Protein AF-P16271-F1 (afdb_monomer_lite)

Foldseek 3Di:
DDDDDDDDDDDDDDDDDDDDDDDDDDDDDDDDDPVDDDDDDDDDDDDDDPVVVVVVVVVVVVVVLLVQLCVQVVLVVHRCVPDDPVRLQQDKFKKKFFFPQDALQPNPQADPPDRDPVSLVVSQVVLQVVCVVLQVVVCVQAVWHWAAAGRRHTGITMTIHGNNSLVVSCPRPGTPHIGGDGQDFDDDDQLNVLQVLSVCCRNVVAQLAQAEEEQAFAAAFCPFPQLDAPDLPRYNDDQVLQVVLCVVVVDWHQDDSQAGTEAALQFGHHPRQAPDQVRQLSHQLSFQQAGHFDDNDNQQGGGHSRNNHHYYRLRQADNAPVFRDGFPLSLLVSLVSCLVSPHQEYFEADFFWQDFADCLRSQLVSQQVSLQQNYQYFYEQFQQQFQQDQFASFQFHLQPFLAGFTGGPVLLRPRYQYAFAFAGQKAFAWFKWKALVPDDTFDSDHKAKLAPVCQPLQFQFFEDQQADPVRDRACQDLVSADLLQAAGEYEHEPDDDAPANSQVSSVVSNHSAYEYEYDPCDQDWDHPHPHHSPGTYMTGYNVRSVVVVVVCVVVRPGTMGMGIDGDMDGDVVCVVWRGDGRTTFDDRLLLHQDDAAYGHFHNDWGDGHPSDIDTDHGSSSGRSSVSSLLSSVVVLCCPPPAPCVVVSVVQGRNSNNQLSSQLQLFQADFAFTPVPPRATFFCRNGRSHYGNSVLSSCCRRPWSKGKAWPVSHLAARQAEDADLKGKTKMKIFGAAQAKKWKDWDFCDGQNPKWWWDADPPPSRIGIDGQPPWHKDWPDTRIAGHRGMDMTMMMTGHDPPDDFSIKIWGKIWMAMPVRRITIYIYIYGNYASQVRDFFADFVGSQPDVVSVTRAKFKWFALPVPRDIDTAQWAQDPVRDTGRDLLLGEAECPNPFRGQKMWIWTQTSAKFAQKWKFKAAPVRHTQFIADTAGIDGGWRQDNVVSGIDTDIGDIDRQWFADQQVGDIDHHDWHKMKTKMWGAGNSGDDIDMDIRIYTYDHDWKDKDDFEKDWDQDPNDIWIKTKIWIDDDGSAWNNNQFKWKDKLNNIDRRWGWDFPDADPVGTTITIITDDPVSVVSQDAAWIWMWIWTGGSNRRIDIDIDGYGDVPHHHAAKFWRPRDDDQEDEPPDPQWDDDPVQWTKRKTKTAHQAFKWKWKAAQVRDIDTWPKDADNVRNMIMTMDIYHQDWDKMKMWIARDPVRPHTRDIDIHIYHRPAKDKDPWDWQNPALEEADQWGKTKTAIDPQFPWKDWDPDTFDADPRRITIDTGGDAAAWDKIKIWTAGPVGHIDIDIGIRHYNYHPCCQVPQKDKPQPFDFDEDQDAQVPRPQADLVQQKGKIKTFGPDPQKWKDKQNHTWDQDPVRMTIDMDRRHQWAWDKIKMWIDGNPPRDIRITIRIYHHHNDAKDWFWPADLPDAAAAQDQKDWTWTKIKAQFQWKWKDKSNHTDDIRHLSGRRVPSDMHMDTGTDIDGDDAAKGKIKIWMAGNSGRIDITIHIYHYDHADAAAFWDWDWPDQAQDQKIFIDIGGPDPQKFKWKDQPVPPDTDTAPPRGHIDRDWGKMWMWIAHSHGHIYDIDIDTHDRYDADDDVLVVVLLVLLVVLLVVLVVVLPPPFFDPVLSVQLVVLSVLSVVLSPDPRRHSCSSVVSSVSNVVSVVPGHGADPPVLLVVLLVLLVLLVVLCPDVQQQDAQPVPRDRLVVLSVVLNVCSVVVVDHSVVSFVSLLVSLLSSLVVLLVVLVVVADPVQQQDADPVPRHGLNVQSVVLSVQLNPDSGSVSSSVSSVVSVVSSVVRVVSRVVVVVPPDDDDDDDDDDDDDDDDDDDDDDDDDDDDDDDDDDDDDDDDDDDDDDDDDDDDDDDDDDDDDDDDDDDDDDDDDDDDDDDDDDDDDDDDDDDDVVPPDDDDDDDPVD

pLDDT: mean 82.27, std 19.94, range [18.84, 98.81]

Organism: Lactococcus lactis subsp. cremoris (NCBI:txid1359)

Radius of gyration: 49.62 Å; chains: 1; bounding box: 126×154×128 Å

InterPro domains:
  IPR000209 Peptidase S8/S53 domain [PF00082] (208-689)
  IPR003137 PA domain [PF02225] (477-548)
  IPR010435 C5a peptidase/Subtilisin-like protease SBT2-like, Fn3-like domain [PF06280] (716-826)
  IPR013783 Immunoglobulin-like fold [G3DSA:2.60.40.10] (1212-1295)
  IPR013783 Immunoglobulin-like fold [G3DSA:2.60.40.10] (1399-1495)
  IPR015500 Peptidase S8, subtilisin-related [PR00723] (208-227)
  IPR015500 Peptidase S8, subtilisin-related [PR00723] (277-290)
  IPR015500 Peptidase S8, subtilisin-related [PR00723] (617-633)
  IPR019931 LPXTG cell wall anchor motif [PF00746] (1861-1901)
  IPR019931 LPXTG cell wall anchor motif [PS50847] (1867-1902)
  IPR022398 Peptidase S8, subtilisin, His-active site [PS00137] (281-291)
  IPR023827 Peptidase S8, subtilisin, Asp-active site [PS00136] (213-224)
  IPR023828 Peptidase S8, subtilisin, Ser-active site [PS00138] (618-628)
  IPR034216 C5a peptidase-like domain [cd07475] (199-698)
  IPR036852 Peptidase S8/S53 domain superfamily [G3DSA:3.40.50.200] (207-693)
  IPR036852 Peptidase S8/S53 domain superfamily [SSF52743] (173-700)
  IPR046450 PA domain superfamily [SSF52025] (476-555)
  IPR050131 Subtilisin-like serine protease [PTHR43806] (94-988)

Secondary structure (DSSP, 8-state):
---------------------------------SS-S--------S---THHHHHHHHHHHHHHHHHHHHHHHHHTT--GGGS-HHHHHHSEEEEEEEESSPPTTTSS-S-TTT--HHHHHHHHHHHHHTTHHHHHHHHHHHSS----EE-SSS-EEEEEEEGGGHHHHTTSTTEEEEEEPP----S--HHHHHTTHHHHHHHT--S-TT-EEEEEES---TTSTTS--S--TT-SS-HHHHHHHHHHHS--B---SSS-EEEETTTTBS--S-SSSSSTHHHHHHHHHH-B---S-GGG--B-SSTTSEEEEEE-S-S-TT-----HHHHHHHHHHHHHHT-SEEEE---BTT----TTSHHHHHHHHHHHHT-EEEEE--S---TT-SSS-SSB-SS--S----PPBSTT-SSSEEEEEEEPSEEEEEEEEEE-SSS-EEEEEE--BS-GGGGGSSTTEEEEE-B-TTSSB----GGG--GGGTTSEEEEE-SSS-HHHHHHHHHHTT-SEEEEE-SSSSS---------TTS-EEEE-HHHHHHHHHHHHH-TTPEEEEEEEEEEEE-HHHHH-SB-TTPPP--BTTTB----EEEEEESEEEEETTTEEEEE-SHHHHHHHHHHHHHHHHHHHH-TTSTTHHHHTT--THHHHHHHHHHHHHH-BPPB-TTTTT-BPPHHHHTT-B--HHHHHHHHHH---EEEETTS-SSEEEEEE--SEEEEEEEEEE-SSS-EEEEEPPSSGGGS-EEEEE-TTT-BEEEEE-TT-EEEESS-EEE-TTEEEEEEEEEE--TTS-SSEEEEEEEEEEETTS-EEEEEEEEEEB-GGGS-SBPPBT-TT-BGGGTB--BEEEEE-TTT--EEETTEEE-TTS-EEE-GGG-EE-SSTTSS--EEEEEE-BSS-EEEEEEEEEETTS-EEEEEEEEEEEPPPEEETTTTEEE-EEPPPB-SEEEETTTTEEEEPPSEEEEEEEEEEETT--S-EEEEEEEEE---PPEEEEEEEEEEEETTEEEEEEEEEEE-SSS-B-TT-EEEEEETTEEEEEEE-EEEEE-TTS-EEEEEEPPHHHHHH--SSEEEEEEEEEBTT--EEEEEEEEE-TT--S---EEGGGSS-SEE-TTSTTEEE-TTS-EEEEEEEE-SSPPEEEEE-TTS-EEE-EEEEETTTTEEEEEEEE-SS-EEEEEEEESSTTS-SEEEEEEEEE------EEEEEEGGG-SEE-SSEEEEEEEE-TTEEEEEETTEEEPP-TTSEEEEEEE--SEEEEEEEEEEESSS-EEEEEEEEEE---S-TTTT-EEESTT--SEEEE--TTT-TTEETTTTEEEEEEEES-TTEEEEETTEEEPBPTTSEEEEEEE--SEEEEEEEEEEEETTTTEEEEEEEEEEEE-SPPEEEESS-SSS-EEES-SEEEEEEEEEESSS--EEEETTEEEEE--SS--TTS-PPEEEEEEEEEEPPSEEEEEEEEEE-TT--EEEEEEEEEE----BPPPPEEEES--SSBS-EEEEEE-SSTTPEEEEESSSSS--EEPPTT-EEE-S-EEEEEEEE-TT--BPPPEEEEE--B-PPPHHHHHHHHHHHHHHHHHHHHHHTTS-B-HHHHHHHHHHHHHHHHHHH-TT--HHHHHHHHHHHHHHHHT-PBPPPHHHHHHHHHHHHHHHHHHHHHHHTSB-TTTSSBHHHHHHHHHHHHHHT-S-HHHHHHHHHHHHHHHHHHHHHHHHHHS-HHHHHSBPTTTSSBHHHHHHHHHHHHHH-S-HHHHHHHHHHHHHHHHHHHHHHHHHHHS------------------------------------------------------------------------------------S-----S-STT-SS---------

Structure (mmCIF, N/CA/C/O backbone):
data_AF-P16271-F1
#
_entry.id   AF-P16271-F1
#
loop_
_atom_site.group_PDB
_atom_site.id
_atom_site.type_symbol
_atom_site.label_atom_id
_atom_site.label_alt_id
_atom_site.label_comp_id
_atom_site.label_asym_id
_atom_site.label_entity_id
_atom_site.label_seq_id
_atom_site.pdbx_PDB_ins_code
_atom_site.Cartn_x
_atom_site.Cartn_y
_atom_site.Cartn_z
_atom_site.occupancy
_atom_site.B_iso_or_equiv
_atom_site.auth_seq_id
_atom_site.auth_comp_id
_atom_site.auth_asym_id
_atom_site.auth_atom_id
_atom_site.pdbx_PDB_model_num
ATOM 1 N N . MET A 1 1 ? 18.907 -43.573 24.670 1.00 30.30 1 MET A N 1
ATOM 2 C CA . MET A 1 1 ? 19.884 -44.484 24.027 1.00 30.30 1 MET A CA 1
ATOM 3 C C . MET A 1 1 ? 20.541 -43.751 22.867 1.00 30.30 1 MET A C 1
ATOM 5 O O . MET A 1 1 ? 19.871 -42.983 22.195 1.00 30.30 1 MET A O 1
ATOM 9 N N . GLN A 1 2 ? 21.852 -43.914 22.699 1.00 26.58 2 GLN A N 1
ATOM 10 C CA . GLN A 1 2 ? 22.681 -43.221 21.710 1.00 26.58 2 GLN A CA 1
ATOM 11 C C . GLN A 1 2 ? 22.597 -43.835 20.293 1.00 26.58 2 GLN A C 1
ATOM 13 O O . GLN A 1 2 ? 22.656 -45.047 20.157 1.00 26.58 2 GLN A O 1
ATOM 18 N N . ARG A 1 3 ? 22.644 -42.943 19.287 1.00 27.95 3 ARG A N 1
ATOM 19 C CA . ARG A 1 3 ? 23.506 -42.929 18.074 1.00 27.95 3 ARG A CA 1
ATOM 20 C C . ARG A 1 3 ? 23.448 -44.038 16.988 1.00 27.95 3 ARG A C 1
ATOM 22 O O . ARG A 1 3 ? 23.826 -45.173 17.219 1.00 27.95 3 ARG A O 1
ATOM 29 N N . LYS A 1 4 ? 23.375 -43.505 15.750 1.00 28.52 4 LYS A N 1
ATOM 30 C CA . LYS A 1 4 ? 24.268 -43.695 14.568 1.00 28.52 4 LYS A CA 1
ATOM 31 C C . LYS A 1 4 ? 24.007 -44.824 13.546 1.00 28.52 4 LYS A C 1
ATOM 33 O O . LYS A 1 4 ? 24.262 -45.987 13.804 1.00 28.52 4 LYS A O 1
ATOM 38 N N . LYS A 1 5 ? 23.750 -44.356 12.309 1.00 26.22 5 LYS A N 1
ATOM 39 C CA . LYS A 1 5 ? 24.573 -44.475 11.073 1.00 26.22 5 LYS A CA 1
ATOM 40 C C . LYS A 1 5 ? 25.250 -45.828 10.762 1.00 26.22 5 LYS A C 1
ATOM 42 O O . LYS A 1 5 ? 26.248 -46.144 11.400 1.00 26.22 5 LYS A O 1
ATOM 47 N N . LYS A 1 6 ? 24.928 -46.421 9.603 1.00 26.91 6 LYS A N 1
ATOM 48 C CA . LYS A 1 6 ? 25.711 -46.444 8.331 1.00 26.91 6 LYS A CA 1
ATOM 49 C C . LYS A 1 6 ? 25.159 -47.534 7.396 1.00 26.91 6 LYS A C 1
ATOM 51 O O . LYS A 1 6 ? 24.576 -48.502 7.862 1.00 26.91 6 LYS A O 1
ATOM 56 N N . GLY A 1 7 ? 25.334 -47.323 6.092 1.00 22.89 7 GLY A N 1
ATOM 57 C CA . GLY A 1 7 ? 24.807 -48.161 5.017 1.00 22.89 7 GLY A CA 1
ATOM 58 C C . GLY A 1 7 ? 25.713 -49.291 4.525 1.00 22.89 7 GLY A C 1
ATOM 59 O O . GLY A 1 7 ? 26.643 -49.708 5.211 1.00 22.89 7 GLY A O 1
ATOM 60 N N . LEU A 1 8 ? 25.429 -49.643 3.264 1.00 23.62 8 LEU A N 1
ATOM 61 C CA . LEU A 1 8 ? 26.090 -50.547 2.313 1.00 23.62 8 LEU A CA 1
ATOM 62 C C . LEU A 1 8 ? 25.452 -51.947 2.141 1.00 23.62 8 LEU A C 1
ATOM 64 O O . LEU A 1 8 ? 25.565 -52.821 2.991 1.00 23.62 8 LEU A O 1
ATOM 68 N N . SER A 1 9 ? 24.793 -52.091 0.986 1.00 23.56 9 SER A N 1
ATOM 69 C CA . SER A 1 9 ? 24.764 -53.198 0.013 1.00 23.56 9 SER A CA 1
ATOM 70 C C . SER A 1 9 ? 25.055 -54.642 0.460 1.00 23.56 9 SER A C 1
ATOM 72 O O . SER A 1 9 ? 26.163 -54.931 0.894 1.00 23.56 9 SER A O 1
ATOM 74 N N . ILE A 1 10 ? 24.124 -55.568 0.166 1.00 23.67 10 ILE A N 1
ATOM 75 C CA . ILE A 1 10 ? 24.326 -56.812 -0.621 1.00 23.67 10 ILE A CA 1
ATOM 76 C C . ILE A 1 10 ? 22.968 -57.507 -0.871 1.00 23.67 10 ILE A C 1
ATOM 78 O O . ILE A 1 10 ? 22.095 -57.576 -0.011 1.00 23.67 10 ILE A O 1
ATOM 82 N N . LEU A 1 11 ? 22.838 -57.996 -2.103 1.00 23.11 11 LEU A N 1
ATOM 83 C CA . LE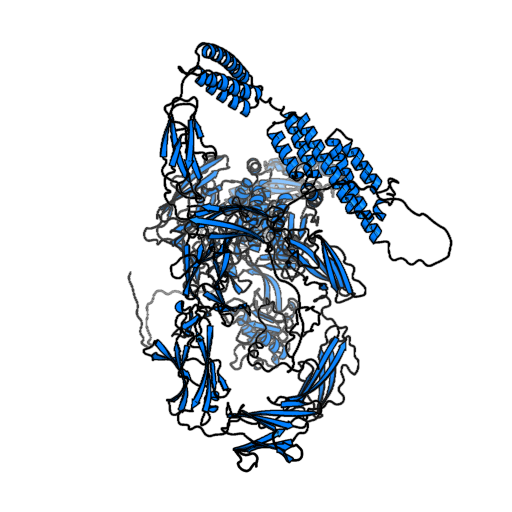U A 1 11 ? 21.774 -58.786 -2.722 1.00 23.11 11 LEU A CA 1
ATOM 84 C C . LEU A 1 11 ? 21.730 -60.227 -2.160 1.00 23.11 11 LEU A C 1
ATOM 86 O O . LEU A 1 11 ? 22.790 -60.831 -2.035 1.00 23.11 11 LEU A O 1
ATOM 90 N N . LEU A 1 12 ? 20.545 -60.799 -1.906 1.00 22.03 12 LEU A N 1
ATOM 91 C CA . LEU A 1 12 ? 20.050 -62.089 -2.443 1.00 22.03 12 LEU A CA 1
ATOM 92 C C . LEU A 1 12 ? 18.858 -62.642 -1.642 1.00 22.03 12 LEU A C 1
ATOM 94 O O . LEU A 1 12 ? 18.803 -62.594 -0.417 1.00 22.03 12 LEU A O 1
ATOM 98 N N . ALA A 1 13 ? 17.926 -63.214 -2.402 1.00 22.41 13 ALA A N 1
ATOM 99 C CA . ALA A 1 13 ? 16.731 -63.922 -1.974 1.00 22.41 13 ALA A CA 1
ATOM 100 C C . ALA A 1 13 ? 17.018 -65.176 -1.130 1.00 22.41 13 ALA A C 1
ATOM 102 O O . ALA A 1 13 ? 18.011 -65.869 -1.344 1.00 22.41 13 ALA A O 1
ATOM 103 N N . GLY A 1 14 ? 16.074 -65.526 -0.251 1.00 21.47 14 GLY A N 1
ATOM 104 C CA . GLY A 1 14 ? 16.083 -66.814 0.437 1.00 21.47 14 GLY A CA 1
ATOM 105 C C . GLY A 1 14 ? 15.136 -66.891 1.630 1.00 21.47 14 GLY A C 1
ATOM 106 O O . GLY A 1 14 ? 15.549 -66.674 2.757 1.00 21.47 14 GLY A O 1
ATOM 107 N N . THR A 1 15 ? 13.875 -67.219 1.348 1.00 21.70 15 THR A N 1
ATOM 108 C CA . THR A 1 15 ? 13.084 -68.267 2.023 1.00 21.70 15 THR A CA 1
ATOM 109 C C . THR A 1 15 ? 13.298 -68.583 3.518 1.00 21.70 15 THR A C 1
ATOM 111 O O . THR A 1 15 ? 14.366 -69.028 3.917 1.00 21.70 15 THR A O 1
ATOM 114 N N . VAL A 1 16 ? 12.148 -68.647 4.213 1.00 20.41 16 VAL A N 1
ATOM 115 C CA . VAL A 1 16 ? 11.731 -69.681 5.194 1.00 20.41 16 VAL A CA 1
ATOM 116 C C . VAL A 1 16 ? 11.721 -69.310 6.690 1.00 20.41 16 VAL A C 1
ATOM 118 O O . VAL A 1 16 ? 12.720 -68.940 7.288 1.00 20.41 16 VAL A O 1
ATOM 121 N N . ALA A 1 17 ? 10.544 -69.607 7.261 1.00 21.38 17 ALA A N 1
ATOM 122 C CA . ALA A 1 17 ? 10.263 -70.139 8.600 1.00 21.38 17 ALA A CA 1
ATOM 123 C C . ALA A 1 17 ? 9.949 -69.196 9.779 1.00 21.38 17 ALA A C 1
ATOM 125 O O . ALA A 1 17 ? 10.828 -68.702 10.469 1.00 21.38 17 ALA A O 1
ATOM 126 N N . LEU A 1 18 ? 8.645 -69.211 10.097 1.00 21.56 18 LEU A N 1
ATOM 127 C CA . LEU A 1 18 ? 8.053 -69.714 11.352 1.00 21.56 18 LEU A CA 1
ATOM 128 C C . LEU A 1 18 ? 8.235 -68.909 12.650 1.00 21.56 18 LEU A C 1
ATOM 130 O O . LEU A 1 18 ? 9.320 -68.776 13.198 1.00 21.56 18 LEU A O 1
ATOM 134 N N . GLY A 1 19 ? 7.081 -68.560 13.225 1.00 24.30 19 GLY A N 1
ATOM 135 C CA . GLY A 1 19 ? 6.902 -68.110 14.606 1.00 24.30 19 GLY A CA 1
ATOM 136 C C . GLY A 1 19 ? 5.531 -67.446 14.770 1.00 24.30 19 GLY A C 1
ATOM 137 O O . GLY A 1 19 ? 5.444 -66.235 14.870 1.00 24.30 19 GLY A O 1
ATOM 138 N N . ALA A 1 20 ? 4.424 -68.131 14.477 1.00 22.17 20 ALA A N 1
ATOM 139 C CA . ALA A 1 20 ? 3.672 -68.936 15.444 1.00 22.17 20 ALA A CA 1
ATOM 140 C C . ALA A 1 20 ? 3.196 -68.138 16.673 1.00 22.17 20 ALA A C 1
ATOM 142 O O . ALA A 1 20 ? 3.945 -68.013 17.631 1.00 22.17 20 ALA A O 1
ATOM 143 N N . LEU A 1 21 ? 1.924 -67.714 16.683 1.00 25.03 21 LEU A N 1
ATOM 144 C CA . LEU A 1 21 ? 1.039 -67.898 17.843 1.00 25.03 21 LEU A CA 1
ATOM 145 C C . LEU A 1 21 ? -0.445 -67.653 17.491 1.00 25.03 21 LEU A C 1
ATOM 147 O O . LEU A 1 21 ? -0.822 -66.560 17.091 1.00 25.03 21 LEU A O 1
ATOM 151 N N . ALA A 1 22 ? -1.233 -68.725 17.680 1.00 25.67 22 ALA A N 1
ATOM 152 C CA . ALA A 1 22 ? -2.682 -68.817 17.946 1.00 25.67 22 ALA A CA 1
ATOM 153 C C . ALA A 1 22 ? -3.642 -68.132 16.941 1.00 25.67 22 ALA A C 1
ATOM 155 O O . ALA A 1 22 ? -3.884 -66.939 17.021 1.00 25.67 22 ALA A O 1
ATOM 156 N N . VAL A 1 23 ? -4.171 -68.796 15.901 1.00 22.84 23 VAL A N 1
ATOM 157 C CA . VAL A 1 23 ? -5.180 -69.888 15.878 1.00 22.84 23 VAL A CA 1
ATOM 158 C C . VAL A 1 23 ? -6.489 -69.525 16.604 1.00 22.84 23 VAL A C 1
ATOM 160 O O . VAL A 1 23 ? -6.549 -69.627 17.824 1.00 22.84 23 VAL A O 1
ATOM 163 N N . LEU A 1 24 ? -7.543 -69.184 15.846 1.00 24.95 24 LEU A N 1
ATOM 164 C CA . LEU A 1 24 ? -8.841 -69.897 15.739 1.00 24.95 24 LEU A CA 1
ATOM 165 C C . LEU A 1 24 ? -9.947 -68.981 15.150 1.00 24.95 24 LEU A C 1
ATOM 167 O O . LEU A 1 24 ? -9.813 -67.763 15.196 1.00 24.95 24 LEU A O 1
ATOM 171 N N . PRO A 1 25 ? -10.984 -69.549 14.502 1.00 27.70 25 PRO A N 1
ATOM 172 C CA . PRO A 1 25 ? -11.387 -69.112 13.169 1.00 27.70 25 PRO A CA 1
ATOM 173 C C . PRO A 1 25 ? -12.895 -68.809 13.045 1.00 27.70 25 PRO A C 1
ATOM 175 O O . PRO A 1 25 ? -13.660 -68.954 13.992 1.00 27.70 25 PRO A O 1
ATOM 178 N N . VAL A 1 26 ? -13.294 -68.561 11.794 1.00 23.06 26 VAL A N 1
ATOM 179 C CA . VAL A 1 26 ? -14.635 -68.768 11.221 1.00 23.06 26 VAL A CA 1
ATOM 180 C C . VAL A 1 26 ? -15.675 -67.695 11.529 1.00 23.06 26 VAL A C 1
ATOM 182 O O . VAL A 1 26 ? -16.070 -67.483 12.669 1.00 23.06 26 VAL A O 1
ATOM 185 N N . GLY A 1 27 ? -16.250 -67.165 10.449 1.00 23.34 27 GLY A N 1
ATOM 186 C CA . GLY A 1 27 ? -17.696 -66.997 10.409 1.00 23.34 27 GLY A CA 1
ATOM 187 C C . GLY A 1 27 ? -18.163 -65.603 10.065 1.00 23.34 27 GLY A C 1
ATOM 188 O O . GLY A 1 27 ? -18.620 -64.864 10.930 1.00 23.34 27 GLY A O 1
ATOM 189 N N . GLU A 1 28 ? -18.172 -65.315 8.766 1.00 22.66 28 GLU A N 1
ATOM 190 C CA . GLU A 1 28 ? -19.334 -64.666 8.172 1.00 22.66 28 GLU A CA 1
ATOM 191 C C . GLU A 1 28 ? -20.638 -65.303 8.683 1.00 22.66 28 GLU A C 1
ATOM 193 O O . GLU A 1 28 ? -20.677 -66.467 9.084 1.00 22.66 28 GLU A O 1
ATOM 198 N N . ILE A 1 29 ? -21.718 -64.550 8.489 1.00 21.89 29 ILE A N 1
ATOM 199 C CA . ILE A 1 29 ? -23.119 -64.966 8.581 1.00 21.89 29 ILE A CA 1
ATOM 200 C C . ILE A 1 29 ? -23.750 -64.644 9.935 1.00 21.89 29 ILE A C 1
ATOM 202 O O . ILE A 1 29 ? -23.698 -65.382 10.912 1.00 21.89 29 ILE A O 1
ATOM 206 N N . GLN A 1 30 ? -24.424 -63.493 9.905 1.00 21.39 30 GLN A N 1
ATOM 207 C CA . GLN A 1 30 ? -25.817 -63.344 10.314 1.00 21.39 30 GLN A CA 1
ATOM 208 C C . GLN A 1 30 ? -26.260 -64.237 11.475 1.00 21.39 30 GLN A C 1
ATOM 210 O O . GLN A 1 30 ? -26.710 -65.359 11.283 1.00 21.39 30 GLN A O 1
ATOM 215 N N . ALA A 1 31 ? -26.329 -63.647 12.656 1.00 18.84 31 ALA A N 1
ATOM 216 C CA . ALA A 1 31 ? -27.568 -63.623 13.421 1.00 18.84 31 ALA A CA 1
ATOM 217 C C . ALA A 1 31 ? -27.328 -62.670 14.592 1.00 18.84 31 ALA A C 1
ATOM 219 O O . ALA A 1 31 ? -26.396 -62.826 15.367 1.00 18.84 31 ALA A O 1
ATOM 220 N N . LYS A 1 32 ? -28.147 -61.640 14.797 1.00 22.62 32 LYS A N 1
ATOM 221 C CA . LYS A 1 32 ? -29.484 -61.866 15.361 1.00 22.62 32 LYS A CA 1
ATOM 222 C C . LYS A 1 32 ? -29.489 -62.993 16.410 1.00 22.62 32 LYS A C 1
ATOM 224 O O . LYS A 1 32 ? -30.338 -63.869 16.360 1.00 22.62 32 LYS A O 1
ATOM 229 N N . ALA A 1 33 ? -28.551 -62.958 17.360 1.00 24.48 33 ALA A N 1
ATOM 230 C CA . ALA A 1 33 ? -28.642 -63.691 18.623 1.00 24.48 33 ALA A CA 1
ATOM 231 C C . ALA A 1 33 ? -27.707 -63.115 19.716 1.00 24.48 33 ALA A C 1
ATOM 233 O O . ALA A 1 33 ? -26.926 -63.840 20.314 1.00 24.48 33 ALA A O 1
ATOM 234 N N . ALA A 1 34 ? -27.805 -61.810 20.011 1.00 23.86 34 ALA A N 1
ATOM 235 C CA . ALA A 1 34 ? -27.271 -61.202 21.250 1.00 23.86 34 ALA A CA 1
ATOM 236 C C . ALA A 1 34 ? -28.275 -60.240 21.925 1.00 23.86 34 ALA A C 1
ATOM 238 O O . ALA A 1 34 ? -27.911 -59.362 22.696 1.00 23.86 34 ALA A O 1
ATOM 239 N N . ILE A 1 35 ? -29.569 -60.464 21.666 1.00 29.59 35 ILE A N 1
ATOM 240 C CA . ILE A 1 35 ? -30.663 -60.123 22.596 1.00 29.59 35 ILE A CA 1
ATOM 241 C C . ILE A 1 35 ? -31.205 -61.424 23.251 1.00 29.59 35 ILE A C 1
ATOM 243 O O . ILE A 1 35 ? -32.216 -61.426 23.941 1.00 29.59 35 ILE A O 1
ATOM 247 N N . SER A 1 36 ? -30.532 -62.574 23.085 1.00 26.09 36 SER A N 1
ATOM 248 C CA . SER A 1 36 ? -30.991 -63.866 23.624 1.00 26.09 36 SER A CA 1
ATOM 249 C C . SER A 1 36 ? -29.842 -64.721 24.166 1.00 26.09 36 SER A C 1
ATOM 251 O O . SER A 1 36 ? -29.452 -65.727 23.590 1.00 26.09 36 SER A O 1
ATOM 253 N N . GLN A 1 37 ? -29.293 -64.314 25.305 1.00 21.45 37 GLN A N 1
ATOM 254 C CA . GLN A 1 37 ? -28.611 -65.195 26.248 1.00 21.45 37 GLN A CA 1
ATOM 255 C C . GLN A 1 37 ? -28.754 -64.551 27.616 1.00 21.45 37 GLN A C 1
ATOM 257 O O . GLN A 1 37 ? -28.249 -63.460 27.824 1.00 21.45 37 GLN A O 1
ATOM 262 N N . GLN A 1 38 ? -29.424 -65.259 28.526 1.00 22.64 38 GLN A N 1
ATOM 263 C CA . GLN A 1 38 ? -29.393 -65.006 29.966 1.00 22.64 38 GLN A CA 1
ATOM 264 C C . GLN A 1 38 ? -29.994 -63.633 30.370 1.00 22.64 38 GLN A C 1
ATOM 266 O O . GLN A 1 38 ? -29.521 -62.558 30.053 1.00 22.64 38 GLN A O 1
ATOM 271 N N . THR A 1 39 ? -31.020 -63.561 31.209 1.00 27.06 39 THR A N 1
ATOM 272 C CA . THR A 1 39 ? -30.933 -64.139 32.545 1.00 27.06 39 THR A CA 1
ATOM 273 C C . THR A 1 39 ? -32.335 -64.276 33.152 1.00 27.06 39 THR A C 1
ATOM 275 O O . THR A 1 39 ? -32.933 -63.305 33.590 1.00 27.06 39 THR A O 1
ATOM 278 N N . LYS A 1 40 ? -32.791 -65.535 33.218 1.00 25.27 40 LYS A N 1
ATOM 279 C CA . LYS A 1 40 ? -33.761 -66.115 34.169 1.00 25.27 40 LYS A CA 1
ATOM 280 C C . LYS A 1 40 ? -35.234 -65.664 34.105 1.00 25.27 40 LYS A C 1
ATOM 282 O O . LYS A 1 40 ? -35.616 -64.674 34.712 1.00 25.27 40 LYS A O 1
ATOM 287 N N . GLY A 1 41 ? -36.080 -66.550 33.555 1.00 23.39 41 GLY A N 1
ATOM 288 C CA . GLY A 1 41 ? -37.463 -66.734 34.034 1.00 23.39 41 GLY A CA 1
ATOM 289 C C . GLY A 1 41 ? -38.575 -66.792 32.976 1.00 23.39 41 GLY A C 1
ATOM 290 O O . GLY A 1 41 ? -39.411 -65.906 32.934 1.00 23.39 41 GLY A O 1
ATOM 291 N N . SER A 1 42 ? -38.577 -67.841 32.149 1.00 22.64 42 SER A N 1
ATOM 292 C CA . SER A 1 42 ? -39.686 -68.433 31.360 1.00 22.64 42 SER A CA 1
ATOM 293 C C . SER A 1 42 ? -41.125 -67.874 31.472 1.00 22.64 42 SER A C 1
ATOM 295 O O . SER A 1 42 ? -41.731 -67.941 32.537 1.00 22.64 42 SER A O 1
ATOM 297 N N . SER A 1 43 ? -41.755 -67.550 30.335 1.00 26.02 43 SER A N 1
ATOM 298 C CA . SER A 1 43 ? -42.948 -68.232 29.769 1.00 26.02 43 SER A CA 1
ATOM 299 C C . SER A 1 43 ? -43.553 -67.395 28.628 1.00 26.02 43 SER A C 1
ATOM 301 O O . SER A 1 43 ? -43.331 -66.193 28.578 1.00 26.02 43 SER A O 1
ATOM 303 N N . LEU A 1 44 ? -44.336 -68.041 27.757 1.00 24.08 44 LEU A N 1
ATOM 304 C CA . LEU A 1 44 ? -45.149 -67.484 26.657 1.00 24.08 44 LEU A CA 1
ATOM 305 C C . LEU A 1 44 ? -44.516 -67.541 25.263 1.00 24.08 44 LEU A C 1
ATOM 307 O O . LEU A 1 44 ? -44.215 -66.545 24.613 1.00 24.08 44 LEU A O 1
ATOM 311 N N . ALA A 1 45 ? -44.441 -68.771 24.762 1.00 22.64 45 ALA A N 1
ATOM 312 C CA . ALA A 1 45 ? -44.728 -69.017 23.361 1.00 22.64 45 ALA A CA 1
ATOM 313 C C . ALA A 1 45 ? -46.235 -68.790 23.084 1.00 22.64 45 ALA A C 1
ATOM 315 O O . ALA A 1 45 ? -47.079 -69.243 23.855 1.00 22.64 45 ALA A O 1
ATOM 316 N N . ASN A 1 46 ? -46.514 -68.188 21.924 1.00 26.22 46 ASN A N 1
ATOM 317 C CA . ASN A 1 46 ? -47.672 -68.405 21.043 1.00 26.22 46 ASN A CA 1
ATOM 318 C C . ASN A 1 46 ? -48.906 -67.472 21.100 1.00 26.22 46 ASN A C 1
ATOM 320 O O . ASN A 1 46 ? -49.733 -67.506 22.005 1.00 26.22 46 ASN A O 1
ATOM 324 N N . THR A 1 47 ? -49.096 -66.822 19.939 1.00 26.77 47 THR A N 1
ATOM 325 C CA . THR A 1 47 ? -50.341 -66.319 19.319 1.00 26.77 47 THR A CA 1
ATOM 326 C C . THR A 1 47 ? -50.895 -64.992 19.830 1.00 26.77 47 THR A C 1
ATOM 328 O O . THR A 1 47 ? -51.942 -64.945 20.470 1.00 26.77 47 THR A O 1
ATOM 331 N N . VAL A 1 48 ? -50.263 -63.872 19.457 1.00 29.94 48 VAL A N 1
ATOM 332 C CA . VAL A 1 48 ? -50.916 -62.571 19.622 1.00 29.94 48 VAL A CA 1
ATOM 333 C C . VAL A 1 48 ? -51.718 -62.218 18.364 1.00 29.94 48 VAL A C 1
ATOM 335 O O . VAL A 1 48 ? -51.224 -61.773 17.329 1.00 29.94 48 VAL A O 1
ATOM 338 N N . THR A 1 49 ? -52.994 -62.557 18.511 1.00 28.23 49 THR A N 1
ATOM 339 C CA . THR A 1 49 ? -54.210 -62.103 17.825 1.00 28.23 49 THR A CA 1
ATOM 340 C C . THR A 1 49 ? -54.391 -60.581 17.862 1.00 28.23 49 THR A C 1
ATOM 342 O O . THR A 1 49 ? -53.650 -59.911 18.560 1.00 28.23 49 THR A O 1
ATOM 345 N N . ALA A 1 50 ? -55.423 -60.042 17.201 1.00 31.27 50 ALA A N 1
ATOM 346 C CA . ALA A 1 50 ? -55.808 -58.619 17.089 1.00 31.27 50 ALA A CA 1
ATOM 347 C C . ALA A 1 50 ? -55.594 -57.685 18.316 1.00 31.27 50 ALA A C 1
ATOM 349 O O . ALA A 1 50 ? -55.528 -56.468 18.152 1.00 31.27 50 ALA A O 1
ATOM 350 N N . ALA A 1 51 ? -55.424 -58.215 19.529 1.00 33.69 51 ALA A N 1
ATOM 351 C CA . ALA A 1 51 ? -54.900 -57.487 20.682 1.00 33.69 51 ALA A CA 1
ATOM 352 C C . ALA A 1 51 ? -53.460 -56.933 20.494 1.00 33.69 51 ALA A C 1
ATOM 354 O O . ALA A 1 51 ? -53.207 -55.807 20.918 1.00 33.69 51 ALA A O 1
ATOM 355 N N . THR A 1 52 ? -52.533 -57.633 19.815 1.00 33.53 52 THR A N 1
ATOM 356 C CA . THR A 1 52 ? -51.152 -57.143 19.546 1.00 33.53 52 THR A CA 1
ATOM 357 C C . THR A 1 52 ? -51.143 -55.937 18.643 1.00 33.53 52 THR A C 1
ATOM 359 O O . THR A 1 52 ? -50.321 -55.056 18.835 1.00 33.53 52 THR A O 1
ATOM 362 N N . ALA A 1 53 ? -52.019 -55.897 17.637 1.00 32.97 53 ALA A N 1
ATOM 363 C CA . ALA A 1 53 ? -52.094 -54.762 16.722 1.00 32.97 53 ALA A CA 1
ATOM 364 C C . ALA A 1 53 ? -52.516 -53.493 17.479 1.00 32.97 53 ALA A C 1
ATOM 366 O O . ALA A 1 53 ? -51.997 -52.406 17.233 1.00 32.97 53 ALA A O 1
ATOM 367 N N . LYS A 1 54 ? -53.391 -53.653 18.480 1.00 30.58 54 LYS A N 1
ATOM 368 C CA . LYS A 1 54 ? -53.773 -52.584 19.405 1.00 30.58 54 LYS A CA 1
ATOM 369 C C . LYS A 1 54 ? -52.608 -52.181 20.317 1.00 30.58 54 LYS A C 1
ATOM 371 O O . LYS A 1 54 ? -52.402 -50.990 20.533 1.00 30.58 54 LYS A O 1
ATOM 376 N N . GLN A 1 55 ? -51.811 -53.141 20.791 1.00 33.09 55 GLN A N 1
ATOM 377 C CA . GLN A 1 55 ? -50.618 -52.868 21.600 1.00 33.09 55 GLN A CA 1
ATOM 378 C C . GLN A 1 55 ? -49.513 -52.174 20.788 1.00 33.09 55 GLN A C 1
ATOM 380 O O . GLN A 1 55 ? -49.018 -51.152 21.229 1.00 33.09 55 GLN A O 1
ATOM 385 N N . ALA A 1 56 ? -49.211 -52.619 19.567 1.00 35.09 56 ALA A N 1
ATOM 386 C CA . ALA A 1 56 ? -48.219 -51.991 18.693 1.00 35.09 56 ALA A CA 1
ATOM 387 C C . ALA A 1 56 ? -48.602 -50.550 18.314 1.00 35.09 56 ALA A C 1
ATOM 389 O O . ALA A 1 56 ? -47.748 -49.664 18.307 1.00 35.09 56 ALA A O 1
ATOM 390 N N . ALA A 1 57 ? -49.890 -50.275 18.072 1.00 30.02 57 ALA A N 1
ATOM 391 C CA . ALA A 1 57 ? -50.376 -48.904 17.905 1.00 30.02 57 ALA A CA 1
ATOM 392 C C . ALA A 1 57 ? -50.192 -48.069 19.190 1.00 30.02 57 ALA A C 1
ATOM 394 O O . ALA A 1 57 ? -49.821 -46.896 19.125 1.00 30.02 57 ALA A O 1
ATOM 395 N N . THR A 1 58 ? -50.384 -48.681 20.362 1.00 35.75 58 THR A N 1
ATOM 396 C CA . THR A 1 58 ? -50.160 -48.036 21.668 1.00 35.75 58 THR A CA 1
ATOM 397 C C . THR A 1 58 ? -48.669 -47.759 21.911 1.00 35.75 58 THR A C 1
ATOM 399 O O . THR A 1 58 ? -48.313 -46.653 22.314 1.00 35.75 58 THR A O 1
ATOM 402 N N . ASP A 1 59 ? -47.790 -48.705 21.579 1.00 34.62 59 ASP A N 1
ATOM 403 C CA . ASP A 1 59 ? -46.337 -48.617 21.762 1.00 34.62 59 ASP A CA 1
ATOM 404 C C . ASP A 1 59 ? -45.703 -47.605 20.791 1.00 34.62 59 ASP A C 1
ATOM 406 O O . ASP A 1 59 ? -44.836 -46.824 21.184 1.00 34.62 59 ASP A O 1
ATOM 410 N N . THR A 1 60 ? -46.193 -47.539 19.546 1.00 31.42 60 THR A N 1
ATOM 411 C CA . THR A 1 60 ? -45.764 -46.526 18.562 1.00 31.42 60 THR A CA 1
ATOM 412 C C . THR A 1 60 ? -46.136 -45.121 19.039 1.00 31.42 60 THR A C 1
ATOM 414 O O . THR A 1 60 ? -45.306 -44.215 19.009 1.00 31.42 60 THR A O 1
ATOM 417 N N . THR A 1 61 ? -47.351 -44.950 19.574 1.00 37.28 61 THR A N 1
ATOM 418 C CA . THR A 1 61 ? -47.809 -43.671 20.144 1.00 37.28 61 THR A CA 1
ATOM 419 C C . THR A 1 61 ? -46.988 -43.276 21.383 1.00 37.28 61 THR A C 1
ATOM 421 O O . THR A 1 61 ? -46.678 -42.097 21.579 1.00 37.28 61 THR A O 1
ATOM 424 N N . ALA A 1 62 ? -46.589 -44.249 22.212 1.00 50.00 62 ALA A N 1
ATOM 425 C CA . ALA A 1 62 ? -45.743 -44.014 23.382 1.00 50.00 62 ALA A CA 1
ATOM 426 C C . ALA A 1 62 ? -44.320 -43.572 22.996 1.00 50.00 62 ALA A C 1
ATOM 428 O O . ALA A 1 62 ? -43.782 -42.653 23.613 1.00 50.00 62 ALA A O 1
ATOM 429 N N . ALA A 1 63 ? -43.731 -44.157 21.947 1.00 49.88 63 ALA A N 1
ATOM 430 C CA . ALA A 1 63 ? -42.402 -43.782 21.462 1.00 49.88 63 ALA A CA 1
ATOM 431 C C . ALA A 1 63 ? -42.353 -42.331 20.950 1.00 49.88 63 ALA A C 1
ATOM 433 O O . ALA A 1 63 ? -41.465 -41.573 21.341 1.00 49.88 63 ALA A O 1
ATOM 434 N N . THR A 1 64 ? -43.335 -41.904 20.146 1.00 51.50 64 THR A N 1
ATOM 435 C CA . THR A 1 64 ? -43.395 -40.520 19.638 1.00 51.50 64 THR A CA 1
ATOM 436 C C . THR A 1 64 ? -43.610 -39.511 20.767 1.00 51.50 64 THR A C 1
ATOM 438 O O . THR A 1 64 ? -43.019 -38.432 20.764 1.00 51.50 64 THR A O 1
ATOM 441 N N . THR A 1 65 ? -44.426 -39.875 21.761 1.00 63.47 65 THR A N 1
ATOM 442 C CA . THR A 1 65 ? -44.672 -39.043 22.947 1.00 63.47 65 THR A CA 1
ATOM 443 C C . THR A 1 65 ? -43.398 -38.890 23.780 1.00 63.47 65 THR A C 1
ATOM 445 O O . THR A 1 65 ? -43.034 -37.769 24.125 1.00 63.47 65 THR A O 1
ATOM 448 N N . ASN A 1 66 ? -42.674 -39.985 24.041 1.00 70.31 66 ASN A N 1
ATOM 449 C CA . ASN A 1 66 ? -41.405 -39.951 24.772 1.00 70.31 66 ASN A CA 1
ATOM 450 C C . ASN A 1 66 ? -40.334 -39.143 24.035 1.00 70.31 66 ASN A C 1
ATOM 452 O O . ASN A 1 66 ? -39.591 -38.419 24.684 1.00 70.31 66 ASN A O 1
ATOM 456 N N . GLN A 1 67 ? -40.277 -39.214 22.702 1.00 63.78 67 GLN A N 1
ATOM 457 C CA . GLN A 1 67 ? -39.358 -38.392 21.914 1.00 63.78 67 GLN A CA 1
ATOM 458 C C . GLN A 1 67 ? -39.691 -36.904 22.044 1.00 63.78 67 GLN A C 1
ATOM 460 O O . GLN A 1 67 ? -38.799 -36.107 22.296 1.00 63.78 67 GLN A O 1
ATOM 465 N N . ALA A 1 68 ? -40.964 -36.519 21.930 1.00 62.72 68 ALA A N 1
ATOM 466 C CA . ALA A 1 68 ? -41.375 -35.125 22.096 1.00 62.72 68 ALA A CA 1
ATOM 467 C C . ALA A 1 68 ? -41.110 -34.604 23.521 1.00 62.72 68 ALA A C 1
ATOM 469 O O . ALA A 1 68 ? -40.682 -33.462 23.687 1.00 62.72 68 ALA A O 1
ATOM 470 N N . ILE A 1 69 ? -41.301 -35.449 24.541 1.00 78.12 69 ILE A N 1
ATOM 471 C CA . ILE A 1 69 ? -40.899 -35.162 25.925 1.00 78.12 69 ILE A CA 1
ATOM 472 C C . ILE A 1 69 ? -39.381 -34.994 26.001 1.00 78.12 69 ILE A C 1
ATOM 474 O O . ILE A 1 69 ? -38.917 -33.991 26.528 1.00 78.12 69 ILE A O 1
ATOM 478 N N . ALA A 1 70 ? -38.604 -35.918 25.436 1.00 70.69 70 ALA A N 1
ATOM 479 C CA . ALA A 1 70 ? -37.150 -35.837 25.411 1.00 70.69 70 ALA A CA 1
ATOM 480 C C . ALA A 1 70 ? -36.657 -34.577 24.693 1.00 70.69 70 ALA A C 1
ATOM 482 O O . ALA A 1 70 ? -35.723 -33.955 25.171 1.00 70.69 70 ALA A O 1
ATOM 483 N N . THR A 1 71 ? -37.303 -34.146 23.609 1.00 62.44 71 THR A N 1
ATOM 484 C CA . THR A 1 71 ? -36.967 -32.901 22.909 1.00 62.44 71 THR A CA 1
ATOM 485 C C . THR A 1 71 ? -37.342 -31.666 23.734 1.00 62.44 71 THR A C 1
ATOM 487 O O . THR A 1 71 ? -36.535 -30.747 23.826 1.00 62.44 71 THR A O 1
ATOM 490 N N . GLN A 1 72 ? -38.506 -31.644 24.399 1.00 65.88 72 GLN A N 1
ATOM 491 C CA . GLN A 1 72 ? -38.845 -30.576 25.356 1.00 65.88 72 GLN A CA 1
ATOM 492 C C . GLN A 1 72 ? -37.863 -30.514 26.529 1.00 65.88 72 GLN A C 1
ATOM 494 O O . GLN A 1 72 ? -37.506 -29.431 26.984 1.00 65.88 72 GLN A O 1
ATOM 499 N N . LEU A 1 73 ? -37.436 -31.668 27.036 1.00 69.38 73 LEU A N 1
ATOM 500 C CA . LEU A 1 73 ? -36.489 -31.760 28.139 1.00 69.38 73 LEU A CA 1
ATOM 501 C C . LEU A 1 73 ? -35.079 -31.395 27.700 1.00 69.38 73 LEU A C 1
ATOM 503 O O . LEU A 1 73 ? -34.434 -30.633 28.404 1.00 69.38 73 LEU A O 1
ATOM 507 N N . ALA A 1 74 ? -34.642 -31.822 26.519 1.00 57.59 74 ALA A N 1
ATOM 508 C CA . ALA A 1 74 ? -33.378 -31.413 25.921 1.00 57.59 74 ALA A CA 1
ATOM 509 C C . ALA A 1 74 ? -33.342 -29.898 25.679 1.00 57.59 74 ALA A C 1
ATOM 511 O O . ALA A 1 74 ? -32.343 -29.261 25.995 1.00 57.59 74 ALA A O 1
ATOM 512 N N . ALA A 1 75 ? -34.451 -29.297 25.232 1.00 49.09 75 ALA A N 1
ATOM 513 C CA . ALA A 1 75 ? -34.597 -27.841 25.158 1.00 49.09 75 ALA A CA 1
ATOM 514 C C . ALA A 1 75 ? -34.531 -27.157 26.540 1.00 49.09 75 ALA A C 1
ATOM 516 O O . ALA A 1 75 ? -34.136 -26.001 26.636 1.00 49.09 75 ALA A O 1
ATOM 517 N N . LYS A 1 76 ? -34.869 -27.876 27.620 1.00 50.97 76 LYS A N 1
ATOM 518 C CA . LYS A 1 76 ? -34.663 -27.468 29.023 1.00 50.97 76 LYS A CA 1
ATOM 519 C C . LYS A 1 76 ? -33.317 -27.947 29.604 1.00 50.97 76 LYS A C 1
ATOM 521 O O . LYS A 1 76 ? -33.109 -27.824 30.808 1.00 50.97 76 LYS A O 1
ATOM 526 N N . GLY A 1 77 ? -32.420 -28.521 28.797 1.00 45.38 77 GLY A N 1
ATOM 527 C CA . GLY A 1 77 ? -31.121 -29.054 29.236 1.00 45.38 77 GLY A CA 1
ATOM 528 C C . GLY A 1 77 ? -31.177 -30.335 30.086 1.00 45.38 77 GLY A C 1
ATOM 529 O O . GLY A 1 77 ? -30.185 -30.708 30.707 1.00 45.38 77 GLY A O 1
ATOM 530 N N . ILE A 1 78 ? -32.318 -31.021 30.140 1.00 61.25 78 ILE A N 1
ATOM 531 C CA . ILE A 1 78 ? -32.528 -32.257 30.897 1.00 61.25 78 ILE A CA 1
ATOM 532 C C . ILE A 1 78 ? -32.393 -33.450 29.948 1.00 61.25 78 ILE A C 1
ATOM 534 O O . ILE A 1 78 ? -33.213 -33.658 29.055 1.00 61.25 78 ILE A O 1
ATOM 538 N N . ASP A 1 79 ? -31.372 -34.273 30.174 1.00 67.00 79 ASP A N 1
ATOM 539 C CA . ASP A 1 79 ? -31.205 -35.537 29.459 1.00 67.00 79 ASP A CA 1
ATOM 540 C C . ASP A 1 79 ? -32.249 -36.553 29.943 1.00 67.00 79 ASP A C 1
ATOM 542 O O . ASP A 1 79 ? -32.133 -37.136 31.026 1.00 67.00 79 ASP A O 1
ATOM 546 N N . TYR A 1 80 ? -33.277 -36.769 29.122 1.00 71.75 80 TYR A N 1
ATOM 547 C CA . TYR A 1 80 ? -34.365 -37.708 29.391 1.00 71.75 80 TYR A CA 1
ATOM 548 C C . TYR A 1 80 ? -33.875 -39.127 29.719 1.00 71.75 80 TYR A C 1
ATOM 550 O O . TYR A 1 80 ? -34.511 -39.826 30.511 1.00 71.75 80 TYR A O 1
ATOM 558 N N . ASN A 1 81 ? -32.732 -39.550 29.168 1.00 72.94 81 ASN A N 1
ATOM 559 C CA . ASN A 1 81 ? -32.187 -40.890 29.391 1.00 72.94 81 ASN A CA 1
ATOM 560 C C . ASN A 1 81 ? -31.507 -41.042 30.758 1.00 72.94 81 ASN A C 1
ATOM 562 O O . ASN A 1 81 ? -31.382 -42.162 31.252 1.00 72.94 81 ASN A O 1
ATOM 566 N N . LYS A 1 82 ? -31.092 -39.938 31.394 1.00 70.19 82 LYS A N 1
ATOM 567 C CA . LYS A 1 82 ? -30.561 -39.949 32.769 1.00 70.19 82 LYS A CA 1
ATOM 568 C C . LYS A 1 82 ? -31.661 -39.987 33.830 1.00 70.19 82 LYS A C 1
ATOM 570 O O . LYS A 1 82 ? -31.369 -40.251 34.995 1.00 70.19 82 LYS A O 1
ATOM 575 N N . LEU A 1 83 ? -32.913 -39.737 33.446 1.00 71.69 83 LEU A N 1
ATOM 576 C CA . LEU A 1 83 ? -34.061 -39.840 34.338 1.00 71.69 83 LEU A CA 1
ATOM 577 C C . LEU A 1 83 ? -34.485 -41.307 34.476 1.00 71.69 83 LEU A C 1
ATOM 579 O O . LEU A 1 83 ? -34.690 -42.011 33.489 1.00 71.69 83 LEU A O 1
ATOM 583 N N . ASN A 1 84 ? -34.678 -41.775 35.706 1.00 70.06 84 ASN A N 1
ATOM 584 C CA . ASN A 1 84 ? -35.310 -43.072 35.939 1.00 70.06 84 ASN A CA 1
ATOM 585 C C . ASN A 1 84 ? -36.809 -43.028 35.562 1.00 70.06 84 ASN A C 1
ATOM 587 O O . ASN A 1 84 ? -37.397 -41.958 35.423 1.00 70.06 84 ASN A O 1
ATOM 591 N N . LYS A 1 85 ? -37.470 -44.188 35.432 1.00 69.88 85 LYS A N 1
ATOM 592 C CA . LYS A 1 85 ? -38.892 -44.256 35.021 1.00 69.88 85 LYS A CA 1
ATOM 593 C C . LYS A 1 85 ? -39.846 -43.443 35.906 1.00 69.88 85 LYS A C 1
ATOM 595 O O . LYS A 1 85 ? -40.848 -42.954 35.398 1.00 69.88 85 LYS A O 1
ATOM 600 N N . VAL A 1 86 ? -39.555 -43.311 37.204 1.00 69.00 86 VAL A N 1
ATOM 601 C CA . VAL A 1 86 ? -40.367 -42.494 38.121 1.00 69.00 86 VAL A CA 1
ATOM 602 C C . VAL A 1 86 ? -40.186 -41.017 37.779 1.00 69.00 86 VAL A C 1
ATOM 604 O O . VAL A 1 86 ? -41.169 -40.320 37.569 1.00 69.00 86 VAL A O 1
ATOM 607 N N . GLN A 1 87 ? -38.942 -40.563 37.606 1.00 72.69 87 GLN A N 1
ATOM 608 C CA . GLN A 1 87 ? -38.621 -39.193 37.199 1.00 72.69 87 GLN A CA 1
ATOM 609 C C . GLN A 1 87 ? -39.189 -38.844 35.815 1.00 72.69 87 GLN A C 1
ATOM 611 O O . GLN A 1 87 ? -39.721 -37.755 35.643 1.00 72.69 87 GLN A O 1
ATOM 616 N N . GLN A 1 88 ? -39.135 -39.763 34.844 1.00 77.69 88 GLN A N 1
ATOM 617 C CA . GLN A 1 88 ? -39.733 -39.568 33.514 1.00 77.69 88 GLN A CA 1
ATOM 618 C C . GLN A 1 88 ? -41.258 -39.389 33.572 1.00 77.69 88 GLN A C 1
ATOM 620 O O . GLN A 1 88 ? -41.824 -38.717 32.716 1.00 77.69 88 GLN A O 1
ATOM 625 N N . GLN A 1 89 ? -41.929 -39.981 34.566 1.00 77.31 89 GLN A N 1
ATOM 626 C CA . GLN A 1 89 ? -43.371 -39.838 34.775 1.00 77.31 89 GLN A CA 1
ATOM 627 C C . GLN A 1 89 ? -43.744 -38.600 35.604 1.00 77.31 89 GLN A C 1
ATOM 629 O O . GLN A 1 89 ? -44.761 -37.967 35.312 1.00 77.31 89 GLN A O 1
ATOM 634 N N . ASP A 1 90 ? -42.929 -38.245 36.600 1.00 78.31 90 ASP A N 1
ATOM 635 C CA . ASP A 1 90 ? -43.158 -37.098 37.490 1.00 78.31 90 ASP A CA 1
ATOM 636 C C . ASP A 1 90 ? -42.721 -35.752 36.897 1.00 78.31 90 ASP A C 1
ATOM 638 O O . ASP A 1 90 ? -43.063 -34.699 37.438 1.00 78.31 90 ASP A O 1
ATOM 642 N N . ILE A 1 91 ? -41.971 -35.751 35.793 1.00 85.69 91 ILE A N 1
ATOM 643 C CA . ILE A 1 91 ? -41.491 -34.510 35.191 1.00 85.69 91 ILE A CA 1
ATOM 644 C C . ILE A 1 91 ? -42.620 -33.725 34.526 1.00 85.69 91 ILE A C 1
ATOM 646 O O . ILE A 1 91 ? -43.478 -34.285 33.841 1.00 85.69 91 ILE A O 1
ATOM 650 N N . TYR A 1 92 ? -42.602 -32.407 34.710 1.00 83.44 92 TYR A N 1
ATOM 651 C CA . TYR A 1 92 ? -43.548 -31.505 34.069 1.00 83.44 92 TYR A CA 1
ATOM 652 C C . TYR A 1 92 ? -43.124 -31.174 32.637 1.00 83.44 92 TYR A C 1
ATOM 654 O O . TYR A 1 92 ? -42.002 -30.729 32.385 1.00 83.44 92 TYR A O 1
ATOM 662 N N . VAL A 1 93 ? -44.067 -31.321 31.713 1.00 83.12 93 VAL A N 1
ATOM 663 C CA . VAL A 1 93 ? -43.951 -30.933 30.305 1.00 83.12 93 VAL A CA 1
ATOM 664 C C . VAL A 1 93 ? -45.037 -29.932 29.945 1.00 83.12 93 VAL A C 1
ATOM 666 O O . VAL A 1 93 ? -46.096 -29.887 30.578 1.00 83.12 93 VAL A O 1
ATOM 669 N N . ASP A 1 94 ? -44.757 -29.107 28.944 1.00 80.19 94 ASP A N 1
ATOM 670 C CA . ASP A 1 94 ? -45.688 -28.089 28.476 1.00 80.19 94 ASP A CA 1
ATOM 671 C C . ASP A 1 94 ? -46.650 -28.714 27.458 1.00 80.19 94 ASP A C 1
ATOM 673 O O . ASP A 1 94 ? -46.239 -29.395 26.507 1.00 80.19 94 ASP A O 1
ATOM 677 N N . VAL A 1 95 ? -47.948 -28.494 27.662 1.00 84.00 95 VAL A N 1
ATOM 678 C CA . VAL A 1 95 ? -49.015 -28.982 26.783 1.00 84.00 95 VAL A CA 1
ATOM 679 C C . VAL A 1 95 ? -49.973 -27.859 26.407 1.00 84.00 95 VAL A C 1
ATOM 681 O O . VAL A 1 95 ? -50.187 -26.916 27.166 1.00 84.00 95 VAL A O 1
ATOM 684 N N . ILE A 1 96 ? -50.603 -28.002 25.245 1.00 80.38 96 ILE A N 1
ATOM 685 C CA . ILE A 1 96 ? -51.760 -27.215 24.825 1.00 80.38 96 ILE A CA 1
ATOM 686 C C . ILE A 1 96 ? -53.015 -28.067 25.014 1.00 80.38 96 ILE A C 1
ATOM 688 O O . ILE A 1 96 ? -53.125 -29.163 24.456 1.00 80.38 96 ILE A O 1
ATOM 692 N N . VAL A 1 97 ? -53.964 -27.557 25.795 1.00 86.25 97 VAL A N 1
ATOM 693 C CA . VAL A 1 97 ? -55.296 -28.129 26.009 1.00 86.25 97 VAL A CA 1
ATOM 694 C C . VAL A 1 97 ? -56.267 -27.415 25.072 1.00 86.25 97 VAL A C 1
ATOM 696 O O . VAL A 1 97 ? -56.633 -26.265 25.300 1.00 86.25 97 VAL A O 1
ATOM 699 N N . GLN A 1 98 ? -56.674 -28.078 23.991 1.00 84.75 98 GLN A N 1
ATOM 700 C CA . GLN A 1 98 ? -57.675 -27.556 23.060 1.00 84.75 98 GLN A CA 1
ATOM 701 C C . GLN A 1 98 ? -59.076 -27.940 23.536 1.00 84.75 98 GLN A C 1
ATOM 703 O O . GLN A 1 98 ? -59.310 -29.076 23.946 1.00 84.75 98 GLN A O 1
ATOM 708 N N . MET A 1 99 ? -60.021 -27.016 23.435 1.00 85.69 99 MET A N 1
ATOM 709 C CA . MET A 1 99 ? -61.420 -27.183 23.818 1.00 85.69 99 MET A CA 1
ATOM 710 C C . MET A 1 99 ? -62.254 -27.747 22.660 1.00 85.69 99 MET A C 1
ATOM 712 O O . MET A 1 99 ? -61.917 -27.584 21.488 1.00 85.69 99 MET A O 1
ATOM 716 N N . SER A 1 100 ? -63.365 -28.413 22.982 1.00 82.75 100 SER A N 1
ATOM 717 C CA . SER A 1 100 ? -64.310 -28.952 21.983 1.00 82.75 100 SER A CA 1
ATOM 718 C C . SER A 1 100 ? -65.212 -27.884 21.373 1.00 82.75 100 SER A C 1
ATOM 720 O O . SER A 1 100 ? -65.677 -28.050 20.249 1.00 82.75 100 SER A O 1
ATOM 722 N N . ALA A 1 101 ? -65.462 -26.795 22.100 1.00 84.44 101 ALA A N 1
ATOM 723 C CA . ALA A 1 101 ? -66.244 -25.674 21.598 1.00 84.44 101 ALA A CA 1
ATOM 724 C C . ALA A 1 101 ? -65.461 -24.895 20.529 1.00 84.44 101 ALA A C 1
ATOM 726 O O . ALA A 1 101 ? -64.249 -24.709 20.658 1.00 84.44 101 ALA A O 1
ATOM 727 N N . ALA A 1 102 ? -66.165 -24.418 19.502 1.00 79.06 102 ALA A N 1
ATOM 728 C CA . ALA A 1 102 ? -65.573 -23.648 18.414 1.00 79.06 102 ALA A CA 1
ATOM 729 C C . ALA A 1 102 ? -64.909 -22.347 18.919 1.00 79.06 102 ALA A C 1
ATOM 731 O O . ALA A 1 102 ? -65.369 -21.769 19.912 1.00 79.06 102 ALA A O 1
ATOM 732 N N . PRO A 1 103 ? -63.827 -21.891 18.267 1.00 82.94 103 PRO A N 1
ATOM 733 C CA . PRO A 1 103 ? -63.242 -20.575 18.512 1.00 82.94 103 PRO A CA 1
ATOM 734 C C . PRO A 1 103 ? -64.145 -19.451 17.973 1.00 82.94 103 PRO A C 1
ATOM 736 O O . PRO A 1 103 ? -65.062 -19.706 17.193 1.00 82.94 103 PRO A O 1
ATOM 739 N N . ALA A 1 104 ? -63.898 -18.201 18.375 1.00 73.69 104 ALA A N 1
ATOM 740 C CA . ALA A 1 104 ? -64.727 -17.055 17.984 1.00 73.69 104 ALA A CA 1
ATOM 741 C C . ALA A 1 104 ? -64.775 -16.832 16.460 1.00 73.69 104 ALA A C 1
ATOM 743 O O . ALA A 1 104 ? -65.793 -16.380 15.946 1.00 73.69 104 ALA A O 1
ATOM 744 N N . SER A 1 105 ? -63.722 -17.203 15.724 1.00 75.38 105 SER A N 1
ATOM 745 C CA . SER A 1 105 ? -63.702 -17.136 14.257 1.00 75.38 105 SER A CA 1
ATOM 746 C C . SER A 1 105 ? -64.658 -18.120 13.567 1.00 75.38 105 SER A C 1
ATOM 748 O O . SER A 1 105 ? -64.971 -17.933 12.397 1.00 75.38 105 SER A O 1
ATOM 750 N N . GLU A 1 106 ? -65.113 -19.172 14.256 1.00 77.69 106 GLU A N 1
ATOM 751 C CA . GLU A 1 106 ? -65.899 -20.270 13.662 1.00 77.69 106 GLU A CA 1
ATOM 752 C C . GLU A 1 106 ? -67.232 -20.538 14.375 1.00 77.69 106 GLU A C 1
ATOM 754 O O . GLU A 1 106 ? -68.072 -21.279 13.869 1.00 77.69 106 GLU A O 1
ATOM 759 N N . ASN A 1 107 ? -67.462 -19.962 15.556 1.00 82.88 107 ASN A N 1
ATOM 760 C CA . ASN A 1 107 ? -68.675 -20.213 16.340 1.00 82.88 107 ASN A CA 1
ATOM 761 C C . ASN A 1 107 ? -69.931 -19.493 15.792 1.00 82.88 107 ASN A C 1
ATOM 763 O O . ASN A 1 107 ? -71.016 -19.665 16.348 1.00 82.88 107 ASN A O 1
ATOM 767 N N . GLY A 1 108 ? -69.783 -18.686 14.734 1.00 80.50 108 GLY A N 1
ATOM 768 C CA . GLY A 1 108 ? -70.858 -17.939 14.081 1.00 80.50 108 GLY A CA 1
ATOM 769 C C . GLY A 1 108 ? -71.294 -16.651 14.790 1.00 80.50 108 GLY A C 1
ATOM 770 O O . GLY A 1 108 ? -72.307 -16.077 14.392 1.00 80.50 108 GLY A O 1
ATOM 771 N N . THR A 1 109 ? -70.588 -16.186 15.830 1.00 77.56 109 THR A N 1
ATOM 772 C CA . THR A 1 109 ? -70.945 -14.936 16.530 1.00 77.56 109 THR A CA 1
ATOM 773 C C . THR A 1 109 ? -70.376 -13.682 15.868 1.00 77.56 109 THR A C 1
ATOM 775 O O . THR A 1 109 ? -70.930 -12.597 16.049 1.00 77.56 109 THR A O 1
ATOM 778 N N . LEU A 1 110 ? -69.319 -13.827 15.065 1.00 76.56 110 LEU A N 1
ATOM 779 C CA . LEU A 1 110 ? -68.728 -12.759 14.261 1.00 76.56 110 LEU A CA 1
ATOM 780 C C . LEU A 1 110 ? -69.302 -12.757 12.838 1.00 76.56 110 LEU A C 1
ATOM 782 O O . LEU A 1 110 ? -69.575 -13.806 12.253 1.00 76.56 110 LEU A O 1
ATOM 786 N N . ARG A 1 111 ? -69.476 -11.562 12.269 1.00 70.06 111 ARG A N 1
ATOM 787 C CA . ARG A 1 111 ? -69.877 -11.388 10.871 1.00 70.06 111 ARG A CA 1
ATOM 788 C C . ARG A 1 111 ? -68.668 -11.639 9.977 1.00 70.06 111 ARG A C 1
ATOM 790 O O . ARG A 1 111 ? -67.606 -11.060 10.194 1.00 70.06 111 ARG A O 1
ATOM 797 N N . THR A 1 112 ? -68.842 -12.487 8.966 1.00 60.91 112 THR A N 1
ATOM 798 C CA . THR A 1 112 ? -67.765 -12.940 8.069 1.00 60.91 112 THR A CA 1
ATOM 799 C C . THR A 1 112 ? -67.138 -11.823 7.237 1.00 60.91 112 THR A C 1
ATOM 801 O O . THR A 1 112 ? -66.061 -12.017 6.689 1.00 60.91 112 THR A O 1
ATOM 804 N N . ASP A 1 113 ? -67.808 -10.679 7.111 1.00 68.44 113 ASP A N 1
ATOM 805 C CA . ASP A 1 113 ? -67.457 -9.605 6.189 1.00 68.44 113 ASP A CA 1
ATOM 806 C C . ASP A 1 113 ? -66.901 -8.329 6.843 1.00 68.44 113 ASP A C 1
ATOM 808 O O . ASP A 1 113 ? -66.220 -7.579 6.148 1.00 68.44 113 ASP A O 1
ATOM 812 N N . TYR A 1 114 ? -67.134 -8.051 8.136 1.00 59.38 114 TYR A N 1
ATOM 813 C CA . TYR A 1 114 ? -66.679 -6.773 8.730 1.00 59.38 114 TYR A CA 1
ATOM 814 C C . TYR A 1 114 ? -66.648 -6.693 10.266 1.00 59.38 114 TYR A C 1
ATOM 816 O O . TYR A 1 114 ? -66.764 -5.596 10.817 1.00 59.38 114 TYR A O 1
ATOM 824 N N . SER A 1 115 ? -66.503 -7.802 10.995 1.00 65.88 115 SER A N 1
ATOM 825 C CA . SER A 1 115 ? -66.430 -7.708 12.460 1.00 65.88 115 SER A CA 1
ATOM 826 C C . SER A 1 115 ? -65.303 -6.785 12.934 1.00 65.88 115 SER A C 1
ATOM 828 O O . SER A 1 115 ? -64.136 -6.961 12.588 1.00 65.88 115 SER A O 1
ATOM 830 N N . SER A 1 116 ? -65.668 -5.792 13.741 1.00 75.62 116 SER A N 1
ATOM 831 C CA . SER A 1 116 ? -64.723 -4.816 14.285 1.00 75.62 116 SER A CA 1
ATOM 832 C C . SER A 1 116 ? -63.775 -5.465 15.296 1.00 75.62 116 SER A C 1
ATOM 834 O O . SER A 1 116 ? -64.127 -6.445 15.953 1.00 75.62 116 SER A O 1
ATOM 836 N N . THR A 1 117 ? -62.590 -4.884 15.507 1.00 73.44 117 THR A N 1
ATOM 837 C CA . THR A 1 117 ? -61.630 -5.369 16.517 1.00 73.44 117 THR A CA 1
ATOM 838 C C . THR A 1 117 ? -62.257 -5.472 17.914 1.00 73.44 117 THR A C 1
ATOM 840 O O . THR A 1 117 ? -61.949 -6.398 18.660 1.00 73.44 117 THR A O 1
ATOM 843 N N . ALA A 1 118 ? -63.181 -4.567 18.266 1.00 72.31 118 ALA A N 1
ATOM 844 C CA . ALA A 1 118 ? -63.904 -4.609 19.537 1.00 72.31 118 ALA A CA 1
ATOM 845 C C . ALA A 1 118 ? -64.887 -5.791 19.623 1.00 72.31 118 ALA A C 1
ATOM 847 O O . ALA A 1 118 ? -64.936 -6.456 20.656 1.00 72.31 118 ALA A O 1
ATOM 848 N N . GLU A 1 119 ? -65.624 -6.089 18.547 1.00 74.81 119 GLU A N 1
ATOM 849 C CA . GLU A 1 119 ? -66.486 -7.280 18.462 1.00 74.81 119 GLU A CA 1
ATOM 850 C C . GLU A 1 119 ? -65.651 -8.566 18.508 1.00 74.81 119 GLU A C 1
ATOM 852 O O . GLU A 1 119 ? -65.954 -9.459 19.297 1.00 74.81 119 GLU A O 1
ATOM 857 N N . ILE A 1 120 ? -64.554 -8.635 17.742 1.00 77.31 120 ILE A N 1
ATOM 858 C CA . ILE A 1 120 ? -63.604 -9.759 17.750 1.00 77.31 120 ILE A CA 1
ATOM 859 C C . ILE A 1 120 ? -63.065 -9.997 19.161 1.00 77.31 120 ILE A C 1
ATOM 861 O O . ILE A 1 120 ? -63.071 -11.132 19.643 1.00 77.31 120 ILE A O 1
ATOM 865 N N . GLN A 1 121 ? -62.628 -8.941 19.849 1.00 77.38 121 GLN A N 1
ATOM 866 C CA . GLN A 1 121 ? -62.109 -9.051 21.208 1.00 77.38 121 GLN A CA 1
ATOM 867 C C . GLN A 1 121 ? -63.207 -9.439 22.205 1.00 77.38 121 GLN A C 1
ATOM 869 O O . GLN A 1 121 ? -62.963 -10.263 23.085 1.00 77.38 121 GLN A O 1
ATOM 874 N N . GLN A 1 122 ? -64.420 -8.889 22.078 1.00 82.19 122 GLN A N 1
ATOM 875 C CA . GLN A 1 122 ? -65.551 -9.239 22.938 1.00 82.19 122 GLN A CA 1
ATOM 876 C C . GLN A 1 122 ? -65.929 -10.719 22.788 1.00 82.19 122 GLN A C 1
ATOM 878 O O . GLN A 1 122 ? -66.105 -11.408 23.794 1.00 82.19 122 GLN A O 1
ATOM 883 N N . GLU A 1 123 ? -66.017 -11.225 21.558 1.00 83.44 123 GLU A N 1
ATOM 884 C CA . GLU A 1 123 ? -66.313 -12.634 21.284 1.00 83.44 123 GLU A CA 1
ATOM 885 C C . GLU A 1 123 ? -65.161 -13.555 21.707 1.00 83.44 123 GLU A C 1
ATOM 887 O O . GLU A 1 123 ? -65.393 -14.580 22.349 1.00 83.44 123 GLU A O 1
ATOM 892 N N . THR A 1 124 ? -63.910 -13.150 21.476 1.00 85.88 124 THR A N 1
ATOM 893 C CA . THR A 1 124 ? -62.723 -13.864 21.976 1.00 85.88 124 THR A CA 1
ATOM 894 C C . THR A 1 124 ? -62.731 -13.957 23.505 1.00 85.88 124 THR A C 1
ATOM 896 O O . THR A 1 124 ? -62.517 -15.035 24.059 1.00 85.88 124 THR A O 1
ATOM 899 N N . ASN A 1 125 ? -63.059 -12.865 24.205 1.00 86.81 125 ASN A N 1
ATOM 900 C CA . ASN A 1 125 ? -63.170 -12.838 25.665 1.00 86.81 125 ASN A CA 1
ATOM 901 C C . ASN A 1 125 ? -64.312 -13.726 26.177 1.00 86.81 125 ASN A C 1
ATOM 903 O O . ASN A 1 125 ? -64.146 -14.373 27.210 1.00 86.81 125 ASN A O 1
ATOM 907 N N . LYS A 1 126 ? -65.450 -13.807 25.468 1.00 89.12 126 LYS A N 1
ATOM 908 C CA . LYS A 1 126 ? -66.537 -14.748 25.802 1.00 89.12 126 LYS A CA 1
ATOM 909 C C . LYS A 1 126 ? -66.070 -16.200 25.693 1.00 89.12 126 LYS A C 1
ATOM 911 O O . LYS A 1 126 ? -66.332 -16.985 26.604 1.00 89.12 126 LYS A O 1
ATOM 916 N N . VAL A 1 127 ? -65.344 -16.544 24.625 1.00 88.44 127 VAL A N 1
ATOM 917 C CA . VAL A 1 127 ? -64.762 -17.885 24.445 1.00 88.44 127 VAL A CA 1
ATOM 918 C C . VAL A 1 127 ? -63.762 -18.201 25.561 1.00 88.44 127 VAL A C 1
ATOM 920 O O . VAL A 1 127 ? -63.848 -19.269 26.162 1.00 88.44 127 VAL A O 1
ATOM 923 N N . ILE A 1 128 ? -62.870 -17.265 25.908 1.00 87.94 128 ILE A N 1
ATOM 924 C CA . ILE A 1 128 ? -61.885 -17.442 26.990 1.00 87.94 128 ILE A CA 1
ATOM 925 C C . ILE A 1 128 ? -62.561 -17.555 28.366 1.00 87.94 128 ILE A C 1
ATOM 927 O O . ILE A 1 128 ? -62.177 -18.412 29.165 1.00 87.94 128 ILE A O 1
ATOM 931 N N . ALA A 1 129 ? -63.580 -16.739 28.654 1.00 85.31 129 ALA A N 1
ATOM 932 C CA . ALA A 1 129 ? -64.341 -16.807 29.903 1.00 85.31 129 ALA A CA 1
ATOM 933 C C . ALA A 1 129 ? -65.047 -18.164 30.066 1.00 85.31 129 ALA A C 1
ATOM 935 O O . ALA A 1 129 ? -65.065 -18.729 31.160 1.00 85.31 129 ALA A O 1
ATOM 936 N N . ALA A 1 130 ? -65.556 -18.737 28.971 1.00 89.25 130 ALA A N 1
ATOM 937 C CA . ALA A 1 130 ? -66.180 -20.059 28.970 1.00 89.25 130 ALA A CA 1
ATOM 938 C C . ALA A 1 130 ? -65.200 -21.212 29.280 1.00 89.25 130 ALA A C 1
ATOM 940 O O . ALA A 1 130 ? -65.639 -22.316 29.597 1.00 89.25 130 ALA A O 1
ATOM 941 N N . GLN A 1 131 ? -63.882 -20.978 29.244 1.00 92.50 131 GLN A N 1
ATOM 942 C CA . GLN A 1 131 ? -62.876 -21.985 29.609 1.00 92.50 131 GLN A CA 1
ATOM 943 C C . GLN A 1 131 ? -62.724 -22.165 31.127 1.00 92.50 131 GLN A C 1
ATOM 945 O O . GLN A 1 131 ? -62.091 -23.130 31.549 1.00 92.50 131 GLN A O 1
ATOM 950 N N . ALA A 1 132 ? -63.265 -21.261 31.955 1.00 88.38 132 ALA A N 1
ATOM 951 C CA . ALA A 1 132 ? -62.975 -21.187 33.391 1.00 88.38 132 ALA A CA 1
ATOM 952 C C . ALA A 1 132 ? -63.213 -22.505 34.155 1.00 88.38 132 ALA A C 1
ATOM 954 O O . ALA A 1 132 ? -62.390 -22.890 34.983 1.00 88.38 132 ALA A O 1
ATOM 955 N N . SER A 1 133 ? -64.296 -23.229 33.855 1.00 88.81 133 SER A N 1
ATOM 956 C CA . SER A 1 133 ? -64.596 -24.513 34.507 1.00 88.81 133 SER A CA 1
ATOM 957 C C . SER A 1 133 ? -63.595 -25.610 34.134 1.00 88.81 133 SER A C 1
ATOM 959 O O . SER A 1 133 ? -63.166 -26.372 34.999 1.00 88.81 133 SER A O 1
ATOM 961 N N . VAL A 1 134 ? -63.181 -25.669 32.865 1.00 91.94 134 VAL A N 1
ATOM 962 C CA . VAL A 1 134 ? -62.178 -26.633 32.391 1.00 91.94 134 VAL A CA 1
ATOM 963 C C . VAL A 1 134 ? -60.799 -26.276 32.925 1.00 91.94 134 VAL A C 1
ATOM 965 O O . VAL A 1 134 ? -60.083 -27.174 33.346 1.00 91.94 134 VAL A O 1
ATOM 968 N N . LYS A 1 135 ? -60.445 -24.989 32.996 1.00 91.25 135 LYS A N 1
ATOM 969 C CA . LYS A 1 135 ? -59.209 -24.531 33.646 1.00 91.25 135 LYS A CA 1
ATOM 970 C C . LYS A 1 135 ? -59.158 -24.952 35.108 1.00 91.25 135 LYS A C 1
ATOM 972 O O . LYS A 1 135 ? -58.192 -25.592 35.492 1.00 91.25 135 LYS A O 1
ATOM 977 N N . ALA A 1 136 ? -60.218 -24.708 35.879 1.00 86.88 136 ALA A N 1
ATOM 978 C CA . ALA A 1 136 ? -60.285 -25.138 37.276 1.00 86.88 136 ALA A CA 1
ATOM 979 C C . ALA A 1 136 ? -60.137 -26.666 37.425 1.00 86.88 136 ALA A C 1
ATOM 981 O O . ALA A 1 136 ? -59.448 -27.142 38.325 1.00 86.88 136 ALA A O 1
ATOM 982 N N . ALA A 1 137 ? -60.742 -27.450 36.525 1.00 88.88 137 ALA A N 1
ATOM 983 C CA . ALA A 1 137 ? -60.585 -28.905 36.514 1.00 88.88 137 ALA A CA 1
ATOM 984 C C . ALA A 1 137 ? -59.163 -29.344 36.117 1.00 88.88 137 ALA A C 1
ATOM 986 O O . ALA A 1 137 ? -58.616 -30.269 36.714 1.00 88.88 137 ALA A O 1
ATOM 987 N N . VAL A 1 138 ? -58.551 -28.681 35.132 1.00 91.12 138 VAL A N 1
ATOM 988 C CA . VAL A 1 138 ? -57.163 -28.931 34.723 1.00 91.12 138 VAL A CA 1
ATOM 989 C C . VAL A 1 138 ? -56.216 -28.598 35.872 1.00 91.12 138 VAL A C 1
ATOM 991 O O . VAL A 1 138 ? -55.395 -29.437 36.215 1.00 91.12 138 VAL A O 1
ATOM 994 N N . GLU A 1 139 ? -56.385 -27.451 36.527 1.00 88.31 139 GLU A N 1
ATOM 995 C CA . GLU A 1 139 ? -55.601 -27.016 37.688 1.00 88.31 139 GLU A CA 1
ATOM 996 C C . GLU A 1 139 ? -55.709 -27.987 38.867 1.00 88.31 139 GLU A C 1
ATOM 998 O O . GLU A 1 139 ? -54.706 -28.274 39.514 1.00 88.31 139 GLU A O 1
ATOM 1003 N N . GLN A 1 140 ? -56.888 -28.566 39.126 1.00 86.06 140 GLN A N 1
ATOM 1004 C CA . GLN A 1 140 ? -57.031 -29.625 40.135 1.00 86.06 140 GLN A CA 1
ATOM 1005 C C . GLN A 1 140 ? -56.196 -30.870 39.810 1.00 86.06 140 GLN A C 1
ATOM 1007 O O . GLN A 1 140 ? -55.696 -31.532 40.720 1.00 86.06 140 GLN A O 1
ATOM 1012 N N . VAL A 1 141 ? -56.050 -31.206 38.526 1.00 87.38 141 VAL A N 1
ATOM 1013 C CA . VAL A 1 141 ? -55.291 -32.381 38.079 1.00 87.38 141 VAL A CA 1
ATOM 1014 C C . VAL A 1 141 ? -53.792 -32.095 38.032 1.00 87.38 141 VAL A C 1
ATOM 1016 O O . VAL A 1 141 ? -53.001 -32.902 38.519 1.00 87.38 141 VAL A O 1
ATOM 1019 N N . THR A 1 142 ? -53.390 -30.970 37.444 1.00 90.12 142 THR A N 1
ATOM 1020 C CA . THR A 1 142 ? -51.981 -30.613 37.242 1.00 90.12 142 THR A CA 1
ATOM 1021 C C . THR A 1 142 ? -51.342 -29.998 38.480 1.00 90.12 142 THR A C 1
ATOM 1023 O O . THR A 1 142 ? -50.122 -30.036 38.601 1.00 90.12 142 THR A O 1
ATOM 1026 N N . GLN A 1 143 ? -52.141 -29.415 39.382 1.00 84.12 143 GLN A N 1
ATOM 1027 C CA . GLN A 1 143 ? -51.693 -28.456 40.400 1.00 84.12 143 GLN A CA 1
ATOM 1028 C C . GLN A 1 143 ? -50.879 -27.290 39.813 1.00 84.12 143 GLN A C 1
ATOM 1030 O O . GLN A 1 143 ? -50.046 -26.695 40.492 1.00 84.12 143 GLN A O 1
ATOM 1035 N N . GLN A 1 144 ? -51.094 -26.983 38.533 1.00 82.69 144 GLN A N 1
ATOM 1036 C CA . GLN A 1 144 ? -50.452 -25.894 37.810 1.00 82.69 144 GLN A CA 1
ATOM 1037 C C . GLN A 1 144 ? -51.538 -24.992 37.264 1.00 82.69 144 GLN A C 1
ATOM 1039 O O . GLN A 1 144 ? -52.424 -25.475 36.556 1.00 82.69 144 GLN A O 1
ATOM 1044 N N . THR A 1 145 ? -51.432 -23.698 37.555 1.00 78.06 145 THR A N 1
ATOM 1045 C CA . THR A 1 145 ? -52.301 -22.675 36.975 1.00 78.06 145 THR A CA 1
ATOM 1046 C C . THR A 1 145 ? -52.346 -22.833 35.455 1.00 78.06 145 THR A C 1
ATOM 1048 O O . THR A 1 145 ? -51.324 -23.113 34.816 1.00 78.06 145 THR A O 1
ATOM 1051 N N . ALA A 1 146 ? -53.528 -22.679 34.862 1.00 81.44 146 ALA A N 1
ATOM 1052 C CA . ALA A 1 146 ? -53.637 -22.597 33.414 1.00 81.44 146 ALA A CA 1
ATOM 1053 C C . ALA A 1 146 ? -52.784 -21.421 32.904 1.00 81.44 146 ALA A C 1
ATOM 1055 O O . ALA A 1 146 ? -52.814 -20.323 33.458 1.00 81.44 146 ALA A O 1
ATOM 1056 N N . GLY A 1 147 ? -51.997 -21.673 31.865 1.00 71.56 147 GLY A N 1
ATOM 1057 C CA . GLY A 1 147 ? -51.207 -20.669 31.174 1.00 71.56 147 GLY A CA 1
ATOM 1058 C C . GLY A 1 147 ? -52.049 -19.853 30.197 1.00 71.56 147 GLY A C 1
ATOM 1059 O O . GLY A 1 147 ? -53.257 -19.648 30.357 1.00 71.56 147 GLY A O 1
ATOM 1060 N N . GLU A 1 148 ? -51.387 -19.379 29.151 1.00 73.00 148 GLU A N 1
ATOM 1061 C CA . GLU A 1 148 ? -51.989 -18.509 28.153 1.00 73.00 148 GLU A CA 1
ATOM 1062 C C . GLU A 1 148 ? -53.189 -19.160 27.462 1.00 73.00 148 GLU A C 1
ATOM 1064 O O . GLU A 1 148 ? -53.180 -20.352 27.153 1.00 73.00 148 GLU A O 1
ATOM 1069 N N . SER A 1 149 ? -54.241 -18.368 27.265 1.00 82.00 149 SER A N 1
ATOM 1070 C CA . SER A 1 149 ? -55.532 -18.818 26.755 1.00 82.00 149 SER A CA 1
ATOM 1071 C C . SER A 1 149 ? -55.808 -18.248 25.378 1.00 82.00 149 SER A C 1
ATOM 1073 O O . SER A 1 149 ? -55.636 -17.059 25.137 1.00 82.00 149 SER A O 1
ATOM 1075 N N . TYR A 1 150 ? -56.308 -19.100 24.500 1.00 75.88 150 TYR A N 1
ATOM 1076 C CA . TYR A 1 150 ? -56.592 -18.820 23.104 1.00 75.88 150 TYR A CA 1
ATOM 1077 C C . TYR A 1 150 ? -58.105 -18.920 22.902 1.00 75.88 150 TYR A C 1
ATOM 1079 O O . TYR A 1 150 ? -58.721 -19.893 23.347 1.00 75.88 150 TYR A O 1
ATOM 1087 N N . GLY A 1 151 ? -58.718 -17.918 22.269 1.00 72.31 151 GLY A N 1
ATOM 1088 C CA . GLY A 1 151 ? -60.159 -17.924 21.978 1.00 72.31 151 GLY A CA 1
ATOM 1089 C C . GLY A 1 151 ? -60.542 -17.559 20.544 1.00 72.31 151 GLY A C 1
ATOM 1090 O O . GLY A 1 151 ? -61.657 -17.880 20.140 1.00 72.31 151 GLY A O 1
ATOM 1091 N N . TYR A 1 152 ? -59.656 -16.908 19.776 1.00 72.81 152 TYR A N 1
ATOM 1092 C CA . TYR A 1 152 ? -60.018 -16.322 18.479 1.00 72.81 152 TYR A CA 1
ATOM 1093 C C . TYR A 1 152 ? -59.933 -17.301 17.305 1.00 72.81 152 TYR A C 1
ATOM 1095 O O . TYR A 1 152 ? -60.960 -17.568 16.698 1.00 72.81 152 TYR A O 1
ATOM 1103 N N . VAL A 1 153 ? -58.743 -17.850 17.018 1.00 72.19 153 VAL A N 1
ATOM 1104 C CA . VAL A 1 153 ? -58.496 -18.856 15.954 1.00 72.19 153 VAL A CA 1
ATOM 1105 C C . VAL A 1 153 ? -58.499 -20.293 16.477 1.00 72.19 153 VAL A C 1
ATOM 1107 O O . VAL A 1 153 ? -58.767 -21.246 15.756 1.00 72.19 153 VAL A O 1
ATOM 1110 N N . VAL A 1 154 ? -58.197 -20.461 17.761 1.00 69.50 154 VAL A N 1
ATOM 1111 C CA . VAL A 1 154 ? -58.194 -21.736 18.479 1.00 69.50 154 VAL A CA 1
ATOM 1112 C C . VAL A 1 154 ? -58.835 -21.479 19.832 1.00 69.50 154 VAL A C 1
ATOM 1114 O O . VAL A 1 154 ? -58.518 -20.480 20.467 1.00 69.50 154 VAL A O 1
ATOM 1117 N N . ASN A 1 155 ? -59.720 -22.373 20.279 1.00 83.88 155 ASN A N 1
ATOM 1118 C CA . ASN A 1 155 ? -60.264 -22.364 21.634 1.00 83.88 155 ASN A CA 1
ATOM 1119 C C . ASN A 1 155 ? -59.449 -23.338 22.490 1.00 83.88 155 ASN A C 1
ATOM 1121 O O . ASN A 1 155 ? -59.509 -24.548 22.270 1.00 83.88 155 ASN A O 1
ATOM 1125 N N . GLY A 1 156 ? -58.656 -22.833 23.426 1.00 89.62 156 GLY A N 1
ATOM 1126 C CA . GLY A 1 156 ? -57.747 -23.648 24.228 1.00 89.62 156 GLY A CA 1
ATOM 1127 C C . GLY A 1 156 ? -56.927 -22.832 25.211 1.00 89.62 156 GLY A C 1
ATOM 1128 O O . GLY A 1 156 ? -57.073 -21.619 25.293 1.00 89.62 156 GLY A O 1
ATOM 1129 N N . PHE A 1 157 ? -56.048 -23.496 25.948 1.00 80.75 157 PHE A N 1
ATOM 1130 C CA . PHE A 1 157 ? -55.059 -22.847 26.804 1.00 80.75 157 PHE A CA 1
ATOM 1131 C C . PHE A 1 157 ? -53.836 -23.745 27.002 1.00 80.75 157 PHE A C 1
ATOM 1133 O O . PHE A 1 157 ? -53.921 -24.967 26.866 1.00 80.75 157 PHE A O 1
ATOM 1140 N N . SER A 1 158 ? -52.685 -23.150 27.300 1.00 81.31 158 SER A N 1
ATOM 1141 C CA . SER A 1 158 ? -51.478 -23.888 27.685 1.00 81.31 158 SER A CA 1
ATOM 1142 C C . SER A 1 158 ? -51.514 -24.268 29.168 1.00 81.31 158 SER A C 1
ATOM 1144 O O . SER A 1 158 ? -52.173 -23.617 29.972 1.00 81.31 158 SER A O 1
ATOM 1146 N N . THR A 1 159 ? -50.833 -25.339 29.569 1.00 82.75 159 THR A N 1
ATOM 1147 C CA . THR A 1 159 ? -50.549 -25.633 30.984 1.00 82.75 159 THR A CA 1
ATOM 1148 C C . THR A 1 159 ? -49.322 -26.534 31.094 1.00 82.75 159 THR A C 1
ATOM 1150 O O . THR A 1 159 ? -48.911 -27.176 30.124 1.00 82.75 159 THR A O 1
ATOM 1153 N N . LYS A 1 160 ? -48.756 -26.608 32.296 1.00 84.69 160 LYS A N 1
ATOM 1154 C CA . LYS A 1 160 ? -47.746 -27.601 32.656 1.00 84.69 160 LYS A CA 1
ATOM 1155 C C . LYS A 1 160 ? -48.437 -28.805 33.262 1.00 84.69 160 LYS A C 1
ATOM 1157 O O . LYS A 1 160 ? -49.314 -28.670 34.107 1.00 84.69 160 LYS A O 1
ATOM 1162 N N . VAL A 1 161 ? -48.014 -29.996 32.872 1.00 87.62 161 VAL A N 1
ATOM 1163 C CA . VAL A 1 161 ? -48.569 -31.242 33.401 1.00 87.62 161 VAL A CA 1
ATOM 1164 C C . VAL A 1 161 ? -47.453 -32.247 33.598 1.00 87.62 161 VAL A C 1
ATOM 1166 O O . VAL A 1 161 ? -46.541 -32.328 32.776 1.00 87.62 161 VAL A O 1
ATOM 1169 N N . ARG A 1 162 ? -47.510 -33.021 34.684 1.00 86.75 162 ARG A N 1
ATOM 1170 C CA . ARG A 1 162 ? -46.627 -34.181 34.808 1.00 86.75 162 ARG A CA 1
ATOM 1171 C C . ARG A 1 162 ? -46.929 -35.148 33.678 1.00 86.75 162 ARG A C 1
ATOM 1173 O O . ARG A 1 162 ? -48.099 -35.375 33.377 1.00 86.75 162 ARG A O 1
ATOM 1180 N N . VAL A 1 163 ? -45.914 -35.759 33.082 1.00 82.62 163 VAL A N 1
ATOM 1181 C CA . VAL A 1 163 ? -46.103 -36.731 31.991 1.00 82.62 163 VAL A CA 1
ATOM 1182 C C . VAL A 1 163 ? -47.158 -37.794 32.351 1.00 82.62 163 VAL A C 1
ATOM 1184 O O . VAL A 1 163 ? -48.004 -38.126 31.519 1.00 82.62 163 VAL A O 1
ATOM 1187 N N . VAL A 1 164 ? -47.189 -38.252 33.610 1.00 82.31 164 VAL A N 1
ATOM 1188 C CA . VAL A 1 164 ? -48.184 -39.211 34.132 1.00 82.31 164 VAL A CA 1
ATOM 1189 C C . VAL A 1 164 ? -49.636 -38.707 34.125 1.00 82.31 164 VAL A C 1
ATOM 1191 O O . VAL A 1 164 ? -50.568 -39.504 34.022 1.00 82.31 164 VAL A O 1
ATOM 1194 N N . ASP A 1 165 ? -49.856 -37.395 34.206 1.00 88.31 165 ASP A N 1
ATOM 1195 C CA . ASP A 1 165 ? -51.180 -36.781 34.332 1.00 88.31 165 ASP A CA 1
ATOM 1196 C C . ASP A 1 165 ? -51.782 -36.350 32.975 1.00 88.31 165 ASP A C 1
ATOM 1198 O O . ASP A 1 165 ? -52.973 -36.038 32.908 1.00 88.31 165 ASP A O 1
ATOM 1202 N N . ILE A 1 166 ? -51.028 -36.412 31.864 1.00 84.94 166 ILE A N 1
ATOM 1203 C CA . ILE A 1 166 ? -51.520 -36.071 30.509 1.00 84.94 166 ILE A CA 1
ATOM 1204 C C . ILE A 1 166 ? -52.819 -36.822 30.137 1.00 84.94 166 ILE A C 1
ATOM 1206 O O . ILE A 1 166 ? -53.750 -36.183 29.634 1.00 84.94 166 ILE A O 1
ATOM 1210 N N . PRO A 1 167 ? -52.957 -38.148 30.369 1.00 78.31 167 PRO A N 1
ATOM 1211 C CA . PRO A 1 167 ? -54.194 -38.864 30.056 1.00 78.31 167 PRO A CA 1
ATOM 1212 C C . PRO A 1 167 ? -55.400 -38.387 30.873 1.00 78.31 167 PRO A C 1
ATOM 1214 O O . PRO A 1 167 ? -56.518 -38.425 30.363 1.00 78.31 167 PRO A O 1
ATOM 1217 N N . LYS A 1 168 ? -55.190 -37.913 32.111 1.00 86.38 168 LYS A N 1
ATOM 1218 C CA . LYS A 1 168 ? -56.267 -37.395 32.971 1.00 86.38 168 LYS A CA 1
ATOM 1219 C C . LYS A 1 168 ? -56.846 -36.103 32.400 1.00 86.38 168 LYS A C 1
ATOM 1221 O O . LYS A 1 168 ? -58.060 -35.936 32.400 1.00 86.38 168 LYS A O 1
ATOM 1226 N N . LEU A 1 169 ? -56.004 -35.237 31.830 1.00 88.75 169 LEU A N 1
ATOM 1227 C CA . LEU A 1 169 ? -56.466 -34.009 31.176 1.00 88.75 169 LEU A CA 1
ATOM 1228 C C . LEU A 1 169 ? -57.361 -34.293 29.964 1.00 88.75 169 LEU A C 1
ATOM 1230 O O . LEU A 1 169 ? -58.357 -33.605 29.764 1.00 88.75 169 LEU A O 1
ATOM 1234 N N . LYS A 1 170 ? -57.061 -35.347 29.192 1.00 80.75 170 LYS A N 1
ATOM 1235 C CA . LYS A 1 170 ? -57.885 -35.770 28.044 1.00 80.75 170 LYS A CA 1
ATOM 1236 C C . LYS A 1 170 ? -59.281 -36.273 28.445 1.00 80.75 170 LYS A C 1
ATOM 1238 O O . LYS A 1 170 ? -60.145 -36.362 27.582 1.00 80.75 170 LYS A O 1
ATOM 1243 N N . GLN A 1 171 ? -59.501 -36.623 29.716 1.00 83.75 171 GLN A N 1
ATOM 1244 C CA . GLN A 1 171 ? -60.796 -37.086 30.237 1.00 83.75 171 GLN A CA 1
ATOM 1245 C C . GLN A 1 171 ? -61.673 -35.951 30.785 1.00 83.75 171 GLN A C 1
ATOM 1247 O O . GLN A 1 171 ? -62.841 -36.184 31.095 1.00 83.75 171 GLN A O 1
ATOM 1252 N N . ILE A 1 172 ? -61.139 -34.733 30.924 1.00 89.19 172 ILE A N 1
ATOM 1253 C CA . ILE A 1 172 ? -61.912 -33.593 31.420 1.00 89.19 172 ILE A CA 1
ATOM 1254 C C . ILE A 1 172 ? -62.962 -33.213 30.370 1.00 89.19 172 ILE A C 1
ATOM 1256 O O . ILE A 1 172 ? -62.638 -32.910 29.220 1.00 89.19 172 ILE A O 1
ATOM 1260 N N . ALA A 1 173 ? -64.236 -33.216 30.768 1.00 83.69 173 ALA A N 1
ATOM 1261 C CA . ALA A 1 173 ? -65.339 -32.843 29.890 1.00 83.69 173 ALA A CA 1
ATOM 1262 C C . ALA A 1 173 ? -65.136 -31.422 29.332 1.00 83.69 173 ALA A C 1
ATOM 1264 O O . ALA A 1 173 ? -64.930 -30.474 30.086 1.00 83.69 173 ALA A O 1
ATOM 1265 N N . GLY A 1 174 ? -65.191 -31.285 28.004 1.00 86.94 174 GLY A N 1
ATOM 1266 C CA . GLY A 1 174 ? -64.924 -30.030 27.290 1.00 86.94 174 GLY A CA 1
ATOM 1267 C C . GLY A 1 174 ? -63.534 -29.951 26.649 1.00 86.94 174 GLY A C 1
ATOM 1268 O O . GLY A 1 174 ? -63.360 -29.168 25.715 1.00 86.94 174 GLY A O 1
ATOM 1269 N N . VAL A 1 175 ? -62.581 -30.796 27.052 1.00 89.19 175 VAL A N 1
ATOM 1270 C CA . VAL A 1 175 ? -61.274 -30.931 26.390 1.00 89.19 175 VAL A CA 1
ATOM 1271 C C . VAL A 1 175 ? -61.421 -31.768 25.116 1.00 89.19 175 VAL A C 1
ATOM 1273 O O . VAL A 1 175 ? -61.899 -32.896 25.153 1.00 89.19 175 VAL A O 1
ATOM 1276 N N . LYS A 1 176 ? -61.017 -31.207 23.972 1.00 76.19 176 LYS A N 1
ATOM 1277 C CA . LYS A 1 176 ? -60.966 -31.874 22.660 1.00 76.19 176 LYS A CA 1
ATOM 1278 C C . LYS A 1 176 ? -59.689 -32.687 22.506 1.00 76.19 176 LYS A C 1
ATOM 1280 O O . LYS A 1 176 ? -59.738 -33.862 22.158 1.00 76.19 176 LYS A O 1
ATOM 1285 N N . THR A 1 177 ? -58.542 -32.063 22.772 1.00 80.62 177 THR A N 1
ATOM 1286 C CA . THR A 1 177 ? -57.219 -32.694 22.683 1.00 80.62 177 THR A CA 1
ATOM 1287 C C . THR A 1 177 ? -56.249 -32.079 23.682 1.00 80.62 177 THR A C 1
ATOM 1289 O O . THR A 1 177 ? -56.358 -30.907 24.030 1.00 80.62 177 THR A O 1
ATOM 1292 N N . VAL A 1 178 ? -55.257 -32.868 24.096 1.00 81.00 178 VAL A N 1
ATOM 1293 C CA . VAL A 1 178 ? -54.096 -32.405 24.867 1.00 81.00 178 VAL A CA 1
ATOM 1294 C C . VAL A 1 178 ? -52.852 -32.797 24.086 1.00 81.00 178 VAL A C 1
ATOM 1296 O O . VAL A 1 178 ? -52.610 -33.994 23.885 1.00 81.00 178 VAL A O 1
ATOM 1299 N N . THR A 1 179 ? -52.106 -31.798 23.627 1.00 81.00 179 THR A N 1
ATOM 1300 C CA . THR A 1 179 ? -50.962 -31.963 22.722 1.00 81.00 179 THR A CA 1
ATOM 1301 C C . THR A 1 179 ? -49.707 -31.422 23.392 1.00 81.00 179 THR A C 1
ATOM 1303 O O . THR A 1 179 ? -49.737 -30.318 23.926 1.00 81.00 179 THR A O 1
ATOM 1306 N N . LEU A 1 180 ? -48.601 -32.171 23.361 1.00 77.81 180 LEU A N 1
ATOM 1307 C CA . LEU A 1 180 ? -47.297 -31.652 23.790 1.00 77.81 180 LEU A CA 1
ATOM 1308 C C . LEU A 1 180 ? -46.926 -30.435 22.939 1.00 77.81 180 LEU A C 1
ATOM 1310 O O . LEU A 1 180 ? -47.032 -30.487 21.712 1.00 77.81 180 LEU A O 1
ATOM 1314 N N . ALA A 1 181 ? -46.476 -29.356 23.578 1.00 63.94 181 ALA A N 1
ATOM 1315 C CA . ALA A 1 181 ? -45.891 -28.233 22.857 1.00 63.94 181 ALA A CA 1
ATOM 1316 C C . ALA A 1 181 ? -44.697 -28.730 22.017 1.00 63.94 181 ALA A C 1
ATOM 1318 O O . ALA A 1 181 ? -43.846 -29.476 22.509 1.00 63.94 181 ALA A O 1
ATOM 1319 N N . LYS A 1 182 ? -44.654 -28.370 20.732 1.00 55.34 182 LYS A N 1
ATOM 1320 C CA . LYS A 1 182 ? -43.549 -28.745 19.839 1.00 55.34 182 LYS A CA 1
ATOM 1321 C C . LYS A 1 182 ? -42.346 -27.832 20.073 1.00 55.34 182 LYS A C 1
ATOM 1323 O O . LYS A 1 182 ? -42.516 -26.644 20.331 1.00 55.34 182 LYS A O 1
ATOM 1328 N N . VAL A 1 183 ? -41.151 -28.391 19.921 1.00 41.25 183 VAL A N 1
ATOM 1329 C CA . VAL A 1 183 ? -39.874 -27.665 19.907 1.00 41.25 183 VAL A CA 1
ATOM 1330 C C . VAL A 1 183 ? -39.371 -27.629 18.462 1.00 41.25 183 VAL A C 1
ATOM 1332 O O . VAL A 1 183 ? -39.377 -28.665 17.800 1.00 41.25 183 VAL A O 1
ATOM 1335 N N . TYR A 1 184 ? -38.962 -26.456 17.976 1.00 38.09 184 TYR A N 1
ATOM 1336 C CA . TYR A 1 184 ? -38.458 -26.234 16.614 1.00 38.09 184 TYR A CA 1
ATOM 1337 C C . TYR A 1 184 ? -37.004 -25.733 16.644 1.00 38.09 184 TYR A C 1
ATOM 1339 O O . TYR A 1 184 ? -36.649 -24.971 17.546 1.00 38.09 184 TYR A O 1
ATOM 1347 N N . TYR A 1 185 ? -36.203 -26.124 15.641 1.00 33.25 185 TYR A N 1
ATOM 1348 C CA . TYR A 1 185 ? -34.811 -25.696 15.425 1.00 33.25 185 TYR A CA 1
ATOM 1349 C C . TYR A 1 185 ? -34.629 -25.132 13.992 1.00 33.25 185 TYR A C 1
ATOM 1351 O O . TYR A 1 185 ? -35.285 -25.654 13.089 1.00 33.25 185 TYR A O 1
ATOM 1359 N N . PRO A 1 186 ? -33.795 -24.091 13.772 1.00 28.00 186 PRO A N 1
ATOM 1360 C CA . PRO A 1 186 ? -33.638 -23.415 12.470 1.00 28.00 186 PRO A CA 1
ATOM 1361 C C . PRO A 1 186 ? -32.819 -24.184 11.409 1.00 28.00 186 PRO A C 1
ATOM 1363 O O . PRO A 1 186 ? -31.991 -25.026 11.758 1.00 28.00 186 PRO A O 1
ATOM 1366 N N . THR A 1 187 ? -33.030 -23.821 10.134 1.00 28.52 187 THR A N 1
ATOM 1367 C CA . THR A 1 187 ? -32.388 -24.289 8.885 1.00 28.52 187 THR A CA 1
ATOM 1368 C C . THR A 1 187 ? -31.384 -23.271 8.299 1.00 28.52 187 THR A C 1
ATOM 1370 O O . THR A 1 187 ? -31.604 -22.069 8.397 1.00 28.52 187 THR A O 1
ATOM 1373 N N . ASP A 1 188 ? -30.340 -23.834 7.671 1.00 36.12 188 ASP A N 1
ATOM 1374 C CA . ASP A 1 188 ? -29.115 -23.316 7.013 1.00 36.12 188 ASP A CA 1
ATOM 1375 C C . ASP A 1 188 ? -28.004 -22.699 7.887 1.00 36.12 188 ASP A C 1
ATOM 1377 O O . ASP A 1 188 ? -28.249 -21.786 8.680 1.00 36.12 188 ASP A O 1
ATOM 1381 N N . ALA A 1 189 ? -26.804 -23.317 7.883 1.00 51.03 189 ALA A N 1
ATOM 1382 C CA . ALA A 1 189 ? -26.059 -23.311 9.136 1.00 51.03 189 ALA A CA 1
ATOM 1383 C C . ALA A 1 189 ? -24.551 -23.553 9.272 1.00 51.03 189 ALA A C 1
ATOM 1385 O O . ALA A 1 189 ? -24.112 -23.351 10.394 1.00 51.03 189 ALA A O 1
ATOM 1386 N N . LYS A 1 190 ? -23.717 -23.990 8.326 1.00 64.81 190 LYS A N 1
ATOM 1387 C CA . LYS A 1 190 ? -22.441 -24.608 8.778 1.00 64.81 190 LYS A CA 1
ATOM 1388 C C . LYS A 1 190 ? -21.364 -23.659 9.319 1.00 64.81 190 LYS A C 1
ATOM 1390 O O . LYS A 1 190 ? -20.885 -23.916 10.422 1.00 64.81 190 LYS A O 1
ATOM 1395 N N . ALA A 1 191 ? -21.099 -22.525 8.669 1.00 77.44 191 ALA A N 1
ATOM 1396 C CA . ALA A 1 191 ? -20.253 -21.486 9.268 1.00 77.44 191 ALA A CA 1
ATOM 1397 C C . ALA A 1 191 ? -20.850 -21.013 10.604 1.00 77.44 191 ALA A C 1
ATOM 1399 O O . ALA A 1 191 ? -20.179 -21.043 11.635 1.00 77.44 191 ALA A O 1
ATOM 1400 N N . ASN A 1 192 ? -22.157 -20.708 10.639 1.00 82.06 192 ASN A N 1
ATOM 1401 C CA . ASN A 1 192 ? -22.767 -20.280 11.897 1.00 82.06 192 ASN A CA 1
ATOM 1402 C C . ASN A 1 192 ? -22.836 -21.403 12.963 1.00 82.06 192 ASN A C 1
ATOM 1404 O O . ASN A 1 192 ? -22.847 -21.109 14.154 1.00 82.06 192 ASN A O 1
ATOM 1408 N N . SER A 1 193 ? -22.778 -22.681 12.567 1.00 82.56 193 SER A N 1
ATOM 1409 C CA . SER A 1 193 ? -22.736 -23.850 13.460 1.00 82.56 193 SER A CA 1
ATOM 1410 C C . SER A 1 193 ? -21.364 -24.016 14.082 1.00 82.56 193 SER A C 1
ATOM 1412 O O . SER A 1 193 ? -21.291 -24.378 15.251 1.00 82.56 193 SER A O 1
ATOM 1414 N N . MET A 1 194 ? -20.291 -23.730 13.332 1.00 88.44 194 MET A N 1
ATOM 1415 C CA . MET A 1 194 ? -18.927 -23.732 13.870 1.00 88.44 194 MET A CA 1
ATOM 1416 C C . MET A 1 194 ? -18.799 -22.798 15.078 1.00 88.44 194 MET A C 1
ATOM 1418 O O . MET A 1 194 ? -18.078 -23.129 16.012 1.00 88.44 194 MET A O 1
ATOM 1422 N N . ALA A 1 195 ? -19.548 -21.689 15.083 1.00 90.75 195 ALA A N 1
ATOM 1423 C CA . ALA A 1 195 ? -19.581 -20.717 16.175 1.00 90.75 195 ALA A CA 1
ATOM 1424 C C . ALA A 1 195 ? -20.885 -20.729 17.007 1.00 90.75 195 ALA A C 1
ATOM 1426 O O . ALA A 1 195 ? -21.177 -19.772 17.726 1.00 90.75 195 ALA A O 1
ATOM 1427 N N . ASN A 1 196 ? -21.698 -21.788 16.908 1.00 92.31 196 ASN A N 1
ATOM 1428 C CA . ASN A 1 196 ? -22.945 -21.985 17.664 1.00 92.31 196 ASN A CA 1
ATOM 1429 C C . ASN A 1 196 ? -24.024 -20.878 17.538 1.00 92.31 196 ASN A C 1
ATOM 1431 O O . ASN A 1 196 ? -24.892 -20.745 18.405 1.00 92.31 196 ASN A O 1
ATOM 1435 N N . VAL A 1 197 ? -24.055 -20.108 16.456 1.00 93.94 197 VAL A N 1
ATOM 1436 C CA . VAL A 1 197 ? -25.005 -18.998 16.253 1.00 93.94 197 VAL A CA 1
ATOM 1437 C C . VAL A 1 197 ? -26.463 -19.475 16.201 1.00 93.94 197 VAL A C 1
ATOM 1439 O O . VAL A 1 197 ? -27.343 -18.845 16.785 1.00 93.94 197 VAL A O 1
ATOM 1442 N N . GLN A 1 198 ? -26.764 -20.634 15.601 1.00 88.56 198 GLN A N 1
ATOM 1443 C CA . GLN A 1 198 ? -28.137 -21.174 15.596 1.00 88.56 198 GLN A CA 1
ATOM 1444 C C . GLN A 1 198 ? -28.635 -21.462 17.009 1.00 88.56 198 GLN A C 1
ATOM 1446 O O . GLN A 1 198 ? -29.838 -21.386 17.277 1.00 88.56 198 GLN A O 1
ATOM 1451 N N . ALA A 1 199 ? -27.729 -21.801 17.929 1.00 87.81 199 ALA A N 1
ATOM 1452 C CA . ALA A 1 199 ? -28.075 -21.975 19.329 1.00 87.81 199 ALA A CA 1
ATOM 1453 C C . ALA A 1 199 ? -28.454 -20.635 19.978 1.00 87.81 199 ALA A C 1
ATOM 1455 O O . ALA A 1 199 ? -29.313 -20.622 20.855 1.00 87.81 199 ALA A O 1
ATOM 1456 N N . VAL A 1 200 ? -27.898 -19.510 19.520 1.00 94.00 200 VAL A N 1
ATOM 1457 C CA . VAL A 1 200 ? -28.325 -18.166 19.937 1.00 94.00 200 VAL A CA 1
ATOM 1458 C C . VAL A 1 200 ? -29.733 -17.867 19.424 1.00 94.00 200 VAL A C 1
ATOM 1460 O O . VAL A 1 200 ? -30.634 -17.587 20.218 1.00 94.00 200 VAL A O 1
ATOM 1463 N N . TRP A 1 201 ? -29.973 -18.047 18.124 1.00 93.56 201 TRP A N 1
ATOM 1464 C CA . TRP A 1 201 ? -31.291 -17.821 17.519 1.00 93.56 201 TRP A CA 1
ATOM 1465 C C . TRP A 1 201 ? -32.383 -18.709 18.127 1.00 93.56 201 TRP A C 1
ATOM 1467 O O . TRP A 1 201 ? -33.531 -18.294 18.284 1.00 93.56 201 TRP A O 1
ATOM 1477 N N . SER A 1 202 ? -32.050 -19.959 18.461 1.00 90.56 202 SER A N 1
ATOM 1478 C CA . SER A 1 202 ? -33.008 -20.921 19.012 1.00 90.56 202 SER A CA 1
ATOM 1479 C C . SER A 1 202 ? -33.221 -20.766 20.518 1.00 90.56 202 SER A C 1
ATOM 1481 O O . SER A 1 202 ? -34.381 -20.803 20.937 1.00 90.56 202 SER A O 1
ATOM 1483 N N . ASN A 1 203 ? -32.171 -20.547 21.317 1.00 90.50 203 ASN A N 1
ATOM 1484 C CA . ASN A 1 203 ? -32.277 -20.482 22.780 1.00 90.50 203 ASN A CA 1
ATOM 1485 C C . ASN A 1 203 ? -32.615 -19.079 23.300 1.00 90.50 203 ASN A C 1
ATOM 1487 O O . ASN A 1 203 ? -33.378 -18.969 24.255 1.00 90.50 203 ASN A O 1
ATOM 1491 N N . TYR A 1 204 ? -32.079 -18.029 22.671 1.00 91.88 204 TYR A N 1
ATOM 1492 C CA . TYR A 1 204 ? -32.202 -16.640 23.136 1.00 91.88 204 TYR A CA 1
ATOM 1493 C C . TYR A 1 204 ? -33.100 -15.770 22.259 1.00 91.88 204 TYR A C 1
ATOM 1495 O O . TYR A 1 204 ? -33.607 -14.757 22.727 1.00 91.88 204 TYR A O 1
ATOM 1503 N N . LYS A 1 205 ? -33.353 -16.192 21.013 1.00 93.88 205 LYS A N 1
ATOM 1504 C CA . LYS A 1 205 ? -34.147 -15.446 20.017 1.00 93.88 205 LYS A CA 1
ATOM 1505 C C . LYS A 1 205 ? -33.526 -14.117 19.583 1.00 93.88 205 LYS A C 1
ATOM 1507 O O . LYS A 1 205 ? -34.212 -13.323 18.958 1.00 93.88 205 LYS A O 1
ATOM 1512 N N . TYR A 1 206 ? -32.245 -13.900 19.868 1.00 96.75 206 TYR A N 1
ATOM 1513 C CA . TYR A 1 206 ? -31.502 -12.764 19.336 1.00 96.75 206 TYR A CA 1
ATOM 1514 C C . TYR A 1 206 ? -31.160 -13.017 17.876 1.00 96.75 206 TYR A C 1
ATOM 1516 O O . TYR A 1 206 ? -30.611 -14.074 17.571 1.00 96.75 206 TYR A O 1
ATOM 1524 N N . LYS A 1 207 ? -31.501 -12.084 16.987 1.00 96.56 207 LYS A N 1
ATOM 1525 C CA . LYS A 1 207 ? -31.186 -12.124 15.556 1.00 96.56 207 LYS A CA 1
ATOM 1526 C C . LYS A 1 207 ? -30.634 -10.792 15.031 1.00 96.56 207 LYS A C 1
ATOM 1528 O O . LYS A 1 207 ? -30.481 -10.640 13.825 1.00 96.56 207 LYS A O 1
ATOM 1533 N N . GLY A 1 208 ? -30.302 -9.848 15.906 1.00 97.12 208 GLY A N 1
ATOM 1534 C CA . GLY A 1 208 ? -29.751 -8.537 15.558 1.00 97.12 208 GLY A CA 1
ATOM 1535 C C . GLY A 1 208 ? -30.777 -7.405 15.564 1.00 97.12 208 GLY A C 1
ATOM 1536 O O . GLY A 1 208 ? -30.445 -6.294 15.156 1.00 97.12 208 GLY A O 1
ATOM 1537 N N . GLU A 1 209 ? -32.007 -7.645 16.024 1.00 96.94 209 GLU A N 1
ATOM 1538 C CA . GLU A 1 209 ? -33.050 -6.621 16.076 1.00 96.94 209 GLU A CA 1
ATOM 1539 C C . GLU A 1 209 ? -32.581 -5.378 16.854 1.00 96.94 209 GLU A C 1
ATOM 1541 O O . GLU A 1 209 ? -32.024 -5.478 17.952 1.00 96.94 209 GLU A O 1
ATOM 1546 N N . GLY A 1 210 ? -32.838 -4.192 16.294 1.00 95.31 210 GLY A N 1
ATOM 1547 C CA . GLY A 1 210 ? -32.474 -2.914 16.910 1.00 95.31 210 GLY A CA 1
ATOM 1548 C C . GLY A 1 210 ? -30.976 -2.594 16.882 1.00 95.31 210 GLY A C 1
ATOM 1549 O O . GLY A 1 210 ? -30.539 -1.725 17.637 1.00 95.31 210 GLY A O 1
ATOM 1550 N N . THR A 1 211 ? -30.195 -3.271 16.036 1.00 98.00 211 THR A N 1
ATOM 1551 C CA . THR A 1 211 ? -28.765 -2.991 15.837 1.00 98.00 211 THR A CA 1
ATOM 1552 C C . THR A 1 211 ? -28.459 -2.559 14.407 1.00 98.00 211 THR A C 1
ATOM 1554 O O . THR A 1 211 ? -29.211 -2.860 13.478 1.00 98.00 211 THR A O 1
ATOM 1557 N N . VAL A 1 212 ? -27.366 -1.817 14.241 1.00 98.69 212 VAL A N 1
ATOM 1558 C CA . VAL A 1 212 ? -26.877 -1.312 12.952 1.00 98.69 212 VAL A CA 1
ATOM 1559 C C . VAL A 1 212 ? -25.414 -1.706 12.795 1.00 98.69 212 VAL A C 1
ATOM 1561 O O . VAL A 1 212 ? -24.594 -1.370 13.650 1.00 98.69 212 VAL A O 1
ATOM 1564 N N . VAL A 1 213 ? -25.077 -2.372 11.696 1.00 98.81 213 VAL A N 1
ATOM 1565 C CA . VAL A 1 213 ? -23.695 -2.687 11.321 1.00 98.81 213 VAL A CA 1
ATOM 1566 C C . VAL A 1 213 ? -23.327 -1.877 10.084 1.00 98.81 213 VAL A C 1
ATOM 1568 O O . VAL A 1 213 ? -24.031 -1.918 9.080 1.00 98.81 213 VAL A O 1
ATOM 1571 N N . SER A 1 214 ? -22.237 -1.125 10.152 1.00 98.62 214 SER A N 1
ATOM 1572 C CA . SER A 1 214 ? -21.707 -0.409 8.997 1.00 98.62 214 SER A CA 1
ATOM 1573 C C . SER A 1 214 ? -20.804 -1.319 8.180 1.00 98.62 214 SER A C 1
ATOM 1575 O O . SER A 1 214 ? -19.881 -1.908 8.739 1.00 98.62 214 SER A O 1
ATOM 1577 N N . VAL A 1 215 ? -21.062 -1.444 6.881 1.00 98.62 215 VAL A N 1
ATOM 1578 C CA . VAL A 1 215 ? -20.201 -2.164 5.940 1.00 98.62 215 VAL A CA 1
ATOM 1579 C C . VAL A 1 215 ? -19.402 -1.125 5.167 1.00 98.62 215 VAL A C 1
ATOM 1581 O O . VAL A 1 215 ? -19.954 -0.433 4.312 1.00 98.62 215 VAL A O 1
ATOM 1584 N N . ILE A 1 216 ? -18.120 -1.003 5.507 1.00 96.62 216 ILE A N 1
ATOM 1585 C CA . ILE A 1 216 ? -17.174 -0.120 4.825 1.00 96.62 216 ILE A CA 1
ATOM 1586 C C . ILE A 1 216 ? -16.359 -0.984 3.860 1.00 96.62 216 ILE A C 1
ATOM 1588 O O . ILE A 1 216 ? -15.450 -1.696 4.289 1.00 96.62 216 ILE A O 1
ATOM 1592 N N . ASP A 1 217 ? -16.776 -1.014 2.592 1.00 94.38 217 ASP A N 1
ATOM 1593 C CA . ASP A 1 217 ? -16.326 -2.004 1.597 1.00 94.38 217 ASP A CA 1
ATOM 1594 C C . ASP A 1 217 ? -16.639 -1.549 0.148 1.00 94.38 217 ASP A C 1
ATOM 1596 O O . ASP A 1 217 ? -16.749 -0.350 -0.105 1.00 94.38 217 ASP A O 1
ATOM 1600 N N . SER A 1 218 ? -16.779 -2.467 -0.816 1.00 90.81 218 SER A N 1
ATOM 1601 C CA . SER A 1 218 ? -17.076 -2.168 -2.224 1.00 90.81 218 SER A CA 1
ATOM 1602 C C . SER A 1 218 ? -18.536 -1.794 -2.490 1.00 90.81 218 SER A C 1
ATOM 1604 O O . SER A 1 218 ? -18.805 -1.082 -3.438 1.00 90.81 218 SER A O 1
ATOM 1606 N N . GLY A 1 219 ? -19.502 -2.181 -1.657 1.00 92.12 219 GLY A N 1
ATOM 1607 C CA . GLY A 1 219 ? -20.906 -1.825 -1.886 1.00 92.12 219 GLY A CA 1
ATOM 1608 C C . GLY A 1 219 ? -21.898 -2.885 -1.428 1.00 92.12 219 GLY A C 1
ATOM 1609 O O . GLY A 1 219 ? -21.519 -3.954 -0.970 1.00 92.12 219 GLY A O 1
ATOM 1610 N N . ILE A 1 220 ? -23.191 -2.579 -1.518 1.00 96.88 220 ILE A N 1
ATOM 1611 C CA . ILE A 1 220 ? -24.302 -3.481 -1.202 1.00 96.88 220 ILE A CA 1
ATOM 1612 C C . ILE A 1 220 ? -25.401 -3.269 -2.242 1.00 96.88 220 ILE A C 1
ATOM 1614 O O . ILE A 1 220 ? -25.812 -2.135 -2.472 1.00 96.88 220 ILE A O 1
ATOM 1618 N N . ASP A 1 221 ? -25.952 -4.351 -2.793 1.00 96.62 221 ASP A N 1
ATOM 1619 C CA . ASP A 1 221 ? -27.232 -4.340 -3.507 1.00 96.62 221 ASP A CA 1
ATOM 1620 C C . ASP A 1 221 ? -28.405 -4.381 -2.510 1.00 96.62 221 ASP A C 1
ATOM 1622 O O . ASP A 1 221 ? -28.761 -5.454 -2.002 1.00 96.62 221 ASP A O 1
ATOM 1626 N N . PRO A 1 222 ? -29.064 -3.236 -2.226 1.00 96.56 222 PRO A N 1
ATOM 1627 C CA . PRO A 1 222 ? -30.180 -3.196 -1.289 1.00 96.56 222 PRO A CA 1
ATOM 1628 C C . PRO A 1 222 ? -31.428 -3.903 -1.839 1.00 96.56 222 PRO A C 1
ATOM 1630 O O . PRO A 1 222 ? -32.375 -4.123 -1.087 1.00 96.56 222 PRO A O 1
ATOM 1633 N N . THR A 1 223 ? -31.471 -4.226 -3.136 1.00 96.00 223 THR A N 1
ATOM 1634 C CA . THR A 1 223 ? -32.618 -4.864 -3.799 1.00 96.00 223 THR A CA 1
ATOM 1635 C C . THR A 1 223 ? -32.544 -6.389 -3.803 1.00 96.00 223 THR A C 1
ATOM 1637 O O . THR A 1 223 ? -33.521 -7.050 -4.168 1.00 96.00 223 THR A O 1
ATOM 1640 N N . HIS A 1 224 ? -31.426 -6.959 -3.348 1.00 96.44 224 HIS A N 1
ATOM 1641 C CA . HIS A 1 224 ? -31.276 -8.395 -3.183 1.00 96.44 224 HIS A CA 1
ATOM 1642 C C . HIS A 1 224 ? -32.381 -8.956 -2.273 1.00 96.44 224 HIS A C 1
ATOM 1644 O O . HIS A 1 224 ? -32.630 -8.459 -1.178 1.00 96.44 224 HIS A O 1
ATOM 1650 N N . LYS A 1 225 ? -33.037 -10.041 -2.684 1.00 95.94 225 LYS A N 1
ATOM 1651 C CA . LYS A 1 225 ? -34.223 -10.606 -2.015 1.00 95.94 225 LYS A CA 1
ATOM 1652 C C . LYS A 1 225 ? -33.976 -11.062 -0.571 1.00 95.94 225 LYS A C 1
ATOM 1654 O O . LYS A 1 225 ? -34.908 -11.100 0.231 1.00 95.94 225 LYS A O 1
ATOM 1659 N N . ASP A 1 226 ? -32.732 -11.416 -0.248 1.00 96.75 226 ASP A N 1
ATOM 1660 C CA . ASP A 1 226 ? -32.315 -11.770 1.115 1.00 96.75 226 ASP A CA 1
ATOM 1661 C C . ASP A 1 226 ? -31.918 -10.525 1.945 1.00 96.75 226 ASP A C 1
ATOM 1663 O O . ASP A 1 226 ? -31.817 -10.620 3.165 1.00 96.75 226 ASP A O 1
ATOM 1667 N N . MET A 1 227 ? -31.752 -9.340 1.340 1.00 97.31 227 MET A N 1
ATOM 1668 C CA . MET A 1 227 ? -31.519 -8.067 2.042 1.00 97.31 227 MET A CA 1
ATOM 1669 C C . MET A 1 227 ? -32.839 -7.457 2.512 1.00 97.31 227 MET A C 1
ATOM 1671 O O . MET A 1 227 ? -33.318 -6.440 2.018 1.00 97.31 227 MET A O 1
ATOM 1675 N N . ARG A 1 228 ? -33.429 -8.090 3.527 1.00 95.88 228 ARG A N 1
ATOM 1676 C CA . ARG A 1 228 ? -34.703 -7.674 4.118 1.00 95.88 228 ARG A CA 1
ATOM 1677 C C . ARG A 1 228 ? -34.674 -7.769 5.648 1.00 95.88 228 ARG A C 1
ATOM 1679 O O . ARG A 1 228 ? -33.891 -8.526 6.222 1.00 95.88 228 ARG A O 1
ATOM 1686 N N . LEU A 1 229 ? -35.615 -7.093 6.296 1.00 97.00 229 LEU A N 1
ATOM 1687 C CA . LEU A 1 229 ? -36.008 -7.364 7.683 1.00 97.00 229 LEU A CA 1
ATOM 1688 C C . LEU A 1 229 ? -37.290 -8.203 7.699 1.00 97.00 229 LEU A C 1
ATOM 1690 O O . LEU A 1 229 ? -38.060 -8.166 6.737 1.00 97.00 229 LEU A O 1
ATOM 1694 N N . SER A 1 230 ? -37.505 -9.018 8.733 1.00 94.38 230 SER A N 1
ATOM 1695 C CA . SER A 1 230 ? -38.778 -9.745 8.881 1.00 94.38 230 SER A CA 1
ATOM 1696 C C . SER A 1 230 ? -39.888 -8.883 9.492 1.00 94.38 230 SER A C 1
ATOM 1698 O O . SER A 1 230 ? -41.054 -9.072 9.143 1.00 94.38 230 SER A O 1
ATOM 1700 N N . ASP A 1 231 ? -39.529 -7.917 10.343 1.00 90.44 231 ASP A N 1
ATOM 1701 C CA . ASP A 1 231 ? -40.389 -6.826 10.819 1.00 90.44 231 ASP A CA 1
ATOM 1702 C C . ASP A 1 231 ? -39.583 -5.515 10.794 1.00 90.44 231 ASP A C 1
ATOM 1704 O O . ASP A 1 231 ? -38.487 -5.445 11.346 1.00 90.44 231 ASP A O 1
ATOM 1708 N N . ASP A 1 232 ? -40.107 -4.485 10.133 1.00 89.00 232 ASP A N 1
ATOM 1709 C CA . ASP A 1 232 ? -39.461 -3.180 9.963 1.00 89.00 232 ASP A CA 1
ATOM 1710 C C . ASP A 1 232 ? -40.057 -2.075 10.856 1.00 89.00 232 ASP A C 1
ATOM 1712 O O . ASP A 1 232 ? -39.683 -0.908 10.724 1.00 89.00 232 ASP A O 1
ATOM 1716 N N . LYS A 1 233 ? -40.960 -2.417 11.789 1.00 85.75 233 LYS A N 1
ATOM 1717 C CA . LYS A 1 233 ? -41.606 -1.435 12.683 1.00 85.75 233 LYS A CA 1
ATOM 1718 C C . LYS A 1 233 ? -40.673 -0.854 13.739 1.00 85.75 233 LYS A C 1
ATOM 1720 O O . LYS A 1 233 ? -40.764 0.334 14.031 1.00 85.75 233 LYS A O 1
ATOM 1725 N N . ASP A 1 234 ? -39.810 -1.693 14.309 1.00 83.81 234 ASP A N 1
ATOM 1726 C CA . ASP A 1 234 ? -38.941 -1.356 15.444 1.00 83.81 234 ASP A CA 1
ATOM 1727 C C . ASP A 1 234 ? -37.461 -1.302 15.016 1.00 83.81 234 ASP A C 1
ATOM 1729 O O . ASP A 1 234 ? -36.570 -1.841 15.676 1.00 83.81 234 ASP A O 1
ATOM 1733 N N . VAL A 1 235 ? -37.195 -0.666 13.871 1.00 95.12 235 VAL A N 1
ATOM 1734 C CA . VAL A 1 235 ? -35.833 -0.416 13.374 1.00 95.12 235 VAL A CA 1
ATOM 1735 C C . VAL A 1 235 ? -35.100 0.638 14.208 1.00 95.12 235 VAL A C 1
ATOM 1737 O O . VAL A 1 235 ? -35.720 1.534 14.781 1.00 95.12 235 VAL A O 1
ATOM 1740 N N . LYS A 1 236 ? -33.764 0.561 14.257 1.00 96.31 236 LYS A N 1
ATOM 1741 C CA . LYS A 1 236 ? -32.931 1.544 14.969 1.00 96.31 236 LYS A CA 1
ATOM 1742 C C . LYS A 1 236 ? -32.809 2.860 14.196 1.00 96.31 236 LYS A C 1
ATOM 1744 O O . LYS A 1 236 ? -32.866 3.918 14.814 1.00 96.31 236 LYS A O 1
ATOM 1749 N N . LEU A 1 237 ? -32.649 2.790 12.874 1.00 96.88 237 LEU A N 1
ATOM 1750 C CA . LEU A 1 237 ? -32.627 3.936 11.968 1.00 96.88 237 LEU A CA 1
ATOM 1751 C C . LEU A 1 237 ? -33.885 3.936 11.109 1.00 96.88 237 LEU A C 1
ATOM 1753 O O . LEU A 1 237 ? -34.082 3.061 10.259 1.00 96.88 237 LEU A O 1
ATOM 1757 N N . THR A 1 238 ? -34.734 4.934 11.328 1.00 96.62 238 THR A N 1
ATOM 1758 C CA . THR A 1 238 ? -35.890 5.204 10.477 1.00 96.62 238 THR A CA 1
ATOM 1759 C C . THR A 1 238 ? -35.480 6.043 9.268 1.00 96.62 238 THR A C 1
ATOM 1761 O O . THR A 1 238 ? -34.435 6.694 9.259 1.00 96.62 238 THR A O 1
ATOM 1764 N N . LYS A 1 239 ? -36.347 6.107 8.251 1.00 96.19 239 LYS A N 1
ATOM 1765 C CA . LYS A 1 239 ? -36.150 7.009 7.108 1.00 96.19 239 LYS A CA 1
ATOM 1766 C C . LYS A 1 239 ? -35.935 8.468 7.537 1.00 96.19 239 LYS A C 1
ATOM 1768 O O . LYS A 1 239 ? -35.069 9.133 6.987 1.00 96.19 239 LYS A O 1
ATOM 1773 N N . SER A 1 240 ? -36.660 8.932 8.558 1.00 95.88 240 SER A N 1
ATOM 1774 C CA . SER A 1 240 ? -36.515 10.297 9.077 1.00 95.88 240 SER A CA 1
ATOM 1775 C C . SER A 1 240 ? -35.169 10.533 9.765 1.00 95.88 240 SER A C 1
ATOM 1777 O O . SER A 1 240 ? -34.664 11.654 9.710 1.00 95.88 240 SER A O 1
ATOM 1779 N N . ASP A 1 241 ? -34.601 9.520 10.428 1.00 95.00 241 ASP A N 1
ATOM 1780 C CA . ASP A 1 241 ? -33.276 9.632 11.051 1.00 95.00 241 ASP A CA 1
ATOM 1781 C C . ASP A 1 241 ? -32.197 9.783 9.977 1.00 95.00 241 ASP A C 1
ATOM 1783 O O . ASP A 1 241 ? -31.321 10.640 10.093 1.00 95.00 241 ASP A O 1
ATOM 1787 N N . VAL A 1 242 ? -32.317 9.005 8.897 1.00 97.06 242 VAL A N 1
ATOM 1788 C CA . VAL A 1 242 ? -31.407 9.064 7.749 1.00 97.06 242 VAL A CA 1
ATOM 1789 C C . VAL A 1 242 ? -31.537 10.386 7.002 1.00 97.06 242 VAL A C 1
ATOM 1791 O O . VAL A 1 242 ? -30.524 11.022 6.755 1.00 97.06 242 VAL A O 1
ATOM 1794 N N . GLU A 1 243 ? -32.752 10.851 6.702 1.00 96.25 243 GLU A N 1
ATOM 1795 C CA . GLU A 1 243 ? -32.971 12.140 6.024 1.00 96.25 243 GLU A CA 1
ATOM 1796 C C . GLU A 1 243 ? -32.388 13.317 6.830 1.00 96.25 243 GLU A C 1
ATOM 1798 O O . GLU A 1 243 ? -31.748 14.214 6.281 1.00 96.25 243 GLU A O 1
ATOM 1803 N N . LYS A 1 244 ? -32.518 13.282 8.163 1.00 94.38 244 LYS A N 1
ATOM 1804 C CA . LYS A 1 244 ? -31.896 14.276 9.050 1.00 94.38 244 LYS A CA 1
ATOM 1805 C C . LYS A 1 244 ? -30.365 14.196 9.033 1.00 94.38 244 LYS A C 1
ATOM 1807 O O . LYS A 1 244 ? -29.692 15.228 9.121 1.00 94.38 244 LYS A O 1
ATOM 1812 N N . PHE A 1 245 ? -29.813 12.984 8.962 1.00 90.06 245 PHE A N 1
ATOM 1813 C CA . PHE A 1 245 ? -28.376 12.784 8.819 1.00 90.06 245 PHE A CA 1
ATOM 1814 C C . PHE A 1 245 ? -27.883 13.327 7.473 1.00 90.06 245 PHE A C 1
ATOM 1816 O O . PHE A 1 245 ? -26.964 14.140 7.473 1.00 90.06 245 PHE A O 1
ATOM 1823 N N . THR A 1 246 ? -28.541 12.999 6.358 1.00 91.75 246 THR A N 1
ATOM 1824 C CA . THR A 1 246 ? -28.179 13.476 5.009 1.00 91.75 246 THR A CA 1
ATOM 1825 C C . THR A 1 246 ? -28.305 14.993 4.876 1.00 91.75 246 THR A C 1
ATOM 1827 O O . THR A 1 246 ? -27.458 15.626 4.253 1.00 91.75 246 THR A O 1
ATOM 1830 N N . ASP A 1 247 ? -29.289 15.617 5.536 1.00 87.31 247 ASP A N 1
ATOM 1831 C CA . ASP A 1 247 ? -29.406 17.081 5.606 1.00 87.31 247 ASP A CA 1
ATOM 1832 C C . ASP A 1 247 ? -28.198 17.737 6.292 1.00 87.31 247 ASP A C 1
ATOM 1834 O O . ASP A 1 247 ? -27.865 18.888 5.994 1.00 87.31 247 ASP A O 1
ATOM 1838 N N . THR A 1 248 ? -27.548 17.021 7.212 1.00 80.62 248 THR A N 1
ATOM 1839 C CA . THR A 1 248 ? -26.366 17.492 7.945 1.00 80.62 248 THR A CA 1
ATOM 1840 C C . THR A 1 248 ? -25.077 17.152 7.199 1.00 80.62 248 THR A C 1
ATOM 1842 O O . THR A 1 248 ? -24.251 18.039 7.007 1.00 80.62 248 THR A O 1
ATOM 1845 N N . ALA A 1 249 ? -24.927 15.898 6.764 1.00 77.69 249 ALA A N 1
ATOM 1846 C CA . ALA A 1 249 ? -23.753 15.376 6.067 1.00 77.69 249 ALA A CA 1
ATOM 1847 C C . ALA A 1 249 ? -23.595 15.966 4.656 1.00 77.69 249 ALA A C 1
ATOM 1849 O O . ALA A 1 249 ? -22.477 16.216 4.235 1.00 77.69 249 ALA A O 1
ATOM 1850 N N . LYS A 1 250 ? -24.714 16.292 3.990 1.00 83.19 250 LYS A N 1
ATOM 1851 C CA . LYS A 1 250 ? -24.814 16.765 2.594 1.00 83.19 250 LYS A CA 1
ATOM 1852 C C . LYS A 1 250 ? -24.574 15.699 1.518 1.00 83.19 250 LYS A C 1
ATOM 1854 O O . LYS A 1 250 ? -24.524 16.053 0.344 1.00 83.19 250 LYS A O 1
ATOM 1859 N N . HIS A 1 251 ? -24.542 14.421 1.891 1.00 85.06 251 HIS A N 1
ATOM 1860 C CA . HIS A 1 251 ? -24.396 13.287 0.974 1.00 85.06 251 HIS A CA 1
ATOM 1861 C C . HIS A 1 251 ? -25.089 12.016 1.482 1.00 85.06 251 HIS A C 1
ATOM 1863 O O . HIS A 1 251 ? -25.417 11.885 2.668 1.00 85.06 251 HIS A O 1
ATOM 1869 N N . GLY A 1 252 ? -25.289 11.070 0.563 1.00 91.44 252 GLY A N 1
ATOM 1870 C CA . GLY A 1 252 ? -25.980 9.807 0.791 1.00 91.44 252 GLY A CA 1
ATOM 1871 C C . GLY A 1 252 ? -27.500 9.939 0.799 1.00 91.44 252 GLY A C 1
ATOM 1872 O O . GLY A 1 252 ? -28.072 11.033 0.799 1.00 91.44 252 GLY A O 1
ATOM 1873 N N . ARG A 1 253 ? -28.180 8.791 0.834 1.00 94.69 253 ARG A N 1
ATOM 1874 C CA . ARG A 1 253 ? -29.6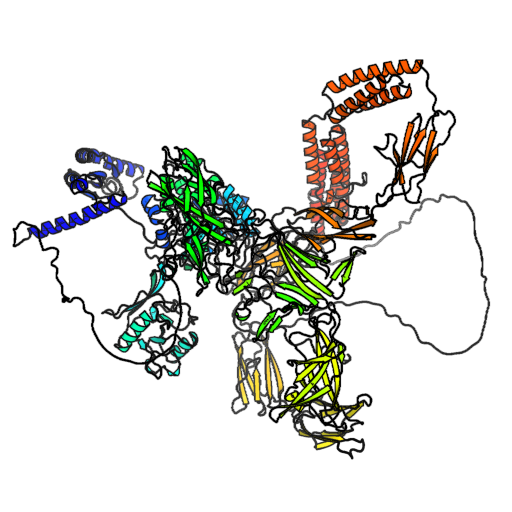48 8.733 0.830 1.00 94.69 253 ARG A CA 1
ATOM 1875 C C . ARG A 1 253 ? -30.202 7.502 1.535 1.00 94.69 253 ARG A C 1
ATOM 1877 O O . ARG A 1 253 ? -29.486 6.546 1.825 1.00 94.69 253 ARG A O 1
ATOM 1884 N N . TYR A 1 254 ? -31.516 7.520 1.748 1.00 97.31 254 TYR A N 1
ATOM 1885 C CA . TYR A 1 254 ? -32.270 6.364 2.220 1.00 97.31 254 TYR A CA 1
ATOM 1886 C C . TYR A 1 254 ? -32.611 5.387 1.084 1.00 97.31 254 TYR A C 1
ATOM 1888 O O . TYR A 1 254 ? -33.178 5.812 0.075 1.00 97.31 254 TYR A O 1
ATOM 1896 N N . PHE A 1 255 ? -32.347 4.086 1.275 1.00 97.38 255 PHE A N 1
ATOM 1897 C CA . PHE A 1 255 ? -32.692 3.032 0.305 1.00 97.38 255 PHE A CA 1
ATOM 1898 C C . PHE A 1 255 ? -33.900 2.199 0.760 1.00 97.38 255 PHE A C 1
ATOM 1900 O O . PHE A 1 255 ? -34.960 2.268 0.136 1.00 97.38 255 PHE A O 1
ATOM 1907 N N . ASN A 1 256 ? -33.776 1.423 1.843 1.00 97.00 256 ASN A N 1
ATOM 1908 C CA . ASN A 1 256 ? -34.881 0.645 2.422 1.00 97.00 256 ASN A CA 1
ATOM 1909 C C . ASN A 1 256 ? -34.668 0.369 3.923 1.00 97.00 256 ASN A C 1
ATOM 1911 O O . ASN A 1 256 ? -33.716 0.851 4.521 1.00 97.00 256 ASN A O 1
ATOM 1915 N N . SER A 1 257 ? -35.558 -0.380 4.580 1.00 96.94 257 SER A N 1
ATOM 1916 C CA . SER A 1 257 ? -35.454 -0.627 6.026 1.00 96.94 257 SER A CA 1
ATOM 1917 C C . SER A 1 257 ? -34.270 -1.517 6.425 1.00 96.94 257 SER A C 1
ATOM 1919 O O . SER A 1 257 ? -33.770 -1.363 7.538 1.00 96.94 257 SER A O 1
ATOM 1921 N N . LYS A 1 258 ? -33.786 -2.399 5.538 1.00 98.06 258 LYS A N 1
ATOM 1922 C CA . LYS A 1 258 ? -32.607 -3.247 5.773 1.00 98.06 258 LYS A CA 1
ATOM 1923 C C . LYS A 1 258 ? -31.301 -2.486 5.574 1.00 98.06 258 LYS A C 1
ATOM 1925 O O . LYS A 1 258 ? -30.410 -2.607 6.408 1.00 98.06 258 LYS A O 1
ATOM 1930 N N . VAL A 1 259 ? -31.216 -1.719 4.491 1.00 98.31 259 VAL A N 1
ATOM 1931 C CA . VAL A 1 259 ? -30.088 -0.859 4.127 1.00 98.31 259 VAL A CA 1
ATOM 1932 C C . VAL A 1 259 ? -30.552 0.600 4.220 1.00 98.31 259 VAL A C 1
ATOM 1934 O O . VAL A 1 259 ? -30.899 1.208 3.204 1.00 98.31 259 VAL A O 1
ATOM 1937 N N . PRO A 1 260 ? -30.682 1.162 5.439 1.00 97.88 260 PRO A N 1
ATOM 1938 C CA . PRO A 1 260 ? -31.290 2.475 5.634 1.00 97.88 260 PRO A CA 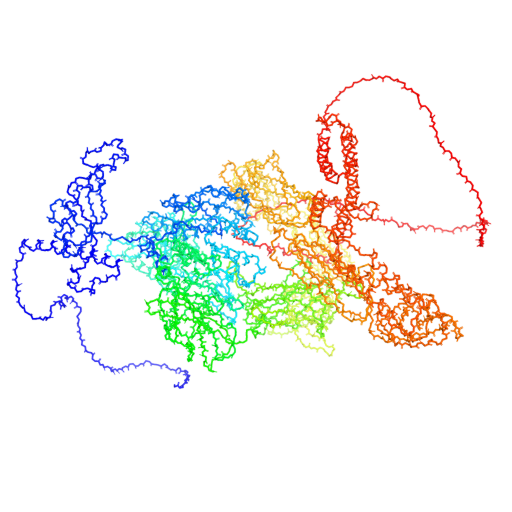1
ATOM 1939 C C . PRO A 1 260 ? -30.458 3.625 5.082 1.00 97.88 260 PRO A C 1
ATOM 1941 O O . PRO A 1 260 ? -31.055 4.618 4.695 1.00 97.88 260 PRO A O 1
ATOM 1944 N N . TYR A 1 261 ? -29.131 3.520 5.014 1.00 98.25 261 TYR A N 1
ATOM 1945 C CA . TYR A 1 261 ? -28.254 4.570 4.491 1.00 98.25 261 TYR A CA 1
ATOM 1946 C C . TYR A 1 261 ? -27.141 3.966 3.640 1.00 98.25 261 TYR A C 1
ATOM 1948 O O . TYR A 1 261 ? -26.640 2.881 3.945 1.00 98.25 261 TYR A O 1
ATOM 1956 N N . GLY A 1 262 ? -26.736 4.698 2.608 1.00 97.12 262 GLY A N 1
ATOM 1957 C CA . GLY A 1 262 ? -25.522 4.401 1.871 1.00 97.12 262 GLY A CA 1
ATOM 1958 C C . GLY A 1 262 ? -25.031 5.579 1.041 1.00 97.12 262 GLY A C 1
ATOM 1959 O O . GLY A 1 262 ? -25.817 6.448 0.649 1.00 97.12 262 GLY A O 1
ATOM 1960 N N . PHE A 1 263 ? -23.727 5.584 0.796 1.00 93.69 263 PHE A N 1
ATOM 1961 C CA . PHE A 1 263 ? -23.029 6.559 -0.030 1.00 93.69 263 PHE A CA 1
ATOM 1962 C C . PHE A 1 263 ? -21.747 5.938 -0.593 1.00 93.69 263 PHE A C 1
ATOM 1964 O O . PHE A 1 263 ? -21.117 5.110 0.068 1.00 93.69 263 PHE A O 1
ATOM 1971 N N . ASN A 1 264 ? -21.377 6.328 -1.810 1.00 87.94 264 ASN A N 1
ATOM 1972 C CA . ASN A 1 264 ? -20.100 5.988 -2.419 1.00 87.94 264 ASN A CA 1
ATOM 1973 C C . ASN A 1 264 ? -19.119 7.136 -2.187 1.00 87.94 264 ASN A C 1
ATOM 1975 O O . ASN A 1 264 ? -19.163 8.157 -2.871 1.00 87.94 264 ASN A O 1
ATOM 1979 N N . TYR A 1 265 ? -18.255 6.952 -1.192 1.00 80.75 265 TYR A N 1
ATOM 1980 C CA . TYR A 1 265 ? -17.226 7.901 -0.784 1.00 80.75 265 TYR A CA 1
ATOM 1981 C C . TYR A 1 265 ? -16.081 7.988 -1.800 1.00 80.75 265 TYR A C 1
ATOM 1983 O O . TYR A 1 265 ? -15.413 9.017 -1.850 1.00 80.75 265 TYR A O 1
ATOM 1991 N N . ALA A 1 266 ? -15.852 6.941 -2.601 1.00 74.62 266 ALA A N 1
ATOM 1992 C CA . ALA A 1 266 ? -14.818 6.941 -3.635 1.00 74.62 266 ALA A CA 1
ATOM 1993 C C . ALA A 1 266 ? -15.215 7.816 -4.832 1.00 74.62 266 ALA A C 1
ATOM 1995 O O . ALA A 1 266 ? -14.435 8.653 -5.276 1.00 74.62 266 ALA A O 1
ATOM 1996 N N . ASP A 1 267 ? -16.461 7.670 -5.294 1.00 74.25 267 ASP A N 1
ATOM 1997 C CA . ASP A 1 267 ? -16.965 8.340 -6.504 1.00 74.25 267 ASP A CA 1
ATOM 1998 C C . ASP A 1 267 ? -17.863 9.549 -6.209 1.00 74.25 267 ASP A C 1
ATOM 2000 O O . ASP A 1 267 ? -18.425 10.156 -7.128 1.00 74.25 267 ASP A O 1
ATOM 2004 N N . ASN A 1 268 ? -18.022 9.879 -4.924 1.00 74.81 268 ASN A N 1
ATOM 2005 C CA . ASN A 1 268 ? -18.828 10.981 -4.407 1.00 74.81 268 ASN A CA 1
ATOM 2006 C C . ASN A 1 268 ? -20.276 10.979 -4.948 1.00 74.81 268 ASN A C 1
ATOM 2008 O O . ASN A 1 268 ? -20.783 11.993 -5.430 1.00 74.81 268 ASN A O 1
ATOM 2012 N N . ASN A 1 269 ? -20.952 9.824 -4.912 1.00 81.38 269 ASN A N 1
ATOM 2013 C CA . ASN A 1 269 ? -22.310 9.665 -5.449 1.00 81.38 269 ASN A CA 1
ATOM 2014 C C . ASN A 1 269 ? -23.158 8.619 -4.687 1.00 81.38 269 ASN A C 1
ATOM 2016 O O . ASN A 1 269 ? -22.700 7.972 -3.750 1.00 81.38 269 ASN A O 1
ATOM 2020 N N . ASP A 1 270 ? -24.422 8.442 -5.085 1.00 85.69 270 ASP A N 1
ATOM 2021 C CA . ASP A 1 270 ? -25.369 7.519 -4.429 1.00 85.69 270 ASP A CA 1
ATOM 2022 C C . ASP A 1 270 ? -25.373 6.085 -5.018 1.00 85.69 270 ASP A C 1
ATOM 2024 O O . ASP A 1 270 ? -26.268 5.285 -4.711 1.00 85.69 270 ASP A O 1
ATOM 2028 N N . THR A 1 271 ? -24.419 5.745 -5.893 1.00 87.06 271 THR A N 1
ATOM 2029 C CA . THR A 1 271 ? -24.267 4.397 -6.466 1.00 87.06 271 THR A CA 1
ATOM 2030 C C . THR A 1 271 ? -23.505 3.510 -5.492 1.00 87.06 271 THR A C 1
ATOM 2032 O O . THR A 1 271 ? -22.283 3.464 -5.499 1.00 87.06 271 THR A O 1
ATOM 2035 N N . ILE A 1 272 ? -24.240 2.775 -4.661 1.00 92.00 272 ILE A N 1
ATOM 2036 C CA . ILE A 1 272 ? -23.674 1.885 -3.635 1.00 92.00 272 ILE A CA 1
ATOM 2037 C C . ILE A 1 272 ? -23.506 0.431 -4.096 1.00 92.00 272 ILE A C 1
ATOM 2039 O O . ILE A 1 272 ? -23.273 -0.435 -3.264 1.00 92.00 272 ILE A O 1
ATOM 2043 N N . THR A 1 273 ? -23.670 0.147 -5.388 1.00 91.62 273 THR A N 1
ATOM 2044 C CA . THR A 1 273 ? -23.558 -1.198 -5.973 1.00 91.62 273 THR A CA 1
ATOM 2045 C C . THR A 1 273 ? -22.398 -1.264 -6.952 1.00 91.62 273 THR A C 1
ATOM 2047 O O . THR A 1 273 ? -22.293 -0.392 -7.816 1.00 91.62 273 THR A O 1
ATOM 2050 N N . ASP A 1 274 ? -21.604 -2.328 -6.861 1.00 88.38 274 ASP A N 1
ATOM 2051 C CA . ASP A 1 274 ? -20.591 -2.679 -7.862 1.00 88.38 274 ASP A CA 1
ATOM 2052 C C . ASP A 1 274 ? -21.255 -3.055 -9.199 1.00 88.38 274 ASP A C 1
ATOM 2054 O O . ASP A 1 274 ? -22.291 -3.737 -9.220 1.00 88.38 274 ASP A O 1
ATOM 2058 N N . ASP A 1 275 ? -20.677 -2.602 -10.310 1.00 78.06 275 ASP A N 1
ATOM 2059 C CA . ASP A 1 275 ? -21.170 -2.823 -11.674 1.00 78.06 275 ASP A CA 1
ATOM 2060 C C . ASP A 1 275 ? -20.520 -4.029 -12.374 1.00 78.06 275 ASP A C 1
ATOM 2062 O O . ASP A 1 275 ? -21.138 -4.618 -13.269 1.00 78.06 275 ASP A O 1
ATOM 2066 N N . THR A 1 276 ? -19.347 -4.472 -11.915 1.00 70.19 276 THR A N 1
ATOM 2067 C CA . THR A 1 276 ? -18.694 -5.709 -12.364 1.00 70.19 276 THR A CA 1
ATOM 2068 C C . THR A 1 276 ? -19.015 -6.897 -11.448 1.00 70.19 276 THR A C 1
ATOM 2070 O O . THR A 1 276 ? -19.448 -6.743 -10.305 1.00 70.19 276 THR A O 1
ATOM 2073 N N . VAL A 1 277 ? -18.870 -8.129 -11.951 1.00 64.75 277 VAL A N 1
ATOM 2074 C CA . VAL A 1 277 ? -19.123 -9.356 -11.161 1.00 64.75 277 VAL A CA 1
ATOM 2075 C C . VAL A 1 277 ? -17.987 -9.706 -10.200 1.00 64.75 277 VAL A C 1
ATOM 2077 O O . VAL A 1 277 ? -18.246 -10.379 -9.199 1.00 64.75 277 VAL A O 1
ATOM 2080 N N . ASP A 1 278 ? -16.771 -9.242 -10.491 1.00 62.69 278 ASP A N 1
ATOM 2081 C CA . ASP A 1 278 ? -15.548 -9.588 -9.762 1.00 62.69 278 ASP A CA 1
ATOM 2082 C C . ASP A 1 278 ? -15.309 -8.679 -8.541 1.00 62.69 278 ASP A C 1
ATOM 2084 O O . ASP A 1 278 ? -14.616 -9.078 -7.608 1.00 62.69 278 ASP A O 1
ATOM 2088 N N . GLU A 1 279 ? -15.952 -7.509 -8.486 1.00 69.81 279 GLU A N 1
ATOM 2089 C CA . GLU A 1 279 ? -15.777 -6.511 -7.417 1.00 69.81 279 GLU A CA 1
ATOM 2090 C C . GLU A 1 279 ? -16.849 -6.569 -6.319 1.00 69.81 279 GLU A C 1
ATOM 2092 O O . GLU A 1 279 ? -16.826 -5.766 -5.396 1.00 69.81 279 GLU A O 1
ATOM 2097 N N . GLN A 1 280 ? -17.778 -7.532 -6.364 1.00 87.69 280 GLN A N 1
ATOM 2098 C CA . GLN A 1 280 ? -18.970 -7.592 -5.488 1.00 87.69 280 GLN A CA 1
ATOM 2099 C C . GLN A 1 280 ? -18.679 -8.077 -4.053 1.00 87.69 280 GLN A C 1
ATOM 2101 O O . GLN A 1 280 ? -19.458 -8.824 -3.448 1.00 87.69 280 GLN A O 1
ATOM 2106 N N . HIS A 1 281 ? -17.530 -7.679 -3.516 1.00 90.62 281 HIS A N 1
ATOM 2107 C CA . HIS A 1 281 ? -16.973 -8.110 -2.242 1.00 90.62 281 HIS A CA 1
ATOM 2108 C C . HIS A 1 281 ? -17.815 -7.625 -1.050 1.00 90.62 281 HIS A C 1
ATOM 2110 O O . HIS A 1 281 ? -18.240 -8.433 -0.220 1.00 90.62 281 HIS A O 1
ATOM 2116 N N . GLY A 1 282 ? -18.170 -6.340 -1.010 1.00 94.38 282 GLY A N 1
ATOM 2117 C CA . GLY A 1 282 ? -19.011 -5.751 0.033 1.00 94.38 282 GLY A CA 1
ATOM 2118 C C . GLY A 1 282 ? -20.405 -6.376 0.109 1.00 94.38 282 GLY A C 1
ATOM 2119 O O . GLY A 1 282 ? -20.960 -6.538 1.200 1.00 94.38 282 GLY A O 1
ATOM 2120 N N . MET A 1 283 ? -20.950 -6.822 -1.028 1.00 96.81 283 MET A N 1
ATOM 2121 C CA . MET A 1 283 ? -22.232 -7.520 -1.062 1.00 96.81 283 MET A CA 1
ATOM 2122 C C . MET A 1 283 ? -22.131 -8.909 -0.422 1.00 96.81 283 MET A C 1
ATOM 2124 O O . MET A 1 283 ? -23.048 -9.343 0.284 1.00 96.81 283 MET A O 1
ATOM 2128 N N . HIS A 1 284 ? -21.008 -9.602 -0.621 1.00 96.12 284 HIS A N 1
ATOM 2129 C CA . HIS A 1 284 ? -20.723 -10.886 0.023 1.00 96.12 284 HIS A CA 1
ATOM 2130 C C . HIS A 1 284 ? -20.583 -10.726 1.540 1.00 96.12 284 HIS A C 1
ATOM 2132 O O . HIS A 1 284 ? -21.241 -11.435 2.310 1.00 96.12 284 HIS A O 1
ATOM 2138 N N . VAL A 1 285 ? -19.831 -9.710 1.965 1.00 98.00 285 VAL A N 1
ATOM 2139 C CA . VAL A 1 285 ? -19.648 -9.291 3.363 1.00 98.00 285 VAL A CA 1
ATOM 2140 C C . VAL A 1 285 ? -20.988 -8.961 4.035 1.00 98.00 285 VAL A C 1
ATOM 2142 O O . VAL A 1 285 ? -21.296 -9.490 5.108 1.00 98.00 285 VAL A O 1
ATOM 2145 N N . ALA A 1 286 ? -21.833 -8.151 3.391 1.00 98.44 286 ALA A N 1
ATOM 2146 C CA . ALA A 1 286 ? -23.165 -7.799 3.881 1.00 98.44 286 ALA A CA 1
ATOM 2147 C C . ALA A 1 286 ? -24.045 -9.036 4.114 1.00 98.44 286 ALA A C 1
ATOM 2149 O O . ALA A 1 286 ? -24.789 -9.107 5.101 1.00 98.44 286 ALA A O 1
ATOM 2150 N N . GLY A 1 287 ? -23.935 -10.039 3.238 1.00 97.81 287 GLY A N 1
ATOM 2151 C CA . GLY A 1 287 ? -24.658 -11.298 3.379 1.00 97.81 287 GLY A CA 1
ATOM 2152 C C . GLY A 1 287 ? -24.257 -12.100 4.616 1.00 97.81 287 GLY A C 1
ATOM 2153 O O . GLY A 1 287 ? -25.137 -12.600 5.320 1.00 97.81 287 GLY A O 1
ATOM 2154 N N . ILE A 1 288 ? -22.962 -12.140 4.946 1.00 97.81 288 ILE A N 1
ATOM 2155 C CA . ILE A 1 288 ? -22.443 -12.836 6.135 1.00 97.81 288 ILE A CA 1
ATOM 2156 C C . ILE A 1 288 ? -22.955 -12.170 7.414 1.00 97.81 288 ILE A C 1
ATOM 2158 O O . ILE A 1 288 ? -23.360 -12.859 8.353 1.00 97.81 288 ILE A O 1
ATOM 2162 N N . ILE A 1 289 ? -22.986 -10.835 7.447 1.00 98.62 289 ILE A N 1
ATOM 2163 C CA . ILE A 1 289 ? -23.478 -10.082 8.606 1.00 98.62 289 ILE A CA 1
ATOM 2164 C C . ILE A 1 289 ? -24.979 -10.300 8.767 1.00 98.62 289 ILE A C 1
ATOM 2166 O O . ILE A 1 289 ? -25.438 -10.683 9.843 1.00 98.62 289 ILE A O 1
ATOM 2170 N N . GLY A 1 290 ? -25.749 -10.033 7.708 1.00 97.50 290 GLY A N 1
ATOM 2171 C CA . GLY A 1 290 ? -27.165 -9.730 7.854 1.00 97.50 290 GLY A CA 1
ATOM 2172 C C . GLY A 1 290 ? -28.091 -10.236 6.757 1.00 97.50 290 GLY A C 1
ATOM 2173 O O . GLY A 1 290 ? -29.248 -9.830 6.786 1.00 97.50 290 GLY A O 1
ATOM 2174 N N . ALA A 1 291 ? -27.693 -11.097 5.815 1.00 97.44 291 ALA A N 1
ATOM 2175 C CA . ALA A 1 291 ? -28.693 -11.674 4.908 1.00 97.44 291 ALA A CA 1
ATOM 2176 C C . ALA A 1 291 ? -29.801 -12.383 5.705 1.00 97.44 291 ALA A C 1
ATOM 2178 O O . ALA A 1 291 ? -29.556 -13.051 6.707 1.00 97.44 291 ALA A O 1
ATOM 2179 N N . ASN A 1 292 ? -31.039 -12.225 5.266 1.00 96.12 292 ASN A N 1
ATOM 2180 C CA . ASN A 1 292 ? -32.225 -12.792 5.886 1.00 96.12 292 ASN A CA 1
ATOM 2181 C C . ASN A 1 292 ? -33.008 -13.555 4.814 1.00 96.12 292 ASN A C 1
ATOM 2183 O O . ASN A 1 292 ? -34.121 -13.197 4.431 1.00 96.12 292 ASN A O 1
ATOM 2187 N N . GLY A 1 293 ? -32.411 -14.606 4.266 1.00 93.25 293 GLY A N 1
ATOM 2188 C CA . GLY A 1 293 ? -33.069 -15.491 3.315 1.00 93.25 293 GLY A CA 1
ATOM 2189 C C . GLY A 1 293 ? -34.300 -16.184 3.915 1.00 93.25 293 GLY A C 1
ATOM 2190 O O . GLY A 1 293 ? -34.420 -16.357 5.127 1.00 93.25 293 GLY A O 1
ATOM 2191 N N . THR A 1 294 ? -35.270 -16.536 3.068 1.00 86.69 294 THR A N 1
ATOM 2192 C CA . THR A 1 294 ? -36.491 -17.289 3.459 1.00 86.69 294 THR A CA 1
ATOM 2193 C C . THR A 1 294 ? -36.651 -18.611 2.723 1.00 86.69 294 THR A C 1
ATOM 2195 O O . THR A 1 294 ? -37.614 -19.332 2.975 1.00 86.69 294 THR A O 1
ATOM 2198 N N . GLY A 1 295 ? -35.758 -18.916 1.780 1.00 78.81 295 GLY A N 1
ATOM 2199 C CA . GLY A 1 295 ? -35.833 -20.137 0.992 1.00 78.81 295 GLY A CA 1
ATOM 2200 C C . GLY A 1 295 ? -35.318 -21.346 1.768 1.00 78.81 295 GLY A C 1
ATOM 2201 O O . GLY A 1 295 ? -34.390 -21.231 2.563 1.00 78.81 295 GLY A O 1
ATOM 2202 N N . ASP A 1 296 ? -35.891 -22.516 1.483 1.00 76.81 296 ASP A N 1
ATOM 2203 C CA . ASP A 1 296 ? -35.441 -23.797 2.048 1.00 76.81 296 ASP A CA 1
ATOM 2204 C C . ASP A 1 296 ? -34.181 -24.353 1.346 1.00 76.81 296 ASP A C 1
ATOM 2206 O O . ASP A 1 296 ? -33.576 -25.310 1.830 1.00 76.81 296 ASP A O 1
ATOM 2210 N N . ASP A 1 297 ? -33.807 -23.793 0.186 1.00 80.88 297 ASP A N 1
ATOM 2211 C CA . ASP A 1 297 ? -32.617 -24.182 -0.580 1.00 80.88 297 ASP A CA 1
ATOM 2212 C C . ASP A 1 297 ? -31.408 -23.318 -0.168 1.00 80.88 297 ASP A C 1
ATOM 2214 O O . ASP A 1 297 ? -31.376 -22.135 -0.529 1.00 80.88 297 ASP A O 1
ATOM 2218 N N . PRO A 1 298 ? -30.404 -23.884 0.532 1.00 79.00 298 PRO A N 1
ATOM 2219 C CA . PRO A 1 298 ? -29.228 -23.139 0.988 1.00 79.00 298 PRO A CA 1
ATOM 2220 C C . PRO A 1 298 ? -28.376 -22.600 -0.174 1.00 79.00 298 PRO A C 1
ATOM 2222 O O . PRO A 1 298 ? -27.661 -21.611 -0.038 1.00 79.00 298 PRO A O 1
ATOM 2225 N N . ALA A 1 299 ? -28.485 -23.190 -1.372 1.00 83.56 299 ALA A N 1
ATOM 2226 C CA . ALA A 1 299 ? -27.790 -22.692 -2.558 1.00 83.56 299 ALA A CA 1
ATOM 2227 C C . ALA A 1 299 ? -28.441 -21.429 -3.158 1.00 83.56 299 ALA A C 1
ATOM 2229 O O . ALA A 1 299 ? -27.915 -20.866 -4.114 1.00 83.56 299 ALA A O 1
ATOM 2230 N N . LYS A 1 300 ? -29.606 -21.001 -2.648 1.00 85.25 300 LYS A N 1
ATOM 2231 C CA . LYS A 1 300 ? -30.384 -19.863 -3.173 1.00 85.25 300 LYS A CA 1
ATOM 2232 C C . LYS A 1 300 ? -30.955 -18.968 -2.077 1.00 85.25 300 LYS A C 1
ATOM 2234 O O . LYS A 1 300 ? -31.894 -18.211 -2.338 1.00 85.25 300 LYS A O 1
ATOM 2239 N N . SER A 1 301 ? -30.492 -19.114 -0.843 1.00 90.69 301 SER A N 1
ATOM 2240 C CA . SER A 1 301 ? -31.000 -18.387 0.315 1.00 90.69 301 SER A CA 1
ATOM 2241 C C . SER A 1 301 ? -29.936 -18.402 1.400 1.00 90.69 301 SER A C 1
ATOM 2243 O O . SER A 1 301 ? -29.570 -19.478 1.851 1.00 90.69 301 SER A O 1
ATOM 2245 N N . VAL A 1 302 ? -29.464 -17.232 1.830 1.00 92.19 302 VAL A N 1
ATOM 2246 C CA . VAL A 1 302 ? -28.427 -17.106 2.869 1.00 92.19 302 VAL A CA 1
ATOM 2247 C C . VAL A 1 302 ? -29.012 -16.452 4.115 1.00 92.19 302 VAL A C 1
ATOM 2249 O O . VAL A 1 302 ? -29.771 -15.487 4.025 1.00 92.19 302 VAL A O 1
ATOM 2252 N N . VAL A 1 303 ? -28.651 -16.967 5.292 1.00 93.75 303 VAL A N 1
ATOM 2253 C CA . VAL A 1 303 ? -28.962 -16.344 6.585 1.00 93.75 303 VAL A CA 1
ATOM 2254 C C . VAL A 1 303 ? -27.649 -15.973 7.276 1.00 93.75 303 VAL A C 1
ATOM 2256 O O . VAL A 1 303 ? -26.915 -16.851 7.739 1.00 93.75 303 VAL A O 1
ATOM 2259 N N . GLY A 1 304 ? -27.360 -14.673 7.325 1.00 96.12 304 GLY A N 1
ATOM 2260 C CA . GLY A 1 304 ? -26.203 -14.104 8.015 1.00 96.12 304 GLY A CA 1
ATOM 2261 C C . GLY A 1 304 ? -26.298 -14.264 9.532 1.00 96.12 304 GLY A C 1
ATOM 2262 O O . GLY A 1 304 ? -27.318 -14.711 10.053 1.00 96.12 304 GLY A O 1
ATOM 2263 N N . VAL A 1 305 ? -25.240 -13.903 10.257 1.00 97.81 305 VAL A N 1
ATOM 2264 C CA . VAL A 1 305 ? -25.127 -14.099 11.716 1.00 97.81 305 VAL A CA 1
ATOM 2265 C C . VAL A 1 305 ? -26.186 -13.298 12.493 1.00 97.81 305 VAL A C 1
ATOM 2267 O O . VAL A 1 305 ? -26.819 -13.832 13.410 1.00 97.81 305 VAL A O 1
ATOM 2270 N N . ALA A 1 306 ? -26.429 -12.050 12.092 1.00 98.06 306 ALA A N 1
ATOM 2271 C CA . ALA A 1 306 ? -27.427 -11.134 12.643 1.00 98.06 306 ALA A CA 1
ATOM 2272 C C . ALA A 1 306 ? -28.456 -10.732 11.560 1.00 98.06 306 ALA A C 1
ATOM 2274 O O . ALA A 1 306 ? -28.459 -9.595 11.077 1.00 98.06 306 ALA A O 1
ATOM 2275 N N . PRO A 1 307 ? -29.351 -11.652 11.147 1.00 97.19 307 PRO A N 1
ATOM 2276 C CA . PRO A 1 307 ? -30.217 -11.461 9.980 1.00 97.19 307 PRO A CA 1
ATOM 2277 C C . PRO A 1 307 ? -31.233 -10.308 10.121 1.00 97.19 307 PRO A C 1
ATOM 2279 O O . PRO A 1 307 ? -31.747 -9.813 9.120 1.00 97.19 307 PRO A O 1
ATOM 2282 N N . GLU A 1 308 ? -31.507 -9.829 11.335 1.00 97.81 308 GLU A N 1
ATOM 2283 C CA . GLU A 1 308 ? -32.402 -8.695 11.617 1.00 97.81 308 GLU A CA 1
ATOM 2284 C C . GLU A 1 308 ? -31.659 -7.380 11.931 1.00 97.81 308 GLU A C 1
ATOM 2286 O O . GLU A 1 308 ? -32.295 -6.382 12.265 1.00 97.81 308 GLU A O 1
ATOM 2291 N N . ALA A 1 309 ? -30.326 -7.341 11.811 1.00 98.44 309 ALA A N 1
ATOM 2292 C CA . ALA A 1 309 ? -29.566 -6.093 11.919 1.00 98.44 309 ALA A CA 1
ATOM 2293 C C . ALA A 1 309 ? -29.760 -5.215 10.673 1.00 98.44 309 ALA A C 1
ATOM 2295 O O . ALA A 1 309 ? -29.851 -5.725 9.556 1.00 98.44 309 ALA A O 1
ATOM 2296 N N . GLN A 1 310 ? -29.785 -3.895 10.832 1.00 98.75 310 GLN A N 1
ATOM 2297 C CA . GLN A 1 310 ? -29.690 -2.975 9.695 1.00 98.75 310 GLN A CA 1
ATOM 2298 C C . GLN A 1 310 ? -28.236 -2.864 9.224 1.00 98.75 310 GLN A C 1
ATOM 2300 O O . GLN A 1 310 ? -27.319 -2.968 10.038 1.00 98.75 310 GLN A O 1
ATOM 2305 N N . LEU A 1 311 ? -28.025 -2.637 7.927 1.00 98.81 311 LEU A N 1
ATOM 2306 C CA . LEU A 1 311 ? -26.703 -2.516 7.310 1.00 98.81 311 LEU A CA 1
ATOM 2307 C C . LEU A 1 311 ? -26.516 -1.123 6.702 1.00 98.81 311 LEU A C 1
ATOM 2309 O O . LEU A 1 311 ? -27.399 -0.644 5.999 1.00 98.81 311 LEU A O 1
ATOM 2313 N N . LEU A 1 312 ? -25.384 -0.466 6.937 1.00 98.69 312 LEU A N 1
ATOM 2314 C CA . LEU A 1 312 ? -25.028 0.764 6.216 1.00 98.69 312 LEU A CA 1
ATOM 2315 C C . LEU A 1 312 ? -24.109 0.408 5.049 1.00 98.69 312 LEU A C 1
ATOM 2317 O O . LEU A 1 312 ? -23.173 -0.362 5.245 1.00 98.69 312 LEU A O 1
ATOM 2321 N N . ALA A 1 313 ? -24.370 0.956 3.864 1.00 98.19 313 ALA A N 1
ATOM 2322 C CA . ALA A 1 313 ? -23.548 0.731 2.676 1.00 98.19 313 ALA A CA 1
ATOM 2323 C C . ALA A 1 313 ? -22.564 1.894 2.484 1.00 98.19 313 ALA A C 1
ATOM 2325 O O . ALA A 1 313 ? -22.879 2.877 1.812 1.00 98.19 313 ALA A O 1
ATOM 2326 N N . MET A 1 314 ? -21.387 1.795 3.102 1.00 94.94 314 MET A N 1
ATOM 2327 C CA . MET A 1 314 ? -20.343 2.818 3.034 1.00 94.94 314 MET A CA 1
ATOM 2328 C C . MET A 1 314 ? -19.313 2.400 1.981 1.00 94.94 314 MET A C 1
ATOM 2330 O O . MET A 1 314 ? -18.292 1.792 2.300 1.00 94.94 314 MET A O 1
ATOM 2334 N N . LYS A 1 315 ? -19.614 2.657 0.704 1.00 91.94 315 LYS A N 1
ATOM 2335 C CA . LYS A 1 315 ? -18.755 2.226 -0.406 1.00 91.94 315 LYS A CA 1
ATOM 2336 C C . LYS A 1 315 ? -17.496 3.094 -0.456 1.00 91.94 315 LYS A C 1
ATOM 2338 O O . LYS A 1 315 ? -17.602 4.310 -0.582 1.00 91.94 315 LYS A O 1
ATOM 2343 N N . VAL A 1 316 ? -16.325 2.474 -0.329 1.00 85.44 316 VAL A N 1
ATOM 2344 C CA . VAL A 1 316 ? -15.008 3.144 -0.338 1.00 85.44 316 VAL A CA 1
ATOM 2345 C C . VAL A 1 316 ? -14.128 2.732 -1.517 1.00 85.44 316 VAL A C 1
ATOM 2347 O O . VAL A 1 316 ? -13.111 3.367 -1.756 1.00 85.44 316 VAL A O 1
ATOM 2350 N N . PHE A 1 317 ? -14.535 1.722 -2.287 1.00 82.75 317 PHE A N 1
ATOM 2351 C CA . PHE A 1 317 ? -13.907 1.372 -3.563 1.00 82.75 317 PHE A CA 1
ATOM 2352 C C . PHE A 1 317 ? -14.725 1.942 -4.719 1.00 82.75 317 PHE A C 1
ATOM 2354 O O . PHE A 1 317 ? -15.954 1.890 -4.682 1.00 82.75 317 PHE A O 1
ATOM 2361 N N . THR A 1 318 ? -14.048 2.485 -5.725 1.00 76.94 318 THR A N 1
ATOM 2362 C CA . THR A 1 318 ? -14.665 3.052 -6.934 1.00 76.94 318 THR A CA 1
ATOM 2363 C C . THR A 1 318 ? -15.259 1.969 -7.847 1.00 76.94 318 THR A C 1
ATOM 2365 O O . THR A 1 318 ? -14.890 0.806 -7.726 1.00 76.94 318 THR A O 1
ATOM 2368 N N . ASN A 1 319 ? -16.153 2.356 -8.762 1.00 77.88 319 ASN A N 1
ATOM 2369 C CA . ASN A 1 319 ? -16.509 1.563 -9.955 1.00 77.88 319 ASN A CA 1
ATOM 2370 C C . ASN A 1 319 ? -15.657 1.943 -11.195 1.00 77.88 319 ASN A C 1
ATOM 2372 O O . ASN A 1 319 ? -15.984 1.580 -12.320 1.00 77.88 319 ASN A O 1
ATOM 2376 N N . SER A 1 320 ? -14.612 2.757 -11.023 1.00 73.81 320 SER A N 1
ATOM 2377 C CA . SER A 1 320 ? -13.680 3.148 -12.084 1.00 73.81 320 SER A CA 1
ATOM 2378 C C . SER A 1 320 ? -12.638 2.057 -12.328 1.00 73.81 320 SER A C 1
ATOM 2380 O O . SER A 1 320 ? -11.782 1.803 -11.476 1.00 73.81 320 SER A O 1
ATOM 2382 N N . ASP A 1 321 ? -12.629 1.516 -13.548 1.00 68.56 321 ASP A N 1
ATOM 2383 C CA . ASP A 1 321 ? -11.608 0.572 -14.025 1.00 68.56 321 ASP A CA 1
ATOM 2384 C C . ASP A 1 321 ? -10.178 1.154 -13.943 1.00 68.56 321 ASP A C 1
ATOM 2386 O O . ASP A 1 321 ? -9.198 0.414 -13.829 1.00 68.56 321 ASP A O 1
ATOM 2390 N N . THR A 1 322 ? -10.029 2.486 -14.006 1.00 63.72 322 THR A N 1
ATOM 2391 C CA . THR A 1 322 ? -8.721 3.166 -13.963 1.00 63.72 322 THR A CA 1
ATOM 2392 C C . THR A 1 322 ? -8.224 3.485 -12.552 1.00 63.72 322 THR A C 1
ATOM 2394 O O . THR A 1 322 ? -7.061 3.860 -12.397 1.00 63.72 322 THR A O 1
ATOM 2397 N N . SER A 1 323 ? -9.060 3.330 -11.519 1.00 56.06 323 SER A N 1
ATOM 2398 C CA . SER A 1 323 ? -8.768 3.807 -10.162 1.00 56.06 323 SER A CA 1
ATOM 2399 C C . SER A 1 323 ? -9.171 2.818 -9.060 1.00 56.06 323 SER A C 1
ATOM 2401 O O . SER A 1 323 ? -9.537 3.276 -7.983 1.00 56.06 323 SER A O 1
ATOM 2403 N N . ALA A 1 324 ? -9.090 1.500 -9.295 1.00 59.62 324 ALA A N 1
ATOM 2404 C CA . ALA A 1 324 ? -9.557 0.401 -8.420 1.00 59.62 324 ALA A CA 1
ATOM 2405 C C . ALA A 1 324 ? -8.893 0.283 -7.014 1.00 59.62 324 ALA A C 1
ATOM 2407 O O . ALA A 1 324 ? -8.609 -0.807 -6.517 1.00 59.62 324 ALA A O 1
ATOM 2408 N N . THR A 1 325 ? -8.624 1.400 -6.346 1.00 62.41 325 THR A N 1
ATOM 2409 C CA . THR A 1 325 ? -8.046 1.536 -5.011 1.00 62.41 325 THR A CA 1
ATOM 2410 C C . THR A 1 325 ? -8.938 2.427 -4.135 1.00 62.41 325 THR A C 1
ATOM 2412 O O . THR A 1 325 ? -9.836 3.121 -4.610 1.00 62.41 325 THR A O 1
ATOM 2415 N N . THR A 1 326 ? -8.706 2.393 -2.822 1.00 64.62 326 THR A N 1
ATOM 2416 C CA . THR A 1 326 ? -9.274 3.337 -1.844 1.00 64.62 326 THR A CA 1
ATOM 2417 C C . THR A 1 326 ? -8.130 4.070 -1.148 1.00 64.62 326 THR A C 1
ATOM 2419 O O . THR A 1 326 ? -7.024 3.539 -1.066 1.00 64.62 326 THR A O 1
ATOM 2422 N N . GLY A 1 327 ? -8.387 5.270 -0.627 1.00 62.09 327 GLY A N 1
ATOM 2423 C CA . GLY A 1 327 ? -7.420 6.049 0.152 1.00 62.09 327 GLY A CA 1
ATOM 2424 C C . GLY A 1 327 ? -7.881 6.319 1.586 1.00 62.09 327 GLY A C 1
ATOM 2425 O O . GLY A 1 327 ? -9.065 6.178 1.913 1.00 62.09 327 GLY A O 1
ATOM 2426 N N . SER A 1 328 ? -6.955 6.769 2.437 1.00 64.12 328 SER A N 1
ATOM 2427 C CA . SER A 1 328 ? -7.214 7.044 3.857 1.00 64.12 328 SER A CA 1
ATOM 2428 C C . SER A 1 328 ? -8.272 8.126 4.083 1.00 64.12 328 SER A C 1
ATOM 2430 O O . SER A 1 328 ? -9.043 8.044 5.035 1.00 64.12 328 SER A O 1
ATOM 2432 N N . SER A 1 329 ? -8.368 9.131 3.203 1.00 58.12 329 SER A N 1
ATOM 2433 C CA . SER A 1 329 ? -9.393 10.183 3.294 1.00 58.12 329 SER A CA 1
ATOM 2434 C C . SER A 1 329 ? -10.810 9.606 3.152 1.00 58.12 329 SER A C 1
ATOM 2436 O O . SER A 1 329 ? -11.661 9.852 4.008 1.00 58.12 329 SER A O 1
ATOM 2438 N N . THR A 1 330 ? -11.027 8.766 2.137 1.00 67.19 330 THR A N 1
ATOM 2439 C CA . THR A 1 330 ? -12.272 8.029 1.876 1.00 67.19 330 THR A CA 1
ATOM 2440 C C . THR A 1 330 ? -12.645 7.125 3.052 1.00 67.19 330 THR A C 1
ATOM 2442 O O . THR A 1 330 ? -13.785 7.151 3.527 1.00 67.19 330 THR A O 1
ATOM 2445 N N . LEU A 1 331 ? -11.674 6.364 3.568 1.00 71.38 331 LEU A N 1
ATOM 2446 C CA . LEU A 1 331 ? -11.887 5.433 4.674 1.00 71.38 331 LEU A CA 1
ATOM 2447 C C . LEU A 1 331 ? -12.240 6.158 5.982 1.00 71.38 331 LEU A C 1
ATOM 2449 O O . LEU A 1 331 ? -13.207 5.794 6.654 1.00 71.38 331 LEU A O 1
ATOM 2453 N N . VAL A 1 332 ? -11.505 7.220 6.328 1.00 74.25 332 VAL A N 1
ATOM 2454 C CA . VAL A 1 332 ? -11.760 8.028 7.531 1.00 74.25 332 VAL A CA 1
ATOM 2455 C C . VAL A 1 332 ? -13.138 8.690 7.471 1.00 74.25 332 VAL A C 1
ATOM 2457 O O . VAL A 1 332 ? -13.853 8.663 8.474 1.00 74.25 332 VAL A O 1
ATOM 2460 N N . SER A 1 333 ? -13.556 9.223 6.316 1.00 74.88 333 SER A N 1
ATOM 2461 C CA . SER A 1 333 ? -14.902 9.789 6.145 1.00 74.88 333 SER A CA 1
ATOM 2462 C C . SER A 1 333 ? -16.004 8.749 6.366 1.00 74.88 333 SER A C 1
ATOM 2464 O O . SER A 1 333 ? -16.967 9.020 7.086 1.00 74.88 333 SER A O 1
ATOM 2466 N N . ALA A 1 334 ? -15.841 7.538 5.826 1.00 83.94 334 ALA A N 1
ATOM 2467 C CA . ALA A 1 334 ? -16.789 6.448 6.033 1.00 83.94 334 ALA A CA 1
ATOM 2468 C C . ALA A 1 334 ? -16.863 6.001 7.507 1.00 83.94 334 ALA A C 1
ATOM 2470 O O . ALA A 1 334 ? -17.960 5.784 8.032 1.00 83.94 334 ALA A O 1
ATOM 2471 N N . ILE A 1 335 ? -15.723 5.895 8.203 1.00 84.44 335 ILE A N 1
ATOM 2472 C CA . ILE A 1 335 ? -15.664 5.579 9.643 1.00 84.44 335 ILE A CA 1
ATOM 2473 C C . ILE A 1 335 ? -16.373 6.665 10.460 1.00 84.44 335 ILE A C 1
ATOM 2475 O O . ILE A 1 335 ? -17.196 6.359 11.330 1.00 84.44 335 ILE A O 1
ATOM 2479 N N . GLU A 1 336 ? -16.073 7.932 10.173 1.00 84.31 336 GLU A N 1
ATOM 2480 C CA . GLU A 1 336 ? -16.631 9.074 10.888 1.00 84.31 336 GLU A CA 1
ATOM 2481 C C . GLU A 1 336 ? -18.158 9.138 10.741 1.00 84.31 336 GLU A C 1
ATOM 2483 O O . GLU A 1 336 ? -18.873 9.244 11.742 1.00 84.31 336 GLU A O 1
ATOM 2488 N N . ASP A 1 337 ? -18.676 9.013 9.520 1.00 87.75 337 ASP A N 1
ATOM 2489 C CA . ASP A 1 337 ? -20.117 9.027 9.268 1.00 87.75 337 ASP A CA 1
ATOM 2490 C C . ASP A 1 337 ? -20.827 7.815 9.868 1.00 87.75 337 ASP A C 1
ATOM 2492 O O . ASP A 1 337 ? -21.920 7.957 10.420 1.00 87.75 337 ASP A O 1
ATOM 2496 N N . SER A 1 338 ? -20.187 6.643 9.849 1.00 92.75 338 SER A N 1
ATOM 2497 C CA . SER A 1 338 ? -20.717 5.443 10.501 1.00 92.75 338 SER A CA 1
ATOM 2498 C C . SER A 1 338 ? -20.913 5.656 12.004 1.00 92.75 338 SER A C 1
ATOM 2500 O O . SER A 1 338 ? -21.956 5.297 12.559 1.00 92.75 338 SER A O 1
ATOM 2502 N N . ALA A 1 339 ? -19.939 6.277 12.674 1.00 86.56 339 ALA A N 1
ATOM 2503 C CA . ALA A 1 339 ? -20.051 6.616 14.089 1.00 86.56 339 ALA A CA 1
ATOM 2504 C C . ALA A 1 339 ? -21.107 7.714 14.333 1.00 86.56 339 ALA A C 1
ATOM 2506 O O . ALA A 1 339 ? -21.913 7.598 15.259 1.00 86.56 339 ALA A O 1
ATOM 2507 N N . LYS A 1 340 ? -21.161 8.755 13.485 1.00 87.50 340 LYS A N 1
ATOM 2508 C CA . LYS A 1 340 ? -22.122 9.871 13.605 1.00 87.50 340 LYS A CA 1
ATOM 2509 C C . LYS A 1 340 ? -23.576 9.443 13.410 1.00 87.50 340 LYS A C 1
ATOM 2511 O O . LYS A 1 340 ? -24.439 9.904 14.158 1.00 87.50 340 LYS A O 1
ATOM 2516 N N . ILE A 1 341 ? -23.861 8.586 12.426 1.00 91.88 341 ILE A N 1
ATOM 2517 C CA . ILE A 1 341 ? -25.219 8.072 12.180 1.00 91.88 341 ILE A CA 1
ATOM 2518 C C . ILE A 1 341 ? -25.634 7.033 13.236 1.00 91.88 341 ILE A C 1
ATOM 2520 O O . ILE A 1 341 ? -26.817 6.733 13.388 1.00 91.88 341 ILE A O 1
ATOM 2524 N N . GLY A 1 342 ? -24.680 6.534 14.028 1.00 90.50 342 GLY A N 1
ATOM 2525 C CA . GLY A 1 342 ? -24.935 5.694 15.193 1.00 90.50 342 GLY A CA 1
ATOM 2526 C C . GLY A 1 342 ? -24.883 4.198 14.904 1.00 90.50 342 GLY A C 1
ATOM 2527 O O . GLY A 1 342 ? -25.683 3.448 15.474 1.00 90.50 342 GLY A O 1
ATOM 2528 N N . ALA A 1 343 ? -23.961 3.745 14.049 1.00 96.81 343 ALA A N 1
ATOM 2529 C CA . ALA A 1 343 ? -23.641 2.325 13.924 1.00 96.81 343 ALA A CA 1
ATOM 2530 C C . ALA A 1 343 ? -23.269 1.719 15.295 1.00 96.81 343 ALA A C 1
ATOM 2532 O O . ALA A 1 343 ? -22.722 2.388 16.167 1.00 96.81 343 ALA A O 1
ATOM 2533 N N . ASP A 1 344 ? -23.599 0.449 15.525 1.00 98.12 344 ASP A N 1
ATOM 2534 C CA . ASP A 1 344 ? -23.136 -0.288 16.709 1.00 98.12 344 ASP A CA 1
ATOM 2535 C C . ASP A 1 344 ? -21.777 -0.940 16.473 1.00 98.12 344 ASP A C 1
ATOM 2537 O O . ASP A 1 344 ? -20.984 -1.066 17.412 1.00 98.12 344 ASP A O 1
ATOM 2541 N N . VAL A 1 345 ? -21.550 -1.372 15.231 1.00 98.69 345 VAL A N 1
ATOM 2542 C CA . VAL A 1 345 ? -20.370 -2.107 14.786 1.00 98.69 345 VAL A CA 1
ATOM 2543 C C . VAL A 1 345 ? -19.948 -1.588 13.412 1.00 98.69 345 VAL A C 1
ATOM 2545 O O . VAL A 1 345 ? -20.801 -1.377 12.552 1.00 98.69 345 VAL A O 1
ATOM 2548 N N . LEU A 1 346 ? -18.651 -1.392 13.201 1.00 98.06 346 LEU A N 1
ATOM 2549 C CA . LEU A 1 346 ? -18.040 -1.204 11.888 1.00 98.06 346 LEU A CA 1
ATOM 2550 C C . LEU A 1 346 ? -17.459 -2.538 11.444 1.00 98.06 346 LEU A C 1
ATOM 2552 O O . LEU A 1 346 ? -16.697 -3.143 12.194 1.00 98.06 346 LEU A O 1
ATOM 2556 N N . ASN A 1 347 ? -17.779 -2.969 10.233 1.00 98.69 347 ASN A N 1
ATOM 2557 C CA . ASN A 1 347 ? -17.047 -4.014 9.545 1.00 98.69 347 ASN A CA 1
ATOM 2558 C C . ASN A 1 347 ? -16.164 -3.380 8.473 1.00 98.69 347 ASN A C 1
ATOM 2560 O O . ASN A 1 347 ? -16.682 -2.729 7.564 1.00 98.69 347 ASN A O 1
ATOM 2564 N N . MET A 1 348 ? -14.861 -3.636 8.552 1.00 95.88 348 MET A N 1
ATOM 2565 C CA . MET A 1 348 ? -13.896 -3.261 7.519 1.00 95.88 348 MET A CA 1
ATOM 2566 C C . MET A 1 348 ? -13.153 -4.518 7.076 1.00 95.88 348 MET A C 1
ATOM 2568 O O . MET A 1 348 ? -12.394 -5.114 7.839 1.00 95.88 348 MET A O 1
ATOM 2572 N N . SER A 1 349 ? -13.441 -4.985 5.868 1.00 94.75 349 SER A N 1
ATOM 2573 C CA . SER A 1 349 ? -12.859 -6.204 5.291 1.00 94.75 349 SER A CA 1
ATOM 2574 C C . SER A 1 349 ? -11.798 -5.854 4.250 1.00 94.75 349 SER A C 1
ATOM 2576 O O . SER A 1 349 ? -11.809 -6.336 3.121 1.00 94.75 349 SER A O 1
ATOM 2578 N N . LEU A 1 350 ? -10.906 -4.962 4.674 1.00 84.75 350 LEU A N 1
ATOM 2579 C CA . LEU A 1 350 ? -9.866 -4.298 3.902 1.00 84.75 350 LEU A CA 1
ATOM 2580 C C . LEU A 1 350 ? -8.649 -4.036 4.799 1.00 84.75 350 LEU A C 1
ATOM 2582 O O . LEU A 1 350 ? -8.751 -4.108 6.029 1.00 84.75 350 LEU A O 1
ATOM 2586 N N . GLY A 1 351 ? -7.515 -3.717 4.184 1.00 85.69 351 GLY A N 1
ATOM 2587 C CA . GLY A 1 351 ? -6.317 -3.250 4.873 1.00 85.69 351 GLY A CA 1
ATOM 2588 C C . GLY A 1 351 ? -5.056 -3.359 4.018 1.00 85.69 351 GLY A C 1
ATOM 2589 O O . GLY A 1 351 ? -5.097 -3.926 2.928 1.00 85.69 351 GLY A O 1
ATOM 2590 N N . SER A 1 352 ? -3.944 -2.831 4.525 1.00 80.50 352 SER A N 1
ATOM 2591 C CA . SER A 1 352 ? -2.612 -2.938 3.915 1.00 80.50 352 SER A CA 1
ATOM 2592 C C . SER A 1 352 ? -1.650 -3.722 4.806 1.00 80.50 352 SER A C 1
ATOM 2594 O O . SER A 1 352 ? -1.774 -3.711 6.030 1.00 80.50 352 SER A O 1
ATOM 2596 N N . ASP A 1 353 ? -0.714 -4.444 4.193 1.00 87.06 353 ASP A N 1
ATOM 2597 C CA . ASP A 1 353 ? 0.111 -5.443 4.874 1.00 87.06 353 ASP A CA 1
ATOM 2598 C C . ASP A 1 353 ? 1.124 -4.840 5.859 1.00 87.06 353 ASP A C 1
ATOM 2600 O O . ASP A 1 353 ? 1.827 -3.878 5.552 1.00 87.06 353 ASP A O 1
ATOM 2604 N N . SER A 1 354 ? 1.259 -5.484 7.025 1.00 89.38 354 SER A N 1
ATOM 2605 C CA . SER A 1 354 ? 2.324 -5.238 8.007 1.00 89.38 354 SER A CA 1
ATOM 2606 C C . SER A 1 354 ? 2.395 -3.791 8.524 1.00 89.38 354 SER A C 1
ATOM 2608 O O . SER A 1 354 ? 3.472 -3.196 8.586 1.00 89.38 354 SER A O 1
ATOM 2610 N N . GLY A 1 355 ? 1.260 -3.200 8.906 1.00 82.25 355 GLY A N 1
ATOM 2611 C CA . GLY A 1 355 ? 1.219 -1.822 9.409 1.00 82.25 355 GLY A CA 1
ATOM 2612 C C . GLY A 1 355 ? 1.773 -1.642 10.832 1.00 82.25 355 GLY A C 1
ATOM 2613 O O . GLY A 1 355 ? 1.819 -2.568 11.642 1.00 82.25 355 GLY A O 1
ATOM 2614 N N . ASN A 1 356 ? 2.158 -0.411 11.182 1.00 85.56 356 ASN A N 1
ATOM 2615 C CA . ASN A 1 356 ? 2.523 -0.060 12.561 1.00 85.56 356 ASN A CA 1
ATOM 2616 C C . ASN A 1 356 ? 1.268 0.180 13.424 1.00 85.56 356 ASN A C 1
ATOM 2618 O O . ASN A 1 356 ? 0.177 0.418 12.913 1.00 85.56 356 ASN A O 1
ATOM 2622 N N . GLN A 1 357 ? 1.412 0.137 14.753 1.00 87.75 357 GLN A N 1
ATOM 2623 C CA . GLN A 1 357 ? 0.344 0.494 15.700 1.00 87.75 357 GLN A CA 1
ATOM 2624 C C . GLN A 1 357 ? 0.635 1.873 16.319 1.00 87.75 357 GLN A C 1
ATOM 2626 O O . GLN A 1 357 ? 1.019 1.964 17.484 1.00 87.75 357 GLN A O 1
ATOM 2631 N N . THR A 1 358 ? 0.461 2.947 15.541 1.00 80.19 358 THR A N 1
ATOM 2632 C CA . THR A 1 358 ? 0.617 4.344 15.996 1.00 80.19 358 THR A CA 1
ATOM 2633 C C . THR A 1 358 ? -0.669 5.143 15.774 1.00 80.19 358 THR A C 1
ATOM 2635 O O . THR A 1 358 ? -1.315 5.003 14.746 1.00 80.19 358 THR A O 1
ATOM 2638 N N . LEU A 1 359 ? -1.056 5.996 16.730 1.00 74.50 359 LEU A N 1
ATOM 2639 C CA . LEU A 1 359 ? -2.208 6.907 16.578 1.00 74.50 359 LEU A CA 1
ATOM 2640 C C . LEU A 1 359 ? -1.888 8.142 15.725 1.00 74.50 359 LEU A C 1
ATOM 2642 O O . LEU A 1 359 ? -2.746 9.000 15.532 1.00 74.50 359 LEU A O 1
ATOM 2646 N N . GLU A 1 360 ? -0.649 8.255 15.259 1.00 65.94 360 GLU A N 1
ATOM 2647 C CA . GLU A 1 360 ? -0.262 9.262 14.279 1.00 65.94 360 GLU A CA 1
ATOM 2648 C C . GLU A 1 360 ? -0.789 8.910 12.878 1.00 65.94 360 GLU A C 1
ATOM 2650 O O . GLU A 1 360 ? -0.969 9.801 12.053 1.00 65.94 360 GLU A O 1
ATOM 2655 N N . ASP A 1 361 ? -1.105 7.630 12.646 1.00 70.50 361 ASP A N 1
ATOM 2656 C CA . ASP A 1 361 ? -1.861 7.162 11.488 1.00 70.50 361 ASP A CA 1
ATOM 2657 C C . ASP A 1 361 ? -3.350 7.570 11.640 1.00 70.50 361 ASP A C 1
ATOM 2659 O O . ASP A 1 361 ? -4.002 7.213 12.638 1.00 70.50 361 ASP A O 1
ATOM 2663 N N . PRO A 1 362 ? -3.915 8.329 10.678 1.00 65.50 362 PRO A N 1
ATOM 2664 C CA . PRO A 1 362 ? -5.280 8.838 10.760 1.00 65.50 362 PRO A CA 1
ATOM 2665 C C . PRO A 1 362 ? -6.354 7.741 10.707 1.00 65.50 362 PRO A C 1
ATOM 2667 O O . PRO A 1 362 ? -7.426 7.932 11.286 1.00 65.50 362 PRO A O 1
ATOM 2670 N N . GLU A 1 363 ? -6.095 6.597 10.069 1.00 76.94 363 GLU A N 1
ATOM 2671 C CA . GLU A 1 363 ? -7.028 5.467 10.024 1.00 76.94 363 GLU A CA 1
ATOM 2672 C C . GLU A 1 363 ? -7.111 4.791 11.394 1.00 76.94 363 GLU A C 1
ATOM 2674 O O . GLU A 1 363 ? -8.205 4.544 11.913 1.00 76.94 363 GLU A O 1
ATOM 2679 N N . LEU A 1 364 ? -5.960 4.575 12.041 1.00 82.81 364 LEU A N 1
ATOM 2680 C CA . LEU A 1 364 ? -5.889 4.044 13.406 1.00 82.81 364 LEU A CA 1
ATOM 2681 C C . LEU A 1 364 ? -6.564 4.981 14.406 1.00 82.81 364 LEU A C 1
ATOM 2683 O O . LEU A 1 364 ? -7.305 4.512 15.278 1.00 82.81 364 LEU A O 1
ATOM 2687 N N . ALA A 1 365 ? -6.346 6.291 14.265 1.00 76.00 365 ALA A N 1
ATOM 2688 C CA . ALA A 1 365 ? -7.010 7.304 15.074 1.00 76.00 365 ALA A CA 1
ATOM 2689 C C . ALA A 1 365 ? -8.532 7.314 14.847 1.00 76.00 365 ALA A C 1
ATOM 2691 O O . ALA A 1 365 ? -9.291 7.394 15.812 1.00 76.00 365 ALA A O 1
ATOM 2692 N N . ALA A 1 366 ? -9.004 7.191 13.601 1.00 78.00 366 ALA A N 1
ATOM 2693 C CA . ALA A 1 366 ? -10.431 7.126 13.287 1.00 78.00 366 ALA A CA 1
ATOM 2694 C C . ALA A 1 366 ? -11.094 5.879 13.889 1.00 78.00 366 ALA A C 1
ATOM 2696 O O . ALA A 1 366 ? -12.151 5.988 14.512 1.00 78.00 366 ALA A O 1
ATOM 2697 N N . VAL A 1 367 ? -10.447 4.714 13.783 1.00 87.44 367 VAL A N 1
ATOM 2698 C CA . VAL A 1 367 ? -10.899 3.474 14.430 1.00 87.44 367 VAL A CA 1
ATOM 2699 C C . VAL A 1 367 ? -10.972 3.642 15.944 1.00 87.44 367 VAL A C 1
ATOM 2701 O O . VAL A 1 367 ? -12.006 3.356 16.548 1.00 87.44 367 VAL A O 1
ATOM 2704 N N . GLN A 1 368 ? -9.909 4.164 16.559 1.00 87.06 368 GLN A N 1
ATOM 2705 C CA . GLN A 1 368 ? -9.865 4.397 17.999 1.00 87.06 368 GLN A CA 1
ATOM 2706 C C . GLN A 1 368 ? -10.982 5.355 18.450 1.00 87.06 368 GLN A C 1
ATOM 2708 O O . GLN A 1 368 ? -11.686 5.063 19.416 1.00 87.06 368 GLN A O 1
ATOM 2713 N N . ASN A 1 369 ? -11.221 6.440 17.711 1.00 84.38 369 ASN A N 1
ATOM 2714 C CA . ASN A 1 369 ? -12.301 7.390 17.985 1.00 84.38 369 ASN A CA 1
ATOM 2715 C C . ASN A 1 369 ? -13.697 6.767 17.798 1.00 84.38 369 ASN A C 1
ATOM 2717 O O . ASN A 1 369 ? -14.611 7.041 18.580 1.00 84.38 369 ASN A O 1
ATOM 2721 N N . ALA A 1 370 ? -13.882 5.896 16.801 1.00 86.69 370 ALA A N 1
ATOM 2722 C CA . ALA A 1 370 ? -15.126 5.152 16.622 1.00 86.69 370 ALA A CA 1
ATOM 2723 C C . ALA A 1 370 ? -15.387 4.222 17.818 1.00 86.69 370 ALA A C 1
ATOM 2725 O O . ALA A 1 370 ? -16.481 4.260 18.394 1.00 86.69 370 ALA A O 1
ATOM 2726 N N . ASN A 1 371 ? -14.369 3.486 18.275 1.00 92.38 371 ASN A N 1
ATOM 2727 C CA . ASN A 1 371 ? -14.439 2.688 19.499 1.00 92.38 371 ASN A CA 1
ATOM 2728 C C . ASN A 1 371 ? -14.782 3.551 20.728 1.00 92.38 371 ASN A C 1
ATOM 2730 O O . ASN A 1 371 ? -15.695 3.220 21.490 1.00 92.38 371 ASN A O 1
ATOM 2734 N N . GLU A 1 372 ? -14.120 4.699 20.886 1.00 88.19 372 GLU A N 1
ATOM 2735 C CA . GLU A 1 372 ? -14.369 5.669 21.961 1.00 88.19 372 GLU A CA 1
ATOM 2736 C C . GLU A 1 372 ? -15.783 6.266 21.925 1.00 88.19 372 GLU A C 1
ATOM 2738 O O . GLU A 1 372 ? -16.354 6.561 22.978 1.00 88.19 372 GLU A O 1
ATOM 2743 N N . SER A 1 373 ? -16.401 6.360 20.744 1.00 82.38 373 SER A N 1
ATOM 2744 C CA . SER A 1 373 ? -17.808 6.755 20.581 1.00 82.38 373 SER A CA 1
ATOM 2745 C C . SER A 1 373 ? -18.810 5.640 20.934 1.00 82.38 373 SER A C 1
ATOM 2747 O O . SER A 1 373 ? -20.000 5.903 21.112 1.00 82.38 373 SER A O 1
ATOM 2749 N N . GLY A 1 374 ? -18.340 4.398 21.108 1.00 90.75 374 GLY A N 1
ATOM 2750 C CA . GLY A 1 374 ? -19.153 3.219 21.427 1.00 90.75 374 GLY A CA 1
ATOM 2751 C C . GLY A 1 374 ? -19.503 2.343 20.219 1.00 90.75 374 GLY A C 1
ATOM 2752 O O . GLY A 1 374 ? -20.266 1.377 20.377 1.00 90.75 374 GLY A O 1
ATOM 2753 N N . THR A 1 375 ? -18.937 2.664 19.054 1.00 93.50 375 THR A N 1
ATOM 2754 C CA . THR A 1 375 ? -19.046 1.902 17.809 1.00 93.50 375 THR A CA 1
ATOM 2755 C C . THR A 1 375 ? -17.888 0.909 17.740 1.00 93.50 375 THR A C 1
ATOM 2757 O O . THR A 1 375 ? -16.734 1.308 17.633 1.00 93.50 375 THR A O 1
ATOM 2760 N N . ALA A 1 376 ? -18.160 -0.390 17.850 1.00 98.12 376 ALA A N 1
ATOM 2761 C CA . ALA A 1 376 ? -17.094 -1.390 17.869 1.00 98.12 376 ALA A CA 1
ATOM 2762 C C . ALA A 1 376 ? -16.515 -1.598 16.463 1.00 98.12 376 ALA A C 1
ATOM 2764 O O . ALA A 1 376 ? -17.264 -1.884 15.539 1.00 98.12 376 ALA A O 1
ATOM 2765 N N . ALA A 1 377 ? -15.202 -1.476 16.284 1.00 97.94 377 ALA A N 1
ATOM 2766 C CA . ALA A 1 377 ? -14.568 -1.773 15.003 1.00 97.94 377 ALA A CA 1
ATOM 2767 C C . ALA A 1 377 ? -14.150 -3.247 14.913 1.00 97.94 377 ALA A C 1
ATOM 2769 O O . ALA A 1 377 ? -13.438 -3.751 15.786 1.00 97.94 377 ALA A O 1
ATOM 2770 N N . VAL A 1 378 ? -14.570 -3.922 13.846 1.00 98.75 378 VAL A N 1
ATOM 2771 C CA . VAL A 1 378 ? -14.212 -5.299 13.498 1.00 98.75 378 VAL A CA 1
ATOM 2772 C C . VAL A 1 378 ? -13.520 -5.276 12.141 1.00 98.75 378 VAL A C 1
ATOM 2774 O O . VAL A 1 378 ? -14.062 -4.750 11.167 1.00 98.75 378 VAL A O 1
ATOM 2777 N N . ILE A 1 379 ? -12.286 -5.777 12.102 1.00 98.25 379 ILE A N 1
ATOM 2778 C CA . ILE A 1 379 ? -11.387 -5.605 10.958 1.00 98.25 379 ILE A CA 1
ATOM 2779 C C . ILE A 1 379 ? -10.723 -6.939 10.615 1.00 98.25 379 ILE A C 1
ATOM 2781 O O . ILE A 1 379 ? -10.342 -7.707 11.499 1.00 98.25 379 ILE A O 1
ATOM 2785 N N . SER A 1 380 ? -10.584 -7.241 9.329 1.00 96.94 380 SER A N 1
ATOM 2786 C CA . SER A 1 380 ? -9.862 -8.427 8.853 1.00 96.94 380 SER A CA 1
ATOM 2787 C C . SER A 1 380 ? -8.374 -8.389 9.222 1.00 96.94 380 SER A C 1
ATOM 2789 O O . SER A 1 380 ? -7.756 -7.329 9.205 1.00 96.94 380 SER A O 1
ATOM 2791 N N . ALA A 1 381 ? -7.776 -9.544 9.531 1.00 96.06 381 ALA A N 1
ATOM 2792 C CA . ALA A 1 381 ? -6.347 -9.628 9.850 1.00 96.06 381 ALA A CA 1
ATOM 2793 C C . ALA A 1 381 ? -5.416 -9.468 8.637 1.00 96.06 381 ALA A C 1
ATOM 2795 O O . ALA A 1 381 ? -4.249 -9.153 8.841 1.00 96.06 381 ALA A O 1
ATOM 2796 N N . GLY A 1 382 ? -5.901 -9.682 7.411 1.00 90.75 382 GLY A N 1
ATOM 2797 C CA . GLY A 1 382 ? -5.077 -9.720 6.200 1.00 90.75 382 GLY A CA 1
ATOM 2798 C C . GLY A 1 382 ? -4.889 -11.142 5.665 1.00 90.75 382 GLY A C 1
ATOM 2799 O O . GLY A 1 382 ? -5.096 -12.131 6.377 1.00 90.75 382 GLY A O 1
ATOM 2800 N N . ASN A 1 383 ? -4.545 -11.239 4.380 1.00 90.12 383 ASN A N 1
ATOM 2801 C CA . ASN A 1 383 ? -4.468 -12.501 3.633 1.00 90.12 383 ASN A CA 1
ATOM 2802 C C . ASN A 1 383 ? -3.046 -12.790 3.121 1.00 90.12 383 ASN A C 1
ATOM 2804 O O . ASN A 1 383 ? -2.883 -13.367 2.047 1.00 90.12 383 ASN A O 1
ATOM 2808 N N . SER A 1 384 ? -2.037 -12.358 3.877 1.00 89.31 384 SER A N 1
ATOM 2809 C CA . SER A 1 384 ? -0.639 -12.336 3.430 1.00 89.31 384 SER A CA 1
ATOM 2810 C C . SER A 1 384 ? 0.239 -13.352 4.161 1.00 89.31 384 SER A C 1
ATOM 2812 O O . SER A 1 384 ? 1.452 -13.378 3.963 1.00 89.31 384 SER A O 1
ATOM 2814 N N . GLY A 1 385 ? -0.363 -14.209 4.997 1.00 92.00 385 GLY A N 1
ATOM 2815 C CA . GLY A 1 385 ? 0.339 -15.273 5.707 1.00 92.00 385 GLY A CA 1
ATOM 2816 C C . GLY A 1 385 ? 1.491 -14.724 6.547 1.00 92.00 385 GLY A C 1
ATOM 2817 O O . GLY A 1 385 ? 1.263 -14.130 7.601 1.00 92.00 385 GLY A O 1
ATOM 2818 N N . THR A 1 386 ? 2.722 -14.936 6.084 1.00 93.25 386 THR A N 1
ATOM 2819 C CA . THR A 1 386 ? 3.963 -14.517 6.749 1.00 93.25 386 THR A CA 1
ATOM 2820 C C . THR A 1 386 ? 4.949 -13.844 5.794 1.00 93.25 386 THR A C 1
ATOM 2822 O O . THR A 1 386 ? 5.035 -14.187 4.609 1.00 93.25 386 THR A O 1
ATOM 2825 N N . SER A 1 387 ? 5.771 -12.938 6.339 1.00 90.19 387 SER A N 1
ATOM 2826 C CA . SER A 1 387 ? 6.844 -12.245 5.597 1.00 90.19 387 SER A CA 1
ATOM 2827 C C . SER A 1 387 ? 7.905 -13.193 5.028 1.00 90.19 387 SER A C 1
ATOM 2829 O O . SER A 1 387 ? 8.501 -12.904 3.993 1.00 90.19 387 SER A O 1
ATOM 2831 N N . GLY A 1 388 ? 8.120 -14.343 5.677 1.00 86.12 388 GLY A N 1
ATOM 2832 C CA . GLY A 1 388 ? 9.058 -15.380 5.249 1.00 86.12 388 GLY A CA 1
ATOM 2833 C C . GLY A 1 388 ? 8.568 -16.280 4.107 1.00 86.12 388 GLY A C 1
ATOM 2834 O O . GLY A 1 388 ? 9.252 -17.250 3.764 1.00 86.12 388 GLY A O 1
ATOM 2835 N N . SER A 1 389 ? 7.391 -16.018 3.528 1.00 81.75 389 SER A N 1
ATOM 2836 C CA . SER A 1 389 ? 6.872 -16.809 2.409 1.00 81.75 389 SER A CA 1
ATOM 2837 C C . SER A 1 389 ? 7.581 -16.451 1.090 1.00 81.75 389 SER A C 1
ATOM 2839 O O . SER A 1 389 ? 7.880 -15.291 0.814 1.00 81.75 389 SER A O 1
ATOM 2841 N N . ALA A 1 390 ? 7.904 -17.463 0.273 1.00 68.88 390 ALA A N 1
ATOM 2842 C CA . ALA A 1 390 ? 8.709 -17.263 -0.936 1.00 68.88 390 ALA A CA 1
ATOM 2843 C C . ALA A 1 390 ? 7.878 -16.803 -2.151 1.00 68.88 390 ALA A C 1
ATOM 2845 O O . ALA A 1 390 ? 8.300 -15.948 -2.919 1.00 68.88 390 ALA A O 1
ATOM 2846 N N . THR A 1 391 ? 6.705 -17.408 -2.359 1.00 67.19 391 THR A N 1
ATOM 2847 C CA . THR A 1 391 ? 5.938 -17.245 -3.610 1.00 67.19 391 THR A CA 1
ATOM 2848 C C . THR A 1 391 ? 4.421 -17.282 -3.429 1.00 67.19 391 THR A C 1
ATOM 2850 O O . THR A 1 391 ? 3.690 -17.253 -4.413 1.00 67.19 391 THR A O 1
ATOM 2853 N N . GLU A 1 392 ? 3.923 -17.415 -2.199 1.00 63.78 392 GLU A N 1
ATOM 2854 C CA . GLU A 1 392 ? 2.522 -17.802 -1.972 1.00 63.78 392 GLU A CA 1
ATOM 2855 C C . GLU A 1 392 ? 1.770 -16.905 -0.978 1.00 63.78 392 GLU A C 1
ATOM 2857 O O . GLU A 1 392 ? 0.545 -16.914 -1.009 1.00 63.78 392 GLU A O 1
ATOM 2862 N N . GLY A 1 393 ? 2.441 -16.138 -0.104 1.00 67.12 393 GLY A N 1
ATOM 2863 C CA . GLY A 1 393 ? 1.737 -15.361 0.932 1.00 67.12 393 GLY A CA 1
ATOM 2864 C C . GLY A 1 393 ? 0.995 -16.243 1.948 1.00 67.12 393 GLY A C 1
ATOM 2865 O O . GLY A 1 393 ? -0.099 -15.911 2.389 1.00 67.12 393 GLY A O 1
ATOM 2866 N N . VAL A 1 394 ? 1.552 -17.411 2.283 1.00 83.75 394 VAL A N 1
ATOM 2867 C CA . VAL A 1 394 ? 0.940 -18.415 3.181 1.00 83.75 394 VAL A CA 1
ATOM 2868 C C . VAL A 1 394 ? 1.765 -18.604 4.452 1.00 83.75 394 VAL A C 1
ATOM 2870 O O . VAL A 1 394 ? 2.876 -18.095 4.537 1.00 83.75 394 VAL A O 1
ATOM 2873 N N . ASN A 1 395 ? 1.247 -19.376 5.414 1.00 88.88 395 ASN A N 1
ATOM 2874 C CA . ASN A 1 395 ? 1.899 -19.742 6.682 1.00 88.88 395 ASN A CA 1
ATOM 2875 C C . ASN A 1 395 ? 3.220 -20.545 6.519 1.00 88.88 395 ASN A C 1
ATOM 2877 O O . ASN A 1 395 ? 3.291 -21.737 6.845 1.00 88.88 395 ASN A O 1
ATOM 2881 N N . LYS A 1 396 ? 4.270 -19.908 5.994 1.00 90.44 396 LYS A N 1
ATOM 2882 C CA . LYS A 1 396 ? 5.585 -20.503 5.736 1.00 90.44 396 LYS A CA 1
ATOM 2883 C C . LYS A 1 396 ? 6.718 -19.518 6.004 1.00 90.44 396 LYS A C 1
ATOM 2885 O O . LYS A 1 396 ? 6.634 -18.340 5.682 1.00 90.44 396 LYS A O 1
ATOM 2890 N N . ASP A 1 397 ? 7.823 -20.033 6.510 1.00 90.44 397 ASP A N 1
ATOM 2891 C CA . ASP A 1 397 ? 9.043 -19.274 6.739 1.00 90.44 397 ASP A CA 1
ATOM 2892 C C . ASP A 1 397 ? 10.232 -20.003 6.114 1.00 90.44 397 ASP A C 1
ATOM 2894 O O . ASP A 1 397 ? 10.838 -20.890 6.717 1.00 90.44 397 ASP A O 1
ATOM 2898 N N . TYR A 1 398 ? 10.546 -19.646 4.870 1.00 85.06 398 TYR A N 1
ATOM 2899 C CA . TYR A 1 398 ? 11.672 -20.228 4.141 1.00 85.06 398 TYR A CA 1
ATOM 2900 C C . TYR A 1 398 ? 13.027 -19.654 4.579 1.00 85.06 398 TYR A C 1
ATOM 2902 O O . TYR A 1 398 ? 14.058 -20.252 4.268 1.00 85.06 398 TYR A O 1
ATOM 2910 N N . TYR A 1 399 ? 13.037 -18.529 5.304 1.00 85.88 399 TYR A N 1
ATOM 2911 C CA . TYR A 1 399 ? 14.255 -17.786 5.642 1.00 85.88 399 TYR A CA 1
ATOM 2912 C C . TYR A 1 399 ? 14.612 -17.838 7.138 1.00 85.88 399 TYR A C 1
ATOM 2914 O O . TYR A 1 399 ? 15.736 -17.507 7.508 1.00 85.88 399 TYR A O 1
ATOM 2922 N N . GLY A 1 400 ? 13.702 -18.291 8.004 1.00 86.69 400 GLY A N 1
ATOM 2923 C CA . GLY A 1 400 ? 13.899 -18.333 9.455 1.00 86.69 400 GLY A CA 1
ATOM 2924 C C . GLY A 1 400 ? 13.814 -16.950 10.106 1.00 86.69 400 GLY A C 1
ATOM 2925 O O . GLY A 1 400 ? 14.635 -16.628 10.971 1.00 86.69 400 GLY A O 1
ATOM 2926 N N . LEU A 1 401 ? 12.876 -16.109 9.659 1.00 89.44 401 LEU A N 1
ATOM 2927 C CA . LEU A 1 401 ? 12.736 -14.728 10.121 1.00 89.44 401 LEU A CA 1
ATOM 2928 C C . LEU A 1 401 ? 12.210 -14.653 11.564 1.00 89.44 401 LEU A C 1
ATOM 2930 O O . LEU A 1 401 ? 11.311 -15.382 11.979 1.00 89.44 401 LEU A O 1
ATOM 2934 N N . GLN A 1 402 ? 12.752 -13.720 12.351 1.00 88.69 402 GLN A N 1
ATOM 2935 C CA . GLN A 1 402 ? 12.262 -13.454 13.713 1.00 88.69 402 GLN A CA 1
ATOM 2936 C C . GLN A 1 402 ? 10.927 -12.701 13.705 1.00 88.69 402 GLN A C 1
ATOM 2938 O O . GLN A 1 402 ? 10.087 -12.921 14.573 1.00 88.69 402 GLN A O 1
ATOM 2943 N N . ASP A 1 403 ? 10.733 -11.826 12.722 1.00 92.88 403 ASP A N 1
ATOM 2944 C CA . ASP A 1 403 ? 9.538 -11.009 12.550 1.00 92.88 403 ASP A CA 1
ATOM 2945 C C . ASP A 1 403 ? 8.784 -11.456 11.287 1.00 92.88 403 ASP A C 1
ATOM 2947 O O . ASP A 1 403 ? 9.029 -10.985 10.176 1.00 92.88 403 ASP A O 1
ATOM 2951 N N . ASN A 1 404 ? 7.893 -12.431 11.478 1.00 91.12 404 ASN A N 1
ATOM 2952 C CA . ASN A 1 404 ? 7.085 -13.041 10.418 1.00 91.12 404 ASN A CA 1
ATOM 2953 C C . ASN A 1 404 ? 5.723 -12.355 10.210 1.00 91.12 404 ASN A C 1
ATOM 2955 O O . ASN A 1 404 ? 4.909 -12.853 9.434 1.00 91.12 404 ASN A O 1
ATOM 2959 N N . GLU A 1 405 ? 5.440 -11.266 10.927 1.00 93.56 405 GLU A N 1
ATOM 2960 C CA . GLU A 1 405 ? 4.104 -10.676 10.957 1.00 93.56 405 GLU A CA 1
ATOM 2961 C C . GLU A 1 405 ? 3.701 -9.993 9.650 1.00 93.56 405 GLU A C 1
ATOM 2963 O O . GLU A 1 405 ? 4.512 -9.303 9.040 1.00 93.56 405 GLU A O 1
ATOM 2968 N N . MET A 1 406 ? 2.426 -10.166 9.291 1.00 93.81 406 MET A N 1
ATOM 2969 C CA . MET A 1 406 ? 1.733 -9.588 8.139 1.00 93.81 406 MET A CA 1
ATOM 2970 C C . MET A 1 406 ? 0.321 -9.074 8.498 1.00 93.81 406 MET A C 1
ATOM 2972 O O . MET A 1 406 ? -0.580 -9.101 7.657 1.00 93.81 406 MET A O 1
ATOM 2976 N N . VAL A 1 407 ? 0.064 -8.674 9.751 1.00 94.62 407 VAL A N 1
ATOM 2977 C CA . VAL A 1 407 ? -1.273 -8.210 10.159 1.00 94.62 407 VAL A CA 1
ATOM 2978 C C . VAL A 1 407 ? -1.561 -6.871 9.487 1.00 94.62 407 VAL A C 1
ATOM 2980 O O . VAL A 1 407 ? -0.778 -5.928 9.578 1.00 94.62 407 VAL A O 1
ATOM 2983 N N . GLY A 1 408 ? -2.707 -6.780 8.819 1.00 89.56 408 GLY A N 1
ATOM 2984 C CA . GLY A 1 408 ? -3.063 -5.597 8.053 1.00 89.56 408 GLY A CA 1
ATOM 2985 C C . GLY A 1 408 ? -3.473 -4.400 8.920 1.00 89.56 408 GLY A C 1
ATOM 2986 O O . GLY A 1 408 ? -4.156 -4.566 9.934 1.00 89.56 408 GLY A O 1
ATOM 2987 N N . THR A 1 409 ? -3.107 -3.182 8.513 1.00 86.25 409 THR A N 1
ATOM 2988 C CA . THR A 1 409 ? -3.673 -1.921 9.037 1.00 86.25 409 THR A CA 1
ATOM 2989 C C . THR A 1 409 ? -4.947 -1.555 8.257 1.00 86.25 409 THR A C 1
ATOM 2991 O O . THR A 1 409 ? -4.994 -1.856 7.066 1.00 86.25 409 THR A O 1
ATOM 2994 N N . PRO A 1 410 ? -6.016 -1.005 8.874 1.00 89.62 410 PRO A N 1
ATOM 2995 C CA . PRO A 1 410 ? -6.134 -0.539 10.263 1.00 89.62 410 PRO A CA 1
ATOM 2996 C C . PRO A 1 410 ? -6.448 -1.625 11.306 1.00 89.62 410 PRO A C 1
ATOM 2998 O O . PRO A 1 410 ? -6.703 -1.319 12.475 1.00 89.62 410 PRO A O 1
ATOM 3001 N N . GLY A 1 411 ? -6.388 -2.909 10.936 1.00 94.12 411 GLY A N 1
ATOM 3002 C CA . GLY A 1 411 ? -6.522 -4.043 11.860 1.00 94.12 411 GLY A CA 1
ATOM 3003 C C . GLY A 1 411 ? -5.431 -4.099 12.939 1.00 94.12 411 GLY A C 1
ATOM 3004 O O . GLY A 1 411 ? -5.612 -4.734 13.977 1.00 94.12 411 GLY A O 1
ATOM 3005 N N . THR A 1 412 ? -4.322 -3.387 12.780 1.00 94.44 412 THR A N 1
ATOM 3006 C CA . THR A 1 412 ? -3.311 -3.214 13.831 1.00 94.44 412 THR A CA 1
ATOM 3007 C C . THR A 1 412 ? -3.808 -2.333 14.979 1.00 94.44 412 THR A C 1
ATOM 3009 O O . THR A 1 412 ? -3.249 -2.415 16.072 1.00 94.44 412 THR A O 1
ATOM 3012 N N . SER A 1 413 ? -4.880 -1.546 14.800 1.00 93.44 413 SER A N 1
ATOM 3013 C CA . SER A 1 413 ? -5.445 -0.688 15.848 1.00 93.44 413 SER A CA 1
ATOM 3014 C C . SER A 1 413 ? -5.796 -1.471 17.118 1.00 93.44 413 SER A C 1
ATOM 3016 O O . SER A 1 413 ? -6.399 -2.551 17.094 1.00 93.44 413 SER A O 1
ATOM 3018 N N . ARG A 1 414 ? -5.444 -0.901 18.273 1.00 93.06 414 ARG A N 1
ATOM 3019 C CA . ARG A 1 414 ? -5.699 -1.498 19.591 1.00 93.06 414 ARG A CA 1
ATOM 3020 C C . ARG A 1 414 ? -7.197 -1.578 19.910 1.00 93.06 414 ARG A C 1
ATOM 3022 O O . ARG A 1 414 ? -7.643 -2.561 20.507 1.00 93.06 414 ARG A O 1
ATOM 3029 N N . GLY A 1 415 ? -7.978 -0.593 19.461 1.00 90.56 415 GLY A N 1
ATOM 3030 C CA . GLY A 1 415 ? -9.439 -0.572 19.580 1.00 90.56 415 GLY A CA 1
ATOM 3031 C C . GLY A 1 415 ? -10.142 -1.611 18.698 1.00 90.56 415 GLY A C 1
ATOM 3032 O O . GLY A 1 415 ? -11.147 -2.192 19.119 1.00 90.56 415 GLY A O 1
ATOM 3033 N N . ALA A 1 416 ? -9.566 -1.959 17.544 1.00 96.25 416 ALA A N 1
ATOM 3034 C CA . ALA A 1 416 ? -10.142 -2.924 16.606 1.00 96.25 416 ALA A CA 1
ATOM 3035 C C . ALA A 1 416 ? -10.165 -4.357 17.147 1.00 96.25 416 ALA A C 1
ATOM 3037 O O . ALA A 1 416 ? -9.231 -4.781 17.827 1.00 96.25 416 ALA A O 1
ATOM 3038 N N . THR A 1 417 ? -11.219 -5.102 16.822 1.00 98.56 417 THR A N 1
ATOM 3039 C CA . THR A 1 417 ? -11.279 -6.564 16.945 1.00 98.56 417 THR A CA 1
ATOM 3040 C C . THR A 1 417 ? -10.801 -7.163 15.629 1.00 98.56 417 THR A C 1
ATOM 3042 O O . THR A 1 417 ? -11.523 -7.122 14.636 1.00 98.56 417 THR A O 1
ATOM 3045 N N . THR A 1 418 ? -9.576 -7.676 15.613 1.00 98.56 418 THR A N 1
ATOM 3046 C CA . THR A 1 418 ? -8.904 -8.126 14.388 1.00 98.56 418 THR A CA 1
ATOM 3047 C C . THR A 1 418 ? -9.072 -9.620 14.190 1.00 98.56 418 THR A C 1
ATOM 3049 O O . THR A 1 418 ? -8.771 -10.396 15.099 1.00 98.56 418 THR A O 1
ATOM 3052 N N . VAL A 1 419 ? -9.544 -10.033 13.015 1.00 98.75 419 VAL A N 1
ATOM 3053 C CA . VAL A 1 419 ? -10.112 -11.374 12.830 1.00 98.75 419 VAL A CA 1
ATOM 3054 C C . VAL A 1 419 ? -9.303 -12.225 11.851 1.00 98.75 419 VAL A C 1
ATOM 3056 O O . VAL A 1 419 ? -9.165 -11.880 10.677 1.00 98.75 419 VAL A O 1
ATOM 3059 N N . ALA A 1 420 ? -8.803 -13.361 12.336 1.00 98.50 420 ALA A N 1
ATOM 3060 C CA . ALA A 1 420 ? -8.180 -14.416 11.540 1.00 98.50 420 ALA A CA 1
ATOM 3061 C C . ALA A 1 420 ? -9.220 -15.340 10.888 1.00 98.50 420 ALA A C 1
ATOM 3063 O O . ALA A 1 420 ? -10.358 -15.449 11.354 1.00 98.50 420 ALA A O 1
ATOM 3064 N N . SER A 1 421 ? -8.810 -16.049 9.834 1.00 97.62 421 SER A N 1
ATOM 3065 C CA . SER A 1 421 ? -9.686 -16.934 9.059 1.00 97.62 421 SER A CA 1
ATOM 3066 C C . SER A 1 421 ? -9.459 -18.411 9.379 1.00 97.62 421 SER A C 1
ATOM 3068 O O . SER A 1 421 ? -8.344 -18.924 9.268 1.00 97.62 421 SER A O 1
ATOM 3070 N N . ALA A 1 422 ? -10.547 -19.110 9.703 1.00 97.44 422 ALA A N 1
ATOM 3071 C CA . ALA A 1 422 ? -10.626 -20.568 9.702 1.00 97.44 422 ALA A CA 1
ATOM 3072 C C . ALA A 1 422 ? -11.354 -21.091 8.457 1.00 97.44 422 ALA A C 1
ATOM 3074 O O . ALA A 1 422 ? -12.272 -20.449 7.937 1.00 97.44 422 ALA A O 1
ATOM 3075 N N . GLU A 1 423 ? -10.999 -22.298 8.021 1.00 94.81 423 GLU A N 1
ATOM 3076 C CA . GLU A 1 423 ? -11.716 -22.998 6.959 1.00 94.81 423 GLU A CA 1
ATOM 3077 C C . GLU A 1 423 ? -13.117 -23.396 7.430 1.00 94.81 423 GLU A C 1
ATOM 3079 O O . GLU A 1 423 ? -13.292 -23.962 8.511 1.00 94.81 423 GLU A O 1
ATOM 3084 N N . ASN A 1 424 ? -14.139 -23.134 6.615 1.00 94.00 424 ASN A N 1
ATOM 3085 C CA . ASN A 1 424 ? -15.480 -23.629 6.896 1.00 94.00 424 ASN A CA 1
ATOM 3086 C C . ASN A 1 424 ? -15.509 -25.162 6.800 1.00 94.00 424 ASN A C 1
ATOM 3088 O O . ASN A 1 424 ? -14.870 -25.739 5.927 1.00 94.00 424 ASN A O 1
ATOM 3092 N N . THR A 1 425 ? -16.275 -25.833 7.661 1.00 91.38 425 THR A N 1
ATOM 3093 C CA . THR A 1 425 ? -16.406 -27.309 7.664 1.00 91.38 425 THR A CA 1
ATOM 3094 C C . THR A 1 425 ? -16.982 -27.890 6.367 1.00 91.38 425 THR A C 1
ATOM 3096 O O . THR A 1 425 ? -16.677 -29.024 5.991 1.00 91.38 425 THR A O 1
ATOM 3099 N N . ASP A 1 426 ? -17.788 -27.112 5.650 1.00 88.56 426 ASP A N 1
ATOM 3100 C CA . ASP A 1 426 ? -18.469 -27.515 4.424 1.00 88.56 426 ASP A CA 1
ATOM 3101 C C . ASP A 1 426 ? -18.602 -26.336 3.464 1.00 88.56 426 ASP A C 1
ATOM 3103 O O . ASP A 1 426 ? -18.605 -25.184 3.884 1.00 88.56 426 ASP A O 1
ATOM 3107 N N . VAL A 1 427 ? -18.768 -26.633 2.180 1.00 89.00 427 VAL A N 1
ATOM 3108 C CA . VAL A 1 427 ? -18.808 -25.653 1.092 1.00 89.00 427 VAL A CA 1
ATOM 3109 C C . VAL A 1 427 ? -19.963 -25.958 0.139 1.00 89.00 427 VAL A C 1
ATOM 3111 O O . VAL A 1 427 ? -20.247 -27.123 -0.149 1.00 89.00 427 VAL A O 1
ATOM 3114 N N . ILE A 1 428 ? -20.644 -24.923 -0.361 1.00 90.38 428 ILE A N 1
ATOM 3115 C CA . ILE A 1 428 ? -21.638 -25.063 -1.434 1.00 90.38 428 ILE A CA 1
ATOM 3116 C C . ILE A 1 428 ? -20.907 -24.932 -2.756 1.00 90.38 428 ILE A C 1
ATOM 3118 O O . ILE A 1 428 ? -20.513 -23.846 -3.140 1.00 90.38 428 ILE A O 1
ATOM 3122 N N . THR A 1 429 ? -20.707 -26.025 -3.471 1.00 89.00 429 THR A N 1
ATOM 3123 C CA . THR A 1 429 ? -19.954 -26.006 -4.731 1.00 89.00 429 THR A CA 1
ATOM 3124 C C . THR A 1 429 ? -20.697 -26.771 -5.808 1.00 89.00 429 THR A C 1
ATOM 3126 O O . THR A 1 429 ? -21.654 -27.498 -5.522 1.00 89.00 429 THR A O 1
ATOM 3129 N N . GLN A 1 430 ? -20.280 -26.619 -7.063 1.00 90.38 430 GLN A N 1
ATOM 3130 C CA . GLN A 1 430 ? -20.776 -27.498 -8.110 1.00 90.38 430 GLN A CA 1
ATOM 3131 C C . GLN A 1 430 ? -20.317 -28.917 -7.821 1.00 90.38 430 GLN A C 1
ATOM 3133 O O . GLN A 1 430 ? -19.123 -29.211 -7.766 1.00 90.38 430 GLN A O 1
ATOM 3138 N N . ALA A 1 431 ? -21.286 -29.805 -7.647 1.00 92.69 431 ALA A N 1
ATOM 3139 C CA . ALA A 1 431 ? -21.032 -31.212 -7.445 1.00 92.69 431 ALA A CA 1
ATOM 3140 C C . ALA A 1 431 ? -21.748 -32.035 -8.509 1.00 92.69 431 ALA A C 1
ATOM 3142 O O . ALA A 1 431 ? -22.888 -31.750 -8.890 1.00 92.69 431 ALA A O 1
ATOM 3143 N N . VAL A 1 432 ? -21.076 -33.090 -8.959 1.00 95.81 432 VAL A N 1
ATOM 3144 C CA . VAL A 1 432 ? -21.637 -34.081 -9.869 1.00 95.81 432 VAL A CA 1
ATOM 3145 C C . VAL A 1 432 ? -22.027 -35.338 -9.105 1.00 95.81 432 VAL A C 1
ATOM 3147 O O . VAL A 1 432 ? -21.277 -35.835 -8.263 1.00 95.81 432 VAL A O 1
ATOM 3150 N N . THR A 1 433 ? -23.208 -35.866 -9.411 1.00 95.88 433 THR A N 1
ATOM 3151 C CA . THR A 1 433 ? -23.609 -37.233 -9.063 1.00 95.88 433 THR A CA 1
ATOM 3152 C C . THR A 1 433 ? -23.813 -38.021 -10.350 1.00 95.88 433 THR A C 1
ATOM 3154 O O . THR A 1 433 ? -24.601 -37.605 -11.199 1.00 95.88 433 THR A O 1
ATOM 3157 N N . ILE A 1 434 ? -23.109 -39.144 -10.489 1.00 97.12 434 ILE A N 1
ATOM 3158 C CA . ILE A 1 434 ? -23.190 -40.047 -11.644 1.00 97.12 434 ILE A CA 1
ATOM 3159 C C . ILE A 1 434 ? -23.793 -41.369 -11.177 1.00 97.12 434 ILE A C 1
ATOM 3161 O O . ILE A 1 434 ? -23.309 -41.966 -10.211 1.00 97.12 434 ILE A O 1
ATOM 3165 N N . THR A 1 435 ? -24.844 -41.835 -11.847 1.00 96.31 435 THR A N 1
ATOM 3166 C CA . THR A 1 435 ? -25.533 -43.075 -11.482 1.00 96.31 435 THR A CA 1
ATOM 3167 C C . THR A 1 435 ? -26.042 -43.851 -12.690 1.00 96.31 435 THR A C 1
ATOM 3169 O O . THR A 1 435 ? -26.385 -43.269 -13.714 1.00 96.31 435 THR A O 1
ATOM 3172 N N . ASP A 1 436 ? -26.122 -45.171 -12.553 1.00 93.19 436 ASP A N 1
ATOM 3173 C CA . ASP A 1 436 ? -26.797 -46.067 -13.501 1.00 93.19 436 ASP A CA 1
ATOM 3174 C C . ASP A 1 436 ? -28.254 -46.384 -13.090 1.00 93.19 436 ASP A C 1
ATOM 3176 O O . ASP A 1 436 ? -28.969 -47.082 -13.802 1.00 93.19 436 ASP A O 1
ATOM 3180 N N . GLY A 1 437 ? -28.703 -45.904 -11.922 1.00 85.69 437 GLY A N 1
ATOM 3181 C CA . GLY A 1 437 ? -30.024 -46.192 -11.355 1.00 85.69 437 GLY A CA 1
ATOM 3182 C C . GLY A 1 437 ? -30.200 -47.589 -10.737 1.00 85.69 437 GLY A C 1
ATOM 3183 O O . GLY A 1 437 ? -31.270 -47.863 -10.192 1.00 85.69 437 GLY A O 1
ATOM 3184 N N . THR A 1 438 ? -29.191 -48.467 -10.777 1.00 82.06 438 THR A N 1
ATOM 3185 C CA . THR A 1 438 ? -29.285 -49.864 -10.299 1.00 82.06 438 THR A CA 1
ATOM 3186 C C . THR A 1 438 ? -28.191 -50.298 -9.320 1.00 82.06 438 THR A C 1
ATOM 3188 O O . THR A 1 438 ? -28.413 -51.246 -8.565 1.00 82.06 438 THR A O 1
ATOM 3191 N N . GLY A 1 439 ? -27.041 -49.615 -9.275 1.00 81.88 439 GLY A N 1
ATOM 3192 C CA . GLY A 1 439 ? -25.938 -49.958 -8.373 1.00 81.88 439 GLY A CA 1
ATOM 3193 C C . GLY A 1 439 ? -24.722 -49.022 -8.402 1.00 81.88 439 GLY A C 1
ATOM 3194 O O . GLY A 1 439 ? -24.079 -48.856 -7.364 1.00 81.88 439 GLY A O 1
ATOM 3195 N N . LEU A 1 440 ? -24.402 -48.376 -9.530 1.00 91.56 440 LEU A N 1
ATOM 3196 C CA . LEU A 1 440 ? -23.378 -47.330 -9.576 1.00 91.56 440 LEU A CA 1
ATOM 3197 C C . LEU A 1 440 ? -23.933 -46.032 -8.984 1.00 91.56 440 LEU A C 1
ATOM 3199 O O . LEU A 1 440 ? -24.907 -45.464 -9.480 1.00 91.56 440 LEU A O 1
ATOM 3203 N N . GLN A 1 441 ? -23.258 -45.523 -7.958 1.00 93.56 441 GLN A N 1
ATOM 3204 C CA . GLN A 1 441 ? -23.472 -44.178 -7.444 1.00 93.56 441 GLN A CA 1
ATOM 3205 C C . GLN A 1 441 ? -22.116 -43.554 -7.113 1.00 93.56 441 GLN A C 1
ATOM 3207 O O . GLN A 1 441 ? -21.449 -43.945 -6.155 1.00 93.56 441 GLN A O 1
ATOM 3212 N N . LEU A 1 442 ? -21.696 -42.599 -7.938 1.00 93.50 442 LEU A N 1
ATOM 3213 C CA . LEU A 1 442 ? -20.499 -41.795 -7.726 1.00 93.50 442 LEU A CA 1
ATOM 3214 C C . LEU A 1 442 ? -20.929 -40.379 -7.357 1.00 93.50 442 LEU A C 1
ATOM 3216 O O . LEU A 1 442 ? -21.727 -39.769 -8.064 1.00 93.50 442 LEU A O 1
ATOM 3220 N N . GLY A 1 443 ? -20.378 -39.853 -6.269 1.00 89.50 443 GLY A N 1
ATOM 3221 C CA . GLY A 1 443 ? -20.694 -38.516 -5.778 1.00 89.50 443 GLY A CA 1
ATOM 3222 C C . GLY A 1 443 ? -21.876 -38.449 -4.793 1.00 89.50 443 GLY A C 1
ATOM 3223 O O . GLY A 1 443 ? -22.409 -39.492 -4.397 1.00 89.50 443 GLY A O 1
ATOM 3224 N N . PRO A 1 444 ? -22.260 -37.231 -4.361 1.00 90.31 444 PRO A N 1
ATOM 3225 C CA . PRO A 1 444 ? -21.835 -35.940 -4.918 1.00 90.31 444 PRO A CA 1
ATOM 3226 C C . PRO A 1 444 ? -20.331 -35.683 -4.740 1.00 90.31 444 PRO A C 1
ATOM 3228 O O . PRO A 1 444 ? -19.789 -35.885 -3.657 1.00 90.31 444 PRO A O 1
ATOM 3231 N N . GLY A 1 445 ? -19.648 -35.295 -5.819 1.00 88.44 445 GLY A N 1
ATOM 3232 C CA . GLY A 1 445 ? -18.227 -34.930 -5.808 1.00 88.44 445 GLY A CA 1
ATOM 3233 C C . GLY A 1 445 ? -17.999 -33.584 -6.487 1.00 88.44 445 GLY A C 1
ATOM 3234 O O . GLY A 1 445 ? -18.617 -33.320 -7.515 1.00 88.44 445 GLY A O 1
ATOM 3235 N N . THR A 1 446 ? -17.137 -32.747 -5.909 1.00 89.56 446 THR A N 1
ATOM 3236 C CA . THR A 1 446 ? -16.842 -31.390 -6.396 1.00 89.56 446 THR A CA 1
ATOM 3237 C C . THR A 1 446 ? -16.246 -31.396 -7.803 1.00 89.56 446 THR A C 1
ATOM 3239 O O . THR A 1 446 ? -15.370 -32.211 -8.099 1.00 89.56 446 THR A O 1
ATOM 3242 N N . ILE A 1 447 ? -16.700 -30.470 -8.651 1.00 92.50 447 ILE A N 1
ATOM 3243 C CA . ILE A 1 447 ? -16.217 -30.256 -10.019 1.00 92.50 447 ILE A CA 1
ATOM 3244 C C . ILE A 1 447 ? -16.113 -28.757 -10.348 1.00 92.50 447 ILE A C 1
ATOM 3246 O O . ILE A 1 447 ? -16.753 -27.930 -9.707 1.00 92.50 447 ILE A O 1
ATOM 3250 N N . GLN A 1 448 ? -15.353 -28.424 -11.393 1.00 90.81 448 GLN A N 1
ATOM 3251 C CA . GLN A 1 448 ? -15.425 -27.140 -12.097 1.00 90.81 448 GLN A CA 1
ATOM 3252 C C . GLN A 1 448 ? -15.919 -27.423 -13.517 1.00 90.81 448 GLN A C 1
ATOM 3254 O O . GLN A 1 448 ? -15.258 -28.146 -14.267 1.00 90.81 448 GLN A O 1
ATOM 3259 N N . LEU A 1 449 ? -17.095 -26.903 -13.860 1.00 93.06 449 LEU A N 1
ATOM 3260 C CA . LEU A 1 449 ? -17.675 -27.020 -15.193 1.00 93.06 449 LEU A CA 1
ATOM 3261 C C . LEU A 1 449 ? -17.198 -25.862 -16.079 1.00 93.06 449 LEU A C 1
ATOM 3263 O O . LEU A 1 449 ? -17.079 -24.737 -15.607 1.00 93.06 449 LEU A O 1
ATOM 3267 N N . SER A 1 450 ? -16.965 -26.123 -17.365 1.00 92.44 450 SER A N 1
ATOM 3268 C CA . SER A 1 450 ? -16.533 -25.097 -18.325 1.00 92.44 450 SER A CA 1
ATOM 3269 C C . SER A 1 450 ? -17.525 -23.940 -18.505 1.00 92.44 450 SER A C 1
ATOM 3271 O O . SER A 1 450 ? -17.105 -22.826 -18.788 1.00 92.44 450 SER A O 1
ATOM 3273 N N . SER A 1 451 ? -18.830 -24.185 -18.354 1.00 89.75 451 SER A N 1
ATOM 3274 C CA . SER A 1 451 ? -19.878 -23.156 -18.297 1.00 89.75 451 SER A CA 1
ATOM 3275 C C . SER A 1 451 ? -21.116 -23.692 -17.577 1.00 89.75 451 SER A C 1
ATOM 3277 O O . SER A 1 451 ? -21.492 -24.852 -17.762 1.00 89.75 451 SER A O 1
ATOM 3279 N N . ASN A 1 452 ? -21.799 -22.841 -16.806 1.00 84.44 452 ASN A N 1
ATOM 3280 C CA . ASN A 1 452 ? -23.044 -23.180 -16.104 1.00 84.44 452 ASN A CA 1
ATOM 3281 C C . ASN A 1 452 ? -24.185 -23.585 -17.054 1.00 84.44 452 ASN A C 1
ATOM 3283 O O . ASN A 1 452 ? -25.066 -24.359 -16.662 1.00 84.44 452 ASN A O 1
ATOM 3287 N N . ASP A 1 453 ? -24.133 -23.151 -18.315 1.00 86.94 453 ASP A N 1
ATOM 3288 C CA . ASP A 1 453 ? -25.094 -23.551 -19.350 1.00 86.94 453 ASP A CA 1
ATOM 3289 C C . ASP A 1 453 ? -25.055 -25.063 -19.624 1.00 86.94 453 ASP A C 1
ATOM 3291 O O . ASP A 1 453 ? -26.030 -25.660 -20.084 1.00 86.94 453 ASP A O 1
ATOM 3295 N N . PHE A 1 454 ? -23.941 -25.724 -19.299 1.00 94.06 454 PHE A N 1
ATOM 3296 C CA . PHE A 1 454 ? -23.738 -27.140 -19.585 1.00 94.06 454 PHE A CA 1
ATOM 3297 C C . PHE A 1 454 ? -24.179 -28.093 -18.473 1.00 94.06 454 PHE A C 1
ATOM 3299 O O . PHE A 1 454 ? -23.966 -29.300 -18.600 1.00 94.06 454 PHE A O 1
ATOM 3306 N N . THR A 1 455 ? -24.835 -27.606 -17.416 1.00 90.88 455 THR A N 1
ATOM 3307 C CA . THR A 1 455 ? -25.306 -28.442 -16.291 1.00 90.88 455 THR A CA 1
ATOM 3308 C C . THR A 1 455 ? -26.157 -29.643 -16.732 1.00 90.88 455 THR A C 1
ATOM 3310 O O . THR A 1 455 ? -26.078 -30.705 -16.116 1.00 90.88 455 THR A O 1
ATOM 3313 N N . GLY A 1 456 ? -26.911 -29.518 -17.832 1.00 92.81 456 GLY A N 1
ATOM 3314 C CA . GLY A 1 456 ? -27.694 -30.607 -18.436 1.00 92.81 456 GLY A CA 1
ATOM 3315 C C . GLY A 1 456 ? -27.004 -31.397 -19.561 1.00 92.81 456 GLY A C 1
ATOM 3316 O O . GLY A 1 456 ? -27.601 -32.324 -20.101 1.00 92.81 456 GLY A O 1
ATOM 3317 N N . SER A 1 457 ? -25.770 -31.060 -19.955 1.00 95.31 457 SER A N 1
ATOM 3318 C CA . SER A 1 457 ? -25.143 -31.598 -21.183 1.00 95.31 457 SER A CA 1
ATOM 3319 C C . SER A 1 457 ? -24.692 -33.061 -21.084 1.00 95.31 457 SER A C 1
ATOM 3321 O O . SER A 1 457 ? -24.534 -33.731 -22.108 1.00 95.31 457 SER A O 1
ATOM 3323 N N . PHE A 1 458 ? -24.503 -33.566 -19.864 1.00 96.75 458 PHE A N 1
ATOM 3324 C CA . PHE A 1 458 ? -23.953 -34.899 -19.592 1.00 96.75 458 PHE A CA 1
ATOM 3325 C C . PHE A 1 458 ? -25.018 -35.953 -19.270 1.00 96.75 458 PHE A C 1
ATOM 3327 O O . PHE A 1 458 ? -24.720 -37.147 -19.323 1.00 96.75 458 PHE A O 1
ATOM 3334 N N . ASP A 1 459 ? -26.236 -35.530 -18.925 1.00 95.88 459 ASP A N 1
ATOM 3335 C CA . ASP A 1 459 ? -27.280 -36.440 -18.458 1.00 95.88 459 ASP A CA 1
ATOM 3336 C C . ASP A 1 459 ? -27.786 -37.350 -19.586 1.00 95.88 459 ASP A C 1
ATOM 3338 O O . ASP A 1 459 ? -27.963 -36.923 -20.731 1.00 95.88 459 ASP A O 1
ATOM 3342 N N . GLN A 1 460 ? -28.016 -38.623 -19.256 1.00 94.88 460 GLN A N 1
ATOM 3343 C CA . GLN A 1 460 ? -28.495 -39.658 -20.179 1.00 94.88 460 GLN A CA 1
ATOM 3344 C C . GLN A 1 460 ? -27.616 -39.836 -21.434 1.00 94.88 460 GLN A C 1
ATOM 3346 O O . GLN A 1 460 ? -28.107 -40.167 -22.518 1.00 94.88 460 GLN A O 1
ATOM 3351 N N . LYS A 1 461 ? -26.298 -39.626 -21.313 1.00 95.00 461 LYS A N 1
ATOM 3352 C CA . LYS A 1 461 ? -25.324 -39.837 -22.398 1.00 95.00 461 LYS A CA 1
ATOM 3353 C C . LYS A 1 461 ? -24.554 -41.144 -22.227 1.00 95.00 461 LYS A C 1
ATOM 3355 O O . LYS A 1 461 ? -24.370 -41.633 -21.115 1.00 95.00 461 LYS A O 1
ATOM 3360 N N . LYS A 1 462 ? -24.068 -41.690 -23.347 1.00 96.62 462 LYS A N 1
ATOM 3361 C CA . LYS A 1 462 ? -23.047 -42.749 -23.359 1.00 96.62 462 LYS A CA 1
ATOM 3362 C C . LYS A 1 462 ? -21.657 -42.137 -23.194 1.00 96.62 462 LYS A C 1
ATOM 3364 O O . LYS A 1 462 ? -21.424 -41.002 -23.616 1.00 96.62 462 LYS A O 1
ATOM 3369 N N . PHE A 1 463 ? -20.730 -42.912 -22.648 1.00 97.25 463 PHE A N 1
ATOM 3370 C CA . PHE A 1 463 ? -19.363 -42.480 -22.357 1.00 97.25 463 PHE A CA 1
ATOM 3371 C C . PHE A 1 463 ? -18.352 -43.241 -23.224 1.00 97.25 463 PHE A C 1
ATOM 3373 O O . PHE A 1 463 ? -18.620 -44.347 -23.691 1.00 97.25 463 PHE A O 1
ATOM 3380 N N . TYR A 1 464 ? -17.192 -42.636 -23.468 1.00 97.31 464 TYR A N 1
ATOM 3381 C CA . TYR A 1 464 ? -16.099 -43.200 -24.256 1.00 97.31 464 TYR A CA 1
ATOM 3382 C C . TYR A 1 464 ? -14.769 -42.995 -23.529 1.00 97.31 464 TYR A C 1
ATOM 3384 O O . TYR A 1 464 ? -14.327 -41.866 -23.327 1.00 97.31 464 TYR A O 1
ATOM 3392 N N . VAL A 1 465 ? -14.119 -44.091 -23.139 1.00 97.75 465 VAL A N 1
ATOM 3393 C CA . VAL A 1 465 ? -12.775 -44.061 -22.547 1.00 97.75 465 VAL A CA 1
ATOM 3394 C C . VAL A 1 465 ? -11.752 -43.929 -23.673 1.00 97.75 465 VAL A C 1
ATOM 3396 O O . VAL A 1 465 ? -11.570 -44.868 -24.447 1.00 97.75 465 VAL A O 1
ATOM 3399 N N . VAL A 1 466 ? -11.074 -42.782 -23.757 1.00 97.81 466 VAL A N 1
ATOM 3400 C CA . VAL A 1 466 ? -10.009 -42.564 -24.745 1.00 97.81 466 VAL A CA 1
ATOM 3401 C C . VAL A 1 466 ? -8.771 -43.331 -24.290 1.00 97.81 466 VAL A C 1
ATOM 3403 O O . VAL A 1 466 ? -8.307 -43.150 -23.161 1.00 97.81 466 VAL A O 1
ATOM 3406 N N . LYS A 1 467 ? -8.234 -44.197 -25.151 1.00 96.94 467 LYS A N 1
ATOM 3407 C CA . LYS A 1 467 ? -7.071 -45.032 -24.836 1.00 96.94 467 LYS A CA 1
ATOM 3408 C C . LYS A 1 467 ? -5.876 -44.639 -25.688 1.00 96.94 467 LYS A C 1
ATOM 3410 O O . LYS A 1 467 ? -6.036 -44.402 -26.878 1.00 96.94 467 LYS A O 1
ATOM 3415 N N . ASP A 1 468 ? -4.701 -44.584 -25.074 1.00 93.75 468 ASP A N 1
ATOM 3416 C CA . ASP A 1 468 ? -3.443 -44.421 -25.799 1.00 93.75 468 ASP A CA 1
ATOM 3417 C C . ASP A 1 468 ? -3.062 -45.709 -26.553 1.00 93.75 468 ASP A C 1
ATOM 3419 O O . ASP A 1 468 ? -3.699 -46.759 -26.414 1.00 93.75 468 ASP A O 1
ATOM 3423 N N . ALA A 1 469 ? -1.974 -45.655 -27.323 1.00 88.88 469 ALA A N 1
ATOM 3424 C CA . ALA A 1 469 ? -1.449 -46.810 -28.054 1.00 88.88 469 ALA A CA 1
ATOM 3425 C C . ALA A 1 469 ? -1.097 -48.026 -27.162 1.00 88.88 469 ALA A C 1
ATOM 3427 O O . ALA A 1 469 ? -0.992 -49.141 -27.671 1.00 88.88 469 ALA A O 1
ATOM 3428 N N . SER A 1 470 ? -0.922 -47.837 -25.847 1.00 91.19 470 SER A N 1
ATOM 3429 C CA . SER A 1 470 ? -0.665 -48.914 -24.876 1.00 91.19 470 SER A CA 1
ATOM 3430 C C . SER A 1 470 ? -1.948 -49.479 -24.252 1.00 91.19 470 SER A C 1
ATOM 3432 O O . SER A 1 470 ? -1.882 -50.420 -23.462 1.00 91.19 470 SER A O 1
ATOM 3434 N N . GLY A 1 471 ? -3.116 -48.927 -24.590 1.00 90.44 471 GLY A N 1
ATOM 3435 C CA . GLY A 1 471 ? -4.411 -49.318 -24.039 1.00 90.44 471 GLY A CA 1
ATOM 3436 C C . GLY A 1 471 ? -4.750 -48.673 -22.691 1.00 90.44 471 GLY A C 1
ATOM 3437 O O . GLY A 1 471 ? -5.774 -49.030 -22.103 1.00 90.44 471 GLY A O 1
ATOM 3438 N N . ASN A 1 472 ? -3.932 -47.733 -22.206 1.00 93.75 472 ASN A N 1
ATOM 3439 C CA . ASN A 1 472 ? -4.168 -47.007 -20.957 1.00 93.75 472 ASN A CA 1
ATOM 3440 C C . ASN A 1 472 ? -5.020 -45.759 -21.202 1.00 93.75 472 ASN A C 1
ATOM 3442 O O . ASN A 1 472 ? -5.119 -45.288 -22.330 1.00 93.75 472 ASN A O 1
ATOM 3446 N N . LEU A 1 473 ? -5.610 -45.189 -20.145 1.00 96.38 473 LEU A N 1
ATOM 3447 C CA . LEU A 1 473 ? -6.351 -43.926 -20.239 1.00 96.38 473 LEU A CA 1
ATOM 3448 C C . LEU A 1 473 ? -5.451 -42.816 -20.814 1.00 96.38 473 LEU A C 1
ATOM 3450 O O . LEU A 1 473 ? -4.469 -42.416 -20.184 1.00 96.38 473 LEU A O 1
ATOM 3454 N N . SER A 1 474 ? -5.810 -42.325 -22.000 1.00 96.94 474 SER A N 1
ATOM 3455 C CA . SER A 1 474 ? -5.031 -41.355 -22.771 1.00 96.94 474 SER A CA 1
ATOM 3456 C C . SER A 1 474 ? -4.916 -40.011 -22.051 1.00 96.94 474 SER A C 1
ATOM 3458 O O . SER A 1 474 ? -5.856 -39.557 -21.399 1.00 96.94 474 SER A O 1
ATOM 3460 N N . LYS A 1 475 ? -3.792 -39.309 -22.252 1.00 95.94 475 LYS A N 1
ATOM 3461 C CA . LYS A 1 475 ? -3.631 -37.889 -21.886 1.00 95.94 475 LYS A CA 1
ATOM 3462 C C . LYS A 1 475 ? -4.432 -36.942 -22.809 1.00 95.94 475 LYS A C 1
ATOM 3464 O O . LYS A 1 475 ? -4.305 -35.732 -22.668 1.00 95.94 475 LYS A O 1
ATOM 3469 N N . GLY A 1 476 ? -5.251 -37.445 -23.732 1.00 96.00 476 GLY A N 1
ATOM 3470 C CA . GLY A 1 476 ? -6.132 -36.671 -24.609 1.00 96.00 476 GLY A CA 1
ATOM 3471 C C . GLY A 1 476 ? -5.486 -36.186 -25.908 1.00 96.00 476 GLY A C 1
ATOM 3472 O O . GLY A 1 476 ? -5.893 -35.143 -26.405 1.00 96.00 476 GLY A O 1
ATOM 3473 N N . ALA A 1 477 ? -4.487 -36.892 -26.446 1.00 94.81 477 ALA A N 1
ATOM 3474 C CA . ALA A 1 477 ? -3.882 -36.533 -27.731 1.00 94.81 477 ALA A CA 1
ATOM 3475 C C . ALA A 1 477 ? -4.857 -36.776 -28.895 1.00 94.81 477 ALA A C 1
ATOM 3477 O O . ALA A 1 477 ? -5.613 -37.745 -28.877 1.00 94.81 477 ALA A O 1
ATOM 3478 N N . LEU A 1 478 ? -4.806 -35.938 -29.939 1.00 92.12 478 LEU A N 1
ATOM 3479 C CA . LEU A 1 478 ? -5.698 -36.042 -31.104 1.00 92.12 478 LEU A CA 1
ATOM 3480 C C . LEU A 1 478 ? -5.688 -37.440 -31.752 1.00 92.12 478 LEU A C 1
ATOM 3482 O O . LEU A 1 478 ? -6.738 -37.942 -32.141 1.00 92.12 478 LEU A O 1
ATOM 3486 N N . ALA A 1 479 ? -4.516 -38.079 -31.828 1.00 93.81 479 ALA A N 1
ATOM 3487 C CA . ALA A 1 479 ? -4.345 -39.401 -32.437 1.00 93.81 479 ALA A CA 1
ATOM 3488 C C . ALA A 1 479 ? -4.990 -40.553 -31.640 1.00 93.81 479 ALA A C 1
ATOM 3490 O O . ALA A 1 479 ? -5.211 -41.622 -32.205 1.00 93.81 479 ALA A O 1
ATOM 3491 N N . ASP A 1 480 ? -5.305 -40.342 -30.358 1.00 96.44 480 ASP A N 1
ATOM 3492 C CA . ASP A 1 480 ? -5.911 -41.362 -29.492 1.00 96.44 480 ASP A CA 1
ATOM 3493 C C . ASP A 1 480 ? -7.448 -41.417 -29.639 1.00 96.44 480 ASP A C 1
ATOM 3495 O O . ASP A 1 480 ? -8.108 -42.348 -29.165 1.00 96.44 480 ASP A O 1
ATOM 3499 N N . TYR A 1 481 ? -8.051 -40.422 -30.301 1.00 95.88 481 TYR A N 1
ATOM 3500 C CA . TYR A 1 481 ? -9.484 -40.405 -30.580 1.00 95.88 481 TYR A CA 1
ATOM 3501 C C . TYR A 1 481 ? -9.827 -41.277 -31.793 1.00 95.88 481 TYR A C 1
ATOM 3503 O O . TYR A 1 481 ? -9.172 -41.240 -32.831 1.00 95.88 481 TYR A O 1
ATOM 3511 N N . THR A 1 482 ? -10.921 -42.032 -31.681 1.00 92.12 482 THR A N 1
ATOM 3512 C CA . THR A 1 482 ? -11.497 -42.815 -32.781 1.00 92.12 482 THR A CA 1
ATOM 3513 C C . THR A 1 482 ? -12.898 -42.300 -33.114 1.00 92.12 482 THR A C 1
ATOM 3515 O O . THR A 1 482 ? -13.468 -41.491 -32.378 1.00 92.12 482 THR A O 1
ATOM 3518 N N . ALA A 1 483 ? -13.491 -42.799 -34.203 1.00 89.19 483 ALA A N 1
ATOM 3519 C CA . ALA A 1 483 ? -14.860 -42.452 -34.591 1.00 89.19 483 ALA A CA 1
ATOM 3520 C C . ALA A 1 483 ? -15.915 -42.781 -33.509 1.00 89.19 483 ALA A C 1
ATOM 3522 O O . ALA A 1 483 ? -17.003 -42.203 -33.532 1.00 89.19 483 ALA A O 1
ATOM 3523 N N . ASP A 1 484 ? -15.596 -43.650 -32.541 1.00 91.81 484 ASP A N 1
ATOM 3524 C CA . ASP A 1 484 ? -16.495 -44.046 -31.450 1.00 91.81 484 ASP A CA 1
ATOM 3525 C C . ASP A 1 484 ? -16.758 -42.932 -30.431 1.00 91.81 484 ASP A C 1
ATOM 3527 O O . ASP A 1 484 ? -17.741 -43.015 -29.688 1.00 91.81 484 ASP A O 1
ATOM 3531 N N . ALA A 1 485 ? -15.913 -41.894 -30.394 1.00 95.00 485 ALA A N 1
ATOM 3532 C CA . ALA A 1 485 ? -16.111 -40.728 -29.535 1.00 95.00 485 ALA A CA 1
ATOM 3533 C C . ALA A 1 485 ? -17.345 -39.904 -29.946 1.00 95.00 485 ALA A C 1
ATOM 3535 O O . ALA A 1 485 ? -17.927 -39.201 -29.116 1.00 95.00 485 ALA A O 1
ATOM 3536 N N . LYS A 1 486 ? -17.771 -40.003 -31.214 1.00 96.12 486 LYS A N 1
ATOM 3537 C CA . LYS A 1 486 ? -18.825 -39.163 -31.785 1.00 96.12 486 LYS A CA 1
ATOM 3538 C C . LYS A 1 486 ? -20.141 -39.285 -31.007 1.00 96.12 486 LYS A C 1
ATOM 3540 O O . LYS A 1 486 ? -20.730 -40.359 -30.913 1.00 96.12 486 LYS A O 1
ATOM 3545 N N . GLY A 1 487 ? -20.631 -38.159 -30.486 1.00 95.44 487 GLY A N 1
ATOM 3546 C CA . GLY A 1 487 ? -21.881 -38.061 -29.726 1.00 95.44 487 GLY A CA 1
ATOM 3547 C C . GLY A 1 487 ? -21.830 -38.624 -28.298 1.00 95.44 487 GLY A C 1
ATOM 3548 O O . GLY A 1 487 ? -22.866 -38.645 -27.632 1.00 95.44 487 GLY A O 1
ATOM 3549 N N . LYS A 1 488 ? -20.661 -39.070 -27.820 1.00 97.75 488 LYS A N 1
ATOM 3550 C CA . LYS A 1 488 ? -20.442 -39.601 -26.463 1.00 97.75 488 LYS A CA 1
ATOM 3551 C C . LYS A 1 488 ? -19.646 -38.618 -25.604 1.00 97.75 488 LYS A C 1
ATOM 3553 O O . LYS A 1 488 ? -19.013 -37.706 -26.128 1.00 97.75 488 LYS A O 1
ATOM 3558 N N . ILE A 1 489 ? -19.656 -38.814 -24.288 1.00 98.06 489 ILE A N 1
ATOM 3559 C CA . ILE A 1 489 ? -18.784 -38.081 -23.362 1.00 98.06 489 ILE A CA 1
ATOM 3560 C C . ILE A 1 489 ? -17.412 -38.760 -23.325 1.00 98.06 489 ILE A C 1
ATOM 3562 O O . ILE A 1 489 ? -17.307 -39.911 -22.903 1.00 98.06 489 ILE A O 1
ATOM 3566 N N . ALA A 1 490 ? -16.366 -38.070 -23.773 1.00 98.25 490 ALA A N 1
ATOM 3567 C CA . ALA A 1 490 ? -15.002 -38.589 -23.750 1.00 98.25 490 ALA A CA 1
ATOM 3568 C C . ALA A 1 490 ? -14.403 -38.511 -22.335 1.00 98.25 490 ALA A C 1
ATOM 3570 O O . ALA A 1 490 ? -14.614 -37.530 -21.629 1.00 98.25 490 ALA A O 1
ATOM 3571 N N . ILE A 1 491 ? -13.631 -39.521 -21.926 1.00 98.38 491 ILE A N 1
ATOM 3572 C CA . ILE A 1 491 ? -12.901 -39.552 -20.651 1.00 98.38 491 ILE A CA 1
ATOM 3573 C C . ILE A 1 491 ? -11.402 -39.647 -20.947 1.00 98.38 491 ILE A C 1
ATOM 3575 O O . ILE A 1 491 ? -10.967 -40.586 -21.618 1.00 98.38 491 ILE A O 1
ATOM 3579 N N . VAL A 1 492 ? -10.621 -38.694 -20.433 1.00 98.19 492 VAL A N 1
ATOM 3580 C CA . VAL A 1 492 ? -9.156 -38.604 -20.593 1.00 98.19 492 VAL A CA 1
ATOM 3581 C C . VAL A 1 492 ? -8.469 -38.368 -19.247 1.00 98.19 492 VAL A C 1
ATOM 3583 O O . VAL A 1 492 ? -9.116 -38.057 -18.251 1.00 98.19 492 VAL A O 1
ATOM 3586 N N . LYS A 1 493 ? -7.141 -38.471 -19.211 1.00 97.00 493 LYS A N 1
ATOM 3587 C CA . LYS A 1 493 ? -6.292 -38.206 -18.045 1.00 97.00 493 LYS A CA 1
ATOM 3588 C C . LYS A 1 493 ? -5.616 -36.830 -18.125 1.00 97.00 493 LYS A C 1
ATOM 3590 O O . LYS A 1 493 ? -5.217 -36.359 -19.199 1.00 97.00 493 LYS A O 1
ATOM 3595 N N . ARG A 1 494 ? -5.406 -36.191 -16.972 1.00 94.06 494 ARG A N 1
ATOM 3596 C CA . ARG A 1 494 ? -4.502 -35.041 -16.820 1.00 94.06 494 ARG A CA 1
ATOM 3597 C C . ARG A 1 494 ? -3.063 -35.439 -17.191 1.00 94.06 494 ARG A C 1
ATOM 3599 O O . ARG A 1 494 ? -2.613 -36.549 -16.905 1.00 94.06 494 ARG A O 1
ATOM 3606 N N . GLY A 1 495 ? -2.342 -34.536 -17.855 1.00 91.81 495 GLY A N 1
ATOM 3607 C CA . GLY A 1 495 ? -0.984 -34.760 -18.361 1.00 91.81 495 GLY A CA 1
ATOM 3608 C C . GLY A 1 495 ? -0.395 -33.485 -18.967 1.00 91.81 495 GLY A C 1
ATOM 3609 O O . GLY A 1 495 ? -0.905 -32.411 -18.686 1.00 91.81 495 GLY A O 1
ATOM 3610 N N . GLU A 1 496 ? 0.633 -33.619 -19.807 1.00 88.38 496 GLU A N 1
ATOM 3611 C CA . GLU A 1 496 ? 1.394 -32.492 -20.389 1.00 88.38 496 GLU A CA 1
ATOM 3612 C C . GLU A 1 496 ? 0.611 -31.614 -21.379 1.00 88.38 496 GLU A C 1
ATOM 3614 O O . GLU A 1 496 ? 0.954 -30.452 -21.549 1.00 88.38 496 GLU A O 1
ATOM 3619 N N . LEU A 1 497 ? -0.437 -32.142 -22.026 1.00 90.69 497 LEU A N 1
ATOM 3620 C CA . LEU A 1 497 ? -1.301 -31.343 -22.906 1.00 90.69 497 LEU A CA 1
ATOM 3621 C C . LEU A 1 497 ? -2.114 -30.325 -22.100 1.00 90.69 497 LEU A C 1
ATOM 3623 O O . LEU A 1 497 ? -2.651 -30.672 -21.041 1.00 90.69 497 LEU A O 1
ATOM 3627 N N . SER A 1 498 ? -2.268 -29.118 -22.651 1.00 91.38 498 SER A N 1
ATOM 3628 C CA . SER A 1 498 ? -3.133 -28.082 -22.085 1.00 91.38 498 SER A CA 1
ATOM 3629 C C . SER A 1 498 ? -4.594 -28.553 -22.017 1.00 91.38 498 SER A C 1
ATOM 3631 O O . SER A 1 498 ? -5.010 -29.474 -22.729 1.00 91.38 498 SER A O 1
ATOM 3633 N N . PHE A 1 499 ? -5.391 -27.960 -21.125 1.00 93.31 499 PHE A N 1
ATOM 3634 C CA . PHE A 1 499 ? -6.811 -28.304 -21.023 1.00 93.31 499 PHE A CA 1
ATOM 3635 C C . PHE A 1 499 ? -7.596 -27.875 -22.274 1.00 93.31 499 PHE A C 1
ATOM 3637 O O . PHE A 1 499 ? -8.439 -28.645 -22.735 1.00 93.31 499 PHE A O 1
ATOM 3644 N N . ASP A 1 500 ? -7.248 -26.729 -22.868 1.00 91.94 500 ASP A N 1
ATOM 3645 C CA . ASP A 1 500 ? -7.839 -26.239 -24.118 1.00 91.94 500 ASP A CA 1
ATOM 3646 C C . ASP A 1 500 ? -7.564 -27.181 -25.302 1.00 91.94 500 ASP A C 1
ATOM 3648 O O . ASP A 1 500 ? -8.490 -27.582 -26.006 1.00 91.94 500 ASP A O 1
ATOM 3652 N N . ASP A 1 501 ? -6.325 -27.668 -25.456 1.00 94.38 501 ASP A N 1
ATOM 3653 C CA . ASP A 1 501 ? -6.003 -28.663 -26.487 1.00 94.38 501 ASP A CA 1
ATOM 3654 C C . ASP A 1 501 ? -6.858 -29.927 -26.337 1.00 94.38 501 ASP A C 1
ATOM 3656 O O . ASP A 1 501 ? -7.372 -30.463 -27.320 1.00 94.38 501 ASP A O 1
ATOM 3660 N N . LYS A 1 502 ? -7.068 -30.399 -25.100 1.00 96.19 502 LYS A N 1
ATOM 3661 C CA . LYS A 1 502 ? -7.933 -31.562 -24.847 1.00 96.19 502 LYS A CA 1
ATOM 3662 C C . LYS A 1 502 ? -9.383 -31.279 -25.253 1.00 96.19 502 LYS A C 1
ATOM 3664 O O . LYS A 1 502 ? -9.997 -32.161 -25.856 1.00 96.19 502 LYS A O 1
ATOM 3669 N N . GLN A 1 503 ? -9.924 -30.090 -24.952 1.00 96.88 503 GLN A N 1
ATOM 3670 C CA . GLN A 1 503 ? -11.272 -29.679 -25.378 1.00 96.88 503 GLN A CA 1
ATOM 3671 C C . GLN A 1 503 ? -11.372 -29.648 -26.904 1.00 96.88 503 GLN A C 1
ATOM 3673 O O . GLN A 1 503 ? -12.247 -30.300 -27.476 1.00 96.88 503 GLN A O 1
ATOM 3678 N N . LYS A 1 504 ? -10.423 -28.978 -27.563 1.00 95.62 504 LYS A N 1
ATOM 3679 C CA . LYS A 1 504 ? -10.329 -28.874 -29.021 1.00 95.62 504 LYS A CA 1
ATOM 3680 C C . LYS A 1 504 ? -10.271 -30.243 -29.694 1.00 95.62 504 LYS A C 1
ATOM 3682 O O . LYS A 1 504 ? -10.992 -30.476 -30.663 1.00 95.62 504 LYS A O 1
ATOM 3687 N N . TYR A 1 505 ? -9.455 -31.171 -29.190 1.00 97.12 505 TYR A N 1
ATOM 3688 C CA . TYR A 1 505 ? -9.329 -32.511 -29.772 1.00 97.12 505 TYR A CA 1
ATOM 3689 C C . TYR A 1 505 ? -10.571 -33.377 -29.541 1.00 97.12 505 TYR A C 1
ATOM 3691 O O . TYR A 1 505 ? -11.014 -34.054 -30.468 1.00 97.12 505 TYR A O 1
ATOM 3699 N N . ALA A 1 506 ? -11.186 -33.313 -28.355 1.00 97.25 506 ALA A N 1
ATOM 3700 C CA . ALA A 1 506 ? -12.449 -34.000 -28.088 1.00 97.25 506 ALA A CA 1
ATOM 3701 C C . ALA A 1 506 ? -13.582 -33.478 -28.988 1.00 97.25 506 ALA A C 1
ATOM 3703 O O . ALA A 1 506 ? -14.331 -34.263 -29.576 1.00 97.25 506 ALA A O 1
ATOM 3704 N N . GLN A 1 507 ? -13.677 -32.155 -29.139 1.00 95.75 507 GLN A N 1
ATOM 3705 C CA . GLN A 1 507 ? -14.661 -31.505 -29.997 1.00 95.75 507 GLN A CA 1
ATOM 3706 C C . GLN A 1 507 ? -14.431 -31.845 -31.476 1.00 95.75 507 GLN A C 1
ATOM 3708 O O . GLN A 1 507 ? -15.381 -32.199 -32.174 1.00 95.75 507 GLN A O 1
ATOM 3713 N N . ALA A 1 508 ? -13.179 -31.825 -31.946 1.00 93.56 508 ALA A N 1
ATOM 3714 C CA . ALA A 1 508 ? -12.816 -32.232 -33.306 1.00 93.56 508 ALA A CA 1
ATOM 3715 C C . ALA A 1 508 ? -13.146 -33.711 -33.586 1.00 93.56 508 ALA A C 1
ATOM 3717 O O . ALA A 1 508 ? -13.564 -34.052 -34.692 1.00 93.56 508 ALA A O 1
ATOM 3718 N N . ALA A 1 509 ? -13.032 -34.582 -32.578 1.00 95.12 509 ALA A N 1
ATOM 3719 C CA . ALA A 1 509 ? -13.463 -35.979 -32.654 1.00 95.12 509 ALA A CA 1
ATOM 3720 C C . ALA A 1 509 ? -14.998 -36.158 -32.618 1.00 95.12 509 ALA A C 1
ATOM 3722 O O . ALA A 1 509 ? -15.505 -37.273 -32.769 1.00 95.12 509 ALA A O 1
ATOM 3723 N N . GLY A 1 510 ? -15.758 -35.073 -32.433 1.00 95.44 510 GLY A N 1
ATOM 3724 C CA . GLY A 1 510 ? -17.217 -35.070 -32.389 1.00 95.44 510 GLY A CA 1
ATOM 3725 C C . GLY A 1 510 ? -17.812 -35.526 -31.056 1.00 95.44 510 GLY A C 1
ATOM 3726 O O . GLY A 1 510 ? -18.981 -35.922 -31.034 1.00 95.44 510 GLY A O 1
ATOM 3727 N N . ALA A 1 511 ? -17.039 -35.517 -29.965 1.00 97.88 511 ALA A N 1
ATOM 3728 C CA . ALA A 1 511 ? -17.549 -35.823 -28.630 1.00 97.88 511 ALA A CA 1
ATOM 3729 C C . ALA A 1 511 ? -18.627 -34.811 -28.199 1.00 97.88 511 ALA A C 1
ATOM 3731 O O . ALA A 1 511 ? -18.602 -33.646 -28.587 1.00 97.88 511 ALA A O 1
ATOM 3732 N N . ALA A 1 512 ? -19.582 -35.260 -27.384 1.00 96.88 512 ALA A N 1
ATOM 3733 C CA . ALA A 1 512 ? -20.640 -34.415 -26.823 1.00 96.88 512 ALA A CA 1
ATOM 3734 C C . ALA A 1 512 ? -20.194 -33.646 -25.562 1.00 96.88 512 ALA A C 1
ATOM 3736 O O . ALA A 1 512 ? -20.883 -32.728 -25.129 1.00 96.88 512 ALA A O 1
ATOM 3737 N N . GLY A 1 513 ? -19.064 -34.036 -24.974 1.00 97.69 513 GLY A N 1
ATOM 3738 C CA . GLY A 1 513 ? -18.447 -33.407 -23.811 1.00 97.69 513 GLY A CA 1
ATOM 3739 C C . GLY A 1 513 ? -17.192 -34.170 -23.383 1.00 97.69 513 GLY A C 1
ATOM 3740 O O . GLY A 1 513 ? -16.896 -35.237 -23.933 1.00 97.69 513 GLY A O 1
ATOM 3741 N N . LEU A 1 514 ? -16.463 -33.637 -22.405 1.00 98.38 514 LEU A N 1
ATOM 3742 C CA . LEU A 1 514 ? -15.181 -34.165 -21.934 1.00 98.38 514 LEU A CA 1
ATOM 3743 C C . LEU A 1 514 ? -15.123 -34.259 -20.400 1.00 98.38 514 LEU A C 1
ATOM 3745 O O . LEU A 1 514 ? -15.510 -33.338 -19.689 1.00 98.38 514 LEU A O 1
ATOM 3749 N N . ILE A 1 515 ? -14.585 -35.364 -19.886 1.00 98.00 515 ILE A N 1
ATOM 3750 C CA . ILE A 1 515 ? -14.222 -35.542 -18.478 1.00 98.00 515 ILE A CA 1
ATOM 3751 C C . ILE A 1 515 ? -12.717 -35.754 -18.368 1.00 98.00 515 ILE A C 1
ATOM 3753 O O . ILE A 1 515 ? -12.155 -36.635 -19.023 1.00 98.00 515 ILE A O 1
ATOM 3757 N N . ILE A 1 516 ? -12.071 -34.978 -17.500 1.00 97.69 516 ILE A N 1
ATOM 3758 C CA . ILE A 1 516 ? -10.627 -35.046 -17.262 1.00 97.69 516 ILE A CA 1
ATOM 3759 C C . ILE A 1 516 ? -10.365 -35.644 -15.878 1.00 97.69 516 ILE A C 1
ATOM 3761 O O . ILE A 1 516 ? -10.665 -35.042 -14.853 1.00 97.69 516 ILE A O 1
ATOM 3765 N N . VAL A 1 517 ? -9.783 -36.838 -15.833 1.00 97.19 517 VAL A N 1
ATOM 3766 C CA . VAL A 1 517 ? -9.401 -37.523 -14.593 1.00 97.19 517 VAL A CA 1
ATOM 3767 C C . VAL A 1 517 ? -8.044 -37.006 -14.122 1.00 97.19 517 VAL A C 1
ATOM 3769 O O . VAL A 1 517 ? -7.080 -36.997 -14.894 1.00 97.19 517 VAL A O 1
ATOM 3772 N N . ASN A 1 518 ? -7.955 -36.579 -12.862 1.00 94.75 518 ASN A N 1
ATOM 3773 C CA . ASN A 1 518 ? -6.704 -36.142 -12.243 1.00 94.75 518 ASN A CA 1
ATOM 3774 C C . ASN A 1 518 ? -5.641 -37.267 -12.256 1.00 94.75 518 ASN A C 1
ATOM 3776 O O . ASN A 1 518 ? -5.936 -38.439 -12.500 1.00 94.75 518 ASN A O 1
ATOM 3780 N N . ASN A 1 519 ? -4.372 -36.910 -12.064 1.00 91.00 519 ASN A N 1
ATOM 3781 C CA . ASN A 1 519 ? -3.233 -37.826 -12.180 1.00 91.00 519 ASN A CA 1
ATOM 3782 C C . ASN A 1 519 ? -2.379 -37.929 -10.905 1.00 91.00 519 ASN A C 1
ATOM 3784 O O . ASN A 1 519 ? -1.296 -38.506 -10.959 1.00 91.00 519 ASN A O 1
ATOM 3788 N N . ASP A 1 520 ? -2.874 -37.407 -9.784 1.00 85.62 520 ASP A N 1
ATOM 3789 C CA . ASP A 1 520 ? -2.188 -37.331 -8.487 1.00 85.62 520 ASP A CA 1
ATOM 3790 C C . ASP A 1 520 ? -2.387 -38.567 -7.584 1.00 85.62 520 ASP A C 1
ATOM 3792 O O . ASP A 1 520 ? -1.747 -38.689 -6.545 1.00 85.62 520 ASP A O 1
ATOM 3796 N N . GLY A 1 521 ? -3.277 -39.491 -7.961 1.00 84.88 521 GLY A N 1
ATOM 3797 C CA . GLY A 1 521 ? -3.619 -40.672 -7.162 1.00 84.88 521 GLY A CA 1
ATOM 3798 C C . GLY A 1 521 ? -4.524 -40.403 -5.952 1.00 84.88 521 GLY A C 1
ATOM 3799 O O . GLY A 1 521 ? -4.809 -41.340 -5.206 1.00 84.88 521 GLY A O 1
ATOM 3800 N N . THR A 1 522 ? -5.008 -39.173 -5.756 1.00 84.75 522 THR A N 1
ATOM 3801 C CA . THR A 1 522 ? -5.800 -38.784 -4.580 1.00 84.75 522 THR A CA 1
ATOM 3802 C C . THR A 1 522 ? -7.310 -38.744 -4.868 1.00 84.75 522 THR A C 1
ATOM 3804 O O . THR A 1 522 ? -7.780 -38.932 -5.999 1.00 84.75 522 THR A O 1
ATOM 3807 N N . ALA A 1 523 ? -8.102 -38.514 -3.817 1.00 82.38 523 ALA A N 1
ATOM 3808 C CA . ALA A 1 523 ? -9.531 -38.232 -3.932 1.00 82.38 523 ALA A CA 1
ATOM 3809 C C . ALA A 1 523 ? -9.829 -36.766 -4.315 1.00 82.38 523 ALA A C 1
ATOM 3811 O O . ALA A 1 523 ? -11.002 -36.432 -4.493 1.00 82.38 523 ALA A O 1
ATOM 3812 N N . THR A 1 524 ? -8.802 -35.932 -4.515 1.00 81.06 524 THR A N 1
ATOM 3813 C CA . THR A 1 524 ? -8.921 -34.507 -4.839 1.00 81.06 524 THR A CA 1
ATOM 3814 C C . THR A 1 524 ? -9.266 -34.303 -6.319 1.00 81.06 524 THR A C 1
ATOM 3816 O O . THR A 1 524 ? -8.563 -34.808 -7.207 1.00 81.06 524 THR A O 1
ATOM 3819 N N . PRO A 1 525 ? -10.377 -33.614 -6.630 1.00 82.12 525 PRO A N 1
ATOM 3820 C CA . PRO A 1 525 ? -10.755 -33.314 -8.004 1.00 82.12 525 PRO A CA 1
ATOM 3821 C C . PRO A 1 525 ? -9.844 -32.246 -8.614 1.00 82.12 525 PRO A C 1
ATOM 3823 O O . PRO A 1 525 ? -9.217 -31.463 -7.908 1.00 82.12 525 PRO A O 1
ATOM 3826 N N . VAL A 1 526 ? -9.791 -32.195 -9.945 1.00 81.25 526 VAL A N 1
ATOM 3827 C CA . VAL A 1 526 ? -9.134 -31.098 -10.664 1.00 81.25 526 VAL A CA 1
ATOM 3828 C C . VAL A 1 526 ? -10.173 -30.009 -10.961 1.00 81.25 526 VAL A C 1
ATOM 3830 O O . VAL A 1 526 ? -11.084 -30.225 -11.755 1.00 81.25 526 VAL A O 1
ATOM 3833 N N . THR A 1 527 ? -10.075 -28.867 -10.275 1.00 81.19 527 THR A N 1
ATOM 3834 C CA . THR A 1 527 ? -11.077 -27.775 -10.313 1.00 81.19 527 THR A CA 1
ATOM 3835 C C . THR A 1 527 ? -10.496 -26.399 -10.642 1.00 81.19 527 THR A C 1
ATOM 3837 O O . THR A 1 527 ? -11.238 -25.426 -10.645 1.00 81.19 527 THR A O 1
ATOM 3840 N N . SER A 1 528 ? -9.189 -26.309 -10.894 1.00 75.94 528 SER A N 1
ATOM 3841 C CA . SER A 1 528 ? -8.499 -25.080 -11.317 1.00 75.94 528 SER A CA 1
ATOM 3842 C C . SER A 1 528 ? -7.977 -25.255 -12.742 1.00 75.94 528 SER A C 1
ATOM 3844 O O . SER A 1 528 ? -6.777 -25.200 -13.004 1.00 75.94 528 SER A O 1
ATOM 3846 N N . MET A 1 529 ? -8.881 -25.596 -13.659 1.00 80.94 529 MET A N 1
ATOM 3847 C CA . MET A 1 529 ? -8.574 -25.791 -15.071 1.00 80.94 529 MET A CA 1
ATOM 3848 C C . MET A 1 529 ? -8.910 -24.519 -15.845 1.00 80.94 529 MET A C 1
ATOM 3850 O O . MET A 1 529 ? -10.030 -24.016 -15.771 1.00 80.94 529 MET A O 1
ATOM 3854 N N . ALA A 1 530 ? -7.956 -24.027 -16.633 1.00 81.81 530 ALA A N 1
ATOM 3855 C CA . ALA A 1 530 ? -8.230 -23.026 -17.657 1.00 81.81 530 ALA A CA 1
ATOM 3856 C C . ALA A 1 530 ? -8.988 -23.702 -18.813 1.00 81.81 530 ALA A C 1
ATOM 3858 O O . ALA A 1 530 ? -8.373 -24.327 -19.678 1.00 81.81 530 ALA A O 1
ATOM 3859 N N . LEU A 1 531 ? -10.320 -23.651 -18.764 1.00 87.88 531 LEU A N 1
ATOM 3860 C CA . LEU A 1 531 ? -11.220 -24.231 -19.761 1.00 87.88 531 LEU A CA 1
ATOM 3861 C C . LEU A 1 531 ? -11.855 -23.130 -20.609 1.00 87.88 531 LEU A C 1
ATOM 3863 O O . LEU A 1 531 ? -12.203 -22.070 -20.095 1.00 87.88 531 LEU A O 1
ATOM 3867 N N . THR A 1 532 ? -12.094 -23.411 -21.886 1.00 86.25 532 THR A N 1
ATOM 3868 C CA . THR A 1 532 ? -12.963 -22.574 -22.719 1.00 86.25 532 THR A CA 1
ATOM 3869 C C . THR A 1 532 ? -14.428 -22.841 -22.391 1.00 86.25 532 THR A C 1
ATOM 3871 O O . THR A 1 532 ? -14.834 -23.985 -22.166 1.00 86.25 532 THR A O 1
ATOM 3874 N N . THR A 1 533 ? -15.251 -21.793 -22.410 1.00 87.88 533 THR A N 1
ATOM 3875 C CA . THR A 1 533 ? -16.687 -21.852 -22.082 1.00 87.88 533 THR A CA 1
ATOM 3876 C C . THR A 1 533 ? -17.550 -22.448 -23.201 1.00 87.88 533 THR A C 1
ATOM 3878 O O . THR A 1 533 ? -18.759 -22.586 -23.042 1.00 87.88 533 THR A O 1
ATOM 3881 N N . THR A 1 534 ? -16.952 -22.830 -24.336 1.00 91.44 534 THR A N 1
ATOM 3882 C CA . THR A 1 534 ? -17.658 -23.242 -25.562 1.00 91.44 534 THR A CA 1
ATOM 3883 C C . THR A 1 534 ? -17.893 -24.749 -25.681 1.00 91.44 534 THR A C 1
ATOM 3885 O O . THR A 1 534 ? -18.688 -25.172 -26.523 1.00 91.44 534 THR A O 1
ATOM 3888 N N . PHE A 1 535 ? -17.241 -25.576 -24.852 1.00 96.69 535 PHE A N 1
ATOM 3889 C CA . PHE A 1 535 ? -17.363 -27.037 -24.913 1.00 96.69 535 PHE A CA 1
ATOM 3890 C C . PHE A 1 535 ? -17.584 -27.671 -23.523 1.00 96.69 535 PHE A C 1
ATOM 3892 O O . PHE A 1 535 ? -16.767 -27.430 -22.626 1.00 96.69 535 PHE A O 1
ATOM 3899 N N . PRO A 1 536 ? -18.623 -28.513 -23.315 1.00 97.25 536 PRO A N 1
ATOM 3900 C CA . PRO A 1 536 ? -18.946 -29.103 -22.011 1.00 97.25 536 PRO A CA 1
ATOM 3901 C C . PRO A 1 536 ? -17.792 -29.932 -21.447 1.00 97.25 536 PRO A C 1
ATOM 3903 O O . PRO A 1 536 ? -17.481 -31.004 -21.968 1.00 97.25 536 PRO A O 1
ATOM 3906 N N . THR A 1 537 ? -17.158 -29.458 -20.374 1.00 97.75 537 THR A N 1
ATOM 3907 C CA . THR A 1 537 ? -15.986 -30.120 -19.784 1.00 97.75 537 THR A CA 1
ATOM 3908 C C . THR A 1 537 ? -15.961 -29.973 -18.270 1.00 97.75 537 THR A C 1
ATOM 3910 O O . THR A 1 537 ? -16.216 -28.883 -17.768 1.00 97.75 537 THR A O 1
ATOM 3913 N N . PHE A 1 538 ? -15.626 -31.041 -17.541 1.00 96.69 538 PHE A N 1
ATOM 3914 C CA . PHE A 1 538 ? -15.294 -30.956 -16.114 1.00 96.69 538 PHE A CA 1
ATOM 3915 C C . PHE A 1 538 ? -14.241 -31.988 -15.687 1.00 96.69 538 PHE A C 1
ATOM 3917 O O . PHE A 1 538 ? -13.949 -32.954 -16.395 1.00 96.69 538 PHE A O 1
ATOM 3924 N N . GLY A 1 539 ? -13.655 -31.774 -14.511 1.00 95.62 539 GLY A N 1
ATOM 3925 C CA . GLY A 1 539 ? -12.614 -32.622 -13.937 1.00 95.62 539 GLY A CA 1
ATOM 3926 C C . GLY A 1 539 ? -13.123 -33.559 -12.843 1.00 95.62 539 GLY A C 1
ATOM 3927 O O . GLY A 1 539 ? -14.039 -33.211 -12.107 1.00 95.62 539 GLY A O 1
ATOM 3928 N N . LEU A 1 540 ? -12.507 -34.734 -12.696 1.00 96.25 540 LEU A N 1
ATOM 3929 C CA . LEU A 1 540 ? -12.744 -35.671 -11.590 1.00 96.25 540 LEU A CA 1
ATOM 3930 C C . LEU A 1 540 ? -11.441 -36.006 -10.865 1.00 96.25 540 LEU A C 1
ATOM 3932 O O . LEU A 1 540 ? -10.355 -35.917 -11.437 1.00 96.25 540 LEU A O 1
ATOM 3936 N N . SER A 1 541 ? -11.551 -36.451 -9.613 1.00 93.44 541 SER A N 1
ATOM 3937 C CA . SER A 1 541 ? -10.404 -36.975 -8.868 1.00 93.44 541 SER A CA 1
ATOM 3938 C C . SER A 1 541 ? -9.883 -38.283 -9.449 1.00 93.44 541 SER A C 1
ATOM 3940 O O . SER A 1 541 ? -10.610 -38.991 -10.150 1.00 93.44 541 SER A O 1
ATOM 3942 N N . SER A 1 542 ? -8.642 -38.638 -9.115 1.00 94.56 542 SER A N 1
ATOM 3943 C CA . SER A 1 542 ? -8.036 -39.899 -9.552 1.00 94.56 542 SER A CA 1
ATOM 3944 C C . SER A 1 542 ? -8.879 -41.102 -9.092 1.00 94.56 542 SER A C 1
ATOM 3946 O O . SER A 1 542 ? -9.163 -42.004 -9.879 1.00 94.56 542 SER A O 1
ATOM 3948 N N . VAL A 1 543 ? -9.363 -41.084 -7.842 1.00 93.25 543 VAL A N 1
ATOM 3949 C CA . VAL A 1 543 ? -10.179 -42.167 -7.256 1.00 93.25 543 VAL A CA 1
ATOM 3950 C C . VAL A 1 543 ? -11.564 -42.281 -7.901 1.00 93.25 543 VAL A C 1
ATOM 3952 O O . VAL A 1 543 ? -11.990 -43.381 -8.262 1.00 93.25 543 VAL A O 1
ATOM 3955 N N . THR A 1 544 ? -12.294 -41.172 -8.041 1.00 94.62 544 THR A N 1
ATOM 3956 C CA . THR A 1 544 ? -13.648 -41.191 -8.622 1.00 94.62 544 THR A CA 1
ATOM 3957 C C . THR A 1 544 ? -13.596 -41.447 -10.125 1.00 94.62 544 THR A C 1
ATOM 3959 O O . THR A 1 544 ? -14.385 -42.236 -10.645 1.00 94.62 544 THR A O 1
ATOM 3962 N N . GLY A 1 545 ? -12.634 -40.831 -10.816 1.00 96.38 545 GLY A N 1
ATOM 3963 C CA . GLY A 1 545 ? -12.415 -41.015 -12.243 1.00 96.38 545 GLY A CA 1
ATOM 3964 C C . GLY A 1 545 ? -12.051 -42.454 -12.598 1.00 96.38 545 GLY A C 1
ATOM 3965 O O . GLY A 1 545 ? -12.598 -42.983 -13.561 1.00 96.38 545 GLY A O 1
ATOM 3966 N N . GLN A 1 546 ? -11.225 -43.132 -11.792 1.00 96.00 546 GLN A N 1
ATOM 3967 C CA . GLN A 1 546 ? -10.908 -44.543 -12.030 1.00 96.00 546 GLN A CA 1
ATOM 3968 C C . GLN A 1 546 ? -12.147 -45.442 -11.905 1.00 96.00 546 GLN A C 1
ATOM 3970 O O . GLN A 1 546 ? -12.387 -46.262 -12.785 1.00 96.00 546 GLN A O 1
ATOM 3975 N N . LYS A 1 547 ? -12.990 -45.239 -10.879 1.00 96.00 547 LYS A N 1
ATOM 3976 C CA . LYS A 1 547 ? -14.254 -45.991 -10.734 1.00 96.00 547 LYS A CA 1
ATOM 3977 C C . LYS A 1 547 ? -15.181 -45.803 -11.939 1.00 96.00 547 LYS A C 1
ATOM 3979 O O . LYS A 1 547 ? -15.836 -46.756 -12.356 1.00 96.00 547 LYS A O 1
ATOM 3984 N N . LEU A 1 548 ? -15.232 -44.591 -12.498 1.00 96.94 548 LEU A N 1
ATOM 3985 C CA . LEU A 1 548 ? -16.001 -44.306 -13.709 1.00 96.94 548 LEU A CA 1
ATOM 3986 C C . LEU A 1 548 ? -15.406 -45.019 -14.934 1.00 96.94 548 LEU A C 1
ATOM 3988 O O . LEU A 1 548 ? -16.145 -45.655 -15.680 1.00 96.94 548 LEU A O 1
ATOM 3992 N N . VAL A 1 549 ? -14.085 -44.950 -15.128 1.00 97.44 549 VAL A N 1
ATOM 3993 C CA . VAL A 1 549 ? -13.383 -45.619 -16.239 1.00 97.44 549 VAL A CA 1
ATOM 3994 C C . VAL A 1 549 ? -13.592 -47.133 -16.198 1.00 97.44 549 VAL A C 1
ATOM 3996 O O . VAL A 1 549 ? -13.892 -47.731 -17.235 1.00 97.44 549 VAL A O 1
ATOM 3999 N N . ASP A 1 550 ? -13.483 -47.743 -15.018 1.00 96.00 550 ASP A N 1
ATOM 4000 C CA . ASP A 1 550 ? -13.695 -49.180 -14.825 1.00 96.00 550 ASP A CA 1
ATOM 4001 C C . ASP A 1 550 ? -15.133 -49.575 -15.187 1.00 96.00 550 ASP A C 1
ATOM 4003 O O . ASP A 1 550 ? -15.352 -50.539 -15.925 1.00 96.00 550 ASP A O 1
ATOM 4007 N N . TRP A 1 551 ? -16.120 -48.795 -14.730 1.00 95.62 551 TRP A N 1
ATOM 4008 C CA . TRP A 1 551 ? -17.529 -49.065 -15.011 1.00 95.62 551 TRP A CA 1
ATOM 4009 C C . TRP A 1 551 ? -17.868 -48.903 -16.497 1.00 95.62 551 TRP A C 1
ATOM 4011 O O . TRP A 1 551 ? -18.479 -49.802 -17.073 1.00 95.62 551 TRP A O 1
ATOM 4021 N N . VAL A 1 552 ? -17.426 -47.814 -17.141 1.00 96.25 552 VAL A N 1
ATOM 4022 C CA . VAL A 1 552 ? -17.679 -47.548 -18.572 1.00 96.25 552 VAL A CA 1
ATOM 4023 C C . VAL A 1 552 ? -16.980 -48.577 -19.459 1.00 96.25 552 VAL A C 1
ATOM 4025 O O . VAL A 1 552 ? -17.526 -48.982 -20.481 1.00 96.25 552 VAL A O 1
ATOM 4028 N N . THR A 1 553 ? -15.796 -49.053 -19.066 1.00 94.81 553 THR A N 1
ATOM 4029 C CA . THR A 1 553 ? -15.102 -50.126 -19.797 1.00 94.81 553 THR A CA 1
ATOM 4030 C C . THR A 1 553 ? -15.890 -51.440 -19.752 1.00 94.81 553 THR A C 1
ATOM 4032 O O . THR A 1 553 ? -15.880 -52.184 -20.732 1.00 94.81 553 THR A O 1
ATOM 4035 N N . ALA A 1 554 ? -16.585 -51.720 -18.645 1.00 94.06 554 ALA A N 1
ATOM 4036 C CA . ALA A 1 554 ? -17.450 -52.890 -18.505 1.00 94.06 554 ALA A CA 1
ATOM 4037 C C . ALA A 1 554 ? -18.839 -52.715 -19.159 1.00 94.06 554 ALA A C 1
ATOM 4039 O O . ALA A 1 554 ? -19.432 -53.709 -19.574 1.00 94.06 554 ALA A O 1
ATOM 4040 N N . HIS A 1 555 ? -19.330 -51.477 -19.292 1.00 93.69 555 HIS A N 1
ATOM 4041 C CA . HIS A 1 555 ? -20.676 -51.147 -19.785 1.00 93.69 555 HIS A CA 1
ATOM 4042 C C . HIS A 1 555 ? -20.646 -50.044 -20.871 1.00 93.69 555 HIS A C 1
ATOM 4044 O O . HIS A 1 555 ? -21.241 -48.979 -20.700 1.00 93.69 555 HIS A O 1
ATOM 4050 N N . PRO A 1 556 ? -19.956 -50.255 -22.010 1.00 90.56 556 PRO A N 1
ATOM 4051 C CA . PRO A 1 556 ? -19.694 -49.196 -22.999 1.00 90.56 556 PRO A CA 1
ATOM 4052 C C . PRO A 1 556 ? -20.942 -48.698 -23.750 1.00 90.56 556 PRO A C 1
ATOM 4054 O O . PRO A 1 556 ? -20.897 -47.654 -24.409 1.00 90.56 556 PRO A O 1
ATOM 4057 N N . ASP A 1 557 ? -22.042 -49.451 -23.689 1.00 91.50 557 ASP A N 1
ATOM 4058 C CA . ASP A 1 557 ? -23.295 -49.142 -24.375 1.00 91.50 557 ASP A CA 1
ATOM 4059 C C . ASP A 1 557 ? -24.363 -48.503 -23.487 1.00 91.50 557 ASP A C 1
ATOM 4061 O O . ASP A 1 557 ? -25.366 -48.025 -24.029 1.00 91.50 557 ASP A O 1
ATOM 4065 N N . ASP A 1 558 ? -24.142 -48.444 -22.177 1.00 93.19 558 ASP A N 1
ATOM 4066 C CA . ASP A 1 558 ? -25.113 -47.910 -21.232 1.00 93.19 558 ASP A CA 1
ATOM 4067 C C . ASP A 1 558 ? -25.011 -46.381 -21.141 1.00 93.19 558 ASP A C 1
ATOM 4069 O O . ASP A 1 558 ? -23.944 -45.776 -21.294 1.00 93.19 558 ASP A O 1
ATOM 4073 N N . SER A 1 559 ? -26.154 -45.737 -20.913 1.00 94.00 559 SER A N 1
ATOM 4074 C CA . SER A 1 559 ? -26.218 -44.311 -20.600 1.00 94.00 559 SER A CA 1
ATOM 4075 C C . SER A 1 559 ? -26.188 -44.103 -19.091 1.00 94.00 559 SER A C 1
ATOM 4077 O O . SER A 1 559 ? -26.902 -44.794 -18.367 1.00 94.00 559 SER A O 1
ATOM 4079 N N . LEU A 1 560 ? -25.426 -43.116 -18.622 1.00 96.62 560 LEU A N 1
ATOM 4080 C CA . LEU A 1 560 ? -25.398 -42.743 -17.207 1.00 96.62 560 LEU A CA 1
ATOM 4081 C C . LEU A 1 560 ? -26.270 -41.513 -16.955 1.00 96.62 560 LEU A C 1
ATOM 4083 O O . LEU A 1 560 ? -26.266 -40.560 -17.737 1.00 96.62 560 LEU A O 1
ATOM 4087 N N . GLY A 1 561 ? -26.991 -41.530 -15.836 1.00 96.12 561 GLY A N 1
ATOM 4088 C CA . GLY A 1 561 ? -27.610 -40.339 -15.276 1.00 96.12 561 GLY A CA 1
ATOM 4089 C C . GLY A 1 561 ? -26.540 -39.449 -14.652 1.00 96.12 561 GLY A C 1
ATOM 4090 O O . GLY A 1 561 ? -25.735 -39.925 -13.847 1.00 96.12 561 GLY A O 1
ATOM 4091 N N . VAL A 1 562 ? -26.525 -38.169 -15.013 1.00 96.94 562 VAL A N 1
ATOM 4092 C CA . VAL A 1 562 ? -25.560 -37.188 -14.506 1.00 96.94 562 VAL A CA 1
ATOM 4093 C C . VAL A 1 562 ? -26.307 -35.961 -14.025 1.00 96.94 562 VAL A C 1
ATOM 4095 O O . VAL A 1 562 ? -26.878 -35.214 -14.812 1.00 96.94 562 VAL A O 1
ATOM 4098 N N . LYS A 1 563 ? -26.268 -35.725 -12.715 1.00 95.50 563 LYS A N 1
ATOM 4099 C CA . LYS A 1 563 ? -26.823 -34.518 -12.105 1.00 95.50 563 LYS A CA 1
ATOM 4100 C C . LYS A 1 563 ? -25.684 -33.613 -11.658 1.00 95.50 563 LYS A C 1
ATOM 4102 O O . LYS A 1 563 ? -24.941 -33.987 -10.752 1.00 95.50 563 LYS A O 1
ATOM 4107 N N . ILE A 1 564 ? -25.587 -32.430 -12.260 1.00 94.81 564 ILE A N 1
ATOM 4108 C CA . ILE A 1 564 ? -24.698 -31.350 -11.821 1.00 94.81 564 ILE A CA 1
ATOM 4109 C C . ILE A 1 564 ? -25.557 -30.278 -11.157 1.00 94.81 564 ILE A C 1
ATOM 4111 O O . ILE A 1 564 ? -26.490 -29.759 -11.766 1.00 94.81 564 ILE A O 1
ATOM 4115 N N . ALA A 1 565 ? -25.269 -29.973 -9.895 1.00 91.38 565 ALA A N 1
ATOM 4116 C CA . ALA A 1 565 ? -25.960 -28.930 -9.147 1.00 91.38 565 ALA A CA 1
ATOM 4117 C C . ALA A 1 565 ? -25.044 -28.344 -8.070 1.00 91.38 565 ALA A C 1
ATOM 4119 O O . ALA A 1 565 ? -24.144 -29.027 -7.574 1.00 91.38 565 ALA A O 1
ATOM 4120 N N . LEU A 1 566 ? -25.319 -27.106 -7.660 1.00 89.38 566 LEU A N 1
ATOM 4121 C CA . LEU A 1 566 ? -24.766 -26.567 -6.421 1.00 89.38 566 LEU A CA 1
ATOM 4122 C C . LEU A 1 566 ? -25.241 -27.436 -5.254 1.00 89.38 566 LEU A C 1
ATOM 4124 O O . LEU A 1 566 ? -26.439 -27.654 -5.077 1.00 89.38 566 LEU A O 1
ATOM 4128 N N . THR A 1 567 ? -24.293 -27.995 -4.511 1.00 87.88 567 THR A N 1
ATOM 4129 C CA . THR A 1 567 ? -24.547 -28.938 -3.422 1.00 87.88 567 THR A CA 1
ATOM 4130 C C . THR A 1 567 ? -23.617 -28.619 -2.260 1.00 87.88 567 THR A C 1
ATOM 4132 O O . THR A 1 567 ? -22.436 -28.345 -2.467 1.00 87.88 567 THR A O 1
ATOM 4135 N N . LEU A 1 568 ? -24.140 -28.692 -1.036 1.00 86.38 568 LEU A N 1
ATOM 4136 C CA . LEU A 1 568 ? -23.340 -28.601 0.182 1.00 86.38 568 LEU A CA 1
ATOM 4137 C C . LEU A 1 568 ? -22.546 -29.902 0.383 1.00 86.38 568 LEU A C 1
ATOM 4139 O O . LEU A 1 568 ? -23.142 -30.975 0.515 1.00 86.38 568 LEU A O 1
ATOM 4143 N N . VAL A 1 569 ? -21.218 -29.812 0.411 1.00 86.75 569 VAL A N 1
ATOM 4144 C CA . VAL A 1 569 ? -20.295 -30.948 0.591 1.00 86.75 569 VAL A CA 1
ATOM 4145 C C . VAL A 1 569 ? -19.233 -30.629 1.655 1.00 86.75 569 VAL A C 1
ATOM 4147 O O . VAL A 1 569 ? -18.935 -29.452 1.860 1.00 86.75 569 VAL A O 1
ATOM 4150 N N . PRO A 1 570 ? -18.619 -31.635 2.309 1.00 85.94 570 PRO A N 1
ATOM 4151 C CA . PRO A 1 570 ? -17.515 -31.397 3.239 1.00 85.94 570 PRO A CA 1
ATOM 4152 C C . PRO A 1 570 ? -16.357 -30.654 2.567 1.00 85.94 570 PRO A C 1
ATOM 4154 O O . PRO A 1 570 ? -15.899 -31.059 1.494 1.00 85.94 570 PRO A O 1
ATOM 4157 N N . ASN A 1 571 ? -15.862 -29.596 3.209 1.00 87.12 571 ASN A N 1
ATOM 4158 C CA . ASN A 1 571 ? -14.715 -28.844 2.719 1.00 87.12 571 ASN A CA 1
ATOM 4159 C C . ASN A 1 571 ? -13.442 -29.653 2.989 1.00 87.12 571 ASN A C 1
ATOM 4161 O O . ASN A 1 571 ? -13.087 -29.899 4.142 1.00 87.12 571 ASN A O 1
ATOM 4165 N N . GLN A 1 572 ? -12.748 -30.071 1.930 1.00 82.06 572 GLN A N 1
ATOM 4166 C CA . GLN A 1 572 ? -11.505 -30.832 2.073 1.00 82.06 572 GLN A CA 1
ATOM 4167 C C . GLN A 1 572 ? -10.404 -29.999 2.740 1.00 82.06 572 GLN A C 1
ATOM 4169 O O . GLN A 1 572 ? -9.675 -30.548 3.565 1.00 82.06 572 GLN A O 1
ATOM 4174 N N . LYS A 1 573 ? -10.352 -28.677 2.499 1.00 85.44 573 LYS A N 1
ATOM 4175 C CA . LYS A 1 573 ? -9.348 -27.802 3.121 1.00 85.44 573 LYS A CA 1
ATOM 4176 C C . LYS A 1 573 ? -9.414 -27.843 4.647 1.00 85.44 573 LYS A C 1
ATOM 4178 O O . LYS A 1 573 ? -8.380 -27.984 5.276 1.00 85.44 573 LYS A O 1
ATOM 4183 N N . TYR A 1 574 ? -10.613 -27.878 5.239 1.00 88.56 574 TYR A N 1
ATOM 4184 C CA . TYR A 1 574 ? -10.785 -28.005 6.696 1.00 88.56 574 TYR A CA 1
ATOM 4185 C C . TYR A 1 574 ? -10.168 -29.288 7.285 1.00 88.56 574 TYR A C 1
ATOM 4187 O O . TYR A 1 574 ? -9.807 -29.338 8.462 1.00 88.56 574 TYR A O 1
ATOM 4195 N N . THR A 1 575 ? -10.080 -30.356 6.484 1.00 83.69 575 THR A N 1
ATOM 4196 C CA . THR A 1 575 ? -9.453 -31.621 6.898 1.00 83.69 575 THR A CA 1
ATOM 4197 C C . THR A 1 575 ? -7.938 -31.636 6.704 1.00 83.69 575 THR A C 1
ATOM 4199 O O . THR A 1 575 ? -7.278 -32.490 7.293 1.00 83.69 575 THR A O 1
ATOM 4202 N N . GLU A 1 576 ? -7.407 -30.704 5.908 1.00 85.75 576 GLU A N 1
ATOM 4203 C CA . GLU A 1 576 ? -5.976 -30.486 5.683 1.00 85.75 576 GLU A CA 1
ATOM 4204 C C . GLU A 1 576 ? -5.414 -29.511 6.722 1.00 85.75 576 GLU A C 1
ATOM 4206 O O . GLU A 1 576 ? -4.460 -29.843 7.414 1.00 85.75 576 GLU A O 1
ATOM 4211 N N . ASP A 1 577 ? -6.037 -28.345 6.893 1.00 90.06 577 ASP A N 1
ATOM 4212 C CA . ASP A 1 577 ? -5.766 -27.379 7.958 1.00 90.06 577 ASP A CA 1
ATOM 4213 C C . ASP A 1 577 ? -7.090 -26.722 8.383 1.00 90.06 577 ASP A C 1
ATOM 4215 O O . ASP A 1 577 ? -7.909 -26.309 7.563 1.00 90.06 577 ASP A O 1
ATOM 4219 N N . LYS A 1 578 ? -7.330 -26.631 9.693 1.00 93.31 578 LYS A N 1
ATOM 4220 C CA . LYS A 1 578 ? -8.533 -25.969 10.219 1.00 93.31 578 LYS A CA 1
ATOM 4221 C C . LYS A 1 578 ? -8.461 -24.453 10.057 1.00 93.31 578 LYS A C 1
ATOM 4223 O O . LYS A 1 578 ? -9.503 -23.801 10.018 1.00 93.31 578 LYS A O 1
ATOM 4228 N N . MET A 1 579 ? -7.253 -23.900 10.016 1.00 95.62 579 MET A N 1
ATOM 4229 C CA . MET A 1 579 ? -7.005 -22.493 9.734 1.00 95.62 579 MET A CA 1
ATOM 4230 C C . MET A 1 579 ? -6.817 -22.296 8.235 1.00 95.62 579 MET A C 1
ATOM 4232 O O . MET A 1 579 ? -6.224 -23.143 7.572 1.00 95.62 579 MET A O 1
ATOM 4236 N N . SER A 1 580 ? -7.250 -21.153 7.709 1.00 93.94 580 SER A N 1
ATOM 4237 C CA . SER A 1 580 ? -6.910 -20.795 6.334 1.00 93.94 580 SER A CA 1
ATOM 4238 C C . SER A 1 580 ? -5.398 -20.572 6.208 1.00 93.94 580 SER A C 1
ATOM 4240 O O . SER A 1 580 ? -4.752 -20.020 7.103 1.00 93.94 580 SER A O 1
ATOM 4242 N N . ASP A 1 581 ? -4.815 -21.030 5.107 1.00 90.38 581 ASP A N 1
ATOM 4243 C CA . ASP A 1 581 ? -3.384 -20.931 4.790 1.00 90.38 581 ASP A CA 1
ATOM 4244 C C . ASP A 1 581 ? -2.914 -19.482 4.591 1.00 90.38 581 ASP A C 1
ATOM 4246 O O . ASP A 1 581 ? -1.807 -19.141 5.010 1.00 90.38 581 ASP A O 1
ATOM 4250 N N . PHE A 1 582 ? -3.780 -18.643 4.016 1.00 89.44 582 PHE A N 1
ATOM 4251 C CA . PHE A 1 582 ? -3.544 -17.223 3.737 1.00 89.44 582 PHE A CA 1
ATOM 4252 C C . PHE A 1 582 ? -3.670 -16.298 4.959 1.00 89.44 582 PHE A C 1
ATOM 4254 O O . PHE A 1 582 ? -3.275 -15.141 4.881 1.00 89.44 582 PHE A O 1
ATOM 4261 N N . THR A 1 583 ? -4.258 -16.740 6.081 1.00 94.94 583 THR A N 1
ATOM 4262 C CA . THR A 1 583 ? -4.535 -15.830 7.211 1.00 94.94 583 THR A CA 1
ATOM 4263 C C . THR A 1 583 ? -3.241 -15.209 7.746 1.00 94.94 583 THR A C 1
ATOM 4265 O O . THR A 1 583 ? -2.305 -15.934 8.087 1.00 94.94 583 THR A O 1
ATOM 4268 N N . SER A 1 584 ? -3.194 -13.879 7.840 1.00 94.62 584 SER A N 1
ATOM 4269 C CA . SER A 1 584 ? -2.003 -13.164 8.303 1.00 94.62 584 SER A CA 1
ATOM 4270 C C . SER A 1 584 ? -1.616 -13.521 9.741 1.00 94.62 584 SER A C 1
ATOM 4272 O O . SER A 1 584 ? -2.463 -13.629 10.632 1.00 94.62 584 SER A O 1
ATOM 4274 N N . TYR A 1 585 ? -0.312 -13.675 9.958 1.00 94.62 585 TYR A N 1
ATOM 4275 C CA . TYR A 1 585 ? 0.318 -13.971 11.243 1.00 94.62 585 TYR A CA 1
ATOM 4276 C C . TYR A 1 585 ? 0.718 -12.682 11.972 1.00 94.62 585 TYR A C 1
ATOM 4278 O O . TYR A 1 585 ? 1.124 -11.720 11.331 1.00 94.62 585 TYR A O 1
ATOM 4286 N N . GLY A 1 586 ? 0.664 -12.668 13.303 1.00 95.62 586 GLY A N 1
ATOM 4287 C CA . GLY A 1 586 ? 1.188 -11.609 14.174 1.00 95.62 586 GLY A CA 1
ATOM 4288 C C . GLY A 1 586 ? 2.464 -12.001 14.949 1.00 95.62 586 GLY A C 1
ATOM 4289 O O . GLY A 1 586 ? 3.152 -12.966 14.582 1.00 95.62 586 GLY A O 1
ATOM 4290 N N . PRO A 1 587 ? 2.790 -11.309 16.066 1.00 95.38 587 PRO A N 1
ATOM 4291 C CA . PRO A 1 587 ? 2.132 -10.104 16.593 1.00 95.38 587 PRO A CA 1
ATOM 4292 C C . PRO A 1 587 ? 2.458 -8.893 15.720 1.00 95.38 587 PRO A C 1
ATOM 4294 O O . PRO A 1 587 ? 3.427 -8.970 14.980 1.00 95.38 587 PRO A O 1
ATOM 4297 N N . VAL A 1 588 ? 1.781 -7.754 15.899 1.00 95.25 588 VAL A N 1
ATOM 4298 C CA . VAL A 1 588 ? 2.260 -6.483 15.313 1.00 95.25 588 VAL A CA 1
ATOM 4299 C C . VAL A 1 588 ? 3.746 -6.303 15.644 1.00 95.25 588 VAL A C 1
ATOM 4301 O O . VAL A 1 588 ? 4.158 -6.649 16.754 1.00 95.25 588 VAL A O 1
ATOM 4304 N N . SER A 1 589 ? 4.531 -5.747 14.719 1.00 92.50 589 SER A N 1
ATOM 4305 C CA . SER A 1 589 ? 5.998 -5.630 14.812 1.00 92.50 589 SER A CA 1
ATOM 4306 C C . SER A 1 589 ? 6.531 -5.087 16.161 1.00 92.50 589 SER A C 1
ATOM 4308 O O . SER A 1 589 ? 7.618 -5.467 16.594 1.00 92.50 589 SER A O 1
ATOM 4310 N N . ASN A 1 590 ? 5.742 -4.293 16.905 1.00 92.75 590 ASN A N 1
ATOM 4311 C CA . ASN A 1 590 ? 6.052 -3.845 18.274 1.00 92.75 590 ASN A CA 1
ATOM 4312 C C . ASN A 1 590 ? 5.708 -4.851 19.405 1.00 92.75 590 ASN A C 1
ATOM 4314 O O . ASN A 1 590 ? 5.514 -4.475 20.573 1.00 92.75 590 ASN A O 1
ATOM 4318 N N . LEU A 1 591 ? 5.580 -6.133 19.061 1.00 95.25 591 LEU A N 1
ATOM 4319 C CA . LEU A 1 591 ? 5.158 -7.229 19.936 1.00 95.25 591 LEU A CA 1
ATOM 4320 C C . LEU A 1 591 ? 3.781 -6.995 20.584 1.00 95.25 591 LEU A C 1
ATOM 4322 O O . LEU A 1 591 ? 3.566 -7.358 21.746 1.00 95.25 591 LEU A O 1
ATOM 4326 N N . SER A 1 592 ? 2.858 -6.320 19.894 1.00 95.69 592 SER A N 1
ATOM 4327 C CA . SER A 1 592 ? 1.468 -6.176 20.356 1.00 95.69 592 SER A CA 1
ATOM 4328 C C . SER A 1 592 ? 0.583 -7.288 19.803 1.00 95.69 592 SER A C 1
ATOM 4330 O O . SER A 1 592 ? 0.671 -7.653 18.633 1.00 95.69 592 SER A O 1
ATOM 4332 N N . PHE A 1 593 ? -0.267 -7.849 20.656 1.00 97.44 593 PHE A N 1
ATOM 4333 C CA . PHE A 1 593 ? -1.026 -9.056 20.370 1.00 97.44 593 PHE A CA 1
ATOM 4334 C C . PHE A 1 593 ? -2.068 -8.806 19.276 1.00 97.44 593 PHE A C 1
ATOM 4336 O O . PHE A 1 593 ? -3.021 -8.056 19.483 1.00 97.44 593 PHE A O 1
ATOM 4343 N N . LYS A 1 594 ? -1.875 -9.473 18.136 1.00 97.69 594 LYS A N 1
ATOM 4344 C CA . LYS A 1 594 ? -2.804 -9.600 17.010 1.00 97.69 594 LYS A CA 1
ATOM 4345 C C . LYS A 1 594 ? -2.542 -10.939 16.294 1.00 97.69 594 LYS A C 1
ATOM 4347 O O . LYS A 1 594 ? -1.429 -11.459 16.422 1.00 97.69 594 LYS A O 1
ATOM 4352 N N . PRO A 1 595 ? -3.511 -11.477 15.532 1.00 98.12 595 PRO A N 1
ATOM 4353 C CA . PRO A 1 595 ? -4.924 -11.085 15.506 1.00 98.12 595 PRO A CA 1
ATOM 4354 C C . PRO A 1 595 ? -5.603 -11.367 16.858 1.00 98.12 595 PRO A C 1
ATOM 4356 O O . PRO A 1 595 ? -5.025 -12.011 17.727 1.00 98.12 595 PRO A O 1
ATOM 4359 N N . ASP A 1 596 ? -6.815 -10.864 17.068 1.00 98.62 596 ASP A N 1
ATOM 4360 C CA . ASP A 1 596 ? -7.515 -10.989 18.353 1.00 98.62 596 ASP A CA 1
ATOM 4361 C C . ASP A 1 596 ? -8.285 -12.298 18.477 1.00 98.62 596 ASP A C 1
ATOM 4363 O O . ASP A 1 596 ? -8.299 -12.926 19.535 1.00 98.62 596 ASP A O 1
ATOM 4367 N N . ILE A 1 597 ? -8.935 -12.727 17.400 1.00 98.75 597 ILE A N 1
ATOM 4368 C CA . ILE A 1 597 ? -9.848 -13.872 17.404 1.00 98.75 597 ILE A CA 1
ATOM 4369 C C . ILE A 1 597 ? -9.918 -14.497 16.009 1.00 98.75 597 ILE A C 1
ATOM 4371 O O . ILE A 1 597 ? -9.557 -13.862 15.022 1.00 98.75 597 ILE A O 1
ATOM 4375 N N . THR A 1 598 ? -10.397 -15.733 15.914 1.00 98.75 598 THR A N 1
ATOM 4376 C CA . THR A 1 598 ? -10.645 -16.423 14.643 1.00 98.75 598 THR A CA 1
ATOM 4377 C C . THR A 1 598 ? -12.139 -16.601 14.404 1.00 98.75 598 THR A C 1
ATOM 4379 O O . THR A 1 598 ? -12.888 -16.945 15.321 1.00 98.75 598 THR A O 1
ATOM 4382 N N . ALA A 1 599 ? -12.571 -16.453 13.154 1.00 98.44 599 ALA A N 1
ATOM 4383 C CA . ALA A 1 599 ? -13.911 -16.822 12.709 1.00 98.44 599 ALA A CA 1
ATOM 4384 C C . ALA A 1 599 ? -13.863 -17.574 11.364 1.00 98.44 599 ALA A C 1
ATOM 4386 O O . ALA A 1 599 ? -12.825 -17.575 10.695 1.00 98.44 599 ALA A O 1
ATOM 4387 N N . PRO A 1 600 ? -14.950 -18.254 10.956 1.00 97.00 600 PRO A N 1
ATOM 4388 C CA . PRO A 1 600 ? -15.015 -18.896 9.645 1.00 97.00 600 PRO A CA 1
ATOM 4389 C C . PRO A 1 600 ? -14.842 -17.868 8.515 1.00 97.00 600 PRO A C 1
ATOM 4391 O O . PRO A 1 600 ? -15.625 -16.928 8.425 1.00 97.00 600 PRO A O 1
ATOM 4394 N N . GLY A 1 601 ? -13.843 -18.063 7.652 1.00 95.44 601 GLY A N 1
ATOM 4395 C CA . GLY A 1 601 ? -13.534 -17.172 6.525 1.00 95.44 601 GLY A CA 1
ATOM 4396 C C . GLY A 1 601 ? -13.064 -17.883 5.251 1.00 95.44 601 GLY A C 1
ATOM 4397 O O . GLY A 1 601 ? -13.065 -17.277 4.184 1.00 95.44 601 GLY A O 1
ATOM 4398 N N . GLY A 1 602 ? -12.714 -19.171 5.315 1.00 92.31 602 GLY A N 1
ATOM 4399 C CA . GLY A 1 602 ? -12.415 -19.990 4.137 1.00 92.31 602 GLY A CA 1
ATOM 4400 C C . GLY A 1 602 ? -13.668 -20.662 3.574 1.00 92.31 602 GLY A C 1
ATOM 4401 O O . GLY A 1 602 ? -14.401 -21.314 4.318 1.00 92.31 602 GLY A O 1
ATOM 4402 N N . ASN A 1 603 ? -13.897 -20.552 2.263 1.00 91.12 603 ASN A N 1
ATOM 4403 C CA . ASN A 1 603 ? -15.017 -21.166 1.538 1.00 91.12 603 ASN A CA 1
ATOM 4404 C C . ASN A 1 603 ? -16.406 -20.788 2.096 1.00 91.12 603 ASN A C 1
ATOM 4406 O O . ASN A 1 603 ? -17.228 -21.649 2.432 1.00 91.12 603 ASN A O 1
ATOM 4410 N N . ILE A 1 604 ? -16.666 -19.485 2.209 1.00 93.94 604 ILE A N 1
ATOM 4411 C CA . ILE A 1 604 ? -17.921 -18.944 2.738 1.00 93.94 604 ILE A CA 1
ATOM 4412 C C . ILE A 1 604 ? -18.894 -18.645 1.599 1.00 93.94 604 ILE A C 1
ATOM 4414 O O . ILE A 1 604 ? -18.592 -17.853 0.708 1.00 93.94 604 ILE A O 1
ATOM 4418 N N . TRP A 1 605 ? -20.076 -19.262 1.652 1.00 93.81 605 TRP A N 1
ATOM 4419 C CA . TRP A 1 605 ? -21.185 -19.001 0.734 1.00 93.81 605 TRP A CA 1
ATOM 4420 C C . TRP A 1 605 ? -21.991 -17.791 1.207 1.00 93.81 605 TRP A C 1
ATOM 4422 O O . TRP A 1 605 ? -22.484 -17.788 2.336 1.00 93.81 605 TRP A O 1
ATOM 4432 N N . SER A 1 606 ? -22.133 -16.776 0.356 1.00 94.88 606 SER A N 1
ATOM 4433 C CA . SER A 1 606 ? -22.881 -15.556 0.675 1.00 94.88 606 SER A CA 1
ATOM 4434 C C . SER A 1 606 ? -23.485 -14.921 -0.582 1.00 94.88 606 SER A C 1
ATOM 4436 O O . SER A 1 606 ? -23.439 -15.497 -1.671 1.00 94.88 606 SER A O 1
ATOM 4438 N N . THR A 1 607 ? -24.107 -13.758 -0.414 1.00 95.12 607 THR A N 1
ATOM 4439 C CA . THR A 1 607 ? -24.808 -13.010 -1.458 1.00 95.12 607 THR A CA 1
ATOM 4440 C C . THR A 1 607 ? -23.864 -12.351 -2.463 1.00 95.12 607 THR A C 1
ATOM 4442 O O . THR A 1 607 ? -22.756 -11.952 -2.131 1.00 95.12 607 THR A O 1
ATOM 4445 N N . GLN A 1 608 ? -24.340 -12.208 -3.692 1.00 92.56 608 GLN A N 1
ATOM 4446 C CA . GLN A 1 608 ? -23.751 -11.439 -4.788 1.00 92.56 608 GLN A CA 1
ATOM 4447 C C . GLN A 1 608 ? -24.854 -10.494 -5.323 1.00 92.56 608 GLN A C 1
ATOM 4449 O O . GLN A 1 608 ? -26.034 -10.734 -5.055 1.00 92.56 608 GLN A O 1
ATOM 4454 N N . ASN A 1 609 ? -24.532 -9.414 -6.041 1.00 91.81 609 ASN A N 1
ATOM 4455 C CA . ASN A 1 609 ? -25.548 -8.486 -6.568 1.00 91.81 609 ASN A CA 1
ATOM 4456 C C . ASN A 1 609 ? -26.541 -9.219 -7.494 1.00 91.81 609 ASN A C 1
ATOM 4458 O O . ASN A 1 609 ? -26.285 -10.327 -7.976 1.00 91.81 609 ASN A O 1
ATOM 4462 N N . ASN A 1 610 ? -27.693 -8.602 -7.770 1.00 89.38 610 ASN A N 1
ATOM 4463 C CA . ASN A 1 610 ? -28.703 -9.124 -8.698 1.00 89.38 610 ASN A CA 1
ATOM 4464 C C . ASN A 1 610 ? -29.301 -10.486 -8.282 1.00 89.38 610 ASN A C 1
ATOM 4466 O O . ASN A 1 610 ? -29.608 -11.326 -9.130 1.00 89.38 610 ASN A O 1
ATOM 4470 N N . ASN A 1 611 ? -29.518 -10.703 -6.979 1.00 91.81 611 ASN A N 1
ATOM 4471 C CA . ASN A 1 611 ? -29.979 -11.982 -6.403 1.00 91.81 611 ASN A CA 1
ATOM 4472 C C . ASN A 1 611 ? -29.008 -13.167 -6.596 1.00 91.81 611 ASN A C 1
ATOM 4474 O O . ASN A 1 611 ? -29.447 -14.324 -6.585 1.00 91.81 611 ASN A O 1
ATOM 4478 N N . GLY A 1 612 ? -27.722 -12.886 -6.818 1.00 90.12 612 GLY A N 1
ATOM 4479 C CA . GLY A 1 612 ? -26.675 -13.887 -6.989 1.00 90.12 612 GLY A CA 1
ATOM 4480 C C . GLY A 1 612 ? -26.136 -14.438 -5.666 1.00 90.12 612 GLY A C 1
ATOM 4481 O O . GLY A 1 612 ? -26.396 -13.912 -4.586 1.00 90.12 612 GLY A O 1
ATOM 4482 N N . TYR A 1 613 ? -25.338 -15.501 -5.762 1.00 91.31 613 TYR A N 1
ATOM 4483 C CA . TYR A 1 613 ? -24.649 -16.123 -4.630 1.00 91.31 613 TYR A CA 1
ATOM 4484 C C . TYR A 1 613 ? -23.316 -16.710 -5.085 1.00 91.31 613 TYR A C 1
ATOM 4486 O O . TYR A 1 613 ? -23.229 -17.236 -6.196 1.00 91.31 613 TYR A O 1
ATOM 4494 N N . THR A 1 614 ? -22.298 -16.673 -4.227 1.00 89.88 614 THR A N 1
ATOM 4495 C CA . THR A 1 614 ? -20.985 -17.251 -4.547 1.00 89.88 614 THR A CA 1
ATOM 4496 C C . THR A 1 614 ? -20.185 -17.634 -3.297 1.00 89.88 614 THR A C 1
ATOM 4498 O O . THR A 1 614 ? -20.491 -17.191 -2.185 1.00 89.88 614 THR A O 1
ATOM 4501 N N . ASN A 1 615 ? -19.146 -18.462 -3.472 1.00 89.31 615 ASN A N 1
ATOM 4502 C CA . ASN A 1 615 ? -18.133 -18.671 -2.436 1.00 89.31 615 ASN A CA 1
ATOM 4503 C C . ASN A 1 615 ? -17.023 -17.634 -2.563 1.00 89.31 615 ASN A C 1
ATOM 4505 O O . ASN A 1 615 ? -16.498 -17.430 -3.654 1.00 89.31 615 ASN A O 1
ATOM 4509 N N . MET A 1 616 ? -16.582 -17.105 -1.428 1.00 89.06 616 MET A N 1
ATOM 4510 C CA . MET A 1 616 ? -15.327 -16.364 -1.312 1.00 89.06 616 MET A CA 1
ATOM 4511 C C . MET A 1 616 ? -14.524 -16.897 -0.122 1.00 89.06 616 MET A C 1
ATOM 4513 O O . MET A 1 616 ? -15.072 -17.552 0.771 1.00 89.06 616 MET A O 1
ATOM 4517 N N . SER A 1 617 ? -13.211 -16.678 -0.145 1.00 90.31 617 SER A N 1
ATOM 4518 C CA . SER A 1 617 ? -12.310 -17.012 0.960 1.00 90.31 617 SER A CA 1
ATOM 4519 C C . SER A 1 617 ? -11.448 -15.804 1.291 1.00 90.31 617 SER A C 1
ATOM 4521 O O . SER A 1 617 ? -10.909 -15.178 0.383 1.00 90.31 617 SER A O 1
ATOM 4523 N N . GLY A 1 618 ? -11.309 -15.501 2.576 1.00 90.81 618 GLY A N 1
ATOM 4524 C CA . GLY A 1 618 ? -10.515 -14.380 3.062 1.00 90.81 618 GLY A CA 1
ATOM 4525 C C . GLY A 1 618 ? -10.787 -14.103 4.536 1.00 90.81 618 GLY A C 1
ATOM 4526 O O . GLY A 1 618 ? -11.855 -14.417 5.063 1.00 90.81 618 GLY A O 1
ATOM 4527 N N . THR A 1 619 ? -9.856 -13.431 5.209 1.00 96.12 619 THR A N 1
ATOM 4528 C CA . THR A 1 619 ? -10.134 -12.796 6.511 1.00 96.12 619 THR A CA 1
ATOM 4529 C C . THR A 1 619 ? -11.247 -11.749 6.392 1.00 96.12 619 THR A C 1
ATOM 4531 O O . THR A 1 619 ? -11.979 -11.519 7.354 1.00 96.12 619 THR A O 1
ATOM 4534 N N . SER A 1 620 ? -11.464 -11.228 5.183 1.00 94.94 620 SER A N 1
ATOM 4535 C CA . SER A 1 620 ? -12.628 -10.447 4.768 1.00 94.94 620 SER A CA 1
ATOM 4536 C C . SER A 1 620 ? -13.980 -11.153 4.911 1.00 94.94 620 SER A C 1
ATOM 4538 O O . SER A 1 620 ? -14.998 -10.485 5.007 1.00 94.94 620 SER A O 1
ATOM 4540 N N . MET A 1 621 ? -14.029 -12.487 4.972 1.00 95.69 621 MET A N 1
ATOM 4541 C CA . MET A 1 621 ? -15.261 -13.233 5.265 1.00 95.69 621 MET A CA 1
ATOM 4542 C C . MET A 1 621 ? -15.369 -13.596 6.757 1.00 95.69 621 MET A C 1
ATOM 4544 O O . MET A 1 621 ? -16.470 -13.772 7.276 1.00 95.69 621 MET A O 1
ATOM 4548 N N . ALA A 1 622 ? -14.241 -13.655 7.472 1.00 98.06 622 ALA A N 1
ATOM 4549 C CA . ALA A 1 622 ? -14.207 -13.895 8.916 1.00 98.06 622 ALA A CA 1
ATOM 4550 C C . ALA A 1 622 ? -14.586 -12.642 9.727 1.00 98.06 622 ALA A C 1
ATOM 4552 O O . ALA A 1 622 ? -15.335 -12.725 10.700 1.00 98.06 622 ALA A O 1
ATOM 4553 N N . SER A 1 623 ? -14.109 -11.471 9.306 1.00 98.44 623 SER A N 1
ATOM 4554 C CA . SER A 1 623 ? -14.440 -10.171 9.902 1.00 98.44 623 SER A CA 1
ATOM 4555 C C . SER A 1 623 ? -15.958 -9.908 10.015 1.00 98.44 623 SER A C 1
ATOM 4557 O O . SER A 1 623 ? -16.447 -9.725 11.137 1.00 98.44 623 SER A O 1
ATOM 4559 N N . PRO A 1 624 ? -16.764 -10.022 8.937 1.00 98.44 624 PRO A N 1
ATOM 4560 C CA . PRO A 1 624 ? -18.211 -9.810 9.011 1.00 98.44 624 PRO A CA 1
ATOM 4561 C C . PRO A 1 624 ? -18.931 -10.820 9.896 1.00 98.44 624 PRO A C 1
ATOM 4563 O O . PRO A 1 624 ? -19.990 -10.517 10.452 1.00 98.44 624 PRO A O 1
ATOM 4566 N N . PHE A 1 625 ? -18.358 -12.010 10.076 1.00 98.38 625 PHE A N 1
ATOM 4567 C CA . PHE A 1 625 ? -18.893 -12.990 11.006 1.00 98.38 625 PHE A CA 1
ATOM 4568 C C . PHE A 1 625 ? -18.832 -12.469 12.451 1.00 98.38 625 PHE A C 1
ATOM 4570 O O . PHE A 1 625 ? -19.821 -12.549 13.185 1.00 98.38 625 PHE A O 1
ATOM 4577 N N . ILE A 1 626 ? -17.697 -11.883 12.851 1.00 98.69 626 ILE A N 1
ATOM 4578 C CA . ILE A 1 626 ? -17.548 -11.226 14.157 1.00 98.69 626 ILE A CA 1
ATOM 4579 C C . ILE A 1 626 ? -18.402 -9.959 14.231 1.00 98.69 626 ILE A C 1
ATOM 4581 O O . ILE A 1 626 ? -19.023 -9.715 15.261 1.00 98.69 626 ILE A O 1
ATOM 4585 N N . ALA A 1 627 ? -18.531 -9.189 13.149 1.00 98.75 627 ALA A N 1
ATOM 4586 C CA . ALA A 1 627 ? -19.394 -8.009 13.158 1.00 98.75 627 ALA A CA 1
ATOM 4587 C C . ALA A 1 627 ? -20.868 -8.373 13.423 1.00 98.75 627 ALA A C 1
ATOM 4589 O O . ALA A 1 627 ? -21.535 -7.756 14.259 1.00 98.75 627 ALA A O 1
ATOM 4590 N N . GLY A 1 628 ? -21.358 -9.439 12.783 1.00 98.56 628 GLY A N 1
ATOM 4591 C CA . GLY A 1 628 ? -22.669 -10.011 13.079 1.00 98.56 628 GLY A CA 1
ATOM 4592 C C . GLY A 1 628 ? -22.761 -10.601 14.494 1.00 98.56 628 GLY A C 1
ATOM 4593 O O . GLY A 1 628 ? -23.779 -10.424 15.162 1.00 98.56 628 GLY A O 1
ATOM 4594 N N . SER A 1 629 ? -21.700 -11.239 15.003 1.00 98.56 629 SER A N 1
ATOM 4595 C CA . SER A 1 629 ? -21.626 -11.695 16.402 1.00 98.56 629 SER A CA 1
ATOM 4596 C C . SER A 1 629 ? -21.808 -10.524 17.372 1.00 98.56 629 SER A C 1
ATOM 4598 O O . SER A 1 629 ? -22.705 -10.549 18.217 1.00 98.56 629 SER A O 1
ATOM 4600 N N . GLN A 1 630 ? -21.054 -9.438 17.197 1.00 98.56 630 GLN A N 1
ATOM 4601 C CA . GLN A 1 630 ? -21.137 -8.258 18.055 1.00 98.56 630 GLN A CA 1
ATOM 4602 C C . GLN A 1 630 ? -22.497 -7.553 17.972 1.00 98.56 630 GLN A C 1
ATOM 4604 O O . GLN A 1 630 ? -22.955 -7.014 18.981 1.00 98.56 630 GLN A O 1
ATOM 4609 N N . ALA A 1 631 ? -23.198 -7.619 16.835 1.00 98.62 631 ALA A N 1
ATOM 4610 C CA . ALA A 1 631 ? -24.592 -7.185 16.735 1.00 98.62 631 ALA A CA 1
ATOM 4611 C C . ALA A 1 631 ? -25.530 -8.034 17.623 1.00 98.62 631 ALA A C 1
ATOM 4613 O O . ALA A 1 631 ? -26.339 -7.485 18.377 1.00 98.62 631 ALA A O 1
ATOM 4614 N N . LEU A 1 632 ? -25.380 -9.365 17.638 1.00 98.62 632 LEU A N 1
ATOM 4615 C CA . LEU A 1 632 ? -26.129 -10.237 18.558 1.00 98.62 632 LEU A CA 1
ATOM 4616 C C . LEU A 1 632 ? -25.803 -9.937 20.029 1.00 98.62 632 LEU A C 1
ATOM 4618 O O . LEU A 1 632 ? -26.708 -9.882 20.867 1.00 98.62 632 LEU A O 1
ATOM 4622 N N . LEU A 1 633 ? -24.528 -9.702 20.354 1.00 98.44 633 LEU A N 1
ATOM 4623 C CA . LEU A 1 633 ? -24.115 -9.319 21.704 1.00 98.44 633 LEU A CA 1
ATOM 4624 C C . LEU A 1 633 ? -24.730 -7.964 22.096 1.00 98.44 633 LEU A C 1
ATOM 4626 O O . LEU A 1 633 ? -25.322 -7.850 23.167 1.00 98.44 633 LEU A O 1
ATOM 4630 N N . LYS A 1 634 ? -24.677 -6.943 21.230 1.00 97.56 634 LYS A N 1
ATOM 4631 C CA . LYS A 1 634 ? -25.309 -5.628 21.463 1.00 97.56 634 LYS A CA 1
ATOM 4632 C C . LYS A 1 634 ? -26.813 -5.741 21.711 1.00 97.56 634 LYS A C 1
ATOM 4634 O O . LYS A 1 634 ? -27.336 -5.024 22.571 1.00 97.56 634 LYS A O 1
ATOM 4639 N N . GLN A 1 635 ? -27.507 -6.643 21.017 1.00 96.88 635 GLN A N 1
ATOM 4640 C CA . GLN A 1 635 ? -28.911 -6.936 21.298 1.00 96.88 635 GLN A CA 1
ATOM 4641 C C . GLN A 1 635 ? -29.089 -7.533 22.704 1.00 96.88 635 GLN A C 1
ATOM 4643 O O . GLN A 1 635 ? -29.938 -7.058 23.461 1.00 96.88 635 GLN A O 1
ATOM 4648 N N . ALA A 1 636 ? -28.263 -8.511 23.090 1.00 97.44 636 ALA A N 1
ATOM 4649 C CA . ALA A 1 636 ? -28.299 -9.113 24.425 1.00 97.44 636 ALA A CA 1
ATOM 4650 C C . ALA A 1 636 ? -28.055 -8.079 25.540 1.00 97.44 636 ALA A C 1
ATOM 4652 O O . ALA A 1 636 ? -28.809 -8.023 26.513 1.00 97.44 636 ALA A O 1
ATOM 4653 N N . LEU A 1 637 ? -27.075 -7.184 25.361 1.00 96.94 637 LEU A N 1
ATOM 4654 C CA . LEU A 1 637 ? -26.775 -6.086 26.294 1.00 96.94 637 LEU A CA 1
ATOM 4655 C C . LEU A 1 637 ? -27.962 -5.123 26.467 1.00 96.94 637 LEU A C 1
ATOM 4657 O O . LEU A 1 637 ? -28.132 -4.522 27.531 1.00 96.94 637 LEU A O 1
ATOM 4661 N N . ASN A 1 638 ? -28.783 -4.961 25.427 1.00 95.00 638 ASN A N 1
ATOM 4662 C CA . ASN A 1 638 ? -29.961 -4.097 25.436 1.00 95.00 638 ASN A CA 1
ATOM 4663 C C . ASN A 1 638 ? -31.263 -4.821 25.822 1.00 95.00 638 ASN A C 1
ATOM 4665 O O . ASN A 1 638 ? -32.302 -4.162 25.951 1.00 95.00 638 ASN A O 1
ATOM 4669 N N . ASN A 1 639 ? -31.234 -6.134 26.075 1.00 95.19 639 ASN A N 1
ATOM 4670 C CA . ASN A 1 639 ? -32.397 -6.853 26.577 1.00 95.19 639 ASN A CA 1
ATOM 4671 C C . ASN A 1 639 ? -32.699 -6.429 28.024 1.00 95.19 639 ASN A C 1
ATOM 4673 O O . ASN A 1 639 ? -31.998 -6.793 28.964 1.00 95.19 639 ASN A O 1
ATOM 4677 N N . LYS A 1 640 ? -33.805 -5.704 28.221 1.00 93.44 640 LYS A N 1
ATOM 4678 C CA . LYS A 1 640 ? -34.259 -5.224 29.541 1.00 93.44 640 LYS A CA 1
ATOM 4679 C C . LYS A 1 640 ? -34.543 -6.346 30.548 1.00 93.44 640 LYS A C 1
ATOM 4681 O O . LYS A 1 640 ? -34.596 -6.071 31.743 1.00 93.44 640 LYS A O 1
ATOM 4686 N N . ASN A 1 641 ? -34.748 -7.578 30.077 1.00 94.38 641 ASN A N 1
ATOM 4687 C CA . ASN A 1 641 ? -34.964 -8.753 30.922 1.00 94.38 641 ASN A CA 1
ATOM 4688 C C . ASN A 1 641 ? -33.654 -9.425 31.365 1.00 94.38 641 ASN A C 1
ATOM 4690 O O . ASN A 1 641 ? -33.703 -10.332 32.196 1.00 94.38 641 ASN A O 1
ATOM 4694 N N . ASN A 1 642 ? -32.502 -9.008 30.830 1.00 93.94 642 ASN A N 1
ATOM 4695 C CA . ASN A 1 642 ? -31.209 -9.550 31.226 1.00 93.94 642 ASN A CA 1
ATOM 4696 C C . ASN A 1 642 ? -30.898 -9.137 32.690 1.00 93.94 642 ASN A C 1
ATOM 4698 O O . ASN A 1 642 ? -30.975 -7.945 33.014 1.00 93.94 642 ASN A O 1
ATOM 4702 N N . PRO A 1 643 ? -30.529 -10.073 33.592 1.00 92.81 643 PRO A N 1
ATOM 4703 C CA . PRO A 1 643 ? -30.227 -9.771 34.999 1.00 92.81 643 PRO A CA 1
ATOM 4704 C C . PRO A 1 643 ? -29.114 -8.732 35.208 1.00 92.81 643 PRO A C 1
ATOM 4706 O O . PRO A 1 643 ? -29.084 -8.054 36.236 1.00 92.81 643 PRO A O 1
ATOM 4709 N N . PHE A 1 644 ? -28.218 -8.589 34.232 1.00 95.56 644 PHE A N 1
ATOM 4710 C CA . PHE A 1 644 ? -27.092 -7.659 34.224 1.00 95.56 644 PHE A CA 1
ATOM 4711 C C . PHE A 1 644 ? -27.370 -6.386 33.410 1.00 95.56 644 PHE A C 1
ATOM 4713 O O . PHE A 1 644 ? -26.482 -5.545 33.283 1.00 95.56 644 PHE A O 1
ATOM 4720 N N . TYR A 1 645 ? -28.597 -6.172 32.915 1.00 96.00 645 TYR A N 1
ATOM 4721 C CA . TYR A 1 645 ? -28.960 -5.000 32.103 1.00 96.00 645 TYR A CA 1
ATOM 4722 C C . TYR A 1 645 ? -28.516 -3.672 32.740 1.00 96.00 645 TYR A C 1
ATOM 4724 O O . TYR A 1 645 ? -27.929 -2.822 32.075 1.00 96.00 645 TYR A O 1
ATOM 4732 N N . ALA A 1 646 ? -28.722 -3.499 34.051 1.00 93.00 646 ALA A N 1
ATOM 4733 C CA . ALA A 1 646 ? -28.308 -2.287 34.763 1.00 93.00 646 ALA A CA 1
ATOM 4734 C C . ALA A 1 646 ? -26.785 -2.055 34.738 1.00 93.00 646 ALA A C 1
ATOM 4736 O O . ALA A 1 646 ? -26.355 -0.905 34.665 1.00 93.00 646 ALA A O 1
ATOM 4737 N N . TYR A 1 647 ? -25.987 -3.127 34.776 1.00 92.94 647 TYR A N 1
ATOM 4738 C CA . TYR A 1 647 ? -24.534 -3.069 34.617 1.00 92.94 647 TYR A CA 1
ATOM 4739 C C . TYR A 1 647 ? -24.167 -2.685 33.176 1.00 92.94 647 TYR A C 1
ATOM 4741 O O . TYR A 1 647 ? -23.407 -1.742 32.972 1.00 92.94 647 TYR A O 1
ATOM 4749 N N . TYR A 1 648 ? -24.795 -3.300 32.168 1.00 96.31 648 TYR A N 1
ATOM 4750 C CA . TYR A 1 648 ? -24.519 -2.985 30.761 1.00 96.31 648 TYR A CA 1
ATOM 4751 C C . TYR A 1 648 ? -24.851 -1.549 30.369 1.00 96.31 648 TYR A C 1
ATOM 4753 O O . TYR A 1 648 ? -24.107 -0.944 29.605 1.00 96.31 648 TYR A O 1
ATOM 4761 N N . LYS A 1 649 ? -25.907 -0.943 30.929 1.00 95.06 649 LYS A N 1
ATOM 4762 C CA . LYS A 1 649 ? -26.222 0.475 30.661 1.00 95.06 649 LYS A CA 1
ATOM 4763 C C . LYS A 1 649 ? -25.189 1.460 31.221 1.00 95.06 649 LYS A C 1
ATOM 4765 O O . LYS A 1 649 ? -25.242 2.637 30.859 1.00 95.06 649 LYS A O 1
ATOM 4770 N N . GLN A 1 650 ? -24.277 1.013 32.086 1.00 94.25 650 GLN A N 1
ATOM 4771 C CA . GLN A 1 650 ? -23.153 1.824 32.564 1.00 94.25 650 GLN A CA 1
ATOM 4772 C C . GLN A 1 650 ? -21.955 1.786 31.606 1.00 94.25 650 GLN A C 1
ATOM 4774 O O . GLN A 1 650 ? -21.146 2.712 31.633 1.00 94.25 650 GLN A O 1
ATOM 4779 N N . LEU A 1 651 ? -21.860 0.769 30.743 1.00 95.31 651 LEU A N 1
ATOM 4780 C CA . LEU A 1 651 ? -20.809 0.659 29.735 1.00 95.31 651 LEU A CA 1
ATOM 4781 C C . LEU A 1 651 ? -21.086 1.645 28.592 1.00 95.31 651 LEU A C 1
ATOM 4783 O O . LEU A 1 651 ? -22.145 1.613 27.963 1.00 95.31 651 LEU A O 1
ATOM 4787 N N . LYS A 1 652 ? -20.134 2.541 28.331 1.00 91.88 652 LYS A N 1
ATOM 4788 C CA . LYS A 1 652 ? -20.194 3.552 27.267 1.00 91.88 652 LYS A CA 1
ATOM 4789 C C . LYS A 1 652 ? -18.826 3.701 26.616 1.00 91.88 652 LYS A C 1
ATOM 4791 O O . LYS A 1 652 ? -17.819 3.429 27.267 1.00 91.88 652 LYS A O 1
ATOM 4796 N N . GLY A 1 653 ? -18.809 4.168 25.368 1.00 92.19 653 GLY A N 1
ATOM 4797 C CA . GLY A 1 653 ? -17.572 4.392 24.622 1.00 92.19 653 GLY A CA 1
ATOM 4798 C C . GLY A 1 653 ? -16.680 3.153 24.604 1.00 92.19 653 GLY A C 1
ATOM 4799 O O . GLY A 1 653 ? -17.179 2.031 24.482 1.00 92.19 653 GLY A O 1
ATOM 4800 N N . THR A 1 654 ? -15.390 3.352 24.861 1.00 93.25 654 THR A N 1
ATOM 4801 C CA . THR A 1 654 ? -14.371 2.293 24.900 1.00 93.25 654 THR A CA 1
ATOM 4802 C C . THR A 1 654 ? -14.706 1.173 25.881 1.00 93.25 654 THR A C 1
ATOM 4804 O O . THR A 1 654 ? -14.534 0.004 25.561 1.00 93.25 654 THR A O 1
ATOM 4807 N N . ALA A 1 655 ? -15.283 1.486 27.049 1.00 95.12 655 ALA A N 1
ATOM 4808 C CA . ALA A 1 655 ? -15.648 0.461 28.032 1.00 95.12 655 ALA A CA 1
ATOM 4809 C C . ALA A 1 655 ? -16.712 -0.515 27.501 1.00 95.12 655 ALA A C 1
ATOM 4811 O O . ALA A 1 655 ? -16.767 -1.662 27.934 1.00 95.12 655 ALA A O 1
ATOM 4812 N N . LEU A 1 656 ? -17.565 -0.070 26.572 1.00 97.00 656 LEU A N 1
ATOM 4813 C CA . LEU A 1 656 ? -18.535 -0.932 25.902 1.00 97.00 656 LEU A CA 1
ATOM 4814 C C . LEU A 1 656 ? -17.869 -1.780 24.816 1.00 97.00 656 LEU A C 1
ATOM 4816 O O . LEU A 1 656 ? -18.124 -2.980 24.753 1.00 97.00 656 LEU A O 1
ATOM 4820 N N . THR A 1 657 ? -17.030 -1.183 23.969 1.00 97.19 657 THR A N 1
ATOM 4821 C CA . THR A 1 657 ? -16.391 -1.906 22.859 1.00 97.19 657 THR A CA 1
ATOM 4822 C C . THR A 1 657 ? -15.350 -2.911 23.345 1.00 97.19 657 THR A C 1
ATOM 4824 O O . THR A 1 657 ? -15.328 -4.043 22.866 1.00 97.19 657 THR A O 1
ATOM 4827 N N . ASP A 1 658 ? -14.557 -2.550 24.354 1.00 97.12 658 ASP A N 1
ATOM 4828 C CA . ASP A 1 658 ? -13.572 -3.443 24.970 1.00 97.12 658 ASP A CA 1
ATOM 4829 C C . ASP A 1 658 ? -14.250 -4.609 25.678 1.00 97.12 658 ASP A C 1
ATOM 4831 O O . ASP A 1 658 ? -13.759 -5.735 25.629 1.00 97.12 658 ASP A O 1
ATOM 4835 N N . PHE A 1 659 ? -15.401 -4.367 26.310 1.00 97.81 659 PHE A N 1
ATOM 4836 C CA . PHE A 1 659 ? -16.167 -5.420 26.963 1.00 97.81 659 PHE A CA 1
ATOM 4837 C C . PHE A 1 659 ? -16.707 -6.445 25.956 1.00 97.81 659 PHE A C 1
ATOM 4839 O O . PHE A 1 659 ? -16.598 -7.642 26.211 1.00 97.81 659 PHE A O 1
ATOM 4846 N N . LEU A 1 660 ? -17.223 -6.002 24.801 1.00 98.12 660 LEU A N 1
ATOM 4847 C CA . LEU A 1 660 ? -17.667 -6.904 23.729 1.00 98.12 660 LEU A CA 1
ATOM 4848 C C . LEU A 1 660 ? -16.517 -7.792 23.239 1.00 98.12 660 LEU A C 1
ATOM 4850 O O . LEU A 1 660 ? -16.632 -9.016 23.296 1.00 98.12 660 LEU A O 1
ATOM 4854 N N . LYS A 1 661 ? -15.381 -7.179 22.877 1.00 98.25 661 LYS A N 1
ATOM 4855 C CA . LYS A 1 661 ? -14.164 -7.894 22.465 1.00 98.25 661 LYS A CA 1
ATOM 4856 C C . LYS A 1 661 ? -13.693 -8.880 23.536 1.00 98.25 661 LYS A C 1
ATOM 4858 O O . LYS A 1 661 ? -13.397 -10.035 23.244 1.00 98.25 661 LYS A O 1
ATOM 4863 N N . THR A 1 662 ? -13.645 -8.435 24.790 1.00 98.44 662 THR A N 1
ATOM 4864 C CA . THR A 1 662 ? -13.169 -9.246 25.918 1.00 98.44 662 THR A CA 1
ATOM 4865 C C . THR A 1 662 ? -14.035 -10.479 26.133 1.00 98.44 662 THR A C 1
ATOM 4867 O O . THR A 1 662 ? -13.497 -11.563 26.331 1.00 98.44 662 THR A O 1
ATOM 4870 N N . VAL A 1 663 ? -15.363 -10.344 26.081 1.00 98.31 663 VAL A N 1
ATOM 4871 C CA . VAL A 1 663 ? -16.272 -11.487 26.245 1.00 98.31 663 VAL A CA 1
ATOM 4872 C C . VAL A 1 663 ? -16.104 -12.488 25.102 1.00 98.31 663 VAL A C 1
ATOM 4874 O O . VAL A 1 663 ? -16.033 -13.689 25.366 1.00 98.31 663 VAL A O 1
ATOM 4877 N N . GLU A 1 664 ? -15.985 -12.025 23.856 1.00 98.25 664 GLU A N 1
ATOM 4878 C CA . GLU A 1 664 ? -15.744 -12.906 22.705 1.00 98.25 664 GLU A CA 1
ATOM 4879 C C . GLU A 1 664 ? -14.411 -13.653 22.840 1.00 98.25 664 GLU A C 1
ATOM 4881 O O . GLU A 1 664 ? -14.381 -14.878 22.741 1.00 98.25 664 GLU A O 1
ATOM 4886 N N . MET A 1 665 ? -13.321 -12.957 23.169 1.00 98.62 665 MET A N 1
ATOM 4887 C CA . MET A 1 665 ? -12.005 -13.583 23.346 1.00 98.62 665 MET A CA 1
ATOM 4888 C C . MET A 1 665 ? -11.945 -14.519 24.563 1.00 98.62 665 MET A C 1
ATOM 4890 O O . MET A 1 665 ? -11.382 -15.612 24.475 1.00 98.62 665 MET A O 1
ATOM 4894 N N . ASN A 1 666 ? -12.564 -14.145 25.690 1.00 98.50 666 ASN A N 1
ATOM 4895 C CA . ASN A 1 666 ? -12.607 -14.992 26.885 1.00 98.50 666 ASN A CA 1
ATOM 4896 C C . ASN A 1 666 ? -13.461 -16.252 26.709 1.00 98.50 666 ASN A C 1
ATOM 4898 O O . ASN A 1 666 ? -13.297 -17.195 27.483 1.00 98.50 666 ASN A O 1
ATOM 4902 N N . THR A 1 667 ? -14.357 -16.290 25.724 1.00 97.81 667 THR A N 1
ATOM 4903 C CA . THR A 1 667 ? -15.224 -17.448 25.456 1.00 97.81 667 THR A CA 1
ATOM 4904 C C . THR A 1 667 ? -14.851 -18.216 24.185 1.00 97.81 667 THR A C 1
ATOM 4906 O O . THR A 1 667 ? -15.354 -19.325 23.979 1.00 97.81 667 THR A O 1
ATOM 4909 N N . ALA A 1 668 ? -13.927 -17.682 23.380 1.00 98.19 668 ALA A N 1
ATOM 4910 C CA . ALA A 1 668 ? -13.358 -18.343 22.212 1.00 98.19 668 ALA A CA 1
ATOM 4911 C C . ALA A 1 668 ? -12.691 -19.684 22.562 1.00 98.19 668 ALA A C 1
ATOM 4913 O O . ALA A 1 668 ? -12.220 -19.907 23.680 1.00 98.19 668 ALA A O 1
ATOM 4914 N N . GLN A 1 669 ? -12.664 -20.587 21.584 1.00 96.44 669 GLN A N 1
ATOM 4915 C CA . GLN A 1 669 ? -12.143 -21.944 21.715 1.00 96.44 669 GLN A CA 1
ATOM 4916 C C . GLN A 1 669 ? -10.831 -22.087 20.930 1.00 96.44 669 GLN A C 1
ATOM 4918 O O . GLN A 1 669 ? -10.858 -22.020 19.697 1.00 96.44 669 GLN A O 1
ATOM 4923 N N . PRO A 1 670 ? -9.686 -22.322 21.598 1.00 96.81 670 PRO A N 1
ATOM 4924 C CA . PRO A 1 670 ? -8.421 -22.566 20.912 1.00 96.81 670 PRO A CA 1
ATOM 4925 C C . PRO A 1 670 ? -8.502 -23.748 19.937 1.00 96.81 670 PRO A C 1
ATOM 4927 O O . PRO A 1 670 ? -9.024 -24.819 20.259 1.00 96.81 670 PRO A O 1
ATOM 4930 N N . ILE A 1 671 ? -7.961 -23.555 18.739 1.00 95.81 671 ILE A N 1
ATOM 4931 C CA . ILE A 1 671 ? -7.851 -24.556 17.681 1.00 95.81 671 ILE A CA 1
ATOM 4932 C C . ILE A 1 671 ? -6.522 -25.302 17.841 1.00 95.81 671 ILE A C 1
ATOM 4934 O O . ILE A 1 671 ? -5.469 -24.690 18.045 1.00 95.81 671 ILE A O 1
ATOM 4938 N N . ASN A 1 672 ? -6.572 -26.630 17.709 1.00 93.88 672 ASN A N 1
ATOM 4939 C CA . ASN A 1 672 ? -5.384 -27.479 17.644 1.00 93.88 672 ASN A CA 1
ATOM 4940 C C . ASN A 1 672 ? -4.965 -27.746 16.193 1.00 93.88 672 ASN A C 1
ATOM 4942 O O . ASN A 1 672 ? -5.816 -28.012 15.337 1.00 93.88 672 ASN A O 1
ATOM 4946 N N . ASP A 1 673 ? -3.655 -27.748 15.969 1.00 93.38 673 ASP A N 1
ATOM 4947 C CA . ASP A 1 673 ? -2.975 -28.079 14.724 1.00 93.38 673 ASP A CA 1
ATOM 4948 C C . ASP A 1 673 ? -2.979 -29.597 14.494 1.00 93.38 673 ASP A C 1
ATOM 4950 O O . ASP A 1 673 ? -2.242 -30.362 15.122 1.00 93.38 673 ASP A O 1
ATOM 4954 N N . ILE A 1 674 ? -3.829 -30.041 13.571 1.00 91.00 674 ILE A N 1
ATOM 4955 C CA . ILE A 1 674 ? -4.026 -31.459 13.251 1.00 91.00 674 ILE A CA 1
ATOM 4956 C C . ILE A 1 674 ? -2.820 -32.111 12.556 1.00 91.00 674 ILE A C 1
ATOM 4958 O O . ILE A 1 674 ? -2.728 -33.340 12.564 1.00 91.00 674 ILE A O 1
ATOM 4962 N N . ASN A 1 675 ? -1.890 -31.322 12.011 1.00 90.06 675 ASN A N 1
ATOM 4963 C CA . ASN A 1 675 ? -0.739 -31.808 11.248 1.00 90.06 675 ASN A CA 1
ATOM 4964 C C . ASN A 1 675 ? 0.507 -31.997 12.121 1.00 90.06 675 ASN A C 1
ATOM 4966 O O . ASN A 1 675 ? 1.317 -32.887 11.855 1.00 90.06 675 ASN A O 1
ATOM 4970 N N . TYR A 1 676 ? 0.636 -31.229 13.207 1.00 90.81 676 TYR A N 1
ATOM 4971 C CA . TYR A 1 676 ? 1.818 -31.241 14.073 1.00 90.81 676 TYR A CA 1
ATOM 4972 C C . TYR A 1 676 ? 1.485 -31.683 15.509 1.00 90.81 676 TYR A C 1
ATOM 4974 O O . TYR A 1 676 ? 1.434 -30.898 16.450 1.00 90.81 676 TYR A O 1
ATOM 4982 N N . ASN A 1 677 ? 1.299 -32.994 15.712 1.00 86.12 677 ASN A N 1
ATOM 4983 C CA . ASN A 1 677 ? 1.047 -33.628 17.022 1.00 86.12 677 ASN A CA 1
ATOM 4984 C C . ASN A 1 677 ? -0.215 -33.146 17.776 1.00 86.12 677 ASN A C 1
ATOM 4986 O O . ASN A 1 677 ? -0.317 -33.383 18.982 1.00 86.12 677 ASN A O 1
ATOM 4990 N N . ASN A 1 678 ? -1.184 -32.511 17.104 1.00 86.75 678 ASN A N 1
ATOM 4991 C CA . ASN A 1 678 ? -2.409 -31.988 17.728 1.00 86.75 678 ASN A CA 1
ATOM 4992 C C . ASN A 1 678 ? -2.137 -31.002 18.883 1.00 86.75 678 ASN A C 1
ATOM 4994 O O . ASN A 1 678 ? -2.912 -30.933 19.843 1.00 86.75 678 ASN A O 1
ATOM 4998 N N . VAL A 1 679 ? -1.022 -30.269 18.795 1.00 91.44 679 VAL A N 1
ATOM 4999 C CA . VAL A 1 679 ? -0.699 -29.113 19.649 1.00 91.44 679 VAL A CA 1
ATOM 5000 C C . VAL A 1 679 ? -1.585 -27.919 19.292 1.00 91.44 679 VAL A C 1
ATOM 5002 O O . VAL A 1 679 ? -2.405 -28.018 18.387 1.00 91.44 679 VAL A O 1
ATOM 5005 N N . ILE A 1 680 ? -1.473 -26.798 20.004 1.00 94.25 680 ILE A N 1
ATOM 5006 C CA . ILE A 1 680 ? -2.210 -25.585 19.629 1.00 94.25 680 ILE A CA 1
ATOM 5007 C C . ILE A 1 680 ? -1.714 -25.043 18.283 1.00 94.25 680 ILE A C 1
ATOM 5009 O O . ILE A 1 680 ? -0.532 -25.153 17.966 1.00 94.25 680 ILE A O 1
ATOM 5013 N N . VAL A 1 681 ? -2.600 -24.407 17.521 1.00 96.44 681 VAL A N 1
ATOM 5014 C CA . VAL A 1 681 ? -2.162 -23.403 16.547 1.00 96.44 681 VAL A CA 1
ATOM 5015 C C . VAL A 1 681 ? -1.609 -22.200 17.327 1.00 96.44 681 VAL A C 1
ATOM 5017 O O . VAL A 1 681 ? -2.152 -21.843 18.374 1.00 96.44 681 VAL A O 1
ATOM 5020 N N . SER A 1 682 ? -0.550 -21.554 16.842 1.00 96.69 682 SER A N 1
ATOM 5021 C CA . SER A 1 682 ? 0.020 -20.379 17.516 1.00 96.69 682 SER A CA 1
ATOM 5022 C C . SER A 1 682 ? -1.033 -19.284 17.755 1.00 96.69 682 SER A C 1
ATOM 5024 O O . SER A 1 682 ? -1.774 -18.945 16.822 1.00 96.69 682 SER A O 1
ATOM 5026 N N . PRO A 1 683 ? -1.093 -18.666 18.952 1.00 98.00 683 PRO A N 1
ATOM 5027 C CA . PRO A 1 683 ? -1.934 -17.494 19.204 1.00 98.00 683 PRO A CA 1
ATOM 5028 C C . PRO A 1 683 ? -1.655 -16.335 18.239 1.00 98.00 683 PRO A C 1
ATOM 5030 O O . PRO A 1 683 ? -2.552 -15.551 17.952 1.00 98.00 683 PRO A O 1
ATOM 5033 N N . ARG A 1 684 ? -0.448 -16.256 17.668 1.00 97.06 684 ARG A N 1
ATOM 5034 C CA . ARG A 1 684 ? -0.101 -15.276 16.630 1.00 97.06 684 ARG A CA 1
ATOM 5035 C C . ARG A 1 684 ? -0.787 -15.544 15.287 1.00 97.06 684 ARG A C 1
ATOM 5037 O O . ARG A 1 684 ? -0.858 -14.641 14.469 1.00 97.06 684 ARG A O 1
ATOM 5044 N N . ARG A 1 685 ? -1.309 -16.751 15.052 1.00 97.06 685 ARG A N 1
ATOM 5045 C CA . ARG A 1 685 ? -2.108 -17.099 13.862 1.00 97.06 685 ARG A CA 1
ATOM 5046 C C . ARG A 1 685 ? -3.608 -17.038 14.133 1.00 97.06 685 ARG A C 1
ATOM 5048 O O . ARG A 1 685 ? -4.364 -16.597 13.278 1.00 97.06 685 ARG A O 1
ATOM 5055 N N . GLN A 1 686 ? -4.046 -17.524 15.300 1.00 97.62 686 GLN A N 1
ATOM 5056 C CA . GLN A 1 686 ? -5.473 -17.719 15.609 1.00 97.62 686 GLN A CA 1
ATOM 5057 C C . GLN A 1 686 ? -6.071 -16.720 16.618 1.00 97.62 686 GLN A C 1
ATOM 5059 O O . GLN A 1 686 ? -7.273 -16.762 16.903 1.00 97.62 686 GLN A O 1
ATOM 5064 N N . GLY A 1 687 ? -5.255 -15.857 17.220 1.00 98.31 687 GLY A N 1
ATOM 5065 C CA . GLY A 1 687 ? -5.673 -15.014 18.336 1.00 98.31 687 GLY A CA 1
ATOM 5066 C C . GLY A 1 687 ? -6.134 -15.841 19.539 1.00 98.31 687 GLY A C 1
ATOM 5067 O O . GLY A 1 687 ? -5.500 -16.824 19.924 1.00 98.31 687 GLY A O 1
ATOM 5068 N N . ALA A 1 688 ? -7.270 -15.469 20.126 1.00 98.44 688 ALA A N 1
ATOM 5069 C CA . ALA A 1 688 ? -7.905 -16.188 21.229 1.00 98.44 688 ALA A CA 1
ATOM 5070 C C . ALA A 1 688 ? -8.499 -17.557 20.830 1.00 98.44 688 ALA A C 1
ATOM 5072 O O . ALA A 1 688 ? -8.868 -18.336 21.710 1.00 98.44 688 ALA A O 1
ATOM 5073 N N . GLY A 1 689 ? -8.572 -17.867 19.533 1.00 98.25 689 GLY A N 1
ATOM 5074 C CA . GLY A 1 689 ? -9.190 -19.077 18.994 1.00 98.25 689 GLY A CA 1
ATOM 5075 C C . GLY A 1 689 ? -10.499 -18.804 18.258 1.00 98.25 689 GLY A C 1
ATOM 5076 O O . GLY A 1 689 ? -10.855 -17.653 18.002 1.00 98.25 689 GLY A O 1
ATOM 5077 N N . LEU A 1 690 ? -11.211 -19.871 17.892 1.00 98.25 690 LEU A N 1
ATOM 5078 C CA . LEU A 1 690 ? -12.477 -19.785 17.167 1.00 98.25 690 LEU A CA 1
ATOM 5079 C C . LEU A 1 690 ? -13.564 -19.175 18.055 1.00 98.25 690 LEU A C 1
ATOM 5081 O O . LEU A 1 690 ? -13.794 -19.648 19.169 1.00 98.25 690 LEU A O 1
ATOM 5085 N N . VAL A 1 691 ? -14.260 -18.159 17.554 1.00 98.31 691 VAL A N 1
ATOM 5086 C CA . VAL A 1 691 ? -15.399 -17.548 18.245 1.00 98.31 691 VAL A CA 1
ATOM 5087 C C . VAL A 1 691 ? -16.491 -18.579 18.570 1.00 98.31 691 VAL A C 1
ATOM 5089 O O . VAL A 1 691 ? -16.875 -19.390 17.729 1.00 98.31 691 VAL A O 1
ATOM 5092 N N . ASP A 1 692 ? -17.026 -18.523 19.792 1.00 97.50 692 ASP A N 1
ATOM 5093 C CA . ASP A 1 692 ? -18.221 -19.264 20.212 1.00 97.50 692 ASP A CA 1
ATOM 5094 C C . ASP A 1 692 ? -19.292 -18.263 20.660 1.00 97.50 692 ASP A C 1
ATOM 5096 O O . ASP A 1 692 ? -19.359 -17.848 21.820 1.00 97.50 692 ASP A O 1
ATOM 5100 N N . VAL A 1 693 ? -20.147 -17.858 19.716 1.00 97.81 693 VAL A N 1
ATOM 5101 C CA . VAL A 1 693 ? -21.157 -16.810 19.933 1.00 97.81 693 VAL A CA 1
ATOM 5102 C C . VAL A 1 693 ? -22.152 -17.236 21.011 1.00 97.81 693 VAL A C 1
ATOM 5104 O O . VAL A 1 693 ? -22.617 -16.421 21.807 1.00 97.81 693 VAL A O 1
ATOM 5107 N N . LYS A 1 694 ? -22.460 -18.533 21.104 1.00 96.25 694 LYS A N 1
ATOM 5108 C CA . LYS A 1 694 ? -23.335 -19.046 22.161 1.00 96.25 694 LYS A CA 1
ATOM 5109 C C . LYS A 1 694 ? -22.675 -18.923 23.529 1.00 96.25 694 LYS A C 1
ATOM 5111 O O . LYS A 1 694 ? -23.365 -18.539 24.471 1.00 96.25 694 LYS A O 1
ATOM 5116 N N . ALA A 1 695 ? -21.393 -19.259 23.656 1.00 96.38 695 ALA A N 1
ATOM 5117 C CA . ALA A 1 695 ? -20.671 -19.110 24.916 1.00 96.38 695 ALA A CA 1
ATOM 5118 C C . ALA A 1 695 ? -20.559 -17.634 25.333 1.00 96.38 695 ALA A C 1
ATOM 5120 O O . ALA A 1 695 ? -20.785 -17.321 26.503 1.00 96.38 695 ALA A O 1
ATOM 5121 N N . ALA A 1 696 ? -20.324 -16.726 24.381 1.00 98.00 696 ALA A N 1
ATOM 5122 C CA . ALA A 1 696 ? -20.338 -15.284 24.619 1.00 98.00 696 ALA A CA 1
ATOM 5123 C C . ALA A 1 696 ? -21.708 -14.800 25.131 1.00 98.00 696 ALA A C 1
ATOM 5125 O O . ALA A 1 696 ? -21.792 -14.140 26.165 1.00 98.00 696 ALA A O 1
ATOM 5126 N N . ILE A 1 697 ? -22.808 -15.190 24.476 1.00 97.94 697 ILE A N 1
ATOM 5127 C CA . ILE A 1 697 ? -24.167 -14.851 24.930 1.00 97.94 697 ILE A CA 1
ATOM 5128 C C . ILE A 1 697 ? -24.494 -15.521 26.274 1.00 97.94 697 ILE A C 1
ATOM 5130 O O . ILE A 1 697 ? -25.092 -14.890 27.139 1.00 97.94 697 ILE A O 1
ATOM 5134 N N . ASP A 1 698 ? -24.075 -16.770 26.504 1.00 95.62 698 ASP A N 1
ATOM 5135 C CA . ASP A 1 698 ? -24.224 -17.439 27.802 1.00 95.62 698 ASP A CA 1
ATOM 5136 C C . ASP A 1 698 ? -23.521 -16.654 28.920 1.00 95.62 698 ASP A C 1
ATOM 5138 O O . ASP A 1 698 ? -24.090 -16.513 30.005 1.00 95.62 698 ASP A O 1
ATOM 5142 N N . ALA A 1 699 ? -22.319 -16.129 28.662 1.00 96.25 699 ALA A N 1
ATOM 5143 C CA . ALA A 1 699 ? -21.612 -15.263 29.597 1.00 96.25 699 ALA A CA 1
ATOM 5144 C C . ALA A 1 699 ? -22.422 -13.985 29.866 1.00 96.25 699 ALA A C 1
ATOM 5146 O O . ALA A 1 699 ? -22.684 -13.658 31.020 1.00 96.25 699 ALA A O 1
ATOM 5147 N N . LEU A 1 700 ? -22.938 -13.316 28.834 1.00 96.69 700 LEU A N 1
ATOM 5148 C CA . LEU A 1 700 ? -23.759 -12.110 29.005 1.00 96.69 700 LEU A CA 1
ATOM 5149 C C . LEU A 1 700 ? -25.095 -12.358 29.731 1.00 96.69 700 LEU A C 1
ATOM 5151 O O . LEU A 1 700 ? -25.611 -11.499 30.437 1.00 96.69 700 LEU A O 1
ATOM 5155 N N . GLU A 1 701 ? -25.694 -13.531 29.584 1.00 94.56 701 GLU A N 1
ATOM 5156 C CA . GLU A 1 701 ? -26.987 -13.830 30.211 1.00 94.56 701 GLU A CA 1
ATOM 5157 C C . GLU A 1 701 ? -26.844 -14.364 31.644 1.00 94.56 701 GLU A C 1
ATOM 5159 O O . GLU A 1 701 ? -27.772 -14.244 32.448 1.00 94.56 701 GLU A O 1
ATOM 5164 N N . LYS A 1 702 ? -25.699 -14.974 31.983 1.00 93.12 702 LYS A N 1
ATOM 5165 C CA . LYS A 1 702 ? -25.537 -15.741 33.233 1.00 93.12 702 LYS A CA 1
ATOM 5166 C C . LYS A 1 702 ? -24.372 -15.279 34.101 1.00 93.12 702 LYS A C 1
ATOM 5168 O O . LYS A 1 702 ? -24.518 -15.260 35.322 1.00 93.12 702 LYS A O 1
ATOM 5173 N N . ASN A 1 703 ? -23.233 -14.942 33.503 1.00 94.19 703 ASN A N 1
ATOM 5174 C CA . ASN A 1 703 ? -22.022 -14.557 34.221 1.00 94.19 703 ASN A CA 1
ATOM 5175 C C . ASN A 1 703 ? -21.077 -13.724 33.322 1.00 94.19 703 ASN A C 1
ATOM 5177 O O . ASN A 1 703 ? -20.197 -14.296 32.676 1.00 94.19 703 ASN A O 1
ATOM 5181 N N . PRO A 1 704 ? -21.210 -12.383 33.300 1.00 95.06 704 PRO A N 1
ATOM 5182 C CA . PRO A 1 704 ? -20.366 -11.499 32.496 1.00 95.06 704 PRO A CA 1
ATOM 5183 C C . PRO A 1 704 ? -19.026 -11.192 33.174 1.00 95.06 704 PRO A C 1
ATOM 5185 O O . PRO A 1 704 ? -18.523 -10.070 33.102 1.00 95.06 704 PRO A O 1
ATOM 5188 N N . SER A 1 705 ? -18.482 -12.162 33.908 1.00 96.50 705 SER A N 1
ATOM 5189 C CA . SER A 1 705 ? -17.139 -12.054 34.467 1.00 96.50 705 SER A CA 1
ATOM 5190 C C . SER A 1 705 ? -16.098 -12.173 33.361 1.00 96.50 705 SER A C 1
ATOM 5192 O O . SER A 1 705 ? -16.294 -12.903 32.393 1.00 96.50 705 SER A O 1
ATOM 5194 N N . THR A 1 706 ? -14.980 -11.475 33.525 1.00 97.62 706 THR A N 1
ATOM 5195 C CA . THR A 1 706 ? -13.913 -11.403 32.521 1.00 97.62 706 THR A CA 1
ATOM 5196 C C . THR A 1 706 ? -12.539 -11.560 33.156 1.00 97.62 706 THR A C 1
ATOM 5198 O O . THR A 1 706 ? -12.362 -11.363 34.364 1.00 97.62 706 THR A O 1
ATOM 5201 N N . VAL A 1 707 ? -11.554 -11.903 32.330 1.00 98.38 707 VAL A N 1
ATOM 5202 C CA . VAL A 1 707 ? -10.131 -11.856 32.667 1.00 98.38 707 VAL A CA 1
ATOM 5203 C C . VAL A 1 707 ? -9.379 -11.122 31.565 1.00 98.38 707 VAL A C 1
ATOM 5205 O O . VAL A 1 707 ? -9.546 -11.406 30.381 1.00 98.38 707 VAL A O 1
ATOM 5208 N N . VAL A 1 708 ? -8.543 -10.173 31.971 1.00 98.44 708 VAL A N 1
ATOM 5209 C CA . VAL A 1 708 ? -7.692 -9.371 31.084 1.00 98.44 708 VAL A CA 1
ATOM 5210 C C . VAL A 1 708 ? -6.291 -9.250 31.680 1.00 98.44 708 VAL A C 1
ATOM 5212 O O . VAL A 1 708 ? -6.089 -9.499 32.872 1.00 98.44 708 VAL A O 1
ATOM 5215 N N . ALA A 1 709 ? -5.308 -8.864 30.873 1.00 97.94 709 ALA A N 1
ATOM 5216 C CA . ALA A 1 709 ? -3.979 -8.506 31.353 1.00 97.94 709 ALA A CA 1
ATOM 5217 C C . ALA A 1 709 ? -4.003 -7.211 32.197 1.00 97.94 709 ALA A C 1
ATOM 5219 O O . ALA A 1 709 ? -5.010 -6.505 32.276 1.00 97.94 709 ALA A O 1
ATOM 5220 N N . GLU A 1 710 ? -2.887 -6.881 32.853 1.00 93.38 710 GLU A N 1
ATOM 5221 C CA . GLU A 1 710 ? -2.759 -5.672 33.691 1.00 93.38 710 GLU A CA 1
ATOM 5222 C C . GLU A 1 710 ? -3.038 -4.366 32.924 1.00 93.38 710 GLU A C 1
ATOM 5224 O O . GLU A 1 710 ? -3.551 -3.416 33.509 1.00 93.38 710 GLU A O 1
ATOM 5229 N N . ASN A 1 711 ? -2.777 -4.339 31.612 1.00 93.06 711 ASN A N 1
ATOM 5230 C CA . ASN A 1 711 ? -3.077 -3.208 30.726 1.00 93.06 711 ASN A CA 1
ATOM 5231 C C . ASN A 1 711 ? -4.549 -3.145 30.260 1.00 93.06 711 ASN A C 1
ATOM 5233 O O . ASN A 1 711 ? -4.885 -2.299 29.437 1.00 93.06 711 ASN A O 1
ATOM 5237 N N . GLY A 1 712 ? -5.419 -4.037 30.747 1.00 94.94 712 GLY A N 1
ATOM 5238 C CA . GLY A 1 712 ? -6.834 -4.105 30.374 1.00 94.94 712 GLY A CA 1
ATOM 5239 C C . GLY A 1 712 ? -7.129 -4.871 29.081 1.00 94.94 712 GLY A C 1
ATOM 5240 O O . GLY A 1 712 ? -8.297 -5.069 28.761 1.00 94.94 712 GLY A O 1
ATOM 5241 N N . TYR A 1 713 ? -6.110 -5.343 28.357 1.00 97.62 713 TYR A N 1
ATOM 5242 C CA . TYR A 1 713 ? -6.305 -6.077 27.108 1.00 97.62 713 TYR A CA 1
ATOM 5243 C C . TYR A 1 713 ? -6.671 -7.550 27.353 1.00 97.62 713 TYR A C 1
ATOM 5245 O O . TYR A 1 713 ? -6.068 -8.184 28.225 1.00 97.62 713 TYR A O 1
ATOM 5253 N N . PRO A 1 714 ? -7.588 -8.152 26.575 1.00 97.81 714 PRO A N 1
ATOM 5254 C CA . PRO A 1 714 ? -7.962 -9.570 26.686 1.00 97.81 714 PRO A CA 1
ATOM 5255 C C . PRO A 1 714 ? -6.908 -10.561 26.145 1.00 97.81 714 PRO A C 1
ATOM 5257 O O . PRO A 1 714 ? -7.245 -11.673 25.747 1.00 97.81 714 PRO A O 1
ATOM 5260 N N . ALA A 1 715 ? -5.627 -10.187 26.159 1.00 98.38 715 ALA A N 1
ATOM 5261 C CA . ALA A 1 715 ? -4.482 -11.053 25.890 1.00 98.38 715 ALA A CA 1
ATOM 5262 C C . ALA A 1 715 ? -3.254 -10.548 26.664 1.00 98.38 715 ALA A C 1
ATOM 5264 O O . ALA A 1 715 ? -3.142 -9.352 26.941 1.00 98.38 715 ALA A O 1
ATOM 5265 N N . VAL A 1 716 ? -2.324 -11.441 27.012 1.00 98.38 716 VAL A N 1
ATOM 5266 C CA . VAL A 1 716 ? -1.086 -11.064 27.715 1.00 98.38 716 VAL A CA 1
ATOM 5267 C C . VAL A 1 716 ? 0.047 -10.842 26.722 1.00 98.38 716 VAL A C 1
ATOM 5269 O O . VAL A 1 716 ? 0.499 -11.770 26.054 1.00 98.38 716 VAL A O 1
ATOM 5272 N N . GLU A 1 717 ? 0.557 -9.617 26.701 1.00 97.06 717 GLU A N 1
ATOM 5273 C CA . GLU A 1 717 ? 1.743 -9.219 25.947 1.00 97.06 717 GLU A CA 1
ATOM 5274 C C . GLU A 1 717 ? 2.945 -9.191 26.897 1.00 97.06 717 GLU A C 1
ATOM 5276 O O . GLU A 1 717 ? 3.147 -8.230 27.639 1.00 97.06 717 GLU A O 1
ATOM 5281 N N . LEU A 1 718 ? 3.758 -10.248 26.906 1.00 97.25 718 LEU A N 1
ATOM 5282 C CA . LEU A 1 718 ? 4.954 -10.310 27.759 1.00 97.25 718 LEU A CA 1
ATOM 5283 C C . LEU A 1 718 ? 6.083 -9.391 27.260 1.00 97.25 718 LEU A C 1
ATOM 5285 O O . LEU A 1 718 ? 7.025 -9.134 28.023 1.00 97.25 718 LEU A O 1
ATOM 5289 N N . LYS A 1 719 ? 5.954 -8.910 26.011 1.00 95.31 719 LYS A N 1
ATOM 5290 C CA . LYS A 1 719 ? 6.977 -8.199 25.232 1.00 95.31 719 LYS A CA 1
ATOM 5291 C C . LYS A 1 719 ? 8.252 -9.040 25.146 1.00 95.31 719 LYS A C 1
ATOM 5293 O O . LYS A 1 719 ? 8.164 -10.272 25.184 1.00 95.31 719 LYS A O 1
ATOM 5298 N N . ASP A 1 720 ? 9.407 -8.416 24.987 1.00 95.94 720 ASP A N 1
ATOM 5299 C CA . ASP A 1 720 ? 10.682 -9.108 25.049 1.00 95.94 720 ASP A CA 1
ATOM 5300 C C . ASP A 1 720 ? 11.192 -9.242 26.495 1.00 95.94 720 ASP A C 1
ATOM 5302 O O . ASP A 1 720 ? 10.848 -8.479 27.408 1.00 95.94 720 ASP A O 1
ATOM 5306 N N . PHE A 1 721 ? 11.931 -10.316 26.762 1.00 97.31 721 PHE A N 1
ATOM 5307 C CA . PHE A 1 721 ? 12.504 -10.592 28.076 1.00 97.31 721 PHE A CA 1
ATOM 5308 C C . PHE A 1 721 ? 13.634 -11.616 27.996 1.00 97.31 721 PHE A C 1
ATOM 5310 O O . PHE A 1 721 ? 13.569 -12.580 27.247 1.00 97.31 721 PHE A O 1
ATOM 5317 N N . THR A 1 722 ? 14.648 -11.468 28.847 1.00 96.75 722 THR A N 1
ATOM 5318 C CA . THR A 1 722 ? 15.845 -12.333 28.840 1.00 96.75 722 THR A CA 1
ATOM 5319 C C . THR A 1 722 ? 15.947 -13.267 30.050 1.00 96.75 722 THR A C 1
ATOM 5321 O O . THR A 1 722 ? 16.770 -14.184 30.065 1.00 96.75 722 THR A O 1
ATOM 5324 N N . SER A 1 723 ? 15.108 -13.065 31.072 1.00 97.31 723 SER A N 1
ATOM 5325 C CA . SER A 1 723 ? 15.052 -13.909 32.273 1.00 97.31 723 SER A CA 1
ATOM 5326 C C . SER A 1 723 ? 14.257 -15.188 32.016 1.00 97.31 723 SER A C 1
ATOM 5328 O O . SER A 1 723 ? 13.181 -15.143 31.428 1.00 97.31 723 SER A O 1
ATOM 5330 N N . THR A 1 724 ? 14.742 -16.326 32.519 1.00 97.31 724 THR A N 1
ATOM 5331 C CA . THR A 1 724 ? 13.996 -17.595 32.460 1.00 97.31 724 THR A CA 1
ATOM 5332 C C . THR A 1 724 ? 12.729 -17.577 33.312 1.00 97.31 724 THR A C 1
ATOM 5334 O O . THR A 1 724 ? 11.839 -18.380 33.070 1.00 97.31 724 THR A O 1
ATOM 5337 N N . ASP A 1 725 ? 12.641 -16.680 34.296 1.00 97.31 725 ASP A N 1
ATOM 5338 C CA . ASP A 1 725 ? 11.413 -16.418 35.046 1.00 97.31 725 ASP A CA 1
ATOM 5339 C C . ASP A 1 725 ? 10.882 -15.021 34.691 1.00 97.31 725 ASP A C 1
ATOM 5341 O O . ASP A 1 725 ? 11.598 -14.025 34.850 1.00 97.31 725 ASP A O 1
ATOM 5345 N N . LYS A 1 726 ? 9.631 -14.936 34.229 1.00 97.44 726 LYS A N 1
ATOM 5346 C CA . LYS A 1 726 ? 8.932 -13.688 33.879 1.00 97.44 726 LYS A CA 1
ATOM 5347 C C . LYS A 1 726 ? 7.603 -13.624 34.626 1.00 97.44 726 LYS A C 1
ATOM 5349 O O . LYS A 1 726 ? 6.778 -14.532 34.517 1.00 97.44 726 LYS A O 1
ATOM 5354 N N . THR A 1 727 ? 7.388 -12.553 35.384 1.00 97.75 727 THR A N 1
ATOM 5355 C CA . THR A 1 727 ? 6.124 -12.307 36.087 1.00 97.75 727 THR A CA 1
ATOM 5356 C C . THR A 1 727 ? 5.222 -11.359 35.301 1.00 97.75 727 THR A C 1
ATOM 5358 O O . THR A 1 727 ? 5.697 -10.498 34.560 1.00 97.75 727 THR A O 1
ATOM 5361 N N . PHE A 1 728 ? 3.913 -11.534 35.455 1.00 97.75 728 PHE A N 1
ATOM 5362 C CA . PHE A 1 728 ? 2.873 -10.664 34.902 1.00 97.75 728 PHE A CA 1
ATOM 5363 C C . PHE A 1 728 ? 1.610 -10.769 35.763 1.00 97.75 728 PHE A C 1
ATOM 5365 O O . PHE A 1 728 ? 1.464 -11.717 36.536 1.00 97.75 728 PHE A O 1
ATOM 5372 N N . LYS A 1 729 ? 0.684 -9.812 35.651 1.00 98.12 729 LYS A N 1
ATOM 5373 C CA . LYS A 1 729 ? -0.581 -9.843 36.396 1.00 98.12 729 LYS A CA 1
ATOM 5374 C C . LYS A 1 729 ? -1.783 -9.937 35.473 1.00 98.12 729 LYS A C 1
ATOM 5376 O O . LYS A 1 729 ? -1.796 -9.351 34.392 1.00 98.12 729 LYS A O 1
ATOM 5381 N N . LEU A 1 730 ? -2.808 -10.634 35.952 1.00 98.38 730 LEU A N 1
ATOM 5382 C CA . LEU A 1 730 ? -4.128 -10.697 35.335 1.00 98.38 730 LEU A CA 1
ATOM 5383 C C . LEU A 1 730 ? -5.158 -10.041 36.248 1.00 98.38 730 LEU A C 1
ATOM 5385 O O . LEU A 1 730 ? -5.141 -10.254 37.463 1.00 98.38 730 LEU A O 1
ATOM 5389 N N . THR A 1 731 ? -6.073 -9.282 35.659 1.00 98.25 731 THR A N 1
ATOM 5390 C CA . THR A 1 731 ? -7.213 -8.676 36.345 1.00 98.25 731 THR A CA 1
ATOM 5391 C C . THR A 1 731 ? -8.457 -9.502 36.056 1.00 98.25 731 THR A C 1
ATOM 5393 O O . THR A 1 731 ? -8.950 -9.525 34.931 1.00 98.25 731 THR A O 1
ATOM 5396 N N . PHE A 1 732 ? -8.981 -10.165 37.083 1.00 98.25 732 PHE A N 1
ATOM 5397 C CA . PHE A 1 732 ? -10.269 -10.846 37.028 1.00 98.25 732 PHE A CA 1
ATOM 5398 C C . PHE A 1 732 ? -11.364 -9.899 37.508 1.00 98.25 732 PHE A C 1
ATOM 5400 O O . PHE A 1 732 ? -11.227 -9.290 38.570 1.00 98.25 732 PHE A O 1
ATOM 5407 N N . THR A 1 733 ? -12.468 -9.816 36.774 1.00 96.75 733 THR A N 1
ATOM 5408 C CA . THR A 1 733 ? -13.648 -9.026 37.142 1.00 96.75 733 THR A CA 1
ATOM 5409 C C . THR A 1 733 ? -14.817 -9.962 37.385 1.00 96.75 733 THR A C 1
ATOM 5411 O O . THR A 1 733 ? -15.207 -10.691 36.481 1.00 96.75 733 THR A O 1
ATOM 5414 N N . ASN A 1 734 ? -15.385 -9.940 38.592 1.00 96.62 734 ASN A N 1
ATOM 5415 C CA . ASN A 1 734 ? -16.592 -10.687 38.926 1.00 96.62 734 ASN A CA 1
ATOM 5416 C C . ASN A 1 734 ? -17.791 -9.740 38.990 1.00 96.62 734 ASN A C 1
ATOM 5418 O O . ASN A 1 734 ? -17.984 -9.032 39.978 1.00 96.62 734 ASN A O 1
ATOM 5422 N N . SER A 1 735 ? -18.617 -9.765 37.950 1.00 92.06 735 SER A N 1
ATOM 5423 C CA . SER A 1 735 ? -19.817 -8.924 37.833 1.00 92.06 735 SER A CA 1
ATOM 5424 C C . SER A 1 735 ? -21.063 -9.550 38.479 1.00 92.06 735 SER A C 1
ATOM 5426 O O . SER A 1 735 ? -22.148 -8.971 38.434 1.00 92.06 735 SER A O 1
ATOM 5428 N N . THR A 1 736 ? -20.936 -10.738 39.079 1.00 93.88 736 THR A N 1
ATOM 5429 C CA . THR A 1 736 ? -22.044 -11.453 39.724 1.00 93.88 736 THR A CA 1
ATOM 5430 C C . THR A 1 736 ? -22.265 -11.005 41.172 1.00 93.88 736 THR A C 1
ATOM 5432 O O . THR A 1 736 ? -21.477 -10.269 41.767 1.00 93.88 736 THR A O 1
ATOM 5435 N N . THR A 1 737 ? -23.365 -11.470 41.767 1.00 92.25 737 THR A N 1
ATOM 5436 C CA . THR A 1 737 ? -23.763 -11.166 43.150 1.00 92.25 737 THR A CA 1
ATOM 5437 C C . THR A 1 737 ? -23.186 -12.129 44.196 1.00 92.25 737 THR A C 1
ATOM 5439 O O . THR A 1 737 ? -23.526 -12.020 45.374 1.00 92.25 737 THR A O 1
ATOM 5442 N N . HIS A 1 738 ? -22.318 -13.062 43.799 1.00 93.75 738 HIS A N 1
ATOM 5443 C CA . HIS A 1 738 ? -21.667 -14.030 44.686 1.00 93.75 738 HIS A CA 1
ATOM 5444 C C . HIS A 1 738 ? -20.168 -14.139 44.376 1.00 93.75 738 HIS A C 1
ATOM 5446 O O . HIS A 1 738 ? -19.701 -13.693 43.335 1.00 93.75 738 HIS A O 1
ATOM 5452 N N . GLU A 1 739 ? -19.388 -14.674 45.312 1.00 97.38 739 GLU A N 1
ATOM 5453 C CA . GLU A 1 739 ? -17.950 -14.882 45.115 1.00 97.38 739 GLU A CA 1
ATOM 5454 C C . GLU A 1 739 ? -17.694 -15.981 44.073 1.00 97.38 739 GLU A C 1
ATOM 5456 O O . GLU A 1 739 ? -18.365 -17.015 44.079 1.00 97.38 739 GLU A O 1
ATOM 5461 N N . LEU A 1 740 ? -16.701 -15.764 43.207 1.00 96.62 740 LEU A N 1
ATOM 5462 C CA . LEU A 1 740 ? -16.236 -16.750 42.236 1.00 96.62 740 LEU A CA 1
ATOM 5463 C C . LEU A 1 740 ? -14.794 -17.139 42.544 1.00 96.62 740 LEU A C 1
ATOM 5465 O O . LEU A 1 740 ? -13.937 -16.282 42.757 1.00 96.62 740 LEU A O 1
ATOM 5469 N N . THR A 1 741 ? -14.522 -18.442 42.546 1.00 97.25 741 THR A N 1
ATOM 5470 C CA . THR A 1 741 ? -13.159 -18.977 42.610 1.00 97.25 741 THR A CA 1
ATOM 5471 C C . THR A 1 741 ? -12.822 -19.641 41.283 1.00 97.25 741 THR A C 1
ATOM 5473 O O . THR A 1 741 ? -13.556 -20.523 40.842 1.00 97.25 741 THR A O 1
ATOM 5476 N N . TYR A 1 742 ? -11.711 -19.248 40.665 1.00 96.75 742 TYR A N 1
ATOM 5477 C CA . TYR A 1 742 ? -11.220 -19.819 39.416 1.00 96.75 742 TYR A CA 1
ATOM 5478 C C . TYR A 1 742 ? -10.054 -20.777 39.664 1.00 96.75 742 TYR A C 1
ATOM 5480 O O . TYR A 1 742 ? -9.159 -20.519 40.470 1.00 96.75 742 TYR A O 1
ATOM 5488 N N . GLN A 1 743 ? -10.059 -21.892 38.942 1.00 95.31 743 GLN A N 1
ATOM 5489 C CA . GLN A 1 743 ? -8.946 -22.832 38.866 1.00 95.31 743 GLN A CA 1
ATOM 5490 C C . GLN A 1 743 ? -8.357 -22.775 37.460 1.00 95.31 743 GLN A C 1
ATOM 5492 O O . GLN A 1 743 ? -9.085 -22.937 36.486 1.00 95.31 743 GLN A O 1
ATOM 5497 N N . MET A 1 744 ? -7.053 -22.532 37.359 1.00 94.94 744 MET A N 1
ATOM 5498 C CA . MET A 1 744 ? -6.321 -22.638 36.097 1.00 94.94 744 MET A CA 1
ATOM 5499 C C . MET A 1 744 ? -6.191 -24.118 35.707 1.00 94.94 744 MET A C 1
ATOM 5501 O O . MET A 1 744 ? -5.824 -24.942 36.551 1.00 94.94 744 MET A O 1
ATOM 5505 N N . ASP A 1 745 ? -6.478 -24.446 34.447 1.00 92.44 745 ASP A N 1
ATOM 5506 C CA . ASP A 1 745 ? -6.244 -25.787 33.902 1.00 92.44 745 ASP A CA 1
ATOM 5507 C C . ASP A 1 745 ? -4.734 -26.119 33.933 1.00 92.44 745 ASP A C 1
ATOM 5509 O O . ASP A 1 745 ? -3.881 -25.228 33.879 1.00 92.44 745 ASP A O 1
ATOM 5513 N N . SER A 1 746 ? -4.377 -27.402 34.071 1.00 88.75 746 SER A N 1
ATOM 5514 C CA . SER A 1 746 ? -2.973 -27.826 34.197 1.00 88.75 746 SER A CA 1
ATOM 5515 C C . SER A 1 746 ? -2.123 -27.382 33.003 1.00 88.75 746 SER A C 1
ATOM 5517 O O . SER A 1 746 ? -2.645 -27.287 31.903 1.00 88.75 746 SER A O 1
ATOM 5519 N N . ASN A 1 747 ? -0.808 -27.185 33.196 1.00 88.00 747 ASN A N 1
ATOM 5520 C CA . ASN A 1 747 ? 0.173 -26.860 32.136 1.00 88.00 747 ASN A CA 1
ATOM 5521 C C . ASN A 1 747 ? 0.409 -28.040 31.158 1.00 88.00 747 ASN A C 1
ATOM 5523 O O . ASN A 1 747 ? 1.523 -28.543 30.977 1.00 88.00 747 ASN A O 1
ATOM 5527 N N . THR A 1 748 ? -0.670 -28.551 30.587 1.00 85.94 748 THR A N 1
ATOM 5528 C CA . THR A 1 748 ? -0.762 -29.663 29.649 1.00 85.94 748 THR A CA 1
ATOM 5529 C C . THR A 1 748 ? -1.731 -29.269 28.547 1.00 85.94 748 THR A C 1
ATOM 5531 O O . THR A 1 748 ? -2.560 -28.380 28.743 1.00 85.94 748 THR A O 1
ATOM 5534 N N . ASP A 1 749 ? -1.636 -29.949 27.404 1.00 86.81 749 ASP A N 1
ATOM 5535 C CA . ASP A 1 749 ? -2.506 -29.693 26.254 1.00 86.81 749 ASP A CA 1
ATOM 5536 C C . ASP A 1 749 ? -2.544 -28.185 25.937 1.00 86.81 749 ASP A C 1
ATOM 5538 O O . ASP A 1 749 ? -1.494 -27.550 25.923 1.00 86.81 749 ASP A O 1
ATOM 5542 N N . THR A 1 750 ? -3.723 -27.589 25.767 1.00 88.25 750 THR A N 1
ATOM 5543 C CA . THR A 1 750 ? -3.912 -26.170 25.421 1.00 88.25 750 THR A CA 1
ATOM 5544 C C . THR A 1 750 ? -3.221 -25.170 26.366 1.00 88.25 750 THR A C 1
ATOM 5546 O O . THR A 1 750 ? -2.831 -24.096 25.917 1.00 88.25 750 THR A O 1
ATOM 5549 N N . ASN A 1 751 ? -3.026 -25.519 27.646 1.00 92.94 751 ASN A N 1
ATOM 5550 C CA . ASN A 1 751 ? -2.365 -24.668 28.650 1.00 92.94 751 ASN A CA 1
ATOM 5551 C C . ASN A 1 751 ? -0.851 -24.929 28.781 1.00 92.94 751 ASN A C 1
ATOM 5553 O O . ASN A 1 751 ? -0.205 -24.403 29.690 1.00 92.94 751 ASN A O 1
ATOM 5557 N N . ALA A 1 752 ? -0.260 -25.792 27.950 1.00 94.50 752 ALA A N 1
ATOM 5558 C CA . ALA A 1 752 ? 1.193 -25.918 27.905 1.00 94.50 752 ALA A CA 1
ATOM 5559 C C . ALA A 1 752 ? 1.845 -24.639 27.344 1.00 94.50 752 ALA A C 1
ATOM 5561 O O . ALA A 1 752 ? 1.194 -23.817 26.706 1.00 94.50 752 ALA A O 1
ATOM 5562 N N . VAL A 1 753 ? 3.149 -24.487 27.582 1.00 97.69 753 VAL A N 1
ATOM 5563 C CA . VAL A 1 753 ? 3.936 -23.382 27.025 1.00 97.69 753 VAL A CA 1
ATOM 5564 C C . VAL A 1 753 ? 4.568 -23.826 25.709 1.00 97.69 753 VAL A C 1
ATOM 5566 O O . VAL A 1 753 ? 5.207 -24.883 25.654 1.00 97.69 753 VAL A O 1
ATOM 5569 N N . TYR A 1 754 ? 4.394 -23.019 24.668 1.00 97.25 754 TYR A N 1
ATOM 5570 C CA . TYR A 1 754 ? 4.792 -23.313 23.298 1.00 97.25 754 TYR A CA 1
ATOM 5571 C C . TYR A 1 754 ? 5.811 -22.306 22.766 1.00 97.25 754 TYR A C 1
ATOM 5573 O O . TYR A 1 754 ? 5.972 -21.210 23.300 1.00 97.25 754 TYR A O 1
ATOM 5581 N N . THR A 1 755 ? 6.524 -22.723 21.726 1.00 96.88 755 THR A N 1
ATOM 5582 C CA . THR A 1 755 ? 7.428 -21.901 20.923 1.00 96.88 755 THR A CA 1
ATOM 5583 C C . THR A 1 755 ? 7.311 -22.312 19.464 1.00 96.88 755 THR A C 1
ATOM 5585 O O . THR A 1 755 ? 6.944 -23.453 19.166 1.00 96.88 755 THR A O 1
ATOM 5588 N N . SER A 1 756 ? 7.688 -21.420 18.561 1.00 94.44 756 SER A N 1
ATOM 5589 C CA . SER A 1 756 ? 7.588 -21.663 17.129 1.00 94.44 756 SER A CA 1
ATOM 5590 C C . SER A 1 756 ? 8.658 -22.631 16.611 1.00 94.44 756 SER A C 1
ATOM 5592 O O . SER A 1 756 ? 9.754 -22.785 17.163 1.00 94.44 756 SER A O 1
ATOM 5594 N N . ALA A 1 757 ? 8.316 -23.318 15.531 1.00 93.81 757 ALA A N 1
ATOM 5595 C CA . ALA A 1 757 ? 9.166 -24.218 14.778 1.00 93.81 757 ALA A CA 1
ATOM 5596 C C . ALA A 1 757 ? 8.772 -24.186 13.295 1.00 93.81 757 ALA A C 1
ATOM 5598 O O . ALA A 1 757 ? 7.643 -23.849 12.949 1.00 93.81 757 ALA A O 1
ATOM 5599 N N . THR A 1 758 ? 9.706 -24.579 12.433 1.00 93.25 758 THR A N 1
ATOM 5600 C CA . THR A 1 758 ? 9.504 -24.630 10.982 1.00 93.25 758 THR A CA 1
ATOM 5601 C C . THR A 1 758 ? 9.749 -26.050 10.494 1.00 93.25 758 THR A C 1
ATOM 5603 O O . THR A 1 758 ? 10.751 -26.671 10.863 1.00 93.25 758 THR A O 1
ATOM 5606 N N . ASP A 1 759 ? 8.846 -26.586 9.675 1.00 91.81 759 ASP A N 1
ATOM 5607 C CA . ASP A 1 759 ? 9.051 -27.875 9.020 1.00 91.81 759 ASP A CA 1
ATOM 5608 C C . ASP A 1 759 ? 10.133 -27.735 7.936 1.00 91.81 759 ASP A C 1
ATOM 5610 O O . ASP A 1 759 ? 9.948 -26.982 6.979 1.00 91.81 759 ASP A O 1
ATOM 5614 N N . PRO A 1 760 ? 11.261 -28.458 8.037 1.00 86.94 760 PRO A N 1
ATOM 5615 C CA . PRO A 1 760 ? 12.381 -28.290 7.116 1.00 86.94 760 PRO A CA 1
ATOM 5616 C C . PRO A 1 760 ? 12.079 -28.736 5.678 1.00 86.94 760 PRO A C 1
ATOM 5618 O O . PRO A 1 760 ? 12.852 -28.407 4.783 1.00 86.94 760 PRO A O 1
ATOM 5621 N N . ASN A 1 761 ? 11.010 -29.507 5.439 1.00 86.31 761 ASN A N 1
ATOM 5622 C CA . ASN A 1 761 ? 10.658 -29.978 4.098 1.00 86.31 761 ASN A CA 1
ATOM 5623 C C . ASN A 1 761 ? 9.660 -29.052 3.396 1.00 86.31 761 ASN A C 1
ATOM 5625 O O . ASN A 1 761 ? 9.724 -28.906 2.178 1.00 86.31 761 ASN A O 1
ATOM 5629 N N . SER A 1 762 ? 8.715 -28.475 4.142 1.00 86.81 762 SER A N 1
ATOM 5630 C CA . SER A 1 762 ? 7.624 -27.663 3.583 1.00 86.81 762 SER A CA 1
ATOM 5631 C C . SER A 1 762 ? 7.770 -26.161 3.844 1.00 86.81 762 SER A C 1
ATOM 5633 O O . SER A 1 762 ? 7.102 -25.374 3.175 1.00 86.81 762 SER A O 1
ATOM 5635 N N . GLY A 1 763 ? 8.614 -25.763 4.802 1.00 89.38 763 GLY A N 1
ATOM 5636 C CA . GLY A 1 763 ? 8.729 -24.388 5.290 1.00 89.38 763 GLY A CA 1
ATOM 5637 C C . GLY A 1 763 ? 7.581 -23.962 6.209 1.00 89.38 763 GLY A C 1
ATOM 5638 O O . GLY A 1 763 ? 7.562 -22.818 6.642 1.00 89.38 763 GLY A O 1
ATOM 5639 N N . VAL A 1 764 ? 6.614 -24.838 6.510 1.00 91.94 764 VAL A N 1
ATOM 5640 C CA . VAL A 1 764 ? 5.417 -24.483 7.293 1.00 91.94 764 VAL A CA 1
ATOM 5641 C C . VAL A 1 764 ? 5.786 -24.151 8.736 1.00 91.94 764 VAL A C 1
ATOM 5643 O O . VAL A 1 764 ? 6.498 -24.921 9.387 1.00 91.94 764 VAL A O 1
ATOM 5646 N N . LEU A 1 765 ? 5.273 -23.025 9.237 1.00 92.81 765 LEU A N 1
ATOM 5647 C CA . LEU A 1 765 ? 5.377 -22.665 10.649 1.00 92.81 765 LEU A CA 1
ATOM 5648 C C . LEU A 1 765 ? 4.325 -23.403 11.477 1.00 92.81 765 LEU A C 1
ATOM 5650 O O . LEU A 1 765 ? 3.142 -23.437 11.128 1.00 92.81 765 LEU A O 1
ATOM 5654 N N . TYR A 1 766 ? 4.764 -23.939 12.609 1.00 94.00 766 TYR A N 1
ATOM 5655 C CA . TYR A 1 766 ? 3.930 -24.611 13.597 1.00 94.00 766 TYR A CA 1
ATOM 5656 C C . TYR A 1 766 ? 4.496 -24.393 15.005 1.00 94.00 766 TYR A C 1
ATOM 5658 O O . TYR A 1 766 ? 5.653 -24.005 15.172 1.00 94.00 766 TYR A O 1
ATOM 5666 N N . ASP A 1 767 ? 3.706 -24.689 16.035 1.00 94.75 767 ASP A N 1
ATOM 5667 C CA . ASP A 1 767 ? 4.159 -24.583 17.421 1.00 94.75 767 ASP A CA 1
ATOM 5668 C C . ASP A 1 767 ? 4.577 -25.936 17.997 1.00 94.75 767 ASP A C 1
ATOM 5670 O O . ASP A 1 767 ? 3.973 -26.980 17.756 1.00 94.75 767 ASP A O 1
ATOM 5674 N N . LYS A 1 768 ? 5.614 -25.927 18.832 1.00 95.06 768 LYS A N 1
ATOM 5675 C CA . LYS A 1 768 ? 6.053 -27.088 19.610 1.00 95.06 768 LYS A CA 1
ATOM 5676 C C . LYS A 1 768 ? 6.070 -26.753 21.093 1.00 95.06 768 LYS A C 1
ATOM 5678 O O . LYS A 1 768 ? 6.390 -25.642 21.507 1.00 95.06 768 LYS A O 1
ATOM 5683 N N . LYS A 1 769 ? 5.746 -27.747 21.914 1.00 95.31 769 LYS A N 1
ATOM 5684 C CA . LYS A 1 769 ? 5.783 -27.615 23.370 1.00 95.31 769 LYS A CA 1
ATOM 5685 C C . LYS A 1 769 ? 7.222 -27.401 23.858 1.00 95.31 769 LYS A C 1
ATOM 5687 O O . LYS A 1 769 ? 8.128 -28.119 23.435 1.00 95.31 769 LYS A O 1
ATOM 5692 N N . ILE A 1 770 ? 7.418 -26.469 24.790 1.00 96.56 770 ILE A N 1
ATOM 5693 C CA . ILE A 1 770 ? 8.684 -26.282 25.509 1.00 96.56 770 ILE A CA 1
ATOM 5694 C C . ILE A 1 770 ? 8.706 -27.230 26.714 1.00 96.56 770 ILE A C 1
ATOM 5696 O O . ILE A 1 770 ? 7.996 -27.038 27.706 1.00 96.56 770 ILE A O 1
ATOM 5700 N N . ASP A 1 771 ? 9.530 -28.272 26.647 1.00 93.62 771 ASP A N 1
ATOM 5701 C CA . ASP A 1 771 ? 9.629 -29.255 27.726 1.00 93.62 771 ASP A CA 1
ATOM 5702 C C . ASP A 1 771 ? 10.180 -28.638 29.019 1.00 93.62 771 ASP A C 1
ATOM 5704 O O . ASP A 1 771 ? 11.300 -28.138 29.071 1.00 93.62 771 ASP A O 1
ATOM 5708 N N . GLY A 1 772 ? 9.399 -28.722 30.099 1.00 94.81 772 GLY A N 1
ATOM 5709 C CA . GLY A 1 772 ? 9.766 -28.197 31.418 1.00 94.81 772 GLY A CA 1
ATOM 5710 C C . GLY A 1 772 ? 9.351 -26.746 31.673 1.00 94.81 772 GLY A C 1
ATOM 5711 O O . GLY A 1 772 ? 9.517 -26.282 32.801 1.00 94.81 772 GLY A O 1
ATOM 5712 N N . ALA A 1 773 ? 8.780 -26.057 30.682 1.00 97.38 773 ALA A N 1
ATOM 5713 C CA . ALA A 1 773 ? 8.178 -24.746 30.886 1.00 97.38 773 ALA A CA 1
ATOM 5714 C C . ALA A 1 773 ? 6.792 -24.852 31.549 1.00 97.38 773 ALA A C 1
ATOM 5716 O O . ALA A 1 773 ? 6.054 -25.818 31.331 1.00 97.38 773 ALA A O 1
ATOM 5717 N N . ALA A 1 774 ? 6.440 -23.870 32.380 1.00 97.00 774 ALA A N 1
ATOM 5718 C CA . ALA A 1 774 ? 5.149 -23.819 33.066 1.00 97.00 774 ALA A CA 1
ATOM 5719 C C . ALA A 1 774 ? 4.777 -22.392 33.483 1.00 97.00 774 ALA A C 1
ATOM 5721 O O . ALA A 1 774 ? 5.651 -21.599 33.829 1.00 97.00 774 ALA A O 1
ATOM 5722 N N . ILE A 1 775 ? 3.475 -22.112 33.553 1.00 97.50 775 ILE A N 1
ATOM 5723 C CA . ILE A 1 775 ? 2.918 -20.904 34.165 1.00 97.50 775 ILE A CA 1
ATOM 5724 C C . ILE A 1 775 ? 2.212 -21.279 35.470 1.00 97.50 775 ILE A C 1
ATOM 5726 O O . ILE A 1 775 ? 1.499 -22.281 35.552 1.00 97.50 775 ILE A O 1
ATOM 5730 N N . LYS A 1 776 ? 2.426 -20.500 36.532 1.00 95.56 776 LYS A N 1
ATOM 5731 C CA . LYS A 1 776 ? 1.785 -20.722 37.837 1.00 95.56 776 LYS A CA 1
ATOM 5732 C C . LYS A 1 776 ? 1.183 -19.435 38.375 1.00 95.56 776 LYS A C 1
ATOM 5734 O O . LYS A 1 776 ? 1.827 -18.393 38.331 1.00 95.56 776 LYS A O 1
ATOM 5739 N N . ALA A 1 777 ? -0.020 -19.535 38.933 1.00 93.75 777 ALA A N 1
ATOM 5740 C CA . ALA A 1 777 ? -0.612 -18.468 39.732 1.00 93.75 777 ALA A CA 1
ATOM 5741 C C . ALA A 1 777 ? 0.121 -18.350 41.079 1.00 93.75 777 ALA A C 1
ATOM 5743 O O . ALA A 1 777 ? 0.382 -19.361 41.736 1.00 93.75 777 ALA A O 1
ATOM 5744 N N . GLY A 1 778 ? 0.413 -17.125 41.515 1.00 87.19 778 GLY A N 1
ATOM 5745 C CA . GLY A 1 778 ? 1.036 -16.850 42.813 1.00 87.19 778 GLY A CA 1
ATOM 5746 C C . GLY A 1 778 ? 0.092 -17.037 44.007 1.00 87.19 778 GLY A C 1
ATOM 5747 O O . GLY A 1 778 ? 0.542 -17.124 45.148 1.00 87.19 778 GLY A O 1
ATOM 5748 N N . SER A 1 779 ? -1.222 -17.110 43.770 1.00 90.12 779 SER A N 1
ATOM 5749 C CA . SER A 1 779 ? -2.245 -17.308 44.803 1.00 90.12 779 SER A CA 1
ATOM 5750 C C . SER A 1 779 ? -3.516 -17.953 44.235 1.00 90.12 779 SER A C 1
ATOM 5752 O O . SER A 1 779 ? -3.664 -18.096 43.021 1.00 90.12 779 SER A O 1
ATOM 5754 N N . ASN A 1 780 ? -4.437 -18.358 45.118 1.00 90.62 780 ASN A N 1
ATOM 5755 C CA . ASN A 1 780 ? -5.769 -18.806 44.709 1.00 90.62 780 ASN A CA 1
ATOM 5756 C C . ASN A 1 780 ? -6.541 -17.644 44.066 1.00 90.62 780 ASN A C 1
ATOM 5758 O O . ASN A 1 780 ? -6.581 -16.544 44.617 1.00 90.62 780 ASN A O 1
ATOM 5762 N N . ILE A 1 781 ? -7.198 -17.901 42.936 1.00 96.44 781 ILE A N 1
ATOM 5763 C CA . ILE A 1 781 ? -7.938 -16.883 42.185 1.00 96.44 781 ILE A CA 1
ATOM 5764 C C . ILE A 1 781 ? -9.358 -16.793 42.753 1.00 96.44 781 ILE A C 1
ATOM 5766 O O . ILE A 1 781 ? -10.282 -17.419 42.240 1.00 96.44 781 ILE A O 1
ATOM 5770 N N . THR A 1 782 ? -9.534 -16.043 43.838 1.00 96.94 782 THR A N 1
ATOM 5771 C CA . THR A 1 782 ? -10.850 -15.781 44.443 1.00 96.94 782 THR A CA 1
ATOM 5772 C C . THR A 1 782 ? -11.227 -14.318 44.241 1.00 96.94 782 THR A C 1
ATOM 5774 O O . THR A 1 782 ? -10.499 -13.418 44.659 1.00 96.94 782 THR A O 1
ATOM 5777 N N . VAL A 1 783 ? -12.372 -14.079 43.600 1.00 97.56 783 VAL A N 1
ATOM 5778 C CA . VAL A 1 783 ? -12.845 -12.748 43.206 1.00 97.56 783 VAL A CA 1
ATOM 5779 C C . VAL A 1 783 ? -14.175 -12.456 43.909 1.00 97.56 783 VAL A C 1
ATOM 5781 O O . VAL A 1 783 ? -15.187 -13.100 43.597 1.00 97.56 783 VAL A O 1
ATOM 5784 N N . PRO A 1 784 ? -14.214 -11.499 44.855 1.00 96.88 784 PRO A N 1
ATOM 5785 C CA . PRO A 1 784 ? -15.445 -11.152 45.559 1.00 96.88 784 PRO A CA 1
ATOM 5786 C C . PRO A 1 784 ? -16.552 -10.669 44.609 1.00 96.88 784 PRO A C 1
ATOM 5788 O O . PRO A 1 784 ? -16.275 -10.113 43.547 1.00 96.88 784 PRO A O 1
ATOM 5791 N N . ALA A 1 785 ? -17.810 -10.845 45.018 1.00 94.94 785 ALA A N 1
ATOM 5792 C CA . ALA A 1 785 ? -18.986 -10.404 44.263 1.00 94.94 785 ALA A CA 1
ATOM 5793 C C . ALA A 1 785 ? -18.926 -8.910 43.895 1.00 94.94 785 ALA A C 1
ATOM 5795 O O . ALA A 1 785 ? -18.724 -8.063 44.771 1.00 94.94 785 ALA A O 1
ATOM 5796 N N . GLY A 1 786 ? -19.143 -8.577 42.621 1.00 93.06 786 GLY A N 1
ATOM 5797 C CA . GLY A 1 786 ? -19.127 -7.201 42.115 1.00 93.06 786 GLY A CA 1
ATOM 5798 C C . GLY A 1 786 ? -17.768 -6.498 42.223 1.00 93.06 786 GLY A C 1
ATOM 5799 O O . GLY A 1 786 ? -17.730 -5.266 42.291 1.00 93.06 786 GLY A O 1
ATOM 5800 N N . LYS A 1 787 ? -16.660 -7.244 42.336 1.00 97.19 787 LYS A N 1
ATOM 5801 C CA . LYS A 1 787 ? -15.301 -6.709 42.520 1.00 97.19 787 LYS A CA 1
ATOM 5802 C C . LYS A 1 787 ? -14.337 -7.233 41.463 1.00 97.19 787 LYS A C 1
ATOM 5804 O O . LYS A 1 787 ? -14.606 -8.207 40.766 1.00 97.19 787 LYS A O 1
ATOM 5809 N N . THR A 1 788 ? -13.187 -6.576 41.387 1.00 96.44 788 THR A N 1
ATOM 5810 C CA . THR A 1 788 ? -12.028 -7.014 40.615 1.00 96.44 788 THR A CA 1
ATOM 5811 C C . THR A 1 788 ? -10.941 -7.548 41.548 1.00 96.44 788 THR A C 1
ATOM 5813 O O . THR A 1 788 ? -10.840 -7.123 42.702 1.00 96.44 788 THR A O 1
ATOM 5816 N N . ALA A 1 789 ? -10.126 -8.482 41.063 1.00 96.75 789 ALA A N 1
ATOM 5817 C CA . ALA A 1 789 ? -8.945 -8.986 41.755 1.00 96.75 789 ALA A CA 1
ATOM 5818 C C . ALA A 1 789 ? -7.771 -9.079 40.775 1.00 96.75 789 ALA A C 1
ATOM 5820 O O . ALA A 1 789 ? -7.910 -9.639 39.689 1.00 96.75 789 ALA A O 1
ATOM 5821 N N . GLN A 1 790 ? -6.615 -8.545 41.169 1.00 96.69 790 GLN A N 1
ATOM 5822 C CA . GLN A 1 790 ? -5.369 -8.682 40.417 1.00 96.69 790 GLN A CA 1
ATOM 5823 C C . GLN A 1 790 ? -4.544 -9.831 40.988 1.00 96.69 790 GLN A C 1
ATOM 5825 O O . GLN A 1 790 ? -4.236 -9.835 42.180 1.00 96.69 790 GLN A O 1
ATOM 5830 N N . ILE A 1 791 ? -4.184 -10.792 40.141 1.00 97.62 791 ILE A N 1
ATOM 5831 C CA . ILE A 1 791 ? -3.434 -11.990 40.521 1.00 97.62 791 ILE A CA 1
ATOM 5832 C C . ILE A 1 791 ? -2.133 -12.036 39.722 1.00 97.62 791 ILE A C 1
ATOM 5834 O O . ILE A 1 791 ? -2.150 -11.902 38.500 1.00 97.62 791 ILE A O 1
ATOM 5838 N N . GLU A 1 792 ? -1.007 -12.225 40.410 1.00 98.12 792 GLU A N 1
ATOM 5839 C CA . GLU A 1 792 ? 0.306 -12.402 39.783 1.00 98.12 792 GLU A CA 1
ATOM 5840 C C . GLU A 1 792 ? 0.494 -13.842 39.292 1.00 98.12 792 GLU A C 1
ATOM 5842 O O . GLU A 1 792 ? 0.122 -14.803 39.972 1.00 98.12 792 GLU A O 1
ATOM 5847 N N . PHE A 1 793 ? 1.099 -13.980 38.118 1.00 98.06 793 PHE A N 1
ATOM 5848 C CA . PHE A 1 793 ? 1.495 -15.232 37.493 1.00 98.06 793 PHE A CA 1
ATOM 5849 C C . PHE A 1 793 ? 2.992 -15.206 37.194 1.00 98.06 793 PHE A C 1
ATOM 5851 O O . PHE A 1 793 ? 3.571 -14.154 36.922 1.00 98.06 793 PHE A O 1
ATOM 5858 N N . THR A 1 794 ? 3.622 -16.376 37.231 1.00 98.25 794 THR A N 1
ATOM 5859 C CA . THR A 1 794 ? 5.029 -16.558 36.863 1.00 98.25 794 THR A CA 1
ATOM 5860 C C . THR A 1 794 ? 5.130 -17.584 35.747 1.00 98.25 794 THR A C 1
ATOM 5862 O O . THR A 1 794 ? 4.734 -18.736 35.935 1.00 98.25 794 THR A O 1
ATOM 5865 N N . LEU A 1 795 ? 5.664 -17.159 34.603 1.00 98.19 795 LEU A N 1
ATOM 5866 C CA . LEU A 1 795 ? 6.170 -18.023 33.544 1.00 98.19 795 LEU A CA 1
ATOM 5867 C C . LEU A 1 795 ? 7.598 -18.441 33.905 1.00 98.19 795 LEU A C 1
ATOM 5869 O O . LEU A 1 795 ? 8.452 -17.577 34.085 1.00 98.19 795 LEU A O 1
ATOM 5873 N N . SER A 1 796 ? 7.848 -19.747 33.971 1.00 98.25 796 SER A N 1
ATOM 5874 C CA . SER A 1 796 ? 9.175 -20.330 34.176 1.00 98.25 796 SER A CA 1
ATOM 5875 C C . SER A 1 796 ? 9.581 -21.155 32.959 1.00 98.25 796 SER A C 1
ATOM 5877 O O . SER A 1 796 ? 8.885 -22.101 32.587 1.00 98.25 796 SER A O 1
ATOM 5879 N N . LEU A 1 797 ? 10.728 -20.821 32.374 1.00 98.25 797 LEU A N 1
ATOM 5880 C CA . LEU A 1 797 ? 11.364 -21.504 31.250 1.00 98.25 797 LEU A CA 1
ATOM 5881 C C . LEU A 1 797 ? 12.555 -22.344 31.738 1.00 98.25 797 LEU A C 1
ATOM 5883 O O . LEU A 1 797 ? 13.247 -21.963 32.689 1.00 98.25 797 LEU A O 1
ATOM 5887 N N . PRO A 1 798 ? 12.843 -23.497 31.111 1.00 97.25 798 PRO A N 1
ATOM 5888 C CA . PRO A 1 798 ? 14.016 -24.279 31.469 1.00 97.25 798 PRO A CA 1
ATOM 5889 C C . PRO A 1 798 ? 15.287 -23.542 31.027 1.00 97.25 798 PRO A C 1
ATOM 5891 O O . PRO A 1 798 ? 15.349 -22.972 29.944 1.00 97.25 798 PRO A O 1
ATOM 5894 N N . LYS A 1 799 ? 16.357 -23.622 31.826 1.00 94.62 799 LYS A N 1
ATOM 5895 C CA . LYS A 1 799 ? 17.652 -22.979 31.513 1.00 94.62 799 LYS A CA 1
ATOM 5896 C C . LYS A 1 799 ? 18.308 -23.456 30.209 1.00 94.62 799 LYS A C 1
ATOM 5898 O O . LYS A 1 799 ? 19.274 -22.850 29.769 1.00 94.62 799 LYS A O 1
ATOM 5903 N N . SER A 1 800 ? 17.850 -24.580 29.660 1.00 95.19 800 SER A N 1
ATOM 5904 C CA . SER A 1 800 ? 18.304 -25.136 28.384 1.00 95.19 800 SER A CA 1
ATOM 5905 C C . SER A 1 800 ? 17.531 -24.606 27.175 1.00 95.19 800 SER A C 1
ATOM 5907 O O . SER A 1 800 ? 17.802 -25.059 26.070 1.00 95.19 800 SER A O 1
ATOM 5909 N N . PHE A 1 801 ? 16.519 -23.757 27.376 1.00 96.31 801 PHE A N 1
ATOM 5910 C CA . PHE A 1 801 ? 15.804 -23.106 26.287 1.00 96.31 801 PHE A CA 1
ATOM 5911 C C . PHE A 1 801 ? 16.623 -21.910 25.801 1.00 96.31 801 PHE A C 1
ATOM 5913 O O . PHE A 1 801 ? 17.020 -21.071 26.610 1.00 96.31 801 PHE A O 1
ATOM 5920 N N . ASP A 1 802 ? 16.917 -21.879 24.504 1.00 95.38 802 ASP A N 1
ATOM 5921 C CA . ASP A 1 802 ? 17.733 -20.834 23.893 1.00 95.38 802 ASP A CA 1
ATOM 5922 C C . ASP A 1 802 ? 16.937 -19.527 23.757 1.00 95.38 802 ASP A C 1
ATOM 5924 O O . ASP A 1 802 ? 15.715 -19.539 23.614 1.00 95.38 802 ASP A O 1
ATOM 5928 N N . GLN A 1 803 ? 17.640 -18.394 23.805 1.00 95.44 803 GLN A N 1
ATOM 5929 C CA . GLN A 1 803 ? 17.054 -17.077 23.537 1.00 95.44 803 GLN A CA 1
ATOM 5930 C C . GLN A 1 803 ? 16.796 -16.858 22.032 1.00 95.44 803 GLN A C 1
ATOM 5932 O O . GLN A 1 803 ? 17.171 -17.674 21.189 1.00 95.44 803 GLN A O 1
ATOM 5937 N N . GLN A 1 804 ? 16.184 -15.715 21.716 1.00 94.19 804 GLN A N 1
ATOM 5938 C CA . GLN A 1 804 ? 15.713 -15.265 20.406 1.00 94.19 804 GLN A CA 1
ATOM 5939 C C . GLN A 1 804 ? 14.558 -16.099 19.830 1.00 94.19 804 GLN A C 1
ATOM 5941 O O . GLN A 1 804 ? 14.545 -16.412 18.640 1.00 94.19 804 GLN A O 1
ATOM 5946 N N . GLN A 1 805 ? 13.592 -16.480 20.673 1.00 94.50 805 GLN A N 1
ATOM 5947 C CA . GLN A 1 805 ? 12.441 -17.299 20.270 1.00 94.50 805 GLN A CA 1
ATOM 5948 C C . GLN A 1 805 ? 11.142 -16.822 20.926 1.00 94.50 805 GLN A C 1
ATOM 5950 O O . GLN A 1 805 ? 11.144 -16.336 22.059 1.00 94.50 805 GLN A O 1
ATOM 5955 N N . PHE A 1 806 ? 10.014 -17.003 20.237 1.00 96.50 806 PHE A N 1
ATOM 5956 C CA . PHE A 1 806 ? 8.697 -16.736 20.816 1.00 96.50 806 PHE A CA 1
ATOM 5957 C C . PHE A 1 806 ? 8.346 -17.735 21.922 1.00 96.50 806 PHE A C 1
ATOM 5959 O O . PHE A 1 806 ? 8.719 -18.908 21.867 1.00 96.50 806 PHE A O 1
ATOM 5966 N N . VAL A 1 807 ? 7.597 -17.261 22.914 1.00 98.12 807 VAL A N 1
ATOM 5967 C CA . VAL A 1 807 ? 7.000 -18.053 23.988 1.00 98.12 807 VAL A CA 1
ATOM 5968 C C . VAL A 1 807 ? 5.529 -17.685 24.101 1.00 98.12 807 VAL A C 1
ATOM 5970 O O . VAL A 1 807 ? 5.195 -16.535 24.383 1.00 98.12 807 VAL A O 1
ATOM 5973 N N . GLU A 1 808 ? 4.649 -18.658 23.903 1.00 97.88 808 GLU A N 1
ATOM 5974 C CA . GLU A 1 808 ? 3.219 -18.408 23.722 1.00 97.88 808 GLU A CA 1
ATOM 5975 C C . GLU A 1 808 ? 2.340 -19.571 24.193 1.00 97.88 808 GLU A C 1
ATOM 5977 O O . GLU A 1 808 ? 2.837 -20.624 24.610 1.00 97.88 808 GLU A O 1
ATOM 5982 N N . GLY A 1 809 ? 1.027 -19.341 24.234 1.00 97.44 809 GLY A N 1
ATOM 5983 C CA . GLY A 1 809 ? 0.033 -20.335 24.631 1.00 97.44 809 GLY A CA 1
ATOM 5984 C C . GLY A 1 809 ? -1.283 -19.717 25.098 1.00 97.44 809 GLY A C 1
ATOM 5985 O O . GLY A 1 809 ? -1.582 -18.554 24.823 1.00 97.44 809 GLY A O 1
ATOM 5986 N N . PHE A 1 810 ? -2.065 -20.505 25.838 1.00 98.25 810 PHE A N 1
ATOM 5987 C CA . PHE A 1 810 ? -3.351 -20.092 26.399 1.00 98.25 810 PHE A CA 1
ATOM 5988 C C . PHE A 1 810 ? -3.417 -20.361 27.901 1.00 98.25 810 PHE A C 1
ATOM 5990 O O . PHE A 1 810 ? -2.832 -21.314 28.411 1.00 98.25 810 PHE A O 1
ATOM 5997 N N . LEU A 1 811 ? -4.176 -19.536 28.615 1.00 97.88 811 LEU A N 1
ATOM 5998 C CA . LEU A 1 811 ? -4.523 -19.728 30.016 1.00 97.88 811 LEU A CA 1
ATOM 5999 C C . LEU A 1 811 ? -6.033 -19.934 30.117 1.00 97.88 811 LEU A C 1
ATOM 6001 O O . LEU A 1 811 ? -6.811 -18.984 30.055 1.00 97.88 811 LEU A O 1
ATOM 6005 N N . ASN A 1 812 ? -6.445 -21.189 30.274 1.00 97.06 812 ASN A N 1
ATOM 6006 C CA . ASN A 1 812 ? -7.838 -21.547 30.515 1.00 97.06 812 ASN A CA 1
ATOM 6007 C C . ASN A 1 812 ? -8.136 -21.635 32.016 1.00 97.06 812 ASN A C 1
ATOM 6009 O O . ASN A 1 812 ? -7.390 -22.260 32.778 1.00 97.06 812 ASN A O 1
ATOM 6013 N N . PHE A 1 813 ? -9.247 -21.028 32.428 1.00 97.12 813 PHE A N 1
ATOM 6014 C CA . PHE A 1 813 ? -9.712 -20.958 33.808 1.00 97.12 813 PHE A CA 1
ATOM 6015 C C . PHE A 1 813 ? -11.128 -21.507 33.934 1.00 97.12 813 PHE A C 1
ATOM 6017 O O . PHE A 1 813 ? -12.027 -21.132 33.184 1.00 97.12 813 PHE A O 1
ATOM 6024 N N . LYS A 1 814 ? -11.350 -22.346 34.944 1.00 95.25 814 LYS A N 1
ATOM 6025 C CA . LYS A 1 814 ? -12.656 -22.890 35.308 1.00 95.25 814 LYS A CA 1
ATOM 6026 C C . LYS A 1 814 ? -13.176 -22.229 36.581 1.00 95.25 814 LYS A C 1
ATOM 6028 O O . LYS A 1 814 ? -12.573 -22.380 37.644 1.00 95.25 814 LYS A O 1
ATOM 6033 N N . GLY A 1 815 ? -14.303 -21.534 36.480 1.00 94.81 815 GLY A N 1
ATOM 6034 C CA . GLY A 1 815 ? -14.989 -20.919 37.612 1.00 94.81 815 GLY A CA 1
ATOM 6035 C C . GLY A 1 815 ? -15.749 -21.930 38.473 1.00 94.81 815 GLY A C 1
ATOM 6036 O O . GLY A 1 815 ? -16.173 -22.995 38.012 1.00 94.81 815 GLY A O 1
ATOM 6037 N N . SER A 1 816 ? -15.954 -21.587 39.744 1.00 94.50 816 SER A N 1
ATOM 6038 C CA . SER A 1 816 ? -16.706 -22.381 40.727 1.00 94.50 816 SER A CA 1
ATOM 6039 C C . SER A 1 816 ? -18.188 -22.567 40.381 1.00 94.50 816 SER A C 1
ATOM 6041 O O . SER A 1 816 ? -18.826 -23.484 40.892 1.00 94.50 816 SER A O 1
ATOM 6043 N N . ASP A 1 817 ? -18.726 -21.722 39.507 1.00 90.50 817 ASP A N 1
ATOM 6044 C CA . ASP A 1 817 ? -20.076 -21.795 38.938 1.00 90.50 817 ASP A CA 1
ATOM 6045 C C . ASP A 1 817 ? -20.144 -22.621 37.636 1.00 90.50 817 ASP A C 1
ATOM 6047 O O . ASP A 1 817 ? -21.223 -22.834 37.086 1.00 90.50 817 ASP A O 1
ATOM 6051 N N . GLY A 1 818 ? -18.999 -23.107 37.145 1.00 88.75 818 GLY A N 1
ATOM 6052 C CA . GLY A 1 818 ? -18.877 -23.814 35.874 1.00 88.75 818 GLY A CA 1
ATOM 6053 C C . GLY A 1 818 ? -18.578 -22.920 34.668 1.00 88.75 818 GLY A C 1
ATOM 6054 O O . GLY A 1 818 ? -18.456 -23.461 33.568 1.00 88.75 818 GLY A O 1
ATOM 6055 N N . SER A 1 819 ? -18.424 -21.602 34.852 1.00 90.50 819 SER A N 1
ATOM 6056 C CA . SER A 1 819 ? -17.934 -20.696 33.804 1.00 90.50 819 SER A CA 1
ATOM 6057 C C . SER A 1 819 ? -16.533 -21.094 33.325 1.00 90.50 819 SER A C 1
ATOM 6059 O O . SER A 1 819 ? -15.758 -21.731 34.051 1.00 90.50 819 SER A O 1
ATOM 6061 N N . ARG A 1 820 ? -16.205 -20.731 32.083 1.00 93.81 820 ARG A N 1
ATOM 6062 C CA . ARG A 1 820 ? -14.864 -20.877 31.515 1.00 93.81 820 ARG A CA 1
ATOM 6063 C C . ARG A 1 820 ? -14.389 -19.543 30.966 1.00 93.81 820 ARG A C 1
ATOM 6065 O O . ARG A 1 820 ? -15.168 -18.860 30.311 1.00 93.81 820 ARG A O 1
ATOM 6072 N N . LEU A 1 821 ? -13.130 -19.214 31.233 1.00 97.19 821 LEU A N 1
ATOM 6073 C CA . LEU A 1 821 ? -12.448 -18.050 30.679 1.00 97.19 821 LEU A CA 1
ATOM 6074 C C . LEU A 1 821 ? -11.159 -18.509 29.998 1.00 97.19 821 LEU A C 1
ATOM 6076 O O . LEU A 1 821 ? -10.366 -19.225 30.607 1.00 97.19 821 LEU A O 1
ATOM 6080 N N . ASN A 1 822 ? -10.963 -18.089 28.758 1.00 97.69 822 ASN A N 1
ATOM 6081 C CA . ASN A 1 822 ? -9.767 -18.300 27.955 1.00 97.69 822 ASN A CA 1
ATOM 6082 C C . ASN A 1 822 ? -8.975 -16.988 27.848 1.00 97.69 822 ASN A C 1
ATOM 6084 O O . ASN A 1 822 ? -9.553 -15.904 27.771 1.00 97.69 822 ASN A O 1
ATOM 6088 N N . LEU A 1 823 ? -7.649 -17.069 27.856 1.00 98.12 823 LEU A N 1
ATOM 6089 C CA . LEU A 1 823 ? -6.791 -15.900 27.699 1.00 98.12 823 LEU A CA 1
ATOM 6090 C C . LEU A 1 823 ? -5.514 -16.293 26.947 1.00 98.12 823 LEU A C 1
ATOM 6092 O O . LEU A 1 823 ? -4.691 -17.017 27.515 1.00 98.12 823 LEU A O 1
ATOM 6096 N N . PRO A 1 824 ? -5.316 -15.846 25.698 1.00 98.38 824 PRO A N 1
ATOM 6097 C CA . PRO A 1 824 ? -4.061 -16.076 25.000 1.00 98.38 824 PRO A CA 1
ATOM 6098 C C . PRO A 1 824 ? -2.931 -15.227 25.600 1.00 98.38 824 PRO A C 1
ATOM 6100 O O . PRO A 1 824 ? -3.150 -14.133 26.131 1.00 98.38 824 PRO A O 1
ATOM 6103 N N . TYR A 1 825 ? -1.701 -15.723 25.499 1.00 98.12 825 TYR A N 1
ATOM 6104 C CA . TYR A 1 825 ? -0.498 -14.974 25.850 1.00 98.12 825 TYR A CA 1
ATOM 6105 C C . TYR A 1 825 ? 0.611 -15.210 24.833 1.00 98.12 825 TYR A C 1
ATOM 6107 O O . TYR A 1 825 ? 0.711 -16.287 24.242 1.00 98.12 825 TYR A O 1
ATOM 6115 N N . MET A 1 826 ? 1.474 -14.210 24.670 1.00 97.31 826 MET A N 1
ATOM 6116 C CA . MET A 1 826 ? 2.665 -14.322 23.836 1.00 97.31 826 MET A CA 1
ATOM 6117 C C . MET A 1 826 ? 3.779 -13.371 24.297 1.00 97.31 826 MET A C 1
ATOM 6119 O O . MET A 1 826 ? 3.529 -12.368 24.972 1.00 97.31 826 MET A O 1
ATOM 6123 N N . GLY A 1 827 ? 5.021 -13.702 23.955 1.00 97.31 827 GLY A N 1
ATOM 6124 C CA . GLY A 1 827 ? 6.216 -12.919 24.255 1.00 97.31 827 GLY A CA 1
ATOM 6125 C C . GLY A 1 827 ? 7.431 -13.390 23.476 1.00 97.31 827 GLY A C 1
ATOM 6126 O O . GLY A 1 827 ? 7.405 -14.461 22.875 1.00 97.31 827 GLY A O 1
ATOM 6127 N N . PHE A 1 828 ? 8.511 -12.618 23.527 1.00 97.12 828 PHE A N 1
ATOM 6128 C CA . PHE A 1 828 ? 9.779 -12.949 22.883 1.00 97.12 828 PHE A CA 1
ATOM 6129 C C . PHE A 1 828 ? 10.869 -13.163 23.941 1.00 97.12 828 PHE A C 1
ATOM 6131 O O . PHE A 1 828 ? 11.262 -12.239 24.648 1.00 97.12 828 PHE A O 1
ATOM 6138 N N . PHE A 1 829 ? 11.357 -14.393 24.088 1.00 97.75 829 PHE A N 1
ATOM 6139 C CA . PHE A 1 829 ? 12.447 -14.693 25.010 1.00 97.75 829 PHE A CA 1
ATOM 6140 C C . PHE A 1 829 ? 13.787 -14.332 24.352 1.00 97.75 829 PHE A C 1
ATOM 6142 O O . PHE A 1 829 ? 14.358 -15.145 23.631 1.00 97.75 829 PHE A O 1
ATOM 6149 N N . GLY A 1 830 ? 14.268 -13.106 24.557 1.00 96.38 830 GLY A N 1
ATOM 6150 C CA . GLY A 1 830 ? 15.434 -12.514 23.894 1.00 96.38 830 GLY A CA 1
ATOM 6151 C C . GLY A 1 830 ? 15.470 -10.984 24.020 1.00 96.38 830 GLY A C 1
ATOM 6152 O O . GLY A 1 830 ? 14.621 -10.418 24.705 1.00 96.38 830 GLY A O 1
ATOM 6153 N N . ASP A 1 831 ? 16.442 -10.331 23.373 1.00 95.06 831 ASP A N 1
ATOM 6154 C CA . ASP A 1 831 ? 16.431 -8.874 23.119 1.00 95.06 831 ASP A CA 1
ATOM 6155 C C . ASP A 1 831 ? 15.842 -8.646 21.718 1.00 95.06 831 ASP A C 1
ATOM 6157 O O . ASP A 1 831 ? 16.385 -9.131 20.715 1.00 95.06 831 ASP A O 1
ATOM 6161 N N . TRP A 1 832 ? 14.709 -7.941 21.634 1.00 94.25 832 TRP A N 1
ATOM 6162 C CA . TRP A 1 832 ? 14.063 -7.651 20.349 1.00 94.25 832 TRP A CA 1
ATOM 6163 C C . TRP A 1 832 ? 14.908 -6.710 19.484 1.00 94.25 832 TRP A C 1
ATOM 6165 O O . TRP A 1 832 ? 14.740 -6.710 18.269 1.00 94.25 832 TRP A O 1
ATOM 6175 N N . ASN A 1 833 ? 15.860 -5.959 20.048 1.00 93.69 833 ASN A N 1
ATOM 6176 C CA . ASN A 1 833 ? 16.777 -5.113 19.280 1.00 93.69 833 ASN A CA 1
ATOM 6177 C C . ASN A 1 833 ? 17.915 -5.888 18.591 1.00 93.69 833 ASN A C 1
ATOM 6179 O O . ASN A 1 833 ? 18.601 -5.301 17.756 1.00 93.69 833 ASN A O 1
ATOM 6183 N N . ASP A 1 834 ? 18.155 -7.163 18.917 1.00 92.75 834 ASP A N 1
ATOM 6184 C CA . ASP A 1 834 ? 19.296 -7.916 18.363 1.00 92.75 834 ASP A CA 1
ATOM 6185 C C . ASP A 1 834 ? 19.064 -8.389 16.915 1.00 92.75 834 ASP A C 1
ATOM 6187 O O . ASP A 1 834 ? 20.021 -8.609 16.162 1.00 92.75 834 ASP A O 1
ATOM 6191 N N . GLY A 1 835 ? 17.801 -8.534 16.498 1.00 90.38 835 GLY A N 1
ATOM 6192 C CA . GLY A 1 835 ? 17.436 -8.893 15.126 1.00 90.38 835 GLY A CA 1
ATOM 6193 C C . GLY A 1 835 ? 17.763 -7.774 14.134 1.00 90.38 835 GLY A C 1
ATOM 6194 O O . GLY A 1 835 ? 17.453 -6.612 14.396 1.00 90.38 835 GLY A O 1
ATOM 6195 N N . LYS A 1 836 ? 18.363 -8.116 12.988 1.00 94.69 836 LYS A N 1
ATOM 6196 C CA . LYS A 1 836 ? 18.757 -7.150 11.948 1.00 94.69 836 LYS A CA 1
ATOM 6197 C C . LYS A 1 836 ? 17.544 -6.513 11.269 1.00 94.69 836 LYS A C 1
ATOM 6199 O O . LYS A 1 836 ? 16.541 -7.185 11.054 1.00 94.69 836 LYS A O 1
ATOM 6204 N N . ILE A 1 837 ? 17.666 -5.236 10.905 1.00 95.19 837 ILE A N 1
ATOM 6205 C CA . ILE A 1 837 ? 16.635 -4.499 10.151 1.00 95.19 837 ILE A CA 1
ATOM 6206 C C . ILE A 1 837 ? 16.696 -4.711 8.632 1.00 95.19 837 ILE A C 1
ATOM 6208 O O . ILE A 1 837 ? 15.674 -4.607 7.964 1.00 95.19 837 ILE A O 1
ATOM 6212 N N . VAL A 1 838 ? 17.872 -5.016 8.082 1.00 96.62 838 VAL A N 1
ATOM 6213 C CA . VAL A 1 838 ? 18.134 -5.123 6.637 1.00 96.62 838 VAL A CA 1
ATOM 6214 C C . VAL A 1 838 ? 18.871 -6.434 6.376 1.00 96.62 838 VAL A C 1
ATOM 6216 O O . VAL A 1 838 ? 19.781 -6.780 7.139 1.00 96.62 838 VAL A O 1
ATOM 6219 N N . ASP A 1 839 ? 18.486 -7.163 5.327 1.00 95.75 839 ASP A N 1
ATOM 6220 C CA . ASP A 1 839 ? 19.240 -8.339 4.886 1.00 95.75 839 ASP A CA 1
ATOM 6221 C C . ASP A 1 839 ? 20.561 -7.922 4.229 1.00 95.75 839 ASP A C 1
ATOM 6223 O O . ASP A 1 839 ? 20.643 -6.888 3.563 1.00 95.75 839 ASP A O 1
ATOM 6227 N N . SER A 1 840 ? 21.605 -8.729 4.407 1.00 96.44 840 SER A N 1
ATOM 6228 C CA . SER A 1 840 ? 22.922 -8.438 3.826 1.00 96.44 840 SER A CA 1
ATOM 6229 C C . SER A 1 840 ? 22.925 -8.604 2.302 1.00 96.44 840 SER A C 1
ATOM 6231 O O . SER A 1 840 ? 22.051 -9.265 1.740 1.00 96.44 840 SER A O 1
ATOM 6233 N N . LEU A 1 841 ? 23.935 -8.048 1.621 1.00 95.00 841 LEU A N 1
ATOM 6234 C CA . LEU A 1 841 ? 24.214 -8.424 0.231 1.00 95.00 841 LEU A CA 1
ATOM 6235 C C . LEU A 1 841 ? 24.487 -9.931 0.173 1.00 95.00 841 LEU A C 1
ATOM 6237 O O . LEU A 1 841 ? 25.238 -10.449 1.003 1.00 95.00 841 LEU A O 1
ATOM 6241 N N . ASN A 1 842 ? 23.862 -10.631 -0.776 1.00 94.19 842 ASN A N 1
ATOM 6242 C CA . ASN A 1 842 ? 23.870 -12.100 -0.845 1.00 94.19 842 ASN A CA 1
ATOM 6243 C C . ASN A 1 842 ? 23.383 -12.769 0.461 1.00 94.19 842 ASN A C 1
ATOM 6245 O O . ASN A 1 842 ? 23.884 -13.821 0.860 1.00 94.19 842 ASN A O 1
ATOM 6249 N N . GLY A 1 843 ? 22.455 -12.113 1.165 1.00 93.38 843 GLY A N 1
ATOM 6250 C CA . GLY A 1 843 ? 21.917 -12.551 2.447 1.00 93.38 843 GLY A CA 1
ATOM 6251 C C . GLY A 1 843 ? 20.989 -13.764 2.360 1.00 93.38 843 GLY A C 1
ATOM 6252 O O . GLY A 1 843 ? 20.910 -14.459 1.348 1.00 93.38 843 GLY A O 1
ATOM 6253 N N . ILE A 1 844 ? 20.264 -14.031 3.447 1.00 90.69 844 ILE A N 1
ATOM 6254 C CA . ILE A 1 844 ? 19.420 -15.234 3.567 1.00 90.69 844 ILE A CA 1
ATOM 6255 C C . ILE A 1 844 ? 18.241 -15.240 2.585 1.00 90.69 844 ILE A C 1
ATOM 6257 O O . ILE A 1 844 ? 17.724 -16.308 2.261 1.00 90.69 844 ILE A O 1
ATOM 6261 N N . THR A 1 845 ? 17.821 -14.064 2.111 1.00 90.06 845 THR A N 1
ATOM 6262 C CA . THR A 1 845 ? 16.707 -13.903 1.165 1.00 90.06 845 THR A CA 1
ATOM 6263 C C . THR A 1 845 ? 17.151 -13.934 -0.298 1.00 90.06 845 THR A C 1
ATOM 6265 O O . THR A 1 845 ? 16.312 -13.985 -1.197 1.00 90.06 845 THR A O 1
ATOM 6268 N N . TYR A 1 846 ? 18.464 -13.935 -0.556 1.00 91.50 846 TYR A N 1
ATOM 6269 C CA . TYR A 1 846 ? 19.023 -13.900 -1.901 1.00 91.50 846 TYR A CA 1
ATOM 6270 C C . TYR A 1 846 ? 18.801 -15.240 -2.624 1.00 91.50 846 TYR A C 1
ATOM 6272 O O . TYR A 1 846 ? 19.490 -16.233 -2.392 1.00 91.50 846 TYR A O 1
ATOM 6280 N N . SER A 1 847 ? 17.811 -15.269 -3.517 1.00 86.56 847 SER A N 1
ATOM 6281 C CA . SER A 1 847 ? 17.437 -16.419 -4.341 1.00 86.56 847 SER A CA 1
ATOM 6282 C C . SER A 1 847 ? 17.059 -15.990 -5.773 1.00 86.56 847 SER A C 1
ATOM 6284 O O . SER A 1 847 ? 15.880 -16.013 -6.144 1.00 86.56 847 SER A O 1
ATOM 6286 N N . PRO A 1 848 ? 18.041 -15.620 -6.623 1.00 83.19 848 PRO A N 1
ATOM 6287 C CA . PRO A 1 848 ? 17.786 -15.171 -7.996 1.00 83.19 848 PRO A CA 1
ATOM 6288 C C . PRO A 1 848 ? 17.021 -16.194 -8.842 1.00 83.19 848 PRO A C 1
ATOM 6290 O O . PRO A 1 848 ? 16.153 -15.826 -9.628 1.00 83.19 848 PRO A O 1
ATOM 6293 N N . ALA A 1 849 ? 17.285 -17.490 -8.639 1.00 75.81 849 ALA A N 1
ATOM 6294 C CA . ALA A 1 849 ? 16.565 -18.571 -9.315 1.00 75.81 849 ALA A CA 1
ATOM 6295 C C . ALA A 1 849 ? 15.066 -18.614 -8.956 1.00 75.81 849 ALA A C 1
ATOM 6297 O O . ALA A 1 849 ? 14.261 -19.077 -9.760 1.00 75.81 849 ALA A O 1
ATOM 6298 N N . GLY A 1 850 ? 14.696 -18.131 -7.764 1.00 70.88 850 GLY A N 1
ATOM 6299 C CA . GLY A 1 850 ? 13.311 -17.958 -7.319 1.00 70.88 850 GLY A CA 1
ATOM 6300 C C . GLY A 1 850 ? 12.732 -16.565 -7.595 1.00 70.88 850 GLY A C 1
ATOM 6301 O O . GLY A 1 850 ? 11.604 -16.303 -7.193 1.00 70.88 850 GLY A O 1
ATOM 6302 N N . GLY A 1 851 ? 13.482 -15.667 -8.248 1.00 78.06 851 GLY A N 1
ATOM 6303 C CA . GLY A 1 851 ? 13.061 -14.291 -8.531 1.00 78.06 851 GLY A CA 1
ATOM 6304 C C . GLY A 1 851 ? 13.257 -13.289 -7.384 1.00 78.06 851 GLY A C 1
ATOM 6305 O O . GLY A 1 851 ? 12.867 -12.133 -7.530 1.00 78.06 851 GLY A O 1
ATOM 6306 N N . ASN A 1 852 ? 13.877 -13.682 -6.263 1.00 87.38 852 ASN A N 1
ATOM 6307 C CA . ASN A 1 852 ? 14.157 -12.788 -5.134 1.00 87.38 852 ASN A CA 1
ATOM 6308 C C . ASN A 1 852 ? 15.644 -12.406 -5.100 1.00 87.38 852 ASN A C 1
ATOM 6310 O O . ASN A 1 852 ? 16.498 -13.241 -4.827 1.00 87.38 852 ASN A O 1
ATOM 6314 N N . PHE A 1 853 ? 15.969 -11.137 -5.341 1.00 89.00 853 PHE A N 1
ATOM 6315 C CA . PHE A 1 853 ? 17.358 -10.646 -5.328 1.00 89.00 853 PHE A CA 1
ATOM 6316 C C . PHE A 1 853 ? 17.804 -10.078 -3.971 1.00 89.00 853 PHE A C 1
ATOM 6318 O O . PHE A 1 853 ? 18.889 -9.512 -3.890 1.00 89.00 853 PHE A O 1
ATOM 6325 N N . GLY A 1 854 ? 16.989 -10.198 -2.916 1.00 92.38 854 GLY A N 1
ATOM 6326 C CA . GLY A 1 854 ? 17.312 -9.656 -1.595 1.00 92.38 854 GLY A CA 1
ATOM 6327 C C . GLY A 1 854 ? 17.641 -8.157 -1.625 1.00 92.38 854 GLY A C 1
ATOM 6328 O O . GLY A 1 854 ? 17.069 -7.394 -2.412 1.00 92.38 854 GLY A O 1
ATOM 6329 N N . THR A 1 855 ? 18.573 -7.747 -0.761 1.00 96.56 855 THR A N 1
ATOM 6330 C CA . THR A 1 855 ? 19.183 -6.412 -0.800 1.00 96.56 855 THR A CA 1
ATOM 6331 C C . THR A 1 855 ? 20.204 -6.335 -1.938 1.00 96.56 855 THR A C 1
ATOM 6333 O O . THR A 1 855 ? 21.146 -7.127 -1.969 1.00 96.56 855 THR A O 1
ATOM 6336 N N . VAL A 1 856 ? 20.049 -5.371 -2.852 1.00 96.62 856 VAL A N 1
ATOM 6337 C CA . VAL A 1 856 ? 20.922 -5.203 -4.029 1.00 96.62 856 VAL A CA 1
ATOM 6338 C C . VAL A 1 856 ? 21.108 -3.719 -4.394 1.00 96.62 856 VAL A C 1
ATOM 6340 O O . VAL A 1 856 ? 20.146 -2.946 -4.312 1.00 96.62 856 VAL A O 1
ATOM 6343 N N . PRO A 1 857 ? 22.317 -3.287 -4.800 1.00 97.62 857 PRO A N 1
ATOM 6344 C CA . PRO A 1 857 ? 22.543 -1.941 -5.321 1.00 97.62 857 PRO A CA 1
ATOM 6345 C C . PRO A 1 857 ? 21.872 -1.736 -6.677 1.00 97.62 857 PRO A C 1
ATOM 6347 O O . PRO A 1 857 ? 21.826 -2.649 -7.501 1.00 97.62 857 PRO A O 1
ATOM 6350 N N . LEU A 1 858 ? 21.400 -0.520 -6.931 1.00 97.44 858 LEU A N 1
ATOM 6351 C CA . LEU A 1 858 ? 20.788 -0.122 -8.193 1.00 97.44 858 LEU A CA 1
ATOM 6352 C C . LEU A 1 858 ? 21.590 1.019 -8.823 1.00 97.44 858 LEU A C 1
ATOM 6354 O O . LEU A 1 858 ? 21.743 2.083 -8.227 1.00 97.44 858 LEU A O 1
ATOM 6358 N N . LEU A 1 859 ? 22.070 0.811 -10.043 1.00 97.38 859 LEU A N 1
ATOM 6359 C CA . LEU A 1 859 ? 22.772 1.800 -10.854 1.00 97.38 859 LEU A CA 1
ATOM 6360 C C . LEU A 1 859 ? 21.824 2.304 -11.940 1.00 97.38 859 LEU A C 1
ATOM 6362 O O . LEU A 1 859 ? 21.229 1.498 -12.653 1.00 97.38 859 LEU A O 1
ATOM 6366 N N . THR A 1 860 ? 21.662 3.618 -12.070 1.00 95.50 860 THR A N 1
ATOM 6367 C CA . THR A 1 860 ? 20.697 4.206 -13.012 1.00 95.50 860 THR A CA 1
ATOM 6368 C C . THR A 1 860 ? 21.406 4.947 -14.134 1.00 95.50 860 THR A C 1
ATOM 6370 O O . THR A 1 860 ? 22.341 5.717 -13.905 1.00 95.50 860 THR A O 1
ATOM 6373 N N . ASN A 1 861 ? 20.928 4.744 -15.361 1.00 93.69 861 ASN A N 1
ATOM 6374 C CA . ASN A 1 861 ? 21.281 5.589 -16.490 1.00 93.69 861 ASN A CA 1
ATOM 6375 C C . ASN A 1 861 ? 20.362 6.813 -16.524 1.00 93.69 861 ASN A C 1
ATOM 6377 O O . ASN A 1 861 ? 19.185 6.698 -16.869 1.00 93.69 861 ASN A O 1
ATOM 6381 N N . LYS A 1 862 ? 20.902 7.996 -16.234 1.00 85.06 862 LYS A N 1
ATOM 6382 C CA . LYS A 1 862 ? 20.114 9.232 -16.085 1.00 85.06 862 LYS A CA 1
ATOM 6383 C C . LYS A 1 862 ? 19.412 9.674 -17.374 1.00 85.06 862 LYS A C 1
ATOM 6385 O O . LYS A 1 862 ? 18.356 10.295 -17.322 1.00 85.06 862 LYS A O 1
ATOM 6390 N N . ASN A 1 863 ? 19.967 9.320 -18.536 1.00 83.81 863 ASN A N 1
ATOM 6391 C CA . ASN A 1 863 ? 19.410 9.687 -19.843 1.00 83.81 863 ASN A CA 1
ATOM 6392 C C . ASN A 1 863 ? 18.201 8.826 -20.248 1.00 83.81 863 ASN A C 1
ATOM 6394 O O . ASN A 1 863 ? 17.335 9.299 -20.980 1.00 83.81 863 ASN A O 1
ATOM 6398 N N . THR A 1 864 ? 18.153 7.562 -19.813 1.00 86.88 864 THR A N 1
ATOM 6399 C CA . THR A 1 864 ? 17.101 6.598 -20.199 1.00 86.88 864 THR A CA 1
ATOM 6400 C C . THR A 1 864 ? 16.170 6.208 -19.052 1.00 86.88 864 THR A C 1
ATOM 6402 O O . THR A 1 864 ? 15.105 5.658 -19.311 1.00 86.88 864 THR A O 1
ATOM 6405 N N . GLY A 1 865 ? 16.567 6.449 -17.799 1.00 85.31 865 GLY A N 1
ATOM 6406 C CA . GLY A 1 865 ? 15.886 5.957 -16.598 1.00 85.31 865 GLY A CA 1
ATOM 6407 C C . GLY A 1 865 ? 16.080 4.457 -16.332 1.00 85.31 865 GLY A C 1
ATOM 6408 O O . GLY A 1 865 ? 15.492 3.925 -15.396 1.00 85.31 865 GLY A O 1
ATOM 6409 N N . THR A 1 866 ? 16.886 3.756 -17.140 1.00 92.00 866 THR A N 1
ATOM 6410 C CA . THR A 1 866 ? 17.103 2.305 -17.003 1.00 92.00 866 THR A CA 1
ATOM 6411 C C . THR A 1 866 ? 17.920 1.993 -15.751 1.00 92.00 866 THR A C 1
ATOM 6413 O O . THR A 1 866 ? 18.963 2.614 -15.534 1.00 92.00 866 THR A O 1
ATOM 6416 N N . GLN A 1 867 ? 17.480 1.004 -14.970 1.00 92.56 867 GLN A N 1
ATOM 6417 C CA . GLN A 1 867 ? 18.159 0.536 -13.760 1.00 92.56 867 GLN A CA 1
ATOM 6418 C C . GLN A 1 867 ? 18.892 -0.791 -13.994 1.00 92.56 867 GLN A C 1
ATOM 6420 O O . GLN A 1 867 ? 18.376 -1.693 -14.654 1.00 92.56 867 GLN A O 1
ATOM 6425 N N . TYR A 1 868 ? 20.074 -0.913 -13.400 1.00 93.75 868 TYR A N 1
ATOM 6426 C CA . TYR A 1 868 ? 20.951 -2.079 -13.436 1.00 93.75 868 TYR A CA 1
ATOM 6427 C C . TYR A 1 868 ? 21.308 -2.495 -12.011 1.00 93.75 868 TYR A C 1
ATOM 6429 O O . TYR A 1 868 ? 21.362 -1.662 -11.110 1.00 93.75 868 TYR A O 1
ATOM 6437 N N . TYR A 1 869 ? 21.574 -3.777 -11.786 1.00 94.12 869 TYR A N 1
ATOM 6438 C CA . TYR A 1 869 ? 22.026 -4.254 -10.481 1.00 94.12 869 TYR A CA 1
ATOM 6439 C C . TYR A 1 869 ? 23.537 -4.051 -10.333 1.00 94.12 869 TYR A C 1
ATOM 6441 O O . TYR A 1 869 ? 24.325 -4.615 -11.092 1.00 94.12 869 TYR A O 1
ATOM 6449 N N . GLY A 1 870 ? 23.939 -3.233 -9.362 1.00 93.75 870 GLY A N 1
ATOM 6450 C CA . GLY A 1 870 ? 25.342 -2.899 -9.132 1.00 93.75 870 GLY A CA 1
ATOM 6451 C C . GLY A 1 870 ? 26.128 -4.071 -8.551 1.00 93.75 870 GLY A C 1
ATOM 6452 O O . GLY A 1 870 ? 25.666 -4.729 -7.620 1.00 93.75 870 GLY A O 1
ATOM 6453 N N . GLY A 1 871 ? 27.318 -4.322 -9.103 1.00 94.00 871 GLY A N 1
ATOM 6454 C CA . GLY A 1 871 ? 28.219 -5.388 -8.657 1.00 94.00 871 GLY A CA 1
ATOM 6455 C C . GLY A 1 871 ? 27.770 -6.814 -8.999 1.00 94.00 871 GLY A C 1
ATOM 6456 O O . GLY A 1 871 ? 28.339 -7.759 -8.467 1.00 94.00 871 GLY A O 1
ATOM 6457 N N . MET A 1 872 ? 26.756 -7.013 -9.848 1.00 92.81 872 MET A N 1
ATOM 6458 C CA . MET A 1 872 ? 26.322 -8.366 -10.221 1.00 92.81 872 MET A CA 1
ATOM 6459 C C . MET A 1 872 ? 27.375 -9.092 -11.058 1.00 92.81 872 MET A C 1
ATOM 6461 O O . MET A 1 872 ? 27.736 -8.653 -12.148 1.00 92.81 872 MET A O 1
ATOM 6465 N N . VAL A 1 873 ? 27.814 -10.246 -10.564 1.00 91.00 873 VAL A N 1
ATOM 6466 C CA . VAL A 1 873 ? 28.787 -11.127 -11.212 1.00 91.00 873 VAL A CA 1
ATOM 6467 C C . VAL A 1 873 ? 28.299 -12.574 -11.195 1.00 91.00 873 VAL A C 1
ATOM 6469 O O . VAL A 1 873 ? 27.415 -12.949 -10.425 1.00 91.00 873 VAL A O 1
ATOM 6472 N N . THR A 1 874 ? 28.893 -13.406 -12.050 1.00 87.88 874 THR A N 1
ATOM 6473 C CA . THR A 1 874 ? 28.694 -14.861 -12.008 1.00 87.88 874 THR A CA 1
ATOM 6474 C C . THR A 1 874 ? 29.856 -15.493 -11.246 1.00 87.88 874 THR A C 1
ATOM 6476 O O . THR A 1 874 ? 31.012 -15.292 -11.618 1.00 87.88 874 THR A O 1
ATOM 6479 N N . ASP A 1 875 ? 29.564 -16.233 -10.180 1.00 83.25 875 ASP A N 1
ATOM 6480 C CA . ASP A 1 875 ? 30.570 -16.936 -9.387 1.00 83.25 875 ASP A CA 1
ATOM 6481 C C . ASP A 1 875 ? 31.155 -18.162 -10.122 1.00 83.25 875 ASP A C 1
ATOM 6483 O O . ASP A 1 875 ? 30.761 -18.517 -11.236 1.00 83.25 875 ASP A O 1
ATOM 6487 N N . ALA A 1 876 ? 32.123 -18.834 -9.490 1.00 79.19 876 ALA A N 1
ATOM 6488 C CA . ALA A 1 876 ? 32.792 -20.006 -10.061 1.00 79.19 876 ALA A CA 1
ATOM 6489 C C . ALA A 1 876 ? 31.866 -21.223 -10.277 1.00 79.19 876 ALA A C 1
ATOM 6491 O O . ALA A 1 876 ? 32.212 -22.109 -11.060 1.00 79.19 876 ALA A O 1
ATOM 6492 N N . ASP A 1 877 ? 30.717 -21.267 -9.598 1.00 81.25 877 ASP A N 1
ATOM 6493 C CA . ASP A 1 877 ? 29.716 -22.330 -9.706 1.00 81.25 877 ASP A CA 1
ATOM 6494 C C . ASP A 1 877 ? 28.625 -21.996 -10.746 1.00 81.25 877 ASP A C 1
ATOM 6496 O O . ASP A 1 877 ? 27.769 -22.835 -11.038 1.00 81.25 877 ASP A O 1
ATOM 6500 N N . GLY A 1 878 ? 28.671 -20.801 -11.349 1.00 83.81 878 GLY A N 1
ATOM 6501 C CA . GLY A 1 878 ? 27.697 -20.327 -12.331 1.00 83.81 878 GLY A CA 1
ATOM 6502 C C . GLY A 1 878 ? 26.496 -19.598 -11.723 1.00 83.81 878 GLY A C 1
ATOM 6503 O O . GLY A 1 878 ? 25.533 -19.324 -12.441 1.00 83.81 878 GLY A O 1
ATOM 6504 N N . ASN A 1 879 ? 26.522 -19.282 -10.424 1.00 86.12 879 ASN A N 1
ATOM 6505 C CA . ASN A 1 879 ? 25.447 -18.552 -9.759 1.00 86.12 879 ASN A CA 1
ATOM 6506 C C . ASN A 1 879 ? 25.677 -17.044 -9.842 1.00 86.12 879 ASN A C 1
ATOM 6508 O O . ASN A 1 879 ? 26.803 -16.559 -9.792 1.00 86.12 879 ASN A O 1
ATOM 6512 N N . GLN A 1 880 ? 24.587 -16.290 -9.928 1.00 90.06 880 GLN A N 1
ATOM 6513 C CA . GLN A 1 880 ? 24.635 -14.838 -9.789 1.00 90.06 880 GLN A CA 1
ATOM 6514 C C . GLN A 1 880 ? 24.918 -14.464 -8.329 1.00 90.06 880 GLN A C 1
ATOM 6516 O O . GLN A 1 880 ? 24.328 -15.061 -7.432 1.00 90.06 880 GLN A O 1
ATOM 6521 N N . THR A 1 881 ? 25.794 -13.488 -8.098 1.00 93.00 881 THR A N 1
ATOM 6522 C CA . THR A 1 881 ? 26.122 -12.931 -6.776 1.00 93.00 881 THR A CA 1
ATOM 6523 C C . THR A 1 881 ? 26.500 -11.458 -6.916 1.00 93.00 881 THR A C 1
ATOM 6525 O O . THR A 1 881 ? 26.925 -11.022 -7.982 1.00 93.00 881 THR A O 1
ATOM 6528 N N . VAL A 1 882 ? 26.375 -10.681 -5.844 1.00 94.50 882 VAL A N 1
ATOM 6529 C CA . VAL A 1 882 ? 26.862 -9.295 -5.780 1.00 94.50 882 VAL A CA 1
ATOM 6530 C C . VAL A 1 882 ? 28.296 -9.284 -5.246 1.00 94.50 882 VAL A C 1
ATOM 6532 O O . VAL A 1 882 ? 28.531 -9.750 -4.131 1.00 94.50 882 VAL A O 1
ATOM 6535 N N . ASP A 1 883 ? 29.242 -8.753 -6.016 1.00 94.25 883 ASP A N 1
ATOM 6536 C CA . ASP A 1 883 ? 30.588 -8.394 -5.563 1.00 94.25 883 ASP A CA 1
ATOM 6537 C C . ASP A 1 883 ? 30.595 -6.935 -5.092 1.00 94.25 883 ASP A C 1
ATOM 6539 O O . ASP A 1 883 ? 30.398 -6.006 -5.880 1.00 94.25 883 ASP A O 1
ATOM 6543 N N . ASP A 1 884 ? 30.830 -6.726 -3.796 1.00 92.62 884 ASP A N 1
ATOM 6544 C CA . ASP A 1 884 ? 30.838 -5.396 -3.190 1.00 92.62 884 ASP A CA 1
ATOM 6545 C C . ASP A 1 884 ? 32.007 -4.512 -3.667 1.00 92.62 884 ASP A C 1
ATOM 6547 O O . ASP A 1 884 ? 31.926 -3.286 -3.588 1.00 92.62 884 ASP A O 1
ATOM 6551 N N . GLN A 1 885 ? 33.068 -5.100 -4.232 1.00 93.06 885 GLN A N 1
ATOM 6552 C CA . GLN A 1 885 ? 34.205 -4.358 -4.786 1.00 93.06 885 GLN A CA 1
ATOM 6553 C C . GLN A 1 885 ? 33.936 -3.794 -6.186 1.00 93.06 885 GLN A C 1
ATOM 6555 O O . GLN A 1 885 ? 34.643 -2.866 -6.606 1.00 93.06 885 GLN A O 1
ATOM 6560 N N . ALA A 1 886 ? 32.933 -4.340 -6.882 1.00 94.88 886 ALA A N 1
ATOM 6561 C CA . ALA A 1 886 ? 32.534 -3.978 -8.241 1.00 94.88 886 ALA A CA 1
ATOM 6562 C C . ALA A 1 886 ? 31.356 -2.983 -8.284 1.00 94.88 886 ALA A C 1
ATOM 6564 O O . ALA A 1 886 ? 30.877 -2.633 -9.360 1.00 94.88 886 ALA A O 1
ATOM 6565 N N . ILE A 1 887 ? 30.871 -2.508 -7.132 1.00 97.50 887 ILE A N 1
ATOM 6566 C CA . ILE A 1 887 ? 29.810 -1.497 -7.073 1.00 97.50 887 ILE A CA 1
ATOM 6567 C C . ILE A 1 887 ? 30.426 -0.117 -7.335 1.00 97.50 887 ILE A C 1
ATOM 6569 O O . ILE A 1 887 ? 31.083 0.462 -6.463 1.00 97.50 887 ILE A O 1
ATOM 6573 N N . ALA A 1 888 ? 30.207 0.428 -8.531 1.00 97.69 888 ALA A N 1
ATOM 6574 C CA . ALA A 1 888 ? 30.680 1.756 -8.895 1.00 97.69 888 ALA A CA 1
ATOM 6575 C C . ALA A 1 888 ? 29.750 2.460 -9.894 1.00 97.69 888 ALA A C 1
ATOM 6577 O O . ALA A 1 888 ? 29.006 1.816 -10.630 1.00 97.69 888 ALA A O 1
ATOM 6578 N N . PHE A 1 889 ? 29.800 3.791 -9.914 1.00 97.50 889 PHE A N 1
ATOM 6579 C CA . PHE A 1 889 ? 29.150 4.625 -10.928 1.00 97.50 889 PHE A CA 1
ATOM 6580 C C . PHE A 1 889 ? 30.009 5.858 -11.230 1.00 97.50 889 PHE A C 1
ATOM 6582 O O . PHE A 1 889 ? 30.990 6.122 -10.530 1.00 97.50 889 PHE A O 1
ATOM 6589 N N . SER A 1 890 ? 29.634 6.614 -12.259 1.00 97.44 890 SER A N 1
ATOM 6590 C CA . SER A 1 890 ? 30.416 7.732 -12.774 1.00 97.44 890 SER A CA 1
ATOM 6591 C C . SER A 1 890 ? 29.636 9.042 -12.788 1.00 97.44 890 SER A C 1
ATOM 6593 O O . SER A 1 890 ? 28.466 9.091 -13.160 1.00 97.44 890 SER A O 1
ATOM 6595 N N . SER A 1 891 ? 30.310 10.140 -12.444 1.00 94.12 891 SER A N 1
ATOM 6596 C CA . SER A 1 891 ? 29.781 11.495 -12.647 1.00 94.12 891 SER A CA 1
ATOM 6597 C C . SER A 1 891 ? 29.961 11.999 -14.089 1.00 94.12 891 SER A C 1
ATOM 6599 O O . SER A 1 891 ? 29.457 13.074 -14.431 1.00 94.12 891 SER A O 1
ATOM 6601 N N . ASP A 1 892 ? 30.640 11.243 -14.964 1.00 92.12 892 ASP A N 1
ATOM 6602 C CA . ASP A 1 892 ? 30.674 11.537 -16.396 1.00 92.12 892 ASP A CA 1
ATOM 6603 C C . ASP A 1 892 ? 29.294 11.259 -17.006 1.00 92.12 892 ASP A C 1
ATOM 6605 O O . ASP A 1 892 ? 28.787 10.139 -17.008 1.00 92.12 892 ASP A O 1
ATOM 6609 N N . LYS A 1 893 ? 28.697 12.295 -17.596 1.00 87.06 893 LYS A N 1
ATOM 6610 C CA . LYS A 1 893 ? 27.411 12.243 -18.309 1.00 87.06 893 LYS A CA 1
ATOM 6611 C C . LYS A 1 893 ? 27.343 11.216 -19.453 1.00 87.06 893 LYS A C 1
ATOM 6613 O O . LYS A 1 893 ? 26.244 10.927 -19.926 1.00 87.06 893 LYS A O 1
ATOM 6618 N N . ASN A 1 894 ? 28.489 10.758 -19.961 1.00 86.06 894 ASN A N 1
ATOM 6619 C CA . ASN A 1 894 ? 28.594 9.788 -21.050 1.00 86.06 894 ASN A CA 1
ATOM 6620 C C . ASN A 1 894 ? 28.684 8.340 -20.546 1.00 86.06 894 ASN A C 1
ATOM 6622 O O . ASN A 1 894 ? 28.491 7.423 -21.344 1.00 86.06 894 ASN A O 1
ATOM 6626 N N . ALA A 1 895 ? 28.978 8.125 -19.261 1.00 91.94 895 ALA A N 1
ATOM 6627 C CA . ALA A 1 895 ? 28.981 6.793 -18.671 1.00 91.94 895 ALA A CA 1
ATOM 6628 C C . ALA A 1 895 ? 27.559 6.220 -18.608 1.00 91.94 895 ALA A C 1
ATOM 6630 O O . ALA A 1 895 ? 26.571 6.961 -18.558 1.00 91.94 895 ALA A O 1
ATOM 6631 N N . LEU A 1 896 ? 27.449 4.889 -18.594 1.00 91.75 896 LEU A N 1
ATOM 6632 C CA . LEU A 1 896 ? 26.147 4.224 -18.515 1.00 91.75 896 LEU A CA 1
ATOM 6633 C C . LEU A 1 896 ? 25.486 4.411 -17.144 1.00 91.75 896 LEU A C 1
ATOM 6635 O O . LEU A 1 896 ? 24.265 4.542 -17.090 1.00 91.75 896 LEU A O 1
ATOM 6639 N N . TYR A 1 897 ? 26.273 4.403 -16.066 1.00 95.44 897 TYR A N 1
ATOM 6640 C CA . TYR A 1 897 ? 25.806 4.500 -14.684 1.00 95.44 897 TYR A CA 1
ATOM 6641 C C . TYR A 1 897 ? 26.123 5.889 -14.139 1.00 95.44 897 TYR A C 1
ATOM 6643 O O . TYR A 1 897 ? 27.291 6.216 -13.941 1.00 95.44 897 TYR A O 1
ATOM 6651 N N . ASN A 1 898 ? 25.093 6.702 -13.899 1.00 96.06 898 ASN A N 1
ATOM 6652 C CA . ASN A 1 898 ? 25.266 8.093 -13.465 1.00 96.06 898 ASN A CA 1
ATOM 6653 C C . ASN A 1 898 ? 24.769 8.359 -12.048 1.00 96.06 898 ASN A C 1
ATOM 6655 O O . ASN A 1 898 ? 25.200 9.330 -11.437 1.00 96.06 898 ASN A O 1
ATOM 6659 N N . ASP A 1 899 ? 23.901 7.492 -11.528 1.00 95.62 899 ASP A N 1
ATOM 6660 C CA . ASP A 1 899 ? 23.383 7.603 -10.172 1.00 95.62 899 ASP A CA 1
ATOM 6661 C C . ASP A 1 899 ? 23.380 6.219 -9.498 1.00 95.62 899 ASP A C 1
ATOM 6663 O O . ASP A 1 899 ? 23.159 5.194 -10.157 1.00 95.62 899 ASP A O 1
ATOM 6667 N N . ILE A 1 900 ? 23.571 6.186 -8.177 1.00 97.69 900 ILE A N 1
ATOM 6668 C CA . ILE A 1 900 ? 23.481 4.976 -7.347 1.00 97.69 900 ILE A CA 1
ATOM 6669 C C . ILE A 1 900 ? 22.332 5.077 -6.343 1.00 97.69 900 ILE A C 1
ATOM 6671 O O . ILE A 1 900 ? 22.152 6.088 -5.675 1.00 97.69 900 ILE A O 1
ATOM 6675 N N . SER A 1 901 ? 21.571 4.001 -6.197 1.00 96.88 901 SER A N 1
ATOM 6676 C CA . SER A 1 901 ? 20.533 3.818 -5.181 1.00 96.88 901 SER A CA 1
ATOM 6677 C C . SER A 1 901 ? 20.585 2.392 -4.632 1.00 96.88 901 SER A C 1
ATOM 6679 O O . SER A 1 901 ? 21.448 1.596 -5.007 1.00 96.88 901 SER A O 1
ATOM 6681 N N . MET A 1 902 ? 19.666 2.056 -3.730 1.00 97.12 902 MET A N 1
ATOM 6682 C CA . MET A 1 902 ? 19.607 0.740 -3.103 1.00 97.12 902 MET A CA 1
ATOM 6683 C C . MET A 1 902 ? 18.187 0.193 -3.125 1.00 97.12 902 MET A C 1
ATOM 6685 O O . MET A 1 902 ? 17.246 0.888 -2.744 1.00 97.12 902 MET A O 1
ATOM 6689 N N . LYS A 1 903 ? 18.051 -1.084 -3.488 1.00 96.12 903 LYS A N 1
ATOM 6690 C CA . LYS A 1 903 ? 16.856 -1.878 -3.211 1.00 96.12 903 LYS A CA 1
ATOM 6691 C C . LYS A 1 903 ? 17.113 -2.689 -1.950 1.00 96.12 903 LYS A C 1
ATOM 6693 O O . LYS A 1 903 ? 17.916 -3.619 -1.974 1.00 96.12 903 LYS A O 1
ATOM 6698 N N . TYR A 1 904 ? 16.459 -2.338 -0.851 1.00 96.69 904 TYR A N 1
ATOM 6699 C CA . TYR A 1 904 ? 16.634 -3.010 0.432 1.00 96.69 904 TYR A CA 1
ATOM 6700 C C . TYR A 1 904 ? 15.575 -4.085 0.656 1.00 96.69 904 TYR A C 1
ATOM 6702 O O . TYR A 1 904 ? 14.378 -3.821 0.521 1.00 96.69 904 TYR A O 1
ATOM 6710 N N . TYR A 1 905 ? 16.021 -5.274 1.074 1.00 95.31 905 TYR A N 1
ATOM 6711 C CA . TYR A 1 905 ? 15.154 -6.238 1.743 1.00 95.31 905 TYR A CA 1
ATOM 6712 C C . TYR A 1 905 ? 15.118 -5.880 3.230 1.00 95.31 905 TYR A C 1
ATOM 6714 O O . TYR A 1 905 ? 16.051 -6.171 3.986 1.00 95.31 905 TYR A O 1
ATOM 6722 N N . LEU A 1 906 ? 14.048 -5.209 3.648 1.00 95.62 906 LEU A N 1
ATOM 6723 C CA . LEU A 1 906 ? 13.825 -4.878 5.050 1.00 95.62 906 LEU A CA 1
ATOM 6724 C C . LEU A 1 906 ? 13.273 -6.114 5.763 1.00 95.62 906 LEU A C 1
ATOM 6726 O O . LEU A 1 906 ? 12.259 -6.671 5.363 1.00 95.62 906 LEU A O 1
ATOM 6730 N N . LEU A 1 907 ? 13.936 -6.558 6.825 1.00 94.81 907 LEU A N 1
ATOM 6731 C CA . LEU A 1 907 ? 13.526 -7.743 7.588 1.00 94.81 907 LEU A CA 1
ATOM 6732 C C . LEU A 1 907 ? 12.425 -7.424 8.607 1.00 94.81 907 LEU A C 1
ATOM 6734 O O . LEU A 1 907 ? 11.813 -8.333 9.160 1.00 94.81 907 LEU A O 1
ATOM 6738 N N . ARG A 1 908 ? 12.239 -6.135 8.915 1.00 92.88 908 ARG A N 1
ATOM 6739 C CA . ARG A 1 908 ? 11.417 -5.625 10.017 1.00 92.88 908 ARG A CA 1
ATOM 6740 C C . ARG A 1 908 ? 10.877 -4.250 9.666 1.00 92.88 908 ARG A C 1
ATOM 6742 O O . ARG A 1 908 ? 11.524 -3.522 8.912 1.00 92.88 908 ARG A O 1
ATOM 6749 N N . ASN A 1 909 ? 9.741 -3.884 10.250 1.00 93.50 909 ASN A N 1
ATOM 6750 C CA . ASN A 1 909 ? 9.313 -2.493 10.214 1.00 93.50 909 ASN A CA 1
ATOM 6751 C C . ASN A 1 909 ? 10.337 -1.642 10.971 1.00 93.50 909 ASN A C 1
ATOM 6753 O O . ASN A 1 909 ? 10.860 -2.063 12.010 1.00 93.50 909 ASN A O 1
ATOM 6757 N N . ILE A 1 910 ? 10.630 -0.457 10.447 1.00 93.19 910 ILE A N 1
ATOM 6758 C CA . ILE A 1 910 ? 11.594 0.473 11.035 1.00 93.19 910 ILE A CA 1
ATOM 6759 C C . ILE A 1 910 ? 11.009 1.875 11.123 1.00 93.19 910 ILE A C 1
ATOM 6761 O O . ILE A 1 910 ? 10.264 2.300 10.245 1.00 93.19 910 ILE A O 1
ATOM 6765 N N . SER A 1 911 ? 11.380 2.603 12.168 1.00 90.12 911 SER A N 1
ATOM 6766 C CA . SER A 1 911 ? 11.027 4.001 12.385 1.00 90.12 911 SER A CA 1
ATOM 6767 C C . SER A 1 911 ? 12.268 4.895 12.454 1.00 90.12 911 SER A C 1
ATOM 6769 O O . SER A 1 911 ? 13.397 4.421 12.623 1.00 90.12 911 SER A O 1
ATOM 6771 N N . ASN A 1 912 ? 12.071 6.207 12.311 1.00 87.25 912 ASN A N 1
ATOM 6772 C CA . ASN A 1 912 ? 13.114 7.233 12.329 1.00 87.25 912 ASN A CA 1
ATOM 6773 C C . ASN A 1 912 ? 14.261 6.917 11.345 1.00 87.25 912 ASN A C 1
ATOM 6775 O O . ASN A 1 912 ? 15.440 6.827 11.722 1.00 87.25 912 ASN A O 1
ATOM 6779 N N . VAL A 1 913 ? 13.888 6.676 10.088 1.00 91.56 913 VAL A N 1
ATOM 6780 C CA . VAL A 1 913 ? 14.782 6.197 9.037 1.00 91.56 913 VAL A CA 1
ATOM 6781 C C . VAL A 1 913 ? 15.577 7.354 8.444 1.00 91.56 913 VAL A C 1
ATOM 6783 O O . VAL A 1 913 ? 15.025 8.411 8.150 1.00 91.56 913 VAL A O 1
ATOM 6786 N N . GLN A 1 914 ? 16.878 7.147 8.254 1.00 92.75 914 GLN A N 1
ATOM 6787 C CA . GLN A 1 914 ? 17.754 8.063 7.525 1.00 92.75 914 GLN A CA 1
ATOM 6788 C C . GLN A 1 914 ? 18.569 7.303 6.491 1.00 92.75 914 GLN A C 1
ATOM 6790 O O . GLN A 1 914 ? 19.089 6.219 6.782 1.00 92.75 914 GLN A O 1
ATOM 6795 N N . VAL A 1 915 ? 18.714 7.912 5.318 1.00 95.75 915 VAL A N 1
ATOM 6796 C CA . VAL A 1 915 ? 19.594 7.447 4.251 1.00 95.75 915 VAL A CA 1
ATOM 6797 C C . VAL A 1 915 ? 20.691 8.480 4.024 1.00 95.75 915 VAL A C 1
ATOM 6799 O O . VAL A 1 915 ? 20.410 9.609 3.627 1.00 95.75 915 VAL A O 1
ATOM 6802 N N . ASP A 1 916 ? 21.935 8.086 4.273 1.00 96.00 916 ASP A N 1
ATOM 6803 C CA . ASP A 1 916 ? 23.112 8.953 4.240 1.00 96.00 916 ASP A CA 1
ATOM 6804 C C . ASP A 1 916 ? 24.153 8.456 3.233 1.00 96.00 916 ASP A C 1
ATOM 6806 O O . ASP A 1 916 ? 24.360 7.251 3.076 1.00 96.00 916 ASP A O 1
ATOM 6810 N N . ILE A 1 917 ? 24.886 9.397 2.639 1.00 97.44 917 ILE A N 1
ATOM 6811 C CA . ILE A 1 917 ? 26.147 9.126 1.947 1.00 97.44 917 ILE A CA 1
ATOM 6812 C C . ILE A 1 917 ? 27.302 9.536 2.850 1.00 97.44 917 ILE A C 1
ATOM 6814 O O . ILE A 1 917 ? 27.335 10.661 3.360 1.00 97.44 917 ILE A O 1
ATOM 6818 N N . LEU A 1 918 ? 28.260 8.630 3.038 1.00 97.75 918 LEU A N 1
ATOM 6819 C CA . LEU A 1 918 ? 29.493 8.888 3.776 1.00 97.75 918 LEU A CA 1
ATOM 6820 C C . LEU A 1 918 ? 30.705 8.832 2.847 1.00 97.75 918 LEU A C 1
ATOM 6822 O O . LEU A 1 918 ? 30.735 8.021 1.923 1.00 97.75 918 LEU A O 1
ATOM 6826 N N . ASP A 1 919 ? 31.710 9.657 3.127 1.00 96.31 919 ASP A N 1
ATOM 6827 C CA . ASP A 1 919 ? 33.016 9.581 2.471 1.00 96.31 919 ASP A CA 1
ATOM 6828 C C . ASP A 1 919 ? 33.833 8.371 2.970 1.00 96.31 919 ASP A C 1
ATOM 6830 O O . ASP A 1 919 ? 33.465 7.681 3.927 1.00 96.31 919 ASP A O 1
ATOM 6834 N N . GLY A 1 920 ? 34.990 8.127 2.353 1.00 93.06 920 GLY A N 1
ATOM 6835 C CA . GLY A 1 920 ? 35.898 7.040 2.735 1.00 93.06 920 GLY A CA 1
ATOM 6836 C C . GLY A 1 920 ? 36.505 7.157 4.144 1.00 93.06 920 GLY A C 1
ATOM 6837 O O . GLY A 1 920 ? 37.187 6.235 4.590 1.00 93.06 920 GLY A O 1
ATOM 6838 N N . GLN A 1 921 ? 36.288 8.267 4.858 1.00 93.50 921 GLN A N 1
ATOM 6839 C CA . GLN A 1 921 ? 36.674 8.461 6.260 1.00 93.50 921 GLN A CA 1
ATOM 6840 C C . GLN A 1 921 ? 35.484 8.296 7.224 1.00 93.50 921 GLN A C 1
ATOM 6842 O O . GLN A 1 921 ? 35.673 8.362 8.442 1.00 93.50 921 GLN A O 1
ATOM 6847 N N . GLY A 1 922 ? 34.278 8.047 6.704 1.00 92.88 922 GLY A N 1
ATOM 6848 C CA . GLY A 1 922 ? 33.043 7.892 7.468 1.00 92.88 922 GLY A CA 1
ATOM 6849 C C . GLY A 1 922 ? 32.366 9.212 7.843 1.00 92.88 922 GLY A C 1
ATOM 6850 O O . GLY A 1 922 ? 31.451 9.201 8.672 1.00 92.88 922 GLY A O 1
ATOM 6851 N N . ASN A 1 923 ? 32.790 10.348 7.276 1.00 92.00 923 ASN A N 1
ATOM 6852 C CA . ASN A 1 923 ? 32.098 11.618 7.479 1.00 92.00 923 ASN A CA 1
ATOM 6853 C C . ASN A 1 923 ? 30.860 11.684 6.585 1.00 92.00 923 ASN A C 1
ATOM 6855 O O . ASN A 1 923 ? 30.886 11.259 5.433 1.00 92.00 923 ASN A O 1
ATOM 6859 N N . LYS A 1 924 ? 29.777 12.263 7.108 1.00 91.19 924 LYS A N 1
ATOM 6860 C CA . LYS A 1 924 ? 28.542 12.474 6.351 1.00 91.19 924 LYS A CA 1
ATOM 6861 C C . LYS A 1 924 ? 28.755 13.524 5.258 1.00 91.19 924 LYS A C 1
ATOM 6863 O O . LYS A 1 924 ? 29.091 14.663 5.572 1.00 91.19 924 LYS A O 1
ATOM 6868 N N . VAL A 1 925 ? 28.525 13.129 4.007 1.00 92.12 925 VAL A N 1
ATOM 6869 C CA . VAL A 1 925 ? 28.538 13.995 2.818 1.00 92.12 925 VAL A CA 1
ATOM 6870 C C . VAL A 1 925 ? 27.171 14.650 2.639 1.00 92.12 925 VAL A C 1
ATOM 6872 O O . VAL A 1 925 ? 27.080 15.865 2.496 1.00 92.12 925 VAL A O 1
ATOM 6875 N N . THR A 1 926 ? 26.099 13.854 2.683 1.00 91.50 926 THR A N 1
ATOM 6876 C CA . THR A 1 926 ? 24.714 14.329 2.557 1.00 91.50 926 THR A CA 1
ATOM 6877 C C . THR A 1 926 ? 23.727 13.311 3.135 1.00 91.50 926 THR A C 1
ATOM 6879 O O . THR A 1 926 ? 24.041 12.121 3.213 1.00 91.50 926 THR A O 1
ATOM 6882 N N . THR A 1 927 ? 22.544 13.778 3.546 1.00 91.31 927 THR A N 1
ATOM 6883 C CA . THR A 1 927 ? 21.382 12.929 3.847 1.00 91.31 927 THR A CA 1
ATOM 6884 C C . THR A 1 927 ? 20.414 12.999 2.671 1.00 91.31 927 THR A C 1
ATOM 6886 O O . THR A 1 927 ? 19.840 14.052 2.397 1.00 91.31 927 THR A O 1
ATOM 6889 N N . LEU A 1 928 ? 20.227 11.868 1.991 1.00 91.69 928 LEU A N 1
ATOM 6890 C CA . LEU A 1 928 ? 19.372 11.748 0.809 1.00 91.69 928 LEU A CA 1
ATOM 6891 C C . LEU A 1 928 ? 17.887 11.753 1.177 1.00 91.69 928 LEU A C 1
ATOM 6893 O O . LEU A 1 928 ? 17.069 12.314 0.458 1.00 91.69 928 LEU A O 1
ATOM 6897 N N . SER A 1 929 ? 17.528 11.115 2.294 1.00 88.31 929 SER A N 1
ATOM 6898 C CA . SER A 1 929 ? 16.155 11.114 2.807 1.00 88.31 929 SER A CA 1
ATOM 6899 C C . SER A 1 929 ? 16.103 10.897 4.312 1.00 88.31 929 SER A C 1
ATOM 6901 O O . SER A 1 929 ? 16.959 10.221 4.890 1.00 88.31 929 SER A O 1
ATOM 6903 N N . SER A 1 930 ? 15.048 11.443 4.913 1.00 83.81 930 SER A N 1
ATOM 6904 C CA . SER A 1 930 ? 14.609 11.146 6.272 1.00 83.81 930 SER A CA 1
ATOM 6905 C C . SER A 1 930 ? 13.117 10.812 6.235 1.00 83.81 930 SER A C 1
ATOM 6907 O O . SER A 1 930 ? 12.338 11.549 5.629 1.00 83.81 930 SER A O 1
ATOM 6909 N N . SER A 1 931 ? 12.712 9.712 6.864 1.00 80.88 931 SER A N 1
ATOM 6910 C CA . SER A 1 931 ? 11.311 9.281 6.911 1.00 80.88 931 SER A CA 1
ATOM 6911 C C . SER A 1 931 ? 10.928 8.727 8.281 1.00 80.88 931 SER A C 1
ATOM 6913 O O . SER A 1 931 ? 11.754 8.189 9.023 1.00 80.88 931 SER A O 1
ATOM 6915 N N . THR A 1 932 ? 9.653 8.881 8.644 1.00 77.69 932 THR A N 1
ATOM 6916 C CA . THR A 1 932 ? 9.166 8.498 9.975 1.00 77.69 932 THR A CA 1
ATOM 6917 C C . THR A 1 932 ? 9.102 6.990 10.147 1.00 77.69 932 THR A C 1
ATOM 6919 O O . THR A 1 932 ? 9.595 6.502 11.154 1.00 77.69 932 THR A O 1
ATOM 6922 N N . ASN A 1 933 ? 8.534 6.258 9.185 1.00 81.69 933 ASN A N 1
ATOM 6923 C CA . ASN A 1 933 ? 8.311 4.812 9.256 1.00 81.69 933 ASN A CA 1
ATOM 6924 C C . ASN A 1 933 ? 8.499 4.163 7.875 1.00 81.69 933 ASN A C 1
ATOM 6926 O O . ASN A 1 933 ? 8.174 4.782 6.866 1.00 81.69 933 ASN A O 1
ATOM 6930 N N . LEU A 1 934 ? 8.972 2.914 7.841 1.00 88.94 934 LEU A N 1
ATOM 6931 C CA . LEU A 1 934 ? 8.982 2.039 6.667 1.00 88.94 934 LEU A CA 1
ATOM 6932 C C . LEU A 1 934 ? 8.541 0.622 7.051 1.00 88.94 934 LEU A C 1
ATOM 6934 O O . LEU A 1 934 ? 8.930 0.097 8.099 1.00 88.94 934 LEU A O 1
ATOM 6938 N N . THR A 1 935 ? 7.772 -0.002 6.164 1.00 90.94 935 THR A N 1
ATOM 6939 C CA . THR A 1 935 ? 7.312 -1.390 6.287 1.00 90.94 935 THR A CA 1
ATOM 6940 C C . THR A 1 935 ? 8.384 -2.370 5.807 1.00 90.94 935 THR A C 1
ATOM 6942 O O . THR A 1 935 ? 9.144 -2.070 4.884 1.00 90.94 935 THR A O 1
ATOM 6945 N N . LYS A 1 936 ? 8.451 -3.554 6.426 1.00 93.25 936 LYS A N 1
ATOM 6946 C CA . LYS A 1 936 ? 9.328 -4.659 6.006 1.00 93.25 936 LYS A CA 1
ATOM 6947 C C . LYS A 1 936 ? 9.033 -5.126 4.574 1.00 93.25 936 LYS A C 1
ATOM 6949 O O . LYS A 1 936 ? 7.967 -4.863 4.029 1.00 93.25 936 LYS A O 1
ATOM 6954 N N . THR A 1 937 ? 9.956 -5.874 3.978 1.00 93.00 937 THR A N 1
ATOM 6955 C CA . THR A 1 937 ? 9.761 -6.511 2.672 1.00 93.00 937 THR A CA 1
ATOM 6956 C C . THR A 1 937 ? 8.892 -7.758 2.791 1.00 93.00 937 THR A C 1
ATOM 6958 O O . THR A 1 937 ? 9.065 -8.567 3.704 1.00 93.00 937 THR A O 1
ATOM 6961 N N . TYR A 1 938 ? 7.969 -7.923 1.845 1.00 87.94 938 TYR A N 1
ATOM 6962 C CA . TYR A 1 938 ? 7.022 -9.035 1.812 1.00 87.94 938 TYR A CA 1
ATOM 6963 C C . TYR A 1 938 ? 6.634 -9.415 0.387 1.00 87.94 938 TYR A C 1
ATOM 6965 O O . TYR A 1 938 ? 6.808 -8.628 -0.544 1.00 87.94 938 TYR A O 1
ATOM 6973 N N . TYR A 1 939 ? 6.116 -10.631 0.219 1.00 85.31 939 TYR A N 1
ATOM 6974 C CA . TYR A 1 939 ? 5.567 -11.095 -1.048 1.00 85.31 939 TYR A CA 1
ATOM 6975 C C . TYR A 1 939 ? 4.098 -10.682 -1.167 1.00 85.31 939 TYR A C 1
ATOM 6977 O O . TYR A 1 939 ? 3.256 -11.135 -0.394 1.00 85.31 939 TYR A O 1
ATOM 6985 N N . ASN A 1 940 ? 3.779 -9.842 -2.147 1.00 78.00 940 ASN A N 1
ATOM 6986 C CA . ASN A 1 940 ? 2.411 -9.444 -2.439 1.00 78.00 940 ASN A CA 1
ATOM 6987 C C . ASN A 1 940 ? 1.796 -10.451 -3.422 1.00 78.00 940 ASN A C 1
ATOM 6989 O O . ASN A 1 940 ? 2.115 -10.460 -4.612 1.00 78.00 940 ASN A O 1
ATOM 6993 N N . ALA A 1 941 ? 0.892 -11.296 -2.922 1.00 66.88 941 ALA A N 1
ATOM 6994 C CA . ALA A 1 941 ? 0.270 -12.362 -3.708 1.00 66.88 941 ALA A CA 1
ATOM 6995 C C . ALA A 1 941 ? -0.595 -11.846 -4.874 1.00 66.88 941 ALA A C 1
ATOM 6997 O O . ALA A 1 941 ? -0.707 -12.523 -5.895 1.00 66.88 941 ALA A O 1
ATOM 6998 N N . HIS A 1 942 ? -1.177 -10.646 -4.750 1.00 63.09 942 HIS A N 1
ATOM 6999 C CA . HIS A 1 942 ? -2.005 -10.045 -5.798 1.00 63.09 942 HIS A CA 1
ATOM 7000 C C . HIS A 1 942 ? -1.168 -9.643 -7.022 1.00 63.09 942 HIS A C 1
ATOM 7002 O O . HIS A 1 942 ? -1.530 -9.954 -8.154 1.00 63.09 942 HIS A O 1
ATOM 7008 N N . SER A 1 943 ? -0.012 -9.014 -6.791 1.00 67.56 943 SER A N 1
ATOM 7009 C CA . SER A 1 943 ? 0.932 -8.612 -7.849 1.00 67.56 943 SER A CA 1
ATOM 7010 C C . SER A 1 943 ? 1.983 -9.678 -8.192 1.00 67.56 943 SER A C 1
ATOM 7012 O O . SER A 1 943 ? 2.746 -9.506 -9.138 1.00 67.56 943 SER A O 1
ATOM 7014 N N . GLN A 1 944 ? 2.010 -10.787 -7.447 1.00 75.38 944 GLN A N 1
ATOM 7015 C CA . GLN A 1 944 ? 2.954 -11.902 -7.575 1.00 75.38 944 GLN A CA 1
ATOM 7016 C C . GLN A 1 944 ? 4.439 -11.500 -7.490 1.00 75.38 944 GLN A C 1
ATOM 7018 O O . GLN A 1 944 ? 5.298 -12.139 -8.102 1.00 75.38 944 GLN A O 1
ATOM 7023 N N . GLN A 1 945 ? 4.760 -10.463 -6.713 1.00 83.00 945 GLN A N 1
ATOM 7024 C CA . GLN A 1 945 ? 6.120 -9.934 -6.566 1.00 83.00 945 GLN A CA 1
ATOM 7025 C C . GLN A 1 945 ? 6.416 -9.477 -5.135 1.00 83.00 945 GLN A C 1
ATOM 7027 O O . GLN A 1 945 ? 5.515 -9.250 -4.329 1.00 83.00 945 GLN A O 1
ATOM 7032 N N . TYR A 1 946 ? 7.702 -9.311 -4.830 1.00 86.56 946 TYR A N 1
ATOM 7033 C CA . TYR A 1 946 ? 8.156 -8.740 -3.566 1.00 86.56 946 TYR A CA 1
ATOM 7034 C C . TYR A 1 946 ? 8.066 -7.213 -3.560 1.00 86.56 946 TYR A C 1
ATOM 7036 O O . TYR A 1 946 ? 8.473 -6.555 -4.519 1.00 86.56 946 TYR A O 1
ATOM 7044 N N . ILE A 1 947 ? 7.608 -6.656 -2.442 1.00 87.25 947 ILE A N 1
ATOM 7045 C CA . ILE A 1 947 ? 7.567 -5.215 -2.191 1.00 87.25 947 ILE A CA 1
ATOM 7046 C C . ILE A 1 947 ? 8.818 -4.814 -1.404 1.00 87.25 947 ILE A C 1
ATOM 7048 O O . ILE A 1 947 ? 8.948 -5.114 -0.218 1.00 87.25 947 ILE A O 1
ATOM 7052 N N . TYR A 1 948 ? 9.764 -4.162 -2.079 1.00 92.12 948 TYR A N 1
ATOM 7053 C CA . TYR A 1 948 ? 11.032 -3.701 -1.501 1.00 92.12 948 TYR A CA 1
ATOM 7054 C C . TYR A 1 948 ? 10.977 -2.222 -1.117 1.00 92.12 948 TYR A C 1
ATOM 7056 O O . TYR A 1 948 ? 10.213 -1.452 -1.699 1.00 92.12 948 TYR A O 1
ATOM 7064 N N . TYR A 1 949 ? 11.870 -1.801 -0.219 1.00 94.00 949 TYR A N 1
ATOM 7065 C CA . TYR A 1 949 ? 12.167 -0.380 -0.062 1.00 94.00 949 TYR A CA 1
ATOM 7066 C C . TYR A 1 949 ? 13.223 0.048 -1.089 1.00 94.00 949 TYR A C 1
ATOM 7068 O O . TYR A 1 949 ? 14.363 -0.419 -1.043 1.00 94.00 949 TYR A O 1
ATOM 7076 N N . ASN A 1 950 ? 12.847 0.941 -2.006 1.00 93.31 950 ASN A N 1
ATOM 7077 C CA . ASN A 1 950 ? 13.767 1.572 -2.952 1.00 93.31 950 ASN A CA 1
ATOM 7078 C C . ASN A 1 950 ? 14.233 2.911 -2.373 1.00 93.31 950 ASN A C 1
ATOM 7080 O O . ASN A 1 950 ? 13.460 3.864 -2.301 1.00 93.31 950 ASN A O 1
ATOM 7084 N N . ALA A 1 951 ? 15.487 2.972 -1.933 1.00 93.81 951 ALA A N 1
ATOM 7085 C CA . ALA A 1 951 ? 16.066 4.185 -1.374 1.00 93.81 951 ALA A CA 1
ATOM 7086 C C . ALA A 1 951 ? 16.414 5.206 -2.483 1.00 93.81 951 ALA A C 1
ATOM 7088 O O . ALA A 1 951 ? 16.669 4.798 -3.618 1.00 93.81 951 ALA A O 1
ATOM 7089 N N . PRO A 1 952 ? 16.462 6.520 -2.186 1.00 91.94 952 PRO A N 1
ATOM 7090 C CA . PRO A 1 952 ? 16.711 7.551 -3.196 1.00 91.94 952 PRO A CA 1
ATOM 7091 C C . PRO A 1 952 ? 18.066 7.423 -3.899 1.00 91.94 952 PRO A C 1
ATOM 7093 O O . PRO A 1 952 ? 19.055 6.990 -3.308 1.00 91.94 952 PRO A O 1
ATOM 7096 N N . ALA A 1 953 ? 18.141 7.857 -5.152 1.00 94.75 953 ALA A N 1
ATOM 7097 C CA . ALA A 1 953 ? 19.403 7.879 -5.878 1.00 94.75 953 ALA A CA 1
ATOM 7098 C C . ALA A 1 953 ? 20.304 9.045 -5.448 1.00 94.75 953 ALA A C 1
ATOM 7100 O O . ALA A 1 953 ? 19.831 10.128 -5.106 1.00 94.75 953 ALA A O 1
ATOM 7101 N N . TRP A 1 954 ? 21.612 8.813 -5.499 1.00 95.88 954 TRP A N 1
ATOM 7102 C CA . TRP A 1 954 ? 22.644 9.831 -5.388 1.00 95.88 954 TRP A CA 1
ATOM 7103 C C . TRP A 1 954 ? 23.405 9.928 -6.705 1.00 95.88 954 TRP A C 1
ATOM 7105 O O . TRP A 1 954 ? 23.914 8.924 -7.197 1.00 95.88 954 TRP A O 1
ATOM 7115 N N . ASP A 1 955 ? 23.503 11.137 -7.251 1.00 94.06 955 ASP A N 1
ATOM 7116 C CA . ASP A 1 955 ? 24.146 11.428 -8.540 1.00 94.06 955 ASP A CA 1
ATOM 7117 C C . ASP A 1 955 ? 25.606 11.886 -8.402 1.00 94.06 955 ASP A C 1
ATOM 7119 O O . ASP A 1 955 ? 26.203 12.442 -9.326 1.00 94.06 955 ASP A O 1
ATOM 7123 N N . GLY A 1 956 ? 26.183 11.702 -7.213 1.00 94.69 956 GLY A N 1
ATOM 7124 C CA . GLY A 1 956 ? 27.544 12.130 -6.917 1.00 94.69 956 GLY A CA 1
ATOM 7125 C C . GLY A 1 956 ? 27.668 13.622 -6.611 1.00 94.69 956 GLY A C 1
ATOM 7126 O O . GLY A 1 956 ? 28.786 14.130 -6.615 1.00 94.69 956 GLY A O 1
ATOM 7127 N N . THR A 1 957 ? 26.577 14.352 -6.350 1.00 94.25 957 THR A N 1
ATOM 7128 C CA . THR A 1 957 ? 26.633 15.779 -5.984 1.00 94.25 957 THR A CA 1
ATOM 7129 C C . THR A 1 957 ? 26.286 16.053 -4.517 1.00 94.25 957 THR A C 1
ATOM 7131 O O . THR A 1 957 ? 25.592 15.280 -3.860 1.00 94.25 957 THR A O 1
ATOM 7134 N N . TYR A 1 958 ? 26.794 17.151 -3.955 1.00 91.81 958 TYR A N 1
ATOM 7135 C CA . TYR A 1 958 ? 26.497 17.582 -2.586 1.00 91.81 958 TYR A CA 1
ATOM 7136 C C . TYR A 1 958 ? 26.472 19.112 -2.476 1.00 91.81 958 TYR A C 1
ATOM 7138 O O . TYR A 1 958 ? 27.048 19.822 -3.301 1.00 91.81 958 TYR A O 1
ATOM 7146 N N . TYR A 1 959 ? 25.816 19.638 -1.443 1.00 91.69 959 TYR A N 1
ATOM 7147 C CA . TYR A 1 959 ? 25.776 21.074 -1.166 1.00 91.69 959 TYR A CA 1
ATOM 7148 C C . TYR A 1 959 ? 27.016 21.521 -0.377 1.00 91.69 959 TYR A C 1
ATOM 7150 O O . TYR A 1 959 ? 27.234 21.081 0.755 1.00 91.69 959 TYR A O 1
ATOM 7158 N N . ASP A 1 960 ? 27.815 22.436 -0.932 1.00 91.00 960 ASP A N 1
ATOM 7159 C CA . ASP A 1 960 ? 28.942 23.035 -0.216 1.00 91.00 960 ASP A CA 1
ATOM 7160 C C . ASP A 1 960 ? 28.495 24.278 0.559 1.00 91.00 960 ASP A C 1
ATOM 7162 O O . ASP A 1 960 ? 28.336 25.373 0.012 1.00 91.00 960 ASP A O 1
ATOM 7166 N N . GLN A 1 961 ? 28.363 24.128 1.878 1.00 92.31 961 GLN A N 1
ATOM 7167 C CA . GLN A 1 961 ? 27.959 25.226 2.750 1.00 92.31 961 GLN A CA 1
ATOM 7168 C C . GLN A 1 961 ? 28.939 26.403 2.771 1.00 92.31 961 GLN A C 1
ATOM 7170 O O . GLN A 1 961 ? 28.563 27.455 3.261 1.00 92.31 961 GLN A O 1
ATOM 7175 N N . ARG A 1 962 ? 30.171 26.309 2.256 1.00 92.00 962 ARG A N 1
ATOM 7176 C CA . ARG A 1 962 ? 31.099 27.460 2.245 1.00 92.00 962 ARG A CA 1
ATOM 7177 C C . ARG A 1 962 ? 30.652 28.576 1.300 1.00 92.00 962 ARG A C 1
ATOM 7179 O O . ARG A 1 962 ? 30.907 29.757 1.555 1.00 92.00 962 ARG A O 1
ATOM 7186 N N . ASP A 1 963 ? 30.000 28.208 0.201 1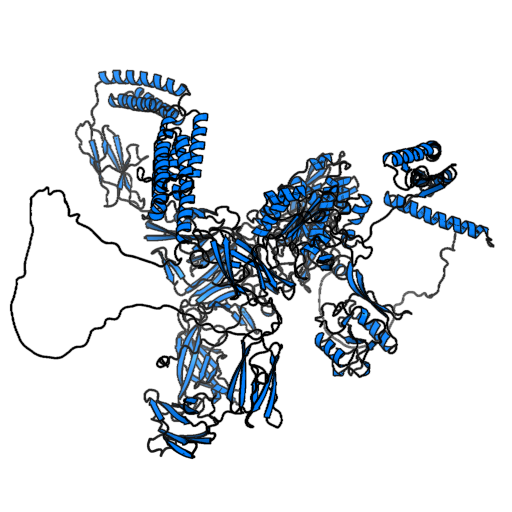.00 90.44 963 ASP A N 1
ATOM 7187 C CA . ASP A 1 963 ? 29.561 29.142 -0.839 1.00 90.44 963 ASP A CA 1
ATOM 7188 C C . ASP A 1 963 ? 28.078 29.018 -1.215 1.00 90.44 963 ASP A C 1
ATOM 7190 O O . ASP A 1 963 ? 27.537 29.964 -1.789 1.00 90.44 963 ASP A O 1
ATOM 7194 N N . GLY A 1 964 ? 27.417 27.933 -0.810 1.00 88.69 964 GLY A N 1
ATOM 7195 C CA . GLY A 1 964 ? 25.997 27.684 -1.020 1.00 88.69 964 GLY A CA 1
ATOM 7196 C C . GLY A 1 964 ? 25.653 27.079 -2.379 1.00 88.69 964 GLY A C 1
ATOM 7197 O O . GLY A 1 964 ? 24.520 27.223 -2.831 1.00 88.69 964 GLY A O 1
ATOM 7198 N N . ASN A 1 965 ? 26.619 26.442 -3.051 1.00 90.56 965 ASN A N 1
ATOM 7199 C CA . ASN A 1 965 ? 26.414 25.807 -4.354 1.00 90.56 965 ASN A CA 1
ATOM 7200 C C . ASN A 1 965 ? 26.481 24.278 -4.270 1.00 90.56 965 ASN A C 1
ATOM 7202 O O . ASN A 1 965 ? 27.193 23.711 -3.441 1.00 90.56 965 ASN A O 1
ATOM 7206 N N . ILE A 1 966 ? 25.786 23.614 -5.194 1.00 90.94 966 ILE A N 1
ATOM 7207 C CA . ILE A 1 966 ? 25.906 22.170 -5.423 1.00 90.94 966 ILE A CA 1
ATOM 7208 C C . ILE A 1 966 ? 27.210 21.899 -6.187 1.00 90.94 966 ILE A C 1
ATOM 7210 O O . ILE A 1 966 ? 27.492 22.559 -7.190 1.00 90.94 966 ILE A O 1
ATOM 7214 N N . LYS A 1 967 ? 28.007 20.938 -5.716 1.00 93.12 967 LYS A N 1
ATOM 7215 C CA . LYS A 1 967 ? 29.279 20.511 -6.316 1.00 93.12 967 LYS A CA 1
ATOM 7216 C C . LYS A 1 967 ? 29.281 19.008 -6.554 1.00 93.12 967 LYS A C 1
ATOM 7218 O O . LYS A 1 967 ? 28.651 18.262 -5.812 1.00 93.12 967 LYS A O 1
ATOM 7223 N N . THR A 1 968 ? 30.020 18.574 -7.566 1.00 94.19 968 THR A N 1
ATOM 7224 C CA . THR A 1 968 ? 30.345 17.159 -7.772 1.00 94.19 968 THR A CA 1
ATOM 7225 C C . THR A 1 968 ? 31.344 16.714 -6.706 1.00 94.19 968 THR A C 1
ATOM 7227 O O . THR A 1 968 ? 32.304 17.432 -6.422 1.00 94.19 968 THR A O 1
ATOM 7230 N N . ALA A 1 969 ? 31.092 15.563 -6.093 1.00 95.12 969 ALA A N 1
ATOM 7231 C CA . ALA A 1 969 ? 31.986 14.924 -5.144 1.00 95.12 969 ALA A CA 1
ATOM 7232 C C . ALA A 1 969 ? 33.226 14.372 -5.865 1.00 95.12 969 ALA A C 1
ATOM 7234 O O . ALA A 1 969 ? 33.161 14.000 -7.037 1.00 95.12 969 ALA A O 1
ATOM 7235 N N . ASP A 1 970 ? 34.362 14.337 -5.171 1.00 95.56 970 ASP A N 1
ATOM 7236 C CA . ASP A 1 970 ? 35.616 13.847 -5.746 1.00 95.56 970 ASP A CA 1
ATOM 7237 C C . ASP A 1 970 ? 35.555 12.329 -6.005 1.00 95.56 970 ASP A C 1
ATOM 7239 O O . ASP A 1 970 ? 34.904 11.594 -5.254 1.00 95.56 970 ASP A O 1
ATOM 7243 N N . ASP A 1 971 ? 36.271 11.841 -7.026 1.00 96.69 971 ASP A N 1
ATOM 7244 C CA . ASP A 1 971 ? 36.447 10.398 -7.247 1.00 96.69 971 ASP A CA 1
ATOM 7245 C C . ASP A 1 971 ? 36.977 9.726 -5.964 1.00 96.69 971 ASP A C 1
ATOM 7247 O O . ASP A 1 971 ? 37.937 10.203 -5.345 1.00 96.69 971 ASP A O 1
ATOM 7251 N N . GLY A 1 972 ? 36.396 8.594 -5.567 1.00 96.94 972 GLY A N 1
ATOM 7252 C CA . GLY A 1 972 ? 36.823 7.893 -4.360 1.00 96.94 972 GLY A CA 1
ATOM 7253 C C . GLY A 1 972 ? 35.854 6.830 -3.858 1.00 96.94 972 GLY A C 1
ATOM 7254 O O . GLY A 1 972 ? 34.906 6.439 -4.537 1.00 96.94 972 GLY A O 1
ATOM 7255 N N . SER A 1 973 ? 36.119 6.338 -2.647 1.00 97.50 973 SER A N 1
ATOM 7256 C CA . SER A 1 973 ? 35.264 5.370 -1.955 1.00 97.50 973 SER A CA 1
ATOM 7257 C C . SER A 1 973 ? 34.229 6.074 -1.089 1.00 97.50 973 SER A C 1
ATOM 7259 O O . SER A 1 973 ? 34.564 6.991 -0.339 1.00 97.50 973 SER A O 1
ATOM 7261 N N . TYR A 1 974 ? 33.000 5.580 -1.151 1.00 98.31 974 TYR A N 1
ATOM 7262 C CA . TYR A 1 974 ? 31.854 6.097 -0.418 1.00 98.31 974 TYR A CA 1
ATOM 7263 C C . TYR A 1 974 ? 31.070 4.948 0.216 1.00 98.31 974 TYR A C 1
ATOM 7265 O O . TYR A 1 974 ? 31.264 3.775 -0.105 1.00 98.31 974 TYR A O 1
ATOM 7273 N N . THR A 1 975 ? 30.196 5.281 1.160 1.00 98.31 975 THR A N 1
ATOM 7274 C CA . THR A 1 975 ? 29.280 4.328 1.792 1.00 98.31 975 THR A CA 1
ATOM 7275 C C . THR A 1 975 ? 27.857 4.834 1.679 1.00 98.31 975 THR A C 1
ATOM 7277 O O . THR A 1 975 ? 27.563 5.958 2.087 1.00 98.31 975 THR A O 1
ATOM 7280 N N . TYR A 1 976 ? 26.976 3.985 1.160 1.00 98.19 976 TYR A N 1
ATOM 7281 C CA . TYR A 1 976 ? 25.539 4.195 1.178 1.00 98.19 976 TYR A CA 1
ATOM 7282 C C . TYR A 1 976 ? 25.003 3.582 2.474 1.00 98.19 976 TYR A C 1
ATOM 7284 O O . TYR A 1 976 ? 25.067 2.366 2.662 1.00 98.19 976 TYR A O 1
ATOM 7292 N N . ARG A 1 977 ? 24.513 4.415 3.394 1.00 98.06 977 ARG A N 1
ATOM 7293 C CA . ARG A 1 977 ? 24.060 3.994 4.726 1.00 98.06 977 ARG A CA 1
ATOM 7294 C C . ARG A 1 977 ? 22.557 4.158 4.857 1.00 98.06 977 ARG A C 1
ATOM 7296 O O . ARG A 1 977 ? 22.042 5.254 4.669 1.00 98.06 977 ARG A O 1
ATOM 7303 N N . ILE A 1 978 ? 21.873 3.108 5.300 1.00 97.62 978 ILE A N 1
ATOM 7304 C CA . ILE A 1 978 ? 20.529 3.207 5.879 1.00 97.62 978 ILE A CA 1
ATOM 7305 C C . ILE A 1 978 ? 20.612 3.016 7.395 1.00 97.62 978 ILE A C 1
ATOM 7307 O O . ILE A 1 978 ? 21.353 2.167 7.895 1.00 97.62 978 ILE A O 1
ATOM 7311 N N . SER A 1 979 ? 19.854 3.807 8.151 1.00 96.62 979 SER A N 1
ATOM 7312 C CA . SER A 1 979 ? 19.721 3.639 9.597 1.00 96.62 979 SER A CA 1
ATOM 7313 C C . SER A 1 979 ? 18.285 3.828 10.056 1.00 96.62 979 SER A C 1
ATOM 7315 O O . SER A 1 979 ? 17.570 4.643 9.488 1.00 96.62 979 SER A O 1
ATOM 7317 N N . GLY A 1 980 ? 17.874 3.117 11.100 1.00 95.38 980 GLY A N 1
ATOM 7318 C CA . GLY A 1 980 ? 16.519 3.191 11.651 1.00 95.38 980 GLY A CA 1
ATOM 7319 C C . GLY A 1 980 ? 16.414 2.452 12.980 1.00 95.38 980 GLY A C 1
ATOM 7320 O O . GLY A 1 980 ? 17.341 1.746 13.382 1.00 95.38 980 GLY A O 1
ATOM 7321 N N . VAL A 1 981 ? 15.306 2.635 13.684 1.00 95.12 981 VAL A N 1
ATOM 7322 C CA . VAL A 1 981 ? 14.979 1.911 14.917 1.00 95.12 981 VAL A CA 1
ATOM 7323 C C . VAL A 1 981 ? 13.989 0.801 14.551 1.00 95.12 981 VAL A C 1
ATOM 7325 O O . VAL A 1 981 ? 12.967 1.114 13.947 1.00 95.12 981 VAL A O 1
ATOM 7328 N N . PRO A 1 982 ? 14.262 -0.483 14.846 1.00 93.81 982 PRO A N 1
ATOM 7329 C CA . PRO A 1 982 ? 13.281 -1.541 14.615 1.00 93.81 982 PRO A CA 1
ATOM 7330 C C . PRO A 1 982 ? 12.017 -1.265 15.429 1.00 93.81 982 PRO A C 1
ATOM 7332 O O . PRO A 1 982 ? 12.105 -0.909 16.603 1.00 93.81 982 PRO A O 1
ATOM 7335 N N . GLU A 1 983 ? 10.846 -1.454 14.830 1.00 91.88 983 GLU A N 1
ATOM 7336 C CA . GLU A 1 983 ? 9.572 -1.249 15.516 1.00 91.88 983 GLU A CA 1
ATOM 7337 C C . GLU A 1 983 ? 9.466 -2.161 16.758 1.00 91.88 983 GLU A C 1
ATOM 7339 O O . GLU A 1 983 ? 9.798 -3.351 16.722 1.00 91.88 983 GLU A O 1
ATOM 7344 N N . GLY A 1 984 ? 9.064 -1.582 17.896 1.00 88.38 984 GLY A N 1
ATOM 7345 C CA . GLY A 1 984 ? 9.119 -2.227 19.218 1.00 88.38 984 GLY A CA 1
ATOM 7346 C C . GLY A 1 984 ? 10.487 -2.246 19.901 1.00 88.38 984 GLY A C 1
ATOM 7347 O O . GLY A 1 984 ? 10.574 -2.703 21.038 1.00 88.38 984 GLY A O 1
ATOM 7348 N N . GLY A 1 985 ? 11.541 -1.789 19.228 1.00 89.19 985 GLY A N 1
ATOM 7349 C CA . GLY A 1 985 ? 12.864 -1.569 19.798 1.00 89.19 985 GLY A CA 1
ATOM 7350 C C . GLY A 1 985 ? 13.117 -0.102 20.145 1.00 89.19 985 GLY A C 1
ATOM 7351 O O . GLY A 1 985 ? 12.303 0.784 19.892 1.00 89.19 985 GLY A O 1
ATOM 7352 N N . ASP A 1 986 ? 14.279 0.152 20.731 1.00 89.69 986 ASP A N 1
ATOM 7353 C CA . ASP A 1 986 ? 14.737 1.473 21.173 1.00 89.69 986 ASP A CA 1
ATOM 7354 C C . ASP A 1 986 ? 16.185 1.781 20.746 1.00 89.69 986 ASP A C 1
ATOM 7356 O O . ASP A 1 986 ? 16.681 2.892 20.953 1.00 89.69 986 ASP A O 1
ATOM 7360 N N . LYS A 1 987 ? 16.874 0.824 20.106 1.00 94.56 987 LYS A N 1
ATOM 7361 C CA . LYS A 1 987 ? 18.249 0.979 19.613 1.00 94.56 987 LYS A CA 1
ATOM 7362 C C . LYS A 1 987 ? 18.262 1.190 18.101 1.00 94.56 987 LYS A C 1
ATOM 7364 O O . LYS A 1 987 ? 17.860 0.318 17.335 1.00 94.56 987 LYS A O 1
ATOM 7369 N N . ARG A 1 988 ? 18.821 2.320 17.657 1.00 95.62 988 ARG A N 1
ATOM 7370 C CA . ARG A 1 988 ? 19.093 2.570 16.233 1.00 95.62 988 ARG A CA 1
ATOM 7371 C C . ARG A 1 988 ? 20.102 1.551 15.693 1.00 95.62 988 ARG A C 1
ATOM 7373 O O . ARG A 1 988 ? 21.173 1.367 16.271 1.00 95.62 988 ARG A O 1
ATOM 7380 N N . GLN A 1 989 ? 19.778 0.954 14.554 1.00 97.69 989 GLN A N 1
ATOM 7381 C CA . GLN A 1 989 ? 20.656 0.087 13.774 1.00 97.69 989 GLN A CA 1
ATOM 7382 C C . GLN A 1 989 ? 21.099 0.781 12.482 1.00 97.69 989 GLN A C 1
ATOM 7384 O O . GLN A 1 989 ? 20.452 1.721 12.018 1.00 97.69 989 GLN A O 1
ATOM 7389 N N . VAL A 1 990 ? 22.212 0.314 11.912 1.00 97.12 990 VAL A N 1
ATOM 7390 C CA . VAL A 1 990 ? 22.789 0.808 10.653 1.00 97.12 990 VAL A CA 1
ATOM 7391 C C . VAL A 1 990 ? 23.111 -0.366 9.730 1.00 97.12 990 VAL A C 1
ATOM 7393 O O . VAL A 1 990 ? 23.499 -1.436 10.209 1.00 97.12 990 VAL A O 1
ATOM 7396 N N . PHE A 1 991 ? 22.977 -0.155 8.425 1.00 97.75 991 PHE A N 1
ATOM 7397 C CA . PHE A 1 991 ? 23.459 -1.056 7.384 1.00 97.75 991 PHE A CA 1
ATOM 7398 C C . PHE A 1 991 ? 24.169 -0.238 6.302 1.00 97.75 991 PHE A C 1
ATOM 7400 O O . PHE A 1 991 ? 23.620 0.750 5.812 1.00 97.75 991 PHE A O 1
ATOM 7407 N N . ASP A 1 992 ? 25.392 -0.652 5.974 1.00 97.56 992 ASP A N 1
ATOM 7408 C CA . ASP A 1 992 ? 26.334 0.077 5.127 1.00 97.56 992 ASP A CA 1
ATOM 7409 C C . ASP A 1 992 ? 26.658 -0.742 3.879 1.00 97.56 992 ASP A C 1
ATOM 7411 O O . ASP A 1 992 ? 27.007 -1.919 3.988 1.00 97.56 992 ASP A O 1
ATOM 7415 N N . VAL A 1 993 ? 26.602 -0.101 2.712 1.00 97.69 993 VAL A N 1
ATOM 7416 C CA . VAL A 1 993 ? 27.050 -0.673 1.438 1.00 97.69 993 VAL A CA 1
ATOM 7417 C C . VAL A 1 993 ? 28.175 0.192 0.865 1.00 97.69 993 VAL A C 1
ATOM 7419 O O . VAL A 1 993 ? 27.929 1.359 0.541 1.00 97.69 993 VAL A O 1
ATOM 7422 N N . PRO A 1 994 ? 29.413 -0.327 0.761 1.00 97.44 994 PRO A N 1
ATOM 7423 C CA . PRO A 1 994 ? 30.506 0.401 0.133 1.00 97.44 994 PRO A CA 1
ATOM 7424 C C . PRO A 1 994 ? 30.310 0.468 -1.388 1.00 97.44 994 PRO A C 1
ATOM 7426 O O . PRO A 1 994 ? 29.815 -0.474 -1.999 1.00 97.44 994 PRO A O 1
ATOM 7429 N N . PHE A 1 995 ? 30.721 1.577 -1.998 1.00 97.81 995 PHE A N 1
ATOM 7430 C CA . PHE A 1 995 ? 30.763 1.747 -3.452 1.00 97.81 995 PHE A CA 1
ATOM 7431 C C . PHE A 1 995 ? 31.841 2.768 -3.848 1.00 97.81 995 PHE A C 1
ATOM 7433 O O . PHE A 1 995 ? 32.459 3.409 -2.989 1.00 97.81 995 PHE A O 1
ATOM 7440 N N . LYS A 1 996 ? 32.084 2.930 -5.152 1.00 98.12 996 LYS A N 1
ATOM 7441 C CA . LYS A 1 996 ? 33.048 3.905 -5.689 1.00 98.12 996 LYS A CA 1
ATOM 7442 C C . LYS A 1 996 ? 32.382 4.887 -6.655 1.00 98.12 996 LYS A C 1
ATOM 7444 O O . LYS A 1 996 ? 31.551 4.487 -7.466 1.00 98.12 996 LYS A O 1
ATOM 7449 N N . LEU A 1 997 ? 32.769 6.156 -6.564 1.00 98.00 997 LEU A N 1
ATOM 7450 C CA . LEU A 1 997 ? 32.506 7.167 -7.589 1.00 98.00 997 LEU A CA 1
ATOM 7451 C C . LEU A 1 997 ? 33.775 7.305 -8.425 1.00 98.00 997 LEU A C 1
ATOM 7453 O O . LEU A 1 997 ? 34.814 7.669 -7.877 1.00 98.00 997 LEU A O 1
ATOM 7457 N N . ASP A 1 998 ? 33.693 6.994 -9.710 1.00 97.62 998 ASP A N 1
ATOM 7458 C CA . ASP A 1 998 ? 34.836 6.995 -10.618 1.00 97.62 998 ASP A CA 1
ATOM 7459 C C . ASP A 1 998 ? 34.437 7.627 -11.946 1.00 97.62 998 ASP A C 1
ATOM 7461 O O . ASP A 1 998 ? 33.616 7.078 -12.676 1.00 97.62 998 ASP A O 1
ATOM 7465 N N . SER A 1 999 ? 34.981 8.804 -12.242 1.00 95.62 999 SER A N 1
ATOM 7466 C CA . SER A 1 999 ? 34.712 9.538 -13.482 1.00 95.62 999 SER A CA 1
ATOM 7467 C C . SER A 1 999 ? 35.731 9.284 -14.597 1.00 95.62 999 SER A C 1
ATOM 7469 O O . SER A 1 999 ? 35.652 9.916 -15.653 1.00 95.62 999 SER A O 1
ATOM 7471 N N . LYS A 1 1000 ? 36.725 8.411 -14.384 1.00 95.50 1000 LYS A N 1
ATOM 7472 C CA . LYS A 1 1000 ? 37.854 8.241 -15.307 1.00 95.50 1000 LYS A CA 1
ATOM 7473 C C . LYS A 1 1000 ? 37.761 6.924 -16.059 1.00 95.50 1000 LYS A C 1
ATOM 7475 O O . LYS A 1 1000 ? 37.645 5.869 -15.467 1.00 95.50 1000 LYS A O 1
ATOM 7480 N N . ALA A 1 1001 ? 37.891 6.990 -17.382 1.00 94.00 1001 ALA A N 1
ATOM 7481 C CA . ALA A 1 1001 ? 37.934 5.798 -18.221 1.00 94.00 1001 ALA A CA 1
ATOM 7482 C C . ALA A 1 1001 ? 39.219 4.968 -18.023 1.00 94.00 1001 ALA A C 1
ATOM 7484 O O . ALA A 1 1001 ? 40.295 5.541 -17.798 1.00 94.00 1001 ALA A O 1
ATOM 7485 N N . PRO A 1 1002 ? 39.146 3.635 -18.210 1.00 95.38 1002 PRO A N 1
ATOM 7486 C CA . PRO A 1 1002 ? 40.314 2.772 -18.162 1.00 95.38 1002 PRO A CA 1
ATOM 7487 C C . PRO A 1 1002 ? 41.309 3.100 -19.281 1.00 95.38 1002 PRO A C 1
ATOM 7489 O O . PRO A 1 1002 ? 40.959 3.485 -20.401 1.00 95.38 1002 PRO A O 1
ATOM 7492 N N . THR A 1 1003 ? 42.590 2.885 -18.991 1.00 95.19 1003 THR A N 1
ATOM 7493 C CA . THR A 1 1003 ? 43.681 3.051 -19.958 1.00 95.19 1003 THR A CA 1
ATOM 7494 C C . THR A 1 1003 ? 43.978 1.731 -20.659 1.00 95.19 1003 THR A C 1
ATOM 7496 O O . THR A 1 1003 ? 44.252 0.726 -20.003 1.00 95.19 1003 THR A O 1
ATOM 7499 N N . VAL A 1 1004 ? 43.951 1.725 -21.995 1.00 95.06 1004 VAL A N 1
ATOM 7500 C CA . VAL A 1 1004 ? 44.219 0.542 -22.829 1.00 95.06 1004 VAL A CA 1
ATOM 7501 C C . VAL A 1 1004 ? 45.418 0.800 -23.734 1.00 95.06 1004 VAL A C 1
ATOM 7503 O O . VAL A 1 1004 ? 45.585 1.883 -24.289 1.00 95.06 1004 VAL A O 1
ATOM 7506 N N . ARG A 1 1005 ? 46.287 -0.203 -23.884 1.00 94.19 1005 ARG A N 1
ATOM 7507 C CA . ARG A 1 1005 ? 47.435 -0.158 -24.799 1.00 94.19 1005 ARG A CA 1
ATOM 7508 C C . ARG A 1 1005 ? 47.758 -1.535 -25.373 1.00 94.19 1005 ARG A C 1
ATOM 7510 O O . ARG A 1 1005 ? 47.275 -2.557 -24.896 1.00 94.19 1005 ARG A O 1
ATOM 7517 N N . HIS A 1 1006 ? 48.632 -1.550 -26.380 1.00 91.75 1006 HIS A N 1
ATOM 7518 C CA . HIS A 1 1006 ? 49.157 -2.771 -27.004 1.00 91.75 1006 HIS A CA 1
ATOM 7519 C C . HIS A 1 1006 ? 48.074 -3.709 -27.575 1.00 91.75 1006 HIS A C 1
ATOM 7521 O O . HIS A 1 1006 ? 48.218 -4.928 -27.490 1.00 91.75 1006 HIS A O 1
ATOM 7527 N N . VAL A 1 1007 ? 47.014 -3.150 -28.177 1.00 92.75 1007 VAL A N 1
ATOM 7528 C CA . VAL A 1 1007 ? 46.008 -3.934 -28.912 1.00 92.75 1007 VAL A CA 1
ATOM 7529 C C . VAL A 1 1007 ? 46.689 -4.653 -30.078 1.00 92.75 1007 VAL A C 1
ATOM 7531 O O . VAL A 1 1007 ? 47.297 -4.027 -30.947 1.00 92.75 1007 VAL A O 1
ATOM 7534 N N . ALA A 1 1008 ? 46.636 -5.981 -30.065 1.00 90.62 1008 ALA A N 1
ATOM 7535 C CA . ALA A 1 1008 ? 47.312 -6.840 -31.028 1.00 90.62 1008 ALA A CA 1
ATOM 7536 C C . ALA A 1 1008 ? 46.534 -8.140 -31.255 1.00 90.62 1008 ALA A C 1
ATOM 7538 O O . ALA A 1 1008 ? 45.741 -8.558 -30.414 1.00 90.62 1008 ALA A O 1
ATOM 7539 N N . LEU A 1 1009 ? 46.804 -8.816 -32.374 1.00 91.75 1009 LEU A N 1
ATOM 7540 C CA . LEU A 1 1009 ? 46.307 -10.167 -32.627 1.00 91.75 1009 LEU A CA 1
ATOM 7541 C C . LEU A 1 1009 ? 47.330 -11.217 -32.200 1.00 91.75 1009 LEU A C 1
ATOM 7543 O O . LEU A 1 1009 ? 48.527 -11.102 -32.471 1.00 91.75 1009 LEU A O 1
ATOM 7547 N N . SER A 1 1010 ? 46.835 -12.304 -31.621 1.00 91.00 1010 SER A N 1
ATOM 7548 C CA . SER A 1 1010 ? 47.598 -13.524 -31.376 1.00 91.00 1010 SER A CA 1
ATOM 7549 C C . SER A 1 1010 ? 46.840 -14.748 -31.895 1.00 91.00 1010 SER A C 1
ATOM 7551 O O . SER A 1 1010 ? 45.661 -14.676 -32.245 1.00 91.00 1010 SER A O 1
ATOM 7553 N N . ALA A 1 1011 ? 47.534 -15.879 -32.014 1.00 89.94 1011 ALA A N 1
ATOM 7554 C CA . ALA A 1 1011 ? 46.940 -17.135 -32.453 1.00 89.94 1011 ALA A CA 1
ATOM 7555 C C . ALA A 1 1011 ? 47.478 -18.299 -31.617 1.00 89.94 1011 ALA A C 1
ATOM 7557 O O . ALA A 1 1011 ? 48.683 -18.384 -31.365 1.00 89.94 1011 ALA A O 1
ATOM 7558 N N . LYS A 1 1012 ? 46.595 -19.224 -31.236 1.00 89.25 1012 LYS A N 1
ATOM 7559 C CA . LYS A 1 1012 ? 46.935 -20.486 -30.564 1.00 89.25 1012 LYS A CA 1
ATOM 7560 C C . LYS A 1 1012 ? 46.405 -21.645 -31.394 1.00 89.25 1012 LYS A C 1
ATOM 7562 O O . LYS A 1 1012 ? 45.380 -21.528 -32.054 1.00 89.25 1012 LYS A O 1
ATOM 7567 N N . THR A 1 1013 ? 47.120 -22.766 -31.406 1.00 83.38 1013 THR A N 1
ATOM 7568 C CA . THR A 1 1013 ? 46.619 -23.995 -32.036 1.00 83.38 1013 THR A CA 1
ATOM 7569 C C . THR A 1 1013 ? 46.145 -24.935 -30.942 1.00 83.38 1013 THR A C 1
ATOM 7571 O O . THR A 1 1013 ? 46.968 -25.521 -30.241 1.00 83.38 1013 THR A O 1
ATOM 7574 N N . GLU A 1 1014 ? 44.832 -25.090 -30.814 1.00 79.00 1014 GLU A N 1
ATOM 7575 C CA . GLU A 1 1014 ? 44.195 -25.985 -29.850 1.00 79.00 1014 GLU A CA 1
ATOM 7576 C C . GLU A 1 1014 ? 43.424 -27.069 -30.611 1.00 79.00 1014 GLU A C 1
ATOM 7578 O O . GLU A 1 1014 ? 42.668 -26.793 -31.540 1.00 79.00 1014 GLU A O 1
ATOM 7583 N N . ASN A 1 1015 ? 43.669 -28.341 -30.281 1.00 79.44 1015 ASN A N 1
ATOM 7584 C CA . ASN A 1 1015 ? 43.034 -29.497 -30.936 1.00 79.44 1015 ASN A CA 1
ATOM 7585 C C . ASN A 1 1015 ? 43.115 -29.501 -32.481 1.00 79.44 1015 ASN A C 1
ATOM 7587 O O . ASN A 1 1015 ? 42.221 -29.999 -33.164 1.00 79.44 1015 ASN A O 1
ATOM 7591 N N . GLY A 1 1016 ? 44.201 -28.961 -33.045 1.00 78.75 1016 GLY A N 1
ATOM 7592 C CA . GLY A 1 1016 ? 44.435 -28.916 -34.492 1.00 78.75 1016 GLY A CA 1
ATOM 7593 C C . GLY A 1 1016 ? 43.690 -27.804 -35.237 1.00 78.75 1016 GLY A C 1
ATOM 7594 O O . GLY A 1 1016 ? 43.833 -27.712 -36.455 1.00 78.75 1016 GLY A O 1
ATOM 7595 N N . LYS A 1 1017 ? 42.938 -26.946 -34.537 1.00 81.75 1017 LYS A N 1
ATOM 7596 C CA . LYS A 1 1017 ? 42.376 -25.711 -35.091 1.00 81.75 1017 LYS A CA 1
ATOM 7597 C C . LYS A 1 1017 ? 43.184 -24.514 -34.598 1.00 81.75 1017 LYS A C 1
ATOM 7599 O O . LYS A 1 1017 ? 43.557 -24.444 -33.429 1.00 81.75 1017 LYS A O 1
ATOM 7604 N N . THR A 1 1018 ? 43.477 -23.582 -35.498 1.00 85.31 1018 THR A N 1
ATOM 7605 C CA . THR A 1 1018 ? 44.041 -22.281 -35.127 1.00 85.31 1018 THR A CA 1
ATOM 7606 C C . THR A 1 1018 ? 42.905 -21.384 -34.660 1.00 85.31 1018 THR A C 1
ATOM 7608 O O . THR A 1 1018 ? 41.978 -21.133 -35.424 1.00 85.31 1018 THR A O 1
ATOM 7611 N N . GLN A 1 1019 ? 42.988 -20.915 -33.421 1.00 91.44 1019 GLN A N 1
ATOM 7612 C CA . GLN A 1 1019 ? 42.068 -19.953 -32.832 1.00 91.44 1019 GLN A CA 1
ATOM 7613 C C . GLN A 1 1019 ? 42.787 -18.613 -32.674 1.00 91.44 1019 GLN A C 1
ATOM 7615 O O . GLN A 1 1019 ? 43.951 -18.570 -32.262 1.00 91.44 1019 GLN A O 1
ATOM 7620 N N . TYR A 1 1020 ? 42.110 -17.534 -33.056 1.00 92.50 1020 TYR A N 1
ATOM 7621 C CA . TYR A 1 1020 ? 42.638 -16.174 -33.007 1.00 92.50 1020 TYR A CA 1
ATOM 7622 C C . TYR A 1 1020 ? 42.090 -15.437 -31.789 1.00 92.50 1020 TYR A C 1
ATOM 7624 O O . TYR A 1 1020 ? 40.933 -15.623 -31.411 1.00 92.50 1020 TYR A O 1
ATOM 7632 N N . TYR A 1 1021 ? 42.929 -14.594 -31.199 1.00 94.06 1021 TYR A N 1
ATOM 7633 C CA . TYR A 1 1021 ? 42.590 -13.799 -30.026 1.00 94.06 1021 TYR A CA 1
ATOM 7634 C C . TYR A 1 1021 ? 43.018 -12.355 -30.240 1.00 94.06 1021 TYR A C 1
ATOM 7636 O O . TYR A 1 1021 ? 44.098 -12.096 -30.782 1.00 94.06 1021 TYR A O 1
ATOM 7644 N N . LEU A 1 1022 ? 42.201 -11.429 -29.755 1.00 94.69 1022 LEU A N 1
ATOM 7645 C CA . LEU A 1 1022 ? 42.589 -10.044 -29.546 1.00 94.69 1022 LEU A CA 1
ATOM 7646 C C . LEU A 1 1022 ? 43.201 -9.921 -28.146 1.00 94.69 1022 LEU A C 1
ATOM 7648 O O . LEU A 1 1022 ? 42.605 -10.350 -27.158 1.00 94.69 1022 LEU A O 1
ATOM 7652 N N . THR A 1 1023 ? 44.407 -9.370 -28.059 1.00 94.56 1023 THR A N 1
ATOM 7653 C CA . THR A 1 1023 ? 45.129 -9.157 -26.799 1.00 94.56 1023 THR A CA 1
ATOM 7654 C C . THR A 1 1023 ? 45.347 -7.676 -26.561 1.00 94.56 1023 THR A C 1
ATOM 7656 O O . THR A 1 1023 ? 45.656 -6.960 -27.511 1.00 94.56 1023 THR A O 1
ATOM 7659 N N . ALA A 1 1024 ? 45.260 -7.237 -25.309 1.00 95.75 1024 ALA A N 1
ATOM 7660 C CA . ALA A 1 1024 ? 45.599 -5.875 -24.910 1.00 95.75 1024 ALA A CA 1
ATOM 7661 C C . ALA A 1 1024 ? 46.116 -5.830 -23.464 1.00 95.75 1024 ALA A C 1
ATOM 7663 O O . ALA A 1 1024 ? 46.073 -6.819 -22.732 1.00 95.75 1024 ALA A O 1
ATOM 7664 N N . GLU A 1 1025 ? 46.618 -4.672 -23.050 1.00 95.81 1025 GLU A N 1
ATOM 7665 C CA . GLU A 1 1025 ? 46.938 -4.351 -21.661 1.00 95.81 1025 GLU A CA 1
ATOM 7666 C C . GLU A 1 1025 ? 45.996 -3.240 -21.197 1.00 95.81 1025 GLU A C 1
ATOM 7668 O O . GLU A 1 1025 ? 46.001 -2.161 -21.789 1.00 95.81 1025 GLU A O 1
ATOM 7673 N N . ALA A 1 1026 ? 45.208 -3.491 -20.150 1.00 95.88 1026 ALA A N 1
ATOM 7674 C CA . ALA A 1 1026 ? 44.223 -2.551 -19.618 1.00 95.88 1026 ALA A CA 1
ATOM 7675 C C . ALA A 1 1026 ? 44.462 -2.273 -18.128 1.00 95.88 1026 ALA A C 1
ATOM 7677 O O . ALA A 1 1026 ? 44.849 -3.173 -17.378 1.00 95.88 1026 ALA A O 1
ATOM 7678 N N . LYS A 1 1027 ? 44.240 -1.034 -17.691 1.00 95.06 1027 LYS A N 1
ATOM 7679 C CA . LYS A 1 1027 ? 44.349 -0.641 -16.284 1.00 95.06 1027 LYS A CA 1
ATOM 7680 C C . LYS A 1 1027 ? 43.294 0.392 -15.930 1.00 95.06 1027 LYS A C 1
ATOM 7682 O O . LYS A 1 1027 ? 43.170 1.398 -16.628 1.00 95.06 1027 LYS A O 1
ATOM 7687 N N . ASP A 1 1028 ? 42.636 0.151 -14.806 1.00 95.06 1028 ASP A N 1
ATOM 7688 C CA . ASP A 1 1028 ? 41.852 1.143 -14.087 1.00 95.06 1028 ASP A CA 1
ATOM 7689 C C . ASP A 1 1028 ? 42.420 1.335 -12.668 1.00 95.06 1028 ASP A C 1
ATOM 7691 O O . ASP A 1 1028 ? 42.920 0.378 -12.066 1.00 95.06 1028 ASP A O 1
ATOM 7695 N N . ASP A 1 1029 ? 42.402 2.571 -12.165 1.00 93.06 1029 ASP A N 1
ATOM 7696 C CA . ASP A 1 1029 ? 43.047 2.957 -10.903 1.00 93.06 1029 ASP A CA 1
ATOM 7697 C C . ASP A 1 1029 ? 42.081 3.007 -9.700 1.00 93.06 1029 ASP A C 1
ATOM 7699 O O . ASP A 1 1029 ? 42.556 3.164 -8.569 1.00 93.06 1029 ASP A O 1
ATOM 7703 N N . LEU A 1 1030 ? 40.762 2.869 -9.902 1.00 94.38 1030 LEU A N 1
ATOM 7704 C CA . LEU A 1 1030 ? 39.765 3.032 -8.841 1.00 94.38 1030 LEU A CA 1
ATOM 7705 C C . LEU A 1 1030 ? 38.659 1.963 -8.866 1.00 94.38 1030 LEU A C 1
ATOM 7707 O O . LEU A 1 1030 ? 38.623 1.102 -7.973 1.00 94.38 1030 LEU A O 1
ATOM 7711 N N . SER A 1 1031 ? 37.731 2.019 -9.824 1.00 94.81 1031 SER A N 1
ATOM 7712 C CA . SER A 1 1031 ? 36.593 1.096 -9.891 1.00 94.81 1031 SER A CA 1
ATOM 7713 C C . SER A 1 1031 ? 36.991 -0.332 -10.289 1.00 94.81 1031 SER A C 1
ATOM 7715 O O . SER A 1 1031 ? 36.356 -1.290 -9.844 1.00 94.81 1031 SER A O 1
ATOM 7717 N N . GLY A 1 1032 ? 38.111 -0.499 -10.988 1.00 93.62 1032 GLY A N 1
ATOM 7718 C CA . GLY A 1 1032 ? 38.583 -1.745 -11.582 1.00 93.62 1032 GLY A CA 1
ATOM 7719 C C . GLY A 1 1032 ? 37.932 -2.011 -12.941 1.00 93.62 1032 GLY A C 1
ATOM 7720 O O . GLY A 1 1032 ? 36.874 -1.475 -13.249 1.00 93.62 1032 GLY A O 1
ATOM 7721 N N . LEU A 1 1033 ? 38.551 -2.869 -13.759 1.00 93.81 1033 LEU A N 1
ATOM 7722 C CA . LEU A 1 1033 ? 37.949 -3.315 -15.025 1.00 93.81 1033 LEU A CA 1
ATOM 7723 C C . LEU A 1 1033 ? 36.627 -4.062 -14.763 1.00 93.81 1033 LEU A C 1
ATOM 7725 O O . LEU A 1 1033 ? 36.484 -4.666 -13.697 1.00 93.81 1033 LEU A O 1
ATOM 7729 N N . ASP A 1 1034 ? 35.712 -4.057 -15.740 1.00 90.75 1034 ASP A N 1
ATOM 7730 C CA . ASP A 1 1034 ? 34.406 -4.730 -15.654 1.00 90.75 1034 ASP A CA 1
ATOM 7731 C C . ASP A 1 1034 ? 34.529 -6.174 -15.126 1.00 90.75 1034 ASP A C 1
ATOM 7733 O O . ASP A 1 1034 ? 35.142 -7.047 -15.752 1.00 90.75 1034 ASP A O 1
ATOM 7737 N N . ALA A 1 1035 ? 33.928 -6.424 -13.961 1.00 86.56 1035 ALA A N 1
ATOM 7738 C CA . ALA A 1 1035 ? 33.989 -7.697 -13.251 1.00 86.56 1035 ALA A CA 1
ATOM 7739 C C . ALA A 1 1035 ? 33.276 -8.847 -13.987 1.00 86.56 1035 ALA A C 1
ATOM 7741 O O . ALA A 1 1035 ? 33.625 -10.014 -13.790 1.00 86.56 1035 ALA A O 1
ATOM 7742 N N . THR A 1 1036 ? 32.327 -8.542 -14.880 1.00 86.19 1036 THR A N 1
ATOM 7743 C CA . THR A 1 1036 ? 31.698 -9.531 -15.777 1.00 86.19 1036 THR A CA 1
ATOM 7744 C C . THR A 1 1036 ? 32.627 -9.963 -16.911 1.00 86.19 1036 THR A C 1
ATOM 7746 O O . THR A 1 1036 ? 32.341 -10.926 -17.624 1.00 86.19 1036 THR A O 1
ATOM 7749 N N . LYS A 1 1037 ? 33.759 -9.265 -17.063 1.00 87.56 1037 LYS A N 1
ATOM 7750 C CA . LYS A 1 1037 ? 34.743 -9.439 -18.131 1.00 87.56 1037 LYS A CA 1
ATOM 7751 C C . LYS A 1 1037 ? 34.176 -9.193 -19.525 1.00 87.56 1037 LYS A C 1
ATOM 7753 O O . LYS A 1 1037 ? 34.723 -9.717 -20.497 1.00 87.56 1037 LYS A O 1
ATOM 7758 N N . SER A 1 1038 ? 33.101 -8.412 -19.620 1.00 88.38 1038 SER A N 1
ATOM 7759 C CA . SER A 1 1038 ? 32.487 -8.010 -20.881 1.00 88.38 1038 SER A CA 1
ATOM 7760 C C . SER A 1 1038 ? 33.422 -7.113 -21.688 1.00 88.38 1038 SER A C 1
ATOM 7762 O O . SER A 1 1038 ? 34.127 -6.253 -21.157 1.00 88.38 1038 SER A O 1
ATOM 7764 N N . VAL A 1 1039 ? 33.448 -7.337 -22.995 1.00 93.44 1039 VAL A N 1
ATOM 7765 C CA . VAL A 1 1039 ? 34.241 -6.568 -23.947 1.00 93.44 1039 VAL A CA 1
ATOM 7766 C C . VAL A 1 1039 ? 33.548 -6.610 -25.302 1.00 93.44 1039 VAL A C 1
ATOM 7768 O O . VAL A 1 1039 ? 32.943 -7.612 -25.672 1.00 93.44 1039 VAL A O 1
ATOM 7771 N N . LYS A 1 1040 ? 33.635 -5.532 -26.078 1.00 94.88 1040 LYS A N 1
ATOM 7772 C CA . LYS A 1 1040 ? 33.132 -5.527 -27.458 1.00 94.88 1040 LYS A CA 1
ATOM 7773 C C . LYS A 1 1040 ? 34.311 -5.392 -28.397 1.00 94.88 1040 LYS A C 1
ATOM 7775 O O . LYS A 1 1040 ? 35.248 -4.642 -28.131 1.00 94.88 1040 LYS A O 1
ATOM 7780 N N . THR A 1 1041 ? 34.277 -6.146 -29.484 1.00 94.44 1041 THR A N 1
ATOM 7781 C CA . THR A 1 1041 ? 35.373 -6.167 -30.454 1.00 94.44 1041 THR A CA 1
ATOM 7782 C C . THR A 1 1041 ? 34.839 -5.971 -31.861 1.00 94.44 1041 THR A C 1
ATOM 7784 O O . THR A 1 1041 ? 33.753 -6.454 -32.180 1.00 94.44 1041 THR A O 1
ATOM 7787 N N . ALA A 1 1042 ? 35.600 -5.297 -32.717 1.00 92.88 1042 ALA A N 1
ATOM 7788 C CA . ALA A 1 1042 ? 35.338 -5.254 -34.150 1.00 92.88 1042 ALA A CA 1
ATOM 7789 C C . ALA A 1 1042 ? 36.610 -5.607 -34.918 1.00 92.88 1042 ALA A C 1
ATOM 7791 O O . ALA A 1 1042 ? 37.690 -5.125 -34.589 1.00 92.88 1042 ALA A O 1
ATOM 7792 N N . ILE A 1 1043 ? 36.484 -6.461 -35.932 1.00 91.81 1043 ILE A N 1
ATOM 7793 C CA . ILE A 1 1043 ? 37.564 -6.801 -36.860 1.00 91.81 1043 ILE A CA 1
ATOM 7794 C C . ILE A 1 1043 ? 37.067 -6.496 -38.265 1.00 91.81 1043 ILE A C 1
ATOM 7796 O O . ILE A 1 1043 ? 36.172 -7.182 -38.753 1.00 91.81 1043 ILE A O 1
ATOM 7800 N N . ASN A 1 1044 ? 37.634 -5.478 -38.916 1.00 87.12 1044 ASN A N 1
ATOM 7801 C CA . ASN A 1 1044 ? 37.204 -5.017 -40.243 1.00 87.12 1044 ASN A CA 1
ATOM 7802 C C . ASN A 1 1044 ? 35.675 -4.838 -40.328 1.00 87.12 1044 ASN A C 1
ATOM 7804 O O . ASN A 1 1044 ? 35.026 -5.438 -41.183 1.00 87.12 1044 ASN A O 1
ATOM 7808 N N . GLU A 1 1045 ? 35.106 -4.061 -39.400 1.00 85.31 1045 GLU A N 1
ATOM 7809 C CA . GLU A 1 1045 ? 33.659 -3.804 -39.268 1.00 85.31 1045 GLU A CA 1
ATOM 7810 C C . GLU A 1 1045 ? 32.815 -5.028 -38.832 1.00 85.31 1045 GLU A C 1
ATOM 7812 O O . GLU A 1 1045 ? 31.629 -4.879 -38.540 1.00 85.31 1045 GLU A O 1
ATOM 7817 N N . VAL A 1 1046 ? 33.399 -6.230 -38.707 1.00 88.31 1046 VAL A N 1
ATOM 7818 C CA . VAL A 1 1046 ? 32.713 -7.406 -38.145 1.00 88.31 1046 VAL A CA 1
ATOM 7819 C C . VAL A 1 1046 ? 32.751 -7.342 -36.622 1.00 88.31 1046 VAL A C 1
ATOM 7821 O O . VAL A 1 1046 ? 33.789 -7.569 -35.992 1.00 88.31 1046 VAL A O 1
ATOM 7824 N N . THR A 1 1047 ? 31.607 -7.016 -36.029 1.00 91.88 1047 THR A N 1
ATOM 7825 C CA . THR A 1 1047 ? 31.456 -6.807 -34.589 1.00 91.88 1047 THR A CA 1
ATOM 7826 C C . THR A 1 1047 ? 31.124 -8.096 -33.843 1.00 91.88 1047 THR A C 1
ATOM 7828 O O . THR A 1 1047 ? 30.442 -8.985 -34.346 1.00 91.88 1047 THR A O 1
ATOM 7831 N N . ASN A 1 1048 ? 31.592 -8.174 -32.603 1.00 92.50 1048 ASN A N 1
ATOM 7832 C CA . ASN A 1 1048 ? 31.160 -9.140 -31.607 1.00 92.50 1048 ASN A CA 1
ATOM 7833 C C . ASN A 1 1048 ? 30.877 -8.377 -30.309 1.00 92.50 1048 ASN A C 1
ATOM 7835 O O . ASN A 1 1048 ? 31.795 -7.841 -29.680 1.00 92.50 1048 ASN A O 1
ATOM 7839 N N . LEU A 1 1049 ? 29.591 -8.281 -29.964 1.00 90.06 1049 LEU A N 1
ATOM 7840 C CA . LEU A 1 1049 ? 29.089 -7.512 -28.823 1.00 90.06 1049 LEU A CA 1
ATOM 7841 C C . LEU A 1 1049 ? 29.033 -8.325 -27.522 1.00 90.06 1049 LEU A C 1
ATOM 7843 O O . LEU A 1 1049 ? 28.894 -7.723 -26.462 1.00 90.06 1049 LEU A O 1
ATOM 7847 N N . ASP A 1 1050 ? 29.168 -9.651 -27.615 1.00 86.94 1050 ASP A N 1
ATOM 7848 C CA . ASP A 1 1050 ? 29.022 -10.599 -26.502 1.00 86.94 1050 ASP A CA 1
ATOM 7849 C C . ASP A 1 1050 ? 30.372 -11.225 -26.100 1.00 86.94 1050 ASP A C 1
ATOM 7851 O O . ASP A 1 1050 ? 30.428 -12.298 -25.494 1.00 86.94 1050 ASP A O 1
ATOM 7855 N N . ALA A 1 1051 ? 31.489 -10.605 -26.490 1.00 91.25 1051 ALA A N 1
ATOM 7856 C CA . ALA A 1 1051 ? 32.808 -11.141 -26.197 1.00 91.25 1051 ALA A CA 1
ATOM 7857 C C . ALA A 1 1051 ? 33.161 -10.969 -24.708 1.00 91.25 1051 ALA A C 1
ATOM 7859 O O . ALA A 1 1051 ? 32.736 -10.030 -24.037 1.00 91.25 1051 ALA A O 1
ATOM 7860 N N . THR A 1 1052 ? 33.992 -11.878 -24.196 1.00 91.62 1052 THR A N 1
ATOM 7861 C CA . THR A 1 1052 ? 34.539 -11.799 -22.835 1.00 91.62 1052 THR A CA 1
ATOM 7862 C C . THR A 1 1052 ? 36.050 -11.955 -22.852 1.00 91.62 1052 THR A C 1
ATOM 7864 O O . THR A 1 1052 ? 36.567 -12.759 -23.635 1.00 91.62 1052 THR A O 1
ATOM 7867 N N . PHE A 1 1053 ? 36.763 -11.273 -21.959 1.00 93.38 1053 PHE A N 1
ATOM 7868 C CA . PHE A 1 1053 ? 38.212 -11.421 -21.838 1.00 93.38 1053 PHE A CA 1
ATOM 7869 C C . PHE A 1 1053 ? 38.634 -12.342 -20.684 1.00 93.38 1053 PHE A C 1
ATOM 7871 O O . PHE A 1 1053 ? 37.899 -12.596 -19.732 1.00 93.38 1053 PHE A O 1
ATOM 7878 N N . THR A 1 1054 ? 39.865 -12.841 -20.758 1.00 92.31 1054 THR A N 1
ATOM 7879 C CA . THR A 1 1054 ? 40.529 -13.590 -19.683 1.00 92.31 1054 THR A CA 1
ATOM 7880 C C . THR A 1 1054 ? 41.760 -12.845 -19.175 1.00 92.31 1054 THR A C 1
ATOM 7882 O O . THR A 1 1054 ? 42.446 -12.176 -19.948 1.00 92.31 1054 THR A O 1
ATOM 7885 N N . ASP A 1 1055 ? 42.057 -12.984 -17.878 1.00 90.31 1055 ASP A N 1
ATOM 7886 C CA . ASP A 1 1055 ? 43.239 -12.374 -17.261 1.00 90.31 1055 ASP A CA 1
ATOM 7887 C C . ASP A 1 1055 ? 44.463 -13.258 -17.535 1.00 90.31 1055 ASP A C 1
ATOM 7889 O O . ASP A 1 1055 ? 44.663 -14.296 -16.902 1.00 90.31 1055 ASP A O 1
ATOM 7893 N N . ALA A 1 1056 ? 45.313 -12.847 -18.472 1.00 90.00 1056 ALA A N 1
ATOM 7894 C CA . ALA A 1 1056 ? 46.551 -13.544 -18.826 1.00 90.00 1056 ALA A CA 1
ATOM 7895 C C . ALA A 1 1056 ? 47.745 -13.163 -17.919 1.00 90.00 1056 ALA A C 1
ATOM 7897 O O . ALA A 1 1056 ? 48.884 -13.575 -18.163 1.00 90.00 1056 ALA A O 1
ATOM 7898 N N . GLY A 1 1057 ? 47.501 -12.365 -16.875 1.00 92.06 1057 GLY A N 1
ATOM 7899 C CA . GLY A 1 1057 ? 48.480 -11.902 -15.889 1.00 92.06 1057 GLY A CA 1
ATOM 7900 C C . GLY A 1 1057 ? 48.559 -10.378 -15.798 1.00 92.06 1057 GLY A C 1
ATOM 7901 O O . GLY A 1 1057 ? 47.823 -9.665 -16.470 1.00 92.06 1057 GLY A O 1
ATOM 7902 N N . THR A 1 1058 ? 49.483 -9.871 -14.983 1.00 93.94 1058 THR A N 1
ATOM 7903 C CA . THR A 1 1058 ? 49.663 -8.428 -14.745 1.00 93.94 1058 THR A CA 1
ATOM 7904 C C . THR A 1 1058 ? 51.071 -7.997 -15.152 1.00 93.94 1058 THR A C 1
ATOM 7906 O O . THR A 1 1058 ? 52.048 -8.719 -14.924 1.00 93.94 1058 THR A O 1
ATOM 7909 N N . THR A 1 1059 ? 51.206 -6.836 -15.784 1.00 93.19 1059 THR A N 1
ATOM 7910 C CA . THR A 1 1059 ? 52.503 -6.216 -16.073 1.00 93.19 1059 THR A CA 1
ATOM 7911 C C . THR A 1 1059 ? 53.137 -5.655 -14.794 1.00 93.19 1059 THR A C 1
ATOM 7913 O O . THR A 1 1059 ? 52.471 -5.442 -13.784 1.00 93.19 1059 THR A O 1
ATOM 7916 N N . ALA A 1 1060 ? 54.445 -5.381 -14.819 1.00 88.06 1060 ALA A N 1
ATOM 7917 C CA . ALA A 1 1060 ? 55.149 -4.834 -13.654 1.00 88.06 1060 ALA A CA 1
ATOM 7918 C C . ALA A 1 1060 ? 54.660 -3.430 -13.237 1.00 88.06 1060 ALA A C 1
ATOM 7920 O O . ALA A 1 1060 ? 54.807 -3.054 -12.079 1.00 88.06 1060 ALA A O 1
ATOM 7921 N N . ASP A 1 1061 ? 54.093 -2.665 -14.172 1.00 91.44 1061 ASP A N 1
ATOM 7922 C CA . ASP A 1 1061 ? 53.485 -1.349 -13.952 1.00 91.44 1061 ASP A CA 1
ATOM 7923 C C . ASP A 1 1061 ? 51.970 -1.407 -13.663 1.00 91.44 1061 ASP A C 1
ATOM 7925 O O . ASP A 1 1061 ? 51.334 -0.362 -13.538 1.00 91.44 1061 ASP A O 1
ATOM 7929 N N . GLY A 1 1062 ? 51.399 -2.608 -13.502 1.00 91.44 1062 GLY A N 1
ATOM 7930 C CA . GLY A 1 1062 ? 50.049 -2.808 -12.968 1.00 91.44 1062 GLY A CA 1
ATOM 7931 C C . GLY A 1 1062 ? 48.915 -2.914 -13.990 1.00 91.44 1062 GLY A C 1
ATOM 7932 O O . GLY A 1 1062 ? 47.764 -2.819 -13.586 1.00 91.44 1062 GLY A O 1
ATOM 7933 N N . TYR A 1 1063 ? 49.198 -3.110 -15.280 1.00 96.06 1063 TYR A N 1
ATOM 7934 C CA . TYR A 1 1063 ? 48.168 -3.381 -16.291 1.00 96.06 1063 TYR A CA 1
ATOM 7935 C C . TYR A 1 1063 ? 47.805 -4.866 -16.311 1.00 96.06 1063 TYR A C 1
ATOM 7937 O O . TYR A 1 1063 ? 48.687 -5.728 -16.303 1.00 96.06 1063 TYR A O 1
ATOM 7945 N N . THR A 1 1064 ? 46.518 -5.176 -16.410 1.00 95.56 1064 THR A N 1
ATOM 7946 C CA . THR A 1 1064 ? 46.019 -6.526 -16.674 1.00 95.56 1064 THR A CA 1
ATOM 7947 C C . THR A 1 1064 ? 46.187 -6.838 -18.154 1.00 95.56 1064 THR A C 1
ATOM 7949 O O . THR A 1 1064 ? 45.727 -6.100 -19.023 1.00 95.56 1064 THR A O 1
ATOM 7952 N N . LYS A 1 1065 ? 46.863 -7.945 -18.457 1.00 95.81 1065 LYS A N 1
ATOM 7953 C CA . LYS A 1 1065 ? 46.929 -8.499 -19.807 1.00 95.81 1065 LYS A CA 1
ATOM 7954 C C . LYS A 1 1065 ? 45.620 -9.215 -20.077 1.00 95.81 1065 LYS A C 1
ATOM 7956 O O . LYS A 1 1065 ? 45.349 -10.229 -19.437 1.00 95.81 1065 LYS A O 1
ATOM 7961 N N . ILE A 1 1066 ? 44.842 -8.698 -21.013 1.00 94.88 1066 ILE A N 1
ATOM 7962 C CA . ILE A 1 1066 ? 43.556 -9.268 -21.391 1.00 94.88 1066 ILE A CA 1
ATOM 7963 C C . ILE A 1 1066 ? 43.684 -10.034 -22.705 1.00 94.88 1066 ILE A C 1
ATOM 7965 O O . ILE A 1 1066 ? 44.399 -9.617 -23.620 1.00 94.88 1066 ILE A O 1
ATOM 7969 N N . GLU A 1 1067 ? 42.993 -11.165 -22.791 1.00 94.44 1067 GLU A N 1
ATOM 7970 C CA . GLU A 1 1067 ? 42.908 -11.987 -23.997 1.00 94.44 1067 GLU A CA 1
ATOM 7971 C C . GLU A 1 1067 ? 41.446 -12.344 -24.284 1.00 94.44 1067 GLU A C 1
ATOM 7973 O O . GLU A 1 1067 ? 40.782 -12.957 -23.447 1.00 94.44 1067 GLU A O 1
ATOM 7978 N N . THR A 1 1068 ? 40.969 -11.977 -25.475 1.00 94.44 1068 THR A N 1
ATOM 7979 C CA . THR A 1 1068 ? 39.583 -12.156 -25.931 1.00 94.44 1068 THR A CA 1
ATOM 7980 C C . THR A 1 1068 ? 39.563 -13.036 -27.181 1.00 94.44 1068 THR A C 1
ATOM 7982 O O . THR A 1 1068 ? 40.207 -12.678 -28.171 1.00 94.44 1068 THR A O 1
ATOM 7985 N N . PRO A 1 1069 ? 38.867 -14.185 -27.186 1.00 92.88 1069 PRO A N 1
ATOM 7986 C CA . PRO A 1 1069 ? 38.739 -15.009 -28.385 1.00 92.88 1069 PRO A CA 1
ATOM 7987 C C . PRO A 1 1069 ? 37.892 -14.294 -29.447 1.00 92.88 1069 PRO A C 1
ATOM 7989 O O . PRO A 1 1069 ? 36.845 -13.734 -29.134 1.00 92.88 1069 PRO A O 1
ATOM 7992 N N . LEU A 1 1070 ? 38.326 -14.342 -30.708 1.00 93.62 1070 LEU A N 1
ATOM 7993 C CA . LEU A 1 1070 ? 37.513 -13.862 -31.829 1.00 93.62 1070 LEU A CA 1
ATOM 7994 C C . LEU A 1 1070 ? 36.406 -14.868 -32.167 1.00 93.62 1070 LEU A C 1
ATOM 7996 O O . LEU A 1 1070 ? 36.625 -16.079 -32.065 1.00 93.62 1070 LEU A O 1
ATOM 8000 N N . SER A 1 1071 ? 35.245 -14.371 -32.610 1.00 92.88 1071 SER A N 1
ATOM 8001 C CA . SER A 1 1071 ? 34.189 -15.230 -33.165 1.00 92.88 1071 SER A CA 1
ATOM 8002 C C . SER A 1 1071 ? 34.636 -15.882 -34.479 1.00 92.88 1071 SER A C 1
ATOM 8004 O O . SER A 1 1071 ? 35.597 -15.440 -35.118 1.00 92.88 1071 SER A O 1
ATOM 8006 N N . ASP A 1 1072 ? 33.922 -16.922 -34.918 1.00 88.25 1072 ASP A N 1
ATOM 8007 C CA . ASP A 1 1072 ? 34.192 -17.552 -36.212 1.00 88.25 1072 ASP A CA 1
ATOM 8008 C C . ASP A 1 1072 ? 34.014 -16.552 -37.376 1.00 88.25 1072 ASP A C 1
ATOM 8010 O O . ASP A 1 1072 ? 34.795 -16.597 -38.329 1.00 88.25 1072 ASP A O 1
ATOM 8014 N N . GLU A 1 1073 ? 33.057 -15.612 -37.302 1.00 88.12 1073 GLU A N 1
ATOM 8015 C CA . GLU A 1 1073 ? 32.895 -14.560 -38.320 1.00 88.12 1073 GLU A CA 1
ATOM 8016 C C . GLU A 1 1073 ? 34.059 -13.562 -38.304 1.00 88.12 1073 GLU A C 1
ATOM 8018 O O . GLU A 1 1073 ? 34.615 -13.240 -39.355 1.00 88.12 1073 GLU A O 1
ATOM 8023 N N . GLN A 1 1074 ? 34.479 -13.109 -37.120 1.00 93.19 1074 GLN A N 1
ATOM 8024 C CA . GLN A 1 1074 ? 35.623 -12.203 -36.980 1.00 93.19 1074 GLN A CA 1
ATOM 8025 C C . GLN A 1 1074 ? 36.920 -12.858 -37.466 1.00 93.19 1074 GLN A C 1
ATOM 8027 O O . GLN A 1 1074 ? 37.727 -12.231 -38.152 1.00 93.19 1074 GLN A O 1
ATOM 8032 N N . ALA A 1 1075 ? 37.114 -14.143 -37.163 1.00 89.06 1075 ALA A N 1
ATOM 8033 C CA . ALA A 1 1075 ? 38.259 -14.910 -37.636 1.00 89.06 1075 ALA A CA 1
ATOM 8034 C C . ALA A 1 1075 ? 38.264 -15.072 -39.168 1.00 89.06 1075 ALA A C 1
ATOM 8036 O O . ALA A 1 1075 ? 39.339 -15.083 -39.777 1.00 89.06 1075 ALA A O 1
ATOM 8037 N N . GLN A 1 1076 ? 37.089 -15.172 -39.803 1.00 85.31 1076 GLN A N 1
ATOM 8038 C CA . GLN A 1 1076 ? 36.947 -15.170 -41.265 1.00 85.31 1076 GLN A CA 1
ATOM 8039 C C . GLN A 1 1076 ? 37.203 -13.789 -41.881 1.00 85.31 1076 GLN A C 1
ATOM 8041 O O . GLN A 1 1076 ? 37.752 -13.716 -42.981 1.00 85.31 1076 GLN A O 1
ATOM 8046 N N . ALA A 1 1077 ? 36.864 -12.712 -41.170 1.00 84.81 1077 ALA A N 1
ATOM 8047 C CA . ALA A 1 1077 ? 37.105 -11.336 -41.600 1.00 84.81 1077 ALA A CA 1
ATOM 8048 C C . ALA A 1 1077 ? 38.594 -10.946 -41.609 1.00 84.81 1077 ALA A C 1
ATOM 8050 O O . ALA A 1 1077 ? 38.966 -9.961 -42.250 1.00 84.81 1077 ALA A O 1
ATOM 8051 N N . LEU A 1 1078 ? 39.457 -11.714 -40.928 1.00 85.75 1078 LEU A N 1
ATOM 8052 C CA . LEU A 1 1078 ? 40.904 -11.492 -40.908 1.00 85.75 1078 LEU A CA 1
ATOM 8053 C C . LEU A 1 1078 ? 41.538 -11.725 -42.287 1.00 85.75 1078 LEU A C 1
ATOM 8055 O O . LEU A 1 1078 ? 41.831 -12.866 -42.680 1.00 85.75 1078 LEU A O 1
ATOM 8059 N N . GLY A 1 1079 ? 41.842 -10.626 -42.972 1.00 73.12 1079 GLY A N 1
ATOM 8060 C CA . GLY A 1 1079 ? 42.611 -10.588 -44.209 1.00 73.12 1079 GLY A CA 1
ATOM 8061 C C . GLY A 1 1079 ? 44.122 -10.669 -43.977 1.00 73.12 1079 GLY A C 1
ATOM 8062 O O . GLY A 1 1079 ? 44.625 -10.503 -42.861 1.00 73.12 1079 GLY A O 1
ATOM 8063 N N . ASN A 1 1080 ? 44.869 -10.923 -45.053 1.00 68.50 1080 ASN A N 1
ATOM 8064 C CA . ASN A 1 1080 ? 46.312 -10.702 -45.045 1.00 68.50 1080 ASN A CA 1
ATOM 8065 C C . ASN A 1 1080 ? 46.577 -9.189 -45.068 1.00 68.50 1080 ASN A C 1
ATOM 8067 O O . ASN A 1 1080 ? 46.023 -8.487 -45.908 1.00 68.50 1080 ASN A O 1
ATOM 8071 N N . GLY A 1 1081 ? 47.448 -8.704 -44.184 1.00 64.56 1081 GLY A N 1
ATOM 8072 C CA . GLY A 1 1081 ? 47.825 -7.293 -44.109 1.00 64.56 1081 GLY A CA 1
ATOM 8073 C C . GLY A 1 1081 ? 47.206 -6.553 -42.926 1.00 64.56 1081 GLY A C 1
ATOM 8074 O O . GLY A 1 1081 ? 46.937 -7.161 -41.887 1.00 64.56 1081 GLY A O 1
ATOM 8075 N N . ASP A 1 1082 ? 47.068 -5.232 -43.072 1.00 71.88 1082 ASP A N 1
ATOM 8076 C CA . ASP A 1 1082 ? 46.494 -4.360 -42.043 1.00 71.88 1082 ASP A CA 1
ATOM 8077 C C . ASP A 1 1082 ? 45.002 -4.666 -41.886 1.00 71.88 1082 ASP A C 1
ATOM 8079 O O . ASP A 1 1082 ? 44.230 -4.547 -42.834 1.00 71.88 1082 ASP A O 1
ATOM 8083 N N . ASN A 1 1083 ? 44.613 -5.095 -40.689 1.00 84.50 1083 ASN A N 1
ATOM 8084 C CA . ASN A 1 1083 ? 43.223 -5.251 -40.286 1.00 84.50 1083 ASN A CA 1
ATOM 8085 C C . ASN A 1 1083 ? 42.909 -4.145 -39.276 1.00 84.50 1083 ASN A C 1
ATOM 8087 O O . ASN A 1 1083 ? 43.722 -3.889 -38.387 1.00 84.50 1083 ASN A O 1
ATOM 8091 N N . SER A 1 1084 ? 41.738 -3.522 -39.381 1.00 86.38 1084 SER A N 1
ATOM 8092 C CA . SER A 1 1084 ? 41.246 -2.649 -38.314 1.00 86.38 1084 SER A CA 1
ATOM 8093 C C . SER A 1 1084 ? 40.754 -3.527 -37.172 1.00 86.38 1084 SER A C 1
ATOM 8095 O O . SER A 1 1084 ? 39.872 -4.363 -37.390 1.00 86.38 1084 SER A O 1
ATOM 8097 N N . ALA A 1 1085 ? 41.339 -3.376 -35.986 1.00 90.19 1085 ALA A N 1
ATOM 8098 C CA . ALA A 1 1085 ? 40.831 -3.976 -34.766 1.00 90.19 1085 ALA A CA 1
ATOM 8099 C C . ALA A 1 1085 ? 40.424 -2.890 -33.782 1.00 90.19 1085 ALA A C 1
ATOM 8101 O O . ALA A 1 1085 ? 41.235 -2.039 -33.419 1.00 90.19 1085 ALA A O 1
ATOM 8102 N N . GLU A 1 1086 ? 39.185 -2.980 -33.327 1.00 92.38 1086 GLU A N 1
ATOM 8103 C CA . GLU A 1 1086 ? 38.602 -2.077 -32.346 1.00 92.38 1086 GLU A CA 1
ATOM 8104 C C . GLU A 1 1086 ? 38.307 -2.882 -31.087 1.00 92.38 1086 GLU A C 1
ATOM 8106 O O . GLU A 1 1086 ? 37.756 -3.991 -31.144 1.00 92.38 1086 GLU A O 1
ATOM 8111 N N . LEU A 1 1087 ? 38.710 -2.332 -29.950 1.00 93.88 1087 LEU A N 1
ATOM 8112 C CA . LEU A 1 1087 ? 38.480 -2.890 -28.631 1.00 93.88 1087 LEU A CA 1
ATOM 8113 C C . LEU A 1 1087 ? 37.727 -1.856 -27.802 1.00 93.88 1087 LEU A C 1
ATOM 8115 O O . LEU A 1 1087 ? 38.277 -0.810 -27.474 1.00 93.88 1087 LEU A O 1
ATOM 8119 N N . TYR A 1 1088 ? 36.498 -2.178 -27.427 1.00 93.69 1088 TYR A N 1
ATOM 8120 C CA . TYR A 1 1088 ? 35.709 -1.391 -26.493 1.00 93.69 1088 TYR A CA 1
ATOM 8121 C C . TYR A 1 1088 ? 35.646 -2.123 -25.158 1.00 93.69 1088 TYR A C 1
ATOM 8123 O O . TYR A 1 1088 ? 35.236 -3.288 -25.095 1.00 93.69 1088 TYR A O 1
ATOM 8131 N N . LEU A 1 1089 ? 36.029 -1.428 -24.094 1.00 93.06 1089 LEU A N 1
ATOM 8132 C CA . LEU A 1 1089 ? 36.030 -1.951 -22.736 1.00 93.06 1089 LEU A CA 1
ATOM 8133 C C . LEU A 1 1089 ? 35.490 -0.899 -21.765 1.00 93.06 1089 LEU A C 1
ATOM 8135 O O . LEU A 1 1089 ? 35.625 0.304 -21.985 1.00 93.06 1089 LEU A O 1
ATOM 8139 N N . THR A 1 1090 ? 34.881 -1.366 -20.685 1.00 93.88 1090 THR A N 1
ATOM 8140 C CA . THR A 1 1090 ? 34.405 -0.537 -19.579 1.00 93.88 1090 THR A CA 1
ATOM 8141 C C . THR A 1 1090 ? 35.103 -0.926 -18.285 1.00 93.88 1090 THR A C 1
ATOM 8143 O O . THR A 1 1090 ? 35.557 -2.060 -18.108 1.00 93.88 1090 THR A O 1
ATOM 8146 N N . ASP A 1 1091 ? 35.203 0.031 -17.376 1.00 95.12 1091 ASP A N 1
ATOM 8147 C CA . ASP A 1 1091 ? 35.449 -0.245 -15.965 1.00 95.12 1091 ASP A CA 1
ATOM 8148 C C . ASP A 1 1091 ? 34.128 -0.600 -15.246 1.00 95.12 1091 ASP A C 1
ATOM 8150 O O . ASP A 1 1091 ? 33.058 -0.665 -15.864 1.00 95.12 1091 ASP A O 1
ATOM 8154 N N . ASN A 1 1092 ? 34.180 -0.836 -13.935 1.00 95.62 1092 ASN A N 1
ATOM 8155 C CA . ASN A 1 1092 ? 32.986 -1.137 -13.139 1.00 95.62 1092 ASN A CA 1
ATOM 8156 C C . ASN A 1 1092 ? 32.040 0.070 -12.979 1.00 95.62 1092 ASN A C 1
ATOM 8158 O O . ASN A 1 1092 ? 30.859 -0.123 -12.699 1.00 95.62 1092 ASN A O 1
ATOM 8162 N N . ALA A 1 1093 ? 32.523 1.303 -13.174 1.00 96.06 1093 ALA A N 1
ATOM 8163 C CA . ALA A 1 1093 ? 31.701 2.518 -13.193 1.00 96.06 1093 ALA A CA 1
ATOM 8164 C C . ALA A 1 1093 ? 31.043 2.787 -14.562 1.00 96.06 1093 ALA A C 1
ATOM 8166 O O . ALA A 1 1093 ? 30.240 3.712 -14.706 1.00 96.06 1093 ALA A O 1
ATOM 8167 N N . SER A 1 1094 ? 31.332 1.942 -15.555 1.00 95.19 1094 SER A N 1
ATOM 8168 C CA . SER A 1 1094 ? 30.898 2.062 -16.944 1.00 95.19 1094 SER A CA 1
ATOM 8169 C C . SER A 1 1094 ? 31.436 3.298 -17.671 1.00 95.19 1094 SER A C 1
ATOM 8171 O O . SER A 1 1094 ? 30.818 3.802 -18.615 1.00 95.19 1094 SER A O 1
ATOM 8173 N N . ASN A 1 1095 ? 32.618 3.765 -17.270 1.00 95.31 1095 ASN A N 1
ATOM 8174 C CA . ASN A 1 1095 ? 33.421 4.649 -18.094 1.00 95.31 1095 ASN A CA 1
ATOM 8175 C C . ASN A 1 1095 ? 33.979 3.833 -19.260 1.00 95.31 1095 ASN A C 1
ATOM 8177 O O . ASN A 1 1095 ? 34.728 2.867 -19.089 1.00 95.31 1095 ASN A O 1
ATOM 8181 N N . ALA A 1 1096 ? 33.568 4.205 -20.465 1.00 92.25 1096 ALA A N 1
ATOM 8182 C CA . ALA A 1 1096 ? 33.966 3.519 -21.678 1.00 92.25 1096 ALA A CA 1
ATOM 8183 C C . ALA A 1 1096 ? 35.327 4.008 -22.176 1.00 92.25 1096 ALA A C 1
ATOM 8185 O O . ALA A 1 1096 ? 35.620 5.203 -22.158 1.00 92.25 1096 ALA A O 1
ATOM 8186 N N . THR A 1 1097 ? 36.118 3.073 -22.689 1.00 93.62 1097 THR A N 1
ATOM 8187 C CA . THR A 1 1097 ? 37.302 3.351 -23.495 1.00 93.62 1097 THR A CA 1
ATOM 8188 C C . THR A 1 1097 ? 37.200 2.547 -24.785 1.00 93.62 1097 THR A C 1
ATOM 8190 O O . THR A 1 1097 ? 36.893 1.351 -24.770 1.00 93.62 1097 THR A O 1
ATOM 8193 N N . ASP A 1 1098 ? 37.415 3.211 -25.910 1.00 91.69 1098 ASP A N 1
ATOM 8194 C CA . ASP A 1 1098 ? 37.528 2.619 -27.232 1.00 91.69 1098 ASP A CA 1
ATOM 8195 C C . ASP A 1 1098 ? 38.974 2.750 -27.714 1.00 91.69 1098 ASP A C 1
ATOM 8197 O O . ASP A 1 1098 ? 39.592 3.813 -27.651 1.00 91.69 1098 ASP A O 1
ATOM 8201 N N . GLN A 1 1099 ? 39.550 1.637 -28.156 1.00 92.56 1099 GLN A N 1
ATOM 8202 C CA . GLN A 1 1099 ? 40.908 1.607 -28.666 1.00 92.56 1099 GLN A CA 1
ATOM 8203 C C . GLN A 1 1099 ? 40.952 0.926 -30.023 1.00 92.56 1099 GLN A C 1
ATOM 8205 O O . GLN A 1 1099 ? 40.828 -0.296 -30.131 1.00 92.56 1099 GLN A O 1
ATOM 8210 N N . ASP A 1 1100 ? 41.248 1.732 -31.034 1.00 89.25 1100 ASP A N 1
ATOM 8211 C CA . ASP A 1 1100 ? 41.491 1.260 -32.388 1.00 89.25 1100 ASP A CA 1
ATOM 8212 C C . ASP A 1 1100 ? 42.981 0.994 -32.593 1.00 89.25 1100 ASP A C 1
ATOM 8214 O O . ASP A 1 1100 ? 43.855 1.731 -32.110 1.00 89.25 1100 ASP A O 1
ATOM 8218 N N . ALA A 1 1101 ? 43.285 -0.064 -33.335 1.00 86.75 1101 ALA A N 1
ATOM 8219 C CA . ALA A 1 1101 ? 44.628 -0.380 -33.783 1.00 86.75 1101 ALA A CA 1
ATOM 8220 C C . ALA A 1 1101 ? 44.600 -1.041 -35.163 1.00 86.75 1101 ALA A C 1
ATOM 8222 O O . ALA A 1 1101 ? 43.810 -1.946 -35.428 1.00 86.75 1101 ALA A O 1
ATOM 8223 N N . SER A 1 1102 ? 45.541 -0.648 -36.026 1.00 84.69 1102 SER A N 1
ATOM 8224 C CA . SER A 1 1102 ? 45.869 -1.440 -37.212 1.00 84.69 1102 SER A CA 1
ATOM 8225 C C . SER A 1 1102 ? 46.705 -2.639 -36.779 1.00 84.69 1102 SER A C 1
ATOM 8227 O O . SER A 1 1102 ? 47.831 -2.480 -36.297 1.00 84.69 1102 SER A O 1
ATOM 8229 N N . VAL A 1 1103 ? 46.158 -3.842 -36.927 1.00 84.56 1103 VAL A N 1
ATOM 8230 C CA . VAL A 1 1103 ? 46.785 -5.091 -36.492 1.00 84.56 1103 VAL A CA 1
ATOM 8231 C C . VAL A 1 1103 ? 47.023 -6.019 -37.675 1.00 84.56 1103 VAL A C 1
ATOM 8233 O O . VAL A 1 1103 ? 46.194 -6.184 -38.567 1.00 84.56 1103 VAL A O 1
ATOM 8236 N N . GLN A 1 1104 ? 48.178 -6.673 -37.681 1.00 76.25 1104 GLN A N 1
ATOM 8237 C CA . GLN A 1 1104 ? 48.492 -7.679 -38.689 1.00 76.25 1104 GLN A CA 1
ATOM 8238 C C . GLN A 1 1104 ? 47.924 -9.029 -38.261 1.00 76.25 1104 GLN A C 1
ATOM 8240 O O . GLN A 1 1104 ? 48.134 -9.461 -37.123 1.00 76.25 1104 GLN A O 1
ATOM 8245 N N . LYS A 1 1105 ? 47.276 -9.744 -39.187 1.00 80.12 1105 LYS A N 1
ATOM 8246 C CA . LYS A 1 1105 ? 46.936 -11.155 -38.967 1.00 80.12 1105 LYS A CA 1
ATOM 8247 C C . LYS A 1 1105 ? 48.222 -11.923 -38.626 1.00 80.12 1105 LYS A C 1
ATOM 8249 O O . LYS A 1 1105 ? 49.181 -11.830 -39.399 1.00 80.12 1105 LYS A O 1
ATOM 8254 N N . PRO A 1 1106 ? 48.278 -12.692 -37.520 1.00 80.25 1106 PRO A N 1
ATOM 8255 C CA . PRO A 1 1106 ? 49.483 -13.410 -37.115 1.00 80.25 1106 PRO A CA 1
ATOM 8256 C C . PRO A 1 1106 ? 50.049 -14.254 -38.268 1.00 80.25 1106 PRO A C 1
ATOM 8258 O O . PRO A 1 1106 ? 49.416 -15.209 -38.716 1.00 80.25 1106 PRO A O 1
ATOM 8261 N N . GLY A 1 1107 ? 51.225 -13.864 -38.776 1.00 73.00 1107 GLY A N 1
ATOM 8262 C CA . GLY A 1 1107 ? 51.889 -14.488 -39.929 1.00 73.00 1107 GLY A CA 1
ATOM 8263 C C . GLY A 1 1107 ? 51.723 -13.794 -41.297 1.00 73.00 1107 GLY A C 1
ATOM 8264 O O . GLY A 1 1107 ? 52.272 -14.309 -42.268 1.00 73.00 1107 GLY A O 1
ATOM 8265 N N . SER A 1 1108 ? 51.017 -12.660 -41.403 1.00 64.75 1108 SER A N 1
ATOM 8266 C CA . SER A 1 1108 ? 50.799 -11.913 -42.664 1.00 64.75 1108 SER A CA 1
ATOM 8267 C C . SER A 1 1108 ? 51.729 -10.700 -42.860 1.00 64.75 1108 SER A C 1
ATOM 8269 O O . SER A 1 1108 ? 52.316 -10.195 -41.906 1.00 64.75 1108 SER A O 1
ATOM 8271 N N . THR A 1 1109 ? 51.847 -10.231 -44.111 1.00 50.94 1109 THR A N 1
ATOM 8272 C CA . THR A 1 1109 ? 52.585 -9.021 -44.552 1.00 50.94 1109 THR A CA 1
ATOM 8273 C C . THR A 1 1109 ? 51.669 -8.084 -45.374 1.00 50.94 1109 THR A C 1
ATOM 8275 O O . THR A 1 1109 ? 50.793 -8.577 -46.078 1.00 50.94 1109 THR A O 1
ATOM 8278 N N . SER A 1 1110 ? 51.878 -6.758 -45.319 1.00 50.25 1110 SER A N 1
ATOM 8279 C CA . SER A 1 1110 ? 50.903 -5.673 -45.605 1.00 50.25 1110 SER A CA 1
ATOM 8280 C C . SER A 1 1110 ? 50.721 -5.177 -47.070 1.00 50.25 1110 SER A C 1
ATOM 8282 O O . SER A 1 1110 ? 51.061 -4.025 -47.343 1.00 50.25 1110 SER A O 1
ATOM 8284 N N . PHE A 1 1111 ? 50.178 -5.949 -48.032 1.00 52.41 1111 PHE A N 1
ATOM 8285 C CA . PHE A 1 1111 ? 50.089 -5.446 -49.434 1.00 52.41 1111 PHE A CA 1
ATOM 8286 C C . PHE A 1 1111 ? 48.805 -5.691 -50.284 1.00 52.41 1111 PHE A C 1
ATOM 8288 O O . PHE A 1 1111 ? 48.881 -5.452 -51.488 1.00 52.41 1111 PHE A O 1
ATOM 8295 N N . ASP A 1 1112 ? 47.631 -6.075 -49.754 1.00 60.09 1112 ASP A N 1
ATOM 8296 C CA . ASP A 1 1112 ? 46.445 -6.404 -50.598 1.00 60.09 1112 ASP A CA 1
ATOM 8297 C C . ASP A 1 1112 ? 45.275 -5.381 -50.563 1.00 60.09 1112 ASP A C 1
ATOM 8299 O O . ASP A 1 1112 ? 45.098 -4.654 -49.590 1.00 60.09 1112 ASP A O 1
ATOM 8303 N N . LEU A 1 1113 ? 44.472 -5.327 -51.647 1.00 72.12 1113 LEU A N 1
ATOM 8304 C CA . LEU A 1 1113 ? 43.228 -4.533 -51.783 1.00 72.12 1113 LEU A CA 1
ATOM 8305 C C . LEU A 1 1113 ? 42.105 -5.089 -50.892 1.00 72.12 1113 LEU A C 1
ATOM 8307 O O . LEU A 1 1113 ? 41.696 -6.242 -51.063 1.00 72.12 1113 LEU A O 1
ATOM 8311 N N . ILE A 1 1114 ? 41.530 -4.234 -50.043 1.00 70.25 1114 ILE A N 1
ATOM 8312 C CA . ILE A 1 1114 ? 40.374 -4.536 -49.189 1.00 70.25 1114 ILE A CA 1
ATOM 8313 C C . ILE A 1 1114 ? 39.169 -3.724 -49.682 1.00 70.25 1114 ILE A C 1
ATOM 8315 O O . ILE A 1 1114 ? 39.286 -2.537 -49.963 1.00 70.25 1114 ILE A O 1
ATOM 8319 N N . VAL A 1 1115 ? 38.004 -4.362 -49.809 1.00 78.81 1115 VAL A N 1
ATOM 8320 C CA . VAL A 1 1115 ? 36.723 -3.695 -50.105 1.00 78.81 1115 VAL A CA 1
ATOM 8321 C C . VAL A 1 1115 ? 35.826 -3.884 -48.883 1.00 78.81 1115 VAL A C 1
ATOM 8323 O O . VAL A 1 1115 ? 35.590 -5.028 -48.489 1.00 78.81 1115 VAL A O 1
ATOM 8326 N N . ASN A 1 1116 ? 35.381 -2.786 -48.270 1.00 72.81 1116 ASN A N 1
ATOM 8327 C CA . ASN A 1 1116 ? 34.568 -2.784 -47.051 1.00 72.81 1116 ASN A CA 1
ATOM 8328 C C . ASN A 1 1116 ? 33.223 -3.493 -47.305 1.00 72.81 1116 ASN A C 1
ATOM 8330 O O . ASN A 1 1116 ? 32.728 -3.517 -48.434 1.00 72.81 1116 ASN A O 1
ATOM 8334 N N . GLY A 1 1117 ? 32.649 -4.117 -46.270 1.00 67.56 1117 GLY A N 1
ATOM 8335 C CA . GLY A 1 1117 ? 31.413 -4.909 -46.387 1.00 67.56 1117 GLY A CA 1
ATOM 8336 C C . GLY A 1 1117 ? 31.557 -6.284 -47.063 1.00 67.56 1117 GLY A C 1
ATOM 8337 O O . GLY A 1 1117 ? 30.559 -6.872 -47.471 1.00 67.56 1117 GLY A O 1
ATOM 8338 N N . GLY A 1 1118 ? 32.780 -6.814 -47.205 1.00 64.88 1118 GLY A N 1
ATOM 8339 C CA . GLY A 1 1118 ? 33.039 -8.128 -47.819 1.00 64.88 1118 GLY A CA 1
ATOM 8340 C C . GLY A 1 1118 ? 33.115 -8.121 -49.353 1.00 64.88 1118 GLY A C 1
ATOM 8341 O O . GLY A 1 1118 ? 33.341 -9.168 -49.963 1.00 64.88 1118 GLY A O 1
ATOM 8342 N N . GLY A 1 1119 ? 32.993 -6.948 -49.982 1.00 76.06 1119 GLY A N 1
ATOM 8343 C CA . GLY A 1 1119 ? 32.965 -6.779 -51.434 1.00 76.06 1119 GLY A CA 1
ATOM 8344 C C . GLY A 1 1119 ? 31.606 -6.316 -51.953 1.00 76.06 1119 GLY A C 1
ATOM 8345 O O . GLY A 1 1119 ? 30.716 -5.948 -51.194 1.00 76.06 1119 GLY A O 1
ATOM 8346 N N . ILE A 1 1120 ? 31.453 -6.325 -53.276 1.00 84.88 1120 ILE A N 1
ATOM 8347 C CA . ILE A 1 1120 ? 30.177 -6.002 -53.922 1.00 84.88 1120 ILE A CA 1
ATOM 8348 C C . ILE A 1 1120 ? 29.280 -7.246 -53.838 1.00 84.88 1120 ILE A C 1
ATOM 8350 O O . ILE A 1 1120 ? 29.736 -8.325 -54.221 1.00 84.88 1120 ILE A O 1
ATOM 8354 N N . PRO A 1 1121 ? 28.033 -7.132 -53.350 1.00 84.62 1121 PRO A N 1
ATOM 8355 C CA . PRO A 1 1121 ? 27.147 -8.273 -53.170 1.00 84.62 1121 PRO A CA 1
ATOM 8356 C C . PRO A 1 1121 ? 26.794 -8.912 -54.512 1.00 84.62 1121 PRO A C 1
ATOM 8358 O O . PRO A 1 1121 ? 26.668 -8.217 -55.520 1.00 84.62 1121 PRO A O 1
ATOM 8361 N N . ASP A 1 1122 ? 26.526 -10.219 -54.513 1.00 81.12 1122 ASP A N 1
ATOM 8362 C CA . ASP A 1 1122 ? 26.104 -10.972 -55.708 1.00 81.12 1122 ASP A CA 1
ATOM 8363 C C . ASP A 1 1122 ? 24.862 -10.372 -56.388 1.00 81.12 1122 ASP A C 1
ATOM 8365 O O . ASP A 1 1122 ? 24.630 -10.578 -57.584 1.00 81.12 1122 ASP A O 1
ATOM 8369 N N . LYS A 1 1123 ? 24.042 -9.640 -55.624 1.00 87.69 1123 LYS A N 1
ATOM 8370 C CA . LYS A 1 1123 ? 22.877 -8.914 -56.119 1.00 87.69 1123 LYS A CA 1
ATOM 8371 C C . LYS A 1 1123 ? 22.696 -7.550 -55.452 1.00 87.69 1123 LYS A C 1
ATOM 8373 O O . LYS A 1 1123 ? 22.869 -7.404 -54.242 1.00 87.69 1123 LYS A O 1
ATOM 8378 N N . ILE A 1 1124 ? 22.280 -6.573 -56.249 1.00 88.31 1124 ILE A N 1
ATOM 8379 C CA . ILE A 1 1124 ? 21.904 -5.224 -55.833 1.00 88.31 1124 ILE A CA 1
ATOM 8380 C C . ILE A 1 1124 ? 20.415 -5.047 -56.116 1.00 88.31 1124 ILE A C 1
ATOM 8382 O O . ILE A 1 1124 ? 19.986 -5.075 -57.267 1.00 88.31 1124 ILE A O 1
ATOM 8386 N N . SER A 1 1125 ? 19.653 -4.876 -55.047 1.00 88.44 1125 SER A N 1
ATOM 8387 C CA . SER A 1 1125 ? 18.202 -4.689 -55.012 1.00 88.44 1125 SER A CA 1
ATOM 8388 C C . SER A 1 1125 ? 17.869 -3.420 -54.231 1.00 88.44 1125 SER A C 1
ATOM 8390 O O . SER A 1 1125 ? 18.772 -2.774 -53.689 1.00 88.44 1125 SER A O 1
ATOM 8392 N N . SER A 1 1126 ? 16.585 -3.078 -54.109 1.00 82.38 1126 SER A N 1
ATOM 8393 C CA . SER A 1 1126 ? 16.173 -1.901 -53.338 1.00 82.38 1126 SER A CA 1
ATOM 8394 C C . SER A 1 1126 ? 16.542 -1.973 -51.852 1.00 82.38 1126 SER A C 1
ATOM 8396 O O . SER A 1 1126 ? 16.537 -0.948 -51.180 1.00 82.38 1126 SER A O 1
ATOM 8398 N N . THR A 1 1127 ? 16.852 -3.161 -51.325 1.00 80.12 1127 THR A N 1
ATOM 8399 C CA . THR A 1 1127 ? 17.240 -3.367 -49.920 1.00 80.12 1127 THR A CA 1
ATOM 8400 C C . THR A 1 1127 ? 18.747 -3.510 -49.724 1.00 80.12 1127 THR A C 1
ATOM 8402 O O . THR A 1 1127 ? 19.202 -3.730 -48.604 1.00 80.12 1127 THR A O 1
ATOM 8405 N N . THR A 1 1128 ? 19.540 -3.460 -50.794 1.00 84.31 1128 THR A N 1
ATOM 8406 C CA . THR A 1 1128 ? 20.987 -3.651 -50.694 1.00 84.31 1128 THR A CA 1
ATOM 8407 C C . THR A 1 1128 ? 21.639 -2.409 -50.087 1.00 84.31 1128 THR A C 1
ATOM 8409 O O . THR A 1 1128 ? 21.589 -1.330 -50.673 1.00 84.31 1128 THR A O 1
ATOM 8412 N N . THR A 1 1129 ? 22.303 -2.564 -48.939 1.00 78.62 1129 THR A N 1
ATOM 8413 C CA . THR A 1 1129 ? 23.082 -1.496 -48.293 1.00 78.62 1129 THR A CA 1
ATOM 8414 C C . THR A 1 1129 ? 24.061 -0.858 -49.280 1.00 78.62 1129 THR A C 1
ATOM 8416 O O . THR A 1 1129 ? 24.846 -1.562 -49.912 1.00 78.62 1129 THR A O 1
ATOM 8419 N N . GLY A 1 1130 ? 23.999 0.469 -49.419 1.00 85.25 1130 GLY A N 1
ATOM 8420 C CA . GLY A 1 1130 ? 24.779 1.247 -50.388 1.00 85.25 1130 GLY A CA 1
ATOM 8421 C C . GLY A 1 1130 ? 24.007 1.642 -51.652 1.00 85.25 1130 GLY A C 1
ATOM 8422 O O . GLY A 1 1130 ? 24.490 2.496 -52.392 1.00 85.25 1130 GLY A O 1
ATOM 8423 N N . TYR A 1 1131 ? 22.825 1.068 -51.908 1.00 87.56 1131 TYR A N 1
ATOM 8424 C CA . TYR A 1 1131 ? 21.924 1.515 -52.973 1.00 87.56 1131 TYR A CA 1
ATOM 8425 C C . TYR A 1 1131 ? 21.035 2.676 -52.506 1.00 87.56 1131 TYR A C 1
ATOM 8427 O O . TYR A 1 1131 ? 20.261 2.540 -51.566 1.00 87.56 1131 TYR A O 1
ATOM 8435 N N . GLU A 1 1132 ? 21.111 3.795 -53.219 1.00 86.31 1132 GLU A N 1
ATOM 8436 C CA . GLU A 1 1132 ? 20.270 4.979 -53.041 1.00 86.31 1132 GLU A CA 1
ATOM 8437 C C . GLU A 1 1132 ? 19.422 5.197 -54.296 1.00 86.31 1132 GLU A C 1
ATOM 8439 O O . GLU A 1 1132 ? 19.959 5.431 -55.385 1.00 86.31 1132 GLU A O 1
ATOM 8444 N N . ALA A 1 1133 ? 18.096 5.126 -54.171 1.00 84.00 1133 ALA A N 1
ATOM 8445 C CA . ALA A 1 1133 ? 17.185 5.350 -55.291 1.00 84.00 1133 ALA A CA 1
ATOM 8446 C C . ALA A 1 1133 ? 17.205 6.820 -55.754 1.00 84.00 1133 ALA A C 1
ATOM 8448 O O . ALA A 1 1133 ? 17.334 7.747 -54.958 1.00 84.00 1133 ALA A O 1
ATOM 8449 N N . ASN A 1 1134 ? 17.037 7.053 -57.057 1.00 79.31 1134 ASN A N 1
ATOM 8450 C CA . ASN A 1 1134 ? 16.873 8.388 -57.634 1.00 79.31 1134 ASN A CA 1
ATOM 8451 C C . ASN A 1 1134 ? 15.450 8.592 -58.185 1.00 79.31 1134 ASN A C 1
ATOM 8453 O O . ASN A 1 1134 ? 14.704 7.644 -58.419 1.00 79.31 1134 ASN A O 1
ATOM 8457 N N . THR A 1 1135 ? 15.068 9.845 -58.452 1.00 75.88 1135 THR A N 1
ATOM 8458 C CA . THR A 1 1135 ? 13.723 10.206 -58.949 1.00 75.88 1135 THR A CA 1
ATOM 8459 C C . THR A 1 1135 ? 13.420 9.743 -60.383 1.00 75.88 1135 THR A C 1
ATOM 8461 O O . THR A 1 1135 ? 12.299 9.911 -60.854 1.00 75.88 1135 THR A O 1
ATOM 8464 N N . GLN A 1 1136 ? 14.389 9.163 -61.099 1.00 65.88 1136 GLN A N 1
ATOM 8465 C CA . GLN A 1 1136 ? 14.279 8.755 -62.509 1.00 65.88 1136 GLN A CA 1
ATOM 8466 C C . GLN A 1 1136 ? 14.083 7.232 -62.671 1.00 65.88 1136 GLN A C 1
ATOM 8468 O O . GLN A 1 1136 ? 14.233 6.700 -63.770 1.00 65.88 1136 GLN A O 1
ATOM 8473 N N . GLY A 1 1137 ? 13.769 6.520 -61.583 1.00 65.12 1137 GLY A N 1
ATOM 8474 C CA . GLY A 1 1137 ? 13.534 5.074 -61.564 1.00 65.12 1137 GLY A CA 1
ATOM 8475 C C . GLY A 1 1137 ? 14.794 4.227 -61.364 1.00 65.12 1137 GLY A C 1
ATOM 8476 O O . GLY A 1 1137 ? 14.673 3.038 -61.129 1.00 65.12 1137 GLY A O 1
ATOM 8477 N N . GLY A 1 1138 ? 16.001 4.793 -61.421 1.00 79.00 1138 GLY A N 1
ATOM 8478 C CA . GLY A 1 1138 ? 17.249 4.090 -61.101 1.00 79.00 1138 GLY A CA 1
ATOM 8479 C C . GLY A 1 1138 ? 17.764 4.432 -59.704 1.00 79.00 1138 GLY A C 1
ATOM 8480 O O . GLY A 1 1138 ? 17.013 4.843 -58.828 1.00 79.00 1138 GLY A O 1
ATOM 8481 N N . GLY A 1 1139 ? 19.069 4.308 -59.498 1.00 88.44 1139 GLY A N 1
ATOM 8482 C CA . GLY A 1 1139 ? 19.731 4.784 -58.289 1.00 88.44 1139 GLY A CA 1
ATOM 8483 C C . GLY A 1 1139 ? 21.247 4.773 -58.415 1.00 88.44 1139 GLY A C 1
ATOM 8484 O O . GLY A 1 1139 ? 21.784 4.637 -59.514 1.00 88.44 1139 GLY A O 1
ATOM 8485 N N . THR A 1 1140 ? 21.934 4.922 -57.294 1.00 90.44 1140 THR A N 1
ATOM 8486 C CA . THR A 1 1140 ? 23.392 4.831 -57.200 1.00 90.44 1140 THR A CA 1
ATOM 8487 C C . THR A 1 1140 ? 23.741 3.785 -56.160 1.00 90.44 1140 THR A C 1
ATOM 8489 O O . THR A 1 1140 ? 23.278 3.882 -55.033 1.00 90.44 1140 THR A O 1
ATOM 8492 N N . TYR A 1 1141 ? 24.564 2.809 -56.524 1.00 90.88 1141 TYR A N 1
ATOM 8493 C CA . TYR A 1 1141 ? 25.182 1.897 -55.572 1.00 90.88 1141 TYR A CA 1
ATOM 8494 C C . TYR A 1 1141 ? 26.582 2.399 -55.212 1.00 90.88 1141 TYR A C 1
ATOM 8496 O O . TYR A 1 1141 ? 27.402 2.609 -56.106 1.00 90.88 1141 TYR A O 1
ATOM 8504 N N . THR A 1 1142 ? 26.853 2.601 -53.926 1.00 90.50 1142 THR A N 1
ATOM 8505 C CA . THR A 1 1142 ? 28.134 3.093 -53.406 1.00 90.50 1142 THR A CA 1
ATOM 8506 C C . THR A 1 1142 ? 28.770 2.063 -52.481 1.00 90.50 1142 THR A C 1
ATOM 8508 O O . THR A 1 1142 ? 28.098 1.507 -51.618 1.00 90.50 1142 THR A O 1
ATOM 8511 N N . PHE A 1 1143 ? 30.072 1.840 -52.650 1.00 88.94 1143 PHE A N 1
ATOM 8512 C CA . PHE A 1 1143 ? 30.896 0.973 -51.809 1.00 88.94 1143 PHE A CA 1
ATOM 8513 C C . PHE A 1 1143 ? 32.259 1.631 -51.549 1.00 88.94 1143 PHE A C 1
ATOM 8515 O O . PHE A 1 1143 ? 32.661 2.542 -52.272 1.00 88.94 1143 PHE A O 1
ATOM 8522 N N . SER A 1 1144 ? 32.984 1.191 -50.525 1.00 87.38 1144 SER A N 1
ATOM 8523 C CA . SER A 1 1144 ? 34.297 1.735 -50.148 1.00 87.38 1144 SER A CA 1
ATOM 8524 C C . SER A 1 1144 ? 35.314 0.626 -49.885 1.00 87.38 1144 SER A C 1
ATOM 8526 O O . SER A 1 1144 ? 34.968 -0.553 -49.876 1.00 87.38 1144 SER A O 1
ATOM 8528 N N . GLY A 1 1145 ? 36.584 0.979 -49.713 1.00 83.06 1145 GLY A N 1
ATOM 8529 C CA . GLY A 1 1145 ? 37.661 0.032 -49.435 1.00 83.06 1145 GLY A CA 1
ATOM 8530 C C . GLY A 1 1145 ? 38.981 0.717 -49.107 1.00 83.06 1145 GLY A C 1
ATOM 8531 O O . GLY A 1 1145 ? 39.062 1.943 -49.108 1.00 83.06 1145 GLY A O 1
ATOM 8532 N N . THR A 1 1146 ? 40.031 -0.064 -48.867 1.00 78.56 1146 THR A N 1
ATOM 8533 C CA . THR A 1 1146 ? 41.394 0.431 -48.655 1.00 78.56 1146 THR A CA 1
ATOM 8534 C C . THR A 1 1146 ? 42.388 -0.210 -49.616 1.00 78.56 1146 THR A C 1
ATOM 8536 O O . THR A 1 1146 ? 42.319 -1.394 -49.956 1.00 78.56 1146 THR A O 1
ATOM 8539 N N . TYR A 1 1147 ? 43.317 0.608 -50.102 1.00 78.50 1147 TYR A N 1
ATOM 8540 C CA . TYR A 1 1147 ? 44.401 0.215 -50.991 1.00 78.50 1147 TYR A CA 1
ATOM 8541 C C . TYR A 1 1147 ? 45.545 1.236 -50.877 1.00 78.50 1147 TYR A C 1
ATOM 8543 O O . TYR A 1 1147 ? 45.258 2.423 -50.759 1.00 78.50 1147 TYR A O 1
ATOM 8551 N N . PRO A 1 1148 ? 46.835 0.847 -50.957 1.00 72.56 1148 PRO A N 1
ATOM 8552 C CA . PRO A 1 1148 ? 47.965 1.772 -50.770 1.00 72.56 1148 PRO A CA 1
ATOM 8553 C C . PRO A 1 1148 ? 48.089 2.900 -51.812 1.00 72.56 1148 PRO A C 1
ATOM 8555 O O . PRO A 1 1148 ? 48.997 3.728 -51.728 1.00 72.56 1148 PRO A O 1
ATOM 8558 N N . ALA A 1 1149 ? 47.247 2.898 -52.843 1.00 78.44 1149 ALA A N 1
ATOM 8559 C CA . ALA A 1 1149 ? 47.230 3.882 -53.912 1.00 78.44 1149 ALA A CA 1
ATOM 8560 C C . ALA A 1 1149 ? 45.788 4.173 -54.344 1.00 78.44 1149 ALA A C 1
ATOM 8562 O O . ALA A 1 1149 ? 44.862 3.445 -53.992 1.00 78.44 1149 ALA A O 1
ATOM 8563 N N . ALA A 1 1150 ? 45.606 5.228 -55.142 1.00 83.69 1150 ALA A N 1
ATOM 8564 C CA . ALA A 1 1150 ? 44.307 5.533 -55.723 1.00 83.69 1150 ALA A CA 1
ATOM 8565 C C . ALA A 1 1150 ? 43.778 4.336 -56.525 1.00 83.69 1150 ALA A C 1
ATOM 8567 O O . ALA A 1 1150 ? 44.472 3.816 -57.398 1.00 83.69 1150 ALA A O 1
ATOM 8568 N N . VAL A 1 1151 ? 42.557 3.912 -56.199 1.00 87.19 1151 VAL A N 1
ATOM 8569 C CA . VAL A 1 1151 ? 41.835 2.862 -56.918 1.00 87.19 1151 VAL A CA 1
ATOM 8570 C C . VAL A 1 1151 ? 40.962 3.523 -57.972 1.00 87.19 1151 VAL A C 1
ATOM 8572 O O . VAL A 1 1151 ? 40.082 4.333 -57.664 1.00 87.19 1151 VAL A O 1
ATOM 8575 N N . ASP A 1 1152 ? 41.198 3.162 -59.221 1.00 89.75 1152 ASP A N 1
ATOM 8576 C CA . ASP A 1 1152 ? 40.293 3.453 -60.324 1.00 89.75 1152 ASP A CA 1
ATOM 8577 C C . ASP A 1 1152 ? 39.402 2.229 -60.557 1.00 89.75 1152 ASP A C 1
ATOM 8579 O O . ASP A 1 1152 ? 39.692 1.126 -60.094 1.00 89.75 1152 ASP A O 1
ATOM 8583 N N . GLY A 1 1153 ? 38.281 2.384 -61.245 1.00 91.75 1153 GLY A N 1
ATOM 8584 C CA . GLY A 1 1153 ? 37.364 1.270 -61.420 1.00 91.75 1153 GLY A CA 1
ATOM 8585 C C . GLY A 1 1153 ? 36.452 1.446 -62.611 1.00 91.75 1153 GLY A C 1
ATOM 8586 O O . GLY A 1 1153 ? 36.326 2.530 -63.170 1.00 91.75 1153 GLY A O 1
ATOM 8587 N N . THR A 1 1154 ? 35.782 0.370 -62.992 1.00 93.12 1154 THR A N 1
ATOM 8588 C CA . THR A 1 1154 ? 34.794 0.370 -64.067 1.00 93.12 1154 THR A CA 1
ATOM 8589 C C . THR A 1 1154 ? 33.632 -0.543 -63.725 1.00 93.12 1154 THR A C 1
ATOM 8591 O O . THR A 1 1154 ? 33.815 -1.511 -62.995 1.00 93.12 1154 THR A O 1
ATOM 8594 N N . TYR A 1 1155 ? 32.460 -0.272 -64.286 1.00 93.50 1155 TYR A N 1
ATOM 8595 C CA . TYR A 1 1155 ? 31.283 -1.123 -64.166 1.00 93.50 1155 TYR A CA 1
ATOM 8596 C C . TYR A 1 1155 ? 30.586 -1.311 -65.521 1.00 93.50 1155 TYR A C 1
ATOM 8598 O O . TYR A 1 1155 ? 30.695 -0.452 -66.401 1.00 93.50 1155 TYR A O 1
ATOM 8606 N N . THR A 1 1156 ? 29.849 -2.406 -65.717 1.00 92.88 1156 THR A N 1
ATOM 8607 C CA . THR A 1 1156 ? 28.934 -2.555 -66.861 1.00 92.88 1156 THR A CA 1
ATOM 8608 C C . THR A 1 1156 ? 27.508 -2.148 -66.496 1.00 92.88 1156 THR A C 1
ATOM 8610 O O . THR A 1 1156 ? 26.970 -2.526 -65.458 1.00 92.88 1156 THR A O 1
ATOM 8613 N N . ASN A 1 1157 ? 26.880 -1.349 -67.358 1.00 88.88 1157 ASN A N 1
ATOM 8614 C CA . ASN A 1 1157 ? 25.484 -0.939 -67.195 1.00 88.88 1157 ASN A CA 1
ATOM 8615 C C . ASN A 1 1157 ? 24.503 -1.960 -67.817 1.00 88.88 1157 ASN A C 1
ATOM 8617 O O . ASN A 1 1157 ? 24.921 -2.961 -68.396 1.00 88.88 1157 ASN A O 1
ATOM 8621 N N . ALA A 1 1158 ? 23.197 -1.669 -67.784 1.00 85.50 1158 ALA A N 1
ATOM 8622 C CA . ALA A 1 1158 ? 22.144 -2.540 -68.327 1.00 85.50 1158 ALA A CA 1
ATOM 8623 C C . ALA A 1 1158 ? 22.279 -2.906 -69.817 1.00 85.50 1158 ALA A C 1
ATOM 8625 O O . ALA A 1 1158 ? 21.733 -3.913 -70.258 1.00 85.50 1158 ALA A O 1
ATOM 8626 N N . GLN A 1 1159 ? 23.012 -2.120 -70.613 1.00 85.25 1159 GLN A N 1
ATOM 8627 C CA . GLN A 1 1159 ? 23.296 -2.434 -72.019 1.00 85.25 1159 GLN A CA 1
ATOM 8628 C C . GLN A 1 1159 ? 24.574 -3.277 -72.192 1.00 85.25 1159 GLN A C 1
ATOM 8630 O O . GLN A 1 1159 ? 25.037 -3.462 -73.318 1.00 85.25 1159 GLN A O 1
ATOM 8635 N N . GLY A 1 1160 ? 25.181 -3.743 -71.096 1.00 82.12 1160 GLY A N 1
ATOM 8636 C CA . GLY A 1 1160 ? 26.470 -4.434 -71.085 1.00 82.12 1160 GLY A CA 1
ATOM 8637 C C . GLY A 1 1160 ? 27.656 -3.522 -71.417 1.00 82.12 1160 GLY A C 1
ATOM 8638 O O . GLY A 1 1160 ? 28.748 -4.012 -71.700 1.00 82.12 1160 GLY A O 1
ATOM 8639 N N . LYS A 1 1161 ? 27.465 -2.194 -71.425 1.00 87.00 1161 LYS A N 1
ATOM 8640 C CA . LYS A 1 1161 ? 28.515 -1.234 -71.776 1.00 87.00 1161 LYS A CA 1
ATOM 8641 C C . LYS A 1 1161 ? 29.326 -0.880 -70.534 1.00 87.00 1161 LYS A C 1
ATOM 8643 O O . LYS A 1 1161 ? 28.751 -0.515 -69.514 1.00 87.00 1161 LYS A O 1
ATOM 8648 N N . LYS A 1 1162 ? 30.651 -0.968 -70.657 1.00 88.94 1162 LYS A N 1
ATOM 8649 C CA . LYS A 1 1162 ? 31.623 -0.622 -69.615 1.00 88.94 1162 LYS A CA 1
ATOM 8650 C C . LYS A 1 1162 ? 31.753 0.902 -69.473 1.00 88.94 1162 LYS A C 1
ATOM 8652 O O . LYS A 1 1162 ? 31.876 1.596 -70.485 1.00 88.94 1162 LYS A O 1
ATOM 8657 N N . HIS A 1 1163 ? 31.721 1.397 -68.241 1.00 91.31 1163 HIS A N 1
ATOM 8658 C CA . HIS A 1 1163 ? 31.876 2.802 -67.849 1.00 91.31 1163 HIS A CA 1
ATOM 8659 C C . HIS A 1 1163 ? 32.832 2.901 -66.672 1.00 91.31 1163 HIS A C 1
ATOM 8661 O O . HIS A 1 1163 ? 32.968 1.939 -65.922 1.00 91.31 1163 HIS A O 1
ATOM 8667 N N . ASP A 1 1164 ? 33.448 4.060 -66.484 1.00 91.44 1164 ASP A N 1
ATOM 8668 C CA . ASP A 1 1164 ? 34.305 4.303 -65.327 1.00 91.44 1164 ASP A CA 1
ATOM 8669 C C . ASP A 1 1164 ? 33.444 4.457 -64.064 1.00 91.44 1164 ASP A C 1
ATOM 8671 O O . ASP A 1 1164 ? 32.383 5.092 -64.085 1.00 91.44 1164 ASP A O 1
ATOM 8675 N N . LEU A 1 1165 ? 33.891 3.850 -62.967 1.00 90.94 1165 LEU A N 1
ATOM 8676 C CA . LEU A 1 1165 ? 33.358 4.098 -61.635 1.00 90.94 1165 LEU A CA 1
ATOM 8677 C C . LEU A 1 1165 ? 33.720 5.518 -61.216 1.00 90.94 1165 LEU A C 1
ATOM 8679 O O . LEU A 1 1165 ? 34.833 5.984 -61.457 1.00 90.94 1165 LEU A O 1
ATOM 8683 N N . ASN A 1 1166 ? 32.801 6.194 -60.532 1.00 86.44 1166 ASN A N 1
ATOM 8684 C CA . ASN A 1 1166 ? 33.153 7.437 -59.867 1.00 86.44 1166 ASN A CA 1
ATOM 8685 C C . ASN A 1 1166 ? 33.878 7.091 -58.565 1.00 86.44 1166 ASN A C 1
ATOM 8687 O O . ASN A 1 1166 ? 33.218 6.696 -57.604 1.00 86.44 1166 ASN A O 1
ATOM 8691 N N . THR A 1 1167 ? 35.208 7.189 -58.551 1.00 88.25 1167 THR A N 1
ATOM 8692 C CA . THR A 1 1167 ? 36.026 6.887 -57.374 1.00 88.25 1167 THR A CA 1
ATOM 8693 C C . THR A 1 1167 ? 36.625 8.150 -56.759 1.00 88.25 1167 THR A C 1
ATOM 8695 O O . THR A 1 1167 ? 37.114 9.050 -57.444 1.00 88.25 1167 THR A O 1
ATOM 8698 N N . THR A 1 1168 ? 36.595 8.224 -55.433 1.00 88.50 1168 THR A N 1
ATOM 8699 C CA . THR A 1 1168 ? 37.295 9.231 -54.633 1.00 88.50 1168 THR A CA 1
ATOM 8700 C C . THR A 1 1168 ? 38.258 8.515 -53.703 1.00 88.50 1168 THR A C 1
ATOM 8702 O O . THR A 1 1168 ? 37.841 7.588 -53.018 1.00 88.50 1168 THR A O 1
ATOM 8705 N N . TYR A 1 1169 ? 39.522 8.934 -53.668 1.00 85.50 1169 TYR A N 1
ATOM 8706 C CA . TYR A 1 1169 ? 40.571 8.319 -52.852 1.00 85.50 1169 TYR A CA 1
ATOM 8707 C C . TYR A 1 1169 ? 41.123 9.317 -51.836 1.00 85.50 1169 TYR A C 1
ATOM 8709 O O . TYR A 1 1169 ? 41.490 10.436 -52.203 1.00 85.50 1169 TYR A O 1
ATOM 8717 N N . ASP A 1 1170 ? 41.217 8.895 -50.581 1.00 83.12 1170 ASP A N 1
ATOM 8718 C CA . ASP A 1 1170 ? 41.919 9.595 -49.518 1.00 83.12 1170 ASP A CA 1
ATOM 8719 C C . ASP A 1 1170 ? 43.273 8.922 -49.255 1.00 83.12 1170 ASP A C 1
ATOM 8721 O O . ASP A 1 1170 ? 43.379 7.856 -48.648 1.00 83.12 1170 ASP A O 1
ATOM 8725 N N . ALA A 1 1171 ? 44.338 9.591 -49.693 1.00 77.44 1171 ALA A N 1
ATOM 8726 C CA . ALA A 1 1171 ? 45.706 9.127 -49.506 1.00 77.44 1171 ALA A CA 1
ATOM 8727 C C . ALA A 1 1171 ? 46.173 9.154 -48.041 1.00 77.44 1171 ALA A C 1
ATOM 8729 O O . ALA A 1 1171 ? 47.171 8.512 -47.728 1.00 77.44 1171 ALA A O 1
ATOM 8730 N N . ALA A 1 1172 ? 45.506 9.900 -47.153 1.00 74.88 1172 ALA A N 1
ATOM 8731 C CA . ALA A 1 1172 ? 45.873 9.938 -45.738 1.00 74.88 1172 ALA A CA 1
ATOM 8732 C C . ALA A 1 1172 ? 45.477 8.646 -45.015 1.00 74.88 1172 ALA A C 1
ATOM 8734 O O . ALA A 1 1172 ? 46.193 8.190 -44.127 1.00 74.88 1172 ALA A O 1
ATOM 8735 N N . THR A 1 1173 ? 44.355 8.053 -45.419 1.00 74.94 1173 THR A N 1
ATOM 8736 C CA . THR A 1 1173 ? 43.801 6.823 -44.837 1.00 74.94 1173 THR A CA 1
ATOM 8737 C C . THR A 1 1173 ? 44.003 5.598 -45.731 1.00 74.94 1173 THR A C 1
ATOM 8739 O O . THR A 1 1173 ? 43.607 4.499 -45.353 1.00 74.94 1173 THR A O 1
ATOM 8742 N N . ASN A 1 1174 ? 44.625 5.764 -46.907 1.00 78.62 1174 ASN A N 1
ATOM 8743 C CA . ASN A 1 1174 ? 44.686 4.754 -47.967 1.00 78.62 1174 ASN A CA 1
ATOM 8744 C C . ASN A 1 1174 ? 43.295 4.187 -48.313 1.00 78.62 1174 ASN A C 1
ATOM 8746 O O . ASN A 1 1174 ? 43.166 2.997 -48.596 1.00 78.62 1174 ASN A O 1
ATOM 8750 N N . SER A 1 1175 ? 42.246 5.015 -48.259 1.00 83.25 1175 SER A N 1
ATOM 8751 C CA . SER A 1 1175 ? 40.855 4.592 -48.463 1.00 83.25 1175 SER A CA 1
ATOM 8752 C C . SER A 1 1175 ? 40.270 5.132 -49.767 1.00 83.25 1175 SER A C 1
ATOM 8754 O O . SER A 1 1175 ? 40.653 6.200 -50.240 1.00 83.25 1175 SER A O 1
ATOM 8756 N N . PHE A 1 1176 ? 39.337 4.403 -50.375 1.00 88.31 1176 PHE A N 1
ATOM 8757 C CA . PHE A 1 1176 ? 38.574 4.847 -51.537 1.00 88.31 1176 PHE A CA 1
ATOM 8758 C C . PHE A 1 1176 ? 37.070 4.647 -51.329 1.00 88.31 1176 PHE A C 1
ATOM 8760 O O . PHE A 1 1176 ? 36.647 3.704 -50.668 1.00 88.31 1176 PHE A O 1
ATOM 8767 N N . THR A 1 1177 ? 36.269 5.496 -51.968 1.00 89.75 1177 THR A N 1
ATOM 8768 C CA . THR A 1 1177 ? 34.818 5.336 -52.140 1.00 89.75 1177 THR A CA 1
ATOM 8769 C C . THR A 1 1177 ? 34.522 5.308 -53.629 1.00 89.75 1177 THR A C 1
ATOM 8771 O O . THR A 1 1177 ? 35.014 6.158 -54.366 1.00 89.75 1177 THR A O 1
ATOM 8774 N N . ALA A 1 1178 ? 33.737 4.338 -54.081 1.00 90.62 1178 ALA A N 1
ATOM 8775 C CA . ALA A 1 1178 ? 33.356 4.134 -55.467 1.00 90.62 1178 ALA A CA 1
ATOM 8776 C C . ALA A 1 1178 ? 31.829 4.077 -55.596 1.00 90.62 1178 ALA A C 1
ATOM 8778 O O . ALA A 1 1178 ? 31.163 3.334 -54.879 1.00 90.62 1178 ALA A O 1
ATOM 8779 N N . SER A 1 1179 ? 31.274 4.830 -56.543 1.00 90.62 1179 SER A N 1
ATOM 8780 C CA . SER A 1 1179 ? 29.836 4.849 -56.825 1.00 90.62 1179 SER A CA 1
ATOM 8781 C C . SER A 1 1179 ? 29.551 4.447 -58.272 1.00 90.62 1179 SER A C 1
ATOM 8783 O O . SER A 1 1179 ? 30.178 4.963 -59.204 1.00 90.62 1179 SER A O 1
ATOM 8785 N N . MET A 1 1180 ? 28.560 3.571 -58.469 1.00 90.19 1180 MET A N 1
ATOM 8786 C CA . MET A 1 1180 ? 28.010 3.223 -59.780 1.00 90.19 1180 MET A CA 1
ATOM 8787 C C . MET A 1 1180 ? 26.519 3.573 -59.898 1.00 90.19 1180 MET A C 1
ATOM 8789 O O . MET A 1 1180 ? 25.712 3.146 -59.073 1.00 90.19 1180 MET A O 1
ATOM 8793 N N . PRO A 1 1181 ? 26.114 4.304 -60.946 1.00 89.06 1181 PRO A N 1
ATOM 8794 C CA . PRO A 1 1181 ? 24.716 4.415 -61.338 1.00 89.06 1181 PRO A CA 1
ATOM 8795 C C . PRO A 1 1181 ? 24.136 3.049 -61.727 1.00 89.06 1181 PRO A C 1
ATOM 8797 O O . PRO A 1 1181 ? 24.719 2.322 -62.533 1.00 89.06 1181 PRO A O 1
ATOM 8800 N N . VAL A 1 1182 ? 22.948 2.732 -61.221 1.00 89.06 1182 VAL A N 1
ATOM 8801 C CA . VAL A 1 1182 ? 22.167 1.549 -61.600 1.00 89.06 1182 VAL A CA 1
ATOM 8802 C C . VAL A 1 1182 ? 20.788 1.963 -62.116 1.00 89.06 1182 VAL A C 1
ATOM 8804 O O . VAL A 1 1182 ? 20.247 3.004 -61.743 1.00 89.06 1182 VAL A O 1
ATOM 8807 N N . THR A 1 1183 ? 20.211 1.173 -63.016 1.00 86.19 1183 THR A N 1
ATOM 8808 C CA . THR A 1 1183 ? 18.879 1.432 -63.597 1.00 86.19 1183 THR A CA 1
ATOM 8809 C C . THR A 1 1183 ? 17.827 0.506 -62.998 1.00 86.19 1183 THR A C 1
ATOM 8811 O O . THR A 1 1183 ? 18.189 -0.566 -62.537 1.00 86.19 1183 THR A O 1
ATOM 8814 N N . ASN A 1 1184 ? 16.538 0.850 -63.107 1.00 81.88 1184 ASN A N 1
ATOM 8815 C CA . ASN A 1 1184 ? 15.424 0.015 -62.617 1.00 81.88 1184 ASN A CA 1
ATOM 8816 C C . ASN A 1 1184 ? 15.311 -1.377 -63.259 1.00 81.88 1184 ASN A C 1
ATOM 8818 O O . ASN A 1 1184 ? 14.568 -2.211 -62.761 1.00 81.88 1184 ASN A O 1
ATOM 8822 N N . ALA A 1 1185 ? 15.999 -1.610 -64.376 1.00 80.56 1185 ALA A N 1
ATOM 8823 C CA . ALA A 1 1185 ? 15.956 -2.882 -65.070 1.00 80.56 1185 ALA A CA 1
ATOM 8824 C C . ALA A 1 1185 ? 16.806 -3.939 -64.360 1.00 80.56 1185 ALA A C 1
ATOM 8826 O O . ALA A 1 1185 ? 17.840 -3.633 -63.766 1.00 80.56 1185 ALA A O 1
ATOM 8827 N N . ASP A 1 1186 ? 16.423 -5.195 -64.539 1.00 83.88 1186 ASP A N 1
ATOM 8828 C CA . ASP A 1 1186 ? 17.211 -6.338 -64.105 1.00 83.88 1186 ASP A CA 1
ATOM 8829 C C . ASP A 1 1186 ? 18.331 -6.660 -65.106 1.00 83.88 1186 ASP A C 1
ATOM 8831 O O . ASP A 1 1186 ? 18.072 -6.953 -66.275 1.00 83.88 1186 ASP A O 1
ATOM 8835 N N . TYR A 1 1187 ? 19.589 -6.663 -64.662 1.00 89.81 1187 TYR A N 1
ATOM 8836 C CA . TYR A 1 1187 ? 20.744 -6.996 -65.505 1.00 89.81 1187 TYR A CA 1
ATOM 8837 C C . TYR A 1 1187 ? 21.930 -7.513 -64.688 1.00 89.81 1187 TYR A C 1
ATOM 8839 O O . TYR A 1 1187 ? 22.021 -7.308 -63.484 1.00 89.81 1187 TYR A O 1
ATOM 8847 N N . ALA A 1 1188 ? 22.864 -8.194 -65.350 1.00 87.31 1188 ALA A N 1
ATOM 8848 C CA . ALA A 1 1188 ? 24.158 -8.517 -64.756 1.00 87.31 1188 ALA A CA 1
ATOM 8849 C C . ALA A 1 1188 ? 25.123 -7.342 -64.963 1.00 87.31 1188 ALA A C 1
ATOM 8851 O O . ALA A 1 1188 ? 25.273 -6.861 -66.088 1.00 87.31 1188 ALA A O 1
ATOM 8852 N N . ALA A 1 1189 ? 25.775 -6.908 -63.892 1.00 90.56 1189 ALA A N 1
ATOM 8853 C CA . ALA A 1 1189 ? 26.829 -5.911 -63.899 1.00 90.56 1189 ALA A CA 1
ATOM 8854 C C . ALA A 1 1189 ? 28.151 -6.566 -63.486 1.00 90.56 1189 ALA A C 1
ATOM 8856 O O . ALA A 1 1189 ? 28.205 -7.418 -62.606 1.00 90.56 1189 ALA A O 1
ATOM 8857 N N . GLN A 1 1190 ? 29.227 -6.152 -64.129 1.00 91.31 1190 GLN A N 1
ATOM 8858 C CA . GLN A 1 1190 ? 30.588 -6.526 -63.782 1.00 91.31 1190 GLN A CA 1
ATOM 8859 C C . GLN A 1 1190 ? 31.290 -5.279 -63.293 1.00 91.31 1190 GLN A C 1
ATOM 8861 O O . GLN A 1 1190 ? 31.211 -4.259 -63.975 1.00 91.31 1190 GLN A O 1
ATOM 8866 N N . VAL A 1 1191 ? 31.959 -5.356 -62.150 1.00 92.06 1191 VAL A N 1
ATOM 8867 C CA . VAL A 1 1191 ? 32.695 -4.246 -61.551 1.00 92.06 1191 VAL A CA 1
ATOM 8868 C C . VAL A 1 1191 ? 34.156 -4.642 -61.391 1.00 92.06 1191 VAL A C 1
ATOM 8870 O O . VAL A 1 1191 ? 34.485 -5.573 -60.665 1.00 92.06 1191 VAL A O 1
ATOM 8873 N N . ASP A 1 1192 ? 35.035 -3.923 -62.076 1.00 91.69 1192 ASP A N 1
ATOM 8874 C CA . ASP A 1 1192 ? 36.482 -4.121 -62.028 1.00 91.69 1192 ASP A CA 1
ATOM 8875 C C . ASP A 1 1192 ? 37.136 -2.951 -61.294 1.00 91.69 1192 ASP A C 1
ATOM 8877 O O . ASP A 1 1192 ? 36.875 -1.797 -61.635 1.00 91.69 1192 ASP A O 1
ATOM 8881 N N . LEU A 1 1193 ? 38.019 -3.236 -60.342 1.00 91.75 1193 LEU A N 1
ATOM 8882 C CA . LEU A 1 1193 ? 38.868 -2.260 -59.658 1.00 91.75 1193 LEU A CA 1
ATOM 8883 C C . LEU A 1 1193 ? 40.304 -2.387 -60.156 1.00 91.75 1193 LEU A C 1
ATOM 8885 O O . LEU A 1 1193 ? 40.797 -3.499 -60.337 1.00 91.75 1193 LEU A O 1
ATOM 8889 N N . TYR A 1 1194 ? 40.985 -1.264 -60.344 1.00 89.50 1194 TYR A N 1
ATOM 8890 C CA . TYR A 1 1194 ? 42.313 -1.159 -60.933 1.00 89.50 1194 TYR A CA 1
ATOM 8891 C C . TYR A 1 1194 ? 43.258 -0.336 -60.058 1.00 89.50 1194 TYR A C 1
ATOM 8893 O O . TYR A 1 1194 ? 42.844 0.604 -59.385 1.00 89.50 1194 TYR A O 1
ATOM 8901 N N . ALA A 1 1195 ? 44.547 -0.672 -60.114 1.00 81.38 1195 ALA A N 1
ATOM 8902 C CA . ALA A 1 1195 ? 45.615 0.051 -59.422 1.00 81.38 1195 ALA A CA 1
ATOM 8903 C C . ALA A 1 1195 ? 45.987 1.362 -60.130 1.00 81.38 1195 ALA A C 1
ATOM 8905 O O . ALA A 1 1195 ? 46.831 2.119 -59.651 1.00 81.38 1195 ALA A O 1
ATOM 8906 N N . ASP A 1 1196 ? 45.448 1.571 -61.332 1.00 79.25 1196 ASP A N 1
ATOM 8907 C CA . ASP A 1 1196 ? 45.830 2.639 -62.230 1.00 79.25 1196 ASP A CA 1
ATOM 8908 C C . ASP A 1 1196 ? 44.658 3.149 -63.073 1.00 79.25 1196 ASP A C 1
ATOM 8910 O O . ASP A 1 1196 ? 43.843 2.391 -63.602 1.00 79.25 1196 ASP A O 1
ATOM 8914 N N . LYS A 1 1197 ? 44.669 4.456 -63.328 1.00 82.81 1197 LYS A N 1
ATOM 8915 C CA . LYS A 1 1197 ? 43.679 5.147 -64.164 1.00 82.81 1197 LYS A CA 1
ATOM 8916 C C . LYS A 1 1197 ? 43.621 4.677 -65.615 1.00 82.81 1197 LYS A C 1
ATOM 8918 O O . LYS A 1 1197 ? 42.658 4.948 -66.323 1.00 82.81 1197 LYS A O 1
ATOM 8923 N N . ALA A 1 1198 ? 44.668 4.006 -66.093 1.00 81.56 1198 ALA A N 1
ATOM 8924 C CA . ALA A 1 1198 ? 44.675 3.411 -67.425 1.00 81.56 1198 ALA A CA 1
ATOM 8925 C C . ALA A 1 1198 ? 43.932 2.060 -67.484 1.00 81.56 1198 ALA A C 1
ATOM 8927 O O . ALA A 1 1198 ? 43.808 1.497 -68.572 1.00 81.56 1198 ALA A O 1
ATOM 8928 N N . HIS A 1 1199 ? 43.433 1.554 -66.349 1.00 88.25 1199 HIS A N 1
ATOM 8929 C CA . HIS A 1 1199 ? 42.724 0.280 -66.219 1.00 88.25 1199 HIS A CA 1
ATOM 8930 C C . HIS A 1 1199 ? 43.531 -0.915 -66.745 1.00 88.25 1199 HIS A C 1
ATOM 8932 O O . HIS A 1 1199 ? 42.988 -1.829 -67.373 1.00 88.25 1199 HIS A O 1
ATOM 8938 N N . THR A 1 1200 ? 44.849 -0.904 -66.525 1.00 82.19 1200 THR A N 1
ATOM 8939 C CA . THR A 1 1200 ? 45.747 -1.968 -66.998 1.00 82.19 1200 THR A CA 1
ATOM 8940 C C . THR A 1 1200 ? 46.098 -2.973 -65.910 1.00 82.19 1200 THR A C 1
ATOM 8942 O O . THR A 1 1200 ? 46.419 -4.120 -66.222 1.00 82.19 1200 THR A O 1
ATOM 8945 N N . GLN A 1 1201 ? 46.002 -2.579 -64.640 1.00 83.44 1201 GLN A N 1
ATOM 8946 C CA . GLN A 1 1201 ? 46.350 -3.412 -63.494 1.00 83.44 1201 GLN A CA 1
ATOM 8947 C C . GLN A 1 1201 ? 45.099 -3.744 -62.693 1.00 83.44 1201 GLN A C 1
ATOM 8949 O O . GLN A 1 1201 ? 44.749 -3.032 -61.757 1.00 83.44 1201 GLN A O 1
ATOM 8954 N N . LEU A 1 1202 ? 44.400 -4.809 -63.093 1.00 84.06 1202 LEU A N 1
ATOM 8955 C CA . LEU A 1 1202 ? 43.208 -5.281 -62.389 1.00 84.06 1202 LEU A CA 1
ATOM 8956 C C . LEU A 1 1202 ? 43.587 -5.721 -60.969 1.00 84.06 1202 LEU A C 1
ATOM 8958 O O . LEU A 1 1202 ? 44.373 -6.650 -60.796 1.00 84.06 1202 LEU A O 1
ATOM 8962 N N . LEU A 1 1203 ? 42.999 -5.065 -59.974 1.00 83.69 1203 LEU A N 1
ATOM 8963 C CA . LEU A 1 1203 ? 43.098 -5.425 -58.565 1.00 83.69 1203 LEU A CA 1
ATOM 8964 C C . LEU A 1 1203 ? 42.075 -6.492 -58.196 1.00 83.69 1203 LEU A C 1
ATOM 8966 O O . LEU A 1 1203 ? 42.418 -7.482 -57.553 1.00 83.69 1203 LEU A O 1
ATOM 8970 N N . LYS A 1 1204 ? 40.811 -6.293 -58.587 1.00 87.94 1204 LYS A N 1
ATOM 8971 C CA . LYS A 1 1204 ? 39.728 -7.230 -58.281 1.00 87.94 1204 LYS A CA 1
ATOM 8972 C C . LYS A 1 1204 ? 38.559 -7.074 -59.242 1.00 87.94 1204 LYS A C 1
ATOM 8974 O O . LYS A 1 1204 ? 38.245 -5.965 -59.659 1.00 87.94 1204 LYS A O 1
ATOM 8979 N N . HIS A 1 1205 ? 37.932 -8.197 -59.562 1.00 89.44 1205 HIS A N 1
ATOM 8980 C CA . HIS A 1 1205 ? 36.723 -8.293 -60.370 1.00 89.44 1205 HIS A CA 1
ATOM 8981 C C . HIS A 1 1205 ? 35.565 -8.763 -59.489 1.00 89.44 1205 HIS A C 1
ATOM 8983 O O . HIS A 1 1205 ? 35.748 -9.679 -58.683 1.00 89.44 1205 HIS A O 1
ATOM 8989 N N . PHE A 1 1206 ? 34.393 -8.168 -59.674 1.00 90.44 1206 PHE A N 1
ATOM 8990 C CA . PHE A 1 1206 ? 33.140 -8.562 -59.046 1.00 90.44 1206 PHE A CA 1
ATOM 8991 C C . PHE A 1 1206 ? 32.069 -8.761 -60.116 1.00 90.44 1206 PHE A C 1
ATOM 8993 O O . PHE A 1 1206 ? 31.833 -7.874 -60.937 1.00 90.44 1206 PHE A O 1
ATOM 9000 N N . ASP A 1 1207 ? 31.380 -9.894 -60.062 1.00 88.06 1207 ASP A N 1
ATOM 9001 C CA . ASP A 1 1207 ? 30.128 -10.102 -60.781 1.00 88.06 1207 ASP A CA 1
ATOM 9002 C C . ASP A 1 1207 ? 28.969 -9.815 -59.817 1.00 88.06 1207 ASP A C 1
ATOM 9004 O O . ASP A 1 1207 ? 28.904 -10.383 -58.730 1.00 88.06 1207 ASP A O 1
ATOM 9008 N N . THR A 1 1208 ? 28.034 -8.955 -60.212 1.00 91.94 1208 THR A N 1
ATOM 9009 C CA . THR A 1 1208 ? 26.818 -8.663 -59.444 1.00 91.94 1208 THR A CA 1
ATOM 9010 C C . THR A 1 1208 ? 25.597 -8.623 -60.359 1.00 91.94 1208 THR A C 1
ATOM 9012 O O . THR A 1 1208 ? 25.696 -8.433 -61.572 1.00 91.94 1208 THR A O 1
ATOM 9015 N N . LYS A 1 1209 ? 24.405 -8.830 -59.809 1.00 90.19 1209 LYS A N 1
ATOM 9016 C CA . LYS A 1 1209 ? 23.135 -8.707 -60.531 1.00 90.19 1209 LYS A CA 1
ATOM 9017 C C . LYS A 1 1209 ? 22.355 -7.530 -59.982 1.00 90.19 1209 LYS A C 1
ATOM 9019 O O . LYS A 1 1209 ? 21.953 -7.550 -58.828 1.00 90.19 1209 LYS A O 1
ATOM 9024 N N . VAL A 1 1210 ? 22.068 -6.543 -60.817 1.00 89.62 1210 VAL A N 1
ATOM 9025 C CA . VAL A 1 1210 ? 21.060 -5.538 -60.491 1.00 89.62 1210 VAL A CA 1
ATOM 9026 C C . VAL A 1 1210 ? 19.685 -6.179 -60.688 1.00 89.62 1210 VAL A C 1
ATOM 9028 O O . VAL A 1 1210 ? 19.396 -6.723 -61.756 1.00 89.62 1210 VAL A O 1
ATOM 9031 N N . ARG A 1 1211 ? 18.882 -6.180 -59.627 1.00 88.31 1211 ARG A N 1
ATOM 9032 C CA . ARG A 1 1211 ? 17.538 -6.759 -59.520 1.00 88.31 1211 ARG A CA 1
ATOM 9033 C C . ARG A 1 1211 ? 16.632 -5.714 -58.877 1.00 88.31 1211 ARG A C 1
ATOM 9035 O O . ARG A 1 1211 ? 16.459 -5.732 -57.665 1.00 88.31 1211 ARG A O 1
ATOM 9042 N N . LEU A 1 1212 ? 16.163 -4.748 -59.667 1.00 86.62 1212 LEU A N 1
ATOM 9043 C CA . LEU A 1 1212 ? 15.404 -3.576 -59.196 1.00 86.62 1212 LEU A CA 1
ATOM 9044 C C . LEU A 1 1212 ? 13.983 -3.506 -59.776 1.00 86.62 1212 LEU A C 1
ATOM 9046 O O . LEU A 1 1212 ? 13.248 -2.561 -59.481 1.00 86.62 1212 LEU A O 1
ATOM 9050 N N . THR A 1 1213 ? 13.583 -4.482 -60.596 1.00 83.44 1213 THR A N 1
ATOM 9051 C CA . THR A 1 1213 ? 12.222 -4.540 -61.134 1.00 83.44 1213 THR A CA 1
ATOM 9052 C C . THR A 1 1213 ? 11.259 -4.913 -60.010 1.00 83.44 1213 THR A C 1
ATOM 9054 O O . THR A 1 1213 ? 11.263 -6.044 -59.546 1.00 83.44 1213 THR A O 1
ATOM 9057 N N . ALA A 1 1214 ? 10.437 -3.966 -59.558 1.00 83.31 1214 ALA A N 1
ATOM 9058 C CA . ALA A 1 1214 ? 9.429 -4.246 -58.542 1.00 83.31 1214 ALA A CA 1
ATOM 9059 C C . ALA A 1 1214 ? 8.195 -4.947 -59.153 1.00 83.31 1214 ALA A C 1
ATOM 9061 O O . ALA A 1 1214 ? 7.820 -4.638 -60.293 1.00 83.31 1214 ALA A O 1
ATOM 9062 N N . PRO A 1 1215 ? 7.513 -5.825 -58.394 1.00 88.31 1215 PRO A N 1
ATOM 9063 C CA . PRO A 1 1215 ? 6.271 -6.458 -58.831 1.00 88.31 1215 PRO A CA 1
ATOM 9064 C C . PRO A 1 1215 ? 5.175 -5.417 -59.102 1.00 88.31 1215 PRO A C 1
ATOM 9066 O O . PRO A 1 1215 ? 5.206 -4.311 -58.577 1.00 88.31 1215 PRO A O 1
ATOM 9069 N N . THR A 1 1216 ? 4.162 -5.735 -59.900 1.00 89.81 1216 THR A N 1
ATOM 9070 C CA . THR A 1 1216 ? 3.084 -4.795 -60.264 1.00 89.81 1216 THR A CA 1
ATOM 9071 C C . THR A 1 1216 ? 1.711 -5.335 -59.887 1.00 89.81 1216 THR A C 1
ATOM 9073 O O . THR A 1 1216 ? 1.473 -6.540 -59.944 1.00 89.81 1216 THR A O 1
ATOM 9076 N N . PHE A 1 1217 ? 0.790 -4.437 -59.521 1.00 91.56 1217 PHE A N 1
ATOM 9077 C CA . PHE A 1 1217 ? -0.620 -4.762 -59.305 1.00 91.56 1217 PHE A CA 1
ATOM 9078 C C . PHE A 1 1217 ? -1.440 -4.523 -60.578 1.00 91.56 1217 PHE A C 1
ATOM 9080 O O . PHE A 1 1217 ? -1.280 -3.515 -61.264 1.00 91.56 1217 PHE A O 1
ATOM 9087 N N . THR A 1 1218 ? -2.389 -5.413 -60.849 1.00 89.38 1218 THR A N 1
ATOM 9088 C CA . THR A 1 1218 ? -3.478 -5.226 -61.814 1.00 89.38 1218 THR A CA 1
ATOM 9089 C C . THR A 1 1218 ? -4.808 -5.570 -61.140 1.00 89.38 1218 THR A C 1
ATOM 9091 O O . THR A 1 1218 ? -4.857 -6.402 -60.239 1.00 89.38 1218 THR A O 1
ATOM 9094 N N . ASP A 1 1219 ? -5.887 -4.874 -61.507 1.00 88.12 1219 ASP A N 1
ATOM 9095 C CA . ASP A 1 1219 ? -7.239 -5.082 -60.959 1.00 88.12 1219 ASP A CA 1
ATOM 9096 C C . ASP A 1 1219 ? -7.375 -4.994 -59.419 1.00 88.12 1219 ASP A C 1
ATOM 9098 O O . ASP A 1 1219 ? -8.299 -5.571 -58.841 1.00 88.12 1219 ASP A O 1
ATOM 9102 N N . LEU A 1 1220 ? -6.496 -4.238 -58.744 1.00 92.56 1220 LEU A N 1
ATOM 9103 C CA . LEU A 1 1220 ? -6.561 -4.023 -57.295 1.00 92.56 1220 LEU A CA 1
ATOM 9104 C C . LEU A 1 1220 ? -7.842 -3.265 -56.901 1.00 92.56 1220 LEU A C 1
ATOM 9106 O O . LEU A 1 1220 ? -8.081 -2.140 -57.342 1.00 92.56 1220 LEU A O 1
ATOM 9110 N N . LYS A 1 1221 ? -8.668 -3.874 -56.047 1.00 91.81 1221 LYS A N 1
ATOM 9111 C CA . LYS A 1 1221 ? -9.931 -3.323 -55.543 1.00 91.81 1221 LYS A CA 1
ATOM 9112 C C . LYS A 1 1221 ? -9.999 -3.435 -54.029 1.00 91.81 1221 LYS A C 1
ATOM 9114 O O . LYS A 1 1221 ? -9.831 -4.516 -53.469 1.00 91.81 1221 LYS A O 1
ATOM 9119 N N . PHE A 1 1222 ? -10.350 -2.322 -53.397 1.00 92.31 1222 PHE A N 1
ATOM 9120 C CA . PHE A 1 1222 ? -10.667 -2.233 -51.977 1.00 92.31 1222 PHE A CA 1
ATOM 9121 C C . PHE A 1 1222 ? -12.185 -2.151 -51.830 1.00 92.31 1222 PHE A C 1
ATOM 9123 O O . PHE A 1 1222 ? -12.816 -1.313 -52.473 1.00 92.31 1222 PHE A O 1
ATOM 9130 N N . ASN A 1 1223 ? -12.778 -3.051 -51.047 1.00 92.31 1223 ASN A N 1
ATOM 9131 C CA . ASN A 1 1223 ? -14.215 -3.104 -50.774 1.00 92.31 1223 ASN A CA 1
ATOM 9132 C C . ASN A 1 1223 ? -15.103 -3.028 -52.035 1.00 92.31 1223 ASN A C 1
ATOM 9134 O O . ASN A 1 1223 ? -16.036 -2.229 -52.121 1.00 92.31 1223 ASN A O 1
ATOM 9138 N N . ASN A 1 1224 ? -14.765 -3.803 -53.071 1.00 86.19 1224 ASN A N 1
ATOM 9139 C CA . ASN A 1 1224 ? -15.446 -3.773 -54.374 1.00 86.19 1224 ASN A CA 1
ATOM 9140 C C . ASN A 1 1224 ? -15.557 -2.371 -55.029 1.00 86.19 1224 ASN A C 1
ATOM 9142 O O . ASN A 1 1224 ? -16.375 -2.182 -55.928 1.00 86.19 1224 ASN A O 1
ATOM 9146 N N . GLY A 1 1225 ? -14.724 -1.405 -54.624 1.00 85.25 1225 GLY A N 1
ATOM 9147 C CA . GLY A 1 1225 ? -14.705 -0.031 -55.134 1.00 85.25 1225 GLY A CA 1
ATOM 9148 C C . GLY A 1 1225 ? -15.454 0.998 -54.277 1.00 85.25 1225 GLY A C 1
ATOM 9149 O O . GLY A 1 1225 ? -15.535 2.150 -54.694 1.00 85.25 1225 GLY A O 1
ATOM 9150 N N . SER A 1 1226 ? -16.006 0.616 -53.119 1.00 89.06 1226 SER A N 1
ATOM 9151 C CA . SER A 1 1226 ? -16.630 1.559 -52.179 1.00 89.06 1226 SER A CA 1
ATOM 9152 C C . SER A 1 1226 ? -15.612 2.106 -51.184 1.00 89.06 1226 SER A C 1
ATOM 9154 O O . SER A 1 1226 ? -14.948 1.336 -50.499 1.00 89.06 1226 SER A O 1
ATOM 9156 N N . ASP A 1 1227 ? -15.577 3.428 -51.018 1.00 89.81 1227 ASP A N 1
ATOM 9157 C CA . ASP A 1 1227 ? -14.720 4.109 -50.037 1.00 89.81 1227 ASP A CA 1
ATOM 9158 C C . ASP A 1 1227 ? -15.332 4.118 -48.613 1.00 89.81 1227 ASP A C 1
ATOM 9160 O O . ASP A 1 1227 ? -14.795 4.753 -47.708 1.00 89.81 1227 ASP A O 1
ATOM 9164 N N . GLN A 1 1228 ? -16.469 3.437 -48.411 1.00 88.75 1228 GLN A N 1
ATOM 9165 C CA . GLN A 1 1228 ? -17.220 3.370 -47.149 1.00 88.75 1228 GLN A CA 1
ATOM 9166 C C . GLN A 1 1228 ? -17.698 1.939 -46.854 1.00 88.75 1228 GLN A C 1
ATOM 9168 O O . GLN A 1 1228 ? -17.999 1.188 -47.790 1.00 88.75 1228 GLN A O 1
ATOM 9173 N N . THR A 1 1229 ? -17.833 1.576 -45.576 1.00 89.56 1229 THR A N 1
ATOM 9174 C CA . THR A 1 1229 ? -18.402 0.289 -45.128 1.00 89.56 1229 THR A CA 1
ATOM 9175 C C . THR A 1 1229 ? -19.098 0.398 -43.764 1.00 89.56 1229 THR A C 1
ATOM 9177 O O . THR A 1 1229 ? -18.774 1.264 -42.958 1.00 89.56 1229 THR A O 1
ATOM 9180 N N . SER A 1 1230 ? -20.052 -0.492 -43.496 1.00 85.81 1230 SER A N 1
ATOM 9181 C CA . SER A 1 1230 ? -20.646 -0.715 -42.166 1.00 85.81 1230 SER A CA 1
ATOM 9182 C C . SER A 1 1230 ? -20.380 -2.128 -41.637 1.00 85.81 1230 SER A C 1
ATOM 9184 O O . SER A 1 1230 ? -20.896 -2.506 -40.590 1.00 85.81 1230 SER A O 1
ATOM 9186 N N . GLU A 1 1231 ? -19.628 -2.922 -42.394 1.00 87.69 1231 GLU A N 1
ATOM 9187 C CA . GLU A 1 1231 ? -19.294 -4.308 -42.081 1.00 87.69 1231 GLU A CA 1
ATOM 9188 C C . GLU A 1 1231 ? -18.020 -4.376 -41.229 1.00 87.69 1231 GLU A C 1
ATOM 9190 O O . GLU A 1 1231 ? -17.153 -3.511 -41.336 1.00 87.69 1231 GLU A O 1
ATOM 9195 N N . ALA A 1 1232 ? -17.868 -5.444 -40.439 1.00 85.62 1232 ALA A N 1
ATOM 9196 C CA . ALA A 1 1232 ? -16.678 -5.683 -39.611 1.00 85.62 1232 ALA A CA 1
ATOM 9197 C C . ALA A 1 1232 ? -15.394 -5.931 -40.422 1.00 85.62 1232 ALA A C 1
ATOM 9199 O O . ALA A 1 1232 ? -14.285 -5.810 -39.907 1.00 85.62 1232 ALA A O 1
ATOM 9200 N N . THR A 1 1233 ? -15.540 -6.313 -41.692 1.00 90.12 1233 THR A N 1
ATOM 9201 C CA . THR A 1 1233 ? -14.433 -6.582 -42.613 1.00 90.12 1233 THR A CA 1
ATOM 9202 C C . THR A 1 1233 ? -14.764 -6.037 -43.998 1.00 90.12 1233 THR A C 1
ATOM 9204 O O . THR A 1 1233 ? -15.933 -5.915 -44.369 1.00 90.12 1233 THR A O 1
ATOM 9207 N N . ILE A 1 1234 ? -13.738 -5.730 -44.785 1.00 91.88 1234 ILE A N 1
ATOM 9208 C CA . ILE A 1 1234 ? -13.866 -5.447 -46.213 1.00 91.88 1234 ILE A CA 1
ATOM 9209 C C . ILE A 1 1234 ? -13.091 -6.466 -47.029 1.00 91.88 1234 ILE A C 1
ATOM 9211 O O . ILE A 1 1234 ? -12.087 -7.004 -46.580 1.00 91.88 1234 ILE A O 1
ATOM 9215 N N . LYS A 1 1235 ? -13.487 -6.654 -48.283 1.00 93.19 1235 LYS A N 1
ATOM 9216 C CA . LYS A 1 1235 ? -12.752 -7.516 -49.205 1.00 93.19 1235 LYS A CA 1
ATOM 9217 C C . LYS A 1 1235 ? -11.730 -6.721 -50.017 1.00 93.19 1235 LYS A C 1
ATOM 9219 O O . LYS A 1 1235 ? -12.103 -5.763 -50.697 1.00 93.19 1235 LYS A O 1
ATOM 9224 N N . VAL A 1 1236 ? -10.464 -7.133 -49.984 1.00 94.25 1236 VAL A N 1
ATOM 9225 C CA . VAL A 1 1236 ? -9.388 -6.624 -50.847 1.00 94.25 1236 VAL A CA 1
ATOM 9226 C C . VAL A 1 1236 ? -8.996 -7.714 -51.836 1.00 94.25 1236 VAL A C 1
ATOM 9228 O O . VAL A 1 1236 ? -8.621 -8.815 -51.436 1.00 94.25 1236 VAL A O 1
ATOM 9231 N N . THR A 1 1237 ? -9.089 -7.414 -53.130 1.00 94.06 1237 THR A N 1
ATOM 9232 C CA . THR A 1 1237 ? -8.751 -8.356 -54.208 1.00 94.06 1237 THR A CA 1
ATOM 9233 C C . THR A 1 1237 ? -7.830 -7.712 -55.221 1.00 94.06 1237 THR A C 1
ATOM 9235 O O . THR A 1 1237 ? -7.999 -6.532 -55.517 1.00 94.06 1237 THR A O 1
ATOM 9238 N N . GLY A 1 1238 ? -6.943 -8.482 -55.835 1.00 93.38 1238 GLY A N 1
ATOM 9239 C CA . GLY A 1 1238 ? -6.147 -8.011 -56.962 1.00 93.38 1238 GLY A CA 1
ATOM 9240 C C . GLY A 1 1238 ? -5.362 -9.133 -57.620 1.00 93.38 1238 GLY A C 1
ATOM 9241 O O . GLY A 1 1238 ? -5.361 -10.269 -57.149 1.00 93.38 1238 GLY A O 1
ATOM 9242 N N . THR A 1 1239 ? -4.682 -8.788 -58.702 1.00 93.94 1239 THR A N 1
ATOM 9243 C CA . THR A 1 1239 ? -3.758 -9.649 -59.436 1.00 93.94 1239 THR A CA 1
ATOM 9244 C C . THR A 1 1239 ? -2.367 -9.047 -59.326 1.00 93.94 1239 THR A C 1
ATOM 9246 O O . THR A 1 1239 ? -2.203 -7.845 -59.533 1.00 93.94 1239 THR A O 1
ATOM 9249 N N . VAL A 1 1240 ? -1.359 -9.852 -59.014 1.00 93.62 1240 VAL A N 1
ATOM 9250 C CA . VAL A 1 1240 ? 0.040 -9.401 -59.003 1.00 93.62 1240 VAL A CA 1
ATOM 9251 C C . VAL A 1 1240 ? 0.828 -10.018 -60.148 1.00 93.62 1240 VAL A C 1
ATOM 9253 O O . VAL A 1 1240 ? 0.440 -11.045 -60.703 1.00 93.62 1240 VAL A O 1
ATOM 9256 N N . SER A 1 1241 ? 1.929 -9.384 -60.538 1.00 91.56 1241 SER A N 1
ATOM 9257 C CA . SER A 1 1241 ? 2.836 -9.948 -61.535 1.00 91.56 1241 SER A CA 1
ATOM 9258 C C . SER A 1 1241 ? 3.474 -11.254 -61.048 1.00 91.56 1241 SER A C 1
ATOM 9260 O O . SER A 1 1241 ? 3.609 -11.501 -59.847 1.00 91.56 1241 SER A O 1
ATOM 9262 N N . ALA A 1 1242 ? 3.849 -12.113 -62.001 1.00 86.00 1242 ALA A N 1
ATOM 9263 C CA . ALA A 1 1242 ? 4.267 -13.492 -61.738 1.00 86.00 1242 ALA A CA 1
ATOM 9264 C C . ALA A 1 1242 ? 5.556 -13.638 -60.902 1.00 86.00 1242 ALA A C 1
ATOM 9266 O O . ALA A 1 1242 ? 5.816 -14.700 -60.347 1.00 86.00 1242 ALA A O 1
ATOM 9267 N N . ASP A 1 1243 ? 6.360 -12.583 -60.827 1.00 85.56 1243 ASP A N 1
ATOM 9268 C CA . ASP A 1 1243 ? 7.565 -12.448 -60.002 1.00 85.56 1243 ASP A CA 1
ATOM 9269 C C . ASP A 1 1243 ? 7.271 -12.182 -58.513 1.00 85.56 1243 ASP A C 1
ATOM 9271 O O . ASP A 1 1243 ? 8.174 -12.255 -57.681 1.00 85.56 1243 ASP A O 1
ATOM 9275 N N . THR A 1 1244 ? 6.015 -11.909 -58.149 1.00 91.25 1244 THR A N 1
ATOM 9276 C CA . THR A 1 1244 ? 5.627 -11.656 -56.757 1.00 91.25 1244 THR A CA 1
ATOM 9277 C C . THR A 1 1244 ? 5.709 -12.933 -55.928 1.00 91.25 1244 THR A C 1
ATOM 9279 O O . THR A 1 1244 ? 5.008 -13.911 -56.197 1.00 91.25 1244 THR A O 1
ATOM 9282 N N . LYS A 1 1245 ? 6.512 -12.900 -54.864 1.00 87.69 1245 LYS A N 1
ATOM 9283 C CA . LYS A 1 1245 ? 6.662 -13.996 -53.904 1.00 87.69 1245 LYS A CA 1
ATOM 9284 C C . LYS A 1 1245 ? 5.623 -13.924 -52.790 1.00 87.69 1245 LYS A C 1
ATOM 9286 O O . LYS A 1 1245 ? 5.074 -14.948 -52.390 1.00 87.69 1245 LYS A O 1
ATOM 9291 N N . THR A 1 1246 ? 5.365 -12.723 -52.274 1.00 90.75 1246 THR A N 1
ATOM 9292 C CA . THR A 1 1246 ? 4.427 -12.489 -51.167 1.00 90.75 1246 THR A CA 1
ATOM 9293 C C . THR A 1 1246 ? 3.606 -11.231 -51.404 1.00 90.75 1246 THR A C 1
ATOM 9295 O O . THR A 1 1246 ? 4.138 -10.223 -51.861 1.00 90.75 1246 THR A O 1
ATOM 9298 N N . VAL A 1 1247 ? 2.324 -11.267 -51.041 1.00 93.25 1247 VAL A N 1
ATOM 9299 C CA . VAL A 1 1247 ? 1.457 -10.084 -50.976 1.00 93.25 1247 VAL A CA 1
ATOM 9300 C C . VAL A 1 1247 ? 1.010 -9.908 -49.535 1.00 93.25 1247 VAL A C 1
ATOM 9302 O O . VAL A 1 1247 ? 0.367 -10.797 -48.989 1.00 93.25 1247 VAL A O 1
ATOM 9305 N N . ASN A 1 1248 ? 1.317 -8.766 -48.932 1.00 92.00 1248 ASN A N 1
ATOM 9306 C CA . ASN A 1 1248 ? 0.879 -8.415 -47.588 1.00 92.00 1248 ASN A CA 1
ATOM 9307 C C . ASN A 1 1248 ? -0.231 -7.366 -47.678 1.00 92.00 1248 ASN A C 1
ATOM 9309 O O . ASN A 1 1248 ? -0.032 -6.303 -48.266 1.00 92.00 1248 ASN A O 1
ATOM 9313 N N . VAL A 1 1249 ? -1.395 -7.650 -47.098 1.00 90.62 1249 VAL A N 1
ATOM 9314 C CA . VAL A 1 1249 ? -2.489 -6.691 -46.904 1.00 90.62 1249 VAL A CA 1
ATOM 9315 C C . VAL A 1 1249 ? -2.492 -6.306 -45.425 1.00 90.62 1249 VAL A C 1
ATOM 9317 O O . VAL A 1 1249 ? -2.928 -7.085 -44.578 1.00 90.62 1249 VAL A O 1
ATOM 9320 N N . GLY A 1 1250 ? -1.934 -5.139 -45.100 1.00 84.69 1250 GLY A N 1
ATOM 9321 C CA . GLY A 1 1250 ? -1.519 -4.828 -43.729 1.00 84.69 1250 GLY A CA 1
ATOM 9322 C C . GLY A 1 1250 ? -0.504 -5.864 -43.236 1.00 84.69 1250 GLY A C 1
ATOM 9323 O O . GLY A 1 1250 ? 0.478 -6.138 -43.927 1.00 84.69 1250 GLY A O 1
ATOM 9324 N N . ASP A 1 1251 ? -0.787 -6.486 -42.092 1.00 75.88 1251 ASP A N 1
ATOM 9325 C CA . ASP A 1 1251 ? 0.031 -7.561 -41.510 1.00 75.88 1251 ASP A CA 1
ATOM 9326 C C . ASP A 1 1251 ? -0.331 -8.966 -42.036 1.00 75.88 1251 ASP A C 1
ATOM 9328 O O . ASP A 1 1251 ? 0.320 -9.955 -41.699 1.00 75.88 1251 ASP A O 1
ATOM 9332 N N . THR A 1 1252 ? -1.372 -9.091 -42.870 1.00 82.00 1252 THR A N 1
ATOM 9333 C CA . THR A 1 1252 ? -1.858 -10.393 -43.354 1.00 82.00 1252 THR A CA 1
ATOM 9334 C C . THR A 1 1252 ? -1.186 -10.785 -44.665 1.00 82.00 1252 THR A C 1
ATOM 9336 O O . THR A 1 1252 ? -1.320 -10.088 -45.670 1.00 82.00 1252 THR A O 1
ATOM 9339 N N . VAL A 1 1253 ? -0.528 -11.946 -44.693 1.00 85.44 1253 VAL A N 1
ATOM 9340 C CA . VAL A 1 1253 ? 0.002 -12.533 -45.934 1.00 85.44 1253 VAL A CA 1
ATOM 9341 C C . VAL A 1 1253 ? -1.146 -13.154 -46.738 1.00 85.44 1253 VAL A C 1
ATOM 9343 O O . VAL A 1 1253 ? -1.788 -14.106 -46.297 1.00 85.44 1253 VAL A O 1
ATOM 9346 N N . ALA A 1 1254 ? -1.410 -12.623 -47.928 1.00 88.81 1254 ALA A N 1
ATOM 9347 C CA . ALA A 1 1254 ? -2.440 -13.098 -48.839 1.00 88.81 1254 ALA A CA 1
ATOM 9348 C C . ALA A 1 1254 ? -1.972 -14.334 -49.623 1.00 88.81 1254 ALA A C 1
ATOM 9350 O O . ALA A 1 1254 ? -0.876 -14.354 -50.186 1.00 88.81 1254 ALA A O 1
ATOM 9351 N N . ALA A 1 1255 ? -2.825 -15.357 -49.708 1.00 87.56 1255 ALA A N 1
ATOM 9352 C CA . ALA A 1 1255 ? -2.573 -16.509 -50.568 1.00 87.56 1255 ALA A CA 1
ATOM 9353 C C . ALA A 1 1255 ? -2.778 -16.137 -52.046 1.00 87.56 1255 ALA A C 1
ATOM 9355 O O . ALA A 1 1255 ? -3.801 -15.549 -52.404 1.00 87.56 1255 ALA A O 1
ATOM 9356 N N . LEU A 1 1256 ? -1.816 -16.516 -52.890 1.00 86.88 1256 LEU A N 1
ATOM 9357 C CA . LEU A 1 1256 ? -1.865 -16.348 -54.342 1.00 86.88 1256 LEU A CA 1
ATOM 9358 C C . LEU A 1 1256 ? -2.376 -17.629 -55.009 1.00 86.88 1256 LEU A C 1
ATOM 9360 O O . LEU A 1 1256 ? -1.917 -18.727 -54.686 1.00 86.88 1256 LEU A O 1
ATOM 9364 N N . ASP A 1 1257 ? -3.315 -17.496 -55.944 1.00 89.12 1257 ASP A N 1
ATOM 9365 C CA . ASP A 1 1257 ? -3.751 -18.611 -56.786 1.00 89.12 1257 ASP A CA 1
ATOM 9366 C C . ASP A 1 1257 ? -2.796 -18.857 -57.975 1.00 89.12 1257 ASP A C 1
ATOM 9368 O O . ASP A 1 1257 ? -1.800 -18.160 -58.173 1.00 89.12 1257 ASP A O 1
ATOM 9372 N N . ALA A 1 1258 ? -3.097 -19.869 -58.795 1.00 82.94 1258 ALA A N 1
ATOM 9373 C CA . ALA A 1 1258 ? -2.280 -20.225 -59.959 1.00 82.94 1258 ALA A CA 1
ATOM 9374 C C . ALA A 1 1258 ? -2.258 -19.149 -61.067 1.00 82.94 1258 ALA A C 1
ATOM 9376 O O . ALA A 1 1258 ? -1.475 -19.259 -62.010 1.00 82.94 1258 ALA A O 1
ATOM 9377 N N . GLN A 1 1259 ? -3.134 -18.148 -60.991 1.00 87.00 1259 GLN A N 1
ATOM 9378 C CA . GLN A 1 1259 ? -3.192 -16.990 -61.879 1.00 87.00 1259 GLN A CA 1
ATOM 9379 C C . GLN A 1 1259 ? -2.600 -15.732 -61.218 1.00 87.00 1259 GLN A C 1
ATOM 9381 O O . GLN A 1 1259 ? -2.660 -14.662 -61.816 1.00 87.00 1259 GLN A O 1
ATOM 9386 N N . HIS A 1 1260 ? -1.999 -15.862 -60.028 1.00 89.44 1260 HIS A N 1
ATOM 9387 C CA . HIS A 1 1260 ? -1.502 -14.764 -59.197 1.00 89.44 1260 HIS A CA 1
ATOM 9388 C C . HIS A 1 1260 ? -2.595 -13.784 -58.736 1.00 89.44 1260 HIS A C 1
ATOM 9390 O O . HIS A 1 1260 ? -2.317 -12.614 -58.461 1.00 89.44 1260 HIS A O 1
ATOM 9396 N N . HIS A 1 1261 ? -3.839 -14.250 -58.609 1.00 92.19 1261 HIS A N 1
ATOM 9397 C CA . HIS A 1 1261 ? -4.882 -13.503 -57.918 1.00 92.19 1261 HIS A CA 1
ATOM 9398 C C . HIS A 1 1261 ? -4.797 -13.721 -56.412 1.00 92.19 1261 HIS A C 1
ATOM 9400 O O . HIS A 1 1261 ? -4.487 -14.817 -55.941 1.00 92.19 1261 HIS A O 1
ATOM 9406 N N . PHE A 1 1262 ? -5.167 -12.696 -55.654 1.00 93.56 1262 PHE A N 1
ATOM 9407 C CA . PHE A 1 1262 ? -5.383 -12.788 -54.219 1.00 93.56 1262 PHE A CA 1
ATOM 9408 C C . PHE A 1 1262 ? -6.730 -12.173 -53.825 1.00 93.56 1262 PHE A C 1
ATOM 9410 O O . PHE A 1 1262 ? -7.255 -11.272 -54.485 1.00 93.56 1262 PHE A O 1
ATOM 9417 N N . SER A 1 1263 ? -7.288 -12.667 -52.720 1.00 93.50 1263 SER A N 1
ATOM 9418 C CA . SER A 1 1263 ? -8.488 -12.132 -52.076 1.00 93.50 1263 SER A CA 1
ATOM 9419 C C . SER A 1 1263 ? -8.351 -12.302 -50.567 1.00 93.50 1263 SER A C 1
ATOM 9421 O O . SER A 1 1263 ? -8.219 -13.428 -50.095 1.00 93.50 1263 SER A O 1
ATOM 9423 N N . VAL A 1 1264 ? -8.428 -11.206 -49.816 1.00 93.06 1264 VAL A N 1
ATOM 9424 C CA . VAL A 1 1264 ? -8.333 -11.192 -48.348 1.00 93.06 1264 VAL A CA 1
ATOM 9425 C C . VAL A 1 1264 ? -9.483 -10.374 -47.776 1.00 93.06 1264 VAL A C 1
ATOM 9427 O O . VAL A 1 1264 ? -9.783 -9.295 -48.285 1.00 93.06 1264 VAL A O 1
ATOM 9430 N N . ASP A 1 1265 ? -10.117 -10.887 -46.724 1.00 91.62 1265 ASP A N 1
ATOM 9431 C CA . ASP A 1 1265 ? -11.037 -10.105 -45.902 1.00 91.62 1265 ASP A CA 1
ATOM 9432 C C . ASP A 1 1265 ? -10.219 -9.396 -44.812 1.00 91.62 1265 ASP A C 1
ATOM 9434 O O . ASP A 1 1265 ? -9.524 -10.038 -44.027 1.00 91.62 1265 ASP A O 1
ATOM 9438 N N . VAL A 1 1266 ? -10.249 -8.066 -44.810 1.00 89.44 1266 VAL A N 1
ATOM 9439 C CA . VAL A 1 1266 ? -9.470 -7.198 -43.922 1.00 89.44 1266 VAL A CA 1
ATOM 9440 C C . VAL A 1 1266 ? -10.411 -6.613 -42.875 1.00 89.44 1266 VAL A C 1
ATOM 9442 O O . VAL A 1 1266 ? -11.379 -5.955 -43.268 1.00 89.44 1266 VAL A O 1
ATOM 9445 N N . PRO A 1 1267 ? -10.175 -6.825 -41.571 1.00 87.25 1267 PRO A N 1
ATOM 9446 C CA . PRO A 1 1267 ? -10.963 -6.177 -40.531 1.00 87.25 1267 PRO A CA 1
ATOM 9447 C C . PRO A 1 1267 ? -10.830 -4.656 -40.612 1.00 87.25 1267 PRO A C 1
ATOM 9449 O O . PRO A 1 1267 ? -9.771 -4.124 -40.943 1.00 87.25 1267 PRO A O 1
ATOM 9452 N N . VAL A 1 1268 ? -11.928 -3.959 -40.336 1.00 84.81 1268 VAL A N 1
ATOM 9453 C CA . VAL A 1 1268 ? -11.982 -2.495 -40.307 1.00 84.81 1268 VAL A CA 1
ATOM 9454 C C . VAL A 1 1268 ? -12.492 -2.023 -38.953 1.00 84.81 1268 VAL A C 1
ATOM 9456 O O . VAL A 1 1268 ? -13.456 -2.557 -38.411 1.00 84.81 1268 VAL A O 1
ATOM 9459 N N . ASN A 1 1269 ? -11.854 -0.985 -38.434 1.00 80.38 1269 ASN A N 1
ATOM 9460 C CA . ASN A 1 1269 ? -12.218 -0.304 -37.201 1.00 80.38 1269 ASN A CA 1
ATOM 9461 C C . ASN A 1 1269 ? -13.049 0.943 -37.504 1.00 80.38 1269 ASN A C 1
ATOM 9463 O O . ASN A 1 1269 ? -13.000 1.475 -38.609 1.00 80.38 1269 ASN A O 1
ATOM 9467 N N . TYR A 1 1270 ? -13.784 1.449 -36.520 1.00 81.00 1270 TYR A N 1
ATOM 9468 C CA . TYR A 1 1270 ? -14.547 2.688 -36.664 1.00 81.00 1270 TYR A CA 1
ATOM 9469 C C . TYR A 1 1270 ? -13.670 3.865 -37.132 1.00 81.00 1270 TYR A C 1
ATOM 9471 O O . TYR A 1 1270 ? -12.604 4.119 -36.568 1.00 81.00 1270 TYR A O 1
ATOM 9479 N N . GLY A 1 1271 ? -14.144 4.615 -38.129 1.00 83.56 1271 GLY A N 1
ATOM 9480 C CA . GLY A 1 1271 ? -13.429 5.737 -38.739 1.00 83.56 1271 GLY A CA 1
ATOM 9481 C C . GLY A 1 1271 ? -12.600 5.341 -39.963 1.00 83.56 1271 GLY A C 1
ATOM 9482 O O . GLY A 1 1271 ? -12.926 4.394 -40.676 1.00 83.56 1271 GLY A O 1
ATOM 9483 N N . ASP A 1 1272 ? -11.551 6.110 -40.252 1.00 87.69 1272 ASP A N 1
ATOM 9484 C CA . ASP A 1 1272 ? -10.724 5.943 -41.450 1.00 87.69 1272 ASP A CA 1
ATOM 9485 C C . ASP A 1 1272 ? -9.726 4.786 -41.310 1.00 87.69 1272 ASP A C 1
ATOM 9487 O O . ASP A 1 1272 ? -8.776 4.844 -40.531 1.00 87.69 1272 ASP A O 1
ATOM 9491 N N . ASN A 1 1273 ? -9.895 3.752 -42.132 1.00 88.31 1273 ASN A N 1
ATOM 9492 C CA . ASN A 1 1273 ? -8.997 2.602 -42.205 1.00 88.31 1273 ASN A CA 1
ATOM 9493 C C . ASN A 1 1273 ? -8.092 2.744 -43.420 1.00 88.31 1273 ASN A C 1
ATOM 9495 O O . ASN A 1 1273 ? -8.543 2.557 -44.550 1.00 88.31 1273 ASN A O 1
ATOM 9499 N N . THR A 1 1274 ? -6.816 3.064 -43.212 1.00 91.69 1274 THR A N 1
ATOM 9500 C CA . THR A 1 1274 ? -5.838 3.074 -44.308 1.00 91.69 1274 THR A CA 1
ATOM 9501 C C . THR A 1 1274 ? -5.276 1.676 -44.498 1.00 91.69 1274 THR A C 1
ATOM 9503 O O . THR A 1 1274 ? -4.516 1.186 -43.670 1.00 91.69 1274 THR A O 1
ATOM 9506 N N . ILE A 1 1275 ? -5.645 1.034 -45.601 1.00 91.44 1275 ILE A N 1
ATOM 9507 C CA . ILE A 1 1275 ? -5.225 -0.329 -45.909 1.00 91.44 1275 ILE A CA 1
ATOM 9508 C C . ILE A 1 1275 ? -4.087 -0.267 -46.913 1.00 91.44 1275 ILE A C 1
ATOM 9510 O O . ILE A 1 1275 ? -4.265 0.214 -48.033 1.00 91.44 1275 ILE A O 1
ATOM 9514 N N . LYS A 1 1276 ? -2.922 -0.760 -46.489 1.00 93.44 1276 LYS A N 1
ATOM 9515 C CA . LYS A 1 1276 ? -1.699 -0.856 -47.288 1.00 93.44 1276 LYS A CA 1
ATOM 9516 C C . LYS A 1 1276 ? -1.581 -2.260 -47.880 1.00 93.44 1276 LYS A C 1
ATOM 9518 O O . LYS A 1 1276 ? -1.613 -3.238 -47.141 1.00 93.44 1276 LYS A O 1
ATOM 9523 N N . VAL A 1 1277 ? -1.410 -2.365 -49.192 1.00 94.19 1277 VAL A N 1
ATOM 9524 C CA . VAL A 1 1277 ? -1.150 -3.620 -49.905 1.00 94.19 1277 VAL A CA 1
ATOM 9525 C C . VAL A 1 1277 ? 0.265 -3.561 -50.462 1.00 94.19 1277 VAL A C 1
ATOM 9527 O O . VAL A 1 1277 ? 0.570 -2.683 -51.263 1.00 94.19 1277 VAL A O 1
ATOM 9530 N N . THR A 1 1278 ? 1.133 -4.471 -50.024 1.00 94.12 1278 THR A N 1
ATOM 9531 C CA . THR A 1 1278 ? 2.545 -4.534 -50.425 1.00 94.12 1278 THR A CA 1
ATOM 9532 C C . THR A 1 1278 ? 2.825 -5.861 -51.122 1.00 94.12 1278 THR A C 1
ATOM 9534 O O . THR A 1 1278 ? 2.672 -6.914 -50.513 1.00 94.12 1278 THR A O 1
ATOM 9537 N N . ALA A 1 1279 ? 3.230 -5.823 -52.387 1.00 91.94 1279 ALA A N 1
ATOM 9538 C CA . ALA A 1 1279 ? 3.738 -6.981 -53.115 1.00 91.94 1279 ALA A CA 1
ATOM 9539 C C . ALA A 1 1279 ? 5.265 -6.977 -53.033 1.00 91.94 1279 ALA A C 1
ATOM 9541 O O . ALA A 1 1279 ? 5.869 -5.939 -53.292 1.00 91.94 1279 ALA A O 1
ATOM 9542 N N . THR A 1 1280 ? 5.865 -8.118 -52.701 1.00 92.12 1280 THR A N 1
ATOM 9543 C CA . THR A 1 1280 ? 7.319 -8.302 -52.597 1.00 92.12 1280 THR A CA 1
ATOM 9544 C C . THR A 1 1280 ? 7.753 -9.463 -53.481 1.00 92.12 1280 THR A C 1
ATOM 9546 O O . THR A 1 1280 ? 7.127 -10.528 -53.456 1.00 92.12 1280 THR A O 1
ATOM 9549 N N . ASP A 1 1281 ? 8.813 -9.276 -54.259 1.00 89.75 1281 ASP A N 1
ATOM 9550 C CA . ASP A 1 1281 ? 9.424 -10.334 -55.070 1.00 89.75 1281 ASP A CA 1
ATOM 9551 C C . ASP A 1 1281 ? 10.414 -11.205 -54.258 1.00 89.75 1281 ASP A C 1
ATOM 9553 O O . ASP A 1 1281 ? 10.491 -11.135 -53.028 1.00 89.75 1281 ASP A O 1
ATOM 9557 N N . GLU A 1 1282 ? 11.168 -12.081 -54.928 1.00 84.94 1282 GLU A N 1
ATOM 9558 C CA . GLU A 1 1282 ? 12.219 -12.883 -54.281 1.00 84.94 1282 GLU A CA 1
ATOM 9559 C C . GLU A 1 1282 ? 13.466 -12.091 -53.869 1.00 84.94 1282 GLU A C 1
ATOM 9561 O O . GLU A 1 1282 ? 14.233 -12.557 -53.017 1.00 84.94 1282 GLU A O 1
ATOM 9566 N N . ASP A 1 1283 ? 13.680 -10.919 -54.460 1.00 84.38 1283 ASP A N 1
ATOM 9567 C CA . ASP A 1 1283 ? 14.858 -10.087 -54.249 1.00 84.38 1283 ASP A CA 1
ATOM 9568 C C . ASP A 1 1283 ? 14.660 -9.018 -53.168 1.00 84.38 1283 ASP A C 1
ATOM 9570 O O . ASP A 1 1283 ? 15.647 -8.455 -52.701 1.00 84.38 1283 ASP A O 1
ATOM 9574 N N . GLY A 1 1284 ? 13.427 -8.838 -52.691 1.00 81.75 1284 GLY A N 1
ATOM 9575 C CA . GLY A 1 1284 ? 13.056 -7.863 -51.669 1.00 81.75 1284 GLY A CA 1
ATOM 9576 C C . GLY A 1 1284 ? 12.545 -6.544 -52.247 1.00 81.75 1284 GLY A C 1
ATOM 9577 O O . GLY A 1 1284 ? 12.273 -5.620 -51.478 1.00 81.75 1284 GLY A O 1
ATOM 9578 N N . ASN A 1 1285 ? 12.383 -6.438 -53.570 1.00 84.88 1285 ASN A N 1
ATOM 9579 C CA . ASN A 1 1285 ? 11.777 -5.263 -54.182 1.00 84.88 1285 ASN A CA 1
ATOM 9580 C C . ASN A 1 1285 ? 10.283 -5.255 -53.881 1.00 84.88 1285 ASN A C 1
ATOM 9582 O O . ASN A 1 1285 ? 9.614 -6.290 -53.943 1.00 84.88 1285 ASN A O 1
ATOM 9586 N N . THR A 1 1286 ? 9.755 -4.074 -53.560 1.00 88.81 1286 THR A N 1
ATOM 9587 C CA . THR A 1 1286 ? 8.361 -3.929 -53.141 1.00 88.81 1286 THR A CA 1
ATOM 9588 C C . THR A 1 1286 ? 7.604 -2.921 -53.989 1.00 88.81 1286 THR A C 1
ATOM 9590 O O . THR A 1 1286 ? 8.135 -1.872 -54.346 1.00 88.81 1286 THR A O 1
ATOM 9593 N N . THR A 1 1287 ? 6.329 -3.212 -54.236 1.00 90.12 1287 THR A N 1
ATOM 9594 C CA . THR A 1 1287 ? 5.343 -2.227 -54.694 1.00 90.12 1287 THR A CA 1
ATOM 9595 C C . THR A 1 1287 ? 4.262 -2.110 -53.643 1.00 90.12 1287 THR A C 1
ATOM 9597 O O . THR A 1 1287 ? 3.720 -3.114 -53.184 1.00 90.12 1287 THR A O 1
ATOM 9600 N N . THR A 1 1288 ? 3.955 -0.879 -53.247 1.00 91.94 1288 THR A N 1
ATOM 9601 C CA . THR A 1 1288 ? 2.936 -0.569 -52.246 1.00 91.94 1288 THR A CA 1
ATOM 9602 C C . THR A 1 1288 ? 1.830 0.265 -52.873 1.00 91.94 1288 THR A C 1
ATOM 9604 O O . THR A 1 1288 ? 2.108 1.319 -53.434 1.00 91.94 1288 THR A O 1
ATOM 9607 N N . GLU A 1 1289 ? 0.583 -0.144 -52.667 1.00 92.12 1289 GLU A N 1
ATOM 9608 C CA . GLU A 1 1289 ? -0.611 0.671 -52.899 1.00 92.12 1289 GLU A CA 1
ATOM 9609 C C . GLU A 1 1289 ? -1.375 0.840 -51.582 1.00 92.12 1289 GLU A C 1
ATOM 9611 O O . GLU A 1 1289 ? -1.380 -0.064 -50.746 1.00 92.12 1289 GLU A O 1
ATOM 9616 N N . GLN A 1 1290 ? -2.028 1.983 -51.368 1.00 92.25 1290 GLN A N 1
ATOM 9617 C CA . GLN A 1 1290 ? -2.832 2.204 -50.162 1.00 92.25 1290 GLN A CA 1
ATOM 9618 C C . GLN A 1 1290 ? -4.145 2.924 -50.458 1.00 92.25 1290 GLN A C 1
ATOM 9620 O O . GLN A 1 1290 ? -4.213 3.795 -51.326 1.00 92.25 1290 GLN A O 1
ATOM 9625 N N . LYS A 1 1291 ? -5.189 2.588 -49.700 1.00 91.69 1291 LYS A N 1
ATOM 9626 C CA . LYS A 1 1291 ? -6.513 3.207 -49.814 1.00 91.69 1291 LYS A CA 1
ATOM 9627 C C . LYS A 1 1291 ? -7.133 3.379 -48.429 1.00 91.69 1291 LYS A C 1
ATOM 9629 O O . LYS A 1 1291 ? -7.074 2.466 -47.611 1.00 91.69 1291 LYS A O 1
ATOM 9634 N N . THR A 1 1292 ? -7.741 4.536 -48.182 1.00 92.12 1292 THR A N 1
ATOM 9635 C CA . THR A 1 1292 ? -8.503 4.804 -46.955 1.00 92.12 1292 THR A CA 1
ATOM 9636 C C . THR A 1 1292 ? -9.972 4.432 -47.157 1.00 92.12 1292 THR A C 1
ATOM 9638 O O . THR A 1 1292 ? -10.589 4.889 -48.118 1.00 92.12 1292 THR A O 1
ATOM 9641 N N . ILE A 1 1293 ? -10.515 3.601 -46.265 1.00 90.56 1293 ILE A N 1
ATOM 9642 C CA . ILE A 1 1293 ? -11.921 3.183 -46.218 1.00 90.56 1293 ILE A CA 1
ATOM 9643 C C . ILE A 1 1293 ? -12.511 3.640 -44.887 1.00 90.56 1293 ILE A C 1
ATOM 9645 O O . ILE A 1 1293 ? -12.076 3.182 -43.829 1.00 90.56 1293 ILE A O 1
ATOM 9649 N N . THR A 1 1294 ? -13.505 4.522 -44.915 1.00 90.12 1294 THR A N 1
ATOM 9650 C CA . THR A 1 1294 ? -14.179 4.939 -43.679 1.00 90.12 1294 THR A CA 1
ATOM 9651 C C . THR A 1 1294 ? -15.207 3.879 -43.280 1.00 90.12 1294 THR A C 1
ATOM 9653 O O . THR A 1 1294 ? -16.071 3.508 -44.078 1.00 90.12 1294 THR A O 1
ATOM 9656 N N . SER A 1 1295 ? -15.119 3.366 -42.055 1.00 88.75 1295 SER A N 1
ATOM 9657 C CA . SER A 1 1295 ? -16.056 2.389 -41.504 1.00 88.75 1295 SER A CA 1
ATOM 9658 C C . SER A 1 1295 ? -16.929 3.012 -40.422 1.00 88.75 1295 SER A C 1
ATOM 9660 O O . SER A 1 1295 ? -16.434 3.711 -39.540 1.00 88.75 1295 SER A O 1
ATOM 9662 N N . SER A 1 1296 ? -18.228 2.721 -40.450 1.00 83.75 1296 SER A N 1
ATOM 9663 C CA . SER A 1 1296 ? -19.142 3.035 -39.345 1.00 83.75 1296 SER A CA 1
ATOM 9664 C C . SER A 1 1296 ? -19.274 1.891 -38.329 1.00 83.75 1296 SER A C 1
ATOM 9666 O O . SER A 1 1296 ? -20.090 1.990 -37.417 1.00 83.75 1296 SER A O 1
ATOM 9668 N N . TYR A 1 1297 ? -18.538 0.788 -38.498 1.00 81.00 1297 TYR A N 1
ATOM 9669 C CA . TYR A 1 1297 ? -18.582 -0.368 -37.601 1.00 81.00 1297 TYR A CA 1
ATOM 9670 C C . TYR A 1 1297 ? -17.738 -0.119 -36.342 1.00 81.00 1297 TYR A C 1
ATOM 9672 O O . TYR A 1 1297 ? -16.526 0.065 -36.438 1.00 81.00 1297 TYR A O 1
ATOM 9680 N N . ASP A 1 1298 ? -18.370 -0.134 -35.167 1.00 80.25 1298 ASP A N 1
ATOM 9681 C CA . ASP A 1 1298 ? -17.708 -0.073 -33.860 1.00 80.25 1298 ASP A CA 1
ATOM 9682 C C . ASP A 1 1298 ? -18.257 -1.193 -32.960 1.00 80.25 1298 ASP A C 1
ATOM 9684 O O . ASP A 1 1298 ? -19.414 -1.105 -32.534 1.00 80.25 1298 ASP A O 1
ATOM 9688 N N . PRO A 1 1299 ? -17.488 -2.262 -32.680 1.00 70.81 1299 PRO A N 1
ATOM 9689 C CA . PRO A 1 1299 ? -17.959 -3.334 -31.809 1.00 70.81 1299 PRO A CA 1
ATOM 9690 C C . PRO A 1 1299 ? -18.114 -2.872 -30.354 1.00 70.81 1299 PRO A C 1
ATOM 9692 O O . PRO A 1 1299 ? -18.869 -3.491 -29.605 1.00 70.81 1299 PRO A O 1
ATOM 9695 N N . ASP A 1 1300 ? -17.435 -1.786 -29.963 1.00 74.25 1300 ASP A N 1
ATOM 9696 C CA . ASP A 1 1300 ? -17.299 -1.376 -28.570 1.00 74.25 1300 ASP A CA 1
ATOM 9697 C C . ASP A 1 1300 ? -17.454 0.148 -28.420 1.00 74.25 1300 ASP A C 1
ATOM 9699 O O . ASP A 1 1300 ? -16.514 0.893 -28.137 1.00 74.25 1300 ASP A O 1
ATOM 9703 N N . MET A 1 1301 ? -18.683 0.628 -28.646 1.00 77.00 1301 MET A N 1
ATOM 9704 C CA . MET A 1 1301 ? -19.012 2.062 -28.733 1.00 77.00 1301 MET A CA 1
ATOM 9705 C C . MET A 1 1301 ? -18.616 2.892 -27.505 1.00 77.00 1301 MET A C 1
ATOM 9707 O O . MET A 1 1301 ? -18.426 4.103 -27.626 1.00 77.00 1301 MET A O 1
ATOM 9711 N N . LEU A 1 1302 ? -18.493 2.263 -26.334 1.00 82.06 1302 LEU A N 1
ATOM 9712 C CA . LEU A 1 1302 ? -18.123 2.923 -25.083 1.00 82.06 1302 LEU A CA 1
ATOM 9713 C C . LEU A 1 1302 ? -16.606 2.968 -24.845 1.00 82.06 1302 LEU A C 1
ATOM 9715 O O . LEU A 1 1302 ? -16.135 3.847 -24.119 1.00 82.06 1302 LEU A O 1
ATOM 9719 N N . LYS A 1 1303 ? -15.821 2.111 -25.508 1.00 81.25 1303 LYS A N 1
ATOM 9720 C CA . LYS A 1 1303 ? -14.364 2.073 -25.355 1.00 81.25 1303 LYS A CA 1
ATOM 9721 C C . LYS A 1 1303 ? -13.724 3.334 -25.930 1.00 81.25 1303 LYS A C 1
ATOM 9723 O O . LYS A 1 1303 ? -13.912 3.661 -27.107 1.00 81.25 1303 LYS A O 1
ATOM 9728 N N . ASN A 1 1304 ? -12.949 4.039 -25.099 1.00 82.56 1304 ASN A N 1
ATOM 9729 C CA . ASN A 1 1304 ? -12.354 5.345 -25.419 1.00 82.56 1304 ASN A CA 1
ATOM 9730 C C . ASN A 1 1304 ? -13.388 6.353 -25.964 1.00 82.56 1304 ASN A C 1
ATOM 9732 O O . ASN A 1 1304 ? -13.080 7.172 -26.832 1.00 82.56 1304 ASN A O 1
ATOM 9736 N N . SER A 1 1305 ? -14.639 6.261 -25.505 1.00 87.38 1305 SER A N 1
ATOM 9737 C CA . SER A 1 1305 ? -15.752 7.075 -26.013 1.00 87.38 1305 SER A CA 1
ATOM 9738 C C . SER A 1 1305 ? -15.652 8.555 -25.647 1.00 87.38 1305 SER A C 1
ATOM 9740 O O . SER A 1 1305 ? -16.316 9.374 -26.278 1.00 87.38 1305 SER A O 1
ATOM 9742 N N . VAL A 1 1306 ? -14.811 8.908 -24.675 1.00 92.69 1306 VAL A N 1
ATOM 9743 C CA . VAL A 1 1306 ? -14.552 10.273 -24.209 1.00 92.69 1306 VAL A CA 1
ATOM 9744 C C . VAL A 1 1306 ? -13.045 10.516 -24.237 1.00 92.69 1306 VAL A C 1
ATOM 9746 O O . VAL A 1 1306 ? -12.262 9.677 -23.804 1.00 92.69 1306 VAL A O 1
ATOM 9749 N N . THR A 1 1307 ? -12.622 11.664 -24.758 1.00 93.75 1307 THR A N 1
ATOM 9750 C CA . THR A 1 1307 ? -11.229 12.131 -24.696 1.00 93.75 1307 THR A CA 1
ATOM 9751 C C . THR A 1 1307 ? -11.212 13.553 -24.160 1.00 93.75 1307 THR A C 1
ATOM 9753 O O . THR A 1 1307 ? -11.947 14.397 -24.675 1.00 93.75 1307 THR A O 1
ATOM 9756 N N . PHE A 1 1308 ? -10.370 13.832 -23.169 1.00 95.19 1308 PHE A N 1
ATOM 9757 C CA . PHE A 1 1308 ? -10.191 15.178 -22.629 1.00 95.19 1308 PHE A CA 1
ATOM 9758 C C . PHE A 1 1308 ? -8.999 15.894 -23.279 1.00 95.19 1308 PHE A C 1
ATOM 9760 O O . PHE A 1 1308 ? -8.044 15.274 -23.750 1.00 95.19 1308 PHE A O 1
ATOM 9767 N N . ASP A 1 1309 ? -9.070 17.220 -23.314 1.00 93.69 1309 ASP A N 1
ATOM 9768 C CA . ASP A 1 1309 ? -7.989 18.092 -23.759 1.00 93.69 1309 ASP A CA 1
ATOM 9769 C C . ASP A 1 1309 ? -7.036 18.438 -22.596 1.00 93.69 1309 ASP A C 1
ATOM 9771 O O . ASP A 1 1309 ? -7.303 18.171 -21.427 1.00 93.69 1309 ASP A O 1
ATOM 9775 N N . GLN A 1 1310 ? -5.912 19.089 -22.917 1.00 89.31 1310 GLN A N 1
ATOM 9776 C CA . GLN A 1 1310 ? -4.927 19.607 -21.946 1.00 89.31 1310 GLN A CA 1
ATOM 9777 C C . GLN A 1 1310 ? -4.279 18.550 -21.029 1.00 89.31 1310 GLN A C 1
ATOM 9779 O O . GLN A 1 1310 ? -3.742 18.910 -19.987 1.00 89.31 1310 GLN A O 1
ATOM 9784 N N . GLY A 1 1311 ? -4.271 17.278 -21.439 1.00 85.12 1311 GLY A N 1
ATOM 9785 C CA . GLY A 1 1311 ? -3.618 16.197 -20.694 1.00 85.12 1311 GLY A CA 1
ATOM 9786 C C . GLY A 1 1311 ? -4.436 15.648 -19.527 1.00 85.12 1311 GLY A C 1
ATOM 9787 O O . GLY A 1 1311 ? -3.924 14.798 -18.812 1.00 85.12 1311 GLY A O 1
ATOM 9788 N N . VAL A 1 1312 ? -5.684 16.098 -19.355 1.00 92.00 1312 VAL A N 1
ATOM 9789 C CA . VAL A 1 1312 ? -6.611 15.498 -18.389 1.00 92.00 1312 VAL A CA 1
ATOM 9790 C C . VAL A 1 1312 ? -6.929 14.067 -18.831 1.00 92.00 1312 VAL A C 1
ATOM 9792 O O . VAL A 1 1312 ? -7.137 13.807 -20.019 1.00 92.00 1312 VAL A O 1
ATOM 9795 N N . THR A 1 1313 ? -6.981 13.133 -17.893 1.00 89.56 1313 THR A N 1
ATOM 9796 C CA . THR A 1 1313 ? -7.368 11.738 -18.136 1.00 89.56 1313 THR A CA 1
ATOM 9797 C C . THR A 1 1313 ? -8.400 11.289 -17.111 1.00 89.56 1313 THR A C 1
ATOM 9799 O O . THR A 1 1313 ? -8.559 11.918 -16.066 1.00 89.56 1313 THR A O 1
ATOM 9802 N N . PHE A 1 1314 ? -9.110 10.196 -17.397 1.00 87.75 1314 PHE A N 1
ATOM 9803 C CA . PHE A 1 1314 ? -9.803 9.463 -16.335 1.00 87.75 1314 PHE A CA 1
ATOM 9804 C C . PHE A 1 1314 ? -8.794 9.016 -15.262 1.00 87.75 1314 PHE A C 1
ATOM 9806 O O . PHE A 1 1314 ? -7.611 8.833 -15.563 1.00 87.75 1314 PHE A O 1
ATOM 9813 N N . GLY A 1 1315 ? -9.256 8.913 -14.018 1.00 80.31 1315 GLY A N 1
ATOM 9814 C CA . GLY A 1 1315 ? -8.435 8.639 -12.842 1.00 80.31 1315 GLY A CA 1
ATOM 9815 C C . GLY A 1 1315 ? -7.856 9.898 -12.187 1.00 80.31 1315 GLY A C 1
ATOM 9816 O O . GLY A 1 1315 ? -8.462 10.977 -12.197 1.00 80.31 1315 GLY A O 1
ATOM 9817 N N . ALA A 1 1316 ? -6.686 9.743 -11.564 1.00 80.81 1316 ALA A N 1
ATOM 9818 C CA . ALA A 1 1316 ? -5.984 10.813 -10.863 1.00 80.81 1316 ALA A CA 1
ATOM 9819 C C . ALA A 1 1316 ? -5.274 11.772 -11.835 1.00 80.81 1316 ALA A C 1
ATOM 9821 O O . ALA A 1 1316 ? -4.565 11.360 -12.749 1.00 80.81 1316 ALA A O 1
ATOM 9822 N N . ASN A 1 1317 ? -5.468 13.066 -11.609 1.00 86.94 1317 ASN A N 1
ATOM 9823 C CA . ASN A 1 1317 ? -4.875 14.180 -12.329 1.00 86.94 1317 ASN A CA 1
ATOM 9824 C C . ASN A 1 1317 ? -4.121 15.037 -11.307 1.00 86.94 1317 ASN A C 1
ATOM 9826 O O . ASN A 1 1317 ? -4.699 15.944 -10.702 1.00 86.94 1317 ASN A O 1
ATOM 9830 N N . GLU A 1 1318 ? -2.843 14.727 -11.113 1.00 84.06 1318 GLU A N 1
ATOM 9831 C CA . GLU A 1 1318 ? -1.890 15.578 -10.396 1.00 84.06 1318 GLU A CA 1
ATOM 9832 C C . GLU A 1 1318 ? -1.368 16.641 -11.361 1.00 84.06 1318 GLU A C 1
ATOM 9834 O O . GLU A 1 1318 ? -0.963 16.346 -12.492 1.00 84.06 1318 GLU A O 1
ATOM 9839 N N . PHE A 1 1319 ? -1.422 17.905 -10.955 1.00 82.69 1319 PHE A N 1
ATOM 9840 C CA . PHE A 1 1319 ? -0.970 18.995 -11.804 1.00 82.69 1319 PHE A CA 1
ATOM 9841 C C . PHE A 1 1319 ? -0.446 20.162 -10.983 1.00 82.69 1319 PHE A C 1
ATOM 9843 O O . PHE A 1 1319 ? -0.986 20.527 -9.943 1.00 82.69 1319 PHE A O 1
ATOM 9850 N N . ASN A 1 1320 ? 0.558 20.847 -11.524 1.00 79.69 1320 ASN A N 1
ATOM 9851 C CA . ASN A 1 1320 ? 1.015 22.085 -10.921 1.00 79.69 1320 ASN A CA 1
ATOM 9852 C C . ASN A 1 1320 ? -0.001 23.209 -11.194 1.00 79.69 1320 ASN A C 1
ATOM 9854 O O . ASN A 1 1320 ? -0.239 23.597 -12.346 1.00 79.69 1320 ASN A O 1
ATOM 9858 N N . ALA A 1 1321 ? -0.548 23.773 -10.117 1.00 78.75 1321 ALA A N 1
ATOM 9859 C CA . ALA A 1 1321 ? -1.538 24.849 -10.129 1.00 78.75 1321 ALA A CA 1
ATOM 9860 C C . ALA A 1 1321 ? -1.131 26.085 -10.960 1.00 78.75 1321 ALA A C 1
ATOM 9862 O O . ALA A 1 1321 ? -1.993 26.826 -11.431 1.00 78.75 1321 ALA A O 1
ATOM 9863 N N . THR A 1 1322 ? 0.170 26.322 -11.161 1.00 73.75 1322 THR A N 1
ATOM 9864 C CA . THR A 1 1322 ? 0.688 27.469 -11.927 1.00 73.75 1322 THR A CA 1
ATOM 9865 C C . THR A 1 1322 ? 0.879 27.190 -13.420 1.00 73.75 1322 THR A C 1
ATOM 9867 O O . THR A 1 1322 ? 0.915 28.136 -14.212 1.00 73.75 1322 THR A O 1
ATOM 9870 N N . SER A 1 1323 ? 0.995 25.921 -13.832 1.00 79.31 1323 SER A N 1
ATOM 9871 C CA . SER A 1 1323 ? 1.263 25.536 -15.227 1.00 79.31 1323 SER A CA 1
ATOM 9872 C C . SER A 1 1323 ? 0.053 24.920 -15.941 1.00 79.31 1323 SER A C 1
ATOM 9874 O O . SER A 1 1323 ? -0.016 24.956 -17.177 1.00 79.31 1323 SER A O 1
ATOM 9876 N N . ALA A 1 1324 ? -0.925 24.403 -15.192 1.00 85.69 1324 ALA A N 1
ATOM 9877 C CA . ALA A 1 1324 ? -2.134 23.799 -15.738 1.00 85.69 1324 ALA A CA 1
ATOM 9878 C C . ALA A 1 1324 ? -3.062 24.837 -16.382 1.00 85.69 1324 ALA A C 1
ATOM 9880 O O . ALA A 1 1324 ? -3.728 25.624 -15.719 1.00 85.69 1324 ALA A O 1
ATOM 9881 N N . LYS A 1 1325 ? -3.166 24.806 -17.714 1.00 87.62 1325 LYS A N 1
ATOM 9882 C CA . LYS A 1 1325 ? -3.980 25.766 -18.486 1.00 87.62 1325 LYS A CA 1
ATOM 9883 C C . LYS A 1 1325 ? -5.485 25.637 -18.270 1.00 87.62 1325 LYS A C 1
ATOM 9885 O O . LYS A 1 1325 ? -6.214 26.571 -18.596 1.00 87.62 1325 LYS A O 1
ATOM 9890 N N . PHE A 1 1326 ? -5.949 24.477 -17.810 1.00 92.44 1326 PHE A N 1
ATOM 9891 C CA . PHE A 1 1326 ? -7.362 24.246 -17.532 1.00 92.44 1326 PHE A CA 1
ATOM 9892 C C . PHE A 1 1326 ? -7.780 24.788 -16.161 1.00 92.44 1326 PHE A C 1
ATOM 9894 O O . PHE A 1 1326 ? -8.975 24.898 -15.936 1.00 92.44 1326 PHE A O 1
ATOM 9901 N N . TYR A 1 1327 ? -6.848 25.139 -15.270 1.00 93.75 1327 TYR A N 1
ATOM 9902 C CA . TYR A 1 1327 ? -7.125 25.544 -13.892 1.00 93.75 1327 TYR A CA 1
ATOM 9903 C C . TYR A 1 1327 ? -6.734 27.007 -13.644 1.00 93.75 1327 TYR A C 1
ATOM 9905 O O . TYR A 1 1327 ? -5.669 27.456 -14.063 1.00 93.75 1327 TYR A O 1
ATOM 9913 N N . ASP A 1 1328 ? -7.601 27.763 -12.966 1.00 89.81 1328 ASP A N 1
ATOM 9914 C CA . ASP A 1 1328 ? -7.309 29.129 -12.529 1.00 89.81 1328 ASP A CA 1
ATOM 9915 C C . ASP A 1 1328 ? -7.036 29.171 -11.012 1.00 89.81 1328 ASP A C 1
ATOM 9917 O O . ASP A 1 1328 ? -7.985 29.126 -10.222 1.00 89.81 1328 ASP A O 1
ATOM 9921 N N . PRO A 1 1329 ? -5.771 29.343 -10.575 1.00 82.88 1329 PRO A N 1
ATOM 9922 C CA . PRO A 1 1329 ? -5.407 29.341 -9.157 1.00 82.88 1329 PRO A CA 1
ATOM 9923 C C . PRO A 1 1329 ? -6.022 30.490 -8.349 1.00 82.88 1329 PRO A C 1
ATOM 9925 O O . PRO A 1 1329 ? -6.027 30.434 -7.123 1.00 82.88 1329 PRO A O 1
ATOM 9928 N N . LYS A 1 1330 ? -6.540 31.546 -8.996 1.00 82.12 1330 LYS A N 1
ATOM 9929 C CA . LYS A 1 1330 ? -7.194 32.660 -8.288 1.00 82.12 1330 LYS A CA 1
ATOM 9930 C C . LYS A 1 1330 ? -8.643 32.365 -7.936 1.00 82.12 1330 LYS A C 1
ATOM 9932 O O . LYS A 1 1330 ? -9.145 32.915 -6.959 1.00 82.12 1330 LYS A O 1
ATOM 9937 N N . THR A 1 1331 ? -9.328 31.584 -8.767 1.00 87.00 1331 THR A N 1
ATOM 9938 C CA . THR A 1 1331 ? -10.749 31.260 -8.583 1.00 87.00 1331 THR A CA 1
ATOM 9939 C C . THR A 1 1331 ? -10.967 29.847 -8.054 1.00 87.00 1331 THR A C 1
ATOM 9941 O O . THR A 1 1331 ? -12.033 29.594 -7.507 1.00 87.00 1331 THR A O 1
ATOM 9944 N N . GLY A 1 1332 ? -9.986 28.948 -8.195 1.00 87.50 1332 GLY A N 1
ATOM 9945 C CA . GLY A 1 1332 ? -10.121 27.525 -7.873 1.00 87.50 1332 GLY A CA 1
ATOM 9946 C C . GLY A 1 1332 ? -10.914 26.739 -8.923 1.00 87.50 1332 GLY A C 1
ATOM 9947 O O . GLY A 1 1332 ? -11.216 25.567 -8.720 1.00 87.50 1332 GLY A O 1
ATOM 9948 N N . ILE A 1 1333 ? -11.277 27.363 -10.050 1.00 93.62 1333 ILE A N 1
ATOM 9949 C CA . ILE A 1 1333 ? -12.145 26.758 -11.064 1.00 93.62 1333 ILE A CA 1
ATOM 9950 C C . ILE A 1 1333 ? -11.302 26.125 -12.173 1.00 93.62 1333 ILE A C 1
ATOM 9952 O O . ILE A 1 1333 ? -10.457 26.780 -12.786 1.00 93.62 1333 ILE A O 1
ATOM 9956 N N . ALA A 1 1334 ? -11.595 24.864 -12.488 1.00 93.88 1334 ALA A N 1
ATOM 9957 C CA . ALA A 1 1334 ? -11.089 24.167 -13.661 1.00 93.88 1334 ALA A CA 1
ATOM 9958 C C . ALA A 1 1334 ? -12.114 24.178 -14.805 1.00 93.88 1334 ALA A C 1
ATOM 9960 O O . ALA A 1 1334 ? -13.274 23.829 -14.612 1.00 93.88 1334 ALA A O 1
ATOM 9961 N N . THR A 1 1335 ? -11.692 24.544 -16.016 1.00 95.81 1335 THR A N 1
ATOM 9962 C CA . THR A 1 1335 ? -12.476 24.437 -17.254 1.00 95.81 1335 THR A CA 1
ATOM 9963 C C . THR A 1 1335 ? -12.038 23.201 -18.029 1.00 95.81 1335 THR A C 1
ATOM 9965 O O . THR A 1 1335 ? -11.012 23.206 -18.712 1.00 95.81 1335 THR A O 1
ATOM 9968 N N . ILE A 1 1336 ? -12.840 22.144 -17.947 1.00 96.06 1336 ILE A N 1
ATOM 9969 C CA . ILE A 1 1336 ? -12.575 20.873 -18.615 1.00 96.06 1336 ILE A CA 1
ATOM 9970 C C . ILE A 1 1336 ? -13.189 20.906 -20.013 1.00 96.06 1336 ILE A C 1
ATOM 9972 O O . ILE A 1 1336 ? -14.324 21.347 -20.216 1.00 96.06 1336 ILE A O 1
ATOM 9976 N N . THR A 1 1337 ? -12.410 20.464 -20.995 1.00 96.88 1337 THR A N 1
ATOM 9977 C CA . THR A 1 1337 ? -12.794 20.407 -22.410 1.00 96.88 1337 THR A CA 1
ATOM 9978 C C . THR A 1 1337 ? -12.406 19.058 -22.984 1.00 96.88 1337 THR A C 1
ATOM 9980 O O . THR A 1 1337 ? -11.498 18.401 -22.476 1.00 96.88 1337 THR A O 1
ATOM 9983 N N . GLY A 1 1338 ? -13.129 18.619 -24.005 1.00 96.69 1338 GLY A N 1
ATOM 9984 C CA . GLY A 1 1338 ? -12.878 17.343 -24.648 1.00 96.69 1338 GLY A CA 1
ATOM 9985 C C . GLY A 1 1338 ? -13.883 17.056 -25.750 1.00 96.69 1338 GLY A C 1
ATOM 9986 O O . GLY A 1 1338 ? -14.641 17.933 -26.176 1.00 96.69 1338 GLY A O 1
ATOM 9987 N N . LYS A 1 1339 ? -13.891 15.809 -26.209 1.00 96.19 1339 LYS A N 1
ATOM 9988 C CA . LYS A 1 1339 ? -14.772 15.318 -27.267 1.00 96.19 1339 LYS A CA 1
ATOM 9989 C C . LYS A 1 1339 ? -15.278 13.916 -26.975 1.00 96.19 1339 LYS A C 1
ATOM 9991 O O . LYS A 1 1339 ? -14.591 13.126 -26.327 1.00 96.19 1339 LYS A O 1
ATOM 9996 N N . VAL A 1 1340 ? -16.459 13.607 -27.492 1.00 94.19 1340 VAL A N 1
ATOM 9997 C CA . VAL A 1 1340 ? -16.986 12.243 -27.534 1.00 94.19 1340 VAL A CA 1
ATOM 9998 C C . VAL A 1 1340 ? -16.723 11.598 -28.892 1.00 94.19 1340 VAL A C 1
ATOM 10000 O O . VAL A 1 1340 ? -16.582 12.280 -29.908 1.00 94.19 1340 VAL A O 1
ATOM 10003 N N . LYS A 1 1341 ? -16.655 10.268 -28.915 1.00 88.69 1341 LYS A N 1
ATOM 10004 C CA . LYS A 1 1341 ? -16.459 9.463 -30.129 1.00 88.69 1341 LYS A CA 1
ATOM 10005 C C . LYS A 1 1341 ? -17.725 9.403 -30.990 1.00 88.69 1341 LYS A C 1
ATOM 10007 O O . LYS A 1 1341 ? -17.619 9.395 -32.217 1.00 88.69 1341 LYS A O 1
ATOM 10012 N N . HIS A 1 1342 ? -18.902 9.389 -30.353 1.00 85.00 1342 HIS A N 1
ATOM 10013 C CA . HIS A 1 1342 ? -20.199 9.201 -31.009 1.00 85.00 1342 HIS A CA 1
ATOM 10014 C C . HIS A 1 1342 ? -21.237 10.240 -30.563 1.00 85.00 1342 HIS A C 1
ATOM 10016 O O . HIS A 1 1342 ? -21.279 10.598 -29.388 1.00 85.00 1342 HIS A O 1
ATOM 10022 N N . PRO A 1 1343 ? -22.148 10.682 -31.450 1.00 84.44 1343 PRO A N 1
ATOM 10023 C CA . PRO A 1 1343 ? -23.250 11.582 -31.083 1.00 84.44 1343 PRO A CA 1
ATOM 10024 C C . PRO A 1 1343 ? -24.282 10.926 -30.151 1.00 84.44 1343 PRO A C 1
ATOM 10026 O O . PRO A 1 1343 ? -25.092 11.615 -29.539 1.00 84.44 1343 PRO A O 1
ATOM 10029 N N . THR A 1 1344 ? -24.278 9.594 -30.065 1.00 86.00 1344 THR A N 1
ATOM 10030 C CA . THR A 1 1344 ? -25.145 8.803 -29.182 1.00 86.00 1344 THR A CA 1
ATOM 10031 C C . THR A 1 1344 ? -24.593 8.682 -27.762 1.00 86.00 1344 THR A C 1
ATOM 10033 O O . THR A 1 1344 ? -25.332 8.219 -26.885 1.00 86.00 1344 THR A O 1
ATOM 10036 N N . THR A 1 1345 ? -23.340 9.107 -27.534 1.00 91.06 1345 THR A N 1
ATOM 10037 C CA . THR A 1 1345 ? -22.686 9.120 -26.223 1.00 91.06 1345 THR A CA 1
ATOM 10038 C C . THR A 1 1345 ? -23.373 10.118 -25.295 1.00 91.06 1345 THR A C 1
ATOM 10040 O O . THR A 1 1345 ? -23.604 11.270 -25.654 1.00 91.06 1345 THR A O 1
ATOM 10043 N N . THR A 1 1346 ? -23.668 9.698 -24.071 1.00 91.56 1346 THR A N 1
ATOM 10044 C CA . THR A 1 1346 ? -24.117 10.566 -22.980 1.00 91.56 1346 THR A CA 1
ATOM 10045 C C . THR A 1 1346 ? -23.010 10.686 -21.950 1.00 91.56 1346 THR A C 1
ATOM 10047 O O . THR A 1 1346 ? -22.462 9.671 -21.535 1.00 91.56 1346 THR A O 1
ATOM 10050 N N . LEU A 1 1347 ? -22.720 11.906 -21.505 1.00 93.88 1347 LEU A N 1
ATOM 10051 C CA . LEU A 1 1347 ? -21.715 12.189 -20.483 1.00 93.88 1347 LEU A CA 1
ATOM 10052 C C . LEU A 1 1347 ? -22.384 12.859 -19.280 1.00 93.88 1347 LEU A C 1
ATOM 10054 O O . LEU A 1 1347 ? -23.007 13.912 -19.432 1.00 93.88 1347 LEU A O 1
ATOM 10058 N N . GLN A 1 1348 ? -22.260 12.262 -18.099 1.00 91.81 1348 GLN A N 1
ATOM 10059 C CA . GLN A 1 1348 ? -22.594 12.890 -16.823 1.00 91.81 1348 GLN A CA 1
ATOM 10060 C C . GLN A 1 1348 ? -21.337 13.038 -15.981 1.00 91.81 1348 GLN A C 1
ATOM 10062 O O . GLN A 1 1348 ? -20.558 12.099 -15.891 1.00 91.81 1348 GLN A O 1
ATOM 10067 N N . VAL A 1 1349 ? -21.158 14.194 -15.351 1.00 90.81 1349 VAL A N 1
ATOM 10068 C CA . VAL A 1 1349 ? -20.067 14.456 -14.404 1.00 90.81 1349 VAL A CA 1
ATOM 10069 C C . VAL A 1 1349 ? -20.693 15.014 -13.137 1.00 90.81 1349 VAL A C 1
ATOM 10071 O O . VAL A 1 1349 ? -21.502 15.939 -13.224 1.00 90.81 1349 VAL A O 1
ATOM 10074 N N . ASP A 1 1350 ? -20.363 14.444 -11.978 1.00 83.12 1350 ASP A N 1
ATOM 10075 C CA . ASP A 1 1350 ? -20.906 14.861 -10.677 1.00 83.12 1350 ASP A CA 1
ATOM 10076 C C . ASP A 1 1350 ? -22.453 14.851 -10.667 1.00 83.12 1350 ASP A C 1
ATOM 10078 O O . ASP A 1 1350 ? -23.127 15.804 -10.273 1.00 83.12 1350 ASP A O 1
ATOM 10082 N N . GLY A 1 1351 ? -23.036 13.798 -11.257 1.00 78.81 1351 GLY A N 1
ATOM 10083 C CA . GLY A 1 1351 ? -24.486 13.633 -11.428 1.00 78.81 1351 GLY A CA 1
ATOM 10084 C C . GLY A 1 1351 ? -25.158 14.614 -12.404 1.00 78.81 1351 GLY A C 1
ATOM 10085 O O . GLY A 1 1351 ? -26.376 14.559 -12.588 1.00 78.81 1351 GLY A O 1
ATOM 10086 N N . LYS A 1 1352 ? -24.408 15.517 -13.050 1.00 89.38 1352 LYS A N 1
ATOM 10087 C CA . LYS A 1 1352 ? -24.934 16.524 -13.987 1.00 89.38 1352 LYS A CA 1
ATOM 10088 C C . LYS A 1 1352 ? -24.714 16.089 -15.429 1.00 89.38 1352 LYS A C 1
ATOM 10090 O O . LYS A 1 1352 ? -23.599 15.771 -15.827 1.00 89.38 1352 LYS A O 1
ATOM 10095 N N . GLN A 1 1353 ? -25.768 16.149 -16.241 1.00 91.62 1353 GLN A N 1
ATOM 10096 C CA . GLN A 1 1353 ? -25.676 15.904 -17.680 1.00 91.62 1353 GLN A CA 1
ATOM 10097 C C . GLN A 1 1353 ? -24.853 16.996 -18.369 1.00 91.62 1353 GLN A C 1
ATOM 10099 O O . GLN A 1 1353 ? -25.221 18.171 -18.332 1.00 91.62 1353 GLN A O 1
ATOM 10104 N N . ILE A 1 1354 ? -23.770 16.597 -19.035 1.00 94.88 1354 ILE A N 1
ATOM 10105 C CA . ILE A 1 1354 ? -22.903 17.492 -19.794 1.00 94.88 1354 ILE A CA 1
ATOM 10106 C C . ILE A 1 1354 ? -23.433 17.615 -21.229 1.00 94.88 1354 ILE A C 1
ATOM 10108 O O . ILE A 1 1354 ? -23.580 16.600 -21.917 1.00 94.88 1354 ILE A O 1
ATOM 10112 N N . PRO A 1 1355 ? -23.731 18.837 -21.710 1.00 92.88 1355 PRO A N 1
ATOM 10113 C CA . PRO A 1 1355 ? -24.116 19.057 -23.097 1.00 92.88 1355 PRO A CA 1
ATOM 10114 C C . PRO A 1 1355 ? -22.957 18.752 -24.052 1.00 92.88 1355 PRO A C 1
ATOM 10116 O O . PRO A 1 1355 ? -21.866 19.310 -23.919 1.00 92.88 1355 PRO A O 1
ATOM 10119 N N . ILE A 1 1356 ? -23.224 17.910 -25.045 1.00 94.06 1356 ILE A N 1
ATOM 10120 C CA . ILE A 1 1356 ? -22.316 17.617 -26.156 1.00 94.06 1356 ILE A CA 1
ATOM 10121 C C . ILE A 1 1356 ? -22.788 18.440 -27.356 1.00 94.06 1356 ILE A C 1
ATOM 10123 O O . ILE A 1 1356 ? -23.975 18.443 -27.684 1.00 94.06 1356 ILE A O 1
ATOM 10127 N N . LYS A 1 1357 ? -21.876 19.190 -27.974 1.00 92.69 1357 LYS A N 1
ATOM 10128 C CA . LYS A 1 1357 ? -22.159 20.010 -29.158 1.00 92.69 1357 LYS A CA 1
ATOM 10129 C C . LYS A 1 1357 ? -22.239 19.147 -30.420 1.00 92.69 1357 LYS A C 1
ATOM 10131 O O . LYS A 1 1357 ? -21.756 18.020 -30.447 1.00 92.69 1357 LYS A O 1
ATOM 10136 N N . ASP A 1 1358 ? -22.764 19.724 -31.500 1.00 86.50 1358 ASP A N 1
ATOM 10137 C CA . ASP A 1 1358 ? -22.877 19.058 -32.808 1.00 86.50 1358 ASP A CA 1
ATOM 10138 C C . ASP A 1 1358 ? -21.518 18.634 -33.403 1.00 86.50 1358 ASP A C 1
ATOM 10140 O O . ASP A 1 1358 ? -21.453 17.689 -34.184 1.00 86.50 1358 ASP A O 1
ATOM 10144 N N . ASP A 1 1359 ? -20.425 19.307 -33.026 1.00 91.81 1359 ASP A N 1
ATOM 10145 C CA . ASP A 1 1359 ? -19.050 18.938 -33.402 1.00 91.81 1359 ASP A CA 1
ATOM 10146 C C . ASP A 1 1359 ? -18.439 17.851 -32.495 1.00 91.81 1359 ASP A C 1
ATOM 10148 O O . ASP A 1 1359 ? -17.236 17.594 -32.557 1.00 91.81 1359 ASP A O 1
ATOM 10152 N N . LEU A 1 1360 ? -19.269 17.221 -31.657 1.00 93.75 1360 LEU A N 1
ATOM 10153 C CA . LEU A 1 1360 ? -18.926 16.215 -30.651 1.00 93.75 1360 LEU A CA 1
ATOM 10154 C C . LEU A 1 1360 ? -18.040 16.728 -29.507 1.00 93.75 1360 LEU A C 1
ATOM 10156 O O . LEU A 1 1360 ? -17.590 15.928 -28.688 1.00 93.75 1360 LEU A O 1
ATOM 10160 N N . THR A 1 1361 ? -17.798 18.037 -29.397 1.00 97.00 1361 THR A N 1
ATOM 10161 C CA . THR A 1 1361 ? -17.046 18.606 -28.269 1.00 97.00 1361 THR A CA 1
ATOM 10162 C C . THR A 1 1361 ? -17.939 18.884 -27.063 1.00 97.00 1361 THR A C 1
ATOM 10164 O O . THR A 1 1361 ? -19.136 19.151 -27.189 1.00 97.00 1361 THR A O 1
ATOM 10167 N N . PHE A 1 1362 ? -17.352 18.875 -25.869 1.00 96.75 1362 PHE A N 1
ATOM 10168 C CA . PHE A 1 1362 ? -18.008 19.286 -24.629 1.00 96.75 1362 PHE A CA 1
ATOM 10169 C C . PHE A 1 1362 ? -17.120 20.246 -23.833 1.00 96.75 1362 PHE A C 1
ATOM 10171 O O . PHE A 1 1362 ? -15.903 20.311 -24.016 1.00 96.75 1362 PHE A O 1
ATOM 10178 N N . SER A 1 1363 ? -17.742 21.019 -22.944 1.00 96.12 1363 SER A N 1
ATOM 10179 C CA . SER A 1 1363 ? -17.039 21.868 -21.985 1.00 96.12 1363 SER A CA 1
ATOM 10180 C C . SER A 1 1363 ? -17.878 22.046 -20.727 1.00 96.12 1363 SER A C 1
ATOM 10182 O O . SER A 1 1363 ? -19.084 22.279 -20.818 1.00 96.12 1363 SER A O 1
ATOM 10184 N N . PHE A 1 1364 ? -17.242 21.941 -19.566 1.00 95.50 1364 PHE A N 1
ATOM 10185 C CA . PHE A 1 1364 ? -17.861 22.170 -18.265 1.00 95.50 1364 PHE A CA 1
ATOM 10186 C C . PHE A 1 1364 ? -16.820 22.684 -17.269 1.00 95.50 1364 PHE A C 1
ATOM 10188 O O . PHE A 1 1364 ? -15.617 22.605 -17.514 1.00 95.50 1364 PHE A O 1
ATOM 10195 N N . THR A 1 1365 ? -17.285 23.234 -16.151 1.00 94.94 1365 THR A N 1
ATOM 10196 C CA . THR A 1 1365 ? -16.421 23.759 -15.091 1.00 94.94 1365 THR A CA 1
ATOM 10197 C C . THR A 1 1365 ? -16.555 22.932 -13.822 1.00 94.94 1365 THR A C 1
ATOM 10199 O O . THR A 1 1365 ? -17.673 22.577 -13.448 1.00 94.94 1365 THR A O 1
ATOM 10202 N N . LEU A 1 1366 ? -15.439 22.688 -13.144 1.00 93.44 1366 LEU A N 1
ATOM 10203 C CA . LEU A 1 1366 ? -15.369 22.058 -11.828 1.00 93.44 1366 LEU A CA 1
ATOM 10204 C C . LEU A 1 1366 ? -14.761 23.046 -10.832 1.00 93.44 1366 LEU A C 1
ATOM 10206 O O . LEU A 1 1366 ? -13.817 23.754 -11.172 1.00 93.44 1366 LEU A O 1
ATOM 10210 N N . ASP A 1 1367 ? -15.303 23.103 -9.620 1.00 90.25 1367 ASP A N 1
ATOM 10211 C CA . ASP A 1 1367 ? -14.691 23.851 -8.520 1.00 90.25 1367 ASP A CA 1
ATOM 10212 C C . ASP A 1 1367 ? -13.728 22.918 -7.784 1.00 90.25 1367 ASP A C 1
ATOM 10214 O O . ASP A 1 1367 ? -14.157 21.972 -7.122 1.00 90.25 1367 ASP A O 1
ATOM 10218 N N . LEU A 1 1368 ? -12.429 23.145 -7.963 1.00 89.69 1368 LEU A N 1
ATOM 10219 C CA . LEU A 1 1368 ? -11.379 22.362 -7.320 1.00 89.69 1368 LEU A CA 1
ATOM 10220 C C . LEU A 1 1368 ? -10.926 22.994 -5.991 1.00 89.69 1368 LEU A C 1
ATOM 10222 O O . LEU A 1 1368 ? -10.264 22.334 -5.188 1.00 89.69 1368 LEU A O 1
ATOM 10226 N N . GLY A 1 1369 ? -11.294 24.252 -5.724 1.00 87.12 1369 GLY A N 1
ATOM 10227 C CA . GLY A 1 1369 ? -10.698 25.047 -4.651 1.00 87.12 1369 GLY A CA 1
ATOM 10228 C C . GLY A 1 1369 ? -9.191 25.237 -4.848 1.00 87.12 1369 GLY A C 1
ATOM 10229 O O . GLY A 1 1369 ? -8.695 25.140 -5.962 1.00 87.12 1369 GLY A O 1
ATOM 10230 N N . THR A 1 1370 ? -8.459 25.523 -3.767 1.00 86.19 1370 THR A N 1
ATOM 10231 C CA . THR A 1 1370 ? -6.991 25.703 -3.788 1.00 86.19 1370 THR A CA 1
ATOM 10232 C C . THR A 1 1370 ? -6.219 24.545 -3.157 1.00 86.19 1370 THR A C 1
ATOM 10234 O O . THR A 1 1370 ? -4.996 24.571 -3.179 1.00 86.19 1370 THR A O 1
ATOM 10237 N N . LEU A 1 1371 ? -6.918 23.583 -2.548 1.00 83.44 1371 LEU A N 1
ATOM 10238 C CA . LEU A 1 1371 ? -6.328 22.464 -1.819 1.00 83.44 1371 LEU A CA 1
ATOM 10239 C C . LEU A 1 1371 ? -7.259 21.247 -1.840 1.00 83.44 1371 LEU A C 1
ATOM 10241 O O . LEU A 1 1371 ? -8.468 21.356 -1.576 1.00 83.44 1371 LEU A O 1
ATOM 10245 N N . GLY A 1 1372 ? -6.664 20.078 -2.045 1.00 75.25 1372 GLY A N 1
ATOM 10246 C CA . GLY A 1 1372 ? -7.262 18.792 -1.729 1.00 75.25 1372 GLY A CA 1
ATOM 10247 C C . GLY A 1 1372 ? -7.260 17.813 -2.892 1.00 75.25 1372 GLY A C 1
ATOM 10248 O O . GLY A 1 1372 ? -6.843 18.115 -4.002 1.00 75.25 1372 GLY A O 1
ATOM 10249 N N . GLN A 1 1373 ? -7.812 16.638 -2.623 1.00 75.88 1373 GLN A N 1
ATOM 10250 C CA . GLN A 1 1373 ? -8.147 15.641 -3.625 1.00 75.88 1373 GLN A CA 1
ATOM 10251 C C . GLN A 1 1373 ? -9.642 15.765 -3.914 1.00 75.88 1373 GLN A C 1
ATOM 10253 O O . GLN A 1 1373 ? -10.468 15.560 -3.020 1.00 75.88 1373 GLN A O 1
ATOM 10258 N N . LYS A 1 1374 ? -9.995 16.138 -5.142 1.00 80.25 1374 LYS A N 1
ATOM 10259 C CA . LYS A 1 1374 ? -11.369 16.405 -5.582 1.00 80.25 1374 LYS A CA 1
ATOM 10260 C C . LYS A 1 1374 ? -11.811 15.344 -6.593 1.00 80.25 1374 LYS A C 1
ATOM 10262 O O . LYS A 1 1374 ? -11.531 15.511 -7.782 1.00 80.25 1374 LYS A O 1
ATOM 10267 N N . PRO A 1 1375 ? -12.448 14.249 -6.140 1.00 76.12 1375 PRO A N 1
ATOM 10268 C CA . PRO A 1 1375 ? -13.037 13.258 -7.028 1.00 76.12 1375 PRO A CA 1
ATOM 10269 C C . PRO A 1 1375 ? -14.372 13.756 -7.594 1.00 76.12 1375 PRO A C 1
ATOM 10271 O O . PRO A 1 1375 ? -15.209 14.307 -6.878 1.00 76.12 1375 PRO A O 1
ATOM 10274 N N . PHE A 1 1376 ? -14.585 13.522 -8.883 1.00 83.94 1376 PHE A N 1
ATOM 10275 C CA . PHE A 1 1376 ? -15.841 13.755 -9.584 1.00 83.94 1376 PHE A CA 1
ATOM 10276 C C . PHE A 1 1376 ? -16.220 12.479 -10.327 1.00 83.94 1376 PHE A C 1
ATOM 10278 O O . PHE A 1 1376 ? -15.553 12.104 -11.292 1.00 83.94 1376 PHE A O 1
ATOM 10285 N N . GLY A 1 1377 ? -17.298 11.821 -9.899 1.00 81.44 1377 GLY A N 1
ATOM 10286 C CA . GLY A 1 1377 ? -17.825 10.659 -10.607 1.00 81.44 1377 GLY A CA 1
ATOM 10287 C C . GLY A 1 1377 ? -18.261 11.029 -12.026 1.00 81.44 1377 GLY A C 1
ATOM 10288 O O . GLY A 1 1377 ? -18.941 12.037 -12.241 1.00 81.44 1377 GLY A O 1
ATOM 10289 N N . VAL A 1 1378 ? -17.884 10.206 -12.995 1.00 88.31 1378 VAL A N 1
ATOM 10290 C CA . VAL A 1 1378 ? -18.240 10.333 -14.404 1.00 88.31 1378 VAL A CA 1
ATOM 10291 C C . VAL A 1 1378 ? -19.025 9.101 -14.824 1.00 88.31 1378 VAL A C 1
ATOM 10293 O O . VAL A 1 1378 ? -18.581 7.978 -14.637 1.00 88.31 1378 VAL A O 1
ATOM 10296 N N . VAL A 1 1379 ? -20.195 9.304 -15.423 1.00 87.88 1379 VAL A N 1
ATOM 10297 C CA . VAL A 1 1379 ? -20.969 8.222 -16.038 1.00 87.88 1379 VAL A CA 1
ATOM 10298 C C . VAL A 1 1379 ? -21.020 8.473 -17.529 1.00 87.88 1379 VAL A C 1
ATOM 10300 O O . VAL A 1 1379 ? -21.520 9.507 -17.987 1.00 87.88 1379 VAL A O 1
ATOM 10303 N N . VAL A 1 1380 ? -20.510 7.515 -18.292 1.00 90.94 1380 VAL A N 1
ATOM 10304 C CA . VAL A 1 1380 ? -20.539 7.553 -19.749 1.00 90.94 1380 VAL A CA 1
ATOM 10305 C C . VAL A 1 1380 ? -21.493 6.479 -20.236 1.00 90.94 1380 VAL A C 1
ATOM 10307 O O . VAL A 1 1380 ? -21.430 5.332 -19.807 1.00 90.94 1380 VAL A O 1
ATOM 10310 N N . GLY A 1 1381 ? -22.405 6.852 -21.124 1.00 89.25 1381 GLY A N 1
ATOM 10311 C CA . GLY A 1 1381 ? -23.433 5.964 -21.650 1.00 89.25 1381 GLY A CA 1
ATOM 10312 C C . GLY A 1 1381 ? -23.579 6.051 -23.154 1.00 89.25 1381 GLY A C 1
ATOM 10313 O O . GLY A 1 1381 ? -23.067 6.972 -23.785 1.00 89.25 1381 GLY A O 1
ATOM 10314 N N . ASP A 1 1382 ? -24.305 5.093 -23.720 1.00 85.31 1382 ASP A N 1
ATOM 10315 C CA . ASP A 1 1382 ? -24.712 5.106 -25.120 1.00 85.31 1382 ASP A CA 1
ATOM 10316 C C . ASP A 1 1382 ? -26.225 4.884 -25.243 1.00 85.31 1382 ASP A C 1
ATOM 10318 O O . ASP A 1 1382 ? -26.789 3.904 -24.743 1.00 85.31 1382 ASP A O 1
ATOM 10322 N N . THR A 1 1383 ? -26.888 5.804 -25.943 1.00 81.62 1383 THR A N 1
ATOM 10323 C CA . THR A 1 1383 ? -28.352 5.809 -26.115 1.00 81.62 1383 THR A CA 1
ATOM 10324 C C . THR A 1 1383 ? -28.889 4.687 -27.006 1.00 81.62 1383 THR A C 1
ATOM 10326 O O . THR A 1 1383 ? -30.096 4.449 -27.003 1.00 81.62 1383 THR A O 1
ATOM 10329 N N . THR A 1 1384 ? -28.037 3.983 -27.757 1.00 77.06 1384 THR A N 1
ATOM 10330 C CA . THR A 1 1384 ? -28.452 2.902 -28.668 1.00 77.06 1384 THR A CA 1
ATOM 10331 C C . THR A 1 1384 ? -28.328 1.520 -28.040 1.00 77.06 1384 THR A C 1
ATOM 10333 O O . THR A 1 1384 ? -29.159 0.654 -28.314 1.00 77.06 1384 THR A O 1
ATOM 10336 N N . GLN A 1 1385 ? -27.332 1.315 -27.172 1.00 73.19 1385 GLN A N 1
ATOM 10337 C CA . GLN A 1 1385 ? -27.095 0.032 -26.501 1.00 73.19 1385 GLN A CA 1
ATOM 10338 C C . GLN A 1 1385 ? -27.680 -0.038 -25.085 1.00 73.19 1385 GLN A C 1
ATOM 10340 O O . GLN A 1 1385 ? -27.740 -1.128 -24.520 1.00 73.19 1385 GLN A O 1
ATOM 10345 N N . ASN A 1 1386 ? -28.107 1.095 -24.510 1.00 68.50 1386 ASN A N 1
ATOM 10346 C CA . ASN A 1 1386 ? -28.524 1.199 -23.106 1.00 68.50 1386 ASN A CA 1
ATOM 10347 C C . ASN A 1 1386 ? -27.463 0.619 -22.145 1.00 68.50 1386 ASN A C 1
ATOM 10349 O O . ASN A 1 1386 ? -27.789 -0.071 -21.180 1.00 68.50 1386 ASN A O 1
ATOM 10353 N N . LYS A 1 1387 ? -26.188 0.870 -22.466 1.00 75.00 1387 LYS A N 1
ATOM 10354 C CA . LYS A 1 1387 ? -25.015 0.511 -21.664 1.00 75.00 1387 LYS A CA 1
ATOM 10355 C C . LYS A 1 1387 ? -24.388 1.779 -21.100 1.00 75.00 1387 LYS A C 1
ATOM 10357 O O . LYS A 1 1387 ? -24.392 2.816 -21.767 1.00 75.00 1387 LYS A O 1
ATOM 10362 N N . THR A 1 1388 ? -23.825 1.670 -19.906 1.00 83.88 1388 THR A N 1
ATOM 10363 C CA . THR A 1 1388 ? -23.065 2.727 -19.235 1.00 83.88 1388 THR A CA 1
ATOM 10364 C C . THR A 1 1388 ? -21.844 2.123 -18.559 1.00 83.88 1388 THR A C 1
ATOM 10366 O O . THR A 1 1388 ? -21.922 0.976 -18.128 1.00 83.88 1388 THR A O 1
ATOM 10369 N N . PHE A 1 1389 ? -20.771 2.894 -18.420 1.00 82.62 1389 PHE A N 1
ATOM 10370 C CA . PHE A 1 1389 ? -19.666 2.602 -17.504 1.00 82.62 1389 PHE A CA 1
ATOM 10371 C C . PHE A 1 1389 ? -19.416 3.812 -16.598 1.00 82.62 1389 PHE A C 1
ATOM 10373 O O . PHE A 1 1389 ? -19.821 4.936 -16.936 1.00 82.62 1389 PHE A O 1
ATOM 10380 N N . GLN A 1 1390 ? -18.808 3.571 -15.437 1.00 81.88 1390 GLN A N 1
ATOM 10381 C CA . GLN A 1 1390 ? -18.424 4.614 -14.491 1.00 81.88 1390 GLN A CA 1
ATOM 10382 C C . GLN A 1 1390 ? -16.913 4.830 -14.525 1.00 81.88 1390 GLN A C 1
ATOM 10384 O O . GLN A 1 1390 ? -16.133 3.909 -14.716 1.00 81.88 1390 GLN A O 1
ATOM 10389 N N . GLU A 1 1391 ? -16.512 6.080 -14.366 1.00 85.38 1391 GLU A N 1
ATOM 10390 C CA . GLU A 1 1391 ? -15.128 6.510 -14.225 1.00 85.38 1391 GLU A CA 1
ATOM 10391 C C . GLU A 1 1391 ? -15.059 7.619 -13.177 1.00 85.38 1391 GLU A C 1
ATOM 10393 O O . GLU A 1 1391 ? -16.084 8.165 -12.765 1.00 85.38 1391 GLU A O 1
ATOM 10398 N N . ALA A 1 1392 ? -13.853 8.009 -12.783 1.00 82.00 1392 ALA A N 1
ATOM 10399 C CA . ALA A 1 1392 ? -13.637 9.178 -11.943 1.00 82.00 1392 ALA A CA 1
ATOM 10400 C C . ALA A 1 1392 ? -12.725 10.192 -12.643 1.00 82.00 1392 ALA A C 1
ATOM 10402 O O . ALA A 1 1392 ? -11.825 9.835 -13.400 1.00 82.00 1392 ALA A O 1
ATOM 10403 N N . LEU A 1 1393 ? -12.952 11.476 -12.376 1.00 87.56 1393 LEU A N 1
ATOM 10404 C CA . LEU A 1 1393 ? -11.950 12.523 -12.543 1.00 87.56 1393 LEU A CA 1
ATOM 10405 C C . LEU A 1 1393 ? -11.536 12.970 -11.151 1.00 87.56 1393 LEU A C 1
ATOM 10407 O O . LEU A 1 1393 ? -12.309 13.633 -10.468 1.00 87.56 1393 LEU A O 1
ATOM 10411 N N . THR A 1 1394 ? -10.332 12.619 -10.729 1.00 83.06 1394 THR A N 1
ATOM 10412 C CA . THR A 1 1394 ? -9.810 13.019 -9.425 1.00 83.06 1394 THR A CA 1
ATOM 10413 C C . THR A 1 1394 ? -8.714 14.041 -9.632 1.00 83.06 1394 THR A C 1
ATOM 10415 O O . THR A 1 1394 ? -7.705 13.731 -10.246 1.00 83.06 1394 THR A O 1
ATOM 10418 N N . PHE A 1 1395 ? -8.898 15.259 -9.133 1.00 87.44 1395 PHE A N 1
ATOM 10419 C CA . PHE A 1 1395 ? -7.881 16.308 -9.197 1.00 87.44 1395 PHE A CA 1
ATOM 10420 C C . PHE A 1 1395 ? -7.183 16.426 -7.849 1.00 87.44 1395 PHE A C 1
ATOM 10422 O O . PHE A 1 1395 ? -7.854 16.639 -6.841 1.00 87.44 1395 PHE A O 1
ATOM 10429 N N . ILE A 1 1396 ? -5.863 16.281 -7.833 1.00 83.81 1396 ILE A N 1
ATOM 10430 C CA . ILE A 1 1396 ? -5.038 16.445 -6.634 1.00 83.81 1396 ILE A CA 1
ATOM 10431 C C . ILE A 1 1396 ? -4.256 17.739 -6.825 1.00 83.81 1396 ILE A C 1
ATOM 10433 O O . ILE A 1 1396 ? -3.614 17.924 -7.861 1.00 83.81 1396 ILE A O 1
ATOM 10437 N N . LEU A 1 1397 ? -4.414 18.676 -5.889 1.00 86.25 1397 LEU A N 1
ATOM 10438 C CA . LEU A 1 1397 ? -3.725 19.956 -5.954 1.00 86.25 1397 LEU A CA 1
ATOM 10439 C C . LEU A 1 1397 ? -3.478 20.578 -4.580 1.00 86.25 1397 LEU A C 1
ATOM 10441 O O . LEU A 1 1397 ? -4.305 20.489 -3.667 1.00 86.25 1397 LEU A O 1
ATOM 10445 N N . ASP A 1 1398 ? -2.395 21.341 -4.535 1.00 85.38 1398 ASP A N 1
ATOM 10446 C CA . ASP A 1 1398 ? -2.084 22.368 -3.559 1.00 85.38 1398 ASP A CA 1
ATOM 10447 C C . ASP A 1 1398 ? -1.558 23.592 -4.312 1.00 85.38 1398 ASP A C 1
ATOM 10449 O O . ASP A 1 1398 ? -0.511 23.568 -4.965 1.00 85.38 1398 ASP A O 1
ATOM 10453 N N . ALA A 1 1399 ? -2.347 24.661 -4.307 1.00 84.19 1399 ALA A N 1
ATOM 10454 C CA . ALA A 1 1399 ? -2.035 25.886 -5.031 1.00 84.19 1399 ALA A CA 1
ATOM 10455 C C . ALA A 1 1399 ? -1.284 26.918 -4.176 1.00 84.19 1399 ALA A C 1
ATOM 10457 O O . ALA A 1 1399 ? -0.970 28.004 -4.677 1.00 84.19 1399 ALA A O 1
ATOM 10458 N N . VAL A 1 1400 ? -1.051 26.637 -2.894 1.00 86.00 1400 VAL A N 1
ATOM 10459 C CA . VAL A 1 1400 ? -0.503 27.595 -1.936 1.00 86.00 1400 VAL A CA 1
ATOM 10460 C C . VAL A 1 1400 ? 0.819 27.052 -1.413 1.00 86.00 1400 VAL A C 1
ATOM 10462 O O . VAL A 1 1400 ? 0.868 26.004 -0.804 1.00 86.00 1400 VAL A O 1
ATOM 10465 N N . ALA A 1 1401 ? 1.904 27.788 -1.655 1.00 86.62 1401 ALA A N 1
ATOM 10466 C CA . ALA A 1 1401 ? 3.224 27.378 -1.193 1.00 86.62 1401 ALA A CA 1
ATOM 10467 C C . ALA A 1 1401 ? 3.375 27.511 0.336 1.00 86.62 1401 ALA A C 1
ATOM 10469 O O . ALA A 1 1401 ? 2.850 28.475 0.920 1.00 86.62 1401 ALA A O 1
ATOM 10470 N N . PRO A 1 1402 ? 4.218 26.672 0.966 1.00 92.94 1402 PRO A N 1
ATOM 10471 C CA . PRO A 1 1402 ? 4.431 26.702 2.403 1.00 92.94 1402 PRO A CA 1
ATOM 10472 C C . PRO A 1 1402 ? 5.095 27.998 2.844 1.00 92.94 1402 PRO A C 1
ATOM 10474 O O . PRO A 1 1402 ? 5.902 28.616 2.148 1.00 92.94 1402 PRO A O 1
ATOM 10477 N N . THR A 1 1403 ? 4.802 28.416 4.063 1.00 95.12 1403 THR A N 1
ATOM 10478 C CA . THR A 1 1403 ? 5.401 29.596 4.689 1.00 95.12 1403 THR A CA 1
ATOM 10479 C C . THR A 1 1403 ? 6.531 29.184 5.626 1.00 95.12 1403 THR A C 1
ATOM 10481 O O . THR A 1 1403 ? 6.367 28.301 6.462 1.00 95.12 1403 THR A O 1
ATOM 10484 N N . LEU A 1 1404 ? 7.686 29.848 5.506 1.00 96.19 1404 LEU A N 1
ATOM 10485 C CA . LEU A 1 1404 ? 8.880 29.591 6.317 1.00 96.19 1404 LEU A CA 1
ATOM 10486 C C . LEU A 1 1404 ? 9.250 30.822 7.144 1.00 96.19 1404 LEU A C 1
ATOM 10488 O O . LEU A 1 1404 ? 9.570 31.879 6.590 1.00 96.19 1404 LEU A O 1
ATOM 10492 N N . SER A 1 1405 ? 9.275 30.689 8.466 1.00 95.19 1405 SER A N 1
ATOM 10493 C CA . SER A 1 1405 ? 9.709 31.727 9.401 1.00 95.19 1405 SER A CA 1
ATOM 10494 C C . SER A 1 1405 ? 10.897 31.228 10.220 1.00 95.19 1405 SER A C 1
ATOM 10496 O O . SER A 1 1405 ? 10.789 30.227 10.917 1.00 95.19 1405 SER A O 1
ATOM 10498 N N . LEU A 1 1406 ? 12.036 31.915 10.135 1.00 95.44 1406 LEU A N 1
ATOM 10499 C CA . LEU A 1 1406 ? 13.267 31.565 10.851 1.00 95.44 1406 LEU A CA 1
ATOM 10500 C C . LEU A 1 1406 ? 13.566 32.655 11.879 1.00 95.44 1406 LEU A C 1
ATOM 10502 O O . LEU A 1 1406 ? 13.371 33.835 11.591 1.00 95.44 1406 LEU A O 1
ATOM 10506 N N . GLU A 1 1407 ? 14.039 32.268 13.064 1.00 92.31 1407 GLU A N 1
ATOM 10507 C CA . GLU A 1 1407 ? 14.414 33.226 14.116 1.00 92.31 1407 GLU A CA 1
ATOM 10508 C C . GLU A 1 1407 ? 15.725 33.957 13.786 1.00 92.31 1407 GLU A C 1
ATOM 10510 O O . GLU A 1 1407 ? 15.922 35.112 14.166 1.00 92.31 1407 GLU A O 1
ATOM 10515 N N . SER A 1 1408 ? 16.621 33.292 13.051 1.00 88.56 1408 SER A N 1
ATOM 10516 C CA . SER A 1 1408 ? 17.868 33.880 12.555 1.00 88.56 1408 SER A CA 1
ATOM 10517 C C . SER A 1 1408 ? 17.625 34.831 11.382 1.00 88.56 1408 SER A C 1
ATOM 10519 O O . SER A 1 1408 ? 16.756 34.597 10.542 1.00 88.56 1408 SER A O 1
ATOM 10521 N N . SER A 1 1409 ? 18.439 35.888 11.284 1.00 85.31 1409 SER A N 1
ATOM 10522 C CA . SER A 1 1409 ? 18.368 36.821 10.154 1.00 85.31 1409 SER A CA 1
ATOM 10523 C C . SER A 1 1409 ? 18.718 36.126 8.835 1.00 85.31 1409 SER A C 1
ATOM 10525 O O . SER A 1 1409 ? 19.730 35.433 8.740 1.00 85.31 1409 SER A O 1
ATOM 10527 N N . THR A 1 1410 ? 17.897 36.353 7.810 1.00 87.44 1410 THR A N 1
ATOM 10528 C CA . THR A 1 1410 ? 18.145 35.897 6.431 1.00 87.44 1410 THR A CA 1
ATOM 10529 C C . THR A 1 1410 ? 18.755 36.979 5.544 1.00 87.44 1410 THR A C 1
ATOM 10531 O O . THR A 1 1410 ? 19.272 36.680 4.472 1.00 87.44 1410 THR A O 1
ATOM 10534 N N . ASP A 1 1411 ? 18.715 38.235 5.998 1.00 83.69 1411 ASP A N 1
ATOM 10535 C CA . ASP A 1 1411 ? 19.183 39.399 5.237 1.00 83.69 1411 ASP A CA 1
ATOM 10536 C C . ASP A 1 1411 ? 20.572 39.870 5.696 1.00 83.69 1411 ASP A C 1
ATOM 10538 O O . ASP A 1 1411 ? 21.352 40.390 4.898 1.00 83.69 1411 ASP A O 1
ATOM 10542 N N . ALA A 1 1412 ? 20.893 39.696 6.984 1.00 85.94 1412 ALA A N 1
ATOM 10543 C CA . ALA A 1 1412 ? 22.169 40.082 7.576 1.00 85.94 1412 ALA A CA 1
ATOM 10544 C C . ALA A 1 1412 ? 22.971 38.847 8.022 1.00 85.94 1412 ALA A C 1
ATOM 10546 O O . ALA A 1 1412 ? 22.389 37.894 8.542 1.00 85.94 1412 ALA A O 1
ATOM 10547 N N . PRO A 1 1413 ? 24.308 38.849 7.858 1.00 90.88 1413 PRO A N 1
ATOM 10548 C CA . PRO A 1 1413 ? 25.138 37.742 8.305 1.00 90.88 1413 PRO A CA 1
ATOM 10549 C C . PRO A 1 1413 ? 25.164 37.632 9.834 1.00 90.88 1413 PRO A C 1
ATOM 10551 O O . PRO A 1 1413 ? 25.267 38.635 10.542 1.00 90.88 1413 PRO A O 1
ATOM 10554 N N . VAL A 1 1414 ? 25.134 36.398 10.332 1.00 92.75 1414 VAL A N 1
ATOM 10555 C CA . VAL A 1 1414 ? 25.328 36.065 11.746 1.00 92.75 1414 VAL A CA 1
ATOM 10556 C C . VAL A 1 1414 ? 26.804 35.751 11.986 1.00 92.75 1414 VAL A C 1
ATOM 10558 O O . VAL A 1 1414 ? 27.431 35.071 11.180 1.00 92.75 1414 VAL A O 1
ATOM 10561 N N . TYR A 1 1415 ? 27.368 36.226 13.092 1.00 92.44 1415 TYR A N 1
ATOM 10562 C CA . TYR A 1 1415 ? 28.751 35.957 13.489 1.00 92.44 1415 TYR A CA 1
ATOM 10563 C C . TYR A 1 1415 ? 28.747 35.180 14.805 1.00 92.44 1415 TYR A C 1
ATOM 10565 O O . TYR A 1 1415 ? 28.032 35.551 15.735 1.00 92.44 1415 TYR A O 1
ATOM 10573 N N . THR A 1 1416 ? 29.513 34.094 14.892 1.00 93.31 1416 THR A N 1
ATOM 10574 C CA . THR A 1 1416 ? 29.560 33.249 16.094 1.00 93.31 1416 THR A CA 1
ATOM 10575 C C . THR A 1 1416 ? 30.934 32.618 16.294 1.00 93.31 1416 THR A C 1
ATOM 10577 O O . THR A 1 1416 ? 31.686 32.416 15.340 1.00 93.31 1416 THR A O 1
ATOM 10580 N N . ASN A 1 1417 ? 31.255 32.284 17.543 1.00 92.25 1417 ASN A N 1
ATOM 10581 C CA . ASN A 1 1417 ? 32.401 31.457 17.911 1.00 92.25 1417 ASN A CA 1
ATOM 10582 C C . ASN A 1 1417 ? 32.010 30.058 18.423 1.00 92.25 1417 ASN A C 1
ATOM 10584 O O . ASN A 1 1417 ? 32.879 29.307 18.881 1.00 92.25 1417 ASN A O 1
ATOM 10588 N N . ASP A 1 1418 ? 30.728 29.693 18.307 1.00 92.19 1418 ASP A N 1
ATOM 10589 C CA . ASP A 1 1418 ? 30.228 28.334 18.526 1.00 92.19 1418 ASP A CA 1
ATOM 10590 C C . ASP A 1 1418 ? 30.260 27.541 17.205 1.00 92.19 1418 ASP A C 1
ATOM 10592 O O . ASP A 1 1418 ? 29.667 27.988 16.220 1.00 92.19 1418 ASP A O 1
ATOM 10596 N N . PRO A 1 1419 ? 30.933 26.375 17.146 1.00 92.12 1419 PRO A N 1
ATOM 10597 C CA . PRO A 1 1419 ? 30.898 25.510 15.968 1.00 92.12 1419 PRO A CA 1
ATOM 10598 C C . PRO A 1 1419 ? 29.525 24.882 15.687 1.00 92.12 1419 PRO A C 1
ATOM 10600 O O . PRO A 1 1419 ? 29.365 24.292 14.623 1.00 92.12 1419 PRO A O 1
ATOM 10603 N N . ASN A 1 1420 ? 28.554 24.942 16.603 1.00 92.94 1420 ASN A N 1
ATOM 10604 C CA . ASN A 1 1420 ? 27.202 24.428 16.382 1.00 92.94 1420 ASN A CA 1
ATOM 10605 C C . ASN A 1 1420 ? 26.214 25.593 16.280 1.00 92.94 1420 ASN A C 1
ATOM 10607 O O . ASN A 1 1420 ? 26.053 26.378 17.211 1.00 92.94 1420 ASN A O 1
ATOM 10611 N N . PHE A 1 1421 ? 25.530 25.688 15.147 1.00 93.81 1421 PHE A N 1
ATOM 10612 C CA . PHE A 1 1421 ? 24.501 26.681 14.884 1.00 93.81 1421 PHE A CA 1
ATOM 10613 C C . PHE A 1 1421 ? 23.126 26.034 14.964 1.00 93.81 1421 PHE A C 1
ATOM 10615 O O . PHE A 1 1421 ? 22.872 25.061 14.262 1.00 93.81 1421 PHE A O 1
ATOM 10622 N N . GLN A 1 1422 ? 22.240 26.564 15.802 1.00 94.06 1422 GLN A N 1
ATOM 10623 C CA . GLN A 1 1422 ? 20.865 26.078 15.888 1.00 94.06 1422 GLN A CA 1
ATOM 10624 C C . GLN A 1 1422 ? 19.983 26.846 14.909 1.00 94.06 1422 GLN A C 1
ATOM 10626 O O . GLN A 1 1422 ? 19.860 28.067 15.003 1.00 94.06 1422 GLN A O 1
ATOM 10631 N N . ILE A 1 1423 ? 19.368 26.131 13.970 1.00 94.44 1423 ILE A N 1
ATOM 10632 C CA . ILE A 1 1423 ? 18.338 26.680 13.094 1.00 94.44 1423 ILE A CA 1
ATOM 10633 C C . ILE A 1 1423 ? 17.004 26.489 13.800 1.00 94.44 1423 ILE A C 1
ATOM 10635 O O . ILE A 1 1423 ? 16.489 25.374 13.867 1.00 94.44 1423 ILE A O 1
ATOM 10639 N N . THR A 1 1424 ? 16.458 27.585 14.318 1.00 95.31 1424 THR A N 1
ATOM 10640 C CA . THR A 1 1424 ? 15.149 27.623 14.966 1.00 95.31 1424 THR A CA 1
ATOM 10641 C C . THR A 1 1424 ? 14.141 28.401 14.130 1.00 95.31 1424 THR A C 1
ATOM 10643 O O . THR A 1 1424 ? 14.470 29.386 13.455 1.00 95.31 1424 THR A O 1
ATOM 10646 N N . GLY A 1 1425 ? 12.892 27.951 14.145 1.00 94.44 1425 GLY A N 1
ATOM 10647 C CA . GLY A 1 1425 ? 11.834 28.578 13.375 1.00 94.44 1425 GLY A CA 1
ATOM 10648 C C . GLY A 1 1425 ? 10.549 27.772 13.346 1.00 94.44 1425 GLY A C 1
ATOM 10649 O O . GLY A 1 1425 ? 10.351 26.813 14.088 1.00 94.44 1425 GLY A O 1
ATOM 10650 N N . THR A 1 1426 ? 9.660 28.177 12.455 1.00 95.62 1426 THR A N 1
ATOM 10651 C CA . THR A 1 1426 ? 8.395 27.501 12.200 1.00 95.62 1426 THR A CA 1
ATOM 10652 C C . THR A 1 1426 ? 8.116 27.494 10.709 1.00 95.62 1426 THR A C 1
ATOM 10654 O O . THR A 1 1426 ? 8.414 28.458 10.000 1.00 95.62 1426 THR A O 1
ATOM 10657 N N . ALA A 1 1427 ? 7.525 26.406 10.244 1.00 94.44 1427 ALA A N 1
ATOM 10658 C CA . ALA A 1 1427 ? 6.909 26.337 8.937 1.00 94.44 1427 ALA A CA 1
ATOM 10659 C C . ALA A 1 1427 ? 5.421 26.038 9.088 1.00 94.44 1427 ALA A C 1
ATOM 10661 O O . ALA A 1 1427 ? 5.008 25.332 10.018 1.00 94.44 1427 ALA A O 1
ATOM 10662 N N . THR A 1 1428 ? 4.625 26.623 8.201 1.00 93.38 1428 THR A N 1
ATOM 10663 C CA . THR A 1 1428 ? 3.185 26.387 8.133 1.00 93.38 1428 THR A CA 1
ATOM 10664 C C . THR A 1 1428 ? 2.716 26.277 6.699 1.00 93.38 1428 THR A C 1
ATOM 10666 O O . THR A 1 1428 ? 3.220 26.994 5.838 1.00 93.38 1428 THR A O 1
ATOM 10669 N N . ASP A 1 1429 ? 1.724 25.433 6.474 1.00 90.75 1429 ASP A N 1
ATOM 10670 C CA . ASP A 1 1429 ? 1.094 25.225 5.177 1.00 90.75 1429 ASP A CA 1
ATOM 10671 C C . ASP A 1 1429 ? -0.425 25.049 5.343 1.00 90.75 1429 ASP A C 1
ATOM 10673 O O . ASP A 1 1429 ? -0.911 24.827 6.456 1.00 90.75 1429 ASP A O 1
ATOM 10677 N N . ASN A 1 1430 ? -1.202 25.207 4.276 1.00 85.50 1430 ASN A N 1
ATOM 10678 C CA . ASN A 1 1430 ? -2.640 24.919 4.270 1.00 85.50 1430 ASN A CA 1
ATOM 10679 C C . ASN A 1 1430 ? -2.937 23.414 4.247 1.00 85.50 1430 ASN A C 1
ATOM 10681 O O . ASN A 1 1430 ? -3.994 23.028 4.754 1.00 85.50 1430 ASN A O 1
ATOM 10685 N N . ALA A 1 1431 ? -2.042 22.586 3.709 1.00 80.69 1431 ALA A N 1
ATOM 10686 C CA . ALA A 1 1431 ? -2.064 21.131 3.774 1.00 80.69 1431 ALA A CA 1
ATOM 10687 C C . ALA A 1 1431 ? -1.345 20.617 5.026 1.00 80.69 1431 ALA A C 1
ATOM 10689 O O . ALA A 1 1431 ? -0.386 21.211 5.513 1.00 80.69 1431 ALA A O 1
ATOM 10690 N N . GLN A 1 1432 ? -1.770 19.464 5.547 1.00 77.88 1432 GLN A N 1
ATOM 10691 C CA . GLN A 1 1432 ? -1.179 18.845 6.739 1.00 77.88 1432 GLN A CA 1
ATOM 10692 C C . GLN A 1 1432 ? 0.130 18.083 6.428 1.00 77.88 1432 GLN A C 1
ATOM 10694 O O . GLN A 1 1432 ? 0.338 16.988 6.951 1.00 77.88 1432 GLN A O 1
ATOM 10699 N N . TYR A 1 1433 ? 0.988 18.639 5.568 1.00 82.12 1433 TYR A N 1
ATOM 10700 C CA . TYR A 1 1433 ? 2.285 18.069 5.211 1.00 82.12 1433 TYR A CA 1
ATOM 10701 C C . TYR A 1 1433 ? 3.343 19.147 5.021 1.00 82.12 1433 TYR A C 1
ATOM 10703 O O . TYR A 1 1433 ? 3.116 20.159 4.367 1.00 82.12 1433 TYR A O 1
ATOM 10711 N N . LEU A 1 1434 ? 4.527 18.891 5.565 1.00 87.75 1434 LEU A N 1
ATOM 10712 C CA . LEU A 1 1434 ? 5.713 19.713 5.388 1.00 87.75 1434 LEU A CA 1
ATOM 10713 C C . LEU A 1 1434 ? 6.941 18.803 5.384 1.00 87.75 1434 LEU A C 1
ATOM 10715 O O . LEU A 1 1434 ? 7.080 17.926 6.242 1.00 87.75 1434 LEU A O 1
ATOM 10719 N N . SER A 1 1435 ? 7.863 19.067 4.467 1.00 88.81 1435 SER A N 1
ATOM 10720 C CA . SER A 1 1435 ? 9.200 18.485 4.416 1.00 88.81 1435 SER A CA 1
ATOM 10721 C C . SER A 1 1435 ? 10.233 19.595 4.547 1.00 88.81 1435 SER A C 1
ATOM 10723 O O . SER A 1 1435 ? 10.218 20.564 3.795 1.00 88.81 1435 SER A O 1
ATOM 10725 N N . LEU A 1 1436 ? 11.121 19.478 5.526 1.00 91.75 1436 LEU A N 1
ATOM 10726 C CA . LEU A 1 1436 ? 12.226 20.391 5.769 1.00 91.75 1436 LEU A CA 1
ATOM 10727 C C . LEU A 1 1436 ? 13.497 19.824 5.146 1.00 91.75 1436 LEU A C 1
ATOM 10729 O O . LEU A 1 1436 ? 13.952 18.729 5.492 1.00 91.75 1436 LEU A O 1
ATOM 10733 N N . SER A 1 1437 ? 14.127 20.633 4.305 1.00 91.50 1437 SER A N 1
ATOM 10734 C CA . SER A 1 1437 ? 15.483 20.407 3.834 1.00 91.50 1437 SER A CA 1
ATOM 10735 C C . SER A 1 1437 ? 16.425 21.504 4.320 1.00 91.50 1437 SER A C 1
ATOM 10737 O O . SER A 1 1437 ? 16.100 22.694 4.344 1.00 91.50 1437 SER A O 1
ATOM 10739 N N . ILE A 1 1438 ? 17.617 21.090 4.736 1.00 91.69 1438 ILE A N 1
ATOM 10740 C CA . ILE A 1 1438 ? 18.721 21.979 5.089 1.00 91.69 1438 ILE A CA 1
ATOM 10741 C C . ILE A 1 1438 ? 19.886 21.604 4.186 1.00 91.69 1438 ILE A C 1
ATOM 10743 O O . ILE A 1 1438 ? 20.278 20.440 4.129 1.00 91.69 1438 ILE A O 1
ATOM 10747 N N . ASN A 1 1439 ? 20.447 22.584 3.478 1.00 90.50 1439 ASN A N 1
ATOM 10748 C CA . ASN A 1 1439 ? 21.569 22.392 2.560 1.00 90.50 1439 ASN A CA 1
ATOM 10749 C C . ASN A 1 1439 ? 21.268 21.306 1.507 1.00 90.50 1439 ASN A C 1
ATOM 10751 O O . ASN A 1 1439 ? 22.080 20.420 1.257 1.00 90.50 1439 ASN A O 1
ATOM 10755 N N . GLY A 1 1440 ? 20.046 21.321 0.961 1.00 83.38 1440 GLY A N 1
ATOM 10756 C CA . GLY A 1 1440 ? 19.551 20.322 0.004 1.00 83.38 1440 GLY A CA 1
ATOM 10757 C C . GLY A 1 1440 ? 19.307 18.922 0.583 1.00 83.38 1440 GLY A C 1
ATOM 10758 O O . GLY A 1 1440 ? 18.782 18.069 -0.120 1.00 83.38 1440 GLY A O 1
ATOM 10759 N N . SER A 1 1441 ? 19.650 18.674 1.850 1.00 83.56 1441 SER A N 1
ATOM 10760 C CA . SER A 1 1441 ? 19.439 17.385 2.517 1.00 83.56 1441 SER A CA 1
ATOM 10761 C C . SER A 1 1441 ? 18.091 17.377 3.232 1.00 83.56 1441 SER A C 1
ATOM 10763 O O . SER A 1 1441 ? 17.796 18.312 3.978 1.00 83.56 1441 SER A O 1
ATOM 10765 N N . SER A 1 1442 ? 17.279 16.334 3.048 1.00 81.12 1442 SER A N 1
ATOM 10766 C CA . SER A 1 1442 ? 16.012 16.179 3.781 1.00 81.12 1442 SER A CA 1
ATOM 10767 C C . SER A 1 1442 ? 16.294 15.817 5.241 1.00 81.12 1442 SER A C 1
ATOM 10769 O O . SER A 1 1442 ? 16.845 14.753 5.534 1.00 81.12 1442 SER A O 1
ATOM 10771 N N . VAL A 1 1443 ? 15.939 16.712 6.165 1.00 82.31 1443 VAL A N 1
ATOM 10772 C CA . VAL A 1 1443 ? 16.257 16.576 7.599 1.00 82.31 1443 VAL A CA 1
ATOM 10773 C C . VAL A 1 1443 ? 15.050 16.206 8.455 1.00 82.31 1443 VAL A C 1
ATOM 10775 O O . VAL A 1 1443 ? 15.220 15.614 9.519 1.00 82.31 1443 VAL A O 1
ATOM 10778 N N . ALA A 1 1444 ? 13.841 16.556 8.018 1.00 78.69 1444 ALA A N 1
ATOM 10779 C CA . ALA A 1 1444 ? 12.600 16.210 8.696 1.00 78.69 1444 ALA A CA 1
ATOM 10780 C C . ALA A 1 1444 ? 11.440 16.231 7.700 1.00 78.69 1444 ALA A C 1
ATOM 10782 O O . ALA A 1 1444 ? 11.416 17.057 6.795 1.00 78.69 1444 ALA A O 1
ATOM 10783 N N . SER A 1 1445 ? 10.459 15.364 7.894 1.00 78.31 1445 SER A N 1
ATOM 10784 C CA . SER A 1 1445 ? 9.224 15.318 7.114 1.00 78.31 1445 SER A CA 1
ATOM 10785 C C . SER A 1 1445 ? 8.070 14.910 8.028 1.00 78.31 1445 SER A C 1
ATOM 10787 O O . SER A 1 1445 ? 8.281 14.310 9.085 1.00 78.31 1445 SER A O 1
ATOM 10789 N N . GLN A 1 1446 ? 6.851 15.296 7.663 1.00 71.25 1446 GLN A N 1
ATOM 10790 C CA . GLN A 1 1446 ? 5.628 14.755 8.263 1.00 71.25 1446 GLN A CA 1
ATOM 10791 C C . GLN A 1 1446 ? 5.266 13.405 7.601 1.00 71.25 1446 GLN A C 1
ATOM 10793 O O . GLN A 1 1446 ? 6.013 12.910 6.759 1.00 71.25 1446 GLN A O 1
ATOM 10798 N N . TYR A 1 1447 ? 4.164 12.760 8.007 1.00 57.91 1447 TYR A N 1
ATOM 10799 C CA . TYR A 1 1447 ? 3.721 11.486 7.409 1.00 57.91 1447 TYR A CA 1
ATOM 10800 C C . TYR A 1 1447 ? 3.487 11.628 5.909 1.00 57.91 1447 TYR A C 1
ATOM 10802 O O . TYR A 1 1447 ? 2.960 12.643 5.477 1.00 57.91 1447 TYR A O 1
ATOM 10810 N N . VAL A 1 1448 ? 3.826 10.596 5.139 1.00 52.12 1448 VAL A N 1
ATOM 10811 C CA . VAL A 1 1448 ? 3.496 10.533 3.706 1.00 52.12 1448 VAL A CA 1
ATOM 10812 C C . VAL A 1 1448 ? 1.994 10.335 3.474 1.00 52.12 1448 VAL A C 1
ATOM 10814 O O . VAL A 1 1448 ? 1.439 10.922 2.552 1.00 52.12 1448 VAL A O 1
ATOM 10817 N N . ASP A 1 1449 ? 1.318 9.592 4.357 1.00 50.47 1449 ASP A N 1
ATOM 10818 C CA . ASP A 1 1449 ? -0.126 9.352 4.282 1.00 50.47 1449 ASP A CA 1
ATOM 10819 C C . ASP A 1 1449 ? -0.898 10.539 4.871 1.00 50.47 1449 ASP A C 1
ATOM 10821 O O . ASP A 1 1449 ? -1.353 10.540 6.020 1.00 50.47 1449 ASP A O 1
ATOM 10825 N N . ILE A 1 1450 ? -0.999 11.606 4.082 1.00 56.62 1450 ILE A N 1
ATOM 10826 C CA . ILE A 1 1450 ? -1.693 12.831 4.471 1.00 56.62 1450 ILE A CA 1
ATOM 10827 C C . ILE A 1 1450 ? -3.158 12.804 4.061 1.00 56.62 1450 ILE A C 1
ATOM 10829 O O . ILE A 1 1450 ? -3.536 12.412 2.960 1.00 56.62 1450 ILE A O 1
ATOM 10833 N N . ASN A 1 1451 ? -4.011 13.340 4.929 1.00 54.19 1451 ASN A N 1
ATOM 10834 C CA . ASN A 1 1451 ? -5.335 13.758 4.502 1.00 54.19 1451 ASN A CA 1
ATOM 10835 C C . ASN A 1 1451 ? -5.248 15.192 3.962 1.00 54.19 1451 ASN A C 1
ATOM 10837 O O . ASN A 1 1451 ? -5.482 16.157 4.697 1.00 54.19 1451 ASN A O 1
ATOM 10841 N N . ILE A 1 1452 ? -4.940 15.326 2.669 1.00 64.06 1452 ILE A N 1
ATOM 10842 C CA . ILE A 1 1452 ? -4.922 16.618 1.959 1.00 64.06 1452 ILE A CA 1
ATOM 10843 C C . ILE A 1 1452 ? -6.299 17.321 1.990 1.00 64.06 1452 ILE A C 1
ATOM 10845 O O . ILE A 1 1452 ? -6.398 18.538 1.872 1.00 64.06 1452 ILE A O 1
ATOM 10849 N N . ASN A 1 1453 ? -7.381 16.572 2.243 1.00 57.50 1453 ASN A N 1
ATOM 10850 C CA . ASN A 1 1453 ? -8.740 17.092 2.424 1.00 57.50 1453 ASN A CA 1
ATOM 10851 C C . ASN A 1 1453 ? -9.087 17.453 3.881 1.00 57.50 1453 ASN A C 1
ATOM 10853 O O . ASN A 1 1453 ? -10.201 17.907 4.140 1.00 57.50 1453 ASN A O 1
ATOM 10857 N N . SER A 1 1454 ? -8.177 17.275 4.845 1.00 57.34 1454 SER A N 1
ATOM 10858 C CA . SER A 1 1454 ? -8.465 17.516 6.270 1.00 57.34 1454 SER A CA 1
ATOM 10859 C C . SER A 1 1454 ? -8.826 18.969 6.587 1.00 57.34 1454 SER A C 1
ATOM 10861 O O . SER A 1 1454 ? -9.444 19.239 7.619 1.00 57.34 1454 SER A O 1
ATOM 10863 N N . GLY A 1 1455 ? -8.380 19.909 5.745 1.00 61.19 1455 GLY A N 1
ATOM 10864 C CA . GLY A 1 1455 ? -8.434 21.346 6.010 1.00 61.19 1455 GLY A CA 1
ATOM 10865 C C . GLY A 1 1455 ? -7.619 21.778 7.236 1.00 61.19 1455 GLY A C 1
ATOM 10866 O O . GLY A 1 1455 ? -7.728 22.930 7.661 1.00 61.19 1455 GLY A O 1
ATOM 10867 N N . LYS A 1 1456 ? -6.839 20.872 7.844 1.00 67.69 1456 LYS A N 1
ATOM 10868 C CA . LYS A 1 1456 ? -5.954 21.188 8.964 1.00 67.69 1456 LYS A CA 1
ATOM 10869 C C . LYS A 1 1456 ? -4.644 21.739 8.405 1.00 67.69 1456 LYS A C 1
ATOM 10871 O O . LYS A 1 1456 ? -4.020 21.053 7.600 1.00 67.69 1456 LYS A O 1
ATOM 10876 N N . PRO A 1 1457 ? -4.199 22.922 8.856 1.00 77.94 1457 PRO A N 1
ATOM 10877 C CA . PRO A 1 1457 ? -2.937 23.470 8.394 1.00 77.94 1457 PRO A CA 1
ATOM 10878 C C . PRO A 1 1457 ? -1.769 22.614 8.888 1.00 77.94 1457 PRO A C 1
ATOM 10880 O O . PRO A 1 1457 ? -1.742 22.179 10.046 1.00 77.94 1457 PRO A O 1
ATOM 10883 N N . GLY A 1 1458 ? -0.789 22.406 8.018 1.00 80.62 1458 GLY A N 1
ATOM 10884 C CA . GLY A 1 1458 ? 0.501 21.838 8.360 1.00 80.62 1458 GLY A CA 1
ATOM 10885 C C . GLY A 1 1458 ? 1.252 22.803 9.256 1.00 80.62 1458 GLY A C 1
ATOM 10886 O O . GLY A 1 1458 ? 1.266 24.014 9.035 1.00 80.62 1458 GLY A O 1
ATOM 10887 N N . HIS A 1 1459 ? 1.870 22.269 10.301 1.00 88.38 1459 HIS A N 1
ATOM 10888 C CA . HIS A 1 1459 ? 2.743 23.042 11.166 1.00 88.38 1459 HIS A CA 1
ATOM 10889 C C . HIS A 1 1459 ? 3.950 22.210 11.574 1.00 88.38 1459 HIS A C 1
ATOM 10891 O O . HIS A 1 1459 ? 3.804 21.102 12.087 1.00 88.38 1459 HIS A O 1
ATOM 10897 N N . MET A 1 1460 ? 5.141 22.763 11.370 1.00 88.88 1460 MET A N 1
ATOM 10898 C CA . MET A 1 1460 ? 6.400 22.163 11.780 1.00 88.88 1460 MET A CA 1
ATOM 10899 C C . MET A 1 1460 ? 7.190 23.170 12.612 1.00 88.88 1460 MET A C 1
ATOM 10901 O O . MET A 1 1460 ? 7.479 24.279 12.157 1.00 88.88 1460 MET A O 1
ATOM 10905 N N . ALA A 1 1461 ? 7.549 22.778 13.833 1.00 90.62 1461 ALA A N 1
ATOM 10906 C CA . ALA A 1 1461 ? 8.581 23.467 14.593 1.00 90.62 1461 ALA A CA 1
ATOM 10907 C C . ALA A 1 1461 ? 9.951 23.048 14.047 1.00 90.62 1461 ALA A C 1
ATOM 10909 O O . ALA A 1 1461 ? 10.213 21.860 13.862 1.00 90.62 1461 ALA A O 1
ATOM 10910 N N . ILE A 1 1462 ? 10.809 24.026 13.777 1.00 92.81 1462 ILE A N 1
ATOM 10911 C CA . ILE A 1 1462 ? 12.172 23.809 13.300 1.00 92.81 1462 ILE A CA 1
ATOM 10912 C C . ILE A 1 1462 ? 13.096 24.050 14.491 1.00 92.81 1462 ILE A C 1
ATOM 10914 O O . ILE A 1 1462 ? 13.092 25.142 15.053 1.00 92.81 1462 ILE A O 1
ATOM 10918 N N . ASP A 1 1463 ? 13.853 23.027 14.869 1.00 92.62 1463 ASP A N 1
ATOM 10919 C CA . ASP A 1 1463 ? 14.930 23.081 15.862 1.00 92.62 1463 ASP A CA 1
ATOM 10920 C C . ASP A 1 1463 ? 16.012 22.092 15.412 1.00 92.62 1463 ASP A C 1
ATOM 10922 O O . ASP A 1 1463 ? 15.946 20.897 15.704 1.00 92.62 1463 ASP A O 1
ATOM 10926 N N . GLN A 1 1464 ? 16.917 22.563 14.550 1.00 91.19 1464 GLN A N 1
ATOM 10927 C CA . GLN A 1 1464 ? 17.884 21.713 13.853 1.00 91.19 1464 GLN A CA 1
ATOM 10928 C C . GLN A 1 1464 ? 19.323 22.218 14.031 1.00 91.19 1464 GLN A C 1
ATOM 10930 O O . GLN A 1 1464 ? 19.649 23.315 13.560 1.00 91.19 1464 GLN A O 1
ATOM 10935 N N . PRO A 1 1465 ? 20.217 21.420 14.646 1.00 90.81 1465 PRO A N 1
ATOM 10936 C CA . PRO A 1 1465 ? 21.620 21.779 14.782 1.00 90.81 1465 PRO A CA 1
ATOM 10937 C C . PRO A 1 1465 ? 22.379 21.571 13.470 1.00 90.81 1465 PRO A C 1
ATOM 10939 O O . PRO A 1 1465 ? 22.324 20.507 12.856 1.00 90.81 1465 PRO A O 1
ATOM 10942 N N . VAL A 1 1466 ? 23.185 22.560 13.090 1.00 90.69 1466 VAL A N 1
ATOM 10943 C CA . VAL A 1 1466 ? 24.114 22.498 11.959 1.00 90.69 1466 VAL A CA 1
ATOM 10944 C C . VAL A 1 1466 ? 25.527 22.780 12.444 1.00 90.69 1466 VAL A C 1
ATOM 10946 O O . VAL A 1 1466 ? 25.787 23.764 13.135 1.00 90.69 1466 VAL A O 1
ATOM 10949 N N . LYS A 1 1467 ? 26.476 21.927 12.061 1.00 89.94 1467 LYS A N 1
ATOM 10950 C CA . LYS A 1 1467 ? 27.891 22.144 12.360 1.00 89.94 1467 LYS A CA 1
ATOM 10951 C C . LYS A 1 1467 ? 28.494 23.135 11.359 1.00 89.94 1467 LYS A C 1
ATOM 10953 O O . LYS A 1 1467 ? 28.448 22.915 10.150 1.00 89.94 1467 LYS A O 1
ATOM 10958 N N . LEU A 1 1468 ? 29.073 24.219 11.860 1.00 92.00 1468 LEU A N 1
ATOM 10959 C CA . LEU A 1 1468 ? 29.715 25.255 11.057 1.00 92.00 1468 LEU A CA 1
ATOM 10960 C C . LEU A 1 1468 ? 31.149 24.865 10.687 1.00 92.00 1468 LEU A C 1
ATOM 10962 O O . LEU A 1 1468 ? 31.883 24.260 11.472 1.00 92.00 1468 LEU A O 1
ATOM 10966 N N . LEU A 1 1469 ? 31.556 25.259 9.484 1.00 91.12 1469 LEU A N 1
ATOM 10967 C CA . LEU A 1 1469 ? 32.944 25.235 9.036 1.00 91.12 1469 LEU A CA 1
ATOM 10968 C C . LEU A 1 1469 ? 33.590 26.586 9.349 1.00 91.12 1469 LEU A C 1
ATOM 10970 O O . LEU A 1 1469 ? 32.919 27.617 9.312 1.00 91.12 1469 LEU A O 1
ATOM 10974 N N . GLU A 1 1470 ? 34.883 26.596 9.673 1.00 90.44 1470 GLU A N 1
ATOM 10975 C CA . GLU A 1 1470 ? 35.624 27.846 9.892 1.00 90.44 1470 GLU A CA 1
ATOM 10976 C C . GLU A 1 1470 ? 35.526 28.753 8.651 1.00 90.44 1470 GLU A C 1
ATOM 10978 O O . GLU A 1 1470 ? 35.731 28.303 7.521 1.00 90.44 1470 GLU A O 1
ATOM 10983 N N . GLY A 1 1471 ? 35.191 30.028 8.864 1.00 92.88 1471 GLY A N 1
ATOM 10984 C CA . GLY A 1 1471 ? 34.931 31.008 7.813 1.00 92.88 1471 GLY A CA 1
ATOM 10985 C C . GLY A 1 1471 ? 33.443 31.193 7.490 1.00 92.88 1471 GLY A C 1
ATOM 10986 O O . GLY A 1 1471 ? 32.585 31.158 8.373 1.00 92.88 1471 GLY A O 1
ATOM 10987 N N . LYS A 1 1472 ? 33.142 31.477 6.216 1.00 94.94 1472 LYS A N 1
ATOM 10988 C CA . LYS A 1 1472 ? 31.780 31.730 5.719 1.00 94.94 1472 LYS A CA 1
ATOM 10989 C C . LYS A 1 1472 ? 31.010 30.417 5.568 1.00 94.94 1472 LYS A C 1
ATOM 10991 O O . LYS A 1 1472 ? 31.520 29.475 4.973 1.00 94.94 1472 LYS A O 1
ATOM 10996 N N . ASN A 1 1473 ? 29.763 30.412 6.027 1.00 95.06 1473 ASN A N 1
ATOM 10997 C CA . ASN A 1 1473 ? 28.778 29.361 5.809 1.00 95.06 1473 ASN A CA 1
ATOM 10998 C C . ASN A 1 1473 ? 27.504 29.990 5.220 1.00 95.06 1473 ASN A C 1
ATOM 11000 O O . ASN A 1 1473 ? 27.038 31.017 5.706 1.00 95.06 1473 ASN A O 1
ATOM 11004 N N . VAL A 1 1474 ? 26.939 29.393 4.179 1.00 94.94 1474 VAL A N 1
ATOM 11005 C CA . VAL A 1 1474 ? 25.648 29.712 3.573 1.00 94.94 1474 VAL A CA 1
ATOM 11006 C C . VAL A 1 1474 ? 24.761 28.505 3.827 1.00 94.94 1474 VAL A C 1
ATOM 11008 O O . VAL A 1 1474 ? 24.977 27.442 3.250 1.00 94.94 1474 VAL A O 1
ATOM 11011 N N . LEU A 1 1475 ? 23.804 28.653 4.733 1.00 94.50 1475 LEU A N 1
ATOM 11012 C CA . LEU A 1 1475 ? 22.860 27.608 5.102 1.00 94.50 1475 LEU A CA 1
ATOM 11013 C C . LEU A 1 1475 ? 21.559 27.846 4.342 1.00 94.50 1475 LEU A C 1
ATOM 11015 O O . LEU A 1 1475 ? 20.929 28.887 4.530 1.00 94.50 1475 LEU A O 1
ATOM 11019 N N . THR A 1 1476 ? 21.160 26.912 3.488 1.00 94.31 1476 THR A N 1
ATOM 11020 C CA . THR A 1 1476 ? 19.893 26.993 2.752 1.00 94.31 1476 THR A CA 1
ATOM 11021 C C . THR A 1 1476 ? 18.851 26.165 3.478 1.00 94.31 1476 THR A C 1
ATOM 11023 O O . THR A 1 1476 ? 19.011 24.958 3.612 1.00 94.31 1476 THR A O 1
ATOM 11026 N N . VAL A 1 1477 ? 17.788 26.807 3.949 1.00 95.44 1477 VAL A N 1
ATOM 11027 C CA . VAL A 1 1477 ? 16.648 26.160 4.597 1.00 95.44 1477 VAL A CA 1
ATOM 11028 C C . VAL A 1 1477 ? 15.477 26.235 3.637 1.00 95.44 1477 VAL A C 1
ATOM 11030 O O . VAL A 1 1477 ? 15.041 27.335 3.293 1.00 95.44 1477 VAL A O 1
ATOM 11033 N N . ALA A 1 1478 ? 14.978 25.091 3.194 1.00 95.06 1478 ALA A N 1
ATOM 11034 C CA . ALA A 1 1478 ? 13.805 25.029 2.343 1.00 95.06 1478 ALA A CA 1
ATOM 11035 C C . ALA A 1 1478 ? 12.742 24.138 2.971 1.00 95.06 1478 ALA A C 1
ATOM 11037 O O . ALA A 1 1478 ? 13.051 23.116 3.581 1.00 95.06 1478 ALA A O 1
ATOM 11038 N N . VAL A 1 1479 ? 11.491 24.553 2.836 1.00 94.44 1479 VAL A N 1
ATOM 11039 C CA . VAL A 1 1479 ? 10.334 23.740 3.196 1.00 94.44 1479 VAL A CA 1
ATOM 11040 C C . VAL A 1 1479 ? 9.499 23.500 1.961 1.00 94.44 1479 VAL A C 1
ATOM 11042 O O . VAL A 1 1479 ? 9.251 24.436 1.201 1.00 94.44 1479 VAL A O 1
ATOM 11045 N N . THR A 1 1480 ? 9.105 22.251 1.779 1.00 92.12 1480 THR A N 1
ATOM 11046 C CA . THR A 1 1480 ? 8.343 21.767 0.634 1.00 92.12 1480 THR A CA 1
ATOM 11047 C C . THR A 1 1480 ? 7.049 21.138 1.138 1.00 92.12 1480 THR A C 1
ATOM 11049 O O . THR A 1 1480 ? 7.063 20.471 2.177 1.00 92.12 1480 THR A O 1
ATOM 11052 N N . ASP A 1 1481 ? 5.941 21.391 0.451 1.00 86.75 1481 ASP A N 1
ATOM 11053 C CA . ASP A 1 1481 ? 4.639 20.778 0.736 1.00 86.75 1481 ASP A CA 1
ATOM 11054 C C . ASP A 1 1481 ? 4.464 19.440 -0.014 1.00 86.75 1481 ASP A C 1
ATOM 11056 O O . ASP A 1 1481 ? 5.451 18.793 -0.370 1.00 86.75 1481 ASP A O 1
ATOM 11060 N N . SER A 1 1482 ? 3.224 18.964 -0.167 1.00 76.00 1482 SER A N 1
ATOM 11061 C CA . SER A 1 1482 ? 2.925 17.670 -0.792 1.00 76.00 1482 SER A CA 1
ATOM 11062 C C . SER A 1 1482 ? 2.912 17.689 -2.320 1.00 76.00 1482 SER A C 1
ATOM 11064 O O . SER A 1 1482 ? 3.007 16.624 -2.916 1.00 76.00 1482 SER A O 1
ATOM 11066 N N . GLU A 1 1483 ? 2.818 18.865 -2.947 1.00 78.25 1483 GLU A N 1
ATOM 11067 C CA . GLU A 1 1483 ? 2.771 19.041 -4.411 1.00 78.25 1483 GLU A CA 1
ATOM 11068 C C . GLU A 1 1483 ? 4.032 19.755 -4.935 1.00 78.25 1483 GLU A C 1
ATOM 11070 O O . GLU A 1 1483 ? 4.018 20.444 -5.960 1.00 78.25 1483 GLU A O 1
ATOM 11075 N N . ASP A 1 1484 ? 5.135 19.604 -4.198 1.00 80.81 1484 ASP A N 1
ATOM 11076 C CA . ASP A 1 1484 ? 6.459 20.164 -4.466 1.00 80.81 1484 ASP A CA 1
ATOM 11077 C C . ASP A 1 1484 ? 6.565 21.703 -4.448 1.00 80.81 1484 ASP A C 1
ATOM 11079 O O . ASP A 1 1484 ? 7.609 22.259 -4.834 1.00 80.81 1484 ASP A O 1
ATOM 11083 N N . ASN A 1 1485 ? 5.568 22.447 -3.947 1.00 85.50 1485 ASN A N 1
ATOM 11084 C CA . ASN A 1 1485 ? 5.769 23.883 -3.764 1.00 85.50 1485 ASN A CA 1
ATOM 11085 C C . ASN A 1 1485 ? 6.807 24.095 -2.660 1.00 85.50 1485 ASN A C 1
ATOM 11087 O O . ASN A 1 1485 ? 6.686 23.591 -1.546 1.00 85.50 1485 ASN A O 1
ATOM 11091 N N . THR A 1 1486 ? 7.850 24.867 -2.964 1.00 91.00 1486 THR A N 1
ATOM 11092 C CA . THR A 1 1486 ? 9.008 25.017 -2.079 1.00 91.00 1486 THR A CA 1
ATOM 11093 C C . THR A 1 1486 ? 9.261 26.478 -1.736 1.00 91.00 1486 THR A C 1
ATOM 11095 O O . THR A 1 1486 ? 9.407 27.325 -2.620 1.00 91.00 1486 THR A O 1
ATOM 11098 N N . THR A 1 1487 ? 9.404 26.763 -0.443 1.00 95.00 1487 THR A N 1
ATOM 11099 C CA . THR A 1 1487 ? 9.846 28.062 0.069 1.00 95.00 1487 THR A CA 1
ATOM 11100 C C . THR A 1 1487 ? 11.236 27.943 0.665 1.00 95.00 1487 THR A C 1
ATOM 11102 O O . THR A 1 1487 ? 11.448 27.239 1.650 1.00 95.00 1487 THR A O 1
ATOM 11105 N N . THR A 1 1488 ? 12.173 28.706 0.104 1.00 95.00 1488 THR A N 1
ATOM 11106 C CA . THR A 1 1488 ? 13.595 28.656 0.459 1.00 95.00 1488 THR A CA 1
ATOM 11107 C C . THR A 1 1488 ? 14.069 29.969 1.071 1.00 95.00 1488 THR A C 1
ATOM 11109 O O . THR A 1 1488 ? 13.777 31.053 0.562 1.00 95.00 1488 THR A O 1
ATOM 11112 N N . LYS A 1 1489 ? 14.855 29.880 2.145 1.00 95.62 1489 LYS A N 1
ATOM 11113 C CA . LYS A 1 1489 ? 15.546 30.998 2.796 1.00 95.62 1489 LYS A CA 1
ATOM 11114 C C . LYS A 1 1489 ? 17.009 30.647 3.051 1.00 95.62 1489 LYS A C 1
ATOM 11116 O O . LYS A 1 1489 ? 17.327 29.520 3.408 1.00 95.62 1489 LYS A O 1
ATOM 11121 N N . ASN A 1 1490 ? 17.894 31.631 2.915 1.00 93.81 1490 ASN A N 1
ATOM 11122 C CA . ASN A 1 1490 ? 19.325 31.461 3.161 1.00 93.81 1490 ASN A CA 1
ATOM 11123 C C . ASN A 1 1490 ? 19.740 32.201 4.438 1.00 93.81 1490 ASN A C 1
ATOM 11125 O O . ASN A 1 1490 ? 19.373 33.358 4.624 1.00 93.81 1490 ASN A O 1
ATOM 11129 N N . ILE A 1 1491 ? 20.542 31.558 5.287 1.00 94.94 1491 ILE A N 1
ATOM 11130 C CA . ILE A 1 1491 ? 21.201 32.163 6.450 1.00 94.94 1491 ILE A CA 1
ATOM 11131 C C . ILE A 1 1491 ? 22.702 32.190 6.159 1.00 94.94 1491 ILE A C 1
ATOM 11133 O O . ILE A 1 1491 ? 23.309 31.153 5.901 1.00 94.94 1491 ILE A O 1
ATOM 11137 N N . THR A 1 1492 ? 23.328 33.366 6.209 1.00 94.94 1492 THR A N 1
ATOM 11138 C CA . THR A 1 1492 ? 24.793 33.463 6.114 1.00 94.94 1492 THR A CA 1
ATOM 11139 C C . THR A 1 1492 ? 25.389 33.532 7.515 1.00 94.94 1492 THR A C 1
ATOM 11141 O O . THR A 1 1492 ? 25.092 34.468 8.251 1.00 94.94 1492 THR A O 1
ATOM 11144 N N . VAL A 1 1493 ? 26.247 32.578 7.878 1.00 95.62 1493 VAL A N 1
ATOM 11145 C CA . VAL A 1 1493 ? 26.906 32.506 9.189 1.00 95.62 1493 VAL A CA 1
ATOM 11146 C C . VAL A 1 1493 ? 28.425 32.523 9.023 1.00 95.62 1493 VAL A C 1
ATOM 11148 O O . VAL A 1 1493 ? 28.987 31.689 8.318 1.00 95.62 1493 VAL A O 1
ATOM 11151 N N . TYR A 1 1494 ? 29.111 33.448 9.683 1.00 94.88 1494 TYR A N 1
ATOM 11152 C CA . TYR A 1 1494 ? 30.568 33.465 9.787 1.00 94.88 1494 TYR A CA 1
ATOM 11153 C C . TYR A 1 1494 ? 30.994 32.877 11.131 1.00 94.88 1494 TYR A C 1
ATOM 11155 O O . TYR A 1 1494 ? 30.594 33.368 12.188 1.00 94.88 1494 TYR A O 1
ATOM 11163 N N . TYR A 1 1495 ? 31.824 31.839 11.081 1.00 94.12 1495 TYR A N 1
ATOM 11164 C CA . TYR A 1 1495 ? 32.345 31.148 12.254 1.00 94.12 1495 TYR A CA 1
ATOM 11165 C C . TYR A 1 1495 ? 33.859 31.333 12.378 1.00 94.12 1495 TYR A C 1
ATOM 11167 O O . TYR A 1 1495 ? 34.602 31.025 11.448 1.00 94.12 1495 TYR A O 1
ATOM 11175 N N . GLU A 1 1496 ? 34.319 31.785 13.544 1.00 91.44 1496 GLU A N 1
ATOM 11176 C CA . GLU A 1 1496 ? 35.732 31.743 13.937 1.00 91.44 1496 GLU A CA 1
ATOM 11177 C C . GLU A 1 1496 ? 35.880 30.994 15.271 1.00 91.44 1496 GLU A C 1
ATOM 11179 O O . GLU A 1 1496 ? 35.134 31.276 16.211 1.00 91.44 1496 GLU A O 1
ATOM 11184 N N . PRO A 1 1497 ? 36.859 30.081 15.419 1.00 91.12 1497 PRO A N 1
ATOM 11185 C CA . PRO A 1 1497 ? 37.137 29.447 16.699 1.00 91.12 1497 PRO A CA 1
ATOM 11186 C C . PRO A 1 1497 ? 37.389 30.472 17.810 1.00 91.12 1497 PRO A C 1
ATOM 11188 O O . PRO A 1 1497 ? 38.088 31.472 17.624 1.00 91.12 1497 PRO A O 1
ATOM 11191 N N . LYS A 1 1498 ? 36.847 30.194 18.998 1.00 89.38 1498 LYS A N 1
ATOM 11192 C CA . LYS A 1 1498 ? 36.948 31.081 20.161 1.00 89.38 1498 LYS A CA 1
ATOM 11193 C C . LYS A 1 1498 ? 38.399 31.473 20.476 1.00 89.38 1498 LYS A C 1
ATOM 11195 O O . LYS A 1 1498 ? 39.240 30.608 20.720 1.00 89.38 1498 LYS A O 1
ATOM 11200 N N . LYS A 1 1499 ? 38.670 32.781 20.566 1.00 87.50 1499 LYS A N 1
ATOM 11201 C CA . LYS A 1 1499 ? 39.985 33.367 20.907 1.00 87.50 1499 LYS A CA 1
ATOM 11202 C C . LYS A 1 1499 ? 39.878 34.394 22.040 1.00 87.50 1499 LYS A C 1
ATOM 11204 O O . LYS A 1 1499 ? 38.798 34.890 22.345 1.00 87.50 1499 LYS A O 1
ATOM 11209 N N . THR A 1 1500 ? 40.997 34.712 22.687 1.00 87.19 1500 THR A N 1
ATOM 11210 C CA . THR A 1 1500 ? 41.060 35.753 23.730 1.00 87.19 1500 THR A CA 1
ATOM 11211 C C . THR A 1 1500 ? 41.538 37.069 23.126 1.00 87.19 1500 THR A C 1
ATOM 11213 O O . THR A 1 1500 ? 42.622 37.112 22.546 1.00 87.19 1500 THR A O 1
ATOM 11216 N N . LEU A 1 1501 ? 40.751 38.139 23.273 1.00 89.38 1501 LEU A N 1
ATOM 11217 C CA . LEU A 1 1501 ? 41.105 39.471 22.768 1.00 89.38 1501 LEU A CA 1
ATOM 11218 C C . LEU A 1 1501 ? 42.074 40.201 23.712 1.00 89.38 1501 LEU A C 1
ATOM 11220 O O . LEU A 1 1501 ? 42.178 39.884 24.901 1.00 89.38 1501 LEU A O 1
ATOM 11224 N N . ALA A 1 1502 ? 42.776 41.211 23.198 1.00 86.31 1502 ALA A N 1
ATOM 11225 C CA . ALA A 1 1502 ? 43.618 42.078 24.018 1.00 86.31 1502 ALA A CA 1
ATOM 11226 C C . ALA A 1 1502 ? 42.764 43.067 24.830 1.00 86.31 1502 ALA A C 1
ATOM 11228 O O . ALA A 1 1502 ? 41.711 43.521 24.392 1.00 86.31 1502 ALA A O 1
ATOM 11229 N N . ALA A 1 1503 ? 43.212 43.381 26.045 1.00 86.62 1503 ALA A N 1
ATOM 11230 C CA . ALA A 1 1503 ? 42.441 44.193 26.978 1.00 86.62 1503 ALA A CA 1
ATOM 11231 C C . ALA A 1 1503 ? 42.399 45.682 26.546 1.00 86.62 1503 ALA A C 1
ATOM 11233 O O . ALA A 1 1503 ? 43.417 46.197 26.071 1.00 86.62 1503 ALA A O 1
ATOM 11234 N N . PRO A 1 1504 ? 41.267 46.394 26.710 1.00 90.19 1504 PRO A N 1
ATOM 11235 C CA . PRO A 1 1504 ? 41.124 47.788 26.283 1.00 90.19 1504 PRO A CA 1
ATOM 11236 C C . PRO A 1 1504 ? 41.966 48.755 27.132 1.00 90.19 1504 PRO A C 1
ATOM 11238 O O . PRO A 1 1504 ? 42.252 48.502 28.303 1.00 90.19 1504 PRO A O 1
ATOM 11241 N N . THR A 1 1505 ? 42.322 49.913 26.567 1.00 89.12 1505 THR A N 1
ATOM 11242 C CA . THR A 1 1505 ? 43.054 50.978 27.281 1.00 89.12 1505 THR A CA 1
ATOM 11243 C C . THR A 1 1505 ? 42.092 52.054 27.782 1.00 89.12 1505 THR A C 1
ATOM 11245 O O . THR A 1 1505 ? 41.390 52.666 26.980 1.00 89.12 1505 THR A O 1
ATOM 11248 N N . VAL A 1 1506 ? 42.087 52.325 29.093 1.00 90.56 1506 VAL A N 1
ATOM 11249 C CA . VAL A 1 1506 ? 41.167 53.271 29.759 1.00 90.56 1506 VAL A CA 1
ATOM 11250 C C . VAL A 1 1506 ? 41.893 54.563 30.161 1.00 90.56 1506 VAL A C 1
ATOM 11252 O O . VAL A 1 1506 ? 42.938 54.506 30.807 1.00 90.56 1506 VAL A O 1
ATOM 11255 N N . THR A 1 1507 ? 41.332 55.730 29.824 1.00 89.25 1507 THR A N 1
ATOM 11256 C CA . THR A 1 1507 ? 41.904 57.067 30.083 1.00 89.25 1507 THR A CA 1
ATOM 11257 C C . THR A 1 1507 ? 40.878 58.005 30.754 1.00 89.25 1507 THR A C 1
ATOM 11259 O O . THR A 1 1507 ? 39.787 58.185 30.204 1.00 89.25 1507 THR A O 1
ATOM 11262 N N . PRO A 1 1508 ? 41.186 58.634 31.912 1.00 88.88 1508 PRO A N 1
ATOM 11263 C CA . PRO A 1 1508 ? 40.298 59.587 32.592 1.00 88.88 1508 PRO A CA 1
ATOM 11264 C C . PRO A 1 1508 ? 40.372 61.003 31.991 1.00 88.88 1508 PRO A C 1
ATOM 11266 O O . PRO A 1 1508 ? 41.402 61.409 31.458 1.00 88.88 1508 PRO A O 1
ATOM 11269 N N . SER A 1 1509 ? 39.326 61.812 32.171 1.00 84.56 1509 SER A N 1
ATOM 11270 C CA . SER A 1 1509 ? 39.320 63.225 31.758 1.00 84.56 1509 SER A CA 1
ATOM 11271 C C . SER A 1 1509 ? 40.097 64.160 32.693 1.00 84.56 1509 SER A C 1
ATOM 11273 O O . SER A 1 1509 ? 40.568 65.206 32.255 1.00 84.56 1509 SER A O 1
ATOM 11275 N N . THR A 1 1510 ? 40.220 63.825 33.982 1.00 76.81 1510 THR A N 1
ATOM 11276 C CA . THR A 1 1510 ? 40.997 64.587 34.974 1.00 76.81 1510 THR A CA 1
ATOM 11277 C C . THR A 1 1510 ? 41.376 63.715 36.169 1.00 76.81 1510 THR A C 1
ATOM 11279 O O . THR A 1 1510 ? 40.621 62.826 36.564 1.00 76.81 1510 THR A O 1
ATOM 11282 N N . THR A 1 1511 ? 42.531 64.001 36.768 1.00 79.44 1511 THR A N 1
ATOM 11283 C CA . THR A 1 1511 ? 42.999 63.413 38.034 1.00 79.44 1511 THR A CA 1
ATOM 11284 C C . THR A 1 1511 ? 42.882 64.381 39.218 1.00 79.44 1511 THR A C 1
ATOM 11286 O O . THR A 1 1511 ? 43.127 63.991 40.356 1.00 79.44 1511 THR A O 1
ATOM 11289 N N . GLU A 1 1512 ? 42.495 65.638 38.973 1.00 66.75 1512 GLU A N 1
ATOM 11290 C CA . GLU A 1 1512 ? 42.344 66.685 39.993 1.00 66.75 1512 GLU A CA 1
ATOM 11291 C C . GLU A 1 1512 ? 40.983 66.607 40.695 1.00 66.75 1512 GLU A C 1
ATOM 11293 O O . GLU A 1 1512 ? 40.022 66.158 40.068 1.00 66.75 1512 GLU A O 1
ATOM 11298 N N . PRO A 1 1513 ? 40.848 67.067 41.955 1.00 61.03 1513 PRO A N 1
ATOM 11299 C CA . PRO A 1 1513 ? 39.570 67.114 42.660 1.00 61.03 1513 PRO A CA 1
ATOM 11300 C C . PRO A 1 1513 ? 38.469 67.791 41.829 1.00 61.03 1513 PRO A C 1
ATOM 11302 O O . PRO A 1 1513 ? 38.480 69.005 41.627 1.00 61.03 1513 PRO A O 1
ATOM 11305 N N . ALA A 1 1514 ? 37.510 67.007 41.346 1.00 65.56 1514 ALA A N 1
ATOM 11306 C CA . ALA A 1 1514 ? 36.463 67.424 40.422 1.00 65.56 1514 ALA A CA 1
ATOM 11307 C C . ALA A 1 1514 ? 35.087 67.035 40.969 1.00 65.56 1514 ALA A C 1
ATOM 11309 O O . ALA A 1 1514 ? 34.973 66.268 41.915 1.00 65.56 1514 ALA A O 1
ATOM 11310 N N . LYS A 1 1515 ? 34.005 67.563 40.398 1.00 58.50 1515 LYS A N 1
ATOM 11311 C CA . LYS A 1 1515 ? 32.658 67.036 40.689 1.00 58.50 1515 LYS A CA 1
ATOM 11312 C C . LYS A 1 1515 ? 32.327 65.796 39.851 1.00 58.50 1515 LYS A C 1
ATOM 11314 O O . LYS A 1 1515 ? 31.493 64.999 40.262 1.00 58.50 1515 LYS A O 1
ATOM 11319 N N . THR A 1 1516 ? 33.003 65.622 38.710 1.00 74.38 1516 THR A N 1
ATOM 11320 C CA . THR A 1 1516 ? 32.833 64.504 37.766 1.00 74.38 1516 THR A CA 1
ATOM 11321 C C . THR A 1 1516 ? 34.155 64.190 37.038 1.00 74.38 1516 THR A C 1
ATOM 11323 O O . THR A 1 1516 ? 34.879 65.120 36.681 1.00 74.38 1516 THR A O 1
ATOM 11326 N N . VAL A 1 1517 ? 34.441 62.917 36.750 1.00 86.19 1517 VAL A N 1
ATOM 11327 C CA . VAL A 1 1517 ? 35.506 62.426 35.839 1.00 86.19 1517 VAL A CA 1
ATOM 11328 C C . VAL A 1 1517 ? 34.844 61.685 34.667 1.00 86.19 1517 VAL A C 1
ATOM 11330 O O . VAL A 1 1517 ? 33.787 61.114 34.861 1.00 86.19 1517 VAL A O 1
ATOM 11333 N N . THR A 1 1518 ? 35.405 61.668 33.457 1.00 90.56 1518 THR A N 1
ATOM 11334 C CA . THR A 1 1518 ? 34.910 60.854 32.322 1.00 90.56 1518 THR A CA 1
ATOM 11335 C C . THR A 1 1518 ? 35.974 59.845 31.905 1.00 90.56 1518 THR A C 1
ATOM 11337 O O . THR A 1 1518 ? 37.105 60.241 31.647 1.00 90.56 1518 THR A O 1
ATOM 11340 N N . LEU A 1 1519 ? 35.633 58.556 31.845 1.00 91.31 1519 LEU A N 1
ATOM 11341 C CA . LEU A 1 1519 ? 36.515 57.460 31.437 1.00 91.31 1519 LEU A CA 1
ATOM 11342 C C . LEU A 1 1519 ? 36.283 57.127 29.962 1.00 91.31 1519 LEU A C 1
ATOM 11344 O O . LEU A 1 1519 ? 35.233 56.611 29.592 1.00 91.31 1519 LEU A O 1
ATOM 11348 N N . THR A 1 1520 ? 37.262 57.410 29.115 1.00 90.38 1520 THR A N 1
ATOM 11349 C CA . THR A 1 1520 ? 37.272 56.961 27.714 1.00 90.38 1520 THR A CA 1
ATOM 11350 C C . THR A 1 1520 ? 38.020 55.638 27.622 1.00 90.38 1520 THR A C 1
ATOM 11352 O O . THR A 1 1520 ? 39.051 55.483 28.274 1.00 90.38 1520 THR A O 1
ATOM 11355 N N . ALA A 1 1521 ? 37.511 54.670 26.861 1.00 90.50 1521 ALA A N 1
ATOM 11356 C CA . ALA A 1 1521 ? 38.161 53.375 26.699 1.00 90.50 1521 ALA A CA 1
ATOM 11357 C C . ALA A 1 1521 ? 38.244 53.010 25.218 1.00 90.50 1521 ALA A C 1
ATOM 11359 O O . ALA A 1 1521 ? 37.228 52.988 24.530 1.00 90.50 1521 ALA A O 1
ATOM 11360 N N . ASN A 1 1522 ? 39.461 52.745 24.747 1.00 86.88 1522 ASN A N 1
ATOM 11361 C CA . ASN A 1 1522 ? 39.738 52.394 23.358 1.00 86.88 1522 ASN A CA 1
ATOM 11362 C C . ASN A 1 1522 ? 40.088 50.909 23.269 1.00 86.88 1522 ASN A C 1
ATOM 11364 O O . ASN A 1 1522 ? 40.852 50.403 24.100 1.00 86.88 1522 ASN A O 1
ATOM 11368 N N . SER A 1 1523 ? 39.540 50.222 22.268 1.00 86.00 1523 SER A N 1
ATOM 11369 C CA . SER A 1 1523 ? 39.886 48.833 21.980 1.00 86.00 1523 SER A CA 1
ATOM 11370 C C . SER A 1 1523 ? 41.339 48.721 21.521 1.00 86.00 1523 SER A C 1
ATOM 11372 O O . SER A 1 1523 ? 41.935 49.685 21.034 1.00 86.00 1523 SER A O 1
ATOM 11374 N N . ALA A 1 1524 ? 41.927 47.536 21.690 1.00 82.38 1524 ALA A N 1
ATOM 11375 C CA . ALA A 1 1524 ? 43.288 47.278 21.235 1.00 82.38 1524 ALA A CA 1
ATOM 11376 C C . ALA A 1 1524 ? 43.359 47.147 19.705 1.00 82.38 1524 ALA A C 1
ATOM 11378 O O . ALA A 1 1524 ? 44.366 47.524 19.103 1.00 82.38 1524 ALA A O 1
ATOM 11379 N N . ALA A 1 1525 ? 42.287 46.646 19.082 1.00 81.81 1525 ALA A N 1
ATOM 11380 C CA . ALA A 1 1525 ? 42.162 46.510 17.638 1.00 81.81 1525 ALA A CA 1
ATOM 11381 C C . ALA A 1 1525 ? 40.909 47.213 17.093 1.00 81.81 1525 ALA A C 1
ATOM 11383 O O . ALA A 1 1525 ? 39.908 47.423 17.783 1.00 81.81 1525 ALA A O 1
ATOM 11384 N N . THR A 1 1526 ? 40.975 47.591 15.819 1.00 77.19 1526 THR A N 1
ATOM 11385 C CA . THR A 1 1526 ? 39.850 48.170 15.078 1.00 77.19 1526 THR A CA 1
ATOM 11386 C C . THR A 1 1526 ? 38.772 47.104 14.860 1.00 77.19 1526 THR A C 1
ATOM 11388 O O . THR A 1 1526 ? 39.097 45.984 14.482 1.00 77.19 1526 THR A O 1
ATOM 11391 N N . GLY A 1 1527 ? 37.499 47.449 15.076 1.00 80.88 1527 GLY A N 1
ATOM 11392 C CA . GLY A 1 1527 ? 36.362 46.524 14.927 1.00 80.88 1527 GLY A CA 1
ATOM 11393 C C . GLY A 1 1527 ? 35.926 45.812 16.214 1.00 80.88 1527 GLY A C 1
ATOM 11394 O O . GLY A 1 1527 ? 34.900 45.140 16.213 1.00 80.88 1527 GLY A O 1
ATOM 11395 N N . GLU A 1 1528 ? 36.657 45.984 17.314 1.00 89.50 1528 GLU A N 1
ATOM 11396 C CA . GLU A 1 1528 ? 36.223 45.552 18.645 1.00 89.50 1528 GLU A CA 1
ATOM 11397 C C . GLU A 1 1528 ? 35.362 46.639 19.314 1.00 89.50 1528 GLU A C 1
ATOM 11399 O O . GLU A 1 1528 ? 35.681 47.829 19.248 1.00 89.50 1528 GLU A O 1
ATOM 11404 N N . THR A 1 1529 ? 34.310 46.231 20.020 1.00 89.69 1529 THR A N 1
ATOM 11405 C CA . THR A 1 1529 ? 33.490 47.104 20.865 1.00 89.69 1529 THR A CA 1
ATOM 11406 C C . THR A 1 1529 ? 33.952 46.989 22.309 1.00 89.69 1529 THR A C 1
ATOM 11408 O O . THR A 1 1529 ? 33.969 45.897 22.883 1.00 89.69 1529 THR A O 1
ATOM 11411 N N . VAL A 1 1530 ? 34.328 48.117 22.914 1.00 91.38 1530 VAL A N 1
ATOM 11412 C CA . VAL A 1 1530 ? 34.671 48.160 24.337 1.00 91.38 1530 VAL A CA 1
ATOM 11413 C C . VAL A 1 1530 ? 33.406 48.322 25.156 1.00 91.38 1530 VAL A C 1
ATOM 11415 O O . VAL A 1 1530 ? 32.640 49.259 24.953 1.00 91.38 1530 VAL A O 1
ATOM 11418 N N . GLN A 1 1531 ? 33.234 47.444 26.130 1.00 93.12 1531 GLN A N 1
ATOM 11419 C CA . GLN A 1 1531 ? 32.158 47.487 27.100 1.00 93.12 1531 GLN A CA 1
ATOM 11420 C C . GLN A 1 1531 ? 32.709 47.779 28.491 1.00 93.12 1531 GLN A C 1
ATOM 11422 O O . GLN A 1 1531 ? 33.828 47.383 28.821 1.00 93.12 1531 GLN A O 1
ATOM 11427 N N . TYR A 1 1532 ? 31.916 48.433 29.335 1.00 92.31 1532 TYR A N 1
ATOM 11428 C CA . TYR A 1 1532 ? 32.265 48.728 30.717 1.00 92.31 1532 TYR A CA 1
ATOM 11429 C C . TYR A 1 1532 ? 31.232 48.203 31.708 1.00 92.31 1532 TYR A C 1
ATOM 11431 O O . TYR A 1 1532 ? 30.055 48.043 31.397 1.00 92.31 1532 TYR A O 1
ATOM 11439 N N . SER A 1 1533 ? 31.691 47.986 32.933 1.00 92.62 1533 SER A N 1
ATOM 11440 C CA . SER A 1 1533 ? 30.912 47.539 34.072 1.00 92.62 1533 SER A CA 1
ATOM 11441 C C . SER A 1 1533 ? 31.218 48.414 35.284 1.00 92.62 1533 SER A C 1
ATOM 11443 O O . SER A 1 1533 ? 32.378 48.592 35.664 1.00 92.62 1533 SER A O 1
ATOM 11445 N N . ALA A 1 1534 ? 30.170 48.939 35.913 1.00 87.06 1534 ALA A N 1
ATOM 11446 C CA . ALA A 1 1534 ? 30.261 49.712 37.153 1.00 87.06 1534 ALA A CA 1
ATOM 11447 C C . ALA A 1 1534 ? 29.915 48.884 38.410 1.00 87.06 1534 ALA A C 1
ATOM 11449 O O . ALA A 1 1534 ? 29.994 49.393 39.524 1.00 87.06 1534 ALA A O 1
ATOM 11450 N N . ASP A 1 1535 ? 29.525 47.613 38.252 1.00 87.25 1535 ASP A N 1
ATOM 11451 C CA . ASP A 1 1535 ? 29.023 46.739 39.325 1.00 87.25 1535 ASP A CA 1
ATOM 11452 C C . ASP A 1 1535 ? 29.996 45.607 39.706 1.00 87.25 1535 ASP A C 1
ATOM 11454 O O . ASP A 1 1535 ? 29.615 44.611 40.330 1.00 87.25 1535 ASP A O 1
ATOM 11458 N N . GLY A 1 1536 ? 31.272 45.770 39.347 1.00 83.81 1536 GLY A N 1
ATOM 11459 C CA . GLY A 1 1536 ? 32.318 44.783 39.606 1.00 83.81 1536 GLY A CA 1
ATOM 11460 C C . GLY A 1 1536 ? 32.387 43.652 38.576 1.00 83.81 1536 GLY A C 1
ATOM 11461 O O . GLY A 1 1536 ? 33.006 42.632 38.868 1.00 83.81 1536 GLY A O 1
ATOM 11462 N N . GLY A 1 1537 ? 31.814 43.830 37.381 1.00 85.44 1537 GLY A N 1
ATOM 11463 C CA . GLY A 1 1537 ? 31.894 42.881 36.265 1.00 85.44 1537 GLY A CA 1
ATOM 11464 C C . GLY A 1 1537 ? 30.672 41.980 36.099 1.00 85.44 1537 GLY A C 1
ATOM 11465 O O . GLY A 1 1537 ? 30.785 40.955 35.435 1.00 85.44 1537 GLY A O 1
ATOM 11466 N N . LYS A 1 1538 ? 29.526 42.304 36.710 1.00 87.81 1538 LYS A N 1
ATOM 11467 C CA . LYS A 1 1538 ? 28.300 41.499 36.572 1.00 87.81 1538 LYS A CA 1
ATOM 11468 C C . LYS A 1 1538 ? 27.526 41.867 35.312 1.00 87.81 1538 LYS A C 1
ATOM 11470 O O . LYS A 1 1538 ? 27.006 40.979 34.648 1.00 87.81 1538 LYS A O 1
ATOM 11475 N N . THR A 1 1539 ? 27.459 43.155 34.980 1.00 88.56 1539 THR A N 1
ATOM 11476 C CA . THR A 1 1539 ? 26.826 43.651 33.750 1.00 88.56 1539 THR A CA 1
ATOM 11477 C C . THR A 1 1539 ? 27.785 44.537 32.969 1.00 88.56 1539 THR A C 1
ATOM 11479 O O . THR A 1 1539 ? 28.534 45.315 33.562 1.00 88.56 1539 THR A O 1
ATOM 11482 N N . TYR A 1 1540 ? 27.768 44.399 31.642 1.00 90.75 1540 TYR A N 1
ATOM 11483 C CA . TYR A 1 1540 ? 28.594 45.163 30.710 1.00 90.75 1540 TYR A CA 1
ATOM 11484 C C . TYR A 1 1540 ? 27.705 45.915 29.722 1.00 90.75 1540 TYR A C 1
ATOM 11486 O O . TYR A 1 1540 ? 26.689 45.387 29.277 1.00 90.75 1540 TYR A O 1
ATOM 11494 N N . GLN A 1 1541 ? 28.076 47.152 29.411 1.00 91.81 1541 GLN A N 1
ATOM 11495 C CA . GLN A 1 1541 ? 27.384 48.017 28.454 1.00 91.81 1541 GLN A CA 1
ATOM 11496 C C . GLN A 1 1541 ? 28.423 48.645 27.538 1.00 91.81 1541 GLN A C 1
ATOM 11498 O O . GLN A 1 1541 ? 29.533 48.917 28.000 1.00 91.81 1541 GLN A O 1
ATOM 11503 N N . ASP A 1 1542 ? 28.084 48.913 26.283 1.00 90.19 1542 ASP A N 1
ATOM 11504 C CA . ASP A 1 1542 ? 29.012 49.564 25.361 1.00 90.19 1542 ASP A CA 1
ATOM 11505 C C . ASP A 1 1542 ? 29.463 50.915 25.921 1.00 90.19 1542 ASP A C 1
ATOM 11507 O O . ASP A 1 1542 ? 28.670 51.704 26.445 1.00 90.19 1542 ASP A O 1
ATOM 11511 N N . VAL A 1 1543 ? 30.763 51.181 25.837 1.00 88.75 1543 VAL A N 1
ATOM 11512 C CA . VAL A 1 1543 ? 31.323 52.473 26.217 1.00 88.75 1543 VAL A CA 1
ATOM 11513 C C . VAL A 1 1543 ? 30.787 53.512 25.233 1.00 88.75 1543 VAL A C 1
ATOM 11515 O O . VAL A 1 1543 ? 31.065 53.412 24.036 1.00 88.75 1543 VAL A O 1
ATOM 11518 N N . PRO A 1 1544 ? 30.035 54.528 25.696 1.00 86.75 1544 PRO A N 1
ATOM 11519 C CA . PRO A 1 1544 ? 29.542 55.573 24.812 1.00 86.75 1544 PRO A CA 1
ATOM 11520 C C . PRO A 1 1544 ? 30.710 56.274 24.120 1.00 86.75 1544 PRO A C 1
ATOM 11522 O O . PRO A 1 1544 ? 31.762 56.462 24.731 1.00 86.75 1544 PRO A O 1
ATOM 11525 N N . ALA A 1 1545 ? 30.513 56.764 22.894 1.00 80.56 1545 ALA A N 1
ATOM 11526 C CA . ALA A 1 1545 ? 31.558 57.489 22.160 1.00 80.56 1545 ALA A CA 1
ATOM 11527 C C . ALA A 1 1545 ? 32.137 58.690 22.944 1.00 80.56 1545 ALA A C 1
ATOM 11529 O O . ALA A 1 1545 ? 33.296 59.052 22.767 1.00 80.56 1545 ALA A O 1
ATOM 11530 N N . ALA A 1 1546 ? 31.346 59.294 23.841 1.00 81.12 1546 ALA A N 1
ATOM 11531 C CA . ALA A 1 1546 ? 31.773 60.388 24.716 1.00 81.12 1546 ALA A CA 1
ATOM 11532 C C . ALA A 1 1546 ? 32.568 59.940 25.968 1.00 81.12 1546 ALA A C 1
ATOM 11534 O O . ALA A 1 1546 ? 33.061 60.788 26.712 1.00 81.12 1546 ALA A O 1
ATOM 11535 N N . GLY A 1 1547 ? 32.693 58.635 26.218 1.00 87.56 1547 GLY A N 1
ATOM 11536 C CA . GLY A 1 1547 ? 33.211 58.053 27.456 1.00 87.56 1547 GLY A CA 1
ATOM 11537 C C . GLY A 1 1547 ? 32.162 57.933 28.571 1.00 87.56 1547 GLY A C 1
ATOM 11538 O O . GLY A 1 1547 ? 31.030 58.399 28.460 1.00 87.56 1547 GLY A O 1
ATOM 11539 N N . VAL A 1 1548 ? 32.550 57.292 29.673 1.00 89.69 1548 VAL A N 1
ATOM 11540 C CA . VAL A 1 1548 ? 31.717 57.023 30.853 1.00 89.69 1548 VAL A CA 1
ATOM 11541 C C . VAL A 1 1548 ? 31.939 58.109 31.905 1.00 89.69 1548 VAL A C 1
ATOM 11543 O O . VAL A 1 1548 ? 32.979 58.134 32.562 1.00 89.69 1548 VAL A O 1
ATOM 11546 N N . THR A 1 1549 ? 30.980 59.014 32.098 1.00 87.62 1549 THR A N 1
ATOM 11547 C CA . THR A 1 1549 ? 31.057 60.030 33.162 1.00 87.62 1549 THR A CA 1
ATOM 11548 C C . THR A 1 1549 ? 30.721 59.438 34.534 1.00 87.62 1549 THR A C 1
ATOM 11550 O O . THR A 1 1549 ? 29.682 58.817 34.728 1.00 87.62 1549 THR A O 1
ATOM 11553 N N . VAL A 1 1550 ? 31.601 59.665 35.504 1.00 84.88 1550 VAL A N 1
ATOM 11554 C CA . VAL A 1 1550 ? 31.591 59.138 36.868 1.00 84.88 1550 VAL A CA 1
ATOM 11555 C C . VAL A 1 1550 ? 31.647 60.290 37.871 1.00 84.88 1550 VAL A C 1
ATOM 11557 O O . VAL A 1 1550 ? 32.527 61.148 37.838 1.00 84.88 1550 VAL A O 1
ATOM 11560 N N . THR A 1 1551 ? 30.664 60.335 38.765 1.00 79.25 1551 THR A N 1
ATOM 11561 C CA . THR A 1 1551 ? 30.443 61.438 39.721 1.00 79.25 1551 THR A CA 1
ATOM 11562 C C . THR A 1 1551 ? 30.698 61.014 41.167 1.00 79.25 1551 THR A C 1
ATOM 11564 O O . THR A 1 1551 ? 30.308 61.701 42.105 1.00 79.25 1551 THR A O 1
ATOM 11567 N N . ALA A 1 1552 ? 31.313 59.851 41.364 1.00 76.38 1552 ALA A N 1
ATOM 11568 C CA . ALA A 1 1552 ? 31.692 59.321 42.661 1.00 76.38 1552 ALA A CA 1
ATOM 11569 C C . ALA A 1 1552 ? 32.967 58.489 42.515 1.00 76.38 1552 ALA A C 1
ATOM 11571 O O . ALA A 1 1552 ? 33.262 57.955 41.444 1.00 76.38 1552 ALA A O 1
ATOM 11572 N N . ASN A 1 1553 ? 33.710 58.370 43.610 1.00 77.81 1553 ASN A N 1
ATOM 11573 C CA . ASN A 1 1553 ? 34.895 57.526 43.657 1.00 77.81 1553 ASN A CA 1
ATOM 11574 C C . ASN A 1 1553 ? 34.488 56.040 43.586 1.00 77.81 1553 ASN A C 1
ATOM 11576 O O . ASN A 1 1553 ? 33.591 55.628 44.320 1.00 77.81 1553 ASN A O 1
ATOM 11580 N N . GLY A 1 1554 ? 35.132 55.232 42.739 1.00 87.06 1554 GLY A N 1
ATOM 11581 C CA . GLY A 1 1554 ? 34.776 53.820 42.529 1.00 87.06 1554 GLY A CA 1
ATOM 11582 C C . GLY A 1 1554 ? 35.651 53.099 41.498 1.00 87.06 1554 GLY A C 1
ATOM 11583 O O . GLY A 1 1554 ? 36.468 53.735 40.833 1.00 87.06 1554 GLY A O 1
ATOM 11584 N N . THR A 1 1555 ? 35.480 51.777 41.376 1.00 89.88 1555 THR A N 1
ATOM 11585 C CA . THR A 1 1555 ? 36.197 50.911 40.418 1.00 89.88 1555 THR A CA 1
ATOM 11586 C C . THR A 1 1555 ? 35.290 50.522 39.251 1.00 89.88 1555 THR A C 1
ATOM 11588 O O . THR A 1 1555 ? 34.185 50.035 39.470 1.00 89.88 1555 THR A O 1
ATOM 11591 N N . PHE A 1 1556 ? 35.785 50.669 38.025 1.00 91.94 1556 PHE A N 1
ATOM 11592 C CA . PHE A 1 1556 ? 35.086 50.358 36.777 1.00 91.94 1556 PHE A CA 1
ATOM 11593 C C . PHE A 1 1556 ? 35.870 49.306 35.997 1.00 91.94 1556 PHE A C 1
ATOM 11595 O O . PHE A 1 1556 ? 37.088 49.429 35.893 1.00 91.94 1556 PHE A O 1
ATOM 11602 N N . LYS A 1 1557 ? 35.200 48.282 35.460 1.00 93.94 1557 LYS A N 1
ATOM 11603 C CA . LYS A 1 1557 ? 35.835 47.237 34.643 1.00 93.94 1557 LYS A CA 1
ATOM 11604 C C . LYS A 1 1557 ? 35.551 47.462 33.166 1.00 93.94 1557 LYS A C 1
ATOM 11606 O O . LYS A 1 1557 ? 34.421 47.785 32.834 1.00 93.94 1557 LYS A O 1
ATOM 11611 N N . PHE A 1 1558 ? 36.515 47.222 32.288 1.00 94.12 1558 PHE A N 1
ATOM 11612 C CA . PHE A 1 1558 ? 36.366 47.376 30.838 1.00 94.12 1558 PHE A CA 1
ATOM 11613 C C . PHE A 1 1558 ? 36.827 46.114 30.112 1.00 94.12 1558 PHE A C 1
ATOM 11615 O O . PHE A 1 1558 ? 37.868 45.571 30.464 1.00 94.12 1558 PHE A O 1
ATOM 11622 N N . LYS A 1 1559 ? 36.087 45.647 29.104 1.00 93.62 1559 LYS A N 1
ATOM 11623 C CA . LYS A 1 1559 ? 36.480 44.521 28.238 1.00 93.62 1559 LYS A CA 1
ATOM 11624 C C . LYS A 1 1559 ? 36.191 44.846 26.775 1.00 93.62 1559 LYS A C 1
ATOM 11626 O O . LYS A 1 1559 ? 35.263 45.598 26.503 1.00 93.62 1559 LYS A O 1
ATOM 11631 N N . SER A 1 1560 ? 36.961 44.288 25.853 1.00 92.44 1560 SER A N 1
ATOM 11632 C CA . SER A 1 1560 ? 36.660 44.318 24.420 1.00 92.44 1560 SER A CA 1
ATOM 11633 C C . SER A 1 1560 ? 35.849 43.086 24.025 1.00 92.44 1560 SER A C 1
ATOM 11635 O O . SER A 1 1560 ? 36.065 42.004 24.575 1.00 92.44 1560 SER A O 1
ATOM 11637 N N . THR A 1 1561 ? 34.961 43.253 23.050 1.00 91.50 1561 THR A N 1
ATOM 11638 C CA . THR A 1 1561 ? 34.224 42.183 22.362 1.00 91.50 1561 THR A CA 1
ATOM 11639 C C . THR A 1 1561 ? 34.364 42.361 20.852 1.00 91.50 1561 THR A C 1
ATOM 11641 O O . THR A 1 1561 ? 34.384 43.498 20.385 1.00 91.50 1561 THR A O 1
ATOM 11644 N N . ASP A 1 1562 ? 34.506 41.283 20.082 1.00 90.50 1562 ASP A N 1
ATOM 11645 C CA . ASP A 1 1562 ? 34.491 41.343 18.611 1.00 90.50 1562 ASP A CA 1
ATOM 11646 C C . ASP A 1 1562 ? 33.136 40.891 18.041 1.00 90.50 1562 ASP A C 1
ATOM 11648 O O . ASP A 1 1562 ? 32.240 40.479 18.779 1.00 90.50 1562 ASP A O 1
ATOM 11652 N N . LEU A 1 1563 ? 32.984 40.969 16.715 1.00 88.88 1563 LEU A N 1
ATOM 11653 C CA . LEU A 1 1563 ? 31.759 40.568 16.015 1.00 88.88 1563 LEU A CA 1
ATOM 11654 C C . LEU A 1 1563 ? 31.382 39.093 16.249 1.00 88.88 1563 LEU A C 1
ATOM 11656 O O . LEU A 1 1563 ? 30.201 38.775 16.210 1.00 88.88 1563 LEU A O 1
ATOM 11660 N N . TYR A 1 1564 ? 32.347 38.208 16.521 1.00 90.62 1564 TYR A N 1
ATOM 11661 C CA . TYR A 1 1564 ? 32.125 36.769 16.733 1.00 90.62 1564 TYR A CA 1
ATOM 11662 C C . TYR A 1 1564 ? 31.801 36.410 18.191 1.00 90.62 1564 TYR A C 1
ATOM 11664 O O . TYR A 1 1564 ? 31.602 35.237 18.507 1.00 90.62 1564 TYR A O 1
ATOM 11672 N N . GLY A 1 1565 ? 31.776 37.393 19.099 1.00 87.25 1565 GLY A N 1
ATOM 11673 C CA . GLY A 1 1565 ? 31.545 37.172 20.527 1.00 87.25 1565 GLY A CA 1
ATOM 11674 C C . GLY A 1 1565 ? 32.784 36.693 21.292 1.00 87.25 1565 GLY A C 1
ATOM 11675 O O . GLY A 1 1565 ? 32.660 36.101 22.367 1.00 87.25 1565 GLY A O 1
ATOM 11676 N N . ASN A 1 1566 ? 33.992 36.908 20.762 1.00 89.62 1566 ASN A N 1
ATOM 11677 C CA . ASN A 1 1566 ? 35.221 36.729 21.535 1.00 89.62 1566 ASN A CA 1
ATOM 11678 C C . ASN A 1 1566 ? 35.380 37.883 22.526 1.00 89.62 1566 ASN A C 1
ATOM 11680 O O . ASN A 1 1566 ? 35.034 39.017 22.213 1.00 89.62 1566 ASN A O 1
ATOM 11684 N N . GLU A 1 1567 ? 35.935 37.615 23.710 1.00 90.75 1567 GLU A N 1
ATOM 11685 C CA . GLU A 1 1567 ? 36.093 38.626 24.762 1.00 90.75 1567 GLU A CA 1
ATOM 11686 C C . GLU A 1 1567 ? 37.559 38.797 25.187 1.00 90.75 1567 GLU A C 1
ATOM 11688 O O . GLU A 1 1567 ? 38.353 37.847 25.164 1.00 90.75 1567 GLU A O 1
ATOM 11693 N N . SER A 1 1568 ? 37.920 40.008 25.620 1.00 90.31 1568 SER A N 1
ATOM 11694 C CA . SER A 1 1568 ? 39.183 40.268 26.318 1.00 90.31 1568 SER A CA 1
ATOM 11695 C C . SER A 1 1568 ? 39.066 39.991 27.821 1.00 90.31 1568 SER A C 1
ATOM 11697 O O . SER A 1 1568 ? 37.968 40.034 28.382 1.00 90.31 1568 SER A O 1
ATOM 11699 N N . PRO A 1 1569 ? 40.192 39.836 28.541 1.00 87.62 1569 PRO A N 1
ATOM 11700 C CA . PRO A 1 1569 ? 40.204 40.015 29.988 1.00 87.62 1569 PRO A CA 1
ATOM 11701 C C . PRO A 1 1569 ? 39.669 41.404 30.369 1.00 87.62 1569 PRO A C 1
ATOM 11703 O O . PRO A 1 1569 ? 39.894 42.380 29.647 1.00 87.62 1569 PRO A O 1
ATOM 11706 N N . ALA A 1 1570 ? 38.992 41.499 31.513 1.00 88.62 1570 ALA A N 1
ATOM 11707 C CA . ALA A 1 1570 ? 38.503 42.771 32.034 1.00 88.62 1570 ALA A CA 1
ATOM 11708 C C . ALA A 1 1570 ? 39.628 43.587 32.706 1.00 88.62 1570 ALA A C 1
ATOM 11710 O O . ALA A 1 1570 ? 40.421 43.039 33.473 1.00 88.62 1570 ALA A O 1
ATOM 11711 N N . VAL A 1 1571 ? 39.667 44.898 32.457 1.00 90.19 1571 VAL A N 1
ATOM 11712 C CA . VAL A 1 1571 ? 40.626 45.870 33.015 1.00 90.19 1571 VAL A CA 1
ATOM 11713 C C . VAL A 1 1571 ? 39.938 46.769 34.033 1.00 90.19 1571 VAL A C 1
ATOM 11715 O O . VAL A 1 1571 ? 38.917 47.368 33.714 1.00 90.19 1571 VAL A O 1
ATOM 11718 N N . ASP A 1 1572 ? 40.522 46.922 35.221 1.00 91.31 1572 ASP A N 1
ATOM 11719 C CA . ASP A 1 1572 ? 39.986 47.780 36.284 1.00 91.31 1572 ASP A CA 1
ATOM 11720 C C . ASP A 1 1572 ? 40.547 49.212 36.203 1.00 91.31 1572 ASP A C 1
ATOM 11722 O O . ASP A 1 1572 ? 41.752 49.408 36.044 1.00 91.31 1572 ASP A O 1
ATOM 11726 N N . TYR A 1 1573 ? 39.692 50.218 36.400 1.00 89.94 1573 TYR A N 1
ATOM 11727 C CA . TYR A 1 1573 ? 40.060 51.628 36.548 1.00 89.94 1573 TYR A CA 1
ATOM 11728 C C . TYR A 1 1573 ? 39.412 52.232 37.806 1.00 89.94 1573 TYR A C 1
ATOM 11730 O O . TYR A 1 1573 ? 38.196 52.146 37.972 1.00 89.94 1573 TYR A O 1
ATOM 11738 N N . VAL A 1 1574 ? 40.201 52.853 38.695 1.00 87.81 1574 VAL A N 1
ATOM 11739 C CA . VAL A 1 1574 ? 39.736 53.395 39.993 1.00 87.81 1574 VAL A CA 1
ATOM 11740 C C . VAL A 1 1574 ? 39.731 54.929 39.989 1.00 87.81 1574 VAL A C 1
ATOM 11742 O O . VAL A 1 1574 ? 40.752 55.552 39.715 1.00 87.81 1574 VAL A O 1
ATOM 11745 N N . VAL A 1 1575 ? 38.605 55.544 40.352 1.00 84.38 1575 VAL A N 1
ATOM 11746 C CA . VAL A 1 1575 ? 38.391 57.005 40.429 1.00 84.38 1575 VAL A CA 1
ATOM 11747 C C . VAL A 1 1575 ? 38.363 57.437 41.903 1.00 84.38 1575 VAL A C 1
ATOM 11749 O O . VAL A 1 1575 ? 37.678 56.793 42.695 1.00 84.38 1575 VAL A O 1
ATOM 11752 N N . THR A 1 1576 ? 39.093 58.491 42.304 1.00 80.25 1576 THR A N 1
ATOM 11753 C CA . THR A 1 1576 ? 39.285 58.872 43.733 1.00 80.25 1576 THR A CA 1
ATOM 11754 C C . THR A 1 1576 ? 39.140 60.372 44.070 1.00 80.25 1576 THR A C 1
ATOM 11756 O O . THR A 1 1576 ? 39.306 60.764 45.226 1.00 80.25 1576 THR A O 1
ATOM 11759 N N . ASN A 1 1577 ? 38.786 61.226 43.112 1.00 72.69 1577 ASN A N 1
ATOM 11760 C CA . ASN A 1 1577 ? 38.891 62.688 43.179 1.00 72.69 1577 ASN A CA 1
ATOM 11761 C C . ASN A 1 1577 ? 37.552 63.476 43.263 1.00 72.69 1577 ASN A C 1
ATOM 11763 O O . ASN A 1 1577 ? 37.546 64.647 42.902 1.00 72.69 1577 ASN A O 1
ATOM 11767 N N . ILE A 1 1578 ? 36.431 62.922 43.756 1.00 73.56 1578 ILE A N 1
ATOM 11768 C CA . ILE A 1 1578 ? 35.128 63.643 43.828 1.00 73.56 1578 ILE A CA 1
ATOM 11769 C C . ILE A 1 1578 ? 34.778 64.260 45.221 1.00 73.56 1578 ILE A C 1
ATOM 11771 O O . ILE A 1 1578 ? 34.986 63.601 46.238 1.00 73.56 1578 ILE A O 1
ATOM 11775 N N . LYS A 1 1579 ? 34.246 65.511 45.310 1.00 48.75 1579 LYS A N 1
ATOM 11776 C CA . LYS A 1 1579 ? 33.962 66.296 46.567 1.00 48.75 1579 LYS A CA 1
ATOM 11777 C C . LYS A 1 1579 ? 32.452 66.481 46.915 1.00 48.75 1579 LYS A C 1
ATOM 11779 O O . LYS A 1 1579 ? 31.655 66.667 46.007 1.00 48.75 1579 LYS A O 1
ATOM 11784 N N . ALA A 1 1580 ? 32.102 66.509 48.222 1.00 48.69 1580 ALA A N 1
ATOM 11785 C CA . ALA A 1 1580 ? 30.748 66.347 48.826 1.00 48.69 1580 ALA A CA 1
ATOM 11786 C C . ALA A 1 1580 ? 29.901 67.622 49.172 1.00 48.69 1580 ALA A C 1
ATOM 11788 O O . ALA A 1 1580 ? 30.447 68.726 49.237 1.00 48.69 1580 ALA A O 1
ATOM 11789 N N . ASP A 1 1581 ? 28.591 67.419 49.449 1.00 48.69 1581 ASP A N 1
ATOM 11790 C CA . ASP A 1 1581 ? 27.458 68.393 49.498 1.00 48.69 1581 ASP A CA 1
ATOM 11791 C C . ASP A 1 1581 ? 27.011 68.940 50.890 1.00 48.69 1581 ASP A C 1
ATOM 11793 O O . ASP A 1 1581 ? 27.437 68.464 51.942 1.00 48.69 1581 ASP A O 1
ATOM 11797 N N . ASP A 1 1582 ? 26.116 69.949 50.877 1.00 46.22 1582 ASP A N 1
ATOM 11798 C CA . ASP A 1 1582 ? 25.605 70.758 52.011 1.00 46.22 1582 ASP A CA 1
ATOM 11799 C C . ASP A 1 1582 ? 24.532 70.055 52.905 1.00 46.22 1582 ASP A C 1
ATOM 11801 O O . ASP A 1 1582 ? 23.479 69.642 52.404 1.00 46.22 1582 ASP A O 1
ATOM 11805 N N . PRO A 1 1583 ? 24.726 69.972 54.244 1.00 55.44 1583 PRO A N 1
ATOM 11806 C CA . PRO A 1 1583 ? 23.829 69.287 55.189 1.00 55.44 1583 PRO A CA 1
ATOM 11807 C C . PRO A 1 1583 ? 22.383 69.803 55.306 1.00 55.44 1583 PRO A C 1
ATOM 11809 O O . PRO A 1 1583 ? 21.491 69.022 55.645 1.00 55.44 1583 PRO A O 1
ATOM 11812 N N . ALA A 1 1584 ? 22.114 71.092 55.070 1.00 55.25 1584 ALA A N 1
ATOM 11813 C CA . ALA A 1 1584 ? 20.767 71.651 55.274 1.00 55.25 1584 ALA A CA 1
ATOM 11814 C C . ALA A 1 1584 ? 19.763 71.145 54.223 1.00 55.25 1584 ALA A C 1
ATOM 11816 O O . ALA A 1 1584 ? 18.618 70.812 54.536 1.00 55.25 1584 ALA A O 1
ATOM 11817 N N . GLN A 1 1585 ? 20.223 71.024 52.979 1.00 62.78 1585 GLN A N 1
ATOM 11818 C CA . GLN A 1 1585 ? 19.452 70.456 51.876 1.00 62.78 1585 GLN A CA 1
ATOM 11819 C C . GLN A 1 1585 ? 19.206 68.953 52.073 1.00 62.78 1585 GLN A C 1
ATOM 11821 O O . GLN A 1 1585 ? 18.165 68.429 51.672 1.00 62.78 1585 GLN A O 1
ATOM 11826 N N . LEU A 1 1586 ? 20.124 68.266 52.761 1.00 69.44 1586 LEU A N 1
ATOM 11827 C CA . LEU A 1 1586 ? 20.013 66.837 53.016 1.00 69.44 1586 LEU A CA 1
ATOM 11828 C C . LEU A 1 1586 ? 18.850 66.496 53.955 1.00 69.44 1586 LEU A C 1
ATOM 11830 O O . LEU A 1 1586 ? 18.111 65.544 53.712 1.00 69.44 1586 LEU A O 1
ATOM 11834 N N . GLN A 1 1587 ? 18.653 67.287 55.013 1.00 72.31 1587 GLN A N 1
ATOM 11835 C CA . GLN A 1 1587 ? 17.559 67.074 55.964 1.00 72.31 1587 GLN A CA 1
ATOM 11836 C C . GLN A 1 1587 ? 16.182 67.256 55.300 1.00 72.31 1587 GLN A C 1
ATOM 11838 O O . GLN A 1 1587 ? 15.274 66.459 55.544 1.00 72.31 1587 GLN A O 1
ATOM 11843 N N . ALA A 1 1588 ? 16.035 68.269 54.438 1.00 72.94 1588 ALA A N 1
ATOM 11844 C CA . ALA A 1 1588 ? 14.787 68.536 53.723 1.00 72.94 1588 ALA A CA 1
ATOM 11845 C C . ALA A 1 1588 ? 14.409 67.379 52.783 1.00 72.94 1588 ALA A C 1
ATOM 11847 O O . ALA A 1 1588 ? 13.276 66.897 52.819 1.00 72.94 1588 ALA A O 1
ATOM 11848 N N . ALA A 1 1589 ? 15.381 66.865 52.025 1.00 78.38 1589 ALA A N 1
ATOM 11849 C CA . ALA A 1 1589 ? 15.155 65.761 51.099 1.00 78.38 1589 ALA A CA 1
ATOM 11850 C C . ALA A 1 1589 ? 14.789 64.441 51.815 1.00 78.38 1589 ALA A C 1
ATOM 11852 O O . ALA A 1 1589 ? 13.960 63.679 51.315 1.00 78.38 1589 ALA A O 1
ATOM 11853 N N . LYS A 1 1590 ? 15.324 64.185 53.025 1.00 84.56 1590 LYS A N 1
ATOM 11854 C CA . LYS A 1 1590 ? 14.925 63.019 53.845 1.00 84.56 1590 LYS A CA 1
ATOM 11855 C C . LYS A 1 1590 ? 13.459 63.096 54.271 1.00 84.56 1590 LYS A C 1
ATOM 11857 O O . LYS A 1 1590 ? 12.746 62.091 54.229 1.00 84.56 1590 LYS A O 1
ATOM 11862 N N . GLN A 1 1591 ? 13.004 64.281 54.680 1.00 82.00 1591 GLN A N 1
ATOM 11863 C CA . GLN A 1 1591 ? 11.628 64.483 55.134 1.00 82.00 1591 GLN A CA 1
ATOM 11864 C C . GLN A 1 1591 ? 10.623 64.276 53.991 1.00 82.00 1591 GLN A C 1
ATOM 11866 O O . GLN A 1 1591 ? 9.594 63.629 54.180 1.00 82.00 1591 GLN A O 1
ATOM 11871 N N . GLU A 1 1592 ? 10.936 64.789 52.802 1.00 84.38 1592 GLU A N 1
ATOM 11872 C CA . GLU A 1 1592 ? 10.075 64.680 51.623 1.00 84.38 1592 GLU A CA 1
ATOM 11873 C C . GLU A 1 1592 ? 9.930 63.223 51.152 1.00 84.38 1592 GLU A C 1
ATOM 11875 O O . GLU A 1 1592 ? 8.813 62.738 50.960 1.00 84.38 1592 GLU A O 1
ATOM 11880 N N . LEU A 1 1593 ? 11.044 62.482 51.092 1.00 89.06 1593 LEU A N 1
ATOM 11881 C CA . LEU A 1 1593 ? 11.051 61.065 50.720 1.00 89.06 1593 LEU A CA 1
ATOM 11882 C C . LEU A 1 1593 ? 10.279 60.192 51.724 1.00 89.06 1593 LEU A C 1
ATOM 11884 O O . LEU A 1 1593 ? 9.540 59.291 51.327 1.00 89.06 1593 LEU A O 1
ATOM 11888 N N . THR A 1 1594 ? 10.387 60.497 53.022 1.00 88.94 1594 THR A N 1
ATOM 11889 C CA . THR A 1 1594 ? 9.638 59.800 54.084 1.00 88.94 1594 THR A CA 1
ATOM 11890 C C . THR A 1 1594 ? 8.123 59.920 53.876 1.00 88.94 1594 THR A C 1
ATOM 11892 O O . THR A 1 1594 ? 7.398 58.927 53.986 1.00 88.94 1594 THR A O 1
ATOM 11895 N N . ASN A 1 1595 ? 7.637 61.118 53.532 1.00 85.12 1595 ASN A N 1
ATOM 11896 C CA . ASN A 1 1595 ? 6.213 61.365 53.290 1.00 85.12 1595 ASN A CA 1
ATOM 11897 C C . ASN A 1 1595 ? 5.704 60.623 52.042 1.00 85.12 1595 ASN A C 1
ATOM 11899 O O . ASN A 1 1595 ? 4.591 60.083 52.040 1.00 85.12 1595 ASN A O 1
ATOM 11903 N N . LEU A 1 1596 ? 6.521 60.560 50.987 1.00 90.50 1596 LEU A N 1
ATOM 11904 C CA . LEU A 1 1596 ? 6.141 59.891 49.747 1.00 90.50 1596 LEU A CA 1
ATOM 11905 C C . LEU A 1 1596 ? 6.094 58.360 49.900 1.00 90.50 1596 LEU A C 1
ATOM 11907 O O . LEU A 1 1596 ? 5.155 57.729 49.414 1.00 90.50 1596 LEU A O 1
ATOM 11911 N N . ILE A 1 1597 ? 7.026 57.765 50.658 1.00 90.56 1597 ILE A N 1
ATOM 11912 C CA . ILE A 1 1597 ? 7.019 56.327 50.994 1.00 90.56 1597 ILE A CA 1
ATOM 11913 C C . ILE A 1 1597 ? 5.724 55.929 51.719 1.00 90.56 1597 ILE A C 1
ATOM 11915 O O . ILE A 1 1597 ? 5.147 54.880 51.426 1.00 90.56 1597 ILE A O 1
ATOM 11919 N N . ALA A 1 1598 ? 5.236 56.757 52.649 1.00 83.81 1598 ALA A N 1
ATOM 11920 C CA . ALA A 1 1598 ? 3.975 56.495 53.347 1.00 83.81 1598 ALA A CA 1
ATOM 11921 C C . ALA A 1 1598 ? 2.764 56.505 52.390 1.00 83.81 1598 ALA A C 1
ATOM 11923 O O . ALA A 1 1598 ? 1.878 55.648 52.486 1.00 83.81 1598 ALA A O 1
ATOM 11924 N N . SER A 1 1599 ? 2.755 57.430 51.426 1.00 83.00 1599 SER A N 1
ATOM 11925 C CA . SER A 1 1599 ? 1.711 57.518 50.396 1.00 83.00 1599 SER A CA 1
ATOM 11926 C C . SER A 1 1599 ? 1.735 56.307 49.454 1.00 83.00 1599 SER A C 1
ATOM 11928 O O . SER A 1 1599 ? 0.696 55.691 49.216 1.00 83.00 1599 SER A O 1
ATOM 11930 N N . ALA A 1 1600 ? 2.920 55.894 48.994 1.00 87.50 1600 ALA A N 1
ATOM 11931 C CA . ALA A 1 1600 ? 3.103 54.728 48.129 1.00 87.50 1600 ALA A CA 1
ATOM 11932 C C . ALA A 1 1600 ? 2.636 53.415 48.784 1.00 87.50 1600 ALA A C 1
ATOM 11934 O O . ALA A 1 1600 ? 1.902 52.642 48.168 1.00 87.50 1600 ALA A O 1
ATOM 11935 N N . LYS A 1 1601 ? 2.978 53.191 50.063 1.00 86.38 1601 LYS A N 1
ATOM 11936 C CA . LYS A 1 1601 ? 2.512 52.017 50.832 1.00 86.38 1601 LYS A CA 1
ATOM 11937 C C . LYS A 1 1601 ? 0.982 51.958 50.926 1.00 86.38 1601 LYS A C 1
ATOM 11939 O O . LYS A 1 1601 ? 0.406 50.876 50.868 1.00 86.38 1601 LYS A O 1
ATOM 11944 N N . THR A 1 1602 ? 0.325 53.115 51.024 1.00 81.31 1602 THR A N 1
ATOM 11945 C CA . THR A 1 1602 ? -1.144 53.210 51.069 1.00 81.31 1602 THR A CA 1
ATOM 11946 C C . THR A 1 1602 ? -1.778 52.891 49.711 1.00 81.31 1602 THR A C 1
ATOM 11948 O O . THR A 1 1602 ? -2.760 52.154 49.646 1.00 81.31 1602 THR A O 1
ATOM 11951 N N . LEU A 1 1603 ? -1.205 53.404 48.617 1.00 80.75 1603 LEU A N 1
ATOM 11952 C CA . LEU A 1 1603 ? -1.685 53.149 47.254 1.00 80.75 1603 LEU A CA 1
ATOM 11953 C C . LEU A 1 1603 ? -1.516 51.678 46.845 1.00 80.75 1603 LEU A C 1
ATOM 11955 O O . LEU A 1 1603 ? -2.453 51.094 46.298 1.00 80.75 1603 LEU A O 1
ATOM 11959 N N . SER A 1 1604 ? -0.380 51.062 47.193 1.00 80.38 1604 SER A N 1
ATOM 11960 C CA . SER A 1 1604 ? -0.105 49.635 46.960 1.00 80.38 1604 SER A CA 1
ATOM 11961 C C . SER A 1 1604 ? -1.119 48.715 47.657 1.00 80.38 1604 SER A C 1
ATOM 11963 O O . SER A 1 1604 ? -1.541 47.715 47.083 1.00 80.38 1604 SER A O 1
ATOM 11965 N N . ALA A 1 1605 ? -1.591 49.081 48.854 1.00 76.06 1605 ALA A N 1
ATOM 11966 C CA . ALA A 1 1605 ? -2.578 48.301 49.605 1.00 76.06 1605 ALA A CA 1
ATOM 11967 C C . ALA A 1 1605 ? -4.039 48.496 49.139 1.00 76.06 1605 ALA A C 1
ATOM 11969 O O . ALA A 1 1605 ? -4.940 47.841 49.659 1.00 76.06 1605 ALA A O 1
ATOM 11970 N N . SER A 1 1606 ? -4.310 49.402 48.192 1.00 73.88 1606 SER A N 1
ATOM 11971 C CA . SER A 1 1606 ? -5.685 49.802 47.847 1.00 73.88 1606 SER A CA 1
ATOM 11972 C C . SER A 1 1606 ? -6.469 48.781 47.010 1.00 73.88 1606 SER A C 1
ATOM 11974 O O . SER A 1 1606 ? -7.692 48.892 46.925 1.00 73.88 1606 SER A O 1
ATOM 11976 N N . GLY A 1 1607 ? -5.791 47.830 46.354 1.00 69.44 1607 GLY A N 1
ATOM 11977 C CA . GLY A 1 1607 ? -6.397 46.849 45.441 1.00 69.44 1607 GLY A CA 1
ATOM 11978 C C . GLY A 1 1607 ? -7.015 47.433 44.158 1.00 69.44 1607 GLY A C 1
ATOM 11979 O O . GLY A 1 1607 ? -7.636 46.696 43.397 1.00 69.44 1607 GLY A O 1
ATOM 11980 N N . LYS A 1 1608 ? -6.877 48.745 43.912 1.00 63.72 1608 LYS A N 1
ATOM 11981 C CA . LYS A 1 1608 ? -7.518 49.465 42.793 1.00 63.72 1608 LYS A CA 1
ATOM 11982 C C . LYS A 1 1608 ? -6.723 49.459 41.483 1.00 63.72 1608 LYS A C 1
ATOM 11984 O O . LYS A 1 1608 ? -7.267 49.847 40.450 1.00 63.72 1608 LYS A O 1
ATOM 11989 N N . TYR A 1 1609 ? -5.457 49.065 41.532 1.00 78.00 1609 TYR A N 1
ATOM 11990 C CA . TYR A 1 1609 ? -4.501 49.237 40.440 1.00 78.00 1609 TYR A CA 1
ATOM 11991 C C . TYR A 1 1609 ? -4.074 47.888 39.866 1.00 78.00 1609 TYR A C 1
ATOM 11993 O O . TYR A 1 1609 ? -4.222 46.862 40.533 1.00 78.00 1609 TYR A O 1
ATOM 12001 N N . ASP A 1 1610 ? -3.624 47.872 38.614 1.00 75.00 1610 ASP A N 1
ATOM 12002 C CA . ASP A 1 1610 ? -3.138 46.657 37.962 1.00 75.00 1610 ASP A CA 1
ATOM 12003 C C . ASP A 1 1610 ? -1.907 46.072 38.681 1.00 75.00 1610 ASP A C 1
ATOM 12005 O O . ASP A 1 1610 ? -1.172 46.761 39.397 1.00 75.00 1610 ASP A O 1
ATOM 12009 N N . ASP A 1 1611 ? -1.693 44.767 38.517 1.00 77.44 1611 ASP A N 1
ATOM 12010 C CA . ASP A 1 1611 ? -0.705 44.039 39.315 1.00 77.44 1611 ASP A CA 1
ATOM 12011 C C . ASP A 1 1611 ? 0.740 44.407 38.915 1.00 77.44 1611 ASP A C 1
ATOM 12013 O O . ASP A 1 1611 ? 1.640 44.390 39.761 1.00 77.44 1611 ASP A O 1
ATOM 12017 N N . ALA A 1 1612 ? 0.971 44.805 37.657 1.00 77.12 1612 ALA A N 1
ATOM 12018 C CA . ALA A 1 1612 ? 2.290 45.180 37.153 1.00 77.12 1612 ALA A CA 1
ATOM 12019 C C . ALA A 1 1612 ? 2.737 46.544 37.702 1.00 77.12 1612 ALA A C 1
ATOM 12021 O O . ALA A 1 1612 ? 3.845 46.661 38.234 1.00 77.12 1612 ALA A O 1
ATOM 12022 N N . THR A 1 1613 ? 1.869 47.558 37.668 1.00 78.75 1613 THR A N 1
ATOM 12023 C CA . THR A 1 1613 ? 2.176 48.885 38.228 1.00 78.75 1613 THR A CA 1
ATOM 12024 C C . THR A 1 1613 ? 2.221 48.855 39.756 1.00 78.75 1613 THR A C 1
ATOM 12026 O O . THR A 1 1613 ? 3.063 49.524 40.358 1.00 78.75 1613 THR A O 1
ATOM 12029 N N . THR A 1 1614 ? 1.419 47.999 40.403 1.00 81.94 1614 THR A N 1
ATOM 12030 C CA . THR A 1 1614 ? 1.491 47.772 41.858 1.00 81.94 1614 THR A CA 1
ATOM 12031 C C . THR A 1 1614 ? 2.821 47.123 42.265 1.00 81.94 1614 THR A C 1
ATOM 12033 O O . THR A 1 1614 ? 3.419 47.520 43.269 1.00 81.94 1614 THR A O 1
ATOM 12036 N 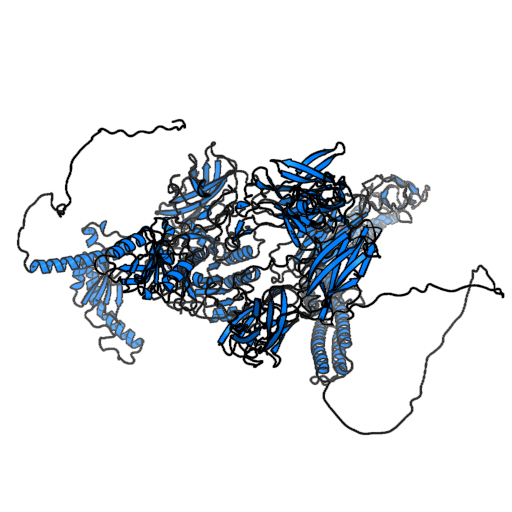N . THR A 1 1615 ? 3.329 46.174 41.470 1.00 84.44 1615 THR A N 1
ATOM 12037 C CA . THR A 1 1615 ? 4.648 45.550 41.683 1.00 84.44 1615 THR A CA 1
ATOM 12038 C C . THR A 1 1615 ? 5.784 46.553 41.466 1.00 84.44 1615 THR A C 1
ATOM 12040 O O . THR A 1 1615 ? 6.694 46.643 42.294 1.00 84.44 1615 THR A O 1
ATOM 12043 N N . ALA A 1 1616 ? 5.714 47.366 40.406 1.00 82.69 1616 ALA A N 1
ATOM 12044 C CA . ALA A 1 1616 ? 6.683 48.433 40.153 1.00 82.69 1616 ALA A CA 1
ATOM 12045 C C . ALA A 1 1616 ? 6.698 49.484 41.282 1.00 82.69 1616 ALA A C 1
ATOM 12047 O O . ALA A 1 1616 ? 7.772 49.886 41.737 1.00 82.69 1616 ALA A O 1
ATOM 12048 N N . LEU A 1 1617 ? 5.526 49.869 41.807 1.00 88.88 1617 LEU A N 1
ATOM 12049 C CA . LEU A 1 1617 ? 5.412 50.758 42.965 1.00 88.88 1617 LEU A CA 1
ATOM 12050 C C . LEU A 1 1617 ? 6.052 50.150 44.218 1.00 88.88 1617 LEU A C 1
ATOM 12052 O O . LEU A 1 1617 ? 6.745 50.860 44.951 1.00 88.88 1617 LEU A O 1
ATOM 12056 N N . ALA A 1 1618 ? 5.860 48.852 44.471 1.00 86.69 1618 ALA A N 1
ATOM 12057 C CA . ALA A 1 1618 ? 6.470 48.166 45.609 1.00 86.69 1618 ALA A CA 1
ATOM 12058 C C . ALA A 1 1618 ? 8.009 48.172 45.521 1.00 86.69 1618 ALA A C 1
ATOM 12060 O O . ALA A 1 1618 ? 8.679 48.512 46.501 1.00 86.69 1618 ALA A O 1
ATOM 12061 N N . ALA A 1 1619 ? 8.568 47.893 44.338 1.00 88.19 1619 ALA A N 1
ATOM 12062 C CA . ALA A 1 1619 ? 10.009 47.950 44.092 1.00 88.19 1619 ALA A CA 1
ATOM 12063 C C . ALA A 1 1619 ? 10.573 49.376 44.251 1.00 88.19 1619 ALA A C 1
ATOM 12065 O O . ALA A 1 1619 ? 11.576 49.578 44.943 1.00 88.19 1619 ALA A O 1
ATOM 12066 N N . ALA A 1 1620 ? 9.901 50.387 43.687 1.00 87.94 1620 ALA A N 1
ATOM 12067 C CA . ALA A 1 1620 ? 10.284 51.791 43.847 1.00 87.94 1620 ALA A CA 1
ATOM 12068 C C . ALA A 1 1620 ? 10.211 52.245 45.317 1.00 87.94 1620 ALA A C 1
ATOM 12070 O O . ALA A 1 1620 ? 11.092 52.962 45.792 1.00 87.94 1620 ALA A O 1
ATOM 12071 N N . THR A 1 1621 ? 9.208 51.774 46.068 1.00 89.31 1621 THR A N 1
ATOM 12072 C CA . THR A 1 1621 ? 9.054 52.051 47.507 1.00 89.31 1621 THR A CA 1
ATOM 12073 C C . THR A 1 1621 ? 10.212 51.462 48.313 1.00 89.31 1621 THR A C 1
ATOM 12075 O O . THR A 1 1621 ? 10.732 52.119 49.216 1.00 89.31 1621 THR A O 1
ATOM 12078 N N . GLN A 1 1622 ? 10.655 50.244 47.981 1.00 88.31 1622 GLN A N 1
ATOM 12079 C CA . GLN A 1 1622 ? 11.812 49.614 48.621 1.00 88.31 1622 GLN A CA 1
ATOM 12080 C C . GLN A 1 1622 ? 13.110 50.372 48.309 1.00 88.31 1622 GLN A C 1
ATOM 12082 O O . GLN A 1 1622 ? 13.870 50.676 49.229 1.00 88.31 1622 GLN A O 1
ATOM 12087 N N . LYS A 1 1623 ? 13.330 50.749 47.040 1.00 87.25 1623 LYS A N 1
ATOM 12088 C CA . LYS A 1 1623 ? 14.487 51.552 46.605 1.00 87.25 1623 LYS A CA 1
ATOM 12089 C C . LYS A 1 1623 ? 14.538 52.908 47.320 1.00 87.25 1623 LYS A C 1
ATOM 12091 O O . LYS A 1 1623 ? 15.597 53.314 47.796 1.00 87.25 1623 LYS A O 1
ATOM 12096 N N . ALA A 1 1624 ? 13.392 53.576 47.455 1.00 87.31 1624 ALA A N 1
ATOM 12097 C CA . ALA A 1 1624 ? 13.264 54.827 48.197 1.00 87.31 1624 ALA A CA 1
ATOM 12098 C C . ALA A 1 1624 ? 13.577 54.662 49.693 1.00 87.31 1624 ALA A C 1
ATOM 12100 O O . ALA A 1 1624 ? 14.291 55.487 50.261 1.00 87.31 1624 ALA A O 1
ATOM 12101 N N . GLN A 1 1625 ? 13.109 53.579 50.326 1.00 89.62 1625 GLN A N 1
ATOM 12102 C CA . GLN A 1 1625 ? 13.442 53.273 51.722 1.00 89.62 1625 GLN A CA 1
ATOM 12103 C C . GLN A 1 1625 ? 14.949 53.041 51.897 1.00 89.62 1625 GLN A C 1
ATOM 12105 O O . GLN A 1 1625 ? 15.549 53.596 52.811 1.00 89.62 1625 GLN A O 1
ATOM 12110 N N . THR A 1 1626 ? 15.587 52.307 50.979 1.00 86.38 1626 THR A N 1
ATOM 12111 C CA . THR A 1 1626 ? 17.044 52.108 50.997 1.00 86.38 1626 THR A CA 1
ATOM 12112 C C . THR A 1 1626 ? 17.806 53.429 50.874 1.00 86.38 1626 THR A C 1
ATOM 12114 O O . THR A 1 1626 ? 18.763 53.640 51.613 1.00 86.38 1626 THR A O 1
ATOM 12117 N N . ALA A 1 1627 ? 17.381 54.338 49.989 1.00 83.56 1627 ALA A N 1
ATOM 12118 C CA . ALA A 1 1627 ? 18.001 55.659 49.852 1.00 83.56 1627 ALA A CA 1
ATOM 12119 C C . ALA A 1 1627 ? 17.851 56.518 51.124 1.00 83.56 1627 ALA A C 1
ATOM 12121 O O . ALA A 1 1627 ? 18.777 57.238 51.494 1.00 83.56 1627 ALA A O 1
ATOM 12122 N N . LEU A 1 1628 ? 16.714 56.416 51.824 1.00 83.75 1628 LEU A N 1
ATOM 12123 C CA . LEU A 1 1628 ? 16.477 57.103 53.098 1.00 83.75 1628 LEU A CA 1
ATOM 12124 C C . LEU A 1 1628 ? 17.362 56.560 54.237 1.00 83.75 1628 LEU A C 1
ATOM 12126 O O . LEU A 1 1628 ? 17.843 57.341 55.064 1.00 83.75 1628 LEU A O 1
ATOM 12130 N N . ASP A 1 1629 ? 17.594 55.244 54.256 1.00 82.62 1629 ASP A N 1
ATOM 12131 C CA . ASP A 1 1629 ? 18.346 54.535 55.301 1.00 82.62 1629 ASP A CA 1
ATOM 12132 C C . ASP A 1 1629 ? 19.878 54.691 55.164 1.00 82.62 1629 ASP A C 1
ATOM 12134 O O . ASP A 1 1629 ? 20.624 54.370 56.094 1.00 82.62 1629 ASP A O 1
ATOM 12138 N N . GLN A 1 1630 ? 20.380 55.212 54.037 1.00 80.25 1630 GLN A N 1
ATOM 12139 C CA . GLN A 1 1630 ? 21.812 55.465 53.849 1.00 80.25 1630 GLN A CA 1
ATOM 12140 C C . GLN A 1 1630 ? 22.328 56.571 54.789 1.00 80.25 1630 GLN A C 1
ATOM 12142 O O . GLN A 1 1630 ? 21.871 57.720 54.781 1.00 80.25 1630 GLN A O 1
ATOM 12147 N N . THR A 1 1631 ? 23.356 56.247 55.582 1.00 69.44 1631 THR A N 1
ATOM 12148 C CA . THR A 1 1631 ? 24.014 57.179 56.519 1.00 69.44 1631 THR A CA 1
ATOM 12149 C C . THR A 1 1631 ? 24.686 58.361 55.820 1.00 69.44 1631 THR A C 1
ATOM 12151 O O . THR A 1 1631 ? 24.764 59.440 56.404 1.00 69.44 1631 THR A O 1
ATOM 12154 N N . ASN A 1 1632 ? 25.127 58.180 54.575 1.00 65.56 1632 ASN A N 1
ATOM 12155 C CA . ASN A 1 1632 ? 25.820 59.165 53.743 1.00 65.56 1632 ASN A CA 1
ATOM 12156 C C . ASN A 1 1632 ? 24.992 59.635 52.534 1.00 65.56 1632 ASN A C 1
ATOM 12158 O O . ASN A 1 1632 ? 25.584 60.055 51.540 1.00 65.56 1632 ASN A O 1
ATOM 12162 N N . ALA A 1 1633 ? 23.659 59.536 52.592 1.00 73.44 1633 ALA A N 1
ATOM 12163 C CA . ALA A 1 1633 ? 22.793 60.014 51.516 1.00 73.44 1633 ALA A CA 1
ATOM 12164 C C . ALA A 1 1633 ? 23.198 61.439 51.079 1.00 73.44 1633 ALA A C 1
ATOM 12166 O O . ALA A 1 1633 ? 23.544 62.262 51.928 1.00 73.44 1633 ALA A O 1
ATOM 12167 N N . SER A 1 1634 ? 23.174 61.720 49.773 1.00 74.81 1634 SER A N 1
ATOM 12168 C CA . SER A 1 1634 ? 23.334 63.066 49.199 1.00 74.81 1634 SER A CA 1
ATOM 12169 C C . SER A 1 1634 ? 21.973 63.669 48.847 1.00 74.81 1634 SER A C 1
ATOM 12171 O O . SER A 1 1634 ? 20.983 62.944 48.698 1.00 74.81 1634 SER A O 1
ATOM 12173 N N . VAL A 1 1635 ? 21.912 64.992 48.675 1.00 69.00 1635 VAL A N 1
ATOM 12174 C CA . VAL A 1 1635 ? 20.685 65.695 48.255 1.00 69.00 1635 VAL A CA 1
ATOM 12175 C C . VAL A 1 1635 ? 20.158 65.117 46.941 1.00 69.00 1635 VAL A C 1
ATOM 12177 O O . VAL A 1 1635 ? 18.968 64.816 46.840 1.00 69.00 1635 VAL A O 1
ATOM 12180 N N . ASP A 1 1636 ? 21.055 64.871 45.984 1.00 73.75 1636 ASP A N 1
ATOM 12181 C CA . ASP A 1 1636 ? 20.735 64.281 44.681 1.00 73.75 1636 ASP A CA 1
ATOM 12182 C C . ASP A 1 1636 ? 20.208 62.846 44.805 1.00 73.75 1636 ASP A C 1
ATOM 12184 O O . ASP A 1 1636 ? 19.250 62.480 44.127 1.00 73.75 1636 ASP A O 1
ATOM 12188 N N . SER A 1 1637 ? 20.772 62.032 45.709 1.00 79.50 1637 SER A N 1
ATOM 12189 C CA . SER A 1 1637 ? 20.300 60.654 45.917 1.00 79.50 1637 SER A CA 1
ATOM 12190 C C . SER A 1 1637 ? 18.871 60.607 46.473 1.00 79.50 1637 SER A C 1
ATOM 12192 O O . SER A 1 1637 ? 18.051 59.807 46.020 1.00 79.50 1637 SER A O 1
ATOM 12194 N N . LEU A 1 1638 ? 18.542 61.505 47.408 1.00 82.38 1638 LEU A N 1
ATOM 12195 C CA . LEU A 1 1638 ? 17.226 61.567 48.043 1.00 82.38 1638 LEU A CA 1
ATOM 12196 C C . LEU A 1 1638 ? 16.174 62.186 47.116 1.00 82.38 1638 LEU A C 1
ATOM 12198 O O . LEU A 1 1638 ? 15.053 61.686 47.043 1.00 82.38 1638 LEU A O 1
ATOM 12202 N N . THR A 1 1639 ? 16.530 63.233 46.365 1.00 79.94 1639 THR A N 1
ATOM 12203 C CA . THR A 1 1639 ? 15.637 63.828 45.352 1.00 79.94 1639 THR A CA 1
ATOM 12204 C C . THR A 1 1639 ? 15.451 62.923 44.134 1.00 79.94 1639 THR A C 1
ATOM 12206 O O . THR A 1 1639 ? 14.355 62.882 43.574 1.00 79.94 1639 THR A O 1
ATOM 12209 N N . GLY A 1 1640 ? 16.466 62.144 43.749 1.00 85.75 1640 GLY A N 1
ATOM 12210 C CA . GLY A 1 1640 ? 16.351 61.091 42.740 1.00 85.75 1640 GLY A CA 1
ATOM 12211 C C . GLY A 1 1640 ? 15.383 59.988 43.169 1.00 85.75 1640 GLY A C 1
ATOM 12212 O O . GLY A 1 1640 ? 14.445 59.681 42.438 1.00 85.75 1640 GLY A O 1
ATOM 12213 N N . ALA A 1 1641 ? 15.533 59.466 44.391 1.00 86.56 1641 ALA A N 1
ATOM 12214 C CA . ALA A 1 1641 ? 14.607 58.478 44.947 1.00 86.56 1641 ALA A CA 1
ATOM 12215 C C . ALA A 1 1641 ? 13.165 59.010 45.063 1.00 86.56 1641 ALA A C 1
ATOM 12217 O O . ALA A 1 1641 ? 12.215 58.269 44.812 1.00 86.56 1641 ALA A O 1
ATOM 12218 N N . ASN A 1 1642 ? 13.002 60.295 45.396 1.00 87.75 1642 ASN A N 1
ATOM 12219 C CA . ASN A 1 1642 ? 11.704 60.971 45.426 1.00 87.75 1642 ASN A CA 1
ATOM 12220 C C . ASN A 1 1642 ? 11.066 60.998 44.021 1.00 87.75 1642 ASN A C 1
ATOM 12222 O O . ASN A 1 1642 ? 9.928 60.569 43.845 1.00 87.75 1642 ASN A O 1
ATOM 12226 N N . ARG A 1 1643 ? 11.827 61.396 42.992 1.00 85.44 1643 ARG A N 1
ATOM 12227 C CA . ARG A 1 1643 ? 11.362 61.424 41.595 1.00 85.44 1643 ARG A CA 1
ATOM 12228 C C . ARG A 1 1643 ? 10.990 60.038 41.065 1.00 85.44 1643 ARG A C 1
ATOM 12230 O O . ARG A 1 1643 ? 9.952 59.903 40.419 1.00 85.44 1643 ARG A O 1
ATOM 12237 N N . ASP A 1 1644 ? 11.804 59.023 41.345 1.00 88.44 1644 ASP A N 1
ATOM 12238 C CA . ASP A 1 1644 ? 11.549 57.639 40.926 1.00 88.44 1644 ASP A CA 1
ATOM 12239 C C . ASP A 1 1644 ? 10.262 57.101 41.569 1.00 88.44 1644 ASP A C 1
ATOM 12241 O O . ASP A 1 1644 ? 9.398 56.555 40.880 1.00 88.44 1644 ASP A O 1
ATOM 12245 N N . LEU A 1 1645 ? 10.091 57.307 42.881 1.00 91.19 1645 LEU A N 1
ATOM 12246 C CA . LEU A 1 1645 ? 8.887 56.882 43.593 1.00 91.19 1645 LEU A CA 1
ATOM 12247 C C . LEU A 1 1645 ? 7.644 57.649 43.121 1.00 91.19 1645 LEU A C 1
ATOM 12249 O O . LEU A 1 1645 ? 6.585 57.049 42.951 1.00 91.19 1645 LEU A O 1
ATOM 12253 N N . GLN A 1 1646 ? 7.768 58.951 42.851 1.00 87.69 1646 GLN A N 1
ATOM 12254 C CA . GLN A 1 1646 ? 6.676 59.763 42.312 1.00 87.69 1646 GLN A CA 1
ATOM 12255 C C . GLN A 1 1646 ? 6.294 59.313 40.900 1.00 87.69 1646 GLN A C 1
ATOM 12257 O O . GLN A 1 1646 ? 5.114 59.289 40.560 1.00 87.69 1646 GLN A O 1
ATOM 12262 N N . THR A 1 1647 ? 7.277 58.918 40.088 1.00 85.19 1647 THR A N 1
ATOM 12263 C CA . THR A 1 1647 ? 7.041 58.359 38.753 1.00 85.19 1647 THR A CA 1
ATOM 12264 C C . THR A 1 1647 ? 6.273 57.046 38.854 1.00 85.19 1647 THR A C 1
ATOM 12266 O O . THR A 1 1647 ? 5.268 56.893 38.169 1.00 85.19 1647 THR A O 1
ATOM 12269 N N . ALA A 1 1648 ? 6.660 56.149 39.767 1.00 86.12 1648 ALA A N 1
ATOM 12270 C CA . ALA A 1 1648 ? 5.935 54.901 40.000 1.00 86.12 1648 ALA A CA 1
ATOM 12271 C C . ALA A 1 1648 ? 4.501 55.135 40.519 1.00 86.12 1648 ALA A C 1
ATOM 12273 O O . ALA A 1 1648 ? 3.576 54.456 40.085 1.00 86.12 1648 ALA A O 1
ATOM 12274 N N . ILE A 1 1649 ? 4.288 56.128 41.393 1.00 84.94 1649 ILE A N 1
ATOM 12275 C CA . ILE A 1 1649 ? 2.941 56.546 41.828 1.00 84.94 1649 ILE A CA 1
ATOM 12276 C C . ILE A 1 1649 ? 2.118 57.064 40.641 1.00 84.94 1649 ILE A C 1
ATOM 12278 O O . ILE A 1 1649 ? 0.955 56.698 40.497 1.00 84.94 1649 ILE A O 1
ATOM 12282 N N . ASN A 1 1650 ? 2.709 57.897 39.782 1.00 77.56 1650 ASN A N 1
ATOM 12283 C CA . ASN A 1 1650 ? 2.034 58.458 38.608 1.00 77.56 1650 ASN A CA 1
ATOM 12284 C C . ASN A 1 1650 ? 1.748 57.407 37.523 1.00 77.56 1650 ASN A C 1
ATOM 12286 O O . ASN A 1 1650 ? 0.884 57.628 36.681 1.00 77.56 1650 ASN A O 1
ATOM 12290 N N . GLN A 1 1651 ? 2.474 56.290 37.533 1.00 82.06 1651 GLN A N 1
ATOM 12291 C CA . GLN A 1 1651 ? 2.292 55.171 36.610 1.00 82.06 1651 GLN A CA 1
ATOM 12292 C C . GLN A 1 1651 ? 1.279 54.133 37.101 1.00 82.06 1651 GLN A C 1
ATOM 12294 O O . GLN A 1 1651 ? 1.021 53.182 36.372 1.00 82.06 1651 GLN A O 1
ATOM 12299 N N . LEU A 1 1652 ? 0.689 54.291 38.293 1.00 73.94 1652 LEU A N 1
ATOM 12300 C CA . LEU A 1 1652 ? -0.395 53.419 38.747 1.00 73.94 1652 LEU A CA 1
ATOM 12301 C C . LEU A 1 1652 ? -1.577 53.480 37.769 1.00 73.94 1652 LEU A C 1
ATOM 12303 O O . LEU A 1 1652 ? -2.267 54.500 37.695 1.00 73.94 1652 LEU A O 1
ATOM 12307 N N . ALA A 1 1653 ? -1.843 52.384 37.056 1.00 68.50 1653 ALA A N 1
ATOM 12308 C CA . ALA A 1 1653 ? -2.977 52.286 36.145 1.00 68.50 1653 ALA A CA 1
ATOM 12309 C C . ALA A 1 1653 ? -4.154 51.565 36.818 1.00 68.50 1653 ALA A C 1
ATOM 12311 O O . ALA A 1 1653 ? -4.007 50.578 37.541 1.00 68.50 1653 ALA A O 1
ATOM 12312 N N . ALA A 1 1654 ? -5.355 52.110 36.638 1.00 60.72 1654 ALA A N 1
ATOM 12313 C CA . ALA A 1 1654 ? -6.580 51.509 37.155 1.00 60.72 1654 ALA A CA 1
ATOM 12314 C C . ALA A 1 1654 ? -6.970 50.288 36.303 1.00 60.72 1654 ALA A C 1
ATOM 12316 O O . ALA A 1 1654 ? -6.880 50.340 35.079 1.00 60.72 1654 ALA A O 1
ATOM 12317 N N . LYS A 1 1655 ? -7.445 49.201 36.928 1.00 60.81 1655 LYS A N 1
ATOM 12318 C CA . LYS A 1 1655 ? -7.906 48.003 36.196 1.00 60.81 1655 LYS A CA 1
ATOM 12319 C C . LYS A 1 1655 ? -9.108 48.333 35.283 1.00 60.81 1655 LYS A C 1
ATOM 12321 O O . LYS A 1 1655 ? -10.091 48.903 35.759 1.00 60.81 1655 LYS A O 1
ATOM 12326 N N . LEU A 1 1656 ? -9.062 47.925 34.005 1.00 63.47 1656 LEU A N 1
ATOM 12327 C CA . LEU A 1 1656 ? -10.213 47.944 33.083 1.00 63.47 1656 LEU A CA 1
ATOM 12328 C C . LEU A 1 1656 ? -11.290 46.957 33.595 1.00 63.47 1656 LEU A C 1
ATOM 12330 O O . LEU A 1 1656 ? -10.958 45.789 33.824 1.00 63.47 1656 LEU A O 1
ATOM 12334 N N . PRO A 1 1657 ? -12.556 47.374 33.794 1.00 64.62 1657 PRO A N 1
ATOM 12335 C CA . PRO A 1 1657 ? -13.631 46.473 34.213 1.00 64.62 1657 PRO A CA 1
ATOM 12336 C C . PRO A 1 1657 ? -13.786 45.286 33.247 1.00 64.62 1657 PRO A C 1
ATOM 12338 O O . PRO A 1 1657 ? -13.730 45.456 32.027 1.00 64.62 1657 PRO A O 1
ATOM 12341 N N . ALA A 1 1658 ? -13.935 44.072 33.783 1.00 63.75 1658 ALA A N 1
ATOM 12342 C CA . ALA A 1 1658 ? -13.863 42.832 33.001 1.00 63.75 1658 ALA A CA 1
ATOM 12343 C C . ALA A 1 1658 ? -14.941 42.730 31.903 1.00 63.75 1658 ALA A C 1
ATOM 12345 O O . ALA A 1 1658 ? -14.672 42.216 30.822 1.00 63.75 1658 ALA A O 1
ATOM 12346 N N . ASP A 1 1659 ? -16.132 43.267 32.155 1.00 67.31 1659 ASP A N 1
ATOM 12347 C CA . ASP A 1 1659 ? -17.243 43.346 31.203 1.00 67.31 1659 ASP A CA 1
ATOM 12348 C C . ASP A 1 1659 ? -16.907 44.221 29.986 1.00 67.31 1659 ASP A C 1
ATOM 12350 O O . ASP A 1 1659 ? -17.134 43.821 28.841 1.00 67.31 1659 ASP A O 1
ATOM 12354 N N . LYS A 1 1660 ? -16.279 45.379 30.219 1.00 67.31 1660 LYS A N 1
ATOM 12355 C CA . LYS A 1 1660 ? -15.808 46.281 29.159 1.00 67.31 1660 LYS A CA 1
ATOM 12356 C C . LYS A 1 1660 ? -14.691 45.656 28.321 1.00 67.31 1660 LYS A C 1
ATOM 12358 O O . LYS A 1 1660 ? -14.710 45.768 27.097 1.00 67.31 1660 LYS A O 1
ATOM 12363 N N . LYS A 1 1661 ? -13.767 44.931 28.964 1.00 72.88 1661 LYS A N 1
ATOM 12364 C CA . LYS A 1 1661 ? -12.694 44.188 28.283 1.00 72.88 1661 LYS A CA 1
ATOM 12365 C C . LYS A 1 1661 ? -13.254 43.144 27.312 1.00 72.88 1661 LYS A C 1
ATOM 12367 O O . LYS A 1 1661 ? -12.829 43.084 26.162 1.00 72.88 1661 LYS A O 1
ATOM 12372 N N . THR A 1 1662 ? -14.219 42.339 27.759 1.00 75.19 1662 THR A N 1
ATOM 12373 C CA . THR A 1 1662 ? -14.849 41.310 26.920 1.00 75.19 1662 THR A CA 1
ATOM 12374 C C . THR A 1 1662 ? -15.621 41.920 25.749 1.00 75.19 1662 THR A C 1
ATOM 12376 O O . THR A 1 1662 ? -15.487 41.442 24.625 1.00 75.19 1662 THR A O 1
ATOM 12379 N N . SER A 1 1663 ? -16.384 42.996 25.979 1.00 75.19 1663 SER A N 1
ATOM 12380 C CA . SER A 1 1663 ? -17.141 43.670 24.913 1.00 75.19 1663 SER A CA 1
ATOM 12381 C C . SER A 1 1663 ? -16.231 44.207 23.803 1.00 75.19 1663 SER A C 1
ATOM 12383 O O . SER A 1 1663 ? -16.518 44.008 22.623 1.00 75.19 1663 SER A O 1
ATOM 12385 N N . LEU A 1 1664 ? -15.117 44.844 24.172 1.00 80.88 1664 LEU A N 1
ATOM 12386 C CA . LEU A 1 1664 ? -14.159 45.401 23.218 1.00 80.88 1664 LEU A CA 1
ATOM 12387 C C . LEU A 1 1664 ? -13.447 44.310 22.398 1.00 80.88 1664 LEU A C 1
ATOM 12389 O O . LEU A 1 1664 ? -13.296 44.454 21.186 1.00 80.88 1664 LEU A O 1
ATOM 12393 N N . LEU A 1 1665 ? -13.054 43.195 23.027 1.00 84.81 1665 LEU A N 1
ATOM 12394 C CA . LEU A 1 1665 ? -12.420 42.071 22.324 1.00 84.81 1665 LEU A CA 1
ATOM 12395 C C . LEU A 1 1665 ? -13.362 41.420 21.300 1.00 84.81 1665 LEU A C 1
ATOM 12397 O O . LEU A 1 1665 ? -12.945 41.158 20.172 1.00 84.81 1665 LEU A O 1
ATOM 12401 N N . ASN A 1 1666 ? -14.639 41.238 21.650 1.00 83.12 1666 ASN A N 1
ATOM 12402 C CA . ASN A 1 1666 ? -15.645 40.707 20.725 1.00 83.12 1666 ASN A CA 1
ATOM 12403 C C . ASN A 1 1666 ? -15.872 41.640 19.521 1.00 83.12 1666 ASN A C 1
ATOM 12405 O O . ASN A 1 1666 ? -16.034 41.180 18.386 1.00 83.12 1666 ASN A O 1
ATOM 12409 N N . GLN A 1 1667 ? -15.857 42.958 19.750 1.00 83.56 1667 GLN A N 1
ATOM 12410 C CA . GLN A 1 1667 ? -15.981 43.952 18.685 1.00 83.56 1667 GLN A CA 1
ATOM 12411 C C . GLN A 1 1667 ? -14.770 43.917 17.738 1.00 83.56 1667 GLN A C 1
ATOM 12413 O O . GLN A 1 1667 ? -14.950 43.865 16.522 1.00 83.56 1667 GLN A O 1
ATOM 12418 N N . LEU A 1 1668 ? -13.543 43.864 18.273 1.00 88.12 1668 LEU A N 1
ATOM 12419 C CA . LEU A 1 1668 ? -12.311 43.754 17.478 1.00 88.12 1668 LEU A CA 1
ATOM 12420 C C . LEU A 1 1668 ? -12.274 42.472 16.634 1.00 88.12 1668 LEU A C 1
ATOM 12422 O O . LEU A 1 1668 ? -11.902 42.515 15.460 1.00 88.12 1668 LEU A O 1
ATOM 12426 N N . GLN A 1 1669 ? -12.720 41.346 17.197 1.00 85.62 1669 GLN A N 1
ATOM 12427 C CA . GLN A 1 1669 ? -12.821 40.078 16.472 1.00 85.62 1669 GLN A CA 1
ATOM 12428 C C . GLN A 1 1669 ? -13.844 40.147 15.326 1.00 85.62 1669 GLN A C 1
ATOM 12430 O O . GLN A 1 1669 ? -13.577 39.650 14.231 1.00 85.62 1669 GLN A O 1
ATOM 12435 N N . SER A 1 1670 ? -14.978 40.823 15.540 1.00 83.62 1670 SER A N 1
ATOM 12436 C CA . SER A 1 1670 ? -16.005 41.028 14.507 1.00 83.62 1670 SER A CA 1
ATOM 12437 C C . SER A 1 1670 ? -15.493 41.884 13.341 1.00 83.62 1670 SER A C 1
ATOM 12439 O O . SER A 1 1670 ? -15.782 41.591 12.181 1.00 83.62 1670 SER A O 1
ATOM 12441 N N . VAL A 1 1671 ? -14.684 42.911 13.628 1.00 86.00 1671 VAL A N 1
ATOM 12442 C CA . VAL A 1 1671 ? -14.045 43.744 12.594 1.00 86.00 1671 VAL A CA 1
ATOM 12443 C C . VAL A 1 1671 ? -12.998 42.949 11.805 1.00 86.00 1671 VAL A C 1
ATOM 12445 O O . VAL A 1 1671 ? -12.975 43.039 10.578 1.00 86.00 1671 VAL A O 1
ATOM 12448 N N . LYS A 1 1672 ? -12.174 42.126 12.472 1.00 84.06 1672 LYS A N 1
ATOM 12449 C CA . LYS A 1 1672 ? -11.216 41.232 11.795 1.00 84.06 1672 LYS A CA 1
ATOM 12450 C C . LYS A 1 1672 ? -11.900 40.264 10.832 1.00 84.06 1672 LYS A C 1
ATOM 12452 O O . LYS A 1 1672 ? -11.446 40.116 9.701 1.00 84.06 1672 LYS A O 1
ATOM 12457 N N . ALA A 1 1673 ? -13.002 39.648 11.258 1.00 80.62 1673 ALA A N 1
ATOM 12458 C CA . ALA A 1 1673 ? -13.777 38.755 10.402 1.00 80.62 1673 ALA A CA 1
ATOM 12459 C C . ALA A 1 1673 ? -14.339 39.485 9.169 1.00 80.62 1673 ALA A C 1
ATOM 12461 O O . ALA A 1 1673 ? -14.308 38.944 8.068 1.00 80.62 1673 ALA A O 1
ATOM 12462 N N . ALA A 1 1674 ? -14.803 40.728 9.334 1.00 81.00 1674 ALA A N 1
ATOM 12463 C CA . ALA A 1 1674 ? -15.333 41.518 8.226 1.00 81.00 1674 ALA A CA 1
ATOM 12464 C C . ALA A 1 1674 ? -14.260 41.980 7.227 1.00 81.00 1674 ALA A C 1
ATOM 12466 O O . ALA A 1 1674 ? -14.585 42.173 6.063 1.00 81.00 1674 ALA A O 1
ATOM 12467 N N . LEU A 1 1675 ? -13.001 42.168 7.634 1.00 83.12 1675 LEU A N 1
ATOM 12468 C CA . LEU A 1 1675 ? -11.918 42.567 6.724 1.00 83.12 1675 LEU A CA 1
ATOM 12469 C C . LEU A 1 1675 ? -11.584 41.484 5.686 1.00 83.12 1675 LEU A C 1
ATOM 12471 O O . LEU A 1 1675 ? -11.361 41.809 4.520 1.00 83.12 1675 LEU A O 1
ATOM 12475 N N . GLY A 1 1676 ? -11.550 40.212 6.094 1.00 79.25 1676 GLY A N 1
ATOM 12476 C CA . GLY A 1 1676 ? -10.991 39.134 5.272 1.00 79.25 1676 GLY A CA 1
ATOM 12477 C C . GLY A 1 1676 ? -9.481 39.295 5.017 1.00 79.25 1676 GLY A C 1
ATOM 12478 O O . GLY A 1 1676 ? -8.863 40.290 5.404 1.00 79.25 1676 GLY A O 1
ATOM 12479 N N . THR A 1 1677 ? -8.867 38.307 4.365 1.00 76.25 1677 THR A N 1
ATOM 12480 C CA . THR A 1 1677 ? -7.414 38.253 4.106 1.00 76.25 1677 THR A CA 1
ATOM 12481 C C . THR A 1 1677 ? -6.937 39.365 3.174 1.00 76.25 1677 THR A C 1
ATOM 12483 O O . THR A 1 1677 ? -5.995 40.083 3.508 1.00 76.25 1677 THR A O 1
ATOM 12486 N N . ASP A 1 1678 ? -7.618 39.569 2.045 1.00 76.88 1678 ASP A N 1
ATOM 12487 C CA . ASP A 1 1678 ? -7.203 40.542 1.024 1.00 76.88 1678 ASP A CA 1
ATOM 12488 C C . ASP A 1 1678 ? -7.162 41.981 1.545 1.00 76.88 1678 ASP A C 1
ATOM 12490 O O . ASP A 1 1678 ? -6.193 42.705 1.317 1.00 76.88 1678 ASP A O 1
ATOM 12494 N N . LEU A 1 1679 ? -8.224 42.421 2.232 1.00 83.06 1679 LEU A N 1
ATOM 12495 C CA . LEU A 1 1679 ? -8.282 43.776 2.777 1.00 83.06 1679 LEU A CA 1
ATOM 12496 C C . LEU A 1 1679 ? -7.424 43.876 4.038 1.00 83.06 1679 LEU A C 1
ATOM 12498 O O . LEU A 1 1679 ? -6.737 44.875 4.210 1.00 83.06 1679 LEU A O 1
ATOM 12502 N N . GLY A 1 1680 ? -7.403 42.836 4.879 1.00 85.56 1680 GLY A N 1
ATOM 12503 C CA . GLY A 1 1680 ? -6.584 42.778 6.090 1.00 85.56 1680 GLY A CA 1
ATOM 12504 C C . GLY A 1 1680 ? -5.082 42.936 5.833 1.00 85.56 1680 GLY A C 1
ATOM 12505 O O . GLY A 1 1680 ? -4.398 43.567 6.640 1.00 85.56 1680 GLY A O 1
ATOM 12506 N N . ASN A 1 1681 ? -4.586 42.439 4.694 1.00 86.00 1681 ASN A N 1
ATOM 12507 C CA . ASN A 1 1681 ? -3.185 42.550 4.272 1.00 86.00 1681 ASN A CA 1
ATOM 12508 C C . ASN A 1 1681 ? -2.815 43.912 3.661 1.00 86.00 1681 ASN A C 1
ATOM 12510 O O . ASN A 1 1681 ? -1.633 44.173 3.435 1.00 86.00 1681 ASN A O 1
ATOM 12514 N N . GLN A 1 1682 ? -3.778 44.803 3.406 1.00 84.81 1682 GLN A N 1
ATOM 12515 C CA . GLN A 1 1682 ? -3.455 46.138 2.904 1.00 84.81 1682 GLN A CA 1
ATOM 12516 C C . GLN A 1 1682 ? -2.895 47.036 4.004 1.00 84.81 1682 GLN A C 1
ATOM 12518 O O . GLN A 1 1682 ? -3.342 47.006 5.151 1.00 84.81 1682 GLN A O 1
ATOM 12523 N N . THR A 1 1683 ? -1.915 47.854 3.630 1.00 83.38 1683 THR A N 1
ATOM 12524 C CA . THR A 1 1683 ? -1.242 48.788 4.530 1.00 83.38 1683 THR A CA 1
ATOM 12525 C C . THR A 1 1683 ? -2.072 50.051 4.741 1.00 83.38 1683 THR A C 1
ATOM 12527 O O . THR A 1 1683 ? -2.445 50.726 3.780 1.00 83.38 1683 THR A O 1
ATOM 12530 N N . ASP A 1 1684 ? -2.298 50.408 6.003 1.00 78.31 1684 ASP A N 1
ATOM 12531 C CA . ASP A 1 1684 ? -2.774 51.726 6.408 1.00 78.31 1684 ASP A CA 1
ATOM 12532 C C . ASP A 1 1684 ? -1.648 52.758 6.193 1.00 78.31 1684 ASP A C 1
ATOM 12534 O O . ASP A 1 1684 ? -0.615 52.689 6.869 1.00 78.31 1684 ASP A O 1
ATOM 12538 N N . PRO A 1 1685 ? -1.816 53.745 5.294 1.00 72.12 1685 PRO A N 1
ATOM 12539 C CA . PRO A 1 1685 ? -0.789 54.748 5.017 1.00 72.12 1685 PRO A CA 1
ATOM 12540 C C . PRO A 1 1685 ? -0.405 55.593 6.238 1.00 72.12 1685 PRO A C 1
ATOM 12542 O O . PRO A 1 1685 ? 0.685 56.158 6.268 1.00 72.12 1685 PRO A O 1
ATOM 12545 N N . SER A 1 1686 ? -1.295 55.716 7.230 1.00 72.31 1686 SER A N 1
ATOM 12546 C CA . SER A 1 1686 ? -1.069 56.554 8.410 1.00 72.31 1686 SER A CA 1
ATOM 12547 C C . SER A 1 1686 ? -0.196 55.885 9.473 1.00 72.31 1686 SER A C 1
ATOM 12549 O O . SER A 1 1686 ? 0.465 56.581 10.245 1.00 72.31 1686 SER A O 1
ATOM 12551 N N . THR A 1 1687 ? -0.156 54.549 9.497 1.00 78.06 1687 THR A N 1
ATOM 12552 C CA . THR A 1 1687 ? 0.601 53.763 10.484 1.00 78.06 1687 THR A CA 1
ATOM 12553 C C . THR A 1 1687 ? 1.711 52.913 9.866 1.00 78.06 1687 THR A C 1
ATOM 12555 O O . THR A 1 1687 ? 2.603 52.471 10.587 1.00 78.06 1687 THR A O 1
ATOM 12558 N N . GLY A 1 1688 ? 1.677 52.674 8.551 1.00 79.94 1688 GLY A N 1
ATOM 12559 C CA . GLY A 1 1688 ? 2.606 51.781 7.853 1.00 79.94 1688 GLY A CA 1
ATOM 12560 C C . GLY A 1 1688 ? 2.389 50.293 8.156 1.00 79.94 1688 GLY A C 1
ATOM 12561 O O . GLY A 1 1688 ? 3.174 49.463 7.704 1.00 79.94 1688 GLY A O 1
ATOM 12562 N N . LYS A 1 1689 ? 1.339 49.939 8.908 1.00 84.31 1689 LYS A N 1
ATOM 12563 C CA . LYS A 1 1689 ? 0.993 48.559 9.277 1.00 84.31 1689 LYS A CA 1
ATOM 12564 C C . LYS A 1 1689 ? -0.138 48.031 8.402 1.00 84.31 1689 LYS A C 1
ATOM 12566 O O . LYS A 1 1689 ? -0.929 48.810 7.877 1.00 84.31 1689 LYS A O 1
ATOM 12571 N N . THR A 1 1690 ? -0.240 46.711 8.256 1.00 88.69 1690 THR A N 1
ATOM 12572 C CA . THR A 1 1690 ? -1.442 46.106 7.662 1.00 88.69 1690 THR A CA 1
ATOM 12573 C C . THR A 1 1690 ? -2.648 46.336 8.575 1.00 88.69 1690 THR A C 1
ATOM 12575 O O . THR A 1 1690 ? -2.487 46.461 9.793 1.00 88.69 1690 THR A O 1
ATOM 12578 N N . PHE A 1 1691 ? -3.863 46.392 8.027 1.00 90.62 1691 PHE A N 1
ATOM 12579 C CA . PHE A 1 1691 ? -5.065 46.571 8.850 1.00 90.62 1691 PHE A CA 1
ATOM 12580 C C . PHE A 1 1691 ? -5.234 45.450 9.887 1.00 90.62 1691 PHE A C 1
ATOM 12582 O O . PHE A 1 1691 ? -5.633 45.725 11.020 1.00 90.62 1691 PHE A O 1
ATOM 12589 N N . THR A 1 1692 ? -4.862 44.209 9.548 1.00 90.25 1692 THR A N 1
ATOM 12590 C CA . THR A 1 1692 ? -4.835 43.096 10.511 1.00 90.25 1692 THR A CA 1
ATOM 12591 C C . THR A 1 1692 ? -3.841 43.355 11.641 1.00 90.25 1692 THR A C 1
ATOM 12593 O O . THR A 1 1692 ? -4.223 43.231 12.803 1.00 90.25 1692 THR A O 1
ATOM 12596 N N . ALA A 1 1693 ? -2.616 43.793 11.328 1.00 88.00 1693 ALA A N 1
ATOM 12597 C CA . ALA A 1 1693 ? -1.605 44.104 12.339 1.00 88.00 1693 ALA A CA 1
ATOM 12598 C C . ALA A 1 1693 ? -2.024 45.279 13.243 1.00 88.00 1693 ALA A C 1
ATOM 12600 O O . ALA A 1 1693 ? -1.800 45.242 14.450 1.00 88.00 1693 ALA A O 1
ATOM 12601 N N . ALA A 1 1694 ? -2.688 46.300 12.691 1.00 88.75 1694 ALA A N 1
ATOM 12602 C CA . ALA A 1 1694 ? -3.229 47.410 13.476 1.00 88.75 1694 ALA A CA 1
ATOM 12603 C C . ALA A 1 1694 ? -4.342 46.958 14.445 1.00 88.75 1694 ALA A C 1
ATOM 12605 O O . ALA A 1 1694 ? -4.432 47.458 15.567 1.00 88.75 1694 ALA A O 1
ATOM 12606 N N . LEU A 1 1695 ? -5.181 45.996 14.043 1.00 90.81 1695 LEU A N 1
ATOM 12607 C CA . LEU A 1 1695 ? -6.188 45.404 14.928 1.00 90.81 1695 LEU A CA 1
ATOM 12608 C C . LEU A 1 1695 ? -5.576 44.465 15.969 1.00 90.81 1695 LEU A C 1
ATOM 12610 O O . LEU A 1 1695 ? -6.054 44.452 17.100 1.00 90.81 1695 LEU A O 1
ATOM 12614 N N . ASP A 1 1696 ? -4.528 43.714 15.622 1.00 89.94 1696 ASP A N 1
ATOM 12615 C CA . ASP A 1 1696 ? -3.769 42.904 16.583 1.00 89.94 1696 ASP A CA 1
ATOM 12616 C C . ASP A 1 1696 ? -3.137 43.758 17.675 1.00 89.94 1696 ASP A C 1
ATOM 12618 O O . ASP A 1 1696 ? -3.255 43.425 18.854 1.00 89.94 1696 ASP A O 1
ATOM 12622 N N . ASP A 1 1697 ? -2.564 44.908 17.315 1.00 86.38 1697 ASP A N 1
ATOM 12623 C CA . ASP A 1 1697 ? -2.082 45.873 18.300 1.00 86.38 1697 ASP A CA 1
ATOM 12624 C C . ASP A 1 1697 ? -3.209 46.332 19.237 1.00 86.38 1697 ASP A C 1
ATOM 12626 O O . ASP A 1 1697 ? -2.994 46.448 20.444 1.00 86.38 1697 ASP A O 1
ATOM 12630 N N . LEU A 1 1698 ? -4.417 46.583 18.714 1.00 88.06 1698 LEU A N 1
ATOM 12631 C CA . LEU A 1 1698 ? -5.566 46.963 19.543 1.00 88.06 1698 LEU A CA 1
ATOM 12632 C C . LEU A 1 1698 ? -6.020 45.826 20.458 1.00 88.06 1698 LEU A C 1
ATOM 12634 O O . LEU A 1 1698 ? -6.338 46.087 21.617 1.00 88.06 1698 LEU A O 1
ATOM 12638 N N . VAL A 1 1699 ? -6.035 44.582 19.969 1.00 87.19 1699 VAL A N 1
ATOM 12639 C CA . VAL A 1 1699 ? -6.355 43.392 20.774 1.00 87.19 1699 VAL A CA 1
ATOM 12640 C C . VAL A 1 1699 ? -5.330 43.230 21.891 1.00 87.19 1699 VAL A C 1
ATOM 12642 O O . VAL A 1 1699 ? -5.722 43.069 23.046 1.00 87.19 1699 VAL A O 1
ATOM 12645 N N . ALA A 1 1700 ? -4.038 43.350 21.582 1.00 81.88 1700 ALA A N 1
ATOM 12646 C CA . ALA A 1 1700 ? -2.967 43.283 22.567 1.00 81.88 1700 ALA A CA 1
ATOM 12647 C C . ALA A 1 1700 ? -3.095 44.400 23.617 1.00 81.88 1700 ALA A C 1
ATOM 12649 O O . ALA A 1 1700 ? -3.008 44.134 24.816 1.00 81.88 1700 ALA A O 1
ATOM 12650 N N . GLN A 1 1701 ? -3.383 45.638 23.201 1.00 80.44 1701 GLN A N 1
ATOM 12651 C CA . GLN A 1 1701 ? -3.594 46.761 24.123 1.00 80.44 1701 GLN A CA 1
ATOM 12652 C C . GLN A 1 1701 ? -4.851 46.568 24.994 1.00 80.44 1701 GLN A C 1
ATOM 12654 O O . GLN A 1 1701 ? -4.805 46.825 26.198 1.00 80.44 1701 GLN A O 1
ATOM 12659 N N . ALA A 1 1702 ? -5.955 46.064 24.427 1.00 78.25 1702 ALA A N 1
ATOM 12660 C CA . ALA A 1 1702 ? -7.197 45.774 25.151 1.00 78.25 1702 ALA A CA 1
ATOM 12661 C C . ALA A 1 1702 ? -7.026 44.613 26.146 1.00 78.25 1702 ALA A C 1
ATOM 12663 O O . ALA A 1 1702 ? -7.547 44.648 27.264 1.00 78.25 1702 ALA A O 1
ATOM 12664 N N . GLN A 1 1703 ? -6.256 43.586 25.772 1.00 77.00 1703 GLN A N 1
ATOM 12665 C CA . GLN A 1 1703 ? -5.876 42.488 26.658 1.00 77.00 1703 GLN A CA 1
ATOM 12666 C C . GLN A 1 1703 ? -4.971 42.962 27.796 1.00 77.00 1703 GLN A C 1
ATOM 12668 O O . GLN A 1 1703 ? -5.181 42.549 28.941 1.00 77.00 1703 GLN A O 1
ATOM 12673 N N . ALA A 1 1704 ? -4.015 43.840 27.499 1.00 69.31 1704 ALA A N 1
ATOM 12674 C CA . ALA A 1 1704 ? -3.126 44.435 28.487 1.00 69.31 1704 ALA A CA 1
ATOM 12675 C C . ALA A 1 1704 ? -3.838 45.461 29.389 1.00 69.31 1704 ALA A C 1
ATOM 12677 O O . ALA A 1 1704 ? -3.368 45.734 30.489 1.00 69.31 1704 ALA A O 1
ATOM 12678 N N . GLY A 1 1705 ? -4.980 46.008 28.954 1.00 65.50 1705 GLY A N 1
ATOM 12679 C CA . GLY A 1 1705 ? -5.713 47.047 29.681 1.00 65.50 1705 GLY A CA 1
ATOM 12680 C C . GLY A 1 1705 ? -4.950 48.372 29.750 1.00 65.50 1705 GLY A C 1
ATOM 12681 O O . GLY A 1 1705 ? -5.073 49.093 30.736 1.00 65.50 1705 GLY A O 1
ATOM 12682 N N . THR A 1 1706 ? -4.125 48.671 28.740 1.00 65.69 1706 THR A N 1
ATOM 12683 C CA . THR A 1 1706 ? -3.210 49.828 28.737 1.00 65.69 1706 THR A CA 1
ATOM 12684 C C . THR A 1 1706 ? -3.875 51.145 28.347 1.00 65.69 1706 THR A C 1
ATOM 12686 O O . THR A 1 1706 ? -3.283 52.204 28.552 1.00 65.69 1706 THR A O 1
ATOM 12689 N N . GLN A 1 1707 ? -5.090 51.105 27.796 1.00 71.50 1707 GLN A N 1
ATOM 12690 C CA . GLN A 1 1707 ? -5.861 52.282 27.402 1.00 71.50 1707 GLN A CA 1
ATOM 12691 C C . GLN A 1 1707 ? -7.284 52.232 27.969 1.00 71.50 1707 GLN A C 1
ATOM 12693 O O . GLN A 1 1707 ? -7.793 51.180 28.360 1.00 71.50 1707 GLN A O 1
ATOM 12698 N N . THR A 1 1708 ? -7.935 53.393 28.038 1.00 74.25 1708 THR A N 1
ATOM 12699 C CA . THR A 1 1708 ? -9.356 53.463 28.392 1.00 74.25 1708 THR A CA 1
ATOM 12700 C C . THR A 1 1708 ? -10.224 52.941 27.245 1.00 74.25 1708 THR A C 1
ATOM 12702 O O . THR A 1 1708 ? -9.824 52.970 26.082 1.00 74.25 1708 THR A O 1
ATOM 12705 N N . ASP A 1 1709 ? -11.444 52.500 27.562 1.00 75.62 1709 ASP A N 1
ATOM 12706 C CA . ASP A 1 1709 ? -12.443 52.084 26.563 1.00 75.62 1709 ASP A CA 1
ATOM 12707 C C . ASP A 1 1709 ? -12.623 53.150 25.458 1.00 75.62 1709 ASP A C 1
ATOM 12709 O O . ASP A 1 1709 ? -12.558 52.838 24.273 1.00 75.62 1709 ASP A O 1
ATOM 12713 N N . ASP A 1 1710 ? -12.695 54.433 25.829 1.00 75.62 1710 ASP A N 1
ATOM 12714 C CA . ASP A 1 1710 ? -12.832 55.550 24.881 1.00 75.62 1710 ASP A CA 1
ATOM 12715 C C . ASP A 1 1710 ? -11.628 55.694 23.927 1.00 75.62 1710 ASP A C 1
ATOM 12717 O O . ASP A 1 1710 ? -11.792 56.036 22.755 1.00 75.62 1710 ASP A O 1
ATOM 12721 N N . GLN A 1 1711 ? -10.406 55.426 24.402 1.00 81.44 1711 GLN A N 1
ATOM 12722 C CA . GLN A 1 1711 ? -9.192 55.471 23.574 1.00 81.44 1711 GLN A CA 1
ATOM 12723 C C . GLN A 1 1711 ? -9.140 54.302 22.584 1.00 81.44 1711 GLN A C 1
ATOM 12725 O O . GLN A 1 1711 ? -8.785 54.495 21.414 1.00 81.44 1711 GLN A O 1
ATOM 12730 N N . HIS A 1 1712 ? -9.552 53.111 23.027 1.00 84.62 1712 HIS A N 1
ATOM 12731 C CA . HIS A 1 1712 ? -9.690 51.953 22.152 1.00 84.62 1712 HIS A CA 1
ATOM 12732 C C . HIS A 1 1712 ? -10.738 52.195 21.063 1.00 84.62 1712 HIS A C 1
ATOM 12734 O O . HIS A 1 1712 ? -10.444 51.972 19.889 1.00 84.62 1712 HIS A O 1
ATOM 12740 N N . GLN A 1 1713 ? -11.911 52.728 21.421 1.00 85.12 1713 GLN A N 1
ATOM 12741 C CA . GLN A 1 1713 ? -12.966 53.062 20.458 1.00 85.12 1713 GLN A CA 1
ATOM 12742 C C . GLN A 1 1713 ? -12.512 54.131 19.456 1.00 85.12 1713 GLN A C 1
ATOM 12744 O O . GLN A 1 1713 ? -12.725 53.981 18.254 1.00 85.12 1713 GLN A O 1
ATOM 12749 N N . ALA A 1 1714 ? -11.815 55.178 19.913 1.00 84.00 1714 ALA A N 1
ATOM 12750 C CA . ALA A 1 1714 ? -11.291 56.221 19.032 1.00 84.00 1714 ALA A CA 1
ATOM 12751 C C . ALA A 1 1714 ? -10.240 55.692 18.040 1.00 84.00 1714 ALA A C 1
ATOM 12753 O O . ALA A 1 1714 ? -10.179 56.148 16.896 1.00 84.00 1714 ALA A O 1
ATOM 12754 N N . THR A 1 1715 ? -9.408 54.734 18.458 1.00 86.94 1715 THR A N 1
ATOM 12755 C CA . THR A 1 1715 ? -8.400 54.130 17.576 1.00 86.94 1715 THR A CA 1
ATOM 12756 C C . THR A 1 1715 ? -9.039 53.136 16.606 1.00 86.94 1715 THR A C 1
ATOM 12758 O O . THR A 1 1715 ? -8.731 53.175 15.416 1.00 86.94 1715 THR A O 1
ATOM 12761 N N . LEU A 1 1716 ? -9.998 52.326 17.068 1.00 90.25 1716 LEU A N 1
ATOM 12762 C CA . LEU A 1 1716 ? -10.776 51.425 16.215 1.00 90.25 1716 LEU A CA 1
ATOM 12763 C C . LEU A 1 1716 ? -11.536 52.198 15.129 1.00 90.25 1716 LEU A C 1
ATOM 12765 O O . LEU A 1 1716 ? -11.514 51.807 13.964 1.00 90.25 1716 LEU A O 1
ATOM 12769 N N . ALA A 1 1717 ? -12.145 53.331 15.487 1.00 87.88 1717 ALA A N 1
ATOM 12770 C CA . ALA A 1 1717 ? -12.833 54.210 14.547 1.00 87.88 1717 ALA A CA 1
ATOM 12771 C C . ALA A 1 1717 ? -11.901 54.734 13.438 1.00 87.88 1717 ALA A C 1
ATOM 12773 O O . ALA A 1 1717 ? -12.288 54.720 12.272 1.00 87.88 1717 ALA A O 1
ATOM 12774 N N . LYS A 1 1718 ? -10.660 55.124 13.774 1.00 87.88 1718 LYS A N 1
ATOM 12775 C CA . LYS A 1 1718 ? -9.653 55.560 12.786 1.00 87.88 1718 LYS A CA 1
ATOM 12776 C C . LYS A 1 1718 ? -9.232 54.439 11.839 1.00 87.88 1718 LYS A C 1
ATOM 12778 O O . LYS A 1 1718 ? -9.115 54.679 10.641 1.00 87.88 1718 LYS A O 1
ATOM 12783 N N . VAL A 1 1719 ? -9.023 53.227 12.365 1.00 89.50 1719 VAL A N 1
ATOM 12784 C CA . VAL A 1 1719 ? -8.699 52.053 11.538 1.00 89.50 1719 VAL A CA 1
ATOM 12785 C C . VAL A 1 1719 ? -9.851 51.773 10.575 1.00 89.50 1719 VAL A C 1
ATOM 12787 O O . VAL A 1 1719 ? -9.628 51.655 9.375 1.00 89.50 1719 VAL A O 1
ATOM 12790 N N . LEU A 1 1720 ? -11.092 51.756 11.067 1.00 91.12 1720 LEU A N 1
ATOM 12791 C CA . LEU A 1 1720 ? -12.277 51.551 10.231 1.00 91.12 1720 LEU A CA 1
ATOM 12792 C C . LEU A 1 1720 ? -12.450 52.641 9.161 1.00 91.12 1720 LEU A C 1
ATOM 12794 O O . LEU A 1 1720 ? -12.829 52.316 8.039 1.00 91.12 1720 LEU A O 1
ATOM 12798 N N . ASP A 1 1721 ? -12.124 53.904 9.451 1.00 90.31 1721 ASP A N 1
ATOM 12799 C CA . ASP A 1 1721 ? -12.159 54.987 8.456 1.00 90.31 1721 ASP A CA 1
ATOM 12800 C C . ASP A 1 1721 ? -11.158 54.792 7.319 1.00 90.31 1721 ASP A C 1
ATOM 12802 O O . ASP A 1 1721 ? -11.490 55.027 6.151 1.00 90.31 1721 ASP A O 1
ATOM 12806 N N . ALA A 1 1722 ? -9.948 54.343 7.652 1.00 89.69 1722 ALA A N 1
ATOM 12807 C CA . ALA A 1 1722 ? -8.923 54.022 6.669 1.00 89.69 1722 ALA A CA 1
ATOM 12808 C C . ALA A 1 1722 ? -9.319 52.795 5.829 1.00 89.69 1722 ALA A C 1
ATOM 12810 O O . ALA A 1 1722 ? -9.172 52.814 4.606 1.00 89.69 1722 ALA A O 1
ATOM 12811 N N . VAL A 1 1723 ? -9.899 51.767 6.458 1.00 91.94 1723 VAL A N 1
ATOM 12812 C CA . VAL A 1 1723 ? -10.418 50.567 5.780 1.00 91.94 1723 VAL A CA 1
ATOM 12813 C C . VAL A 1 1723 ? -11.557 50.919 4.817 1.00 91.94 1723 VAL A C 1
ATOM 12815 O O . VAL A 1 1723 ? -11.532 50.496 3.660 1.00 91.94 1723 VAL A O 1
ATOM 12818 N N . LEU A 1 1724 ? -12.539 51.715 5.263 1.00 92.38 1724 LEU A N 1
ATOM 12819 C CA . LEU A 1 1724 ? -13.656 52.188 4.436 1.00 92.38 1724 LEU A CA 1
ATOM 12820 C C . LEU A 1 1724 ? -13.143 52.930 3.196 1.00 92.38 1724 LEU A C 1
ATOM 12822 O O . LEU A 1 1724 ? -13.560 52.625 2.076 1.00 92.38 1724 LEU A O 1
ATOM 12826 N N . ALA A 1 1725 ? -12.205 53.866 3.383 1.00 91.00 1725 ALA A N 1
ATOM 12827 C CA . ALA A 1 1725 ? -11.606 54.623 2.287 1.00 91.00 1725 ALA A CA 1
ATOM 12828 C C . ALA A 1 1725 ? -10.875 53.711 1.293 1.00 91.00 1725 ALA A C 1
ATOM 12830 O O . ALA A 1 1725 ? -11.058 53.851 0.082 1.00 91.00 1725 ALA A O 1
ATOM 12831 N N . LYS A 1 1726 ? -10.092 52.749 1.796 1.00 90.56 1726 LYS A N 1
ATOM 12832 C CA . LYS A 1 1726 ? -9.298 51.842 0.962 1.00 90.56 1726 LYS A CA 1
ATOM 12833 C C . LYS A 1 1726 ? -10.164 50.882 0.150 1.00 90.56 1726 LYS A C 1
ATOM 12835 O O . LYS A 1 1726 ? -9.912 50.680 -1.037 1.00 90.56 1726 LYS A O 1
ATOM 12840 N N . LEU A 1 1727 ? -11.220 50.337 0.754 1.00 91.69 1727 LEU A N 1
ATOM 12841 C CA . LEU A 1 1727 ? -12.169 49.485 0.043 1.00 91.69 1727 LEU A CA 1
ATOM 12842 C C . LEU A 1 1727 ? -12.913 50.269 -1.048 1.00 91.69 1727 LEU A C 1
ATOM 12844 O O . LEU A 1 1727 ? -13.016 49.788 -2.175 1.00 91.69 1727 LEU A O 1
ATOM 12848 N N . ALA A 1 1728 ? -13.387 51.482 -0.749 1.00 92.25 1728 ALA A N 1
ATOM 12849 C CA . ALA A 1 1728 ? -14.058 52.333 -1.732 1.00 92.25 1728 ALA A CA 1
ATOM 12850 C C . ALA A 1 1728 ? -13.134 52.725 -2.903 1.00 92.25 1728 ALA A C 1
ATOM 12852 O O . ALA A 1 1728 ? -13.561 52.688 -4.059 1.00 92.25 1728 ALA A O 1
ATOM 12853 N N . GLU A 1 1729 ? -11.863 53.045 -2.624 1.00 90.19 1729 GLU A N 1
ATOM 12854 C CA . GLU A 1 1729 ? -10.829 53.280 -3.642 1.00 90.19 1729 GLU A CA 1
ATOM 12855 C C . GLU A 1 1729 ? -10.641 52.047 -4.539 1.00 90.19 1729 GLU A C 1
ATOM 12857 O O . GLU A 1 1729 ? -10.680 52.167 -5.765 1.00 90.19 1729 GLU A O 1
ATOM 12862 N N . GLY A 1 1730 ? -10.516 50.857 -3.940 1.00 88.31 1730 GLY A N 1
ATOM 12863 C CA . GLY A 1 1730 ? -10.362 49.594 -4.665 1.00 88.31 1730 GLY A CA 1
ATOM 12864 C C . GLY A 1 1730 ? -11.554 49.263 -5.566 1.00 88.31 1730 GLY A C 1
ATOM 12865 O O . GLY A 1 1730 ? -11.363 48.891 -6.724 1.00 88.31 1730 GLY A O 1
ATOM 12866 N N . ILE A 1 1731 ? -12.787 49.456 -5.083 1.00 90.88 1731 ILE A N 1
ATOM 12867 C CA . ILE A 1 1731 ? -13.996 49.268 -5.903 1.00 90.88 1731 ILE A CA 1
ATOM 12868 C C . ILE A 1 1731 ? -13.991 50.261 -7.069 1.00 90.88 1731 ILE A C 1
ATOM 12870 O O . ILE A 1 1731 ? -14.210 49.868 -8.214 1.00 90.88 1731 ILE A O 1
ATOM 12874 N N . LYS A 1 1732 ? -13.697 51.542 -6.809 1.00 88.88 1732 LYS A N 1
ATOM 12875 C CA . LYS A 1 1732 ? -13.680 52.583 -7.843 1.00 88.88 1732 LYS A CA 1
ATOM 12876 C C . LYS A 1 1732 ? -12.632 52.309 -8.925 1.00 88.88 1732 LYS A C 1
ATOM 12878 O O . LYS A 1 1732 ? -12.943 52.484 -10.099 1.00 88.88 1732 LYS A O 1
ATOM 12883 N N . ALA A 1 1733 ? -11.436 51.859 -8.544 1.00 84.94 1733 ALA A N 1
ATOM 12884 C CA . ALA A 1 1733 ? -10.363 51.505 -9.473 1.00 84.94 1733 ALA A CA 1
ATOM 12885 C C . ALA A 1 1733 ? -10.703 50.277 -10.337 1.00 84.94 1733 ALA A C 1
ATOM 12887 O O . ALA A 1 1733 ? -10.365 50.248 -11.517 1.00 84.94 1733 ALA A O 1
ATOM 12888 N N . ALA A 1 1734 ? -11.408 49.290 -9.774 1.00 86.44 1734 ALA A N 1
ATOM 12889 C CA . ALA A 1 1734 ? -11.852 48.097 -10.497 1.00 86.44 1734 ALA A CA 1
ATOM 12890 C C . ALA A 1 1734 ? -13.080 48.335 -11.402 1.00 86.44 1734 ALA A C 1
ATOM 12892 O O . ALA A 1 1734 ? -13.450 47.456 -12.179 1.00 86.44 1734 ALA A O 1
ATOM 12893 N N . THR A 1 1735 ? -13.722 49.504 -11.312 1.00 89.44 1735 THR A N 1
ATOM 12894 C CA . THR A 1 1735 ? -14.958 49.823 -12.040 1.00 89.44 1735 THR A CA 1
ATOM 12895 C C . THR A 1 1735 ? -14.663 50.762 -13.213 1.00 89.44 1735 THR A C 1
ATOM 12897 O O . THR A 1 1735 ? -14.310 51.919 -12.971 1.00 89.44 1735 THR A O 1
ATOM 12900 N N . PRO A 1 1736 ? -14.851 50.337 -14.478 1.00 85.81 1736 PRO A N 1
ATOM 12901 C CA . PRO A 1 1736 ? -14.763 51.215 -15.644 1.00 85.81 1736 PRO A CA 1
ATOM 12902 C C . PRO A 1 1736 ? -15.688 52.432 -15.518 1.00 85.81 1736 PRO A C 1
ATOM 12904 O O . PRO A 1 1736 ? -16.811 52.312 -15.024 1.00 85.81 1736 PRO A O 1
ATOM 12907 N N . ALA A 1 1737 ? -15.251 53.598 -16.004 1.00 83.88 1737 ALA A N 1
ATOM 12908 C CA . ALA A 1 1737 ? -15.984 54.860 -15.838 1.00 83.88 1737 ALA A CA 1
ATOM 12909 C C . ALA A 1 1737 ? -17.410 54.827 -16.422 1.00 83.88 1737 ALA A C 1
ATOM 12911 O O . ALA A 1 1737 ? -18.307 55.486 -15.900 1.00 83.88 1737 ALA A O 1
ATOM 12912 N N . GLU A 1 1738 ? -17.630 54.046 -17.480 1.00 82.94 1738 GLU A N 1
ATOM 12913 C CA . GLU A 1 1738 ? -18.942 53.842 -18.108 1.00 82.94 1738 GLU A CA 1
ATOM 12914 C C . GLU A 1 1738 ? -19.909 53.109 -17.172 1.00 82.94 1738 GLU A C 1
ATOM 12916 O O . GLU A 1 1738 ? -21.038 53.557 -16.979 1.00 82.94 1738 GLU A O 1
ATOM 12921 N N . VAL A 1 1739 ? -19.443 52.028 -16.534 1.00 87.31 1739 VAL A N 1
ATOM 12922 C CA . VAL A 1 1739 ? -20.221 51.258 -15.554 1.00 87.31 1739 VAL A CA 1
ATOM 12923 C C . VAL A 1 1739 ? -20.417 52.083 -14.288 1.00 87.31 1739 VAL A C 1
ATOM 12925 O O . VAL A 1 1739 ? -21.532 52.190 -13.801 1.00 87.31 1739 VAL A O 1
ATOM 12928 N N . GLY A 1 1740 ? -19.375 52.750 -13.788 1.00 87.88 1740 GLY A N 1
ATOM 12929 C CA . GLY A 1 1740 ? -19.460 53.571 -12.579 1.00 87.88 1740 GLY A CA 1
ATOM 12930 C C . GLY A 1 1740 ? -20.438 54.752 -12.686 1.00 87.88 1740 GLY A C 1
ATOM 12931 O O . GLY A 1 1740 ? -21.090 55.104 -11.701 1.00 87.88 1740 GLY A O 1
ATOM 12932 N N . ASN A 1 1741 ? -20.577 55.344 -13.880 1.00 87.62 1741 ASN A N 1
ATOM 12933 C CA . ASN A 1 1741 ? -21.552 56.402 -14.176 1.00 87.62 1741 ASN A CA 1
ATOM 12934 C C . ASN A 1 1741 ? -22.951 55.872 -14.535 1.00 87.62 1741 ASN A C 1
ATOM 12936 O O . ASN A 1 1741 ? -23.894 56.665 -14.616 1.00 87.62 1741 ASN A O 1
ATOM 12940 N N . ALA A 1 1742 ? -23.112 54.566 -14.760 1.00 85.12 1742 ALA A N 1
ATOM 12941 C CA . ALA A 1 1742 ? -24.420 53.974 -14.988 1.00 85.12 1742 ALA A CA 1
ATOM 12942 C C . ALA A 1 1742 ? -25.248 54.030 -13.700 1.00 85.12 1742 ALA A C 1
ATOM 12944 O O . ALA A 1 1742 ? -24.726 53.858 -12.596 1.00 85.12 1742 ALA A O 1
ATOM 12945 N N . LYS A 1 1743 ? -26.549 54.296 -13.846 1.00 82.00 1743 LYS A N 1
ATOM 12946 C CA . LYS A 1 1743 ? -27.472 54.287 -12.713 1.00 82.00 1743 LYS A CA 1
ATOM 12947 C C . LYS A 1 1743 ? -27.793 52.848 -12.323 1.00 82.00 1743 LYS A C 1
ATOM 12949 O O . LYS A 1 1743 ? -28.211 52.080 -13.188 1.00 82.00 1743 LYS A O 1
ATOM 12954 N N . ASP A 1 1744 ? -27.655 52.510 -11.046 1.00 77.81 1744 ASP A N 1
ATOM 12955 C CA . ASP A 1 1744 ? -28.278 51.306 -10.500 1.00 77.81 1744 ASP A CA 1
ATOM 12956 C C . ASP A 1 1744 ? -29.800 51.458 -10.663 1.00 77.81 1744 ASP A C 1
ATOM 12958 O O . ASP A 1 1744 ? -30.398 52.455 -10.244 1.00 77.81 1744 ASP A O 1
ATOM 12962 N N . ALA A 1 1745 ? -30.434 50.486 -11.320 1.00 74.50 1745 ALA A N 1
ATOM 12963 C CA . ALA A 1 1745 ? -31.874 50.482 -11.549 1.00 74.50 1745 ALA A CA 1
ATOM 12964 C C . ALA A 1 1745 ? -32.673 50.461 -10.234 1.00 74.50 1745 ALA A C 1
ATOM 12966 O O . ALA A 1 1745 ? -33.801 50.952 -10.204 1.00 74.50 1745 ALA A O 1
ATOM 12967 N N . ALA A 1 1746 ? -32.095 49.919 -9.156 1.00 73.44 1746 ALA A N 1
ATOM 12968 C CA . ALA A 1 1746 ? -32.737 49.838 -7.851 1.00 73.44 1746 ALA A CA 1
ATOM 12969 C C . ALA A 1 1746 ? -32.675 51.161 -7.068 1.00 73.44 1746 ALA A C 1
ATOM 12971 O O . ALA A 1 1746 ? -33.662 51.531 -6.432 1.00 73.44 1746 ALA A O 1
ATOM 12972 N N . THR A 1 1747 ? -31.549 51.885 -7.105 1.00 76.81 1747 THR A N 1
ATOM 12973 C CA . THR A 1 1747 ? -31.356 53.120 -6.314 1.00 76.81 1747 THR A CA 1
ATOM 12974 C C . THR A 1 1747 ? -31.597 54.403 -7.116 1.00 76.81 1747 THR A C 1
ATOM 12976 O O . THR A 1 1747 ? -31.848 55.460 -6.535 1.00 76.81 1747 THR A O 1
ATOM 12979 N N . GLY A 1 1748 ? -31.521 54.348 -8.450 1.00 80.12 1748 GLY A N 1
ATOM 12980 C CA . GLY A 1 1748 ? -31.593 55.511 -9.341 1.00 80.12 1748 GLY A CA 1
ATOM 12981 C C . GLY A 1 1748 ? -30.354 56.420 -9.301 1.00 80.12 1748 GLY A C 1
ATOM 12982 O O . GLY A 1 1748 ? -30.305 57.420 -10.032 1.00 80.12 1748 GLY A O 1
ATOM 12983 N N . LYS A 1 1749 ? -29.359 56.083 -8.473 1.00 85.25 1749 LYS A N 1
ATOM 12984 C CA . LYS A 1 1749 ? -28.065 56.762 -8.346 1.00 85.25 1749 LYS A CA 1
ATOM 12985 C C . LYS A 1 1749 ? -27.019 56.067 -9.207 1.00 85.25 1749 LYS A C 1
ATOM 12987 O O . LYS A 1 1749 ? -27.192 54.919 -9.597 1.00 85.25 1749 LYS A O 1
ATOM 12992 N N . THR A 1 1750 ? -25.945 56.775 -9.543 1.00 89.69 1750 THR A N 1
ATOM 12993 C CA . THR A 1 1750 ? -24.806 56.143 -10.219 1.00 89.69 1750 THR A CA 1
ATOM 12994 C C . THR A 1 1750 ? -24.048 55.259 -9.232 1.00 89.69 1750 THR A C 1
ATOM 12996 O O . THR A 1 1750 ? -23.981 55.595 -8.050 1.00 89.69 1750 THR A O 1
ATOM 12999 N N . TRP A 1 1751 ? -23.440 54.162 -9.688 1.00 90.06 1751 TRP A N 1
ATOM 13000 C CA . TRP A 1 1751 ? -22.645 53.296 -8.805 1.00 90.06 1751 TRP A CA 1
ATOM 13001 C C . TRP A 1 1751 ? -21.541 54.072 -8.071 1.00 90.06 1751 TRP A C 1
ATOM 13003 O O . TRP A 1 1751 ? -21.319 53.861 -6.880 1.00 90.06 1751 TRP A O 1
ATOM 13013 N N . TYR A 1 1752 ? -20.896 55.038 -8.738 1.00 92.25 1752 TYR A N 1
ATOM 13014 C CA . TYR A 1 1752 ? -19.941 55.937 -8.083 1.00 92.25 1752 TYR A CA 1
ATOM 13015 C C . TYR A 1 1752 ? -20.576 56.839 -7.019 1.00 92.25 1752 TYR A C 1
ATOM 13017 O O . TYR A 1 1752 ? -19.917 57.116 -6.018 1.00 92.25 1752 TYR A O 1
ATOM 13025 N N . ALA A 1 1753 ? -21.821 57.287 -7.205 1.00 89.12 1753 ALA A N 1
ATOM 13026 C CA . ALA A 1 1753 ? -22.536 58.038 -6.177 1.00 89.12 1753 ALA A CA 1
ATOM 13027 C C . ALA A 1 1753 ? -22.882 57.148 -4.976 1.00 89.12 1753 ALA A C 1
ATOM 13029 O O . ALA A 1 1753 ? -22.666 57.574 -3.850 1.00 89.12 1753 ALA A O 1
ATOM 13030 N N . ASP A 1 1754 ? -23.320 55.902 -5.185 1.00 91.50 1754 ASP A N 1
ATOM 13031 C CA . ASP A 1 1754 ? -23.633 54.983 -4.079 1.00 91.50 1754 ASP A CA 1
ATOM 13032 C C . ASP A 1 1754 ? -22.386 54.587 -3.271 1.00 91.50 1754 ASP A C 1
ATOM 13034 O O . ASP A 1 1754 ? -22.428 54.555 -2.038 1.00 91.50 1754 ASP A O 1
ATOM 13038 N N . ILE A 1 1755 ? -21.251 54.354 -3.940 1.00 92.06 1755 ILE A N 1
ATOM 13039 C CA . ILE A 1 1755 ? -19.961 54.115 -3.271 1.00 92.06 1755 ILE A CA 1
ATOM 13040 C C . ILE A 1 1755 ? -19.544 55.348 -2.457 1.00 92.06 1755 ILE A C 1
ATOM 13042 O O . ILE A 1 1755 ? -19.161 55.214 -1.294 1.00 92.06 1755 ILE A O 1
ATOM 13046 N N . ALA A 1 1756 ? -19.623 56.546 -3.047 1.00 91.12 1756 ALA A N 1
ATOM 13047 C CA . ALA A 1 1756 ? -19.237 57.789 -2.381 1.00 91.12 1756 ALA A CA 1
ATOM 13048 C C . ALA A 1 1756 ? -20.150 58.128 -1.193 1.00 91.12 1756 ALA A C 1
ATOM 13050 O O . ALA A 1 1756 ? -19.651 58.537 -0.144 1.00 91.12 1756 ALA A O 1
ATOM 13051 N N . ASP A 1 1757 ? -21.461 57.921 -1.328 1.00 90.50 1757 ASP A N 1
ATOM 13052 C CA . ASP A 1 1757 ? -22.437 58.147 -0.263 1.00 90.50 1757 ASP A CA 1
ATOM 13053 C C . ASP A 1 1757 ? -22.208 57.178 0.903 1.00 90.50 1757 ASP A C 1
ATOM 13055 O O . ASP A 1 1757 ? -22.161 57.622 2.047 1.00 90.50 1757 ASP A O 1
ATOM 13059 N N . THR A 1 1758 ? -21.984 55.887 0.618 1.00 92.69 1758 THR A N 1
ATOM 13060 C CA . THR A 1 1758 ? -21.717 54.859 1.645 1.00 92.69 1758 THR A CA 1
ATOM 13061 C C . THR A 1 1758 ? -20.402 55.123 2.380 1.00 92.69 1758 THR A C 1
ATOM 13063 O O . THR A 1 1758 ? -20.331 54.979 3.602 1.00 92.69 1758 THR A O 1
ATOM 13066 N N . LEU A 1 1759 ? -19.360 55.547 1.655 1.00 93.94 1759 LEU A N 1
ATOM 13067 C CA . LEU A 1 1759 ? -18.096 55.969 2.257 1.00 93.94 1759 LEU A CA 1
ATOM 13068 C C . LEU A 1 1759 ? -18.301 57.193 3.159 1.00 93.94 1759 LEU A C 1
ATOM 13070 O O . LEU A 1 1759 ? -17.861 57.188 4.306 1.00 93.94 1759 LEU A O 1
ATOM 13074 N N . THR A 1 1760 ? -18.986 58.223 2.656 1.00 90.25 1760 THR A N 1
ATOM 13075 C CA . THR A 1 1760 ? -19.208 59.478 3.387 1.00 90.25 1760 THR A CA 1
ATOM 13076 C C . THR A 1 1760 ? -20.045 59.245 4.645 1.00 90.25 1760 THR A C 1
ATOM 13078 O O . THR A 1 1760 ? -19.708 59.774 5.703 1.00 90.25 1760 THR A O 1
ATOM 13081 N N . SER A 1 1761 ? -21.107 58.434 4.569 1.00 90.62 1761 SER A N 1
ATOM 13082 C CA . SER A 1 1761 ? -21.950 58.117 5.727 1.00 90.62 1761 SER A CA 1
ATOM 13083 C C . SER A 1 1761 ? -21.230 57.235 6.748 1.00 90.62 1761 SER A C 1
ATOM 13085 O O . SER A 1 1761 ? -21.362 57.473 7.948 1.00 90.62 1761 SER A O 1
ATOM 13087 N N . GLY A 1 1762 ? -20.407 56.285 6.290 1.00 91.19 1762 GLY A N 1
ATOM 13088 C CA . GLY A 1 1762 ? -19.553 55.480 7.162 1.00 91.19 1762 GLY A CA 1
ATOM 13089 C C . GLY A 1 1762 ? -18.516 56.331 7.895 1.00 91.19 1762 GLY A C 1
ATOM 13090 O O . GLY A 1 1762 ? -18.416 56.272 9.120 1.00 91.19 1762 GLY A O 1
ATOM 13091 N N . GLN A 1 1763 ? -17.800 57.199 7.177 1.00 89.94 1763 GLN A N 1
ATOM 13092 C CA . GLN A 1 1763 ? -16.796 58.078 7.782 1.00 89.94 1763 GLN A CA 1
ATOM 13093 C C . GLN A 1 1763 ? -17.406 59.115 8.733 1.00 89.94 1763 GLN A C 1
ATOM 13095 O O . GLN A 1 1763 ? -16.807 59.434 9.759 1.00 89.94 1763 GLN A O 1
ATOM 13100 N N . ALA A 1 1764 ? -18.618 59.598 8.447 1.00 86.06 1764 ALA A N 1
ATOM 13101 C CA . ALA A 1 1764 ? -19.332 60.527 9.317 1.00 86.06 1764 ALA A CA 1
ATOM 13102 C C . ALA A 1 1764 ? -19.870 59.887 10.611 1.00 86.06 1764 ALA A C 1
ATOM 13104 O O . ALA A 1 1764 ? -20.163 60.624 11.555 1.00 86.06 1764 ALA A O 1
ATOM 13105 N N . SER A 1 1765 ? -20.016 58.555 10.684 1.00 88.12 1765 SER A N 1
ATOM 13106 C CA . SER A 1 1765 ? -20.488 57.917 11.917 1.00 88.12 1765 SER A CA 1
ATOM 13107 C C . SER A 1 1765 ? -19.430 57.978 13.020 1.00 88.12 1765 SER A C 1
ATOM 13109 O O . SER A 1 1765 ? -18.251 57.712 12.789 1.00 88.12 1765 SER A O 1
ATOM 13111 N N . ALA A 1 1766 ? -19.854 58.328 14.235 1.00 78.12 1766 ALA A N 1
ATOM 13112 C CA . ALA A 1 1766 ? -18.993 58.334 15.415 1.00 78.12 1766 ALA A CA 1
ATOM 13113 C C . ALA A 1 1766 ? -18.867 56.943 16.065 1.00 78.12 1766 ALA A C 1
ATOM 13115 O O . ALA A 1 1766 ? -17.911 56.710 16.801 1.00 78.12 1766 ALA A O 1
ATOM 13116 N N . ASP A 1 1767 ? -19.810 56.030 15.804 1.00 78.94 1767 ASP A N 1
ATOM 13117 C CA . ASP A 1 1767 ? -19.841 54.693 16.402 1.00 78.94 1767 ASP A CA 1
ATOM 13118 C C . ASP A 1 1767 ? -19.082 53.690 15.519 1.00 78.94 1767 ASP A C 1
ATOM 13120 O O . ASP A 1 1767 ? -19.336 53.563 14.318 1.00 78.94 1767 ASP A O 1
ATOM 13124 N N . ALA A 1 1768 ? -18.140 52.950 16.104 1.00 81.75 1768 ALA A N 1
ATOM 13125 C CA . ALA A 1 1768 ? -17.370 51.939 15.382 1.00 81.75 1768 ALA A CA 1
ATOM 13126 C C . ALA A 1 1768 ? -18.249 50.786 14.847 1.00 81.75 1768 ALA A C 1
ATOM 13128 O O . ALA A 1 1768 ? -17.934 50.199 13.812 1.00 81.75 1768 ALA A O 1
ATOM 13129 N N . SER A 1 1769 ? -19.372 50.484 15.499 1.00 80.19 1769 SER A N 1
ATOM 13130 C CA . SER A 1 1769 ? -20.344 49.475 15.053 1.00 80.19 1769 SER A CA 1
ATOM 13131 C C . SER A 1 1769 ? -21.066 49.919 13.779 1.00 80.19 1769 SER A C 1
ATOM 13133 O O . SER A 1 1769 ? -21.225 49.134 12.844 1.00 80.19 1769 SER A O 1
ATOM 13135 N N . ASP A 1 1770 ? -21.427 51.201 13.694 1.00 84.31 1770 ASP A N 1
ATOM 13136 C CA . ASP A 1 1770 ? -22.004 51.788 12.483 1.00 84.31 1770 ASP A CA 1
ATOM 13137 C C . ASP A 1 1770 ? -20.981 51.820 11.340 1.00 84.31 1770 ASP A C 1
ATOM 13139 O O . ASP A 1 1770 ? -21.326 51.521 10.195 1.00 84.31 1770 ASP A O 1
ATOM 13143 N N . LYS A 1 1771 ? -19.709 52.142 11.624 1.00 90.88 1771 LYS A N 1
ATOM 13144 C CA . LYS A 1 1771 ? -18.629 52.074 10.621 1.00 90.88 1771 LYS A CA 1
ATOM 13145 C C . LYS A 1 1771 ? -18.458 50.654 10.068 1.00 90.88 1771 LYS A C 1
ATOM 13147 O O . LYS A 1 1771 ? -18.306 50.486 8.859 1.00 90.88 1771 LYS A O 1
ATOM 13152 N N . LEU A 1 1772 ? -18.546 49.632 10.924 1.00 87.12 1772 LEU A N 1
ATOM 13153 C CA . LEU A 1 1772 ? -18.515 48.222 10.518 1.00 87.12 1772 LEU A CA 1
ATOM 13154 C C . LEU A 1 1772 ? -19.706 47.852 9.613 1.00 87.12 1772 LEU A C 1
ATOM 13156 O O . LEU A 1 1772 ? -19.521 47.164 8.609 1.00 87.12 1772 LEU A O 1
ATOM 13160 N N . ALA A 1 1773 ? -20.910 48.353 9.903 1.00 86.75 1773 ALA A N 1
ATOM 13161 C CA . ALA A 1 1773 ? -22.073 48.148 9.036 1.00 86.75 1773 ALA A CA 1
ATOM 13162 C C . ALA A 1 1773 ? -21.878 48.780 7.641 1.00 86.75 1773 ALA A C 1
ATOM 13164 O O . ALA A 1 1773 ? -22.227 48.180 6.622 1.00 86.75 1773 ALA A O 1
ATOM 13165 N N . HIS A 1 1774 ? -21.252 49.959 7.566 1.00 93.00 1774 HIS A N 1
ATOM 13166 C CA . HIS A 1 1774 ? -20.914 50.597 6.288 1.00 93.00 1774 HIS A CA 1
ATOM 13167 C C . HIS A 1 1774 ? -19.807 49.858 5.523 1.00 93.00 1774 HIS A C 1
ATOM 13169 O O . HIS A 1 1774 ? -19.828 49.828 4.291 1.00 93.00 1774 HIS A O 1
ATOM 13175 N N . LEU A 1 1775 ? -18.875 49.210 6.228 1.00 90.69 1775 LEU A N 1
ATOM 13176 C CA . LEU A 1 1775 ? -17.860 48.355 5.610 1.00 90.69 1775 LEU A CA 1
ATOM 13177 C C . LEU A 1 1775 ? -18.512 47.163 4.899 1.00 90.69 1775 LEU A C 1
ATOM 13179 O O . LEU A 1 1775 ? -18.210 46.887 3.737 1.00 90.69 1775 LEU A O 1
ATOM 13183 N N . GLN A 1 1776 ? -19.471 46.512 5.558 1.00 88.56 1776 GLN A N 1
ATOM 13184 C CA . GLN A 1 1776 ? -20.262 45.426 4.969 1.00 88.56 1776 GLN A CA 1
ATOM 13185 C C . GLN A 1 1776 ? -21.121 45.911 3.786 1.00 88.56 1776 GLN A C 1
ATOM 13187 O O . GLN A 1 1776 ? -21.250 45.215 2.772 1.00 88.56 1776 GLN A O 1
ATOM 13192 N N . ALA A 1 1777 ? -21.665 47.130 3.865 1.00 89.19 1777 ALA A N 1
ATOM 13193 C CA . ALA A 1 1777 ? -22.391 47.748 2.757 1.00 89.19 1777 ALA A CA 1
ATOM 13194 C C . ALA A 1 1777 ? -21.486 47.991 1.532 1.00 89.19 1777 ALA A C 1
ATOM 13196 O O . ALA A 1 1777 ? -21.889 47.680 0.408 1.00 89.19 1777 ALA A O 1
ATOM 13197 N N . LEU A 1 1778 ? -20.244 48.456 1.727 1.00 92.31 1778 LEU A N 1
ATOM 13198 C CA . LEU A 1 1778 ? -19.265 48.596 0.640 1.00 92.31 1778 LEU A CA 1
ATOM 13199 C C . LEU A 1 1778 ? -18.866 47.244 0.031 1.00 92.31 1778 LEU A C 1
ATOM 13201 O O . LEU A 1 1778 ? -18.741 47.151 -1.188 1.00 92.31 1778 LEU A O 1
ATOM 13205 N N . GLN A 1 1779 ? -18.717 46.179 0.825 1.00 88.94 1779 GLN A N 1
ATOM 13206 C CA . GLN A 1 1779 ? -18.464 44.831 0.286 1.00 88.94 1779 GLN A CA 1
ATOM 13207 C C . GLN A 1 1779 ? -19.638 44.306 -0.552 1.00 88.94 1779 GLN A C 1
ATOM 13209 O O . GLN A 1 1779 ? -19.445 43.711 -1.616 1.00 88.94 1779 GLN A O 1
ATOM 13214 N N . SER A 1 1780 ? -20.866 44.595 -0.122 1.00 88.19 1780 SER A N 1
ATOM 13215 C CA . SER A 1 1780 ? -22.066 44.287 -0.904 1.00 88.19 1780 SER A CA 1
ATOM 13216 C C . SER A 1 1780 ? -22.086 45.066 -2.227 1.00 88.19 1780 SER A C 1
ATOM 13218 O O . SER A 1 1780 ? -22.397 44.501 -3.277 1.00 88.19 1780 SER A O 1
ATOM 13220 N N . LEU A 1 1781 ? -21.695 46.347 -2.207 1.00 89.06 1781 LEU A N 1
ATOM 13221 C CA . LEU A 1 1781 ? -21.518 47.173 -3.407 1.00 89.06 1781 LEU A CA 1
ATOM 13222 C C . LEU A 1 1781 ? -20.413 46.635 -4.327 1.00 89.06 1781 LEU A C 1
ATOM 13224 O O . LEU A 1 1781 ? -20.645 46.560 -5.529 1.00 89.06 1781 LEU A O 1
ATOM 13228 N N . LYS A 1 1782 ? -19.264 46.184 -3.797 1.00 90.88 1782 LYS A N 1
ATOM 13229 C CA . LYS A 1 1782 ? -18.179 45.553 -4.581 1.00 90.88 1782 LYS A CA 1
ATOM 13230 C C . LYS A 1 1782 ? -18.712 44.407 -5.440 1.00 90.88 1782 LYS A C 1
ATOM 13232 O O . LYS A 1 1782 ? -18.430 44.350 -6.633 1.00 90.88 1782 LYS A O 1
ATOM 13237 N N . THR A 1 1783 ? -19.522 43.537 -4.839 1.00 86.44 1783 THR A N 1
ATOM 13238 C CA . THR A 1 1783 ? -20.111 42.374 -5.517 1.00 86.44 1783 THR A CA 1
ATOM 13239 C C . THR A 1 1783 ? -21.103 42.796 -6.603 1.00 86.44 1783 THR A C 1
ATOM 13241 O O . THR A 1 1783 ? -21.029 42.319 -7.734 1.00 86.44 1783 THR A O 1
ATOM 13244 N N . LYS A 1 1784 ? -22.000 43.745 -6.297 1.00 87.00 1784 LYS A N 1
ATOM 13245 C CA . LYS A 1 1784 ? -22.978 44.266 -7.269 1.00 87.00 1784 LYS A CA 1
ATOM 13246 C C . LYS A 1 1784 ? -22.311 44.969 -8.452 1.00 87.00 1784 LYS A C 1
ATOM 13248 O O . LYS A 1 1784 ? -22.714 44.766 -9.594 1.00 87.00 1784 LYS A O 1
ATOM 13253 N N . VAL A 1 1785 ? -21.283 45.771 -8.186 1.00 88.38 1785 VAL A N 1
ATOM 13254 C CA . VAL A 1 1785 ? -20.554 46.505 -9.222 1.00 88.38 1785 VAL A CA 1
ATOM 13255 C C . VAL A 1 1785 ? -19.739 45.551 -10.092 1.00 88.38 1785 VAL A C 1
ATOM 13257 O O . VAL A 1 1785 ? -19.786 45.684 -11.309 1.00 88.38 1785 VAL A O 1
ATOM 13260 N N . ALA A 1 1786 ? -19.076 44.541 -9.518 1.00 86.00 1786 ALA A N 1
ATOM 13261 C CA . ALA A 1 1786 ? -18.389 43.507 -10.297 1.00 86.00 1786 ALA A CA 1
ATOM 13262 C C . ALA A 1 1786 ? -19.349 42.772 -11.254 1.00 86.00 1786 ALA A C 1
ATOM 13264 O O . ALA A 1 1786 ? -19.035 42.607 -12.432 1.00 86.00 1786 ALA A O 1
ATOM 13265 N N . ALA A 1 1787 ? -20.556 42.425 -10.791 1.00 84.06 1787 ALA A N 1
ATOM 13266 C CA . ALA A 1 1787 ? -21.592 41.844 -11.646 1.00 84.06 1787 ALA A CA 1
ATOM 13267 C C . ALA A 1 1787 ? -22.037 42.801 -12.770 1.00 84.06 1787 ALA A C 1
ATOM 13269 O O . ALA A 1 1787 ? -22.231 42.371 -13.905 1.00 84.06 1787 ALA A O 1
ATOM 13270 N N . ALA A 1 1788 ? -22.156 44.105 -12.490 1.00 82.31 1788 ALA A N 1
ATOM 13271 C CA . ALA A 1 1788 ? -22.462 45.109 -13.511 1.00 82.31 1788 ALA A CA 1
ATOM 13272 C C . ALA A 1 1788 ? -21.327 45.273 -14.543 1.00 82.31 1788 ALA A C 1
ATOM 13274 O O . ALA A 1 1788 ? -21.602 45.482 -15.724 1.00 82.31 1788 ALA A O 1
ATOM 13275 N N . VAL A 1 1789 ? -20.061 45.139 -14.125 1.00 84.19 1789 VAL A N 1
ATOM 13276 C CA . VAL A 1 1789 ? -18.899 45.138 -15.029 1.00 84.19 1789 VAL A CA 1
ATOM 13277 C C . VAL A 1 1789 ? -18.924 43.926 -15.963 1.00 84.19 1789 VAL A C 1
ATOM 13279 O O . VAL A 1 1789 ? -18.718 44.090 -17.164 1.00 84.19 1789 VAL A O 1
ATOM 13282 N N . GLU A 1 1790 ? -19.235 42.731 -15.459 1.00 78.81 1790 GLU A N 1
ATOM 13283 C CA . GLU A 1 1790 ? -19.387 41.533 -16.302 1.00 78.81 1790 GLU A CA 1
ATOM 13284 C C . GLU A 1 1790 ? -20.608 41.612 -17.236 1.00 78.81 1790 GLU A C 1
ATOM 13286 O O . GLU A 1 1790 ? -20.524 41.260 -18.416 1.00 78.81 1790 GLU A O 1
ATOM 13291 N N . ALA A 1 1791 ? -21.731 42.162 -16.765 1.00 76.00 1791 ALA A N 1
ATOM 13292 C CA . ALA A 1 1791 ? -22.898 42.415 -17.613 1.00 76.00 1791 ALA A CA 1
ATOM 13293 C C . ALA A 1 1791 ? -22.583 43.403 -18.757 1.00 76.00 1791 ALA A C 1
ATOM 13295 O O . ALA A 1 1791 ? -23.075 43.248 -19.873 1.00 76.00 1791 ALA A O 1
ATOM 13296 N N . ALA A 1 1792 ? -21.722 44.396 -18.519 1.00 74.31 1792 ALA A N 1
ATOM 13297 C CA . ALA A 1 1792 ? -21.279 45.313 -19.568 1.00 74.31 1792 ALA A CA 1
ATOM 13298 C C . ALA A 1 1792 ? -20.365 44.632 -20.606 1.00 74.31 1792 ALA A C 1
ATOM 13300 O O . ALA A 1 1792 ? -20.413 44.987 -21.783 1.00 74.31 1792 ALA A O 1
ATOM 13301 N N . LYS A 1 1793 ? -19.577 43.619 -20.214 1.00 71.25 1793 LYS A N 1
ATOM 13302 C CA . LYS A 1 1793 ? -18.734 42.845 -21.148 1.00 71.25 1793 LYS A CA 1
ATOM 13303 C C . LYS A 1 1793 ? -19.544 41.955 -22.096 1.00 71.25 1793 LYS A C 1
ATOM 13305 O O . LYS A 1 1793 ? -19.071 41.642 -23.185 1.00 71.25 1793 LYS A O 1
ATOM 13310 N N . THR A 1 1794 ? -20.756 41.558 -21.708 1.00 52.94 1794 THR A N 1
ATOM 13311 C CA . THR A 1 1794 ? -21.608 40.636 -22.482 1.00 52.94 1794 THR A CA 1
ATOM 13312 C C . THR A 1 1794 ? -22.500 41.327 -23.523 1.00 52.94 1794 THR A C 1
ATOM 13314 O O . THR A 1 1794 ? -23.003 40.659 -24.425 1.00 52.94 1794 THR A O 1
ATOM 13317 N N . VAL A 1 1795 ? -22.642 42.659 -23.494 1.00 39.69 1795 VAL A N 1
ATOM 13318 C CA . VAL A 1 1795 ? -23.469 43.423 -24.450 1.00 39.69 1795 VAL A CA 1
ATOM 13319 C C . VAL A 1 1795 ? -22.585 44.297 -25.344 1.00 39.69 1795 VAL A C 1
ATOM 13321 O O . VAL A 1 1795 ? -22.444 45.499 -25.140 1.00 39.69 1795 VAL A O 1
ATOM 13324 N N . GLY A 1 1796 ? -21.967 43.689 -26.360 1.00 32.75 1796 GLY A N 1
ATOM 13325 C CA . GLY A 1 1796 ? -21.063 44.413 -27.256 1.00 32.75 1796 GLY A CA 1
ATOM 13326 C C . GLY A 1 1796 ? -20.631 43.652 -28.506 1.00 32.75 1796 GLY A C 1
ATOM 13327 O O . GLY A 1 1796 ? -19.436 43.524 -28.739 1.00 32.75 1796 GLY A O 1
ATOM 13328 N N . LYS A 1 1797 ? -21.582 43.147 -29.305 1.00 30.58 1797 LYS A N 1
ATOM 13329 C CA . LYS A 1 1797 ? -21.442 42.903 -30.763 1.00 30.58 1797 LYS A CA 1
ATOM 13330 C C . LYS A 1 1797 ? -22.821 42.582 -31.356 1.00 30.58 1797 LYS A C 1
ATOM 13332 O O . LYS A 1 1797 ? -23.133 41.450 -31.703 1.00 30.58 1797 LYS A O 1
ATOM 13337 N N . GLY A 1 1798 ? -23.671 43.606 -31.394 1.00 28.80 1798 GLY A N 1
ATOM 13338 C CA . GLY A 1 1798 ? -25.003 43.573 -31.990 1.00 28.80 1798 GLY A CA 1
ATOM 13339 C C . GLY A 1 1798 ? -25.138 44.685 -33.023 1.00 28.80 1798 GLY A C 1
ATOM 13340 O O . GLY A 1 1798 ? -24.873 45.845 -32.728 1.00 28.80 1798 GLY A O 1
ATOM 13341 N N . ASP A 1 1799 ? -25.496 44.258 -34.225 1.00 25.19 1799 ASP A N 1
ATOM 13342 C CA . ASP A 1 1799 ? -25.704 44.977 -35.479 1.00 25.19 1799 ASP A CA 1
ATOM 13343 C C . ASP A 1 1799 ? -26.591 46.236 -35.359 1.00 25.19 1799 ASP A C 1
ATOM 13345 O O . ASP A 1 1799 ? -27.535 46.265 -34.567 1.00 25.19 1799 ASP A O 1
ATOM 13349 N N . GLY A 1 1800 ? -26.328 47.277 -36.159 1.00 27.61 1800 GLY A N 1
ATOM 13350 C CA . GLY A 1 1800 ? -27.057 48.545 -36.017 1.00 27.61 1800 GLY A CA 1
ATOM 13351 C C . GLY A 1 1800 ? -26.640 49.677 -36.951 1.00 27.61 1800 GLY A C 1
ATOM 13352 O O . GLY A 1 1800 ? -26.012 50.650 -36.553 1.00 27.61 1800 GLY A O 1
ATOM 13353 N N . THR A 1 1801 ? -27.047 49.542 -38.204 1.00 21.06 1801 THR A N 1
ATOM 13354 C CA . THR A 1 1801 ? -27.055 50.527 -39.291 1.00 21.06 1801 THR A CA 1
ATOM 13355 C C . THR A 1 1801 ? -27.630 51.924 -38.976 1.00 21.06 1801 THR A C 1
ATOM 13357 O O . THR A 1 1801 ? -28.536 52.074 -38.163 1.00 21.06 1801 THR A O 1
ATOM 13360 N N . THR A 1 1802 ? -27.246 52.871 -39.849 1.00 23.33 1802 THR A N 1
ATOM 13361 C CA . THR A 1 1802 ? -27.917 54.125 -40.278 1.00 23.33 1802 THR A CA 1
ATOM 13362 C C . THR A 1 1802 ? -27.515 55.460 -39.628 1.00 23.33 1802 THR A C 1
ATOM 13364 O O . THR A 1 1802 ? -27.764 55.724 -38.464 1.00 23.33 1802 THR A O 1
ATOM 13367 N N . GLY A 1 1803 ? -27.042 56.373 -40.488 1.00 22.34 1803 GLY A N 1
ATOM 13368 C CA . GLY A 1 1803 ? -27.861 57.542 -40.825 1.00 22.34 1803 GLY A CA 1
ATOM 13369 C C . GLY A 1 1803 ? -27.492 58.898 -40.214 1.00 22.34 1803 GLY A C 1
ATOM 13370 O O . GLY A 1 1803 ? -27.751 59.169 -39.053 1.00 22.34 1803 GLY A O 1
ATOM 13371 N N . THR A 1 1804 ? -27.091 59.801 -41.116 1.00 23.67 1804 THR A N 1
ATOM 13372 C CA . THR A 1 1804 ? -27.379 61.253 -41.138 1.00 23.67 1804 THR A CA 1
ATOM 13373 C C . THR A 1 1804 ? -26.615 62.219 -40.218 1.00 23.67 1804 THR A C 1
ATOM 13375 O O . THR A 1 1804 ? -26.852 62.327 -39.025 1.00 23.67 1804 THR A O 1
ATOM 13378 N N . SER A 1 1805 ? -25.750 63.001 -40.878 1.00 21.73 1805 SER A N 1
ATOM 13379 C CA . SER A 1 1805 ? -25.669 64.474 -40.872 1.00 21.73 1805 SER A CA 1
ATOM 13380 C C . SER A 1 1805 ? -26.307 65.261 -39.718 1.00 21.73 1805 SER A C 1
ATOM 13382 O O . SER A 1 1805 ? -27.530 65.323 -39.644 1.00 21.73 1805 SER A O 1
ATOM 13384 N N . ASP A 1 1806 ? -25.502 66.077 -39.028 1.00 28.62 1806 ASP A N 1
ATOM 13385 C CA . ASP A 1 1806 ? -25.754 67.522 -38.964 1.00 28.62 1806 ASP A CA 1
ATOM 13386 C C . ASP A 1 1806 ? -24.493 68.330 -38.603 1.00 28.62 1806 ASP A C 1
ATOM 13388 O O . ASP A 1 1806 ? -23.496 67.821 -38.093 1.00 28.62 1806 ASP A O 1
ATOM 13392 N N . LYS A 1 1807 ? -24.556 69.604 -38.972 1.00 25.12 1807 LYS A N 1
ATOM 13393 C CA . LYS A 1 1807 ? -23.540 70.651 -38.933 1.00 25.12 1807 LYS A CA 1
ATOM 13394 C C . LYS A 1 1807 ? -23.276 71.195 -37.524 1.00 25.12 1807 LYS A C 1
ATOM 13396 O O . LYS A 1 1807 ? -24.195 71.365 -36.738 1.00 25.12 1807 LYS A O 1
ATOM 13401 N N . GLY A 1 1808 ? -22.083 71.777 -37.378 1.00 22.27 1808 GLY A N 1
ATOM 13402 C CA . GLY A 1 1808 ? -22.003 73.209 -37.067 1.00 22.27 1808 GLY A CA 1
ATOM 13403 C C . GLY A 1 1808 ? -21.462 73.622 -35.697 1.00 22.27 1808 GLY A C 1
ATOM 13404 O O . GLY A 1 1808 ? -22.060 73.331 -34.673 1.00 22.27 1808 GLY A O 1
ATOM 13405 N N . GLY A 1 1809 ? -20.419 74.464 -35.749 1.00 22.47 1809 GLY A N 1
ATOM 13406 C CA . GLY A 1 1809 ? -20.024 75.422 -34.705 1.00 22.47 1809 GLY A CA 1
ATOM 13407 C C . GLY A 1 1809 ? -19.238 74.807 -33.545 1.00 22.47 1809 GLY A C 1
ATOM 13408 O O . GLY A 1 1809 ? -19.584 73.761 -33.036 1.00 22.47 1809 GLY A O 1
ATOM 13409 N N . GLY A 1 1810 ? -18.154 75.382 -33.045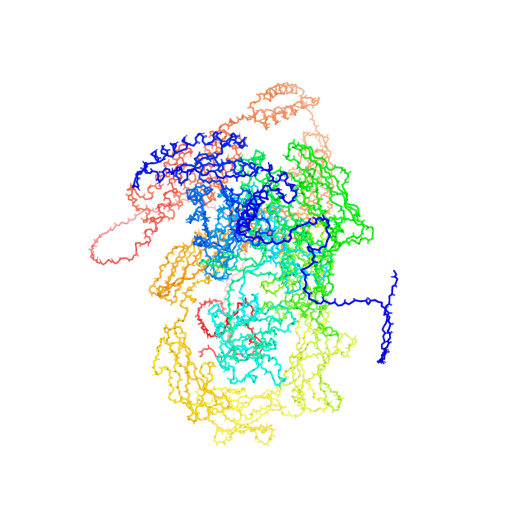 1.00 22.64 1810 GLY A N 1
ATOM 13410 C CA . GLY A 1 1810 ? -17.641 76.735 -33.167 1.00 22.64 1810 GLY A CA 1
ATOM 13411 C C . GLY A 1 1810 ? -16.854 77.031 -31.888 1.00 22.64 1810 GLY A C 1
ATOM 13412 O O . GLY A 1 1810 ? -17.355 76.779 -30.804 1.00 22.64 1810 GLY A O 1
ATOM 13413 N N . GLN A 1 1811 ? -15.625 77.519 -32.065 1.00 23.22 1811 GLN A N 1
ATOM 13414 C CA . GLN A 1 1811 ? -14.824 78.365 -31.167 1.00 23.22 1811 GLN A CA 1
ATOM 13415 C C . GLN A 1 1811 ? -14.899 78.167 -29.639 1.00 23.22 1811 GLN A C 1
ATOM 13417 O O . GLN A 1 1811 ? -15.893 78.470 -28.989 1.00 23.22 1811 GLN A O 1
ATOM 13422 N N . GLY A 1 1812 ? -13.732 77.875 -29.059 1.00 28.28 1812 GLY A N 1
ATOM 13423 C CA . GLY A 1 1812 ? -13.453 77.998 -27.628 1.00 28.28 1812 GLY A CA 1
ATOM 13424 C C . GLY A 1 1812 ? -11.949 78.014 -27.354 1.00 28.28 1812 GLY A C 1
ATOM 13425 O O . GLY A 1 1812 ? -11.383 77.034 -26.892 1.00 28.28 1812 GLY A O 1
ATOM 13426 N N . THR A 1 1813 ? -11.299 79.112 -27.733 1.00 22.53 1813 THR A N 1
ATOM 13427 C CA . THR A 1 1813 ? -9.914 79.504 -27.411 1.00 22.53 1813 THR A CA 1
ATOM 13428 C C . THR A 1 1813 ? -9.763 79.906 -25.919 1.00 22.53 1813 THR A C 1
ATOM 13430 O O . THR A 1 1813 ? -10.760 79.927 -25.201 1.00 22.53 1813 THR A O 1
ATOM 13433 N N . PRO A 1 1814 ? -8.546 80.202 -25.414 1.00 36.03 1814 PRO A N 1
ATOM 13434 C CA . PRO A 1 1814 ? -7.917 79.534 -24.270 1.00 36.03 1814 PRO A CA 1
ATOM 13435 C C . PRO A 1 1814 ? -7.793 80.438 -23.027 1.00 36.03 1814 PRO A C 1
ATOM 13437 O O . PRO A 1 1814 ? -8.140 81.613 -23.104 1.00 36.03 1814 PRO A O 1
ATOM 13440 N N . ALA A 1 1815 ? -7.201 79.919 -21.938 1.00 25.80 1815 ALA A N 1
ATOM 13441 C CA . ALA A 1 1815 ? -6.266 80.601 -21.009 1.00 25.80 1815 ALA A CA 1
ATOM 13442 C C . ALA A 1 1815 ? -6.057 79.746 -19.723 1.00 25.80 1815 ALA A C 1
ATOM 13444 O O . ALA A 1 1815 ? -6.854 78.847 -19.471 1.00 25.80 1815 ALA A O 1
ATOM 13445 N N . PRO A 1 1816 ? -5.076 80.045 -18.846 1.00 37.25 1816 PRO A N 1
ATOM 13446 C CA . PRO A 1 1816 ? -3.640 80.044 -19.123 1.00 37.25 1816 PRO A CA 1
ATOM 13447 C C . PRO A 1 1816 ? -2.811 79.384 -17.992 1.00 37.25 1816 PRO A C 1
ATOM 13449 O O . PRO A 1 1816 ? -3.299 79.068 -16.908 1.00 37.25 1816 PRO A O 1
ATOM 13452 N N . ALA A 1 1817 ? -1.511 79.253 -18.255 1.00 23.05 1817 ALA A N 1
ATOM 13453 C CA . ALA A 1 1817 ? -0.470 78.918 -17.290 1.00 23.05 1817 ALA A CA 1
ATOM 13454 C C . ALA A 1 1817 ? -0.322 79.969 -16.162 1.00 23.05 1817 ALA A C 1
ATOM 13456 O O . ALA A 1 1817 ? -0.407 81.171 -16.437 1.00 23.05 1817 ALA A O 1
ATOM 13457 N N . PRO A 1 1818 ? -0.006 79.541 -14.925 1.00 30.70 1818 PRO A N 1
ATOM 13458 C CA . PRO A 1 1818 ? 0.498 80.399 -13.864 1.00 30.70 1818 PRO A CA 1
ATOM 13459 C C . PRO A 1 1818 ? 2.028 80.287 -13.703 1.00 30.70 1818 PRO A C 1
ATOM 13461 O O . PRO A 1 1818 ? 2.554 79.224 -13.398 1.00 30.70 1818 PRO A O 1
ATOM 13464 N N . GLY A 1 1819 ? 2.709 81.426 -13.855 1.00 25.61 1819 GLY A N 1
ATOM 13465 C CA . GLY A 1 1819 ? 3.528 82.004 -12.779 1.00 25.61 1819 GLY A CA 1
ATOM 13466 C C . GLY A 1 1819 ? 4.920 81.435 -12.485 1.00 25.61 1819 GLY A C 1
ATOM 13467 O O . GLY A 1 1819 ? 5.073 80.581 -11.619 1.00 25.61 1819 GLY A O 1
ATOM 13468 N N . ASP A 1 1820 ? 5.921 82.078 -13.092 1.00 24.30 1820 ASP A N 1
ATOM 13469 C CA . ASP A 1 1820 ? 7.272 82.331 -12.564 1.00 24.30 1820 ASP A CA 1
ATOM 13470 C C . ASP A 1 1820 ? 7.287 82.815 -11.109 1.00 24.30 1820 ASP A C 1
ATOM 13472 O O . ASP A 1 1820 ? 6.586 83.785 -10.830 1.00 24.30 1820 ASP A O 1
ATOM 13476 N N . ILE A 1 1821 ? 8.186 82.265 -10.272 1.00 28.22 1821 ILE A N 1
ATOM 13477 C CA . ILE A 1 1821 ? 9.072 82.931 -9.276 1.00 28.22 1821 ILE A CA 1
ATOM 13478 C C . ILE A 1 1821 ? 10.091 81.848 -8.831 1.00 28.22 1821 ILE A C 1
ATOM 13480 O O . ILE A 1 1821 ? 9.662 80.771 -8.451 1.00 28.22 1821 ILE A O 1
ATOM 13484 N N . GLY A 1 1822 ? 11.419 81.952 -8.776 1.00 24.86 1822 GLY A N 1
ATOM 13485 C CA . GLY A 1 1822 ? 12.420 82.979 -9.010 1.00 24.86 1822 GLY A CA 1
ATOM 13486 C C . GLY A 1 1822 ? 13.717 82.576 -8.268 1.00 24.86 1822 GLY A C 1
ATOM 13487 O O . GLY A 1 1822 ? 13.665 81.828 -7.297 1.00 24.86 1822 GLY A O 1
ATOM 13488 N N . LYS A 1 1823 ? 14.833 83.183 -8.690 1.00 28.06 1823 LYS A N 1
ATOM 13489 C CA . LYS A 1 1823 ? 16.093 83.455 -7.957 1.00 28.06 1823 LYS A CA 1
ATOM 13490 C C . LYS A 1 1823 ? 17.245 82.426 -7.911 1.00 28.06 1823 LYS A C 1
ATOM 13492 O O . LYS A 1 1823 ? 17.268 81.521 -7.095 1.00 28.06 1823 LYS A O 1
ATOM 13497 N N . ASP A 1 1824 ? 18.254 82.721 -8.737 1.00 26.45 1824 ASP A N 1
ATOM 13498 C CA . ASP A 1 1824 ? 19.528 83.398 -8.388 1.00 26.45 1824 ASP A CA 1
ATOM 13499 C C . ASP A 1 1824 ? 20.524 82.759 -7.378 1.00 26.45 1824 ASP A C 1
ATOM 13501 O O . ASP A 1 1824 ? 20.240 82.659 -6.187 1.00 26.45 1824 ASP A O 1
ATOM 13505 N N . LYS A 1 1825 ? 21.760 82.588 -7.894 1.00 26.41 1825 LYS A N 1
ATOM 13506 C CA . LYS A 1 1825 ? 23.114 82.711 -7.287 1.00 26.41 1825 LYS A CA 1
ATOM 13507 C C . LYS A 1 1825 ? 23.878 81.516 -6.690 1.00 26.41 1825 LYS A C 1
ATOM 13509 O O . LYS A 1 1825 ? 23.601 81.082 -5.582 1.00 26.41 1825 LYS A O 1
ATOM 13514 N N . GLY A 1 1826 ? 25.018 81.270 -7.361 1.00 25.16 1826 GLY A N 1
ATOM 13515 C CA . GLY A 1 1826 ? 26.377 81.147 -6.796 1.00 25.16 1826 GLY A CA 1
ATOM 13516 C C . GLY A 1 1826 ? 26.787 79.754 -6.314 1.00 25.16 1826 GLY A C 1
ATOM 13517 O O . GLY A 1 1826 ? 25.953 78.996 -5.849 1.00 25.16 1826 GLY A O 1
ATOM 13518 N N . ASP A 1 1827 ? 28.049 79.344 -6.340 1.00 24.52 1827 ASP A N 1
ATOM 13519 C CA . ASP A 1 1827 ? 29.306 79.845 -6.908 1.00 24.52 1827 ASP A CA 1
ATOM 13520 C C . ASP A 1 1827 ? 30.321 78.684 -6.733 1.00 24.52 1827 ASP A C 1
ATOM 13522 O O . ASP A 1 1827 ? 30.067 77.782 -5.936 1.00 24.52 1827 ASP A O 1
ATOM 13526 N N . GLU A 1 1828 ? 31.463 78.751 -7.424 1.00 27.83 1828 GLU A N 1
ATOM 13527 C CA . GLU A 1 1828 ? 32.676 77.918 -7.238 1.00 27.83 1828 GLU A CA 1
ATOM 13528 C C . GLU A 1 1828 ? 32.592 76.433 -7.695 1.00 27.83 1828 GLU A C 1
ATOM 13530 O O . GLU A 1 1828 ? 31.697 75.681 -7.343 1.00 27.83 1828 GLU A O 1
ATOM 13535 N N . GLY A 1 1829 ? 33.493 75.863 -8.500 1.00 23.17 1829 GLY A N 1
ATOM 13536 C CA . GLY A 1 1829 ? 34.820 76.285 -8.932 1.00 23.17 1829 GLY A CA 1
ATOM 13537 C C . GLY A 1 1829 ? 35.836 75.168 -8.670 1.00 23.17 1829 GLY A C 1
ATOM 13538 O O . GLY A 1 1829 ? 36.335 75.067 -7.558 1.00 23.17 1829 GLY A O 1
ATOM 13539 N N . SER A 1 1830 ? 36.168 74.343 -9.675 1.00 28.03 1830 SER A N 1
ATOM 13540 C CA . SER A 1 1830 ? 37.500 73.708 -9.836 1.00 28.03 1830 SER A CA 1
ATOM 13541 C C . SER A 1 1830 ? 37.618 72.913 -11.153 1.00 28.03 1830 SER A C 1
ATOM 13543 O O . SER A 1 1830 ? 37.064 71.831 -11.314 1.00 28.03 1830 SER A O 1
ATOM 13545 N N . GLN A 1 1831 ? 38.373 73.477 -12.104 1.00 23.00 1831 GLN A N 1
ATOM 13546 C CA . GLN A 1 1831 ? 39.038 72.779 -13.219 1.00 23.00 1831 GLN A CA 1
ATOM 13547 C C . GLN A 1 1831 ? 40.353 72.117 -12.733 1.00 23.00 1831 GLN A C 1
ATOM 13549 O O . GLN A 1 1831 ? 40.856 72.519 -11.682 1.00 23.00 1831 GLN A O 1
ATOM 13554 N N . PRO A 1 1832 ? 40.954 71.157 -13.475 1.00 27.11 1832 PRO A N 1
ATOM 13555 C CA . PRO A 1 1832 ? 41.928 71.491 -14.542 1.00 27.11 1832 PRO A CA 1
ATOM 13556 C C . PRO A 1 1832 ? 41.818 70.580 -15.793 1.00 27.11 1832 PRO A C 1
ATOM 13558 O O . PRO A 1 1832 ? 41.643 69.376 -15.683 1.00 27.11 1832 PRO A O 1
ATOM 13561 N N . SER A 1 1833 ? 41.834 71.167 -17.002 1.00 23.94 1833 SER A N 1
ATOM 13562 C CA . SER A 1 1833 ? 42.930 71.080 -18.007 1.00 23.94 1833 SER A CA 1
ATOM 13563 C C . SER A 1 1833 ? 42.991 69.743 -18.775 1.00 23.94 1833 SER A C 1
ATOM 13565 O O . SER A 1 1833 ? 42.927 68.693 -18.166 1.00 23.94 1833 SER A O 1
ATOM 13567 N N . SER A 1 1834 ? 43.205 69.628 -20.084 1.00 23.80 1834 SER A N 1
ATOM 13568 C CA . SER A 1 1834 ? 43.599 70.523 -21.179 1.00 23.80 1834 SER A CA 1
ATOM 13569 C C . SER A 1 1834 ? 43.573 69.670 -22.467 1.00 23.80 1834 SER A C 1
ATOM 13571 O O . SER A 1 1834 ? 43.741 68.457 -22.370 1.00 23.80 1834 SER A O 1
ATOM 13573 N N . GLY A 1 1835 ? 43.411 70.258 -23.660 1.00 25.83 1835 GLY A N 1
ATOM 13574 C CA . GLY A 1 1835 ? 43.690 69.519 -24.905 1.00 25.83 1835 GLY A CA 1
ATOM 13575 C C . GLY A 1 1835 ? 42.988 70.019 -26.163 1.00 25.83 1835 GLY A C 1
ATOM 13576 O O . GLY A 1 1835 ? 41.995 69.444 -26.583 1.00 25.83 1835 GLY A O 1
ATOM 13577 N N . GLY A 1 1836 ? 43.512 71.100 -26.741 1.00 23.84 1836 GLY A N 1
ATOM 13578 C CA . GLY A 1 1836 ? 43.043 71.805 -27.939 1.00 23.84 1836 GLY A CA 1
ATOM 13579 C C . GLY A 1 1836 ? 42.859 71.013 -29.247 1.00 23.84 1836 GLY A C 1
ATOM 13580 O O . GLY A 1 1836 ? 43.638 70.135 -29.594 1.00 23.84 1836 GLY A O 1
ATOM 13581 N N . ASN A 1 1837 ? 41.830 71.441 -29.982 1.00 22.28 1837 ASN A N 1
ATOM 13582 C CA . ASN A 1 1837 ? 41.766 71.819 -31.405 1.00 22.28 1837 ASN A CA 1
ATOM 13583 C C . ASN A 1 1837 ? 42.929 71.497 -32.388 1.00 22.28 1837 ASN A C 1
ATOM 13585 O O . ASN A 1 1837 ? 44.034 71.985 -32.185 1.00 22.28 1837 ASN A O 1
ATOM 13589 N N . ILE A 1 1838 ? 42.536 70.878 -33.530 1.00 23.89 1838 ILE A N 1
ATOM 13590 C CA . ILE A 1 1838 ? 42.812 71.165 -34.982 1.00 23.89 1838 ILE A CA 1
ATOM 13591 C C . ILE A 1 1838 ? 44.308 71.322 -35.386 1.00 23.89 1838 ILE A C 1
ATOM 13593 O O . ILE A 1 1838 ? 44.921 72.221 -34.816 1.00 23.89 1838 ILE A O 1
ATOM 13597 N N . PRO A 1 1839 ? 44.923 70.618 -36.398 1.00 33.31 1839 PRO A N 1
ATOM 13598 C CA . PRO A 1 1839 ? 44.490 70.617 -37.821 1.00 33.31 1839 PRO A CA 1
ATOM 13599 C C . PRO A 1 1839 ? 44.965 69.476 -38.809 1.00 33.31 1839 PRO A C 1
ATOM 13601 O O . PRO A 1 1839 ? 46.012 68.862 -38.666 1.00 33.31 1839 PRO A O 1
ATOM 13604 N N . THR A 1 1840 ? 44.190 69.291 -39.893 1.00 22.27 1840 THR A N 1
ATOM 13605 C CA . THR A 1 1840 ? 44.534 69.076 -41.337 1.00 22.27 1840 THR A CA 1
ATOM 13606 C C . THR A 1 1840 ? 45.695 68.177 -41.863 1.00 22.27 1840 THR A C 1
ATOM 13608 O O . THR A 1 1840 ? 46.849 68.588 -41.812 1.00 22.27 1840 THR A O 1
ATOM 13611 N N . ASN A 1 1841 ? 45.288 67.157 -42.662 1.00 23.20 1841 ASN A N 1
ATOM 13612 C CA . ASN A 1 1841 ? 45.781 66.697 -44.004 1.00 23.20 1841 ASN A CA 1
ATOM 13613 C C . ASN A 1 1841 ? 47.198 66.054 -44.165 1.00 23.20 1841 ASN A C 1
ATOM 13615 O O . ASN A 1 1841 ? 48.089 66.359 -43.387 1.00 23.20 1841 ASN A O 1
ATOM 13619 N N . PRO A 1 1842 ? 47.532 65.374 -45.297 1.00 31.41 1842 PRO A N 1
ATOM 13620 C CA . PRO A 1 1842 ? 46.985 64.150 -45.935 1.00 31.41 1842 PRO A CA 1
ATOM 13621 C C . PRO A 1 1842 ? 48.095 63.115 -46.335 1.00 31.41 1842 PRO A C 1
ATOM 13623 O O . PRO A 1 1842 ? 49.268 63.469 -46.309 1.00 31.41 1842 PRO A O 1
ATOM 13626 N N . ALA A 1 1843 ? 47.731 61.887 -46.774 1.00 26.66 1843 ALA A N 1
ATOM 13627 C CA . ALA A 1 1843 ? 48.457 60.966 -47.711 1.00 26.66 1843 ALA A CA 1
ATOM 13628 C C . ALA A 1 1843 ? 48.087 59.483 -47.427 1.00 26.66 1843 ALA A C 1
ATOM 13630 O O . ALA A 1 1843 ? 48.440 58.952 -46.384 1.00 26.66 1843 ALA A O 1
ATOM 13631 N N . THR A 1 1844 ? 47.175 58.871 -48.196 1.00 22.42 1844 THR A N 1
ATOM 13632 C CA . THR A 1 1844 ? 47.382 57.904 -49.314 1.00 22.42 1844 THR A CA 1
ATOM 13633 C C . THR A 1 1844 ? 47.702 56.438 -48.962 1.00 22.42 1844 THR A C 1
ATOM 13635 O O . THR A 1 1844 ? 48.717 56.161 -48.336 1.00 22.42 1844 THR A O 1
ATOM 13638 N N . THR A 1 1845 ? 46.876 55.551 -49.565 1.00 23.50 1845 THR A N 1
ATOM 13639 C CA . THR A 1 1845 ? 47.064 54.119 -49.942 1.00 23.50 1845 THR A CA 1
ATOM 13640 C C . THR A 1 1845 ? 47.160 53.123 -48.764 1.00 23.50 1845 THR A C 1
ATOM 13642 O O . THR A 1 1845 ? 48.004 53.304 -47.906 1.00 23.50 1845 THR A O 1
ATOM 13645 N N . THR A 1 1846 ? 46.371 52.040 -48.603 1.00 25.64 1846 THR A N 1
ATOM 13646 C CA . THR A 1 1846 ? 45.891 51.007 -49.552 1.00 25.64 1846 THR A CA 1
ATOM 13647 C C . THR A 1 1846 ? 44.945 50.007 -48.829 1.00 25.64 1846 THR A C 1
ATOM 13649 O O . THR A 1 1846 ? 45.153 49.767 -47.646 1.00 25.64 1846 THR A O 1
ATOM 13652 N N . SER A 1 1847 ? 43.986 49.421 -49.575 1.00 24.73 1847 SER A N 1
ATOM 13653 C CA . SER A 1 1847 ? 43.220 48.147 -49.395 1.00 24.73 1847 SER A CA 1
ATOM 13654 C C . SER A 1 1847 ? 42.502 47.846 -48.057 1.00 24.73 1847 SER A C 1
ATOM 13656 O O . SER A 1 1847 ? 43.150 47.547 -47.063 1.00 24.73 1847 SER A O 1
ATOM 13658 N N . THR A 1 1848 ? 41.165 48.003 -47.980 1.00 24.30 1848 THR A N 1
ATOM 13659 C CA . THR A 1 1848 ? 40.092 46.966 -48.152 1.00 24.30 1848 THR A CA 1
ATOM 13660 C C . THR A 1 1848 ? 40.202 45.804 -47.156 1.00 24.30 1848 THR A C 1
ATOM 13662 O O . THR A 1 1848 ? 41.071 44.957 -47.318 1.00 24.30 1848 THR A O 1
ATOM 13665 N N . SER A 1 1849 ? 39.491 45.826 -46.023 1.00 22.67 1849 SER A N 1
ATOM 13666 C CA . SER A 1 1849 ? 38.042 45.602 -45.789 1.00 22.67 1849 SER A CA 1
ATOM 13667 C C . SER A 1 1849 ? 37.670 44.123 -45.633 1.00 22.67 1849 SER A C 1
ATOM 13669 O O . SER A 1 1849 ? 37.366 43.460 -46.619 1.00 22.67 1849 SER A O 1
ATOM 13671 N N . THR A 1 1850 ? 37.609 43.675 -44.384 1.00 22.33 1850 THR A N 1
ATOM 13672 C CA . THR A 1 1850 ? 36.727 42.619 -43.865 1.00 22.33 1850 THR A CA 1
ATOM 13673 C C . THR A 1 1850 ? 36.703 42.789 -42.351 1.00 22.33 1850 THR A C 1
ATOM 13675 O O . THR A 1 1850 ? 37.773 42.849 -41.752 1.00 22.33 1850 THR A O 1
ATOM 13678 N N . ASP A 1 1851 ? 35.513 42.985 -41.789 1.00 25.39 1851 ASP A N 1
ATOM 13679 C CA . ASP A 1 1851 ? 35.032 42.385 -40.534 1.00 25.39 1851 ASP A CA 1
ATOM 13680 C C . ASP A 1 1851 ? 33.894 43.246 -39.990 1.00 25.39 1851 ASP A C 1
ATOM 13682 O O . ASP A 1 1851 ? 34.106 44.258 -39.327 1.00 25.39 1851 ASP A O 1
ATOM 13686 N N . ASP A 1 1852 ? 32.671 42.834 -40.315 1.00 25.67 1852 ASP A N 1
ATOM 13687 C CA . ASP A 1 1852 ? 31.468 43.269 -39.616 1.00 25.67 1852 ASP A CA 1
ATOM 13688 C C . ASP A 1 1852 ? 30.686 41.996 -39.273 1.00 25.67 1852 ASP A C 1
ATOM 13690 O O . ASP A 1 1852 ? 30.012 41.394 -40.111 1.00 25.67 1852 ASP A O 1
ATOM 13694 N N . THR A 1 1853 ? 30.884 41.517 -38.047 1.00 24.02 1853 THR A N 1
ATOM 13695 C CA . THR A 1 1853 ? 30.146 40.411 -37.439 1.00 24.02 1853 THR A CA 1
ATOM 13696 C C . THR A 1 1853 ? 29.170 40.995 -36.430 1.00 24.02 1853 THR A C 1
ATOM 13698 O O . THR A 1 1853 ? 29.533 41.436 -35.343 1.00 24.02 1853 THR A O 1
ATOM 13701 N N . THR A 1 1854 ? 27.893 40.986 -36.791 1.00 24.39 1854 THR A N 1
ATOM 13702 C CA . THR A 1 1854 ? 26.789 41.103 -35.840 1.00 24.39 1854 THR A CA 1
ATOM 13703 C C . THR A 1 1854 ? 25.668 40.181 -36.291 1.00 24.39 1854 THR A C 1
ATOM 13705 O O . THR A 1 1854 ? 24.968 40.474 -37.253 1.00 24.39 1854 THR A O 1
ATOM 13708 N N . ASP A 1 1855 ? 25.452 39.092 -35.558 1.00 28.47 1855 ASP A N 1
ATOM 13709 C CA . ASP A 1 1855 ? 24.093 38.625 -35.320 1.00 28.47 1855 ASP A CA 1
ATOM 13710 C C . ASP A 1 1855 ? 23.930 38.223 -33.849 1.00 28.47 1855 ASP A C 1
ATOM 13712 O O . ASP A 1 1855 ? 24.861 37.790 -33.167 1.00 28.47 1855 ASP A O 1
ATOM 13716 N N . ARG A 1 1856 ? 22.747 38.560 -33.342 1.00 26.16 1856 ARG A N 1
ATOM 13717 C CA . ARG A 1 1856 ? 22.225 38.310 -32.008 1.00 26.16 1856 ARG A CA 1
ATOM 13718 C C . ARG A 1 1856 ? 20.917 37.560 -32.212 1.00 26.16 1856 ARG A C 1
ATOM 13720 O O . ARG A 1 1856 ? 20.093 37.998 -33.007 1.00 26.16 1856 ARG A O 1
ATOM 13727 N N . ASN A 1 1857 ? 20.731 36.525 -31.400 1.00 24.67 1857 ASN A N 1
ATOM 13728 C CA . ASN A 1 1857 ? 19.503 36.115 -30.717 1.00 24.67 1857 ASN A CA 1
ATOM 13729 C C . ASN A 1 1857 ? 18.139 36.511 -31.312 1.00 24.67 1857 ASN A C 1
ATOM 13731 O O . ASN A 1 1857 ? 17.738 37.672 -31.250 1.00 24.67 1857 ASN A O 1
ATOM 13735 N N . GLY A 1 1858 ? 17.327 35.479 -31.568 1.00 24.22 1858 GLY A N 1
ATOM 13736 C CA . GLY A 1 1858 ? 15.936 35.463 -31.104 1.00 24.22 1858 GLY A CA 1
ATOM 13737 C C . GLY A 1 1858 ? 14.911 34.933 -32.103 1.00 24.22 1858 GLY A C 1
ATOM 13738 O O . GLY A 1 1858 ? 14.464 35.681 -32.959 1.00 24.22 1858 GLY A O 1
ATOM 13739 N N . GLN A 1 1859 ? 14.472 33.683 -31.911 1.00 27.12 1859 GLN A N 1
ATOM 13740 C CA . GLN A 1 1859 ? 13.082 33.294 -31.589 1.00 27.12 1859 GLN A CA 1
ATOM 13741 C C . GLN A 1 1859 ? 12.737 31.888 -32.107 1.00 27.12 1859 GLN A C 1
ATOM 13743 O O . GLN A 1 1859 ? 12.608 31.644 -33.302 1.00 27.12 1859 GLN A O 1
ATOM 13748 N N . LEU A 1 1860 ? 12.523 30.986 -31.148 1.00 22.83 1860 LEU A N 1
ATOM 13749 C CA . LEU A 1 1860 ? 11.826 29.711 -31.282 1.00 22.83 1860 LEU A CA 1
ATOM 13750 C C . LEU A 1 1860 ? 10.374 29.917 -30.832 1.00 22.83 1860 LEU A C 1
ATOM 13752 O O . LEU A 1 1860 ? 10.139 30.372 -29.714 1.00 22.83 1860 LEU A O 1
ATOM 13756 N N . THR A 1 1861 ? 9.414 29.541 -31.676 1.00 26.59 1861 THR A N 1
ATOM 13757 C CA . THR A 1 1861 ? 8.062 29.160 -31.244 1.00 26.59 1861 THR A CA 1
ATOM 13758 C C . THR A 1 1861 ? 7.638 27.879 -31.953 1.00 26.59 1861 THR A C 1
ATOM 13760 O O . THR A 1 1861 ? 7.970 27.630 -33.110 1.00 26.59 1861 THR A O 1
ATOM 13763 N N . SER A 1 1862 ? 6.971 27.044 -31.169 1.00 22.78 1862 SER A N 1
ATOM 13764 C CA . SER A 1 1862 ? 6.540 25.673 -31.389 1.00 22.78 1862 SER A CA 1
ATOM 13765 C C . SER A 1 1862 ? 5.197 25.585 -32.123 1.00 22.78 1862 SER A C 1
ATOM 13767 O O . SER A 1 1862 ? 4.326 26.438 -31.955 1.00 22.78 1862 SER A O 1
ATOM 13769 N N . GLY A 1 1863 ? 4.995 24.507 -32.892 1.00 23.59 1863 GLY A N 1
ATOM 13770 C CA . GLY A 1 1863 ? 3.732 24.230 -33.582 1.00 23.59 1863 GLY A CA 1
ATOM 13771 C C . GLY A 1 1863 ? 3.627 22.819 -34.180 1.00 23.59 1863 GLY A C 1
ATOM 13772 O O . GLY A 1 1863 ? 4.014 22.613 -35.319 1.00 23.59 1863 GLY A O 1
ATOM 13773 N N . LYS A 1 1864 ? 3.089 21.892 -33.372 1.00 23.06 1864 LYS A N 1
ATOM 13774 C CA . LYS A 1 1864 ? 2.146 20.778 -33.651 1.00 23.06 1864 LYS A CA 1
ATOM 13775 C C . LYS A 1 1864 ? 2.199 19.977 -34.975 1.00 23.06 1864 LYS A C 1
ATOM 13777 O O . LYS A 1 1864 ? 1.985 20.520 -36.050 1.00 23.06 1864 LYS A O 1
ATOM 13782 N N . GLY A 1 1865 ? 2.195 18.642 -34.833 1.00 25.67 1865 GLY A N 1
ATOM 13783 C CA . GLY A 1 1865 ? 1.684 17.681 -35.827 1.00 25.67 1865 GLY A CA 1
ATOM 13784 C C . GLY A 1 1865 ? 1.880 16.221 -35.389 1.00 25.67 1865 GLY A C 1
ATOM 13785 O O . GLY A 1 1865 ? 2.999 15.727 -35.423 1.00 25.67 1865 GLY A O 1
ATOM 13786 N N . ALA A 1 1866 ? 0.808 15.563 -34.932 1.00 25.17 1866 ALA A N 1
ATOM 13787 C CA . ALA A 1 1866 ? 0.795 14.235 -34.306 1.00 25.17 1866 ALA A CA 1
ATOM 13788 C C . ALA A 1 1866 ? 0.546 13.070 -35.293 1.00 25.17 1866 ALA A C 1
ATOM 13790 O O . ALA A 1 1866 ? -0.126 13.243 -36.309 1.00 25.17 1866 ALA A O 1
ATOM 13791 N N . LEU A 1 1867 ? 1.068 11.889 -34.926 1.00 23.78 1867 LEU A N 1
ATOM 13792 C CA . LEU A 1 1867 ? 0.883 10.559 -35.533 1.00 23.78 1867 LEU A CA 1
ATOM 13793 C C . LEU A 1 1867 ? -0.385 9.832 -35.019 1.00 23.78 1867 LEU A C 1
ATOM 13795 O O . LEU A 1 1867 ? -0.750 10.038 -33.861 1.00 23.78 1867 LEU A O 1
ATOM 13799 N N . PRO A 1 1868 ? -0.958 8.883 -35.794 1.00 25.14 1868 PRO A N 1
ATOM 13800 C CA . PRO A 1 1868 ? -1.858 7.836 -35.295 1.00 25.14 1868 PRO A CA 1
ATOM 13801 C C . PRO A 1 1868 ? -1.288 6.399 -35.429 1.00 25.14 1868 PRO A C 1
ATOM 13803 O O . PRO A 1 1868 ? -0.617 6.068 -36.405 1.00 25.14 1868 PRO A O 1
ATOM 13806 N N . LYS A 1 1869 ? -1.602 5.544 -34.439 1.00 26.89 1869 LYS A N 1
ATOM 13807 C CA . LYS A 1 1869 ? -1.319 4.092 -34.318 1.00 26.89 1869 LYS A CA 1
ATOM 13808 C C . LYS A 1 1869 ? -2.630 3.332 -34.032 1.00 26.89 1869 LYS A C 1
ATOM 13810 O O . LYS A 1 1869 ? -3.429 3.859 -33.265 1.00 26.89 1869 LYS A O 1
ATOM 13815 N N . THR A 1 1870 ? -2.813 2.107 -34.550 1.00 25.47 1870 THR A N 1
ATOM 13816 C CA . THR A 1 1870 ? -3.766 1.066 -34.061 1.00 25.47 1870 THR A CA 1
ATOM 13817 C C . THR A 1 1870 ? -3.402 -0.351 -34.566 1.00 25.47 1870 THR A C 1
ATOM 13819 O O . THR A 1 1870 ? -2.839 -0.467 -35.651 1.00 25.47 1870 THR A O 1
ATOM 13822 N N . GLY A 1 1871 ? -3.756 -1.389 -33.776 1.00 25.44 1871 GLY A N 1
ATOM 13823 C CA . GLY A 1 1871 ? -3.707 -2.848 -34.062 1.00 25.44 1871 GLY A CA 1
ATOM 13824 C C . GLY A 1 1871 ? -3.080 -3.677 -32.913 1.00 25.44 1871 GLY A C 1
ATOM 13825 O O . GLY A 1 1871 ? -1.863 -3.729 -32.816 1.00 25.44 1871 GLY A O 1
ATOM 13826 N N . GLU A 1 1872 ? -3.817 -4.023 -31.846 1.00 24.03 1872 GLU A N 1
ATOM 13827 C CA . GLU A 1 1872 ? -4.493 -5.315 -31.528 1.00 24.03 1872 GLU A CA 1
ATOM 13828 C C . GLU A 1 1872 ? -3.602 -6.535 -31.176 1.00 24.03 1872 GLU A C 1
ATOM 13830 O O . GLU A 1 1872 ? -3.141 -7.261 -32.048 1.00 24.03 1872 GLU A O 1
ATOM 13835 N N . THR A 1 1873 ? -3.501 -6.836 -29.869 1.00 24.67 1873 THR A N 1
ATOM 13836 C CA . THR A 1 1873 ? -3.366 -8.194 -29.295 1.00 24.67 1873 THR A CA 1
ATOM 13837 C C . THR A 1 1873 ? -4.052 -8.252 -27.923 1.00 24.67 1873 THR A C 1
ATOM 13839 O O . THR A 1 1873 ? -4.053 -7.275 -27.178 1.00 24.67 1873 THR A O 1
ATOM 13842 N N . THR A 1 1874 ? -4.632 -9.415 -27.631 1.00 24.70 1874 THR A N 1
ATOM 13843 C CA . THR A 1 1874 ? -5.484 -9.817 -26.497 1.00 24.70 1874 THR A CA 1
ATOM 13844 C C . THR A 1 1874 ? -4.980 -9.499 -25.084 1.00 24.70 1874 THR A C 1
ATOM 13846 O O . THR A 1 1874 ? -3.797 -9.617 -24.773 1.00 24.70 1874 THR A O 1
ATOM 13849 N N . GLU A 1 1875 ? -5.960 -9.179 -24.240 1.00 22.77 1875 GLU A N 1
ATOM 13850 C CA . GLU A 1 1875 ? -5.922 -8.649 -22.876 1.00 22.77 1875 GLU A CA 1
ATOM 13851 C C . GLU A 1 1875 ? -5.131 -9.500 -21.863 1.00 22.77 1875 GLU A C 1
ATOM 13853 O O . GLU A 1 1875 ? -5.477 -10.637 -21.541 1.00 22.77 1875 GLU A O 1
ATOM 13858 N N . ARG A 1 1876 ? -4.081 -8.891 -21.302 1.00 23.09 1876 ARG A N 1
ATOM 13859 C CA . ARG A 1 1876 ? -3.592 -9.121 -19.936 1.00 23.09 1876 ARG A CA 1
ATOM 13860 C C . ARG A 1 1876 ? -3.317 -7.741 -19.325 1.00 23.09 1876 ARG A C 1
ATOM 13862 O O . ARG A 1 1876 ? -2.676 -6.938 -20.004 1.00 23.09 1876 ARG A O 1
ATOM 13869 N N . PRO A 1 1877 ? -3.774 -7.444 -18.097 1.00 24.14 1877 PRO A N 1
ATOM 13870 C CA . PRO A 1 1877 ? -3.492 -6.168 -17.455 1.00 24.14 1877 PRO A CA 1
ATOM 13871 C C . PRO A 1 1877 ? -2.006 -6.150 -17.085 1.00 24.14 1877 PRO A C 1
ATOM 13873 O O . PRO A 1 1877 ? -1.565 -6.857 -16.183 1.00 24.14 1877 PRO A O 1
ATOM 13876 N N . ALA A 1 1878 ? -1.210 -5.408 -17.849 1.00 25.00 1878 ALA A N 1
ATOM 13877 C CA . ALA A 1 1878 ? 0.199 -5.178 -17.576 1.00 25.00 1878 ALA A CA 1
ATOM 13878 C C . ALA A 1 1878 ? 0.401 -3.676 -17.381 1.00 25.00 1878 ALA A C 1
ATOM 13880 O O . ALA A 1 1878 ? 0.244 -2.887 -18.314 1.00 25.00 1878 ALA A O 1
ATOM 13881 N N . PHE A 1 1879 ? 0.729 -3.313 -16.141 1.00 25.72 1879 PHE A N 1
ATOM 13882 C CA . PHE A 1 1879 ? 1.237 -2.006 -15.748 1.00 25.72 1879 PHE A CA 1
ATOM 13883 C C . PHE A 1 1879 ? 2.381 -1.589 -16.684 1.00 25.72 1879 PHE A C 1
ATOM 13885 O O . PHE A 1 1879 ? 3.303 -2.360 -16.957 1.00 25.72 1879 PHE A O 1
ATOM 13892 N N . GLY A 1 1880 ? 2.280 -0.378 -17.230 1.00 23.14 1880 GLY A N 1
ATOM 13893 C CA . GLY A 1 1880 ? 3.139 0.099 -18.305 1.00 23.14 1880 GLY A CA 1
ATOM 13894 C C . GLY A 1 1880 ? 4.560 0.411 -17.852 1.00 23.14 1880 GLY A C 1
ATOM 13895 O O . GLY A 1 1880 ? 4.817 1.518 -17.413 1.00 23.14 1880 GLY A O 1
ATOM 13896 N N . PHE A 1 1881 ? 5.488 -0.523 -18.051 1.00 25.22 1881 PHE A N 1
ATOM 13897 C CA . PHE A 1 1881 ? 6.926 -0.260 -18.185 1.00 25.22 1881 PHE A CA 1
ATOM 13898 C C . PHE A 1 1881 ? 7.565 -1.396 -18.999 1.00 25.22 1881 PHE A C 1
ATOM 13900 O O . PHE A 1 1881 ? 7.973 -2.393 -18.425 1.00 25.22 1881 PHE A O 1
ATOM 13907 N N . LEU A 1 1882 ? 7.606 -1.280 -20.334 1.00 23.06 1882 LEU A N 1
ATOM 13908 C CA . LEU A 1 1882 ? 8.644 -1.829 -21.235 1.00 23.06 1882 LEU A CA 1
ATOM 13909 C C . LEU A 1 1882 ? 8.210 -1.622 -22.697 1.00 23.06 1882 LEU A C 1
ATOM 13911 O O . LEU A 1 1882 ? 7.152 -2.100 -23.098 1.00 23.06 1882 LEU A O 1
ATOM 13915 N N . GLY A 1 1883 ? 9.035 -0.961 -23.519 1.00 23.98 1883 GLY A N 1
ATOM 13916 C CA . GLY A 1 1883 ? 8.789 -0.933 -24.966 1.00 23.98 1883 GLY A CA 1
ATOM 13917 C C . GLY A 1 1883 ? 9.434 0.184 -25.789 1.00 23.98 1883 GLY A C 1
ATOM 13918 O O . GLY A 1 1883 ? 8.748 0.736 -26.641 1.00 23.98 1883 GLY A O 1
ATOM 13919 N N . VAL A 1 1884 ? 10.720 0.506 -25.603 1.00 27.30 1884 VAL A N 1
ATOM 13920 C CA . VAL A 1 1884 ? 11.552 1.097 -26.675 1.00 27.30 1884 VAL A CA 1
ATOM 13921 C C . VAL A 1 1884 ? 12.962 0.509 -26.566 1.00 27.30 1884 VAL A C 1
ATOM 13923 O O . VAL A 1 1884 ? 13.795 0.992 -25.809 1.00 27.30 1884 VAL A O 1
ATOM 13926 N N . ILE A 1 1885 ? 13.218 -0.564 -27.313 1.00 26.73 1885 ILE A N 1
ATOM 13927 C CA . ILE A 1 1885 ? 14.550 -1.141 -27.526 1.00 26.73 1885 ILE A CA 1
ATOM 13928 C C . ILE A 1 1885 ? 14.899 -0.947 -29.012 1.00 26.73 1885 ILE A C 1
ATOM 13930 O O . ILE A 1 1885 ? 14.092 -1.243 -29.888 1.00 26.73 1885 ILE A O 1
ATOM 13934 N N . VAL A 1 1886 ? 16.114 -0.439 -29.249 1.00 25.30 1886 VAL A N 1
ATOM 13935 C CA . VAL A 1 1886 ? 16.809 -0.214 -30.536 1.00 25.30 1886 VAL A CA 1
ATOM 13936 C C . VAL A 1 1886 ? 16.324 0.965 -31.396 1.00 25.30 1886 VAL A C 1
ATOM 13938 O O . VAL A 1 1886 ? 15.753 0.733 -32.446 1.00 25.30 1886 VAL A O 1
ATOM 13941 N N . VAL A 1 1887 ? 16.641 2.217 -31.022 1.00 26.55 1887 VAL A N 1
ATOM 13942 C CA . VAL A 1 1887 ? 17.183 3.267 -31.936 1.00 26.55 1887 VAL A CA 1
ATOM 13943 C C . VAL A 1 1887 ? 17.809 4.403 -31.094 1.00 26.55 1887 VAL A C 1
ATOM 13945 O O . VAL A 1 1887 ? 17.200 5.457 -30.985 1.00 26.55 1887 VAL A O 1
ATOM 13948 N N . ILE A 1 1888 ? 19.001 4.247 -30.487 1.00 29.45 1888 ILE A N 1
ATOM 13949 C CA . ILE A 1 1888 ? 19.797 5.426 -30.032 1.00 29.45 1888 ILE A CA 1
ATOM 13950 C C . ILE A 1 1888 ? 21.314 5.343 -30.324 1.00 29.45 1888 ILE A C 1
ATOM 13952 O O . ILE A 1 1888 ? 21.952 6.386 -30.418 1.00 29.45 1888 ILE A O 1
ATOM 13956 N N . LEU A 1 1889 ? 21.932 4.194 -30.618 1.00 25.19 1889 LEU A N 1
ATOM 13957 C CA . LEU A 1 1889 ? 23.401 4.160 -30.809 1.00 25.19 1889 LEU A CA 1
ATOM 13958 C C . LEU A 1 1889 ? 23.932 4.404 -32.237 1.00 25.19 1889 LEU A C 1
ATOM 13960 O O . LEU A 1 1889 ? 25.136 4.343 -32.449 1.00 25.19 1889 LEU A O 1
ATOM 13964 N N . MET A 1 1890 ? 23.092 4.819 -33.195 1.00 25.30 1890 MET A N 1
ATOM 13965 C CA . MET A 1 1890 ? 23.568 5.379 -34.482 1.00 25.30 1890 MET A CA 1
ATOM 13966 C C . MET A 1 1890 ? 23.816 6.903 -34.439 1.00 25.30 1890 MET A C 1
ATOM 13968 O O . MET A 1 1890 ? 23.955 7.547 -35.475 1.00 25.30 1890 MET A O 1
ATOM 13972 N N . GLY A 1 1891 ? 23.886 7.502 -33.245 1.00 26.16 1891 GLY A N 1
ATOM 13973 C CA . GLY A 1 1891 ? 24.094 8.943 -33.069 1.00 26.16 1891 GLY A CA 1
ATOM 13974 C C . GLY A 1 1891 ? 25.544 9.445 -33.139 1.00 26.16 1891 GLY A C 1
ATOM 13975 O O . GLY A 1 1891 ? 25.737 10.657 -33.122 1.00 26.16 1891 GLY A O 1
ATOM 13976 N N . VAL A 1 1892 ? 26.562 8.576 -33.210 1.00 27.44 1892 VAL A N 1
ATOM 13977 C CA . VAL A 1 1892 ? 27.972 9.008 -33.045 1.00 27.44 1892 VAL A CA 1
ATOM 13978 C C . VAL A 1 1892 ? 28.756 9.137 -34.361 1.00 27.44 1892 VAL A C 1
ATOM 13980 O O . VAL A 1 1892 ? 29.796 9.789 -34.392 1.00 27.44 1892 VAL A O 1
ATOM 13983 N N . LEU A 1 1893 ? 28.229 8.679 -35.501 1.00 26.20 1893 LEU A N 1
ATOM 13984 C CA . LEU A 1 1893 ? 28.869 8.917 -36.802 1.00 26.20 1893 LEU A CA 1
ATOM 13985 C C . LEU A 1 1893 ? 28.227 10.109 -37.516 1.00 26.20 1893 LEU A C 1
ATOM 13987 O O . LEU A 1 1893 ? 27.274 10.001 -38.285 1.00 26.20 1893 LEU A O 1
ATOM 13991 N N . GLY A 1 1894 ? 28.768 11.290 -37.215 1.00 24.28 1894 GLY A N 1
ATOM 13992 C CA . GLY A 1 1894 ? 28.382 12.552 -37.826 1.00 24.28 1894 GLY A CA 1
ATOM 13993 C C . GLY A 1 1894 ? 28.623 12.579 -39.336 1.00 24.28 1894 GLY A C 1
ATOM 13994 O O . GLY A 1 1894 ? 29.751 12.739 -39.794 1.00 24.28 1894 GLY A O 1
ATOM 13995 N N . LEU A 1 1895 ? 27.541 12.564 -40.114 1.00 28.16 1895 LEU A N 1
ATOM 13996 C CA . LEU A 1 1895 ? 27.533 13.037 -41.496 1.00 28.16 1895 LEU A CA 1
ATOM 13997 C C . LEU A 1 1895 ? 26.603 14.246 -41.628 1.00 28.16 1895 LEU A C 1
ATOM 13999 O O . LEU A 1 1895 ? 25.473 14.294 -41.146 1.00 28.16 1895 LEU A O 1
ATOM 14003 N N . LYS A 1 1896 ? 27.185 15.297 -42.202 1.00 28.56 1896 LYS A N 1
ATOM 14004 C CA . LYS A 1 1896 ? 26.747 16.689 -42.150 1.00 28.56 1896 LYS A CA 1
ATOM 14005 C C . LYS A 1 1896 ? 25.381 16.918 -42.805 1.00 28.56 1896 LYS A C 1
ATOM 14007 O O . LYS A 1 1896 ? 25.167 16.602 -43.969 1.00 28.56 1896 LYS A O 1
ATOM 14012 N N . ARG A 1 1897 ? 24.533 17.642 -42.064 1.00 28.41 1897 ARG A N 1
ATOM 14013 C CA . ARG A 1 1897 ? 23.410 18.478 -42.527 1.00 28.41 1897 ARG A CA 1
ATOM 14014 C C . ARG A 1 1897 ? 23.710 19.178 -43.864 1.00 28.41 1897 ARG A C 1
ATOM 14016 O O . ARG A 1 1897 ? 24.447 20.163 -43.851 1.00 28.41 1897 ARG A O 1
ATOM 14023 N N . LYS A 1 1898 ? 23.057 18.772 -44.961 1.00 29.45 1898 LYS A N 1
ATOM 14024 C CA . LYS A 1 1898 ? 22.526 19.700 -45.985 1.00 29.45 1898 LYS A CA 1
ATOM 14025 C C . LYS A 1 1898 ? 21.594 19.002 -46.995 1.00 29.45 1898 LYS A C 1
ATOM 14027 O O . LYS A 1 1898 ? 22.019 18.703 -48.096 1.00 29.45 1898 LYS A O 1
ATOM 14032 N N . GLN A 1 1899 ? 20.337 18.773 -46.608 1.00 29.95 1899 GLN A N 1
ATOM 14033 C CA . GLN A 1 1899 ? 19.123 18.950 -47.435 1.00 29.95 1899 GLN A CA 1
ATOM 14034 C C . GLN A 1 1899 ? 17.903 18.445 -46.641 1.00 29.95 1899 GLN A C 1
ATOM 14036 O O . GLN A 1 1899 ? 17.606 17.259 -46.594 1.00 29.95 1899 GLN A O 1
ATOM 14041 N N . ARG A 1 1900 ? 17.250 19.374 -45.936 1.00 33.62 1900 ARG A N 1
ATOM 14042 C CA . ARG A 1 1900 ? 15.859 19.271 -45.455 1.00 33.62 1900 ARG A CA 1
ATOM 14043 C C . ARG A 1 1900 ? 15.161 20.636 -45.608 1.00 33.62 1900 ARG A C 1
ATOM 14045 O O . ARG A 1 1900 ? 14.406 21.067 -44.746 1.00 33.62 1900 ARG A O 1
ATOM 14052 N N . GLU A 1 1901 ? 15.508 21.337 -46.692 1.00 34.00 1901 GLU A N 1
ATOM 14053 C CA . GLU A 1 1901 ? 14.682 22.406 -47.287 1.00 34.00 1901 GLU A CA 1
ATOM 14054 C C . GLU A 1 1901 ? 14.069 21.960 -48.633 1.00 34.00 1901 GLU A C 1
ATOM 14056 O O . GLU A 1 1901 ? 13.463 22.758 -49.338 1.00 34.00 1901 GLU A O 1
ATOM 14061 N N . GLU A 1 1902 ? 14.162 20.667 -48.946 1.00 31.73 1902 GLU A N 1
ATOM 14062 C CA . GLU A 1 1902 ? 13.327 19.937 -49.909 1.00 31.73 1902 GLU A CA 1
ATOM 14063 C C . GLU A 1 1902 ? 12.840 18.669 -49.200 1.00 31.73 1902 GLU A C 1
ATOM 14065 O O . GLU A 1 1902 ? 11.698 18.246 -49.487 1.00 31.73 1902 GLU A O 1
#

Sequence (1902 aa):
MQRKKKGLSILLAGTVALGALAVLPVGEIQAKAAISQQTKGSSLANTVTAATAKQAATDTTAATTNQAIATQLAAKGIDYNKLNKVQQQDIYVDVIVQMSAAPASENGTLRTDYSSTAEIQQETNKVIAAQASVKAAVEQVTQQTAGESYGYVVNGFSTKVRVVDIPKLKQIAGVKTVTLAKVYYPTDAKANSMANVQAVWSNYKYKGEGTVVSVIDSGIDPTHKDMRLSDDKDVKLTKSDVEKFTDTAKHGRYFNSKVPYGFNYADNNDTITDDTVDEQHGMHVAGIIGANGTGDDPAKSVVGVAPEAQLLAMKVFTNSDTSATTGSSTLVSAIEDSAKIGADVLNMSLGSDSGNQTLEDPELAAVQNANESGTAAVISAGNSGTSGSATEGVNKDYYGLQDNEMVGTPGTSRGATTVASAENTDVITQAVTITDGTGLQLGPGTIQLSSNDFTGSFDQKKFYVVKDASGNLSKGALADYTADAKGKIAIVKRGELSFDDKQKYAQAAGAAGLIIVNNDGTATPVTSMALTTTFPTFGLSSVTGQKLVDWVTAHPDDSLGVKIALTLVPNQKYTEDKMSDFTSYGPVSNLSFKPDITAPGGNIWSTQNNNGYTNMSGTSMASPFIAGSQALLKQALNNKNNPFYAYYKQLKGTALTDFLKTVEMNTAQPINDINYNNVIVSPRRQGAGLVDVKAAIDALEKNPSTVVAENGYPAVELKDFTSTDKTFKLTFTNSTTHELTYQMDSNTDTNAVYTSATDPNSGVLYDKKIDGAAIKAGSNITVPAGKTAQIEFTLSLPKSFDQQQFVEGFLNFKGSDGSRLNLPYMGFFGDWNDGKIVDSLNGITYSPAGGNFGTVPLLTNKNTGTQYYGGMVTDADGNQTVDDQAIAFSSDKNALYNDISMKYYLLRNISNVQVDILDGQGNKVTTLSSSTNLTKTYYNAHSQQYIYYNAPAWDGTYYDQRDGNIKTADDGSYTYRISGVPEGGDKRQVFDVPFKLDSKAPTVRHVALSAKTENGKTQYYLTAEAKDDLSGLDATKSVKTAINEVTNLDATFTDAGTTADGYTKIETPLSDEQAQALGNGDNSAELYLTDNASNATDQDASVQKPGSTSFDLIVNGGGIPDKISSTTTGYEANTQGGGTYTFSGTYPAAVDGTYTNAQGKKHDLNTTYDAATNSFTASMPVTNADYAAQVDLYADKAHTQLLKHFDTKVRLTAPTFTDLKFNNGSDQTSEATIKVTGTVSADTKTVNVGDTVAALDAQHHFSVDVPVNYGDNTIKVTATDEDGNTTTEQKTITSSYDPDMLKNSVTFDQGVTFGANEFNATSAKFYDPKTGIATITGKVKHPTTTLQVDGKQIPIKDDLTFSFTLDLGTLGQKPFGVVVGDTTQNKTFQEALTFILDAVAPTLSLESSTDAPVYTNDPNFQITGTATDNAQYLSLSINGSSVASQYVDININSGKPGHMAIDQPVKLLEGKNVLTVAVTDSEDNTTTKNITVYYEPKKTLAAPTVTPSTTEPAKTVTLTANSAATGETVQYSADGGKTYQDVPAAGVTVTANGTFKFKSTDLYGNESPAVDYVVTNIKADDPAQLQAAKQELTNLIASAKTLSASGKYDDATTTALAAATQKAQTALDQTNASVDSLTGANRDLQTAINQLAAKLPADKKTSLLNQLQSVKAALGTDLGNQTDPSTGKTFTAALDDLVAQAQAGTQTDDQHQATLAKVLDAVLAKLAEGIKAATPAEVGNAKDAATGKTWYADIADTLTSGQASADASDKLAHLQALQSLKTKVAAAVEAAKTVGKGDGTTGTSDKGGGQGTPAPAPGDIGKDKGDEGSQPSSGGNIPTNPATTTSTSTDDTTDRNGQLTSGKGALPKTGETTERPAFGFLGVIVVILMGVLGLKRKQREE